Protein 2J48 (pdb70)

GO terms:
  GO:0004673 protein histidine kinase activity (F, EXP)
  GO:0005737 cytoplasm (C, EXP)
  GO:0016020 membrane (C, EXP)
  GO:0097167 circadian regulation of translation (P, IMP)
  GO:0007623 circadian rhythm (P, IMP)

Radius of gyration: 13.44 Å; Cα contacts (8 Å, |Δi|>4): 165; chains: 1; bounding box: 31×27×37 Å

Organism: Synechococcus elongatus (strain ATCC 33912 / PCC 7942 / FACHB-805) (NCBI:txid1140)

Secondary structure (DSSP, 8-state):
--EEEEE---HHHHHHHHHHHHHTT-EEEEES-HHHHHHHHHHH--SEEEEE-STT--THHHHHHHHHHT---SS---EEEESSPPSSHHHHHH-SEE-SS-STTHHHHHHHHTT----

Solvent-accessible surface area: 7417 Å² total; per-residue (Å²): 155,16,76,4,0,0,2,29,100,92,89,127,29,2,71,92,34,26,109,92,10,81,86,35,70,34,115,22,38,89,12,92,52,0,57,56,0,55,95,59,16,75,143,38,135,11,49,5,2,3,0,8,53,43,117,99,31,130,28,0,84,88,0,6,92,52,19,121,108,113,89,100,61,118,159,95,41,39,13,0,1,27,37,103,73,11,142,74,109,91,14,60,84,45,20,45,28,79,22,81,182,59,148,74,51,118,94,22,42,85,40,13,115,65,60,98,91,125,205

Sequence (119 aa):
AGHILLLEEEDEAATVVCEMLTAAGFKVIWLVDGSTALDQLDLLQPIVILMAWPPPDQSCLLLLQHLREHQADPHPPLVLFLGEPPVDPLLTAQASAILSKPLDPQLLLTTLQGLCPPNAGHILLLEEEDEAATVVCEMLTAAGFKVIWLVDGSTALDQLDLLQPIVILMAWPPPDQSCLLLLQHLREHQADPHPPLVLFLGEPPVDPLLTAQASAILSKPLDPQLLLTTLQGLCPPNAGHILLLEEEDEAATVVCEMLTAAGFKVIWLVDGSTALDQLDLLQPIVILMAWPPPDQSCLLLLQHLREHQADPHPPLVLFLGEPPVDPLLTAQASAILSKPLDPQLLLTTLQGLCPPNAGHILLLEEEDEAATVVCEMLTAAGFKVIWLVDGSTALDQLDLLQPIVILMAWPPPDQSCLLLLQHLREHQADPHPPLVLFLGEPPVDPLLTAQASAILSKPLDPQLLLTTLQGLCPPNAGHILLLEEEDEAATVVCEMLTAAGFKVIWLVDGSTALDQLDLLQPIVILMAWPPPDQSCLLLLQHLREHQADPHPPLVLFLGEPPVDPLLTAQASAILSKPLDPQLLLTTLQGLCPPNAGHILLLEEEDEAATVVCEMLTAAGFKVIWLVDGSTALDQLDLLQPIVILMAWPPPDQSCLLLLQHLREHQADPHPPLVLFLGEPPVDPLLTAQASAILSKPLDPQLLLTTLQGLCPPNAGHILLLEEEDEAATVVCEMLTAAGFKVIWLVDGSTALDQLDLLQPIVILMAWPPPDQSCLLLLQHLREHQADPHPPLVLFLGEPPVDPLLTAQASAILSKPLDPQLLLTTLQGLCPPNAGHILLLEEEDEAATVVCEMLTAAGFKVIWLVDGSTALDQLDLLQPIVILMAWPPPDQSCLLLLQHLREHQADPHPPLVLFLGEPPVDPLLTAQASAILSKPLDPQLLLTTLQGLCPPNAGHILLLEEEDEAATVVCEMLTAAGFKVIWLVDGSTALDQLDLLQPIVILMAWPPPDQSCLLLLQHLREHQADPHPPLVLFLGEPPVDPLLTAQASAILSKPLDPQLLLTTLQGLCPPNAGHILLLEEEDEAATVVCEMLTAAGFKVIWLVDGSTALDQLDLLQPIVILMAWPPPDQSCLLLLQHLREHQADPHPPLVLFLGEPPVDPLLTAQASAILSKPLDPQLLLTTLQGLCPPNAGHILLLEEEDEAATVVCEMLTAAGFKVIWLVDGSTALDQLDLLQPIVILMAWPPPDQSCLLLLQHLREHQADPHPPLVLFLGEPPVDPLLTAQASAILSKPLDPQLLLTTLQGLCPPNAGHILLLEEEDEAATVVCEMLTAAGFKVIWLVDGSTALDQLDLLQPIVILMAWPPPDQSCLLLLQHLREHQADPHPPLVLFLGEPPVDPLLTAQASAILSKPLDPQLLLTTLQGLCPPNAGHILLLEEEDEAATVVCEMLTAAGFKVIWLVDGSTALDQLDLLQPIVILMAWPPPDQSCLLLLQHLREHQADPHPPLVLFLGEPPVDPLLTAQASAILSKPLDPQLLLTTLQGLCPPNAGHILLLEEEDEAATVVCEMLTAAGFKVIWLVDGSTALDQLDLLQPIVILMAWPPPDQSCLLLLQHLREHQADPHPPLVLFLGEPPVDPLLTAQASAILSKPLDPQLLLTTLQGLCPPNAGHILLLEEEDEAATVVCEMLTAAGFKVIWLVDGSTALDQLDLLQPIVILMAWPPPDQSCLLLLQHLREHQADPHPPLVLFLGEPPVDPLLTAQASAILSKPLDPQLLLTTLQGLCPPNAGHILLLEEEDEAATVVCEMLTAAGFKVIWLVDGSTALDQLDLLQPIVILMAWPPPDQSCLLLLQHLREHQADPHPPLVLFLGEPPVDPLLTAQASAILSKPLDPQLLLTTLQGLCPPNAGHILLLEEEDEAATVVCEMLTAAGFKVIWLVDGSTALDQLDLLQPIVILMAWPPPDQSCLLLLQHLREHQADPHPPLVLFLGEPPVDPLLTAQASAILSKPLDPQLLLTTLQGLCPPNAGHILLLEEEDEAATVVCEMLTAAGFKVIWLVDGSTALDQLDLLQPIVILMAWPPPDQSCLLLLQHLREHQADPHPPLVLFLGEPPVDPLLTAQASAILSKPLDPQLLLTTLQGLCPPNAGHILLLEEEDEAATVVCEMLTAAGFKVIWLVDGSTALDQLDLLQPIVILMAWPPPDQSCLLLLQHLREHQADPHPPLVLFLGEPPVDPLLTAQASAILSKPLDPQLLLTTLQGLCPPNAGHILLLEEEDEAATVVCEMLTAAGFKVIWLVDGSTALDQLDLLQPIVILMAWPPPDQSCLLLLQHLREHQADPHPPLVLFLGEPPVDPLLTAQASAILSKPLDPQLLLTTLQGLCPPN

CATH classification: 3.40.50.2300

Nearest PDB structures (foldseek):
  2j48-assembly1_A  TM=8.806E-01  e=1.364E-18  Synechococcus elongatus PCC 7942 = FACHB-805
  3nhz-assembly2_B  TM=7.486E-01  e=5.332E-06  Mycobacterium tuberculosis
  2gwr-assembly1_A  TM=7.761E-01  e=7.440E-05  Mycobacterium tuberculosis
  4kfc-assembly1_B  TM=7.770E-01  e=6.129E-04  Escherichia coli K-12
  6lgq-assembly1_D  TM=7.709E-01  e=1.038E-03  Escherichia coli

InterPro domains:
  IPR001789 Signal transduction response regulator, receiver domain [PS50110] (629-742)
  IPR001789 Signal transduction response regulator, receiver domain [SM00448] (628-738)
  IPR003018 GAF domain [PF01590] (184-343)
  IPR003018 GAF domain [SM00065] (184-353)
  IPR003594 Histidine kinase/HSP90-like ATPase domain [PF02518] (500-610)
  IPR003594 Histidine kinase/HSP90-like ATPase domain [SM00387] (499-611)
  IPR003661 Signal transduction histidine kinase, dimerisation/phosphoacceptor domain [PF00512] (383-451)
  IPR003661 Signal transduction histidine kinase, dimerisation/phosphoacceptor domain [SM00388] (383-451)
  IPR003661 Signal transduction histidine kinase, dimerisation/phosphoacceptor domain [cd00082] (384-447)
  IPR004358 Signal transduction histidine kinase-related protein, C-terminal [PR00344] (536-550)
  IPR004358 Signal transduction histidine kinase-related protein, C-terminal [PR00344] (554-564)
  IPR004358 Signal transduction histidine kinase-related protein, C-terminal [PR00344] (571-589)
  IPR004358 Signal transduction histidine kinase-related protein, C-terminal [PR00344] (595-608)
  IPR005467 Histidine kinase domain [PS50109] (390-611)
  IPR011006 CheY-like superfamily [SSF52172] (629-742)
  IPR016132 Phytochrome chromophore attachment domain [PS50046] (184-338)
  IPR029016 GAF-like domain superfamily [G3DSA:3.30.450.40] (152-371)
  IPR036097 Signal transduction histidine kinase, dimerisation/phosphoacceptor domain superfamily [SSF47384] (368-452)
  IPR036890 Histidine kinase/HSP90-like ATPase superfamily [G3DSA:3.30.565.10] (452-612)
  IPR036890 Histidine kinase/HSP90-like ATPase superfamily [SSF55874] (440-608)

Structure (mmCIF, N/CA/C/O backbone):
data_2J48
#
_entry.id   2J48
#
_cell.length_a   1.000
_cell.length_b   1.000
_cell.length_c   1.000
_cell.angle_alpha   90.00
_cell.angle_beta   90.00
_cell.angle_gamma   90.00
#
_symmetry.space_group_name_H-M   'P 1'
#
loop_
_atom_site.group_PDB
_atom_site.id
_atom_site.type_symbol
_atom_site.label_atom_id
_atom_site.label_alt_id
_atom_site.label_comp_id
_atom_site.label_asym_id
_atom_site.label_entity_id
_atom_site.label_seq_id
_atom_site.pdbx_PDB_ins_code
_atom_site.Cartn_x
_atom_site.Cartn_y
_atom_site.Cartn_z
_atom_site.occupancy
_atom_site.B_iso_or_equiv
_atom_site.auth_seq_id
_atom_site.auth_comp_id
_atom_site.auth_asym_id
_atom_site.auth_atom_id
_atom_site.pdbx_PDB_model_num
ATOM 1 N N . ALA A 1 1 ? -12.290 5.622 10.481 1.00 0.00 627 ALA A N 1
ATOM 2 C CA . ALA A 1 1 ? -11.314 6.426 9.693 1.00 0.00 627 ALA A CA 1
ATOM 3 C C . ALA A 1 1 ? -10.030 5.621 9.512 1.00 0.00 627 ALA A C 1
ATOM 4 O O . ALA A 1 1 ? -9.746 4.709 10.288 1.00 0.00 627 ALA A O 1
ATOM 13 N N . GLY A 1 2 ? -9.258 5.964 8.486 1.00 0.00 628 GLY A N 1
ATOM 14 C CA . GLY A 1 2 ? -8.008 5.263 8.218 1.00 0.00 628 GLY A CA 1
ATOM 15 C C . GLY A 1 2 ? -7.314 5.834 6.985 1.00 0.00 628 GLY A C 1
ATOM 16 O O . GLY A 1 2 ? -7.950 6.078 5.960 1.00 0.00 628 GLY A O 1
ATOM 20 N N . HIS A 1 3 ? -6.005 6.044 7.091 1.00 0.00 629 HIS A N 1
ATOM 21 C CA . HIS A 1 3 ? -5.235 6.584 5.976 1.00 0.00 629 HIS A CA 1
ATOM 22 C C . HIS A 1 3 ? -4.575 5.463 5.181 1.00 0.00 629 HIS A C 1
ATOM 23 O O . HIS A 1 3 ? -3.993 4.542 5.755 1.00 0.00 629 HIS A O 1
ATOM 38 N N . ILE A 1 4 ? -4.661 5.552 3.859 1.00 0.00 630 ILE A N 1
ATOM 39 C CA . ILE A 1 4 ? -4.059 4.544 2.996 1.00 0.00 630 ILE A CA 1
ATOM 40 C C . ILE A 1 4 ? -2.999 5.181 2.102 1.00 0.00 630 ILE A C 1
ATOM 41 O O . ILE A 1 4 ? -3.224 6.239 1.511 1.00 0.00 630 ILE A O 1
ATOM 57 N N . LEU A 1 5 ? -1.843 4.534 2.008 1.00 0.00 631 LEU A N 1
ATOM 58 C CA . LEU A 1 5 ? -0.755 5.051 1.185 1.00 0.00 631 LEU A CA 1
ATOM 59 C C . LEU A 1 5 ? -0.603 4.204 -0.076 1.00 0.00 631 LEU A C 1
ATOM 60 O O . LEU A 1 5 ? -0.586 2.975 -0.008 1.00 0.00 631 LEU A O 1
ATOM 76 N N . LEU A 1 6 ? -0.518 4.866 -1.227 1.00 0.00 632 LEU A N 1
ATOM 77 C CA . LEU A 1 6 ? -0.399 4.155 -2.498 1.00 0.00 632 LEU A CA 1
ATOM 78 C C . LEU A 1 6 ? 0.705 4.742 -3.378 1.00 0.00 632 LEU A C 1
ATOM 79 O O . LEU A 1 6 ? 0.715 5.939 -3.665 1.00 0.00 632 LEU A O 1
ATOM 95 N N . LEU A 1 7 ? 1.608 3.878 -3.834 1.00 0.00 633 LEU A N 1
ATOM 96 C CA . LEU A 1 7 ? 2.688 4.301 -4.720 1.00 0.00 633 LEU A CA 1
ATOM 97 C C . LEU A 1 7 ? 2.440 3.739 -6.115 1.00 0.00 633 LEU A C 1
ATOM 98 O O . LEU A 1 7 ? 2.370 2.523 -6.296 1.00 0.00 633 LEU A O 1
ATOM 114 N N . GLU A 1 8 ? 2.291 4.620 -7.097 1.00 0.00 634 GLU A N 1
ATOM 115 C CA . GLU A 1 8 ? 2.033 4.172 -8.458 1.00 0.00 634 GLU A CA 1
ATOM 116 C C . GLU A 1 8 ? 2.402 5.252 -9.468 1.00 0.00 634 GLU A C 1
ATOM 117 O O . GLU A 1 8 ? 2.441 6.438 -9.139 1.00 0.00 634 GLU A O 1
ATOM 129 N N . GLU A 1 9 ? 2.666 4.832 -10.701 1.00 0.00 635 GLU A N 1
ATOM 130 C CA . GLU A 1 9 ? 3.023 5.769 -11.757 1.00 0.00 635 GLU A CA 1
ATOM 131 C C . GLU A 1 9 ? 1.957 5.764 -12.847 1.00 0.00 635 GLU A C 1
ATOM 132 O O . GLU A 1 9 ? 1.455 4.706 -13.225 1.00 0.00 635 GLU A O 1
ATOM 144 N N . GLU A 1 10 ? 1.620 6.957 -13.335 1.00 0.00 636 GLU A N 1
ATOM 145 C CA . GLU A 1 10 ? 0.606 7.119 -14.378 1.00 0.00 636 GLU A CA 1
ATOM 146 C C . GLU A 1 10 ? -0.695 7.631 -13.767 1.00 0.00 636 GLU A C 1
ATOM 147 O O . GLU A 1 10 ? -1.339 6.936 -12.983 1.00 0.00 636 GLU A O 1
ATOM 159 N N . ASP A 1 11 ? -1.068 8.852 -14.127 1.00 0.00 637 ASP A N 1
ATOM 160 C CA . ASP A 1 11 ? -2.289 9.459 -13.606 1.00 0.00 637 ASP A CA 1
ATOM 161 C C . ASP A 1 11 ? -3.513 8.600 -13.917 1.00 0.00 637 ASP A C 1
ATOM 162 O O . ASP A 1 11 ? -4.447 8.528 -13.119 1.00 0.00 637 ASP A O 1
ATOM 171 N N . GLU A 1 12 ? -3.513 7.969 -15.086 1.00 0.00 638 GLU A N 1
ATOM 172 C CA . GLU A 1 12 ? -4.644 7.139 -15.493 1.00 0.00 638 GLU A CA 1
ATOM 173 C C . GLU A 1 12 ? -4.787 5.906 -14.604 1.00 0.00 638 GLU A C 1
ATOM 174 O O . GLU A 1 12 ? -5.894 5.557 -14.189 1.00 0.00 638 GLU A O 1
ATOM 186 N N . ALA A 1 13 ? -3.672 5.243 -14.318 1.00 0.00 639 ALA A N 1
ATOM 187 C CA . ALA A 1 13 ? -3.709 4.048 -13.484 1.00 0.00 639 ALA A CA 1
ATOM 188 C C . ALA A 1 13 ? -4.022 4.407 -12.036 1.00 0.00 639 ALA A C 1
ATOM 189 O O . ALA A 1 13 ? -4.819 3.737 -11.378 1.00 0.00 639 ALA A O 1
ATOM 196 N N . ALA A 1 14 ? -3.389 5.466 -11.546 1.00 0.00 640 ALA A N 1
ATOM 197 C CA . ALA A 1 14 ? -3.606 5.905 -10.174 1.00 0.00 640 ALA A CA 1
ATOM 198 C C . ALA A 1 14 ? -5.048 6.361 -9.978 1.00 0.00 640 ALA A C 1
ATOM 199 O O . ALA A 1 14 ? -5.645 6.130 -8.926 1.00 0.00 640 ALA A O 1
ATOM 206 N N . THR A 1 15 ? -5.601 7.011 -10.996 1.00 0.00 641 THR A N 1
ATOM 207 C CA . THR A 1 15 ? -6.973 7.496 -10.922 1.00 0.00 641 THR A CA 1
ATOM 208 C C . THR A 1 15 ? -7.947 6.334 -10.754 1.00 0.00 641 THR A C 1
ATOM 209 O O . THR A 1 15 ? -8.870 6.397 -9.943 1.00 0.00 641 THR A O 1
ATOM 220 N N . VAL A 1 16 ? -7.735 5.274 -11.528 1.00 0.00 642 VAL A N 1
ATOM 221 C CA . VAL A 1 16 ? -8.601 4.103 -11.456 1.00 0.00 642 VAL A CA 1
ATOM 222 C C . VAL A 1 16 ? -8.627 3.527 -10.042 1.00 0.00 642 VAL A C 1
ATOM 223 O O . VAL A 1 16 ? -9.693 3.337 -9.453 1.00 0.00 642 VAL A O 1
ATOM 236 N N . VAL A 1 17 ? -7.444 3.246 -9.505 1.00 0.00 643 VAL A N 1
ATOM 237 C CA . VAL A 1 17 ? -7.335 2.686 -8.162 1.00 0.00 643 VAL A CA 1
ATOM 238 C C . VAL A 1 17 ? -7.957 3.616 -7.126 1.00 0.00 643 VAL A C 1
ATOM 239 O O . VAL A 1 17 ? -8.706 3.177 -6.254 1.00 0.00 643 VAL A O 1
ATOM 252 N N . CYS A 1 18 ? -7.633 4.901 -7.222 1.00 0.00 644 CYS A N 1
ATOM 253 C CA . CYS A 1 18 ? -8.156 5.884 -6.281 1.00 0.00 644 CYS A CA 1
ATOM 254 C C . CYS A 1 18 ? -9.677 5.954 -6.352 1.00 0.00 644 CYS A C 1
ATOM 255 O O . CYS A 1 18 ? -10.344 6.157 -5.338 1.00 0.00 644 CYS A O 1
ATOM 263 N N . GLU A 1 19 ? -10.221 5.793 -7.551 1.00 0.00 645 GLU A N 1
ATOM 264 C CA . GLU A 1 19 ? -11.666 5.850 -7.727 1.00 0.00 645 GLU A CA 1
ATOM 265 C C . GLU A 1 19 ? -12.354 4.734 -6.947 1.00 0.00 645 GLU A C 1
ATOM 266 O O . GLU A 1 19 ? -13.407 4.946 -6.347 1.00 0.00 645 GLU A O 1
ATOM 278 N N . MET A 1 20 ? -11.758 3.546 -6.962 1.00 0.00 646 MET A N 1
ATOM 279 C CA . MET A 1 20 ? -12.338 2.411 -6.250 1.00 0.00 646 MET A CA 1
ATOM 280 C C . MET A 1 20 ? -12.290 2.632 -4.738 1.00 0.00 646 MET A C 1
ATOM 281 O O . MET A 1 20 ? -13.304 2.507 -4.048 1.00 0.00 646 MET A O 1
ATOM 295 N N . LEU A 1 21 ? -11.108 2.966 -4.228 1.00 0.00 647 LEU A N 1
ATOM 296 C CA . LEU A 1 21 ? -10.949 3.201 -2.797 1.00 0.00 647 LEU A CA 1
ATOM 297 C C . LEU A 1 21 ? -11.694 4.458 -2.373 1.00 0.00 647 LEU A C 1
ATOM 298 O O . LEU A 1 21 ? -12.364 4.473 -1.341 1.00 0.00 647 LEU A O 1
ATOM 314 N N . THR A 1 22 ? -11.587 5.509 -3.179 1.00 0.00 648 THR A N 1
ATOM 315 C CA . THR A 1 22 ? -12.275 6.753 -2.867 1.00 0.00 648 THR A CA 1
ATOM 316 C C . THR A 1 22 ? -13.764 6.488 -2.693 1.00 0.00 648 THR A C 1
ATOM 317 O O . THR A 1 22 ? -14.398 7.012 -1.777 1.00 0.00 648 THR A O 1
ATOM 328 N N . ALA A 1 23 ? -14.311 5.658 -3.575 1.00 0.00 649 ALA A N 1
ATOM 329 C CA . ALA A 1 23 ? -15.723 5.312 -3.511 1.00 0.00 649 ALA A CA 1
ATOM 330 C C . ALA A 1 23 ? -16.013 4.536 -2.231 1.00 0.00 649 ALA A C 1
ATOM 331 O O . ALA A 1 23 ? -17.117 4.598 -1.691 1.00 0.00 649 ALA A O 1
ATOM 338 N N . ALA A 1 24 ? -15.010 3.803 -1.754 1.00 0.00 650 ALA A N 1
ATOM 339 C CA . ALA A 1 24 ? -15.165 3.016 -0.536 1.00 0.00 650 ALA A CA 1
ATOM 340 C C . ALA A 1 24 ? -15.184 3.922 0.695 1.00 0.00 650 ALA A C 1
ATOM 341 O O . ALA A 1 24 ? -15.439 3.465 1.809 1.00 0.00 650 ALA A O 1
ATOM 348 N N . GLY A 1 25 ? -14.925 5.210 0.484 1.00 0.00 651 GLY A N 1
ATOM 349 C CA . GLY A 1 25 ? -14.930 6.172 1.582 1.00 0.00 651 GLY A CA 1
ATOM 350 C C . GLY A 1 25 ? -13.550 6.307 2.221 1.00 0.00 651 GLY A C 1
ATOM 351 O O . GLY A 1 25 ? -13.379 7.041 3.194 1.00 0.00 651 GLY A O 1
ATOM 355 N N . PHE A 1 26 ? -12.567 5.597 1.677 1.00 0.00 652 PHE A N 1
ATOM 356 C CA . PHE A 1 26 ? -11.211 5.655 2.217 1.00 0.00 652 PHE A CA 1
ATOM 357 C C . PHE A 1 26 ? -10.349 6.644 1.435 1.00 0.00 652 PHE A C 1
ATOM 358 O O . PHE A 1 26 ? -10.498 6.788 0.222 1.00 0.00 652 PHE A O 1
ATOM 375 N N . LYS A 1 27 ? -9.446 7.321 2.141 1.00 0.00 653 LYS A N 1
ATOM 376 C CA . LYS A 1 27 ? -8.564 8.292 1.501 1.00 0.00 653 LYS A CA 1
ATOM 377 C C . LYS A 1 27 ? -7.245 7.640 1.101 1.00 0.00 653 LYS A C 1
ATOM 378 O O . LYS A 1 27 ? -6.591 6.984 1.911 1.00 0.00 653 LYS A O 1
ATOM 397 N N . VAL A 1 28 ? -6.864 7.828 -0.157 1.00 0.00 654 VAL A N 1
ATOM 398 C CA . VAL A 1 28 ? -5.622 7.259 -0.668 1.00 0.00 654 VAL A CA 1
ATOM 399 C C . VAL A 1 28 ? -4.738 8.350 -1.262 1.00 0.00 654 VAL A C 1
ATOM 400 O O . VAL A 1 28 ? -5.223 9.243 -1.958 1.00 0.00 654 VAL A O 1
ATOM 413 N N . ILE A 1 29 ? -3.441 8.277 -0.984 1.00 0.00 655 ILE A N 1
ATOM 414 C CA . ILE A 1 29 ? -2.508 9.272 -1.501 1.00 0.00 655 ILE A CA 1
ATOM 415 C C . ILE A 1 29 ? -1.677 8.685 -2.639 1.00 0.00 655 ILE A C 1
ATOM 416 O O . ILE A 1 29 ? -1.119 7.595 -2.516 1.00 0.00 655 ILE A O 1
ATOM 432 N N . TRP A 1 30 ? -1.608 9.414 -3.749 1.00 0.00 656 TRP A N 1
ATOM 433 C CA . TRP A 1 30 ? -0.851 8.956 -4.910 1.00 0.00 656 TRP A CA 1
ATOM 434 C C . TRP A 1 30 ? 0.547 9.570 -4.930 1.00 0.00 656 TRP A C 1
ATOM 435 O O . TRP A 1 30 ? 0.703 10.773 -5.139 1.00 0.00 656 TRP A O 1
ATOM 456 N N . LEU A 1 31 ? 1.560 8.736 -4.719 1.00 0.00 657 LEU A N 1
ATOM 457 C CA . LEU A 1 31 ? 2.942 9.209 -4.724 1.00 0.00 657 LEU A CA 1
ATOM 458 C C . LEU A 1 31 ? 3.728 8.566 -5.862 1.00 0.00 657 LEU A C 1
ATOM 459 O O . LEU A 1 31 ? 3.541 7.389 -6.171 1.00 0.00 657 LEU A O 1
ATOM 475 N N . VAL A 1 32 ? 4.605 9.350 -6.483 1.00 0.00 658 VAL A N 1
ATOM 476 C CA . VAL A 1 32 ? 5.414 8.849 -7.588 1.00 0.00 658 VAL A CA 1
ATOM 477 C C . VAL A 1 32 ? 6.830 8.520 -7.122 1.00 0.00 658 VAL A C 1
ATOM 478 O O . VAL A 1 32 ? 7.679 8.125 -7.922 1.00 0.00 658 VAL A O 1
ATOM 491 N N . ASP A 1 33 ? 7.083 8.687 -5.828 1.00 0.00 659 ASP A N 1
ATOM 492 C CA . ASP A 1 33 ? 8.406 8.404 -5.280 1.00 0.00 659 ASP A CA 1
ATOM 493 C C . ASP A 1 33 ? 8.304 7.912 -3.840 1.00 0.00 659 ASP A C 1
ATOM 494 O O . ASP A 1 33 ? 7.550 8.461 -3.036 1.00 0.00 659 ASP A O 1
ATOM 503 N N . GLY A 1 34 ? 9.070 6.874 -3.523 1.00 0.00 660 GLY A N 1
ATOM 504 C CA . GLY A 1 34 ? 9.065 6.312 -2.178 1.00 0.00 660 GLY A CA 1
ATOM 505 C C . GLY A 1 34 ? 9.523 7.340 -1.149 1.00 0.00 660 GLY A C 1
ATOM 506 O O . GLY A 1 34 ? 8.996 7.392 -0.037 1.00 0.00 660 GLY A O 1
ATOM 510 N N . SER A 1 35 ? 10.506 8.155 -1.521 1.00 0.00 661 SER A N 1
ATOM 511 C CA . SER A 1 35 ? 11.020 9.172 -0.611 1.00 0.00 661 SER A CA 1
ATOM 512 C C . SER A 1 35 ? 9.908 10.135 -0.215 1.00 0.00 661 SER A C 1
ATOM 513 O O . SER A 1 35 ? 9.862 10.614 0.918 1.00 0.00 661 SER A O 1
ATOM 521 N N . THR A 1 36 ? 9.008 10.403 -1.154 1.00 0.00 662 THR A N 1
ATOM 522 C CA . THR A 1 36 ? 7.891 11.298 -0.890 1.00 0.00 662 THR A CA 1
ATOM 523 C C . THR A 1 36 ? 6.985 10.687 0.172 1.00 0.00 662 THR A C 1
ATOM 524 O O . THR A 1 36 ? 6.477 11.382 1.054 1.00 0.00 662 THR A O 1
ATOM 535 N N . ALA A 1 37 ? 6.794 9.375 0.077 1.00 0.00 663 ALA A N 1
ATOM 536 C CA . ALA A 1 37 ? 5.954 8.656 1.027 1.00 0.00 663 ALA A CA 1
ATOM 537 C C . ALA A 1 37 ? 6.539 8.720 2.432 1.00 0.00 663 ALA A C 1
ATOM 538 O O . ALA A 1 37 ? 5.817 8.934 3.402 1.00 0.00 663 ALA A O 1
ATOM 545 N N . LEU A 1 38 ? 7.847 8.527 2.537 1.00 0.00 664 LEU A N 1
ATOM 546 C CA . LEU A 1 38 ? 8.509 8.563 3.837 1.00 0.00 664 LEU A CA 1
ATOM 547 C C . LEU A 1 38 ? 8.313 9.918 4.508 1.00 0.00 664 LEU A C 1
ATOM 548 O O . LEU A 1 38 ? 8.114 10.000 5.722 1.00 0.00 664 LEU A O 1
ATOM 564 N N . ASP A 1 39 ? 8.376 10.980 3.712 1.00 0.00 665 ASP A N 1
ATOM 565 C CA . ASP A 1 39 ? 8.213 12.329 4.238 1.00 0.00 665 ASP A CA 1
ATOM 566 C C . ASP A 1 39 ? 6.826 12.514 4.844 1.00 0.00 665 ASP A C 1
ATOM 567 O O . ASP A 1 39 ? 6.679 13.129 5.899 1.00 0.00 665 ASP A O 1
ATOM 576 N N . GLN A 1 40 ? 5.811 11.984 4.171 1.00 0.00 666 GLN A N 1
ATOM 577 C CA . GLN A 1 40 ? 4.443 12.106 4.660 1.00 0.00 666 GLN A CA 1
ATOM 578 C C . GLN A 1 40 ? 4.078 10.937 5.570 1.00 0.00 666 GLN A C 1
ATOM 579 O O . GLN A 1 40 ? 3.482 11.124 6.631 1.00 0.00 666 GLN A O 1
ATOM 593 N N . LEU A 1 41 ? 4.427 9.732 5.139 1.00 0.00 667 LEU A N 1
ATOM 594 C CA . LEU A 1 41 ? 4.119 8.531 5.907 1.00 0.00 667 LEU A CA 1
ATOM 595 C C . LEU A 1 41 ? 4.431 8.727 7.384 1.00 0.00 667 LEU A C 1
ATOM 596 O O . LEU A 1 41 ? 3.640 8.350 8.249 1.00 0.00 667 LEU A O 1
ATOM 612 N N . ASP A 1 42 ? 5.585 9.311 7.671 1.00 0.00 668 ASP A N 1
ATOM 613 C CA . ASP A 1 42 ? 5.979 9.538 9.053 1.00 0.00 668 ASP A CA 1
ATOM 614 C C . ASP A 1 42 ? 4.985 10.463 9.745 1.00 0.00 668 ASP A C 1
ATOM 615 O O . ASP A 1 42 ? 4.702 10.311 10.933 1.00 0.00 668 ASP A O 1
ATOM 624 N N . LEU A 1 43 ? 4.465 11.427 8.995 1.00 0.00 669 LEU A N 1
ATOM 625 C CA . LEU A 1 43 ? 3.509 12.379 9.549 1.00 0.00 669 LEU A CA 1
ATOM 626 C C . LEU A 1 43 ? 2.106 11.778 9.666 1.00 0.00 669 LEU A C 1
ATOM 627 O O . LEU A 1 43 ? 1.463 11.902 10.708 1.00 0.00 669 LEU A O 1
ATOM 643 N N . LEU A 1 44 ? 1.625 11.141 8.598 1.00 0.00 670 LEU A N 1
ATOM 644 C CA . LEU A 1 44 ? 0.285 10.554 8.626 1.00 0.00 670 LEU A CA 1
ATOM 645 C C . LEU A 1 44 ? 0.290 9.179 9.286 1.00 0.00 670 LEU A C 1
ATOM 646 O O . LEU A 1 44 ? -0.709 8.764 9.873 1.00 0.00 670 LEU A O 1
ATOM 662 N N . GLN A 1 45 ? 1.409 8.470 9.184 1.00 0.00 671 GLN A N 1
ATOM 663 C CA . GLN A 1 45 ? 1.502 7.141 9.778 1.00 0.00 671 GLN A CA 1
ATOM 664 C C . GLN A 1 45 ? 0.250 6.331 9.451 1.00 0.00 671 GLN A C 1
ATOM 665 O O . GLN A 1 45 ? -0.672 6.237 10.262 1.00 0.00 671 GLN A O 1
ATOM 679 N N . PRO A 1 46 ? 0.203 5.764 8.277 1.00 0.00 672 PRO A N 1
ATOM 680 C CA . PRO A 1 46 ? -0.957 4.958 7.812 1.00 0.00 672 PRO A CA 1
ATOM 681 C C . PRO A 1 46 ? -0.920 3.527 8.339 1.00 0.00 672 PRO A C 1
ATOM 682 O O . PRO A 1 46 ? 0.141 3.014 8.694 1.00 0.00 672 PRO A O 1
ATOM 693 N N . ILE A 1 47 ? -2.084 2.888 8.386 1.00 0.00 673 ILE A N 1
ATOM 694 C CA . ILE A 1 47 ? -2.168 1.517 8.869 1.00 0.00 673 ILE A CA 1
ATOM 695 C C . ILE A 1 47 ? -2.088 0.529 7.706 1.00 0.00 673 ILE A C 1
ATOM 696 O O . ILE A 1 47 ? -1.931 -0.674 7.915 1.00 0.00 673 ILE A O 1
ATOM 712 N N . VAL A 1 48 ? -2.182 1.046 6.482 1.00 0.00 674 VAL A N 1
ATOM 713 C CA . VAL A 1 48 ? -2.104 0.197 5.293 1.00 0.00 674 VAL A CA 1
ATOM 714 C C . VAL A 1 48 ? -1.284 0.878 4.202 1.00 0.00 674 VAL A C 1
ATOM 715 O O . VAL A 1 48 ? -1.476 2.061 3.919 1.00 0.00 674 VAL A O 1
ATOM 728 N N . ILE A 1 49 ? -0.373 0.127 3.587 1.00 0.00 675 ILE A N 1
ATOM 729 C CA . ILE A 1 49 ? 0.461 0.682 2.525 1.00 0.00 675 ILE A CA 1
ATOM 730 C C . ILE A 1 49 ? 0.426 -0.203 1.281 1.00 0.00 675 ILE A C 1
ATOM 731 O O . ILE A 1 49 ? 0.824 -1.367 1.324 1.00 0.00 675 ILE A O 1
ATOM 747 N N . LEU A 1 50 ? -0.035 0.362 0.170 1.00 0.00 676 LEU A N 1
ATOM 748 C CA . LEU A 1 50 ? -0.096 -0.380 -1.084 1.00 0.00 676 LEU A CA 1
ATOM 749 C C . LEU A 1 50 ? 0.977 0.123 -2.042 1.00 0.00 676 LEU A C 1
ATOM 750 O O . LEU A 1 50 ? 1.199 1.328 -2.158 1.00 0.00 676 LEU A O 1
ATOM 766 N N . MET A 1 51 ? 1.645 -0.799 -2.725 1.00 0.00 677 MET A N 1
ATOM 767 C CA . MET A 1 51 ? 2.693 -0.415 -3.663 1.00 0.00 677 MET A CA 1
ATOM 768 C C . MET A 1 51 ? 2.616 -1.239 -4.943 1.00 0.00 677 MET A C 1
ATOM 769 O O . MET A 1 51 ? 2.486 -2.464 -4.902 1.00 0.00 677 MET A O 1
ATOM 783 N N . ALA A 1 52 ? 2.707 -0.555 -6.080 1.00 0.00 678 ALA A N 1
ATOM 784 C CA . ALA A 1 52 ? 2.660 -1.225 -7.372 1.00 0.00 678 ALA A CA 1
ATOM 785 C C . ALA A 1 52 ? 3.903 -2.087 -7.565 1.00 0.00 678 ALA A C 1
ATOM 786 O O . ALA A 1 52 ? 4.990 -1.725 -7.120 1.00 0.00 678 ALA A O 1
ATOM 793 N N . TRP A 1 53 ? 3.741 -3.225 -8.230 1.00 0.00 679 TRP A N 1
ATOM 794 C CA . TRP A 1 53 ? 4.868 -4.116 -8.470 1.00 0.00 679 TRP A CA 1
ATOM 795 C C . TRP A 1 53 ? 5.233 -4.208 -9.959 1.00 0.00 679 TRP A C 1
ATOM 796 O O . TRP A 1 53 ? 6.315 -4.690 -10.293 1.00 0.00 679 TRP A O 1
ATOM 817 N N . PRO A 1 54 ? 4.379 -3.771 -10.860 1.00 0.00 680 PRO A N 1
ATOM 818 C CA . PRO A 1 54 ? 4.678 -3.836 -12.321 1.00 0.00 680 PRO A CA 1
ATOM 819 C C . PRO A 1 54 ? 6.084 -3.334 -12.648 1.00 0.00 680 PRO A C 1
ATOM 820 O O . PRO A 1 54 ? 6.717 -2.660 -11.836 1.00 0.00 680 PRO A O 1
ATOM 831 N N . PRO A 1 55 ? 6.579 -3.658 -13.814 1.00 0.00 681 PRO A N 1
ATOM 832 C CA . PRO A 1 55 ? 7.943 -3.244 -14.253 1.00 0.00 681 PRO A CA 1
ATOM 833 C C . PRO A 1 55 ? 8.227 -1.745 -14.087 1.00 0.00 681 PRO A C 1
ATOM 834 O O . PRO A 1 55 ? 9.262 -1.379 -13.529 1.00 0.00 681 PRO A O 1
ATOM 845 N N . PRO A 1 56 ? 7.365 -0.867 -14.553 1.00 0.00 682 PRO A N 1
ATOM 846 C CA . PRO A 1 56 ? 7.602 0.600 -14.428 1.00 0.00 682 PRO A CA 1
ATOM 847 C C . PRO A 1 56 ? 7.824 1.001 -12.976 1.00 0.00 682 PRO A C 1
ATOM 848 O O . PRO A 1 56 ? 8.150 2.149 -12.676 1.00 0.00 682 PRO A O 1
ATOM 859 N N . ASP A 1 57 ? 7.646 0.035 -12.083 1.00 0.00 683 ASP A N 1
ATOM 860 C CA . ASP A 1 57 ? 7.828 0.279 -10.655 1.00 0.00 683 ASP A CA 1
ATOM 861 C C . ASP A 1 57 ? 9.300 0.167 -10.265 1.00 0.00 683 ASP A C 1
ATOM 862 O O . ASP A 1 57 ? 10.080 -0.514 -10.932 1.00 0.00 683 ASP A O 1
ATOM 871 N N . GLN A 1 58 ? 9.670 0.836 -9.178 1.00 0.00 684 GLN A N 1
ATOM 872 C CA . GLN A 1 58 ? 11.047 0.802 -8.701 1.00 0.00 684 GLN A CA 1
ATOM 873 C C . GLN A 1 58 ? 11.193 1.633 -7.430 1.00 0.00 684 GLN A C 1
ATOM 874 O O . GLN A 1 58 ? 12.012 1.323 -6.564 1.00 0.00 684 GLN A O 1
ATOM 888 N N . SER A 1 59 ? 10.392 2.688 -7.326 1.00 0.00 685 SER A N 1
ATOM 889 C CA . SER A 1 59 ? 10.436 3.559 -6.156 1.00 0.00 685 SER A CA 1
ATOM 890 C C . SER A 1 59 ? 9.965 2.811 -4.912 1.00 0.00 685 SER A C 1
ATOM 891 O O . SER A 1 59 ? 10.379 3.122 -3.795 1.00 0.00 685 SER A O 1
ATOM 899 N N . CYS A 1 60 ? 9.097 1.825 -5.113 1.00 0.00 686 CYS A N 1
ATOM 900 C CA . CYS A 1 60 ? 8.577 1.040 -4.000 1.00 0.00 686 CYS A CA 1
ATOM 901 C C . CYS A 1 60 ? 9.710 0.315 -3.280 1.00 0.00 686 CYS A C 1
ATOM 902 O O . CYS A 1 60 ? 9.576 -0.064 -2.117 1.00 0.00 686 CYS A O 1
ATOM 910 N N . LEU A 1 61 ? 10.821 0.120 -3.983 1.00 0.00 687 LEU A N 1
ATOM 911 C CA . LEU A 1 61 ? 11.970 -0.568 -3.406 1.00 0.00 687 LEU A CA 1
ATOM 912 C C . LEU A 1 61 ? 12.559 0.232 -2.250 1.00 0.00 687 LEU A C 1
ATOM 913 O O . LEU A 1 61 ? 13.036 -0.340 -1.268 1.00 0.00 687 LEU A O 1
ATOM 929 N N . LEU A 1 62 ? 12.516 1.555 -2.362 1.00 0.00 688 LEU A N 1
ATOM 930 C CA . LEU A 1 62 ? 13.045 2.407 -1.305 1.00 0.00 688 LEU A CA 1
ATOM 931 C C . LEU A 1 62 ? 12.190 2.272 -0.051 1.00 0.00 688 LEU A C 1
ATOM 932 O O . LEU A 1 62 ? 12.709 2.228 1.065 1.00 0.00 688 LEU A O 1
ATOM 948 N N . LEU A 1 63 ? 10.876 2.195 -0.242 1.00 0.00 689 LEU A N 1
ATOM 949 C CA . LEU A 1 63 ? 9.962 2.051 0.884 1.00 0.00 689 LEU A CA 1
ATOM 950 C C . LEU A 1 63 ? 10.246 0.747 1.624 1.00 0.00 689 LEU A C 1
ATOM 951 O O . LEU A 1 63 ? 10.230 0.703 2.854 1.00 0.00 689 LEU A O 1
ATOM 967 N N . LEU A 1 64 ? 10.510 -0.314 0.861 1.00 0.00 690 LEU A N 1
ATOM 968 C CA . LEU A 1 64 ? 10.803 -1.616 1.452 1.00 0.00 690 LEU A CA 1
ATOM 969 C C . LEU A 1 64 ? 12.038 -1.529 2.338 1.00 0.00 690 LEU A C 1
ATOM 970 O O . LEU A 1 64 ? 12.094 -2.142 3.404 1.00 0.00 690 LEU A O 1
ATOM 986 N N . GLN A 1 65 ? 13.025 -0.756 1.895 1.00 0.00 691 GLN A N 1
ATOM 987 C CA . GLN A 1 65 ? 14.247 -0.593 2.670 1.00 0.00 691 GLN A CA 1
ATOM 988 C C . GLN A 1 65 ? 13.926 0.024 4.023 1.00 0.00 691 GLN A C 1
ATOM 989 O O . GLN A 1 65 ? 14.460 -0.393 5.051 1.00 0.00 691 GLN A O 1
ATOM 1003 N N . HIS A 1 66 ? 13.044 1.017 4.015 1.00 0.00 692 HIS A N 1
ATOM 1004 C CA . HIS A 1 66 ? 12.652 1.679 5.251 1.00 0.00 692 HIS A CA 1
ATOM 1005 C C . HIS A 1 66 ? 12.066 0.665 6.225 1.00 0.00 692 HIS A C 1
ATOM 1006 O O . HIS A 1 66 ? 12.457 0.609 7.390 1.00 0.00 692 HIS A O 1
ATOM 1021 N N . LEU A 1 67 ? 11.129 -0.140 5.733 1.00 0.00 693 LEU A N 1
ATOM 1022 C CA . LEU A 1 67 ? 10.496 -1.159 6.561 1.00 0.00 693 LEU A CA 1
ATOM 1023 C C . LEU A 1 67 ? 11.547 -2.076 7.177 1.00 0.00 693 LEU A C 1
ATOM 1024 O O . LEU A 1 67 ? 11.428 -2.487 8.328 1.00 0.00 693 LEU A O 1
ATOM 1040 N N . ARG A 1 68 ? 12.577 -2.398 6.400 1.00 0.00 694 ARG A N 1
ATOM 1041 C CA . ARG A 1 68 ? 13.638 -3.270 6.888 1.00 0.00 694 ARG A CA 1
ATOM 1042 C C . ARG A 1 68 ? 14.403 -2.604 8.030 1.00 0.00 694 ARG A C 1
ATOM 1043 O O . ARG A 1 68 ? 14.800 -3.267 8.988 1.00 0.00 694 ARG A O 1
ATOM 1064 N N . GLU A 1 69 ? 14.606 -1.292 7.925 1.00 0.00 695 GLU A N 1
ATOM 1065 C CA . GLU A 1 69 ? 15.327 -0.560 8.963 1.00 0.00 695 GLU A CA 1
ATOM 1066 C C . GLU A 1 69 ? 14.512 -0.507 10.252 1.00 0.00 695 GLU A C 1
ATOM 1067 O O . GLU A 1 69 ? 15.062 -0.602 11.349 1.00 0.00 695 GLU A O 1
ATOM 1079 N N . HIS A 1 70 ? 13.199 -0.357 10.113 1.00 0.00 696 HIS A N 1
ATOM 1080 C CA . HIS A 1 70 ? 12.321 -0.296 11.276 1.00 0.00 696 HIS A CA 1
ATOM 1081 C C . HIS A 1 70 ? 11.184 -1.303 11.138 1.00 0.00 696 HIS A C 1
ATOM 1082 O O . HIS A 1 70 ? 10.033 -1.003 11.456 1.00 0.00 696 HIS A O 1
ATOM 1097 N N . GLN A 1 71 ? 11.514 -2.494 10.651 1.00 0.00 697 GLN A N 1
ATOM 1098 C CA . GLN A 1 71 ? 10.513 -3.537 10.462 1.00 0.00 697 GLN A CA 1
ATOM 1099 C C . GLN A 1 71 ? 9.810 -3.838 11.780 1.00 0.00 697 GLN A C 1
ATOM 1100 O O . GLN A 1 71 ? 8.606 -4.094 11.807 1.00 0.00 697 GLN A O 1
ATOM 1114 N N . ALA A 1 72 ? 10.567 -3.798 12.870 1.00 0.00 698 ALA A N 1
ATOM 1115 C CA . ALA A 1 72 ? 10.002 -4.060 14.186 1.00 0.00 698 ALA A CA 1
ATOM 1116 C C . ALA A 1 72 ? 9.441 -2.774 14.781 1.00 0.00 698 ALA A C 1
ATOM 1117 O O . ALA A 1 72 ? 10.188 -1.846 15.089 1.00 0.00 698 ALA A O 1
ATOM 1124 N N . ASP A 1 73 ? 8.124 -2.723 14.937 1.00 0.00 699 ASP A N 1
ATOM 1125 C CA . ASP A 1 73 ? 7.484 -1.539 15.495 1.00 0.00 699 ASP A CA 1
ATOM 1126 C C . ASP A 1 73 ? 6.022 -1.825 15.839 1.00 0.00 699 ASP A C 1
ATOM 1127 O O . ASP A 1 73 ? 5.270 -2.322 15.000 1.00 0.00 699 ASP A O 1
ATOM 1136 N N . PRO A 1 74 ? 5.599 -1.514 17.040 1.00 0.00 700 PRO A N 1
ATOM 1137 C CA . PRO A 1 74 ? 4.192 -1.738 17.472 1.00 0.00 700 PRO A CA 1
ATOM 1138 C C . PRO A 1 74 ? 3.196 -1.305 16.400 1.00 0.00 700 PRO A C 1
ATOM 1139 O O . PRO A 1 74 ? 3.507 -0.462 15.559 1.00 0.00 700 PRO A O 1
ATOM 1150 N N . HIS A 1 75 ? 2.006 -1.893 16.425 1.00 0.00 701 HIS A N 1
ATOM 1151 C CA . HIS A 1 75 ? 0.988 -1.560 15.437 1.00 0.00 701 HIS A CA 1
ATOM 1152 C C . HIS A 1 75 ? 1.532 -1.802 14.032 1.00 0.00 701 HIS A C 1
ATOM 1153 O O . HIS A 1 75 ? 1.622 -0.881 13.220 1.00 0.00 701 HIS A O 1
ATOM 1168 N N . PRO A 1 76 ? 1.903 -3.023 13.743 1.00 0.00 702 PRO A N 1
ATOM 1169 C CA . PRO A 1 76 ? 2.463 -3.412 12.414 1.00 0.00 702 PRO A CA 1
ATOM 1170 C C . PRO A 1 76 ? 1.509 -3.087 11.261 1.00 0.00 702 PRO A C 1
ATOM 1171 O O . PRO A 1 76 ? 0.437 -3.683 11.150 1.00 0.00 702 PRO A O 1
ATOM 1182 N N . PRO A 1 77 ? 1.878 -2.166 10.405 1.00 0.00 703 PRO A N 1
ATOM 1183 C CA . PRO A 1 77 ? 1.034 -1.769 9.238 1.00 0.00 703 PRO A CA 1
ATOM 1184 C C . PRO A 1 77 ? 0.586 -2.972 8.413 1.00 0.00 703 PRO A C 1
ATOM 1185 O O . PRO A 1 77 ? 0.409 -4.068 8.940 1.00 0.00 703 PRO A O 1
ATOM 1196 N N . LEU A 1 78 ? 0.407 -2.748 7.114 1.00 0.00 704 LEU A N 1
ATOM 1197 C CA . LEU A 1 78 ? -0.023 -3.800 6.191 1.00 0.00 704 LEU A CA 1
ATOM 1198 C C . LEU A 1 78 ? 0.461 -3.465 4.782 1.00 0.00 704 LEU A C 1
ATOM 1199 O O . LEU A 1 78 ? 0.164 -2.392 4.258 1.00 0.00 704 LEU A O 1
ATOM 1215 N N . VAL A 1 79 ? 1.220 -4.375 4.175 1.00 0.00 705 VAL A N 1
ATOM 1216 C CA . VAL A 1 79 ? 1.743 -4.134 2.832 1.00 0.00 705 VAL A CA 1
ATOM 1217 C C . VAL A 1 79 ? 1.025 -4.989 1.790 1.00 0.00 705 VAL A C 1
ATOM 1218 O O . VAL A 1 79 ? 0.942 -6.213 1.916 1.00 0.00 705 VAL A O 1
ATOM 1231 N N . LEU A 1 80 ? 0.523 -4.329 0.750 1.00 0.00 706 LEU A N 1
ATOM 1232 C CA . LEU A 1 80 ? -0.171 -5.025 -0.326 1.00 0.00 706 LEU A CA 1
ATOM 1233 C C . LEU A 1 80 ? 0.521 -4.764 -1.660 1.00 0.00 706 LEU A C 1
ATOM 1234 O O . LEU A 1 80 ? 0.932 -3.640 -1.945 1.00 0.00 706 LEU A O 1
ATOM 1250 N N . PHE A 1 81 ? 0.628 -5.799 -2.482 1.00 0.00 707 PHE A N 1
ATOM 1251 C CA . PHE A 1 81 ? 1.251 -5.652 -3.790 1.00 0.00 707 PHE A CA 1
ATOM 1252 C C . PHE A 1 81 ? 0.190 -5.692 -4.883 1.00 0.00 707 PHE A C 1
ATOM 1253 O O . PHE A 1 81 ? -0.642 -6.598 -4.921 1.00 0.00 707 PHE A O 1
ATOM 1270 N N . LEU A 1 82 ? 0.219 -4.697 -5.762 1.00 0.00 708 LEU A N 1
ATOM 1271 C CA . LEU A 1 82 ? -0.751 -4.618 -6.848 1.00 0.00 708 LEU A CA 1
ATOM 1272 C C . LEU A 1 82 ? -0.198 -5.272 -8.110 1.00 0.00 708 LEU A C 1
ATOM 1273 O O . LEU A 1 82 ? 1.005 -5.222 -8.368 1.00 0.00 708 LEU A O 1
ATOM 1289 N N . GLY A 1 83 ? -1.081 -5.879 -8.897 1.00 0.00 709 GLY A N 1
ATOM 1290 C CA . GLY A 1 83 ? -0.665 -6.533 -10.132 1.00 0.00 709 GLY A CA 1
ATOM 1291 C C . GLY A 1 83 ? -0.227 -7.973 -9.878 1.00 0.00 709 GLY A C 1
ATOM 1292 O O . GLY A 1 83 ? -0.971 -8.765 -9.300 1.00 0.00 709 GLY A O 1
ATOM 1296 N N . GLU A 1 84 ? 0.983 -8.308 -10.318 1.00 0.00 710 GLU A N 1
ATOM 1297 C CA . GLU A 1 84 ? 1.502 -9.662 -10.136 1.00 0.00 710 GLU A CA 1
ATOM 1298 C C . GLU A 1 84 ? 2.263 -9.778 -8.816 1.00 0.00 710 GLU A C 1
ATOM 1299 O O . GLU A 1 84 ? 2.697 -8.775 -8.250 1.00 0.00 710 GLU A O 1
ATOM 1311 N N . PRO A 1 85 ? 2.424 -10.978 -8.320 1.00 0.00 711 PRO A N 1
ATOM 1312 C CA . PRO A 1 85 ? 3.140 -11.232 -7.037 1.00 0.00 711 PRO A CA 1
ATOM 1313 C C . PRO A 1 85 ? 4.660 -11.193 -7.202 1.00 0.00 711 PRO A C 1
ATOM 1314 O O . PRO A 1 85 ? 5.188 -11.534 -8.260 1.00 0.00 711 PRO A O 1
ATOM 1325 N N . PRO A 1 86 ? 5.362 -10.785 -6.176 1.00 0.00 712 PRO A N 1
ATOM 1326 C CA . PRO A 1 86 ? 6.852 -10.699 -6.201 1.00 0.00 712 PRO A CA 1
ATOM 1327 C C . PRO A 1 86 ? 7.503 -12.072 -6.349 1.00 0.00 712 PRO A C 1
ATOM 1328 O O . PRO A 1 86 ? 6.996 -13.068 -5.833 1.00 0.00 712 PRO A O 1
ATOM 1339 N N . VAL A 1 87 ? 8.629 -12.119 -7.055 1.00 0.00 713 VAL A N 1
ATOM 1340 C CA . VAL A 1 87 ? 9.336 -13.378 -7.259 1.00 0.00 713 VAL A CA 1
ATOM 1341 C C . VAL A 1 87 ? 10.172 -13.735 -6.033 1.00 0.00 713 VAL A C 1
ATOM 1342 O O . VAL A 1 87 ? 10.273 -14.904 -5.660 1.00 0.00 713 VAL A O 1
ATOM 1355 N N . ASP A 1 88 ? 10.769 -12.723 -5.409 1.00 0.00 714 ASP A N 1
ATOM 1356 C CA . ASP A 1 88 ? 11.592 -12.950 -4.225 1.00 0.00 714 ASP A CA 1
ATOM 1357 C C . ASP A 1 88 ? 10.715 -13.310 -3.024 1.00 0.00 714 ASP A C 1
ATOM 1358 O O . ASP A 1 88 ? 9.647 -12.729 -2.832 1.00 0.00 714 ASP A O 1
ATOM 1367 N N . PRO A 1 89 ? 11.141 -14.251 -2.218 1.00 0.00 715 PRO A N 1
ATOM 1368 C CA . PRO A 1 89 ? 10.372 -14.689 -1.015 1.00 0.00 715 PRO A CA 1
ATOM 1369 C C . PRO A 1 89 ? 10.433 -13.679 0.131 1.00 0.00 715 PRO A C 1
ATOM 1370 O O . PRO A 1 89 ? 9.627 -13.736 1.060 1.00 0.00 715 PRO A O 1
ATOM 1381 N N . LEU A 1 90 ? 11.395 -12.764 0.068 1.00 0.00 716 LEU A N 1
ATOM 1382 C CA . LEU A 1 90 ? 11.545 -11.762 1.120 1.00 0.00 716 LEU A CA 1
ATOM 1383 C C . LEU A 1 90 ? 10.400 -10.759 1.086 1.00 0.00 716 LEU A C 1
ATOM 1384 O O . LEU A 1 90 ? 9.904 -10.335 2.131 1.00 0.00 716 LEU A O 1
ATOM 1400 N N . LEU A 1 91 ? 9.979 -10.384 -0.113 1.00 0.00 717 LEU A N 1
ATOM 1401 C CA . LEU A 1 91 ? 8.888 -9.433 -0.250 1.00 0.00 717 LEU A CA 1
ATOM 1402 C C . LEU A 1 91 ? 7.563 -10.134 0.014 1.00 0.00 717 LEU A C 1
ATOM 1403 O O . LEU A 1 91 ? 6.642 -9.553 0.588 1.00 0.00 717 LEU A O 1
ATOM 1419 N N . THR A 1 92 ? 7.487 -11.396 -0.391 1.00 0.00 718 THR A N 1
ATOM 1420 C CA . THR A 1 92 ? 6.285 -12.187 -0.178 1.00 0.00 718 THR A CA 1
ATOM 1421 C C . THR A 1 92 ? 6.056 -12.391 1.312 1.00 0.00 718 THR A C 1
ATOM 1422 O O . THR A 1 92 ? 4.926 -12.316 1.795 1.00 0.00 718 THR A O 1
ATOM 1433 N N . ALA A 1 93 ? 7.141 -12.651 2.038 1.00 0.00 719 ALA A N 1
ATOM 1434 C CA . ALA A 1 93 ? 7.047 -12.865 3.474 1.00 0.00 719 ALA A CA 1
ATOM 1435 C C . ALA A 1 93 ? 6.579 -11.595 4.171 1.00 0.00 719 ALA A C 1
ATOM 1436 O O . ALA A 1 93 ? 5.763 -11.645 5.091 1.00 0.00 719 ALA A O 1
ATOM 1443 N N . GLN A 1 94 ? 7.100 -10.456 3.726 1.00 0.00 720 GLN A N 1
ATOM 1444 C CA . GLN A 1 94 ? 6.720 -9.180 4.320 1.00 0.00 720 GLN A CA 1
ATOM 1445 C C . GLN A 1 94 ? 5.412 -8.672 3.722 1.00 0.00 720 GLN A C 1
ATOM 1446 O O . GLN A 1 94 ? 4.844 -7.688 4.194 1.00 0.00 720 GLN A O 1
ATOM 1460 N N . ALA A 1 95 ? 4.940 -9.350 2.680 1.00 0.00 721 ALA A N 1
ATOM 1461 C CA . ALA A 1 95 ? 3.697 -8.955 2.026 1.00 0.00 721 ALA A CA 1
ATOM 1462 C C . ALA A 1 95 ? 2.495 -9.316 2.894 1.00 0.00 721 ALA A C 1
ATOM 1463 O O . ALA A 1 95 ? 2.390 -10.440 3.384 1.00 0.00 721 ALA A O 1
ATOM 1470 N N . SER A 1 96 ? 1.588 -8.361 3.077 1.00 0.00 722 SER A N 1
ATOM 1471 C CA . SER A 1 96 ? 0.399 -8.606 3.885 1.00 0.00 722 SER A CA 1
ATOM 1472 C C . SER A 1 96 ? -0.710 -9.220 3.038 1.00 0.00 722 SER A C 1
ATOM 1473 O O . SER A 1 96 ? -1.545 -9.970 3.544 1.00 0.00 722 SER A O 1
ATOM 1481 N N . ALA A 1 97 ? -0.717 -8.899 1.748 1.00 0.00 723 ALA A N 1
ATOM 1482 C CA . ALA A 1 97 ? -1.740 -9.435 0.855 1.00 0.00 723 ALA A CA 1
ATOM 1483 C C . ALA A 1 97 ? -1.452 -9.071 -0.598 1.00 0.00 723 ALA A C 1
ATOM 1484 O O . ALA A 1 97 ? -1.182 -7.913 -0.919 1.00 0.00 723 ALA A O 1
ATOM 1491 N N . ILE A 1 98 ? -1.525 -10.069 -1.475 1.00 0.00 724 ILE A N 1
ATOM 1492 C CA . ILE A 1 98 ? -1.284 -9.848 -2.897 1.00 0.00 724 ILE A CA 1
ATOM 1493 C C . ILE A 1 98 ? -2.603 -9.573 -3.617 1.00 0.00 724 ILE A C 1
ATOM 1494 O O . ILE A 1 98 ? -3.563 -10.331 -3.479 1.00 0.00 724 ILE A O 1
ATOM 1510 N N . LEU A 1 99 ? -2.648 -8.484 -4.378 1.00 0.00 725 LEU A N 1
ATOM 1511 C CA . LEU A 1 99 ? -3.864 -8.126 -5.103 1.00 0.00 725 LEU A CA 1
ATOM 1512 C C . LEU A 1 99 ? -3.705 -8.365 -6.602 1.00 0.00 725 LEU A C 1
ATOM 1513 O O . LEU A 1 99 ? -2.610 -8.238 -7.150 1.00 0.00 725 LEU A O 1
ATOM 1529 N N . SER A 1 100 ? -4.809 -8.709 -7.257 1.00 0.00 726 SER A N 1
ATOM 1530 C CA . SER A 1 100 ? -4.790 -8.962 -8.694 1.00 0.00 726 SER A CA 1
ATOM 1531 C C . SER A 1 100 ? -6.212 -9.030 -9.244 1.00 0.00 726 SER A C 1
ATOM 1532 O O . SER A 1 100 ? -6.629 -8.170 -10.019 1.00 0.00 726 SER A O 1
ATOM 1540 N N . LYS A 1 101 ? -6.954 -10.053 -8.832 1.00 0.00 727 LYS A N 1
ATOM 1541 C CA . LYS A 1 101 ? -8.330 -10.216 -9.285 1.00 0.00 727 LYS A CA 1
ATOM 1542 C C . LYS A 1 101 ? -9.234 -10.567 -8.108 1.00 0.00 727 LYS A C 1
ATOM 1543 O O . LYS A 1 101 ? -9.874 -11.618 -8.093 1.00 0.00 727 LYS A O 1
ATOM 1562 N N . PRO A 1 102 ? -9.291 -9.705 -7.130 1.00 0.00 728 PRO A N 1
ATOM 1563 C CA . PRO A 1 102 ? -10.129 -9.912 -5.917 1.00 0.00 728 PRO A CA 1
ATOM 1564 C C . PRO A 1 102 ? -11.598 -9.574 -6.163 1.00 0.00 728 PRO A C 1
ATOM 1565 O O . PRO A 1 102 ? -11.913 -8.605 -6.854 1.00 0.00 728 PRO A O 1
ATOM 1576 N N . LEU A 1 103 ? -12.490 -10.374 -5.588 1.00 0.00 729 LEU A N 1
ATOM 1577 C CA . LEU A 1 103 ? -13.922 -10.144 -5.748 1.00 0.00 729 LEU A CA 1
ATOM 1578 C C . LEU A 1 103 ? -14.343 -8.849 -5.057 1.00 0.00 729 LEU A C 1
ATOM 1579 O O . LEU A 1 103 ? -14.376 -8.772 -3.828 1.00 0.00 729 LEU A O 1
ATOM 1595 N N . ASP A 1 104 ? -14.679 -7.842 -5.854 1.00 0.00 730 ASP A N 1
ATOM 1596 C CA . ASP A 1 104 ? -15.114 -6.557 -5.313 1.00 0.00 730 ASP A CA 1
ATOM 1597 C C . ASP A 1 104 ? -14.082 -5.983 -4.340 1.00 0.00 730 ASP A C 1
ATOM 1598 O O . ASP A 1 104 ? -13.396 -6.724 -3.636 1.00 0.00 730 ASP A O 1
ATOM 1607 N N . PRO A 1 105 ? -13.978 -4.678 -4.286 1.00 0.00 731 PRO A N 1
ATOM 1608 C CA . PRO A 1 105 ? -13.026 -3.972 -3.374 1.00 0.00 731 PRO A CA 1
ATOM 1609 C C . PRO A 1 105 ? -13.348 -4.230 -1.905 1.00 0.00 731 PRO A C 1
ATOM 1610 O O . PRO A 1 105 ? -12.677 -3.716 -1.008 1.00 0.00 731 PRO A O 1
ATOM 1621 N N . GLN A 1 106 ? -14.388 -5.021 -1.669 1.00 0.00 732 GLN A N 1
ATOM 1622 C CA . GLN A 1 106 ? -14.805 -5.332 -0.308 1.00 0.00 732 GLN A CA 1
ATOM 1623 C C . GLN A 1 106 ? -13.762 -6.198 0.387 1.00 0.00 732 GLN A C 1
ATOM 1624 O O . GLN A 1 106 ? -13.592 -6.116 1.604 1.00 0.00 732 GLN A O 1
ATOM 1638 N N . LEU A 1 107 ? -13.050 -7.009 -0.387 1.00 0.00 733 LEU A N 1
ATOM 1639 C CA . LEU A 1 107 ? -12.013 -7.856 0.188 1.00 0.00 733 LEU A CA 1
ATOM 1640 C C . LEU A 1 107 ? -10.923 -6.974 0.778 1.00 0.00 733 LEU A C 1
ATOM 1641 O O . LEU A 1 107 ? -10.435 -7.220 1.881 1.00 0.00 733 LEU A O 1
ATOM 1657 N N . LEU A 1 108 ? -10.563 -5.930 0.037 1.00 0.00 734 LEU A N 1
ATOM 1658 C CA . LEU A 1 108 ? -9.548 -4.996 0.497 1.00 0.00 734 LEU A CA 1
ATOM 1659 C C . LEU A 1 108 ? -9.966 -4.377 1.824 1.00 0.00 734 LEU A C 1
ATOM 1660 O O . LEU A 1 108 ? -9.160 -4.253 2.747 1.00 0.00 734 LEU A O 1
ATOM 1676 N N . LEU A 1 109 ? -11.236 -3.992 1.912 1.00 0.00 735 LEU A N 1
ATOM 1677 C CA . LEU A 1 109 ? -11.755 -3.389 3.133 1.00 0.00 735 LEU A CA 1
ATOM 1678 C C . LEU A 1 109 ? -11.644 -4.372 4.293 1.00 0.00 735 LEU A C 1
ATOM 1679 O O . LEU A 1 109 ? -11.360 -3.984 5.425 1.00 0.00 735 LEU A O 1
ATOM 1695 N N . THR A 1 110 ? -11.867 -5.649 3.998 1.00 0.00 736 THR A N 1
ATOM 1696 C CA . THR A 1 110 ? -11.787 -6.685 5.020 1.00 0.00 736 THR A CA 1
ATOM 1697 C C . THR A 1 110 ? -10.398 -6.701 5.651 1.00 0.00 736 THR A C 1
ATOM 1698 O O . THR A 1 110 ? -10.259 -6.826 6.868 1.00 0.00 736 THR A O 1
ATOM 1709 N N . THR A 1 111 ? -9.374 -6.568 4.814 1.00 0.00 737 THR A N 1
ATOM 1710 C CA . THR A 1 111 ? -7.999 -6.564 5.300 1.00 0.00 737 THR A CA 1
ATOM 1711 C C . THR A 1 111 ? -7.766 -5.387 6.243 1.00 0.00 737 THR A C 1
ATOM 1712 O O . THR A 1 111 ? -7.129 -5.534 7.286 1.00 0.00 737 THR A O 1
ATOM 1723 N N . LEU A 1 112 ? -8.286 -4.221 5.871 1.00 0.00 738 LEU A N 1
ATOM 1724 C CA . LEU A 1 112 ? -8.125 -3.030 6.698 1.00 0.00 738 LEU A CA 1
ATOM 1725 C C . LEU A 1 112 ? -8.841 -3.202 8.036 1.00 0.00 738 LEU A C 1
ATOM 1726 O O . LEU A 1 112 ? -8.297 -2.869 9.089 1.00 0.00 738 LEU A O 1
ATOM 1742 N N . GLN A 1 113 ? -10.058 -3.733 7.985 1.00 0.00 739 GLN A N 1
ATOM 1743 C CA . GLN A 1 113 ? -10.840 -3.959 9.199 1.00 0.00 739 GLN A CA 1
ATOM 1744 C C . GLN A 1 113 ? -10.190 -5.027 10.074 1.00 0.00 739 GLN A C 1
ATOM 1745 O O . GLN A 1 113 ? -10.295 -4.989 11.300 1.00 0.00 739 GLN A O 1
ATOM 1759 N N . GLY A 1 114 ? -9.536 -5.990 9.432 1.00 0.00 740 GLY A N 1
ATOM 1760 C CA . GLY A 1 114 ? -8.888 -7.083 10.150 1.00 0.00 740 GLY A CA 1
ATOM 1761 C C . GLY A 1 114 ? -7.933 -6.577 11.228 1.00 0.00 740 GLY A C 1
ATOM 1762 O O . GLY A 1 114 ? -7.388 -7.368 11.998 1.00 0.00 740 GLY A O 1
ATOM 1766 N N . LEU A 1 115 ? -7.728 -5.266 11.287 1.00 0.00 741 LEU A N 1
ATOM 1767 C CA . LEU A 1 115 ? -6.828 -4.701 12.288 1.00 0.00 741 LEU A CA 1
ATOM 1768 C C . LEU A 1 115 ? -7.504 -4.647 13.655 1.00 0.00 741 LEU A C 1
ATOM 1769 O O . LEU A 1 115 ? -6.873 -4.908 14.679 1.00 0.00 741 LEU A O 1
ATOM 1785 N N . CYS A 1 116 ? -8.789 -4.311 13.666 1.00 0.00 742 CYS A N 1
ATOM 1786 C CA . CYS A 1 116 ? -9.533 -4.233 14.919 1.00 0.00 742 CYS A CA 1
ATOM 1787 C C . CYS A 1 116 ? -8.810 -3.334 15.913 1.00 0.00 742 CYS A C 1
ATOM 1788 O O . CYS A 1 116 ? -8.381 -3.786 16.975 1.00 0.00 742 CYS A O 1
ATOM 1796 N N . PRO A 1 117 ? -8.670 -2.076 15.590 1.00 0.00 743 PRO A N 1
ATOM 1797 C CA . PRO A 1 117 ? -7.985 -1.095 16.473 1.00 0.00 743 PRO A CA 1
ATOM 1798 C C . PRO A 1 117 ? -8.916 -0.570 17.566 1.00 0.00 743 PRO A C 1
ATOM 1799 O O . PRO A 1 117 ? -9.919 0.081 17.273 1.00 0.00 743 PRO A O 1
ATOM 1810 N N . PRO A 1 118 ? -8.606 -0.830 18.811 1.00 0.00 744 PRO A N 1
ATOM 1811 C CA . PRO A 1 118 ? -9.427 -0.366 19.957 1.00 0.00 744 PRO A CA 1
ATOM 1812 C C . PRO A 1 118 ? -8.986 1.003 20.473 1.00 0.00 744 PRO A C 1
ATOM 1813 O O . PRO A 1 118 ? -7.799 1.233 20.707 1.00 0.00 744 PRO A O 1
ATOM 1824 N N . ASN A 1 119 ? -9.945 1.904 20.659 1.00 0.00 745 ASN A N 1
ATOM 1825 C CA . ASN A 1 119 ? -9.637 3.238 21.161 1.00 0.00 745 ASN A CA 1
ATOM 1826 C C . ASN A 1 119 ? -10.855 3.853 21.844 1.00 0.00 745 ASN A C 1
ATOM 1827 O O . ASN A 1 119 ? -11.289 3.303 22.843 1.00 0.00 745 ASN A O 1
ATOM 1839 N N . ALA A 1 1 ? -10.846 5.802 9.486 1.00 0.00 627 ALA A N 2
ATOM 1840 C CA . ALA A 1 1 ? -10.428 4.763 10.469 1.00 0.00 627 ALA A CA 2
ATOM 1841 C C . ALA A 1 1 ? -8.934 4.491 10.318 1.00 0.00 627 ALA A C 2
ATOM 1842 O O . ALA A 1 1 ? -8.409 3.536 10.890 1.00 0.00 627 ALA A O 2
ATOM 1851 N N . GLY A 1 2 ? -8.252 5.336 9.548 1.00 0.00 628 GLY A N 2
ATOM 1852 C CA . GLY A 1 2 ? -6.815 5.171 9.339 1.00 0.00 628 GLY A CA 2
ATOM 1853 C C . GLY A 1 2 ? -6.374 5.781 8.011 1.00 0.00 628 GLY A C 2
ATOM 1854 O O . GLY A 1 2 ? -7.177 5.943 7.092 1.00 0.00 628 GLY A O 2
ATOM 1858 N N . HIS A 1 3 ? -5.091 6.119 7.916 1.00 0.00 629 HIS A N 2
ATOM 1859 C CA . HIS A 1 3 ? -4.558 6.710 6.695 1.00 0.00 629 HIS A CA 2
ATOM 1860 C C . HIS A 1 3 ? -3.966 5.633 5.791 1.00 0.00 629 HIS A C 2
ATOM 1861 O O . HIS A 1 3 ? -3.250 4.744 6.253 1.00 0.00 629 HIS A O 2
ATOM 1876 N N . ILE A 1 4 ? -4.272 5.720 4.500 1.00 0.00 630 ILE A N 2
ATOM 1877 C CA . ILE A 1 4 ? -3.770 4.749 3.532 1.00 0.00 630 ILE A CA 2
ATOM 1878 C C . ILE A 1 4 ? -2.847 5.430 2.527 1.00 0.00 630 ILE A C 2
ATOM 1879 O O . ILE A 1 4 ? -3.157 6.510 2.025 1.00 0.00 630 ILE A O 2
ATOM 1895 N N . LEU A 1 5 ? -1.718 4.796 2.229 1.00 0.00 631 LEU A N 2
ATOM 1896 C CA . LEU A 1 5 ? -0.778 5.370 1.269 1.00 0.00 631 LEU A CA 2
ATOM 1897 C C . LEU A 1 5 ? -0.738 4.545 -0.011 1.00 0.00 631 LEU A C 2
ATOM 1898 O O . LEU A 1 5 ? -0.584 3.324 0.030 1.00 0.00 631 LEU A O 2
ATOM 1914 N N . LEU A 1 6 ? -0.865 5.224 -1.148 1.00 0.00 632 LEU A N 2
ATOM 1915 C CA . LEU A 1 6 ? -0.831 4.547 -2.438 1.00 0.00 632 LEU A CA 2
ATOM 1916 C C . LEU A 1 6 ? 0.373 5.002 -3.256 1.00 0.00 632 LEU A C 2
ATOM 1917 O O . LEU A 1 6 ? 0.562 6.195 -3.492 1.00 0.00 632 LEU A O 2
ATOM 1933 N N . LEU A 1 7 ? 1.177 4.044 -3.700 1.00 0.00 633 LEU A N 2
ATOM 1934 C CA . LEU A 1 7 ? 2.348 4.357 -4.507 1.00 0.00 633 LEU A CA 2
ATOM 1935 C C . LEU A 1 7 ? 2.216 3.705 -5.879 1.00 0.00 633 LEU A C 2
ATOM 1936 O O . LEU A 1 7 ? 2.234 2.479 -5.994 1.00 0.00 633 LEU A O 2
ATOM 1952 N N . GLU A 1 8 ? 2.074 4.524 -6.916 1.00 0.00 634 GLU A N 2
ATOM 1953 C CA . GLU A 1 8 ? 1.930 3.997 -8.268 1.00 0.00 634 GLU A CA 2
ATOM 1954 C C . GLU A 1 8 ? 2.265 5.067 -9.303 1.00 0.00 634 GLU A C 2
ATOM 1955 O O . GLU A 1 8 ? 2.317 6.255 -8.986 1.00 0.00 634 GLU A O 2
ATOM 1967 N N . GLU A 1 9 ? 2.472 4.636 -10.541 1.00 0.00 635 GLU A N 2
ATOM 1968 C CA . GLU A 1 9 ? 2.779 5.558 -11.627 1.00 0.00 635 GLU A CA 2
ATOM 1969 C C . GLU A 1 9 ? 1.556 5.700 -12.527 1.00 0.00 635 GLU A C 2
ATOM 1970 O O . GLU A 1 9 ? 0.601 4.936 -12.404 1.00 0.00 635 GLU A O 2
ATOM 1982 N N . GLU A 1 10 ? 1.583 6.681 -13.421 1.00 0.00 636 GLU A N 2
ATOM 1983 C CA . GLU A 1 10 ? 0.460 6.908 -14.326 1.00 0.00 636 GLU A CA 2
ATOM 1984 C C . GLU A 1 10 ? -0.760 7.393 -13.551 1.00 0.00 636 GLU A C 2
ATOM 1985 O O . GLU A 1 10 ? -1.362 6.643 -12.783 1.00 0.00 636 GLU A O 2
ATOM 1997 N N . ASP A 1 11 ? -1.118 8.654 -13.759 1.00 0.00 637 ASP A N 2
ATOM 1998 C CA . ASP A 1 11 ? -2.265 9.240 -13.079 1.00 0.00 637 ASP A CA 2
ATOM 1999 C C . ASP A 1 11 ? -3.538 8.442 -13.351 1.00 0.00 637 ASP A C 2
ATOM 2000 O O . ASP A 1 11 ? -4.396 8.319 -12.480 1.00 0.00 637 ASP A O 2
ATOM 2009 N N . GLU A 1 12 ? -3.667 7.916 -14.564 1.00 0.00 638 GLU A N 2
ATOM 2010 C CA . GLU A 1 12 ? -4.862 7.159 -14.924 1.00 0.00 638 GLU A CA 2
ATOM 2011 C C . GLU A 1 12 ? -5.008 5.910 -14.063 1.00 0.00 638 GLU A C 2
ATOM 2012 O O . GLU A 1 12 ? -6.107 5.583 -13.618 1.00 0.00 638 GLU A O 2
ATOM 2024 N N . ALA A 1 13 ? -3.904 5.212 -13.828 1.00 0.00 639 ALA A N 2
ATOM 2025 C CA . ALA A 1 13 ? -3.952 4.005 -13.014 1.00 0.00 639 ALA A CA 2
ATOM 2026 C C . ALA A 1 13 ? -4.164 4.357 -11.547 1.00 0.00 639 ALA A C 2
ATOM 2027 O O . ALA A 1 13 ? -4.995 3.755 -10.866 1.00 0.00 639 ALA A O 2
ATOM 2034 N N . ALA A 1 14 ? -3.410 5.339 -11.068 1.00 0.00 640 ALA A N 2
ATOM 2035 C CA . ALA A 1 14 ? -3.525 5.766 -9.681 1.00 0.00 640 ALA A CA 2
ATOM 2036 C C . ALA A 1 14 ? -4.899 6.371 -9.419 1.00 0.00 640 ALA A C 2
ATOM 2037 O O . ALA A 1 14 ? -5.469 6.195 -8.342 1.00 0.00 640 ALA A O 2
ATOM 2044 N N . THR A 1 15 ? -5.427 7.086 -10.408 1.00 0.00 641 THR A N 2
ATOM 2045 C CA . THR A 1 15 ? -6.736 7.710 -10.264 1.00 0.00 641 THR A CA 2
ATOM 2046 C C . THR A 1 15 ? -7.820 6.651 -10.083 1.00 0.00 641 THR A C 2
ATOM 2047 O O . THR A 1 15 ? -8.667 6.765 -9.199 1.00 0.00 641 THR A O 2
ATOM 2058 N N . VAL A 1 16 ? -7.786 5.617 -10.918 1.00 0.00 642 VAL A N 2
ATOM 2059 C CA . VAL A 1 16 ? -8.778 4.551 -10.825 1.00 0.00 642 VAL A CA 2
ATOM 2060 C C . VAL A 1 16 ? -8.810 3.973 -9.416 1.00 0.00 642 VAL A C 2
ATOM 2061 O O . VAL A 1 16 ? -9.875 3.844 -8.811 1.00 0.00 642 VAL A O 2
ATOM 2074 N N . VAL A 1 17 ? -7.638 3.624 -8.902 1.00 0.00 643 VAL A N 2
ATOM 2075 C CA . VAL A 1 17 ? -7.544 3.057 -7.565 1.00 0.00 643 VAL A CA 2
ATOM 2076 C C . VAL A 1 17 ? -8.110 4.020 -6.525 1.00 0.00 643 VAL A C 2
ATOM 2077 O O . VAL A 1 17 ? -8.833 3.615 -5.613 1.00 0.00 643 VAL A O 2
ATOM 2090 N N . CYS A 1 18 ? -7.764 5.295 -6.664 1.00 0.00 644 CYS A N 2
ATOM 2091 C CA . CYS A 1 18 ? -8.223 6.316 -5.727 1.00 0.00 644 CYS A CA 2
ATOM 2092 C C . CYS A 1 18 ? -9.732 6.538 -5.824 1.00 0.00 644 CYS A C 2
ATOM 2093 O O . CYS A 1 18 ? -10.394 6.770 -4.813 1.00 0.00 644 CYS A O 2
ATOM 2101 N N . GLU A 1 19 ? -10.272 6.480 -7.037 1.00 0.00 645 GLU A N 2
ATOM 2102 C CA . GLU A 1 19 ? -11.702 6.696 -7.225 1.00 0.00 645 GLU A CA 2
ATOM 2103 C C . GLU A 1 19 ? -12.523 5.640 -6.496 1.00 0.00 645 GLU A C 2
ATOM 2104 O O . GLU A 1 19 ? -13.559 5.952 -5.908 1.00 0.00 645 GLU A O 2
ATOM 2116 N N . MET A 1 20 ? -12.065 4.394 -6.523 1.00 0.00 646 MET A N 2
ATOM 2117 C CA . MET A 1 20 ? -12.797 3.335 -5.840 1.00 0.00 646 MET A CA 2
ATOM 2118 C C . MET A 1 20 ? -12.775 3.578 -4.334 1.00 0.00 646 MET A C 2
ATOM 2119 O O . MET A 1 20 ? -13.813 3.553 -3.669 1.00 0.00 646 MET A O 2
ATOM 2133 N N . LEU A 1 21 ? -11.580 3.824 -3.805 1.00 0.00 647 LEU A N 2
ATOM 2134 C CA . LEU A 1 21 ? -11.425 4.080 -2.379 1.00 0.00 647 LEU A CA 2
ATOM 2135 C C . LEU A 1 21 ? -12.012 5.439 -2.009 1.00 0.00 647 LEU A C 2
ATOM 2136 O O . LEU A 1 21 ? -12.707 5.572 -1.000 1.00 0.00 647 LEU A O 2
ATOM 2152 N N . THR A 1 22 ? -11.733 6.446 -2.835 1.00 0.00 648 THR A N 2
ATOM 2153 C CA . THR A 1 22 ? -12.246 7.788 -2.586 1.00 0.00 648 THR A CA 2
ATOM 2154 C C . THR A 1 22 ? -13.763 7.750 -2.467 1.00 0.00 648 THR A C 2
ATOM 2155 O O . THR A 1 22 ? -14.346 8.394 -1.595 1.00 0.00 648 THR A O 2
ATOM 2166 N N . ALA A 1 23 ? -14.391 6.984 -3.352 1.00 0.00 649 ALA A N 2
ATOM 2167 C CA . ALA A 1 23 ? -15.841 6.856 -3.345 1.00 0.00 649 ALA A CA 2
ATOM 2168 C C . ALA A 1 23 ? -16.310 6.178 -2.063 1.00 0.00 649 ALA A C 2
ATOM 2169 O O . ALA A 1 23 ? -17.388 6.478 -1.549 1.00 0.00 649 ALA A O 2
ATOM 2176 N N . ALA A 1 24 ? -15.499 5.253 -1.558 1.00 0.00 650 ALA A N 2
ATOM 2177 C CA . ALA A 1 24 ? -15.850 4.527 -0.340 1.00 0.00 650 ALA A CA 2
ATOM 2178 C C . ALA A 1 24 ? -15.645 5.392 0.905 1.00 0.00 650 ALA A C 2
ATOM 2179 O O . ALA A 1 24 ? -15.986 4.981 2.014 1.00 0.00 650 ALA A O 2
ATOM 2186 N N . GLY A 1 25 ? -15.091 6.587 0.720 1.00 0.00 651 GLY A N 2
ATOM 2187 C CA . GLY A 1 25 ? -14.854 7.490 1.846 1.00 0.00 651 GLY A CA 2
ATOM 2188 C C . GLY A 1 25 ? -13.515 7.191 2.524 1.00 0.00 651 GLY A C 2
ATOM 2189 O O . GLY A 1 25 ? -13.257 7.651 3.637 1.00 0.00 651 GLY A O 2
ATOM 2193 N N . PHE A 1 26 ? -12.670 6.422 1.845 1.00 0.00 652 PHE A N 2
ATOM 2194 C CA . PHE A 1 26 ? -11.358 6.066 2.382 1.00 0.00 652 PHE A CA 2
ATOM 2195 C C . PHE A 1 26 ? -10.307 7.083 1.937 1.00 0.00 652 PHE A C 2
ATOM 2196 O O . PHE A 1 26 ? -10.358 7.584 0.813 1.00 0.00 652 PHE A O 2
ATOM 2213 N N . LYS A 1 27 ? -9.354 7.380 2.818 1.00 0.00 653 LYS A N 2
ATOM 2214 C CA . LYS A 1 27 ? -8.300 8.336 2.489 1.00 0.00 653 LYS A CA 2
ATOM 2215 C C . LYS A 1 27 ? -7.097 7.625 1.889 1.00 0.00 653 LYS A C 2
ATOM 2216 O O . LYS A 1 27 ? -6.424 6.846 2.563 1.00 0.00 653 LYS A O 2
ATOM 2235 N N . VAL A 1 28 ? -6.825 7.910 0.625 1.00 0.00 654 VAL A N 2
ATOM 2236 C CA . VAL A 1 28 ? -5.690 7.307 -0.056 1.00 0.00 654 VAL A CA 2
ATOM 2237 C C . VAL A 1 28 ? -4.844 8.385 -0.717 1.00 0.00 654 VAL A C 2
ATOM 2238 O O . VAL A 1 28 ? -5.373 9.285 -1.371 1.00 0.00 654 VAL A O 2
ATOM 2251 N N . ILE A 1 29 ? -3.533 8.298 -0.548 1.00 0.00 655 ILE A N 2
ATOM 2252 C CA . ILE A 1 29 ? -2.647 9.285 -1.146 1.00 0.00 655 ILE A CA 2
ATOM 2253 C C . ILE A 1 29 ? -1.800 8.645 -2.241 1.00 0.00 655 ILE A C 2
ATOM 2254 O O . ILE A 1 29 ? -1.114 7.651 -2.008 1.00 0.00 655 ILE A O 2
ATOM 2270 N N . TRP A 1 30 ? -1.859 9.220 -3.439 1.00 0.00 656 TRP A N 2
ATOM 2271 C CA . TRP A 1 30 ? -1.099 8.694 -4.566 1.00 0.00 656 TRP A CA 2
ATOM 2272 C C . TRP A 1 30 ? 0.236 9.417 -4.702 1.00 0.00 656 TRP A C 2
ATOM 2273 O O . TRP A 1 30 ? 0.278 10.633 -4.896 1.00 0.00 656 TRP A O 2
ATOM 2294 N N . LEU A 1 31 ? 1.322 8.660 -4.603 1.00 0.00 657 LEU A N 2
ATOM 2295 C CA . LEU A 1 31 ? 2.656 9.237 -4.721 1.00 0.00 657 LEU A CA 2
ATOM 2296 C C . LEU A 1 31 ? 3.415 8.623 -5.892 1.00 0.00 657 LEU A C 2
ATOM 2297 O O . LEU A 1 31 ? 3.210 7.459 -6.242 1.00 0.00 657 LEU A O 2
ATOM 2313 N N . VAL A 1 32 ? 4.293 9.419 -6.490 1.00 0.00 658 VAL A N 2
ATOM 2314 C CA . VAL A 1 32 ? 5.090 8.961 -7.620 1.00 0.00 658 VAL A CA 2
ATOM 2315 C C . VAL A 1 32 ? 6.566 8.890 -7.243 1.00 0.00 658 VAL A C 2
ATOM 2316 O O . VAL A 1 32 ? 7.428 8.700 -8.099 1.00 0.00 658 VAL A O 2
ATOM 2329 N N . ASP A 1 33 ? 6.847 9.038 -5.952 1.00 0.00 659 ASP A N 2
ATOM 2330 C CA . ASP A 1 33 ? 8.221 8.985 -5.462 1.00 0.00 659 ASP A CA 2
ATOM 2331 C C . ASP A 1 33 ? 8.253 8.445 -4.036 1.00 0.00 659 ASP A C 2
ATOM 2332 O O . ASP A 1 33 ? 7.637 9.013 -3.136 1.00 0.00 659 ASP A O 2
ATOM 2341 N N . GLY A 1 34 ? 8.970 7.342 -3.837 1.00 0.00 660 GLY A N 2
ATOM 2342 C CA . GLY A 1 34 ? 9.069 6.733 -2.514 1.00 0.00 660 GLY A CA 2
ATOM 2343 C C . GLY A 1 34 ? 9.700 7.688 -1.504 1.00 0.00 660 GLY A C 2
ATOM 2344 O O . GLY A 1 34 ? 9.243 7.787 -0.366 1.00 0.00 660 GLY A O 2
ATOM 2348 N N . SER A 1 35 ? 10.751 8.389 -1.922 1.00 0.00 661 SER A N 2
ATOM 2349 C CA . SER A 1 35 ? 11.427 9.325 -1.028 1.00 0.00 661 SER A CA 2
ATOM 2350 C C . SER A 1 35 ? 10.451 10.386 -0.542 1.00 0.00 661 SER A C 2
ATOM 2351 O O . SER A 1 35 ? 10.491 10.804 0.616 1.00 0.00 661 SER A O 2
ATOM 2359 N N . THR A 1 36 ? 9.563 10.807 -1.434 1.00 0.00 662 THR A N 2
ATOM 2360 C CA . THR A 1 36 ? 8.566 11.811 -1.090 1.00 0.00 662 THR A CA 2
ATOM 2361 C C . THR A 1 36 ? 7.610 11.261 -0.040 1.00 0.00 662 THR A C 2
ATOM 2362 O O . THR A 1 36 ? 7.208 11.966 0.885 1.00 0.00 662 THR A O 2
ATOM 2373 N N . ALA A 1 37 ? 7.253 9.992 -0.197 1.00 0.00 663 ALA A N 2
ATOM 2374 C CA . ALA A 1 37 ? 6.345 9.335 0.732 1.00 0.00 663 ALA A CA 2
ATOM 2375 C C . ALA A 1 37 ? 6.961 9.231 2.125 1.00 0.00 663 ALA A C 2
ATOM 2376 O O . ALA A 1 37 ? 6.284 9.441 3.129 1.00 0.00 663 ALA A O 2
ATOM 2383 N N . LEU A 1 38 ? 8.245 8.894 2.182 1.00 0.00 664 LEU A N 2
ATOM 2384 C CA . LEU A 1 38 ? 8.933 8.755 3.465 1.00 0.00 664 LEU A CA 2
ATOM 2385 C C . LEU A 1 38 ? 8.892 10.055 4.264 1.00 0.00 664 LEU A C 2
ATOM 2386 O O . LEU A 1 38 ? 8.614 10.049 5.463 1.00 0.00 664 LEU A O 2
ATOM 2402 N N . ASP A 1 39 ? 9.185 11.164 3.597 1.00 0.00 665 ASP A N 2
ATOM 2403 C CA . ASP A 1 39 ? 9.195 12.461 4.264 1.00 0.00 665 ASP A CA 2
ATOM 2404 C C . ASP A 1 39 ? 7.817 12.803 4.814 1.00 0.00 665 ASP A C 2
ATOM 2405 O O . ASP A 1 39 ? 7.695 13.345 5.913 1.00 0.00 665 ASP A O 2
ATOM 2414 N N . GLN A 1 40 ? 6.784 12.494 4.043 1.00 0.00 666 GLN A N 2
ATOM 2415 C CA . GLN A 1 40 ? 5.420 12.786 4.464 1.00 0.00 666 GLN A CA 2
ATOM 2416 C C . GLN A 1 40 ? 4.828 11.638 5.274 1.00 0.00 666 GLN A C 2
ATOM 2417 O O . GLN A 1 40 ? 4.347 11.835 6.390 1.00 0.00 666 GLN A O 2
ATOM 2431 N N . LEU A 1 41 ? 4.851 10.448 4.692 1.00 0.00 667 LEU A N 2
ATOM 2432 C CA . LEU A 1 41 ? 4.297 9.265 5.343 1.00 0.00 667 LEU A CA 2
ATOM 2433 C C . LEU A 1 41 ? 4.772 9.116 6.782 1.00 0.00 667 LEU A C 2
ATOM 2434 O O . LEU A 1 41 ? 4.027 8.635 7.635 1.00 0.00 667 LEU A O 2
ATOM 2450 N N . ASP A 1 42 ? 6.013 9.497 7.053 1.00 0.00 668 ASP A N 2
ATOM 2451 C CA . ASP A 1 42 ? 6.544 9.353 8.403 1.00 0.00 668 ASP A CA 2
ATOM 2452 C C . ASP A 1 42 ? 5.616 10.023 9.407 1.00 0.00 668 ASP A C 2
ATOM 2453 O O . ASP A 1 42 ? 5.366 9.490 10.488 1.00 0.00 668 ASP A O 2
ATOM 2462 N N . LEU A 1 43 ? 5.097 11.184 9.039 1.00 0.00 669 LEU A N 2
ATOM 2463 C CA . LEU A 1 43 ? 4.184 11.908 9.913 1.00 0.00 669 LEU A CA 2
ATOM 2464 C C . LEU A 1 43 ? 2.777 11.317 9.834 1.00 0.00 669 LEU A C 2
ATOM 2465 O O . LEU A 1 43 ? 1.983 11.461 10.763 1.00 0.00 669 LEU A O 2
ATOM 2481 N N . LEU A 1 44 ? 2.469 10.670 8.711 1.00 0.00 670 LEU A N 2
ATOM 2482 C CA . LEU A 1 44 ? 1.143 10.086 8.517 1.00 0.00 670 LEU A CA 2
ATOM 2483 C C . LEU A 1 44 ? 0.933 8.857 9.391 1.00 0.00 670 LEU A C 2
ATOM 2484 O O . LEU A 1 44 ? -0.178 8.608 9.862 1.00 0.00 670 LEU A O 2
ATOM 2500 N N . GLN A 1 45 ? 1.988 8.076 9.591 1.00 0.00 671 GLN A N 2
ATOM 2501 C CA . GLN A 1 45 ? 1.868 6.867 10.395 1.00 0.00 671 GLN A CA 2
ATOM 2502 C C . GLN A 1 45 ? 0.633 6.084 9.953 1.00 0.00 671 GLN A C 2
ATOM 2503 O O . GLN A 1 45 ? -0.320 5.927 10.716 1.00 0.00 671 GLN A O 2
ATOM 2517 N N . PRO A 1 46 ? 0.629 5.615 8.729 1.00 0.00 672 PRO A N 2
ATOM 2518 C CA . PRO A 1 46 ? -0.516 4.855 8.150 1.00 0.00 672 PRO A CA 2
ATOM 2519 C C . PRO A 1 46 ? -0.633 3.441 8.711 1.00 0.00 672 PRO A C 2
ATOM 2520 O O . PRO A 1 46 ? 0.330 2.885 9.241 1.00 0.00 672 PRO A O 2
ATOM 2531 N N . ILE A 1 47 ? -1.823 2.864 8.572 1.00 0.00 673 ILE A N 2
ATOM 2532 C CA . ILE A 1 47 ? -2.072 1.509 9.047 1.00 0.00 673 ILE A CA 2
ATOM 2533 C C . ILE A 1 47 ? -1.868 0.511 7.909 1.00 0.00 673 ILE A C 2
ATOM 2534 O O . ILE A 1 47 ? -1.605 -0.667 8.144 1.00 0.00 673 ILE A O 2
ATOM 2550 N N . VAL A 1 48 ? -1.988 0.994 6.674 1.00 0.00 674 VAL A N 2
ATOM 2551 C CA . VAL A 1 48 ? -1.807 0.136 5.508 1.00 0.00 674 VAL A CA 2
ATOM 2552 C C . VAL A 1 48 ? -1.170 0.905 4.352 1.00 0.00 674 VAL A C 2
ATOM 2553 O O . VAL A 1 48 ? -1.493 2.071 4.108 1.00 0.00 674 VAL A O 2
ATOM 2566 N N . ILE A 1 49 ? -0.272 0.239 3.635 1.00 0.00 675 ILE A N 2
ATOM 2567 C CA . ILE A 1 49 ? 0.398 0.862 2.500 1.00 0.00 675 ILE A CA 2
ATOM 2568 C C . ILE A 1 49 ? 0.196 0.023 1.245 1.00 0.00 675 ILE A C 2
ATOM 2569 O O . ILE A 1 49 ? 0.604 -1.137 1.191 1.00 0.00 675 ILE A O 2
ATOM 2585 N N . LEU A 1 50 ? -0.432 0.620 0.238 1.00 0.00 676 LEU A N 2
ATOM 2586 C CA . LEU A 1 50 ? -0.682 -0.079 -1.018 1.00 0.00 676 LEU A CA 2
ATOM 2587 C C . LEU A 1 50 ? 0.262 0.424 -2.101 1.00 0.00 676 LEU A C 2
ATOM 2588 O O . LEU A 1 50 ? 0.406 1.629 -2.295 1.00 0.00 676 LEU A O 2
ATOM 2604 N N . MET A 1 51 ? 0.901 -0.498 -2.811 1.00 0.00 677 MET A N 2
ATOM 2605 C CA . MET A 1 51 ? 1.820 -0.095 -3.871 1.00 0.00 677 MET A CA 2
ATOM 2606 C C . MET A 1 51 ? 1.807 -1.073 -5.040 1.00 0.00 677 MET A C 2
ATOM 2607 O O . MET A 1 51 ? 1.793 -2.290 -4.855 1.00 0.00 677 MET A O 2
ATOM 2621 N N . ALA A 1 52 ? 1.830 -0.518 -6.247 1.00 0.00 678 ALA A N 2
ATOM 2622 C CA . ALA A 1 52 ? 1.843 -1.324 -7.463 1.00 0.00 678 ALA A CA 2
ATOM 2623 C C . ALA A 1 52 ? 3.179 -2.049 -7.609 1.00 0.00 678 ALA A C 2
ATOM 2624 O O . ALA A 1 52 ? 4.216 -1.545 -7.178 1.00 0.00 678 ALA A O 2
ATOM 2631 N N . TRP A 1 53 ? 3.154 -3.224 -8.228 1.00 0.00 679 TRP A N 2
ATOM 2632 C CA . TRP A 1 53 ? 4.379 -3.987 -8.434 1.00 0.00 679 TRP A CA 2
ATOM 2633 C C . TRP A 1 53 ? 4.761 -4.021 -9.915 1.00 0.00 679 TRP A C 2
ATOM 2634 O O . TRP A 1 53 ? 5.944 -4.024 -10.255 1.00 0.00 679 TRP A O 2
ATOM 2655 N N . PRO A 1 54 ? 3.794 -4.051 -10.797 1.00 0.00 680 PRO A N 2
ATOM 2656 C CA . PRO A 1 54 ? 4.057 -4.092 -12.265 1.00 0.00 680 PRO A CA 2
ATOM 2657 C C . PRO A 1 54 ? 5.003 -2.977 -12.730 1.00 0.00 680 PRO A C 2
ATOM 2658 O O . PRO A 1 54 ? 5.890 -3.220 -13.548 1.00 0.00 680 PRO A O 2
ATOM 2669 N N . PRO A 1 55 ? 4.849 -1.773 -12.228 1.00 0.00 681 PRO A N 2
ATOM 2670 C CA . PRO A 1 55 ? 5.733 -0.632 -12.614 1.00 0.00 681 PRO A CA 2
ATOM 2671 C C . PRO A 1 55 ? 7.206 -0.908 -12.289 1.00 0.00 681 PRO A C 2
ATOM 2672 O O . PRO A 1 55 ? 7.526 -1.373 -11.194 1.00 0.00 681 PRO A O 2
ATOM 2683 N N . PRO A 1 56 ? 8.100 -0.621 -13.208 1.00 0.00 682 PRO A N 2
ATOM 2684 C CA . PRO A 1 56 ? 9.564 -0.834 -13.009 1.00 0.00 682 PRO A CA 2
ATOM 2685 C C . PRO A 1 56 ? 10.226 0.324 -12.260 1.00 0.00 682 PRO A C 2
ATOM 2686 O O . PRO A 1 56 ? 11.384 0.654 -12.518 1.00 0.00 682 PRO A O 2
ATOM 2697 N N . ASP A 1 57 ? 9.491 0.944 -11.341 1.00 0.00 683 ASP A N 2
ATOM 2698 C CA . ASP A 1 57 ? 10.039 2.065 -10.584 1.00 0.00 683 ASP A CA 2
ATOM 2699 C C . ASP A 1 57 ? 10.899 1.570 -9.426 1.00 0.00 683 ASP A C 2
ATOM 2700 O O . ASP A 1 57 ? 10.398 0.989 -8.464 1.00 0.00 683 ASP A O 2
ATOM 2709 N N . GLN A 1 58 ? 12.200 1.814 -9.536 1.00 0.00 684 GLN A N 2
ATOM 2710 C CA . GLN A 1 58 ? 13.147 1.403 -8.507 1.00 0.00 684 GLN A CA 2
ATOM 2711 C C . GLN A 1 58 ? 12.823 2.075 -7.178 1.00 0.00 684 GLN A C 2
ATOM 2712 O O . GLN A 1 58 ? 13.180 1.571 -6.114 1.00 0.00 684 GLN A O 2
ATOM 2726 N N . SER A 1 59 ? 12.160 3.225 -7.247 1.00 0.00 685 SER A N 2
ATOM 2727 C CA . SER A 1 59 ? 11.814 3.965 -6.039 1.00 0.00 685 SER A CA 2
ATOM 2728 C C . SER A 1 59 ? 10.932 3.126 -5.126 1.00 0.00 685 SER A C 2
ATOM 2729 O O . SER A 1 59 ? 11.061 3.184 -3.907 1.00 0.00 685 SER A O 2
ATOM 2737 N N . CYS A 1 60 ? 10.043 2.335 -5.711 1.00 0.00 686 CYS A N 2
ATOM 2738 C CA . CYS A 1 60 ? 9.168 1.492 -4.910 1.00 0.00 686 CYS A CA 2
ATOM 2739 C C . CYS A 1 60 ? 10.008 0.537 -4.074 1.00 0.00 686 CYS A C 2
ATOM 2740 O O . CYS A 1 60 ? 9.656 0.213 -2.942 1.00 0.00 686 CYS A O 2
ATOM 2748 N N . LEU A 1 61 ? 11.128 0.104 -4.640 1.00 0.00 687 LEU A N 2
ATOM 2749 C CA . LEU A 1 61 ? 12.023 -0.807 -3.941 1.00 0.00 687 LEU A CA 2
ATOM 2750 C C . LEU A 1 61 ? 12.630 -0.125 -2.724 1.00 0.00 687 LEU A C 2
ATOM 2751 O O . LEU A 1 61 ? 12.859 -0.760 -1.692 1.00 0.00 687 LEU A O 2
ATOM 2767 N N . LEU A 1 62 ? 12.889 1.171 -2.846 1.00 0.00 688 LEU A N 2
ATOM 2768 C CA . LEU A 1 62 ? 13.469 1.921 -1.746 1.00 0.00 688 LEU A CA 2
ATOM 2769 C C . LEU A 1 62 ? 12.449 2.087 -0.625 1.00 0.00 688 LEU A C 2
ATOM 2770 O O . LEU A 1 62 ? 12.803 2.054 0.553 1.00 0.00 688 LEU A O 2
ATOM 2786 N N . LEU A 1 63 ? 11.181 2.250 -0.993 1.00 0.00 689 LEU A N 2
ATOM 2787 C CA . LEU A 1 63 ? 10.136 2.402 0.008 1.00 0.00 689 LEU A CA 2
ATOM 2788 C C . LEU A 1 63 ? 10.086 1.159 0.893 1.00 0.00 689 LEU A C 2
ATOM 2789 O O . LEU A 1 63 ? 9.984 1.261 2.113 1.00 0.00 689 LEU A O 2
ATOM 2805 N N . LEU A 1 64 ? 10.171 -0.017 0.269 1.00 0.00 690 LEU A N 2
ATOM 2806 C CA . LEU A 1 64 ? 10.144 -1.270 1.020 1.00 0.00 690 LEU A CA 2
ATOM 2807 C C . LEU A 1 64 ? 11.329 -1.356 1.975 1.00 0.00 690 LEU A C 2
ATOM 2808 O O . LEU A 1 64 ? 11.197 -1.847 3.097 1.00 0.00 690 LEU A O 2
ATOM 2824 N N . GLN A 1 65 ? 12.489 -0.888 1.524 1.00 0.00 691 GLN A N 2
ATOM 2825 C CA . GLN A 1 65 ? 13.685 -0.937 2.358 1.00 0.00 691 GLN A CA 2
ATOM 2826 C C . GLN A 1 65 ? 13.491 -0.146 3.648 1.00 0.00 691 GLN A C 2
ATOM 2827 O O . GLN A 1 65 ? 13.900 -0.592 4.719 1.00 0.00 691 GLN A O 2
ATOM 2841 N N . HIS A 1 66 ? 12.872 1.028 3.550 1.00 0.00 692 HIS A N 2
ATOM 2842 C CA . HIS A 1 66 ? 12.650 1.846 4.738 1.00 0.00 692 HIS A CA 2
ATOM 2843 C C . HIS A 1 66 ? 11.768 1.107 5.741 1.00 0.00 692 HIS A C 2
ATOM 2844 O O . HIS A 1 66 ? 12.145 0.925 6.900 1.00 0.00 692 HIS A O 2
ATOM 2859 N N . LEU A 1 67 ? 10.596 0.667 5.284 1.00 0.00 693 LEU A N 2
ATOM 2860 C CA . LEU A 1 67 ? 9.678 -0.066 6.149 1.00 0.00 693 LEU A CA 2
ATOM 2861 C C . LEU A 1 67 ? 10.381 -1.271 6.757 1.00 0.00 693 LEU A C 2
ATOM 2862 O O . LEU A 1 67 ? 10.152 -1.616 7.915 1.00 0.00 693 LEU A O 2
ATOM 2878 N N . ARG A 1 68 ? 11.234 -1.906 5.960 1.00 0.00 694 ARG A N 2
ATOM 2879 C CA . ARG A 1 68 ? 11.967 -3.085 6.407 1.00 0.00 694 ARG A CA 2
ATOM 2880 C C . ARG A 1 68 ? 12.849 -2.765 7.609 1.00 0.00 694 ARG A C 2
ATOM 2881 O O . ARG A 1 68 ? 13.005 -3.590 8.509 1.00 0.00 694 ARG A O 2
ATOM 2902 N N . GLU A 1 69 ? 13.433 -1.573 7.611 1.00 0.00 695 GLU A N 2
ATOM 2903 C CA . GLU A 1 69 ? 14.309 -1.170 8.704 1.00 0.00 695 GLU A CA 2
ATOM 2904 C C . GLU A 1 69 ? 13.522 -0.971 9.996 1.00 0.00 695 GLU A C 2
ATOM 2905 O O . GLU A 1 69 ? 13.980 -1.355 11.072 1.00 0.00 695 GLU A O 2
ATOM 2917 N N . HIS A 1 70 ? 12.341 -0.367 9.892 1.00 0.00 696 HIS A N 2
ATOM 2918 C CA . HIS A 1 70 ? 11.524 -0.130 11.080 1.00 0.00 696 HIS A CA 2
ATOM 2919 C C . HIS A 1 70 ? 10.351 -1.107 11.149 1.00 0.00 696 HIS A C 2
ATOM 2920 O O . HIS A 1 70 ? 9.423 -0.920 11.934 1.00 0.00 696 HIS A O 2
ATOM 2935 N N . GLN A 1 71 ? 10.405 -2.154 10.328 1.00 0.00 697 GLN A N 2
ATOM 2936 C CA . GLN A 1 71 ? 9.345 -3.162 10.313 1.00 0.00 697 GLN A CA 2
ATOM 2937 C C . GLN A 1 71 ? 9.234 -3.858 11.664 1.00 0.00 697 GLN A C 2
ATOM 2938 O O . GLN A 1 71 ? 8.160 -4.324 12.045 1.00 0.00 697 GLN A O 2
ATOM 2952 N N . ALA A 1 72 ? 10.353 -3.948 12.375 1.00 0.00 698 ALA A N 2
ATOM 2953 C CA . ALA A 1 72 ? 10.365 -4.620 13.667 1.00 0.00 698 ALA A CA 2
ATOM 2954 C C . ALA A 1 72 ? 9.780 -3.722 14.748 1.00 0.00 698 ALA A C 2
ATOM 2955 O O . ALA A 1 72 ? 9.708 -4.107 15.916 1.00 0.00 698 ALA A O 2
ATOM 2962 N N . ASP A 1 73 ? 9.344 -2.536 14.350 1.00 0.00 699 ASP A N 2
ATOM 2963 C CA . ASP A 1 73 ? 8.742 -1.607 15.295 1.00 0.00 699 ASP A CA 2
ATOM 2964 C C . ASP A 1 73 ? 7.355 -2.109 15.690 1.00 0.00 699 ASP A C 2
ATOM 2965 O O . ASP A 1 73 ? 6.659 -2.726 14.883 1.00 0.00 699 ASP A O 2
ATOM 2974 N N . PRO A 1 74 ? 6.949 -1.871 16.910 1.00 0.00 700 PRO A N 2
ATOM 2975 C CA . PRO A 1 74 ? 5.621 -2.325 17.418 1.00 0.00 700 PRO A CA 2
ATOM 2976 C C . PRO A 1 74 ? 4.478 -1.814 16.546 1.00 0.00 700 PRO A C 2
ATOM 2977 O O . PRO A 1 74 ? 4.571 -0.739 15.954 1.00 0.00 700 PRO A O 2
ATOM 2988 N N . HIS A 1 75 ? 3.408 -2.598 16.455 1.00 0.00 701 HIS A N 2
ATOM 2989 C CA . HIS A 1 75 ? 2.267 -2.217 15.634 1.00 0.00 701 HIS A CA 2
ATOM 2990 C C . HIS A 1 75 ? 2.743 -1.850 14.234 1.00 0.00 701 HIS A C 2
ATOM 2991 O O . HIS A 1 75 ? 2.483 -0.751 13.745 1.00 0.00 701 HIS A O 2
ATOM 3006 N N . PRO A 1 76 ? 3.441 -2.750 13.594 1.00 0.00 702 PRO A N 2
ATOM 3007 C CA . PRO A 1 76 ? 3.981 -2.530 12.225 1.00 0.00 702 PRO A CA 2
ATOM 3008 C C . PRO A 1 76 ? 2.874 -2.333 11.188 1.00 0.00 702 PRO A C 2
ATOM 3009 O O . PRO A 1 76 ? 1.833 -2.986 11.247 1.00 0.00 702 PRO A O 2
ATOM 3020 N N . PRO A 1 77 ? 3.083 -1.447 10.249 1.00 0.00 703 PRO A N 2
ATOM 3021 C CA . PRO A 1 77 ? 2.086 -1.156 9.179 1.00 0.00 703 PRO A CA 2
ATOM 3022 C C . PRO A 1 77 ? 1.945 -2.318 8.201 1.00 0.00 703 PRO A C 2
ATOM 3023 O O . PRO A 1 77 ? 2.900 -3.056 7.958 1.00 0.00 703 PRO A O 2
ATOM 3034 N N . LEU A 1 78 ? 0.750 -2.476 7.644 1.00 0.00 704 LEU A N 2
ATOM 3035 C CA . LEU A 1 78 ? 0.500 -3.554 6.694 1.00 0.00 704 LEU A CA 2
ATOM 3036 C C . LEU A 1 78 ? 1.053 -3.195 5.319 1.00 0.00 704 LEU A C 2
ATOM 3037 O O . LEU A 1 78 ? 0.960 -2.049 4.881 1.00 0.00 704 LEU A O 2
ATOM 3053 N N . VAL A 1 79 ? 1.621 -4.184 4.637 1.00 0.00 705 VAL A N 2
ATOM 3054 C CA . VAL A 1 79 ? 2.172 -3.957 3.308 1.00 0.00 705 VAL A CA 2
ATOM 3055 C C . VAL A 1 79 ? 1.502 -4.877 2.293 1.00 0.00 705 VAL A C 2
ATOM 3056 O O . VAL A 1 79 ? 1.467 -6.095 2.472 1.00 0.00 705 VAL A O 2
ATOM 3069 N N . LEU A 1 80 ? 0.967 -4.287 1.229 1.00 0.00 706 LEU A N 2
ATOM 3070 C CA . LEU A 1 80 ? 0.301 -5.071 0.195 1.00 0.00 706 LEU A CA 2
ATOM 3071 C C . LEU A 1 80 ? 0.796 -4.680 -1.194 1.00 0.00 706 LEU A C 2
ATOM 3072 O O . LEU A 1 80 ? 0.969 -3.497 -1.493 1.00 0.00 706 LEU A O 2
ATOM 3088 N N . PHE A 1 81 ? 1.012 -5.683 -2.042 1.00 0.00 707 PHE A N 2
ATOM 3089 C CA . PHE A 1 81 ? 1.477 -5.435 -3.403 1.00 0.00 707 PHE A CA 2
ATOM 3090 C C . PHE A 1 81 ? 0.401 -5.823 -4.415 1.00 0.00 707 PHE A C 2
ATOM 3091 O O . PHE A 1 81 ? -0.149 -6.924 -4.361 1.00 0.00 707 PHE A O 2
ATOM 3108 N N . LEU A 1 82 ? 0.115 -4.914 -5.343 1.00 0.00 708 LEU A N 2
ATOM 3109 C CA . LEU A 1 82 ? -0.885 -5.167 -6.375 1.00 0.00 708 LEU A CA 2
ATOM 3110 C C . LEU A 1 82 ? -0.219 -5.694 -7.644 1.00 0.00 708 LEU A C 2
ATOM 3111 O O . LEU A 1 82 ? 0.921 -5.342 -7.947 1.00 0.00 708 LEU A O 2
ATOM 3127 N N . GLY A 1 83 ? -0.935 -6.535 -8.384 1.00 0.00 709 GLY A N 2
ATOM 3128 C CA . GLY A 1 83 ? -0.398 -7.098 -9.621 1.00 0.00 709 GLY A CA 2
ATOM 3129 C C . GLY A 1 83 ? 0.079 -8.533 -9.413 1.00 0.00 709 GLY A C 2
ATOM 3130 O O . GLY A 1 83 ? -0.612 -9.340 -8.793 1.00 0.00 709 GLY A O 2
ATOM 3134 N N . GLU A 1 84 ? 1.263 -8.849 -9.937 1.00 0.00 710 GLU A N 2
ATOM 3135 C CA . GLU A 1 84 ? 1.813 -10.194 -9.798 1.00 0.00 710 GLU A CA 2
ATOM 3136 C C . GLU A 1 84 ? 2.644 -10.296 -8.518 1.00 0.00 710 GLU A C 2
ATOM 3137 O O . GLU A 1 84 ? 3.165 -9.293 -8.030 1.00 0.00 710 GLU A O 2
ATOM 3149 N N . PRO A 1 85 ? 2.772 -11.479 -7.967 1.00 0.00 711 PRO A N 2
ATOM 3150 C CA . PRO A 1 85 ? 3.553 -11.704 -6.718 1.00 0.00 711 PRO A CA 2
ATOM 3151 C C . PRO A 1 85 ? 5.057 -11.828 -6.979 1.00 0.00 711 PRO A C 2
ATOM 3152 O O . PRO A 1 85 ? 5.475 -12.581 -7.859 1.00 0.00 711 PRO A O 2
ATOM 3163 N N . PRO A 1 86 ? 5.874 -11.127 -6.231 1.00 0.00 712 PRO A N 2
ATOM 3164 C CA . PRO A 1 86 ? 7.354 -11.192 -6.398 1.00 0.00 712 PRO A CA 2
ATOM 3165 C C . PRO A 1 86 ? 7.861 -12.632 -6.370 1.00 0.00 712 PRO A C 2
ATOM 3166 O O . PRO A 1 86 ? 7.249 -13.502 -5.750 1.00 0.00 712 PRO A O 2
ATOM 3177 N N . VAL A 1 87 ? 8.978 -12.878 -7.048 1.00 0.00 713 VAL A N 2
ATOM 3178 C CA . VAL A 1 87 ? 9.551 -14.217 -7.095 1.00 0.00 713 VAL A CA 2
ATOM 3179 C C . VAL A 1 87 ? 10.360 -14.507 -5.833 1.00 0.00 713 VAL A C 2
ATOM 3180 O O . VAL A 1 87 ? 10.586 -15.666 -5.483 1.00 0.00 713 VAL A O 2
ATOM 3193 N N . ASP A 1 88 ? 10.796 -13.450 -5.153 1.00 0.00 714 ASP A N 2
ATOM 3194 C CA . ASP A 1 88 ? 11.580 -13.616 -3.933 1.00 0.00 714 ASP A CA 2
ATOM 3195 C C . ASP A 1 88 ? 10.694 -14.106 -2.783 1.00 0.00 714 ASP A C 2
ATOM 3196 O O . ASP A 1 88 ? 9.620 -13.554 -2.543 1.00 0.00 714 ASP A O 2
ATOM 3205 N N . PRO A 1 89 ? 11.122 -15.115 -2.064 1.00 0.00 715 PRO A N 2
ATOM 3206 C CA . PRO A 1 89 ? 10.345 -15.660 -0.916 1.00 0.00 715 PRO A CA 2
ATOM 3207 C C . PRO A 1 89 ? 10.410 -14.743 0.301 1.00 0.00 715 PRO A C 2
ATOM 3208 O O . PRO A 1 89 ? 9.477 -14.688 1.099 1.00 0.00 715 PRO A O 2
ATOM 3219 N N . LEU A 1 90 ? 11.521 -14.027 0.434 1.00 0.00 716 LEU A N 2
ATOM 3220 C CA . LEU A 1 90 ? 11.697 -13.116 1.557 1.00 0.00 716 LEU A CA 2
ATOM 3221 C C . LEU A 1 90 ? 10.876 -11.844 1.362 1.00 0.00 716 LEU A C 2
ATOM 3222 O O . LEU A 1 90 ? 10.402 -11.244 2.328 1.00 0.00 716 LEU A O 2
ATOM 3238 N N . LEU A 1 91 ? 10.711 -11.434 0.108 1.00 0.00 717 LEU A N 2
ATOM 3239 C CA . LEU A 1 91 ? 9.950 -10.229 -0.194 1.00 0.00 717 LEU A CA 2
ATOM 3240 C C . LEU A 1 91 ? 8.457 -10.511 -0.078 1.00 0.00 717 LEU A C 2
ATOM 3241 O O . LEU A 1 91 ? 7.710 -9.718 0.494 1.00 0.00 717 LEU A O 2
ATOM 3257 N N . THR A 1 92 ? 8.029 -11.655 -0.598 1.00 0.00 718 THR A N 2
ATOM 3258 C CA . THR A 1 92 ? 6.627 -12.031 -0.510 1.00 0.00 718 THR A CA 2
ATOM 3259 C C . THR A 1 92 ? 6.246 -12.234 0.952 1.00 0.00 718 THR A C 2
ATOM 3260 O O . THR A 1 92 ? 5.157 -11.854 1.382 1.00 0.00 718 THR A O 2
ATOM 3271 N N . ALA A 1 93 ? 7.161 -12.835 1.710 1.00 0.00 719 ALA A N 2
ATOM 3272 C CA . ALA A 1 93 ? 6.925 -13.086 3.127 1.00 0.00 719 ALA A CA 2
ATOM 3273 C C . ALA A 1 93 ? 6.826 -11.773 3.901 1.00 0.00 719 ALA A C 2
ATOM 3274 O O . ALA A 1 93 ? 6.105 -11.681 4.894 1.00 0.00 719 ALA A O 2
ATOM 3281 N N . GLN A 1 94 ? 7.564 -10.765 3.444 1.00 0.00 720 GLN A N 2
ATOM 3282 C CA . GLN A 1 94 ? 7.566 -9.464 4.106 1.00 0.00 720 GLN A CA 2
ATOM 3283 C C . GLN A 1 94 ? 6.240 -8.741 3.887 1.00 0.00 720 GLN A C 2
ATOM 3284 O O . GLN A 1 94 ? 5.791 -7.976 4.741 1.00 0.00 720 GLN A O 2
ATOM 3298 N N . ALA A 1 95 ? 5.621 -8.987 2.740 1.00 0.00 721 ALA A N 2
ATOM 3299 C CA . ALA A 1 95 ? 4.348 -8.353 2.415 1.00 0.00 721 ALA A CA 2
ATOM 3300 C C . ALA A 1 95 ? 3.226 -8.921 3.281 1.00 0.00 721 ALA A C 2
ATOM 3301 O O . ALA A 1 95 ? 3.271 -10.080 3.693 1.00 0.00 721 ALA A O 2
ATOM 3308 N N . SER A 1 96 ? 2.219 -8.096 3.548 1.00 0.00 722 SER A N 2
ATOM 3309 C CA . SER A 1 96 ? 1.086 -8.526 4.359 1.00 0.00 722 SER A CA 2
ATOM 3310 C C . SER A 1 96 ? 0.066 -9.253 3.492 1.00 0.00 722 SER A C 2
ATOM 3311 O O . SER A 1 96 ? -0.682 -10.103 3.975 1.00 0.00 722 SER A O 2
ATOM 3319 N N . ALA A 1 97 ? 0.047 -8.912 2.207 1.00 0.00 723 ALA A N 2
ATOM 3320 C CA . ALA A 1 97 ? -0.881 -9.539 1.270 1.00 0.00 723 ALA A CA 2
ATOM 3321 C C . ALA A 1 97 ? -0.548 -9.128 -0.163 1.00 0.00 723 ALA A C 2
ATOM 3322 O O . ALA A 1 97 ? 0.119 -8.121 -0.388 1.00 0.00 723 ALA A O 2
ATOM 3329 N N . ILE A 1 98 ? -1.007 -9.917 -1.132 1.00 0.00 724 ILE A N 2
ATOM 3330 C CA . ILE A 1 98 ? -0.732 -9.614 -2.534 1.00 0.00 724 ILE A CA 2
ATOM 3331 C C . ILE A 1 98 ? -1.935 -9.945 -3.416 1.00 0.00 724 ILE A C 2
ATOM 3332 O O . ILE A 1 98 ? -2.509 -11.029 -3.320 1.00 0.00 724 ILE A O 2
ATOM 3348 N N . LEU A 1 99 ? -2.301 -9.003 -4.280 1.00 0.00 725 LEU A N 2
ATOM 3349 C CA . LEU A 1 99 ? -3.428 -9.201 -5.186 1.00 0.00 725 LEU A CA 2
ATOM 3350 C C . LEU A 1 99 ? -2.926 -9.521 -6.591 1.00 0.00 725 LEU A C 2
ATOM 3351 O O . LEU A 1 99 ? -1.866 -9.051 -7.002 1.00 0.00 725 LEU A O 2
ATOM 3367 N N . SER A 1 100 ? -3.697 -10.323 -7.323 1.00 0.00 726 SER A N 2
ATOM 3368 C CA . SER A 1 100 ? -3.324 -10.703 -8.683 1.00 0.00 726 SER A CA 2
ATOM 3369 C C . SER A 1 100 ? -4.520 -11.316 -9.401 1.00 0.00 726 SER A C 2
ATOM 3370 O O . SER A 1 100 ? -4.404 -11.811 -10.522 1.00 0.00 726 SER A O 2
ATOM 3378 N N . LYS A 1 101 ? -5.671 -11.268 -8.745 1.00 0.00 727 LYS A N 2
ATOM 3379 C CA . LYS A 1 101 ? -6.896 -11.809 -9.317 1.00 0.00 727 LYS A CA 2
ATOM 3380 C C . LYS A 1 101 ? -8.065 -10.878 -9.018 1.00 0.00 727 LYS A C 2
ATOM 3381 O O . LYS A 1 101 ? -8.995 -11.250 -8.301 1.00 0.00 727 LYS A O 2
ATOM 3400 N N . PRO A 1 102 ? -8.032 -9.679 -9.538 1.00 0.00 728 PRO A N 2
ATOM 3401 C CA . PRO A 1 102 ? -9.111 -8.680 -9.302 1.00 0.00 728 PRO A CA 2
ATOM 3402 C C . PRO A 1 102 ? -10.489 -9.204 -9.700 1.00 0.00 728 PRO A C 2
ATOM 3403 O O . PRO A 1 102 ? -10.698 -9.658 -10.826 1.00 0.00 728 PRO A O 2
ATOM 3414 N N . LEU A 1 103 ? -11.424 -9.130 -8.760 1.00 0.00 729 LEU A N 2
ATOM 3415 C CA . LEU A 1 103 ? -12.785 -9.589 -8.999 1.00 0.00 729 LEU A CA 2
ATOM 3416 C C . LEU A 1 103 ? -13.622 -9.415 -7.734 1.00 0.00 729 LEU A C 2
ATOM 3417 O O . LEU A 1 103 ? -14.851 -9.485 -7.774 1.00 0.00 729 LEU A O 2
ATOM 3433 N N . ASP A 1 104 ? -12.943 -9.184 -6.609 1.00 0.00 730 ASP A N 2
ATOM 3434 C CA . ASP A 1 104 ? -13.634 -9.002 -5.336 1.00 0.00 730 ASP A CA 2
ATOM 3435 C C . ASP A 1 104 ? -12.932 -7.961 -4.465 1.00 0.00 730 ASP A C 2
ATOM 3436 O O . ASP A 1 104 ? -12.271 -8.305 -3.486 1.00 0.00 730 ASP A O 2
ATOM 3445 N N . PRO A 1 105 ? -13.082 -6.708 -4.790 1.00 0.00 731 PRO A N 2
ATOM 3446 C CA . PRO A 1 105 ? -12.465 -5.595 -4.010 1.00 0.00 731 PRO A CA 2
ATOM 3447 C C . PRO A 1 105 ? -12.889 -5.640 -2.544 1.00 0.00 731 PRO A C 2
ATOM 3448 O O . PRO A 1 105 ? -12.353 -4.916 -1.700 1.00 0.00 731 PRO A O 2
ATOM 3459 N N . GLN A 1 106 ? -13.862 -6.496 -2.256 1.00 0.00 732 GLN A N 2
ATOM 3460 C CA . GLN A 1 106 ? -14.371 -6.633 -0.902 1.00 0.00 732 GLN A CA 2
ATOM 3461 C C . GLN A 1 106 ? -13.356 -7.355 -0.022 1.00 0.00 732 GLN A C 2
ATOM 3462 O O . GLN A 1 106 ? -13.367 -7.210 1.200 1.00 0.00 732 GLN A O 2
ATOM 3476 N N . LEU A 1 107 ? -12.466 -8.118 -0.649 1.00 0.00 733 LEU A N 2
ATOM 3477 C CA . LEU A 1 107 ? -11.442 -8.829 0.102 1.00 0.00 733 LEU A CA 2
ATOM 3478 C C . LEU A 1 107 ? -10.465 -7.828 0.713 1.00 0.00 733 LEU A C 2
ATOM 3479 O O . LEU A 1 107 ? -10.151 -7.899 1.901 1.00 0.00 733 LEU A O 2
ATOM 3495 N N . LEU A 1 108 ? -10.006 -6.882 -0.104 1.00 0.00 734 LEU A N 2
ATOM 3496 C CA . LEU A 1 108 ? -9.085 -5.851 0.368 1.00 0.00 734 LEU A CA 2
ATOM 3497 C C . LEU A 1 108 ? -9.718 -5.037 1.492 1.00 0.00 734 LEU A C 2
ATOM 3498 O O . LEU A 1 108 ? -9.079 -4.753 2.510 1.00 0.00 734 LEU A O 2
ATOM 3514 N N . LEU A 1 109 ? -10.983 -4.670 1.307 1.00 0.00 735 LEU A N 2
ATOM 3515 C CA . LEU A 1 109 ? -11.686 -3.896 2.321 1.00 0.00 735 LEU A CA 2
ATOM 3516 C C . LEU A 1 109 ? -11.706 -4.675 3.629 1.00 0.00 735 LEU A C 2
ATOM 3517 O O . LEU A 1 109 ? -11.552 -4.106 4.710 1.00 0.00 735 LEU A O 2
ATOM 3533 N N . THR A 1 110 ? -11.880 -5.988 3.514 1.00 0.00 736 THR A N 2
ATOM 3534 C CA . THR A 1 110 ? -11.903 -6.855 4.684 1.00 0.00 736 THR A CA 2
ATOM 3535 C C . THR A 1 110 ? -10.582 -6.769 5.438 1.00 0.00 736 THR A C 2
ATOM 3536 O O . THR A 1 110 ? -10.556 -6.811 6.667 1.00 0.00 736 THR A O 2
ATOM 3547 N N . THR A 1 111 ? -9.484 -6.652 4.696 1.00 0.00 737 THR A N 2
ATOM 3548 C CA . THR A 1 111 ? -8.172 -6.566 5.320 1.00 0.00 737 THR A CA 2
ATOM 3549 C C . THR A 1 111 ? -8.099 -5.353 6.239 1.00 0.00 737 THR A C 2
ATOM 3550 O O . THR A 1 111 ? -7.658 -5.459 7.383 1.00 0.00 737 THR A O 2
ATOM 3561 N N . LEU A 1 112 ? -8.539 -4.203 5.739 1.00 0.00 738 LEU A N 2
ATOM 3562 C CA . LEU A 1 112 ? -8.511 -2.988 6.547 1.00 0.00 738 LEU A CA 2
ATOM 3563 C C . LEU A 1 112 ? -9.485 -3.102 7.719 1.00 0.00 738 LEU A C 2
ATOM 3564 O O . LEU A 1 112 ? -9.189 -2.661 8.830 1.00 0.00 738 LEU A O 2
ATOM 3580 N N . GLN A 1 113 ? -10.644 -3.706 7.465 1.00 0.00 739 GLN A N 2
ATOM 3581 C CA . GLN A 1 113 ? -11.655 -3.884 8.505 1.00 0.00 739 GLN A CA 2
ATOM 3582 C C . GLN A 1 113 ? -11.144 -4.806 9.610 1.00 0.00 739 GLN A C 2
ATOM 3583 O O . GLN A 1 113 ? -11.558 -4.696 10.764 1.00 0.00 739 GLN A O 2
ATOM 3597 N N . GLY A 1 114 ? -10.252 -5.721 9.245 1.00 0.00 740 GLY A N 2
ATOM 3598 C CA . GLY A 1 114 ? -9.699 -6.667 10.210 1.00 0.00 740 GLY A CA 2
ATOM 3599 C C . GLY A 1 114 ? -9.076 -5.948 11.403 1.00 0.00 740 GLY A C 2
ATOM 3600 O O . GLY A 1 114 ? -8.506 -6.583 12.289 1.00 0.00 740 GLY A O 2
ATOM 3604 N N . LEU A 1 115 ? -9.184 -4.624 11.422 1.00 0.00 741 LEU A N 2
ATOM 3605 C CA . LEU A 1 115 ? -8.622 -3.843 12.518 1.00 0.00 741 LEU A CA 2
ATOM 3606 C C . LEU A 1 115 ? -9.534 -3.886 13.741 1.00 0.00 741 LEU A C 2
ATOM 3607 O O . LEU A 1 115 ? -9.064 -3.891 14.877 1.00 0.00 741 LEU A O 2
ATOM 3623 N N . CYS A 1 116 ? -10.839 -3.913 13.501 1.00 0.00 742 CYS A N 2
ATOM 3624 C CA . CYS A 1 116 ? -11.804 -3.952 14.596 1.00 0.00 742 CYS A CA 2
ATOM 3625 C C . CYS A 1 116 ? -11.618 -2.751 15.515 1.00 0.00 742 CYS A C 2
ATOM 3626 O O . CYS A 1 116 ? -11.314 -2.897 16.699 1.00 0.00 742 CYS A O 2
ATOM 3634 N N . PRO A 1 117 ? -11.810 -1.571 14.996 1.00 0.00 743 PRO A N 2
ATOM 3635 C CA . PRO A 1 117 ? -11.678 -0.326 15.788 1.00 0.00 743 PRO A CA 2
ATOM 3636 C C . PRO A 1 117 ? -12.957 -0.043 16.572 1.00 0.00 743 PRO A C 2
ATOM 3637 O O . PRO A 1 117 ? -14.018 0.170 15.983 1.00 0.00 743 PRO A O 2
ATOM 3648 N N . PRO A 1 118 ? -12.883 -0.041 17.875 1.00 0.00 744 PRO A N 2
ATOM 3649 C CA . PRO A 1 118 ? -14.059 0.213 18.746 1.00 0.00 744 PRO A CA 2
ATOM 3650 C C . PRO A 1 118 ? -14.313 1.703 18.958 1.00 0.00 744 PRO A C 2
ATOM 3651 O O . PRO A 1 118 ? -13.388 2.514 18.914 1.00 0.00 744 PRO A O 2
ATOM 3662 N N . ASN A 1 119 ? -15.574 2.054 19.184 1.00 0.00 745 ASN A N 2
ATOM 3663 C CA . ASN A 1 119 ? -15.942 3.450 19.397 1.00 0.00 745 ASN A CA 2
ATOM 3664 C C . ASN A 1 119 ? -17.166 3.550 20.303 1.00 0.00 745 ASN A C 2
ATOM 3665 O O . ASN A 1 119 ? -18.081 2.765 20.119 1.00 0.00 745 ASN A O 2
ATOM 3677 N N . ALA A 1 1 ? -5.814 8.862 11.973 1.00 0.00 627 ALA A N 3
ATOM 3678 C CA . ALA A 1 1 ? -4.825 7.937 11.350 1.00 0.00 627 ALA A CA 3
ATOM 3679 C C . ALA A 1 1 ? -5.526 7.078 10.303 1.00 0.00 627 ALA A C 3
ATOM 3680 O O . ALA A 1 1 ? -4.936 6.149 9.750 1.00 0.00 627 ALA A O 3
ATOM 3689 N N . GLY A 1 2 ? -6.786 7.396 10.034 1.00 0.00 628 GLY A N 3
ATOM 3690 C CA . GLY A 1 2 ? -7.558 6.650 9.050 1.00 0.00 628 GLY A CA 3
ATOM 3691 C C . GLY A 1 2 ? -7.064 6.945 7.638 1.00 0.00 628 GLY A C 3
ATOM 3692 O O . GLY A 1 2 ? -7.739 6.636 6.657 1.00 0.00 628 GLY A O 3
ATOM 3696 N N . HIS A 1 3 ? -5.883 7.549 7.544 1.00 0.00 629 HIS A N 3
ATOM 3697 C CA . HIS A 1 3 ? -5.312 7.884 6.244 1.00 0.00 629 HIS A CA 3
ATOM 3698 C C . HIS A 1 3 ? -4.494 6.722 5.693 1.00 0.00 629 HIS A C 3
ATOM 3699 O O . HIS A 1 3 ? -3.721 6.092 6.416 1.00 0.00 629 HIS A O 3
ATOM 3714 N N . ILE A 1 4 ? -4.675 6.447 4.406 1.00 0.00 630 ILE A N 3
ATOM 3715 C CA . ILE A 1 4 ? -3.958 5.361 3.749 1.00 0.00 630 ILE A CA 3
ATOM 3716 C C . ILE A 1 4 ? -3.031 5.911 2.667 1.00 0.00 630 ILE A C 3
ATOM 3717 O O . ILE A 1 4 ? -3.392 6.839 1.943 1.00 0.00 630 ILE A O 3
ATOM 3733 N N . LEU A 1 5 ? -1.837 5.335 2.562 1.00 0.00 631 LEU A N 3
ATOM 3734 C CA . LEU A 1 5 ? -0.872 5.785 1.561 1.00 0.00 631 LEU A CA 3
ATOM 3735 C C . LEU A 1 5 ? -0.718 4.753 0.449 1.00 0.00 631 LEU A C 3
ATOM 3736 O O . LEU A 1 5 ? -0.552 3.562 0.712 1.00 0.00 631 LEU A O 3
ATOM 3752 N N . LEU A 1 6 ? -0.777 5.220 -0.797 1.00 0.00 632 LEU A N 3
ATOM 3753 C CA . LEU A 1 6 ? -0.644 4.327 -1.943 1.00 0.00 632 LEU A CA 3
ATOM 3754 C C . LEU A 1 6 ? 0.292 4.916 -2.996 1.00 0.00 632 LEU A C 3
ATOM 3755 O O . LEU A 1 6 ? 0.063 6.017 -3.500 1.00 0.00 632 LEU A O 3
ATOM 3771 N N . LEU A 1 7 ? 1.336 4.166 -3.339 1.00 0.00 633 LEU A N 3
ATOM 3772 C CA . LEU A 1 7 ? 2.291 4.611 -4.349 1.00 0.00 633 LEU A CA 3
ATOM 3773 C C . LEU A 1 7 ? 2.110 3.807 -5.631 1.00 0.00 633 LEU A C 3
ATOM 3774 O O . LEU A 1 7 ? 2.324 2.594 -5.648 1.00 0.00 633 LEU A O 3
ATOM 3790 N N . GLU A 1 8 ? 1.708 4.483 -6.701 1.00 0.00 634 GLU A N 3
ATOM 3791 C CA . GLU A 1 8 ? 1.497 3.808 -7.976 1.00 0.00 634 GLU A CA 3
ATOM 3792 C C . GLU A 1 8 ? 1.527 4.799 -9.136 1.00 0.00 634 GLU A C 3
ATOM 3793 O O . GLU A 1 8 ? 1.298 5.994 -8.952 1.00 0.00 634 GLU A O 3
ATOM 3805 N N . GLU A 1 9 ? 1.808 4.289 -10.332 1.00 0.00 635 GLU A N 3
ATOM 3806 C CA . GLU A 1 9 ? 1.864 5.131 -11.523 1.00 0.00 635 GLU A CA 3
ATOM 3807 C C . GLU A 1 9 ? 0.762 4.738 -12.505 1.00 0.00 635 GLU A C 3
ATOM 3808 O O . GLU A 1 9 ? 0.425 3.562 -12.620 1.00 0.00 635 GLU A O 3
ATOM 3820 N N . GLU A 1 10 ? 0.210 5.739 -13.197 1.00 0.00 636 GLU A N 3
ATOM 3821 C CA . GLU A 1 10 ? -0.863 5.528 -14.178 1.00 0.00 636 GLU A CA 3
ATOM 3822 C C . GLU A 1 10 ? -2.174 6.117 -13.665 1.00 0.00 636 GLU A C 3
ATOM 3823 O O . GLU A 1 10 ? -2.776 5.592 -12.729 1.00 0.00 636 GLU A O 3
ATOM 3835 N N . ASP A 1 11 ? -2.608 7.214 -14.280 1.00 0.00 637 ASP A N 3
ATOM 3836 C CA . ASP A 1 11 ? -3.846 7.868 -13.870 1.00 0.00 637 ASP A CA 3
ATOM 3837 C C . ASP A 1 11 ? -5.070 6.994 -14.154 1.00 0.00 637 ASP A C 3
ATOM 3838 O O . ASP A 1 11 ? -6.039 7.019 -13.395 1.00 0.00 637 ASP A O 3
ATOM 3847 N N . GLU A 1 12 ? -5.034 6.226 -15.243 1.00 0.00 638 GLU A N 3
ATOM 3848 C CA . GLU A 1 12 ? -6.168 5.368 -15.585 1.00 0.00 638 GLU A CA 3
ATOM 3849 C C . GLU A 1 12 ? -6.326 4.252 -14.561 1.00 0.00 638 GLU A C 3
ATOM 3850 O O . GLU A 1 12 ? -7.414 4.035 -14.025 1.00 0.00 638 GLU A O 3
ATOM 3862 N N . ALA A 1 13 ? -5.234 3.551 -14.288 1.00 0.00 639 ALA A N 3
ATOM 3863 C CA . ALA A 1 13 ? -5.267 2.466 -13.320 1.00 0.00 639 ALA A CA 3
ATOM 3864 C C . ALA A 1 13 ? -5.488 3.019 -11.919 1.00 0.00 639 ALA A C 3
ATOM 3865 O O . ALA A 1 13 ? -6.167 2.406 -11.096 1.00 0.00 639 ALA A O 3
ATOM 3872 N N . ALA A 1 14 ? -4.903 4.182 -11.657 1.00 0.00 640 ALA A N 3
ATOM 3873 C CA . ALA A 1 14 ? -5.034 4.813 -10.351 1.00 0.00 640 ALA A CA 3
ATOM 3874 C C . ALA A 1 14 ? -6.459 5.301 -10.114 1.00 0.00 640 ALA A C 3
ATOM 3875 O O . ALA A 1 14 ? -6.984 5.182 -9.008 1.00 0.00 640 ALA A O 3
ATOM 3882 N N . THR A 1 15 ? -7.079 5.860 -11.148 1.00 0.00 641 THR A N 3
ATOM 3883 C CA . THR A 1 15 ? -8.438 6.370 -11.015 1.00 0.00 641 THR A CA 3
ATOM 3884 C C . THR A 1 15 ? -9.405 5.256 -10.632 1.00 0.00 641 THR A C 3
ATOM 3885 O O . THR A 1 15 ? -10.211 5.413 -9.716 1.00 0.00 641 THR A O 3
ATOM 3896 N N . VAL A 1 16 ? -9.323 4.131 -11.333 1.00 0.00 642 VAL A N 3
ATOM 3897 C CA . VAL A 1 16 ? -10.205 3.007 -11.039 1.00 0.00 642 VAL A CA 3
ATOM 3898 C C . VAL A 1 16 ? -10.037 2.563 -9.589 1.00 0.00 642 VAL A C 3
ATOM 3899 O O . VAL A 1 16 ? -11.009 2.469 -8.835 1.00 0.00 642 VAL A O 3
ATOM 3912 N N . VAL A 1 17 ? -8.794 2.293 -9.208 1.00 0.00 643 VAL A N 3
ATOM 3913 C CA . VAL A 1 17 ? -8.495 1.859 -7.850 1.00 0.00 643 VAL A CA 3
ATOM 3914 C C . VAL A 1 17 ? -8.923 2.908 -6.827 1.00 0.00 643 VAL A C 3
ATOM 3915 O O . VAL A 1 17 ? -9.547 2.581 -5.819 1.00 0.00 643 VAL A O 3
ATOM 3928 N N . CYS A 1 18 ? -8.583 4.169 -7.087 1.00 0.00 644 CYS A N 3
ATOM 3929 C CA . CYS A 1 18 ? -8.940 5.247 -6.168 1.00 0.00 644 CYS A CA 3
ATOM 3930 C C . CYS A 1 18 ? -10.442 5.271 -5.930 1.00 0.00 644 CYS A C 3
ATOM 3931 O O . CYS A 1 18 ? -10.897 5.489 -4.808 1.00 0.00 644 CYS A O 3
ATOM 3939 N N . GLU A 1 19 ? -11.210 5.043 -6.987 1.00 0.00 645 GLU A N 3
ATOM 3940 C CA . GLU A 1 19 ? -12.657 5.041 -6.861 1.00 0.00 645 GLU A CA 3
ATOM 3941 C C . GLU A 1 19 ? -13.094 3.943 -5.896 1.00 0.00 645 GLU A C 3
ATOM 3942 O O . GLU A 1 19 ? -14.035 4.122 -5.125 1.00 0.00 645 GLU A O 3
ATOM 3954 N N . MET A 1 20 ? -12.401 2.806 -5.946 1.00 0.00 646 MET A N 3
ATOM 3955 C CA . MET A 1 20 ? -12.732 1.686 -5.067 1.00 0.00 646 MET A CA 3
ATOM 3956 C C . MET A 1 20 ? -12.463 2.031 -3.601 1.00 0.00 646 MET A C 3
ATOM 3957 O O . MET A 1 20 ? -13.350 1.908 -2.755 1.00 0.00 646 MET A O 3
ATOM 3971 N N . LEU A 1 21 ? -11.240 2.466 -3.302 1.00 0.00 647 LEU A N 3
ATOM 3972 C CA . LEU A 1 21 ? -10.893 2.820 -1.930 1.00 0.00 647 LEU A CA 3
ATOM 3973 C C . LEU A 1 21 ? -11.648 4.069 -1.493 1.00 0.00 647 LEU A C 3
ATOM 3974 O O . LEU A 1 21 ? -12.175 4.129 -0.382 1.00 0.00 647 LEU A O 3
ATOM 3990 N N . THR A 1 22 ? -11.702 5.062 -2.374 1.00 0.00 648 THR A N 3
ATOM 3991 C CA . THR A 1 22 ? -12.407 6.298 -2.059 1.00 0.00 648 THR A CA 3
ATOM 3992 C C . THR A 1 22 ? -13.852 5.998 -1.673 1.00 0.00 648 THR A C 3
ATOM 3993 O O . THR A 1 22 ? -14.385 6.572 -0.722 1.00 0.00 648 THR A O 3
ATOM 4004 N N . ALA A 1 23 ? -14.478 5.092 -2.418 1.00 0.00 649 ALA A N 3
ATOM 4005 C CA . ALA A 1 23 ? -15.861 4.712 -2.153 1.00 0.00 649 ALA A CA 3
ATOM 4006 C C . ALA A 1 23 ? -15.966 3.929 -0.848 1.00 0.00 649 ALA A C 3
ATOM 4007 O O . ALA A 1 23 ? -17.015 3.914 -0.205 1.00 0.00 649 ALA A O 3
ATOM 4014 N N . ALA A 1 24 ? -14.875 3.271 -0.465 1.00 0.00 650 ALA A N 3
ATOM 4015 C CA . ALA A 1 24 ? -14.866 2.483 0.763 1.00 0.00 650 ALA A CA 3
ATOM 4016 C C . ALA A 1 24 ? -14.945 3.393 1.986 1.00 0.00 650 ALA A C 3
ATOM 4017 O O . ALA A 1 24 ? -15.052 2.920 3.117 1.00 0.00 650 ALA A O 3
ATOM 4024 N N . GLY A 1 25 ? -14.904 4.700 1.749 1.00 0.00 651 GLY A N 3
ATOM 4025 C CA . GLY A 1 25 ? -14.984 5.670 2.837 1.00 0.00 651 GLY A CA 3
ATOM 4026 C C . GLY A 1 25 ? -13.599 6.023 3.368 1.00 0.00 651 GLY A C 3
ATOM 4027 O O . GLY A 1 25 ? -13.465 6.840 4.280 1.00 0.00 651 GLY A O 3
ATOM 4031 N N . PHE A 1 26 ? -12.570 5.407 2.797 1.00 0.00 652 PHE A N 3
ATOM 4032 C CA . PHE A 1 26 ? -11.203 5.671 3.229 1.00 0.00 652 PHE A CA 3
ATOM 4033 C C . PHE A 1 26 ? -10.520 6.678 2.310 1.00 0.00 652 PHE A C 3
ATOM 4034 O O . PHE A 1 26 ? -10.640 6.598 1.087 1.00 0.00 652 PHE A O 3
ATOM 4051 N N . LYS A 1 27 ? -9.792 7.617 2.908 1.00 0.00 653 LYS A N 3
ATOM 4052 C CA . LYS A 1 27 ? -9.080 8.626 2.133 1.00 0.00 653 LYS A CA 3
ATOM 4053 C C . LYS A 1 27 ? -7.649 8.168 1.877 1.00 0.00 653 LYS A C 3
ATOM 4054 O O . LYS A 1 27 ? -6.928 7.809 2.807 1.00 0.00 653 LYS A O 3
ATOM 4073 N N . VAL A 1 28 ? -7.245 8.172 0.611 1.00 0.00 654 VAL A N 3
ATOM 4074 C CA . VAL A 1 28 ? -5.899 7.741 0.254 1.00 0.00 654 VAL A CA 3
ATOM 4075 C C . VAL A 1 28 ? -5.182 8.810 -0.562 1.00 0.00 654 VAL A C 3
ATOM 4076 O O . VAL A 1 28 ? -5.812 9.585 -1.281 1.00 0.00 654 VAL A O 3
ATOM 4089 N N . ILE A 1 29 ? -3.858 8.833 -0.454 1.00 0.00 655 ILE A N 3
ATOM 4090 C CA . ILE A 1 29 ? -3.058 9.798 -1.195 1.00 0.00 655 ILE A CA 3
ATOM 4091 C C . ILE A 1 29 ? -2.291 9.085 -2.300 1.00 0.00 655 ILE A C 3
ATOM 4092 O O . ILE A 1 29 ? -1.603 8.095 -2.051 1.00 0.00 655 ILE A O 3
ATOM 4108 N N . TRP A 1 30 ? -2.424 9.583 -3.523 1.00 0.00 656 TRP A N 3
ATOM 4109 C CA . TRP A 1 30 ? -1.749 8.969 -4.656 1.00 0.00 656 TRP A CA 3
ATOM 4110 C C . TRP A 1 30 ? -0.433 9.676 -4.958 1.00 0.00 656 TRP A C 3
ATOM 4111 O O . TRP A 1 30 ? -0.412 10.865 -5.272 1.00 0.00 656 TRP A O 3
ATOM 4132 N N . LEU A 1 31 ? 0.662 8.931 -4.870 1.00 0.00 657 LEU A N 3
ATOM 4133 C CA . LEU A 1 31 ? 1.979 9.490 -5.146 1.00 0.00 657 LEU A CA 3
ATOM 4134 C C . LEU A 1 31 ? 2.756 8.560 -6.075 1.00 0.00 657 LEU A C 3
ATOM 4135 O O . LEU A 1 31 ? 2.698 7.338 -5.926 1.00 0.00 657 LEU A O 3
ATOM 4151 N N . VAL A 1 32 ? 3.470 9.133 -7.040 1.00 0.00 658 VAL A N 3
ATOM 4152 C CA . VAL A 1 32 ? 4.235 8.323 -7.985 1.00 0.00 658 VAL A CA 3
ATOM 4153 C C . VAL A 1 32 ? 5.708 8.259 -7.589 1.00 0.00 658 VAL A C 3
ATOM 4154 O O . VAL A 1 32 ? 6.485 7.505 -8.176 1.00 0.00 658 VAL A O 3
ATOM 4167 N N . ASP A 1 33 ? 6.084 9.048 -6.589 1.00 0.00 659 ASP A N 3
ATOM 4168 C CA . ASP A 1 33 ? 7.466 9.070 -6.119 1.00 0.00 659 ASP A CA 3
ATOM 4169 C C . ASP A 1 33 ? 7.628 8.192 -4.878 1.00 0.00 659 ASP A C 3
ATOM 4170 O O . ASP A 1 33 ? 6.667 7.952 -4.147 1.00 0.00 659 ASP A O 3
ATOM 4179 N N . GLY A 1 34 ? 8.847 7.711 -4.649 1.00 0.00 660 GLY A N 3
ATOM 4180 C CA . GLY A 1 34 ? 9.115 6.857 -3.496 1.00 0.00 660 GLY A CA 3
ATOM 4181 C C . GLY A 1 34 ? 9.695 7.647 -2.322 1.00 0.00 660 GLY A C 3
ATOM 4182 O O . GLY A 1 34 ? 9.080 7.733 -1.259 1.00 0.00 660 GLY A O 3
ATOM 4186 N N . SER A 1 35 ? 10.888 8.207 -2.513 1.00 0.00 661 SER A N 3
ATOM 4187 C CA . SER A 1 35 ? 11.545 8.966 -1.451 1.00 0.00 661 SER A CA 3
ATOM 4188 C C . SER A 1 35 ? 10.675 10.126 -0.974 1.00 0.00 661 SER A C 3
ATOM 4189 O O . SER A 1 35 ? 10.604 10.404 0.224 1.00 0.00 661 SER A O 3
ATOM 4197 N N . THR A 1 36 ? 10.011 10.796 -1.907 1.00 0.00 662 THR A N 3
ATOM 4198 C CA . THR A 1 36 ? 9.152 11.918 -1.550 1.00 0.00 662 THR A CA 3
ATOM 4199 C C . THR A 1 36 ? 8.008 11.449 -0.661 1.00 0.00 662 THR A C 3
ATOM 4200 O O . THR A 1 36 ? 7.603 12.146 0.270 1.00 0.00 662 THR A O 3
ATOM 4211 N N . ALA A 1 37 ? 7.489 10.264 -0.958 1.00 0.00 663 ALA A N 3
ATOM 4212 C CA . ALA A 1 37 ? 6.389 9.710 -0.182 1.00 0.00 663 ALA A CA 3
ATOM 4213 C C . ALA A 1 37 ? 6.809 9.480 1.263 1.00 0.00 663 ALA A C 3
ATOM 4214 O O . ALA A 1 37 ? 6.047 9.750 2.184 1.00 0.00 663 ALA A O 3
ATOM 4221 N N . LEU A 1 38 ? 8.022 8.978 1.454 1.00 0.00 664 LEU A N 3
ATOM 4222 C CA . LEU A 1 38 ? 8.525 8.718 2.800 1.00 0.00 664 LEU A CA 3
ATOM 4223 C C . LEU A 1 38 ? 8.536 9.999 3.629 1.00 0.00 664 LEU A C 3
ATOM 4224 O O . LEU A 1 38 ? 8.074 10.021 4.774 1.00 0.00 664 LEU A O 3
ATOM 4240 N N . ASP A 1 39 ? 9.066 11.066 3.036 1.00 0.00 665 ASP A N 3
ATOM 4241 C CA . ASP A 1 39 ? 9.142 12.351 3.719 1.00 0.00 665 ASP A CA 3
ATOM 4242 C C . ASP A 1 39 ? 7.749 12.858 4.068 1.00 0.00 665 ASP A C 3
ATOM 4243 O O . ASP A 1 39 ? 7.534 13.427 5.138 1.00 0.00 665 ASP A O 3
ATOM 4252 N N . GLN A 1 40 ? 6.805 12.646 3.159 1.00 0.00 666 GLN A N 3
ATOM 4253 C CA . GLN A 1 40 ? 5.433 13.082 3.382 1.00 0.00 666 GLN A CA 3
ATOM 4254 C C . GLN A 1 40 ? 4.666 12.051 4.202 1.00 0.00 666 GLN A C 3
ATOM 4255 O O . GLN A 1 40 ? 3.803 12.404 5.005 1.00 0.00 666 GLN A O 3
ATOM 4269 N N . LEU A 1 41 ? 4.986 10.777 3.996 1.00 0.00 667 LEU A N 3
ATOM 4270 C CA . LEU A 1 41 ? 4.314 9.708 4.723 1.00 0.00 667 LEU A CA 3
ATOM 4271 C C . LEU A 1 41 ? 4.329 9.984 6.217 1.00 0.00 667 LEU A C 3
ATOM 4272 O O . LEU A 1 41 ? 3.344 9.735 6.912 1.00 0.00 667 LEU A O 3
ATOM 4288 N N . ASP A 1 42 ? 5.444 10.508 6.713 1.00 0.00 668 ASP A N 3
ATOM 4289 C CA . ASP A 1 42 ? 5.541 10.812 8.133 1.00 0.00 668 ASP A CA 3
ATOM 4290 C C . ASP A 1 42 ? 4.402 11.744 8.525 1.00 0.00 668 ASP A C 3
ATOM 4291 O O . ASP A 1 42 ? 3.841 11.639 9.615 1.00 0.00 668 ASP A O 3
ATOM 4300 N N . LEU A 1 43 ? 4.056 12.644 7.611 1.00 0.00 669 LEU A N 3
ATOM 4301 C CA . LEU A 1 43 ? 2.969 13.585 7.844 1.00 0.00 669 LEU A CA 3
ATOM 4302 C C . LEU A 1 43 ? 1.618 12.887 7.698 1.00 0.00 669 LEU A C 3
ATOM 4303 O O . LEU A 1 43 ? 0.639 13.269 8.339 1.00 0.00 669 LEU A O 3
ATOM 4319 N N . LEU A 1 44 ? 1.571 11.871 6.838 1.00 0.00 670 LEU A N 3
ATOM 4320 C CA . LEU A 1 44 ? 0.333 11.134 6.599 1.00 0.00 670 LEU A CA 3
ATOM 4321 C C . LEU A 1 44 ? -0.028 10.258 7.797 1.00 0.00 670 LEU A C 3
ATOM 4322 O O . LEU A 1 44 ? -1.202 10.108 8.135 1.00 0.00 670 LEU A O 3
ATOM 4338 N N . GLN A 1 45 ? 0.986 9.675 8.429 1.00 0.00 671 GLN A N 3
ATOM 4339 C CA . GLN A 1 45 ? 0.761 8.809 9.582 1.00 0.00 671 GLN A CA 3
ATOM 4340 C C . GLN A 1 45 ? -0.390 7.838 9.311 1.00 0.00 671 GLN A C 3
ATOM 4341 O O . GLN A 1 45 ? -1.403 7.849 10.012 1.00 0.00 671 GLN A O 3
ATOM 4355 N N . PRO A 1 46 ? -0.249 7.008 8.309 1.00 0.00 672 PRO A N 3
ATOM 4356 C CA . PRO A 1 46 ? -1.280 6.010 7.921 1.00 0.00 672 PRO A CA 3
ATOM 4357 C C . PRO A 1 46 ? -1.102 4.674 8.640 1.00 0.00 672 PRO A C 3
ATOM 4358 O O . PRO A 1 46 ? -0.009 4.350 9.102 1.00 0.00 672 PRO A O 3
ATOM 4369 N N . ILE A 1 47 ? -2.179 3.900 8.722 1.00 0.00 673 ILE A N 3
ATOM 4370 C CA . ILE A 1 47 ? -2.119 2.599 9.377 1.00 0.00 673 ILE A CA 3
ATOM 4371 C C . ILE A 1 47 ? -1.932 1.483 8.350 1.00 0.00 673 ILE A C 3
ATOM 4372 O O . ILE A 1 47 ? -1.634 0.344 8.709 1.00 0.00 673 ILE A O 3
ATOM 4388 N N . VAL A 1 48 ? -2.104 1.820 7.072 1.00 0.00 674 VAL A N 3
ATOM 4389 C CA . VAL A 1 48 ? -1.949 0.839 5.998 1.00 0.00 674 VAL A CA 3
ATOM 4390 C C . VAL A 1 48 ? -1.296 1.472 4.771 1.00 0.00 674 VAL A C 3
ATOM 4391 O O . VAL A 1 48 ? -1.605 2.608 4.404 1.00 0.00 674 VAL A O 3
ATOM 4404 N N . ILE A 1 49 ? -0.391 0.728 4.140 1.00 0.00 675 ILE A N 3
ATOM 4405 C CA . ILE A 1 49 ? 0.297 1.228 2.955 1.00 0.00 675 ILE A CA 3
ATOM 4406 C C . ILE A 1 49 ? 0.129 0.273 1.777 1.00 0.00 675 ILE A C 3
ATOM 4407 O O . ILE A 1 49 ? 0.454 -0.911 1.874 1.00 0.00 675 ILE A O 3
ATOM 4423 N N . LEU A 1 50 ? -0.350 0.802 0.656 1.00 0.00 676 LEU A N 3
ATOM 4424 C CA . LEU A 1 50 ? -0.521 -0.007 -0.547 1.00 0.00 676 LEU A CA 3
ATOM 4425 C C . LEU A 1 50 ? 0.585 0.325 -1.541 1.00 0.00 676 LEU A C 3
ATOM 4426 O O . LEU A 1 50 ? 0.938 1.491 -1.715 1.00 0.00 676 LEU A O 3
ATOM 4442 N N . MET A 1 51 ? 1.145 -0.696 -2.181 1.00 0.00 677 MET A N 3
ATOM 4443 C CA . MET A 1 51 ? 2.222 -0.462 -3.134 1.00 0.00 677 MET A CA 3
ATOM 4444 C C . MET A 1 51 ? 2.060 -1.300 -4.397 1.00 0.00 677 MET A C 3
ATOM 4445 O O . MET A 1 51 ? 2.026 -2.528 -4.346 1.00 0.00 677 MET A O 3
ATOM 4459 N N . ALA A 1 52 ? 1.992 -0.618 -5.533 1.00 0.00 678 ALA A N 3
ATOM 4460 C CA . ALA A 1 52 ? 1.871 -1.291 -6.819 1.00 0.00 678 ALA A CA 3
ATOM 4461 C C . ALA A 1 52 ? 3.146 -2.074 -7.114 1.00 0.00 678 ALA A C 3
ATOM 4462 O O . ALA A 1 52 ? 4.217 -1.730 -6.616 1.00 0.00 678 ALA A O 3
ATOM 4469 N N . TRP A 1 53 ? 3.033 -3.126 -7.917 1.00 0.00 679 TRP A N 3
ATOM 4470 C CA . TRP A 1 53 ? 4.203 -3.934 -8.247 1.00 0.00 679 TRP A CA 3
ATOM 4471 C C . TRP A 1 53 ? 4.615 -3.756 -9.710 1.00 0.00 679 TRP A C 3
ATOM 4472 O O . TRP A 1 53 ? 4.550 -4.699 -10.500 1.00 0.00 679 TRP A O 3
ATOM 4493 N N . PRO A 1 54 ? 5.058 -2.577 -10.071 1.00 0.00 680 PRO A N 3
ATOM 4494 C CA . PRO A 1 54 ? 5.521 -2.272 -11.460 1.00 0.00 680 PRO A CA 3
ATOM 4495 C C . PRO A 1 54 ? 6.830 -2.988 -11.782 1.00 0.00 680 PRO A C 3
ATOM 4496 O O . PRO A 1 54 ? 7.483 -3.528 -10.890 1.00 0.00 680 PRO A O 3
ATOM 4507 N N . PRO A 1 55 ? 7.235 -2.986 -13.024 1.00 0.00 681 PRO A N 3
ATOM 4508 C CA . PRO A 1 55 ? 8.508 -3.635 -13.446 1.00 0.00 681 PRO A CA 3
ATOM 4509 C C . PRO A 1 55 ? 9.674 -3.194 -12.561 1.00 0.00 681 PRO A C 3
ATOM 4510 O O . PRO A 1 55 ? 9.520 -2.314 -11.715 1.00 0.00 681 PRO A O 3
ATOM 4521 N N . PRO A 1 56 ? 10.820 -3.798 -12.726 1.00 0.00 682 PRO A N 3
ATOM 4522 C CA . PRO A 1 56 ? 12.025 -3.486 -11.925 1.00 0.00 682 PRO A CA 3
ATOM 4523 C C . PRO A 1 56 ? 12.021 -2.065 -11.372 1.00 0.00 682 PRO A C 3
ATOM 4524 O O . PRO A 1 56 ? 11.958 -1.865 -10.160 1.00 0.00 682 PRO A O 3
ATOM 4535 N N . ASP A 1 57 ? 12.086 -1.086 -12.263 1.00 0.00 683 ASP A N 3
ATOM 4536 C CA . ASP A 1 57 ? 12.092 0.315 -11.848 1.00 0.00 683 ASP A CA 3
ATOM 4537 C C . ASP A 1 57 ? 13.205 0.567 -10.834 1.00 0.00 683 ASP A C 3
ATOM 4538 O O . ASP A 1 57 ? 14.196 1.226 -11.148 1.00 0.00 683 ASP A O 3
ATOM 4547 N N . GLN A 1 58 ? 13.028 0.030 -9.625 1.00 0.00 684 GLN A N 3
ATOM 4548 C CA . GLN A 1 58 ? 14.015 0.177 -8.553 1.00 0.00 684 GLN A CA 3
ATOM 4549 C C . GLN A 1 58 ? 13.563 1.213 -7.528 1.00 0.00 684 GLN A C 3
ATOM 4550 O O . GLN A 1 58 ? 13.918 1.127 -6.352 1.00 0.00 684 GLN A O 3
ATOM 4564 N N . SER A 1 59 ? 12.786 2.194 -7.973 1.00 0.00 685 SER A N 3
ATOM 4565 C CA . SER A 1 59 ? 12.311 3.235 -7.069 1.00 0.00 685 SER A CA 3
ATOM 4566 C C . SER A 1 59 ? 11.360 2.658 -6.025 1.00 0.00 685 SER A C 3
ATOM 4567 O O . SER A 1 59 ? 11.435 3.006 -4.847 1.00 0.00 685 SER A O 3
ATOM 4575 N N . CYS A 1 60 ? 10.473 1.772 -6.459 1.00 0.00 686 CYS A N 3
ATOM 4576 C CA . CYS A 1 60 ? 9.522 1.153 -5.545 1.00 0.00 686 CYS A CA 3
ATOM 4577 C C . CYS A 1 60 ? 10.247 0.266 -4.536 1.00 0.00 686 CYS A C 3
ATOM 4578 O O . CYS A 1 60 ? 9.859 0.183 -3.369 1.00 0.00 686 CYS A O 3
ATOM 4586 N N . LEU A 1 61 ? 11.299 -0.401 -5.001 1.00 0.00 687 LEU A N 3
ATOM 4587 C CA . LEU A 1 61 ? 12.074 -1.291 -4.145 1.00 0.00 687 LEU A CA 3
ATOM 4588 C C . LEU A 1 61 ? 12.760 -0.511 -3.031 1.00 0.00 687 LEU A C 3
ATOM 4589 O O . LEU A 1 61 ? 12.935 -1.020 -1.924 1.00 0.00 687 LEU A O 3
ATOM 4605 N N . LEU A 1 62 ? 13.145 0.726 -3.323 1.00 0.00 688 LEU A N 3
ATOM 4606 C CA . LEU A 1 62 ? 13.805 1.551 -2.324 1.00 0.00 688 LEU A CA 3
ATOM 4607 C C . LEU A 1 62 ? 12.811 1.949 -1.234 1.00 0.00 688 LEU A C 3
ATOM 4608 O O . LEU A 1 62 ? 13.164 2.025 -0.057 1.00 0.00 688 LEU A O 3
ATOM 4624 N N . LEU A 1 63 ? 11.563 2.187 -1.632 1.00 0.00 689 LEU A N 3
ATOM 4625 C CA . LEU A 1 63 ? 10.523 2.558 -0.677 1.00 0.00 689 LEU A CA 3
ATOM 4626 C C . LEU A 1 63 ? 10.349 1.463 0.371 1.00 0.00 689 LEU A C 3
ATOM 4627 O O . LEU A 1 63 ? 10.289 1.739 1.569 1.00 0.00 689 LEU A O 3
ATOM 4643 N N . LEU A 1 64 ? 10.259 0.220 -0.094 1.00 0.00 690 LEU A N 3
ATOM 4644 C CA . LEU A 1 64 ? 10.081 -0.912 0.810 1.00 0.00 690 LEU A CA 3
ATOM 4645 C C . LEU A 1 64 ? 11.259 -1.048 1.770 1.00 0.00 690 LEU A C 3
ATOM 4646 O O . LEU A 1 64 ? 11.074 -1.323 2.957 1.00 0.00 690 LEU A O 3
ATOM 4662 N N . GLN A 1 65 ? 12.469 -0.862 1.257 1.00 0.00 691 GLN A N 3
ATOM 4663 C CA . GLN A 1 65 ? 13.655 -0.979 2.095 1.00 0.00 691 GLN A CA 3
ATOM 4664 C C . GLN A 1 65 ? 13.613 0.038 3.230 1.00 0.00 691 GLN A C 3
ATOM 4665 O O . GLN A 1 65 ? 13.935 -0.282 4.374 1.00 0.00 691 GLN A O 3
ATOM 4679 N N . HIS A 1 66 ? 13.211 1.262 2.909 1.00 0.00 692 HIS A N 3
ATOM 4680 C CA . HIS A 1 66 ? 13.131 2.313 3.916 1.00 0.00 692 HIS A CA 3
ATOM 4681 C C . HIS A 1 66 ? 12.198 1.900 5.048 1.00 0.00 692 HIS A C 3
ATOM 4682 O O . HIS A 1 66 ? 12.515 2.075 6.225 1.00 0.00 692 HIS A O 3
ATOM 4697 N N . LEU A 1 67 ? 11.043 1.353 4.682 1.00 0.00 693 LEU A N 3
ATOM 4698 C CA . LEU A 1 67 ? 10.063 0.918 5.672 1.00 0.00 693 LEU A CA 3
ATOM 4699 C C . LEU A 1 67 ? 10.686 -0.048 6.674 1.00 0.00 693 LEU A C 3
ATOM 4700 O O . LEU A 1 67 ? 10.435 0.044 7.876 1.00 0.00 693 LEU A O 3
ATOM 4716 N N . ARG A 1 68 ? 11.491 -0.978 6.175 1.00 0.00 694 ARG A N 3
ATOM 4717 C CA . ARG A 1 68 ? 12.131 -1.959 7.044 1.00 0.00 694 ARG A CA 3
ATOM 4718 C C . ARG A 1 68 ? 13.117 -1.294 8.002 1.00 0.00 694 ARG A C 3
ATOM 4719 O O . ARG A 1 68 ? 13.273 -1.733 9.141 1.00 0.00 694 ARG A O 3
ATOM 4740 N N . GLU A 1 69 ? 13.780 -0.237 7.541 1.00 0.00 695 GLU A N 3
ATOM 4741 C CA . GLU A 1 69 ? 14.744 0.466 8.383 1.00 0.00 695 GLU A CA 3
ATOM 4742 C C . GLU A 1 69 ? 14.039 1.197 9.522 1.00 0.00 695 GLU A C 3
ATOM 4743 O O . GLU A 1 69 ? 14.558 1.279 10.635 1.00 0.00 695 GLU A O 3
ATOM 4755 N N . HIS A 1 70 ? 12.860 1.736 9.233 1.00 0.00 696 HIS A N 3
ATOM 4756 C CA . HIS A 1 70 ? 12.097 2.470 10.239 1.00 0.00 696 HIS A CA 3
ATOM 4757 C C . HIS A 1 70 ? 11.352 1.522 11.175 1.00 0.00 696 HIS A C 3
ATOM 4758 O O . HIS A 1 70 ? 11.440 1.646 12.397 1.00 0.00 696 HIS A O 3
ATOM 4773 N N . GLN A 1 71 ? 10.605 0.587 10.596 1.00 0.00 697 GLN A N 3
ATOM 4774 C CA . GLN A 1 71 ? 9.831 -0.363 11.390 1.00 0.00 697 GLN A CA 3
ATOM 4775 C C . GLN A 1 71 ? 10.744 -1.241 12.241 1.00 0.00 697 GLN A C 3
ATOM 4776 O O . GLN A 1 71 ? 10.764 -1.126 13.466 1.00 0.00 697 GLN A O 3
ATOM 4790 N N . ALA A 1 72 ? 11.503 -2.111 11.582 1.00 0.00 698 ALA A N 3
ATOM 4791 C CA . ALA A 1 72 ? 12.423 -3.003 12.283 1.00 0.00 698 ALA A CA 3
ATOM 4792 C C . ALA A 1 72 ? 11.683 -3.893 13.281 1.00 0.00 698 ALA A C 3
ATOM 4793 O O . ALA A 1 72 ? 11.916 -5.101 13.340 1.00 0.00 698 ALA A O 3
ATOM 4800 N N . ASP A 1 73 ? 10.803 -3.289 14.070 1.00 0.00 699 ASP A N 3
ATOM 4801 C CA . ASP A 1 73 ? 10.044 -4.035 15.071 1.00 0.00 699 ASP A CA 3
ATOM 4802 C C . ASP A 1 73 ? 9.008 -4.943 14.411 1.00 0.00 699 ASP A C 3
ATOM 4803 O O . ASP A 1 73 ? 8.408 -4.584 13.398 1.00 0.00 699 ASP A O 3
ATOM 4812 N N . PRO A 1 74 ? 8.787 -6.106 14.971 1.00 0.00 700 PRO A N 3
ATOM 4813 C CA . PRO A 1 74 ? 7.800 -7.092 14.436 1.00 0.00 700 PRO A CA 3
ATOM 4814 C C . PRO A 1 74 ? 6.363 -6.577 14.513 1.00 0.00 700 PRO A C 3
ATOM 4815 O O . PRO A 1 74 ? 6.034 -5.744 15.357 1.00 0.00 700 PRO A O 3
ATOM 4826 N N . HIS A 1 75 ? 5.513 -7.089 13.629 1.00 0.00 701 HIS A N 3
ATOM 4827 C CA . HIS A 1 75 ? 4.111 -6.687 13.603 1.00 0.00 701 HIS A CA 3
ATOM 4828 C C . HIS A 1 75 ? 3.938 -5.340 12.905 1.00 0.00 701 HIS A C 3
ATOM 4829 O O . HIS A 1 75 ? 3.042 -4.567 13.246 1.00 0.00 701 HIS A O 3
ATOM 4844 N N . PRO A 1 76 ? 4.767 -5.051 11.937 1.00 0.00 702 PRO A N 3
ATOM 4845 C CA . PRO A 1 76 ? 4.697 -3.773 11.175 1.00 0.00 702 PRO A CA 3
ATOM 4846 C C . PRO A 1 76 ? 3.364 -3.617 10.449 1.00 0.00 702 PRO A C 3
ATOM 4847 O O . PRO A 1 76 ? 2.632 -4.588 10.257 1.00 0.00 702 PRO A O 3
ATOM 4858 N N . PRO A 1 77 ? 3.042 -2.418 10.045 1.00 0.00 703 PRO A N 3
ATOM 4859 C CA . PRO A 1 77 ? 1.774 -2.126 9.324 1.00 0.00 703 PRO A CA 3
ATOM 4860 C C . PRO A 1 77 ? 1.551 -3.093 8.167 1.00 0.00 703 PRO A C 3
ATOM 4861 O O . PRO A 1 77 ? 2.501 -3.677 7.644 1.00 0.00 703 PRO A O 3
ATOM 4872 N N . LEU A 1 78 ? 0.293 -3.270 7.780 1.00 0.00 704 LEU A N 3
ATOM 4873 C CA . LEU A 1 78 ? -0.033 -4.183 6.693 1.00 0.00 704 LEU A CA 3
ATOM 4874 C C . LEU A 1 78 ? 0.292 -3.551 5.342 1.00 0.00 704 LEU A C 3
ATOM 4875 O O . LEU A 1 78 ? 0.039 -2.366 5.125 1.00 0.00 704 LEU A O 3
ATOM 4891 N N . VAL A 1 79 ? 0.860 -4.348 4.439 1.00 0.00 705 VAL A N 3
ATOM 4892 C CA . VAL A 1 79 ? 1.220 -3.850 3.115 1.00 0.00 705 VAL A CA 3
ATOM 4893 C C . VAL A 1 79 ? 0.519 -4.653 2.021 1.00 0.00 705 VAL A C 3
ATOM 4894 O O . VAL A 1 79 ? 0.519 -5.886 2.041 1.00 0.00 705 VAL A O 3
ATOM 4907 N N . LEU A 1 80 ? -0.073 -3.945 1.064 1.00 0.00 706 LEU A N 3
ATOM 4908 C CA . LEU A 1 80 ? -0.770 -4.597 -0.039 1.00 0.00 706 LEU A CA 3
ATOM 4909 C C . LEU A 1 80 ? -0.018 -4.387 -1.349 1.00 0.00 706 LEU A C 3
ATOM 4910 O O . LEU A 1 80 ? 0.459 -3.287 -1.631 1.00 0.00 706 LEU A O 3
ATOM 4926 N N . PHE A 1 81 ? 0.081 -5.443 -2.148 1.00 0.00 707 PHE A N 3
ATOM 4927 C CA . PHE A 1 81 ? 0.772 -5.350 -3.428 1.00 0.00 707 PHE A CA 3
ATOM 4928 C C . PHE A 1 81 ? -0.194 -5.534 -4.592 1.00 0.00 707 PHE A C 3
ATOM 4929 O O . PHE A 1 81 ? -0.853 -6.567 -4.708 1.00 0.00 707 PHE A O 3
ATOM 4946 N N . LEU A 1 82 ? -0.257 -4.531 -5.463 1.00 0.00 708 LEU A N 3
ATOM 4947 C CA . LEU A 1 82 ? -1.130 -4.600 -6.629 1.00 0.00 708 LEU A CA 3
ATOM 4948 C C . LEU A 1 82 ? -0.325 -5.013 -7.856 1.00 0.00 708 LEU A C 3
ATOM 4949 O O . LEU A 1 82 ? 0.823 -4.599 -8.021 1.00 0.00 708 LEU A O 3
ATOM 4965 N N . GLY A 1 83 ? -0.926 -5.828 -8.714 1.00 0.00 709 GLY A N 3
ATOM 4966 C CA . GLY A 1 83 ? -0.242 -6.283 -9.919 1.00 0.00 709 GLY A CA 3
ATOM 4967 C C . GLY A 1 83 ? 0.215 -7.731 -9.776 1.00 0.00 709 GLY A C 3
ATOM 4968 O O . GLY A 1 83 ? -0.544 -8.590 -9.328 1.00 0.00 709 GLY A O 3
ATOM 4972 N N . GLU A 1 84 ? 1.458 -7.995 -10.167 1.00 0.00 710 GLU A N 3
ATOM 4973 C CA . GLU A 1 84 ? 2.007 -9.345 -10.087 1.00 0.00 710 GLU A CA 3
ATOM 4974 C C . GLU A 1 84 ? 2.728 -9.558 -8.761 1.00 0.00 710 GLU A C 3
ATOM 4975 O O . GLU A 1 84 ? 3.161 -8.603 -8.115 1.00 0.00 710 GLU A O 3
ATOM 4987 N N . PRO A 1 85 ? 2.865 -10.790 -8.351 1.00 0.00 711 PRO A N 3
ATOM 4988 C CA . PRO A 1 85 ? 3.553 -11.144 -7.077 1.00 0.00 711 PRO A CA 3
ATOM 4989 C C . PRO A 1 85 ? 5.062 -10.917 -7.167 1.00 0.00 711 PRO A C 3
ATOM 4990 O O . PRO A 1 85 ? 5.665 -11.111 -8.222 1.00 0.00 711 PRO A O 3
ATOM 5001 N N . PRO A 1 86 ? 5.673 -10.506 -6.087 1.00 0.00 712 PRO A N 3
ATOM 5002 C CA . PRO A 1 86 ? 7.141 -10.242 -6.044 1.00 0.00 712 PRO A CA 3
ATOM 5003 C C . PRO A 1 86 ? 7.963 -11.519 -6.191 1.00 0.00 712 PRO A C 3
ATOM 5004 O O . PRO A 1 86 ? 7.563 -12.583 -5.719 1.00 0.00 712 PRO A O 3
ATOM 5015 N N . VAL A 1 87 ? 9.115 -11.404 -6.843 1.00 0.00 713 VAL A N 3
ATOM 5016 C CA . VAL A 1 87 ? 9.984 -12.558 -7.038 1.00 0.00 713 VAL A CA 3
ATOM 5017 C C . VAL A 1 87 ? 10.803 -12.822 -5.779 1.00 0.00 713 VAL A C 3
ATOM 5018 O O . VAL A 1 87 ? 11.003 -13.972 -5.385 1.00 0.00 713 VAL A O 3
ATOM 5031 N N . ASP A 1 88 ? 11.272 -11.748 -5.152 1.00 0.00 714 ASP A N 3
ATOM 5032 C CA . ASP A 1 88 ? 12.066 -11.870 -3.936 1.00 0.00 714 ASP A CA 3
ATOM 5033 C C . ASP A 1 88 ? 11.179 -12.279 -2.760 1.00 0.00 714 ASP A C 3
ATOM 5034 O O . ASP A 1 88 ? 10.026 -11.857 -2.668 1.00 0.00 714 ASP A O 3
ATOM 5043 N N . PRO A 1 89 ? 11.693 -13.080 -1.862 1.00 0.00 715 PRO A N 3
ATOM 5044 C CA . PRO A 1 89 ? 10.932 -13.542 -0.666 1.00 0.00 715 PRO A CA 3
ATOM 5045 C C . PRO A 1 89 ? 10.868 -12.476 0.428 1.00 0.00 715 PRO A C 3
ATOM 5046 O O . PRO A 1 89 ? 10.071 -12.579 1.360 1.00 0.00 715 PRO A O 3
ATOM 5057 N N . LEU A 1 90 ? 11.717 -11.460 0.311 1.00 0.00 716 LEU A N 3
ATOM 5058 C CA . LEU A 1 90 ? 11.752 -10.387 1.300 1.00 0.00 716 LEU A CA 3
ATOM 5059 C C . LEU A 1 90 ? 10.504 -9.519 1.200 1.00 0.00 716 LEU A C 3
ATOM 5060 O O . LEU A 1 90 ? 10.021 -8.991 2.202 1.00 0.00 716 LEU A O 3
ATOM 5076 N N . LEU A 1 91 ? 9.980 -9.384 -0.012 1.00 0.00 717 LEU A N 3
ATOM 5077 C CA . LEU A 1 91 ? 8.781 -8.586 -0.224 1.00 0.00 717 LEU A CA 3
ATOM 5078 C C . LEU A 1 91 ? 7.558 -9.365 0.240 1.00 0.00 717 LEU A C 3
ATOM 5079 O O . LEU A 1 91 ? 6.605 -8.793 0.769 1.00 0.00 717 LEU A O 3
ATOM 5095 N N . THR A 1 92 ? 7.601 -10.679 0.048 1.00 0.00 718 THR A N 3
ATOM 5096 C CA . THR A 1 92 ? 6.500 -11.535 0.461 1.00 0.00 718 THR A CA 3
ATOM 5097 C C . THR A 1 92 ? 6.331 -11.464 1.973 1.00 0.00 718 THR A C 3
ATOM 5098 O O . THR A 1 92 ? 5.212 -11.392 2.482 1.00 0.00 718 THR A O 3
ATOM 5109 N N . ALA A 1 93 ? 7.456 -11.476 2.686 1.00 0.00 719 ALA A N 3
ATOM 5110 C CA . ALA A 1 93 ? 7.425 -11.402 4.141 1.00 0.00 719 ALA A CA 3
ATOM 5111 C C . ALA A 1 93 ? 6.877 -10.052 4.583 1.00 0.00 719 ALA A C 3
ATOM 5112 O O . ALA A 1 93 ? 6.110 -9.962 5.542 1.00 0.00 719 ALA A O 3
ATOM 5119 N N . GLN A 1 94 ? 7.278 -9.002 3.873 1.00 0.00 720 GLN A N 3
ATOM 5120 C CA . GLN A 1 94 ? 6.823 -7.655 4.194 1.00 0.00 720 GLN A CA 3
ATOM 5121 C C . GLN A 1 94 ? 5.387 -7.448 3.724 1.00 0.00 720 GLN A C 3
ATOM 5122 O O . GLN A 1 94 ? 4.641 -6.657 4.302 1.00 0.00 720 GLN A O 3
ATOM 5136 N N . ALA A 1 95 ? 5.010 -8.160 2.665 1.00 0.00 721 ALA A N 3
ATOM 5137 C CA . ALA A 1 95 ? 3.664 -8.046 2.115 1.00 0.00 721 ALA A CA 3
ATOM 5138 C C . ALA A 1 95 ? 2.646 -8.734 3.018 1.00 0.00 721 ALA A C 3
ATOM 5139 O O . ALA A 1 95 ? 2.794 -9.908 3.356 1.00 0.00 721 ALA A O 3
ATOM 5146 N N . SER A 1 96 ? 1.609 -7.996 3.397 1.00 0.00 722 SER A N 3
ATOM 5147 C CA . SER A 1 96 ? 0.564 -8.545 4.254 1.00 0.00 722 SER A CA 3
ATOM 5148 C C . SER A 1 96 ? -0.506 -9.246 3.424 1.00 0.00 722 SER A C 3
ATOM 5149 O O . SER A 1 96 ? -1.211 -10.126 3.919 1.00 0.00 722 SER A O 3
ATOM 5157 N N . ALA A 1 97 ? -0.623 -8.849 2.161 1.00 0.00 723 ALA A N 3
ATOM 5158 C CA . ALA A 1 97 ? -1.614 -9.446 1.272 1.00 0.00 723 ALA A CA 3
ATOM 5159 C C . ALA A 1 97 ? -1.389 -8.981 -0.163 1.00 0.00 723 ALA A C 3
ATOM 5160 O O . ALA A 1 97 ? -1.315 -7.782 -0.433 1.00 0.00 723 ALA A O 3
ATOM 5167 N N . ILE A 1 98 ? -1.277 -9.938 -1.078 1.00 0.00 724 ILE A N 3
ATOM 5168 C CA . ILE A 1 98 ? -1.055 -9.617 -2.484 1.00 0.00 724 ILE A CA 3
ATOM 5169 C C . ILE A 1 98 ? -2.385 -9.464 -3.217 1.00 0.00 724 ILE A C 3
ATOM 5170 O O . ILE A 1 98 ? -3.268 -10.314 -3.103 1.00 0.00 724 ILE A O 3
ATOM 5186 N N . LEU A 1 99 ? -2.523 -8.375 -3.965 1.00 0.00 725 LEU A N 3
ATOM 5187 C CA . LEU A 1 99 ? -3.751 -8.121 -4.711 1.00 0.00 725 LEU A CA 3
ATOM 5188 C C . LEU A 1 99 ? -3.532 -8.329 -6.208 1.00 0.00 725 LEU A C 3
ATOM 5189 O O . LEU A 1 99 ? -2.411 -8.225 -6.703 1.00 0.00 725 LEU A O 3
ATOM 5205 N N . SER A 1 100 ? -4.616 -8.620 -6.921 1.00 0.00 726 SER A N 3
ATOM 5206 C CA . SER A 1 100 ? -4.542 -8.839 -8.361 1.00 0.00 726 SER A CA 3
ATOM 5207 C C . SER A 1 100 ? -5.943 -8.820 -8.962 1.00 0.00 726 SER A C 3
ATOM 5208 O O . SER A 1 100 ? -6.401 -9.808 -9.537 1.00 0.00 726 SER A O 3
ATOM 5216 N N . LYS A 1 101 ? -6.618 -7.684 -8.812 1.00 0.00 727 LYS A N 3
ATOM 5217 C CA . LYS A 1 101 ? -7.972 -7.531 -9.329 1.00 0.00 727 LYS A CA 3
ATOM 5218 C C . LYS A 1 101 ? -8.888 -8.595 -8.736 1.00 0.00 727 LYS A C 3
ATOM 5219 O O . LYS A 1 101 ? -9.445 -9.422 -9.459 1.00 0.00 727 LYS A O 3
ATOM 5238 N N . PRO A 1 102 ? -9.051 -8.589 -7.440 1.00 0.00 728 PRO A N 3
ATOM 5239 C CA . PRO A 1 102 ? -9.912 -9.567 -6.733 1.00 0.00 728 PRO A CA 3
ATOM 5240 C C . PRO A 1 102 ? -11.370 -9.119 -6.677 1.00 0.00 728 PRO A C 3
ATOM 5241 O O . PRO A 1 102 ? -11.660 -7.927 -6.568 1.00 0.00 728 PRO A O 3
ATOM 5252 N N . LEU A 1 103 ? -12.283 -10.082 -6.750 1.00 0.00 729 LEU A N 3
ATOM 5253 C CA . LEU A 1 103 ? -13.709 -9.776 -6.703 1.00 0.00 729 LEU A CA 3
ATOM 5254 C C . LEU A 1 103 ? -14.095 -9.240 -5.330 1.00 0.00 729 LEU A C 3
ATOM 5255 O O . LEU A 1 103 ? -13.470 -9.576 -4.324 1.00 0.00 729 LEU A O 3
ATOM 5271 N N . ASP A 1 104 ? -15.130 -8.411 -5.295 1.00 0.00 730 ASP A N 3
ATOM 5272 C CA . ASP A 1 104 ? -15.601 -7.836 -4.039 1.00 0.00 730 ASP A CA 3
ATOM 5273 C C . ASP A 1 104 ? -14.447 -7.204 -3.262 1.00 0.00 730 ASP A C 3
ATOM 5274 O O . ASP A 1 104 ? -13.766 -7.877 -2.489 1.00 0.00 730 ASP A O 3
ATOM 5283 N N . PRO A 1 105 ? -14.231 -5.928 -3.441 1.00 0.00 731 PRO A N 3
ATOM 5284 C CA . PRO A 1 105 ? -13.149 -5.182 -2.731 1.00 0.00 731 PRO A CA 3
ATOM 5285 C C . PRO A 1 105 ? -13.242 -5.354 -1.213 1.00 0.00 731 PRO A C 3
ATOM 5286 O O . PRO A 1 105 ? -12.543 -4.679 -0.455 1.00 0.00 731 PRO A O 3
ATOM 5297 N N . GLN A 1 106 ? -14.119 -6.254 -0.781 1.00 0.00 732 GLN A N 3
ATOM 5298 C CA . GLN A 1 106 ? -14.313 -6.502 0.641 1.00 0.00 732 GLN A CA 3
ATOM 5299 C C . GLN A 1 106 ? -13.078 -7.156 1.246 1.00 0.00 732 GLN A C 3
ATOM 5300 O O . GLN A 1 106 ? -12.825 -7.025 2.443 1.00 0.00 732 GLN A O 3
ATOM 5314 N N . LEU A 1 107 ? -12.307 -7.855 0.421 1.00 0.00 733 LEU A N 3
ATOM 5315 C CA . LEU A 1 107 ? -11.104 -8.507 0.917 1.00 0.00 733 LEU A CA 3
ATOM 5316 C C . LEU A 1 107 ? -10.107 -7.454 1.384 1.00 0.00 733 LEU A C 3
ATOM 5317 O O . LEU A 1 107 ? -9.554 -7.554 2.480 1.00 0.00 733 LEU A O 3
ATOM 5333 N N . LEU A 1 108 ? -9.902 -6.428 0.562 1.00 0.00 734 LEU A N 3
ATOM 5334 C CA . LEU A 1 108 ? -8.991 -5.351 0.928 1.00 0.00 734 LEU A CA 3
ATOM 5335 C C . LEU A 1 108 ? -9.457 -4.712 2.232 1.00 0.00 734 LEU A C 3
ATOM 5336 O O . LEU A 1 108 ? -8.661 -4.465 3.143 1.00 0.00 734 LEU A O 3
ATOM 5352 N N . LEU A 1 109 ? -10.762 -4.464 2.318 1.00 0.00 735 LEU A N 3
ATOM 5353 C CA . LEU A 1 109 ? -11.337 -3.871 3.517 1.00 0.00 735 LEU A CA 3
ATOM 5354 C C . LEU A 1 109 ? -11.110 -4.797 4.703 1.00 0.00 735 LEU A C 3
ATOM 5355 O O . LEU A 1 109 ? -10.804 -4.350 5.809 1.00 0.00 735 LEU A O 3
ATOM 5371 N N . THR A 1 110 ? -11.251 -6.094 4.454 1.00 0.00 736 THR A N 3
ATOM 5372 C CA . THR A 1 110 ? -11.049 -7.091 5.495 1.00 0.00 736 THR A CA 3
ATOM 5373 C C . THR A 1 110 ? -9.625 -7.004 6.035 1.00 0.00 736 THR A C 3
ATOM 5374 O O . THR A 1 110 ? -9.390 -7.190 7.229 1.00 0.00 736 THR A O 3
ATOM 5385 N N . THR A 1 111 ? -8.678 -6.725 5.142 1.00 0.00 737 THR A N 3
ATOM 5386 C CA . THR A 1 111 ? -7.279 -6.620 5.535 1.00 0.00 737 THR A CA 3
ATOM 5387 C C . THR A 1 111 ? -7.092 -5.508 6.562 1.00 0.00 737 THR A C 3
ATOM 5388 O O . THR A 1 111 ? -6.427 -5.702 7.579 1.00 0.00 737 THR A O 3
ATOM 5399 N N . LEU A 1 112 ? -7.686 -4.345 6.300 1.00 0.00 738 LEU A N 3
ATOM 5400 C CA . LEU A 1 112 ? -7.571 -3.226 7.233 1.00 0.00 738 LEU A CA 3
ATOM 5401 C C . LEU A 1 112 ? -8.263 -3.560 8.550 1.00 0.00 738 LEU A C 3
ATOM 5402 O O . LEU A 1 112 ? -7.768 -3.227 9.627 1.00 0.00 738 LEU A O 3
ATOM 5418 N N . GLN A 1 113 ? -9.411 -4.226 8.451 1.00 0.00 739 GLN A N 3
ATOM 5419 C CA . GLN A 1 113 ? -10.171 -4.612 9.634 1.00 0.00 739 GLN A CA 3
ATOM 5420 C C . GLN A 1 113 ? -9.372 -5.595 10.480 1.00 0.00 739 GLN A C 3
ATOM 5421 O O . GLN A 1 113 ? -9.545 -5.668 11.696 1.00 0.00 739 GLN A O 3
ATOM 5435 N N . GLY A 1 114 ? -8.501 -6.353 9.824 1.00 0.00 740 GLY A N 3
ATOM 5436 C CA . GLY A 1 114 ? -7.678 -7.339 10.517 1.00 0.00 740 GLY A CA 3
ATOM 5437 C 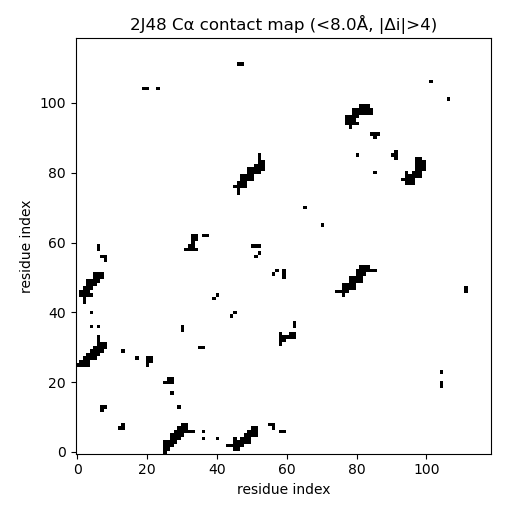C . GLY A 1 114 ? -6.966 -6.727 11.720 1.00 0.00 740 GLY A C 3
ATOM 5438 O O . GLY A 1 114 ? -6.191 -7.401 12.397 1.00 0.00 740 GLY A O 3
ATOM 5442 N N . LEU A 1 115 ? -7.234 -5.452 11.989 1.00 0.00 741 LEU A N 3
ATOM 5443 C CA . LEU A 1 115 ? -6.610 -4.778 13.121 1.00 0.00 741 LEU A CA 3
ATOM 5444 C C . LEU A 1 115 ? -7.257 -5.240 14.422 1.00 0.00 741 LEU A C 3
ATOM 5445 O O . LEU A 1 115 ? -6.584 -5.402 15.441 1.00 0.00 741 LEU A O 3
ATOM 5461 N N . CYS A 1 116 ? -8.567 -5.466 14.374 1.00 0.00 742 CYS A N 3
ATOM 5462 C CA . CYS A 1 116 ? -9.299 -5.929 15.548 1.00 0.00 742 CYS A CA 3
ATOM 5463 C C . CYS A 1 116 ? -9.073 -5.005 16.736 1.00 0.00 742 CYS A C 3
ATOM 5464 O O . CYS A 1 116 ? -8.438 -5.390 17.719 1.00 0.00 742 CYS A O 3
ATOM 5472 N N . PRO A 1 117 ? -9.586 -3.807 16.674 1.00 0.00 743 PRO A N 3
ATOM 5473 C CA . PRO A 1 117 ? -9.442 -2.827 17.779 1.00 0.00 743 PRO A CA 3
ATOM 5474 C C . PRO A 1 117 ? -10.433 -3.118 18.906 1.00 0.00 743 PRO A C 3
ATOM 5475 O O . PRO A 1 117 ? -11.645 -3.033 18.708 1.00 0.00 743 PRO A O 3
ATOM 5486 N N . PRO A 1 118 ? -9.949 -3.451 20.074 1.00 0.00 744 PRO A N 3
ATOM 5487 C CA . PRO A 1 118 ? -10.811 -3.750 21.244 1.00 0.00 744 PRO A CA 3
ATOM 5488 C C . PRO A 1 118 ? -11.143 -2.499 22.053 1.00 0.00 744 PRO A C 3
ATOM 5489 O O . PRO A 1 118 ? -10.386 -1.528 22.049 1.00 0.00 744 PRO A O 3
ATOM 5500 N N . ASN A 1 119 ? -12.276 -2.528 22.746 1.00 0.00 745 ASN A N 3
ATOM 5501 C CA . ASN A 1 119 ? -12.694 -1.389 23.557 1.00 0.00 745 ASN A CA 3
ATOM 5502 C C . ASN A 1 119 ? -12.094 -1.479 24.958 1.00 0.00 745 ASN A C 3
ATOM 5503 O O . ASN A 1 119 ? -12.667 -2.173 25.781 1.00 0.00 745 ASN A O 3
ATOM 5515 N N . ALA A 1 1 ? -6.291 10.678 11.136 1.00 0.00 627 ALA A N 4
ATOM 5516 C CA . ALA A 1 1 ? -6.714 9.458 11.878 1.00 0.00 627 ALA A CA 4
ATOM 5517 C C . ALA A 1 1 ? -7.311 8.458 10.896 1.00 0.00 627 ALA A C 4
ATOM 5518 O O . ALA A 1 1 ? -8.318 8.739 10.246 1.00 0.00 627 ALA A O 4
ATOM 5527 N N . GLY A 1 2 ? -6.683 7.292 10.787 1.00 0.00 628 GLY A N 4
ATOM 5528 C CA . GLY A 1 2 ? -7.166 6.264 9.875 1.00 0.00 628 GLY A CA 4
ATOM 5529 C C . GLY A 1 2 ? -6.747 6.572 8.442 1.00 0.00 628 GLY A C 4
ATOM 5530 O O . GLY A 1 2 ? -7.522 6.382 7.505 1.00 0.00 628 GLY A O 4
ATOM 5534 N N . HIS A 1 3 ? -5.517 7.048 8.279 1.00 0.00 629 HIS A N 4
ATOM 5535 C CA . HIS A 1 3 ? -5.009 7.376 6.953 1.00 0.00 629 HIS A CA 4
ATOM 5536 C C . HIS A 1 3 ? -4.361 6.156 6.309 1.00 0.00 629 HIS A C 4
ATOM 5537 O O . HIS A 1 3 ? -3.597 5.433 6.949 1.00 0.00 629 HIS A O 4
ATOM 5552 N N . ILE A 1 4 ? -4.673 5.938 5.037 1.00 0.00 630 ILE A N 4
ATOM 5553 C CA . ILE A 1 4 ? -4.119 4.808 4.302 1.00 0.00 630 ILE A CA 4
ATOM 5554 C C . ILE A 1 4 ? -3.178 5.299 3.209 1.00 0.00 630 ILE A C 4
ATOM 5555 O O . ILE A 1 4 ? -3.466 6.281 2.523 1.00 0.00 630 ILE A O 4
ATOM 5571 N N . LEU A 1 5 ? -2.052 4.612 3.050 1.00 0.00 631 LEU A N 4
ATOM 5572 C CA . LEU A 1 5 ? -1.078 4.995 2.036 1.00 0.00 631 LEU A CA 4
ATOM 5573 C C . LEU A 1 5 ? -1.092 3.999 0.883 1.00 0.00 631 LEU A C 4
ATOM 5574 O O . LEU A 1 5 ? -0.971 2.792 1.093 1.00 0.00 631 LEU A O 4
ATOM 5590 N N . LEU A 1 6 ? -1.235 4.510 -0.334 1.00 0.00 632 LEU A N 4
ATOM 5591 C CA . LEU A 1 6 ? -1.258 3.649 -1.509 1.00 0.00 632 LEU A CA 4
ATOM 5592 C C . LEU A 1 6 ? -0.318 4.181 -2.584 1.00 0.00 632 LEU A C 4
ATOM 5593 O O . LEU A 1 6 ? -0.446 5.323 -3.026 1.00 0.00 632 LEU A O 4
ATOM 5609 N N . LEU A 1 7 ? 0.621 3.341 -3.004 1.00 0.00 633 LEU A N 4
ATOM 5610 C CA . LEU A 1 7 ? 1.573 3.732 -4.035 1.00 0.00 633 LEU A CA 4
ATOM 5611 C C . LEU A 1 7 ? 1.237 3.028 -5.346 1.00 0.00 633 LEU A C 4
ATOM 5612 O O . LEU A 1 7 ? 1.151 1.801 -5.395 1.00 0.00 633 LEU A O 4
ATOM 5628 N N . GLU A 1 8 ? 1.042 3.809 -6.403 1.00 0.00 634 GLU A N 4
ATOM 5629 C CA . GLU A 1 8 ? 0.708 3.237 -7.703 1.00 0.00 634 GLU A CA 4
ATOM 5630 C C . GLU A 1 8 ? 1.026 4.224 -8.824 1.00 0.00 634 GLU A C 4
ATOM 5631 O O . GLU A 1 8 ? 1.213 5.416 -8.580 1.00 0.00 634 GLU A O 4
ATOM 5643 N N . GLU A 1 9 ? 1.090 3.715 -10.050 1.00 0.00 635 GLU A N 4
ATOM 5644 C CA . GLU A 1 9 ? 1.391 4.552 -11.205 1.00 0.00 635 GLU A CA 4
ATOM 5645 C C . GLU A 1 9 ? 0.129 4.803 -12.030 1.00 0.00 635 GLU A C 4
ATOM 5646 O O . GLU A 1 9 ? -0.851 4.066 -11.922 1.00 0.00 635 GLU A O 4
ATOM 5658 N N . GLU A 1 10 ? 0.161 5.854 -12.844 1.00 0.00 636 GLU A N 4
ATOM 5659 C CA . GLU A 1 10 ? -0.984 6.209 -13.679 1.00 0.00 636 GLU A CA 4
ATOM 5660 C C . GLU A 1 10 ? -2.138 6.698 -12.811 1.00 0.00 636 GLU A C 4
ATOM 5661 O O . GLU A 1 10 ? -2.659 5.958 -11.976 1.00 0.00 636 GLU A O 4
ATOM 5673 N N . ASP A 1 11 ? -2.520 7.955 -13.010 1.00 0.00 637 ASP A N 4
ATOM 5674 C CA . ASP A 1 11 ? -3.602 8.555 -12.237 1.00 0.00 637 ASP A CA 4
ATOM 5675 C C . ASP A 1 11 ? -4.932 7.847 -12.485 1.00 0.00 637 ASP A C 4
ATOM 5676 O O . ASP A 1 11 ? -5.759 7.740 -11.581 1.00 0.00 637 ASP A O 4
ATOM 5685 N N . GLU A 1 12 ? -5.144 7.378 -13.710 1.00 0.00 638 GLU A N 4
ATOM 5686 C CA . GLU A 1 12 ? -6.393 6.701 -14.042 1.00 0.00 638 GLU A CA 4
ATOM 5687 C C . GLU A 1 12 ? -6.528 5.385 -13.279 1.00 0.00 638 GLU A C 4
ATOM 5688 O O . GLU A 1 12 ? -7.585 5.091 -12.721 1.00 0.00 638 GLU A O 4
ATOM 5700 N N . ALA A 1 13 ? -5.454 4.600 -13.245 1.00 0.00 639 ALA A N 4
ATOM 5701 C CA . ALA A 1 13 ? -5.483 3.327 -12.531 1.00 0.00 639 ALA A CA 4
ATOM 5702 C C . ALA A 1 13 ? -5.558 3.570 -11.029 1.00 0.00 639 ALA A C 4
ATOM 5703 O O . ALA A 1 13 ? -6.283 2.882 -10.310 1.00 0.00 639 ALA A O 4
ATOM 5710 N N . ALA A 1 14 ? -4.802 4.560 -10.565 1.00 0.00 640 ALA A N 4
ATOM 5711 C CA . ALA A 1 14 ? -4.783 4.898 -9.149 1.00 0.00 640 ALA A CA 4
ATOM 5712 C C . ALA A 1 14 ? -6.137 5.446 -8.710 1.00 0.00 640 ALA A C 4
ATOM 5713 O O . ALA A 1 14 ? -6.582 5.200 -7.588 1.00 0.00 640 ALA A O 4
ATOM 5720 N N . THR A 1 15 ? -6.788 6.192 -9.598 1.00 0.00 641 THR A N 4
ATOM 5721 C CA . THR A 1 15 ? -8.090 6.768 -9.282 1.00 0.00 641 THR A CA 4
ATOM 5722 C C . THR A 1 15 ? -9.115 5.670 -9.016 1.00 0.00 641 THR A C 4
ATOM 5723 O O . THR A 1 15 ? -9.861 5.728 -8.038 1.00 0.00 641 THR A O 4
ATOM 5734 N N . VAL A 1 16 ? -9.146 4.668 -9.890 1.00 0.00 642 VAL A N 4
ATOM 5735 C CA . VAL A 1 16 ? -10.088 3.566 -9.731 1.00 0.00 642 VAL A CA 4
ATOM 5736 C C . VAL A 1 16 ? -9.907 2.899 -8.372 1.00 0.00 642 VAL A C 4
ATOM 5737 O O . VAL A 1 16 ? -10.866 2.729 -7.618 1.00 0.00 642 VAL A O 4
ATOM 5750 N N . VAL A 1 17 ? -8.670 2.526 -8.065 1.00 0.00 643 VAL A N 4
ATOM 5751 C CA . VAL A 1 17 ? -8.373 1.881 -6.792 1.00 0.00 643 VAL A CA 4
ATOM 5752 C C . VAL A 1 17 ? -8.746 2.792 -5.627 1.00 0.00 643 VAL A C 4
ATOM 5753 O O . VAL A 1 17 ? -9.410 2.369 -4.681 1.00 0.00 643 VAL A O 4
ATOM 5766 N N . CYS A 1 18 ? -8.319 4.049 -5.709 1.00 0.00 644 CYS A N 4
ATOM 5767 C CA . CYS A 1 18 ? -8.617 5.022 -4.664 1.00 0.00 644 CYS A CA 4
ATOM 5768 C C . CYS A 1 18 ? -10.107 5.317 -4.631 1.00 0.00 644 CYS A C 4
ATOM 5769 O O . CYS A 1 18 ? -10.669 5.621 -3.579 1.00 0.00 644 CYS A O 4
ATOM 5777 N N . GLU A 1 19 ? -10.745 5.224 -5.791 1.00 0.00 645 GLU A N 4
ATOM 5778 C CA . GLU A 1 19 ? -12.174 5.482 -5.878 1.00 0.00 645 GLU A CA 4
ATOM 5779 C C . GLU A 1 19 ? -12.936 4.491 -5.011 1.00 0.00 645 GLU A C 4
ATOM 5780 O O . GLU A 1 19 ? -13.860 4.866 -4.289 1.00 0.00 645 GLU A O 4
ATOM 5792 N N . MET A 1 20 ? -12.537 3.225 -5.076 1.00 0.00 646 MET A N 4
ATOM 5793 C CA . MET A 1 20 ? -13.191 2.197 -4.279 1.00 0.00 646 MET A CA 4
ATOM 5794 C C . MET A 1 20 ? -12.914 2.425 -2.796 1.00 0.00 646 MET A C 4
ATOM 5795 O O . MET A 1 20 ? -13.817 2.334 -1.962 1.00 0.00 646 MET A O 4
ATOM 5809 N N . LEU A 1 21 ? -11.659 2.735 -2.475 1.00 0.00 647 LEU A N 4
ATOM 5810 C CA . LEU A 1 21 ? -11.280 2.985 -1.091 1.00 0.00 647 LEU A CA 4
ATOM 5811 C C . LEU A 1 21 ? -11.954 4.254 -0.590 1.00 0.00 647 LEU A C 4
ATOM 5812 O O . LEU A 1 21 ? -12.516 4.283 0.505 1.00 0.00 647 LEU A O 4
ATOM 5828 N N . THR A 1 22 ? -11.901 5.300 -1.408 1.00 0.00 648 THR A N 4
ATOM 5829 C CA . THR A 1 22 ? -12.518 6.569 -1.047 1.00 0.00 648 THR A CA 4
ATOM 5830 C C . THR A 1 22 ? -14.001 6.373 -0.738 1.00 0.00 648 THR A C 4
ATOM 5831 O O . THR A 1 22 ? -14.527 6.935 0.221 1.00 0.00 648 THR A O 4
ATOM 5842 N N . ALA A 1 23 ? -14.669 5.575 -1.567 1.00 0.00 649 ALA A N 4
ATOM 5843 C CA . ALA A 1 23 ? -16.093 5.309 -1.390 1.00 0.00 649 ALA A CA 4
ATOM 5844 C C . ALA A 1 23 ? -16.356 4.495 -0.125 1.00 0.00 649 ALA A C 4
ATOM 5845 O O . ALA A 1 23 ? -17.448 4.551 0.441 1.00 0.00 649 ALA A O 4
ATOM 5852 N N . ALA A 1 24 ? -15.359 3.728 0.306 1.00 0.00 650 ALA A N 4
ATOM 5853 C CA . ALA A 1 24 ? -15.512 2.894 1.496 1.00 0.00 650 ALA A CA 4
ATOM 5854 C C . ALA A 1 24 ? -15.552 3.740 2.767 1.00 0.00 650 ALA A C 4
ATOM 5855 O O . ALA A 1 24 ? -15.769 3.219 3.860 1.00 0.00 650 ALA A O 4
ATOM 5862 N N . GLY A 1 25 ? -15.344 5.043 2.620 1.00 0.00 651 GLY A N 4
ATOM 5863 C CA . GLY A 1 25 ? -15.362 5.942 3.769 1.00 0.00 651 GLY A CA 4
ATOM 5864 C C . GLY A 1 25 ? -13.956 6.141 4.322 1.00 0.00 651 GLY A C 4
ATOM 5865 O O . GLY A 1 25 ? -13.743 6.943 5.232 1.00 0.00 651 GLY A O 4
ATOM 5869 N N . PHE A 1 26 ? -13.001 5.411 3.758 1.00 0.00 652 PHE A N 4
ATOM 5870 C CA . PHE A 1 26 ? -11.613 5.514 4.189 1.00 0.00 652 PHE A CA 4
ATOM 5871 C C . PHE A 1 26 ? -10.846 6.467 3.278 1.00 0.00 652 PHE A C 4
ATOM 5872 O O . PHE A 1 26 ? -11.030 6.455 2.061 1.00 0.00 652 PHE A O 4
ATOM 5889 N N . LYS A 1 27 ? -9.985 7.288 3.869 1.00 0.00 653 LYS A N 4
ATOM 5890 C CA . LYS A 1 27 ? -9.199 8.235 3.086 1.00 0.00 653 LYS A CA 4
ATOM 5891 C C . LYS A 1 27 ? -7.840 7.640 2.740 1.00 0.00 653 LYS A C 4
ATOM 5892 O O . LYS A 1 27 ? -7.108 7.180 3.617 1.00 0.00 653 LYS A O 4
ATOM 5911 N N . VAL A 1 28 ? -7.510 7.651 1.454 1.00 0.00 654 VAL A N 4
ATOM 5912 C CA . VAL A 1 28 ? -6.238 7.109 0.995 1.00 0.00 654 VAL A CA 4
ATOM 5913 C C . VAL A 1 28 ? -5.532 8.102 0.079 1.00 0.00 654 VAL A C 4
ATOM 5914 O O . VAL A 1 28 ? -6.172 8.793 -0.714 1.00 0.00 654 VAL A O 4
ATOM 5927 N N . ILE A 1 29 ? -4.211 8.164 0.189 1.00 0.00 655 ILE A N 4
ATOM 5928 C CA . ILE A 1 29 ? -3.431 9.073 -0.640 1.00 0.00 655 ILE A CA 4
ATOM 5929 C C . ILE A 1 29 ? -2.648 8.292 -1.691 1.00 0.00 655 ILE A C 4
ATOM 5930 O O . ILE A 1 29 ? -1.858 7.408 -1.358 1.00 0.00 655 ILE A O 4
ATOM 5946 N N . TRP A 1 30 ? -2.869 8.626 -2.960 1.00 0.00 656 TRP A N 4
ATOM 5947 C CA . TRP A 1 30 ? -2.174 7.947 -4.048 1.00 0.00 656 TRP A CA 4
ATOM 5948 C C . TRP A 1 30 ? -0.941 8.734 -4.476 1.00 0.00 656 TRP A C 4
ATOM 5949 O O . TRP A 1 30 ? -1.047 9.863 -4.955 1.00 0.00 656 TRP A O 4
ATOM 5970 N N . LEU A 1 31 ? 0.224 8.124 -4.307 1.00 0.00 657 LEU A N 4
ATOM 5971 C CA . LEU A 1 31 ? 1.474 8.767 -4.687 1.00 0.00 657 LEU A CA 4
ATOM 5972 C C . LEU A 1 31 ? 2.183 7.955 -5.764 1.00 0.00 657 LEU A C 4
ATOM 5973 O O . LEU A 1 31 ? 2.087 6.728 -5.792 1.00 0.00 657 LEU A O 4
ATOM 5989 N N . VAL A 1 32 ? 2.894 8.646 -6.647 1.00 0.00 658 VAL A N 4
ATOM 5990 C CA . VAL A 1 32 ? 3.616 7.974 -7.720 1.00 0.00 658 VAL A CA 4
ATOM 5991 C C . VAL A 1 32 ? 5.120 8.064 -7.482 1.00 0.00 658 VAL A C 4
ATOM 5992 O O . VAL A 1 32 ? 5.917 7.912 -8.409 1.00 0.00 658 VAL A O 4
ATOM 6005 N N . ASP A 1 33 ? 5.499 8.312 -6.231 1.00 0.00 659 ASP A N 4
ATOM 6006 C CA . ASP A 1 33 ? 6.909 8.422 -5.870 1.00 0.00 659 ASP A CA 4
ATOM 6007 C C . ASP A 1 33 ? 7.135 7.961 -4.431 1.00 0.00 659 ASP A C 4
ATOM 6008 O O . ASP A 1 33 ? 6.516 8.476 -3.499 1.00 0.00 659 ASP A O 4
ATOM 6017 N N . GLY A 1 34 ? 8.023 6.985 -4.260 1.00 0.00 660 GLY A N 4
ATOM 6018 C CA . GLY A 1 34 ? 8.321 6.457 -2.932 1.00 0.00 660 GLY A CA 4
ATOM 6019 C C . GLY A 1 34 ? 8.870 7.541 -2.008 1.00 0.00 660 GLY A C 4
ATOM 6020 O O . GLY A 1 34 ? 8.526 7.590 -0.827 1.00 0.00 660 GLY A O 4
ATOM 6024 N N . SER A 1 35 ? 9.725 8.406 -2.547 1.00 0.00 661 SER A N 4
ATOM 6025 C CA . SER A 1 35 ? 10.308 9.478 -1.746 1.00 0.00 661 SER A CA 4
ATOM 6026 C C . SER A 1 35 ? 9.210 10.381 -1.198 1.00 0.00 661 SER A C 4
ATOM 6027 O O . SER A 1 35 ? 9.270 10.833 -0.051 1.00 0.00 661 SER A O 4
ATOM 6035 N N . THR A 1 36 ? 8.199 10.626 -2.022 1.00 0.00 662 THR A N 4
ATOM 6036 C CA . THR A 1 36 ? 7.079 11.461 -1.616 1.00 0.00 662 THR A CA 4
ATOM 6037 C C . THR A 1 36 ? 6.313 10.787 -0.484 1.00 0.00 662 THR A C 4
ATOM 6038 O O . THR A 1 36 ? 5.799 11.448 0.418 1.00 0.00 662 THR A O 4
ATOM 6049 N N . ALA A 1 37 ? 6.239 9.462 -0.549 1.00 0.00 663 ALA A N 4
ATOM 6050 C CA . ALA A 1 37 ? 5.530 8.692 0.465 1.00 0.00 663 ALA A CA 4
ATOM 6051 C C . ALA A 1 37 ? 6.190 8.838 1.830 1.00 0.00 663 ALA A C 4
ATOM 6052 O O . ALA A 1 37 ? 5.513 9.037 2.836 1.00 0.00 663 ALA A O 4
ATOM 6059 N N . LEU A 1 38 ? 7.511 8.736 1.864 1.00 0.00 664 LEU A N 4
ATOM 6060 C CA . LEU A 1 38 ? 8.233 8.860 3.125 1.00 0.00 664 LEU A CA 4
ATOM 6061 C C . LEU A 1 38 ? 7.974 10.224 3.759 1.00 0.00 664 LEU A C 4
ATOM 6062 O O . LEU A 1 38 ? 7.799 10.332 4.974 1.00 0.00 664 LEU A O 4
ATOM 6078 N N . ASP A 1 39 ? 7.959 11.263 2.928 1.00 0.00 665 ASP A N 4
ATOM 6079 C CA . ASP A 1 39 ? 7.733 12.619 3.418 1.00 0.00 665 ASP A CA 4
ATOM 6080 C C . ASP A 1 39 ? 6.347 12.755 4.042 1.00 0.00 665 ASP A C 4
ATOM 6081 O O . ASP A 1 39 ? 6.191 13.377 5.094 1.00 0.00 665 ASP A O 4
ATOM 6090 N N . GLN A 1 40 ? 5.344 12.176 3.389 1.00 0.00 666 GLN A N 4
ATOM 6091 C CA . GLN A 1 40 ? 3.974 12.247 3.894 1.00 0.00 666 GLN A CA 4
ATOM 6092 C C . GLN A 1 40 ? 3.702 11.128 4.893 1.00 0.00 666 GLN A C 4
ATOM 6093 O O . GLN A 1 40 ? 3.076 11.344 5.930 1.00 0.00 666 GLN A O 4
ATOM 6107 N N . LEU A 1 41 ? 4.172 9.932 4.568 1.00 0.00 667 LEU A N 4
ATOM 6108 C CA . LEU A 1 41 ? 3.971 8.779 5.436 1.00 0.00 667 LEU A CA 4
ATOM 6109 C C . LEU A 1 41 ? 4.261 9.135 6.887 1.00 0.00 667 LEU A C 4
ATOM 6110 O O . LEU A 1 41 ? 3.507 8.770 7.790 1.00 0.00 667 LEU A O 4
ATOM 6126 N N . ASP A 1 42 ? 5.358 9.844 7.107 1.00 0.00 668 ASP A N 4
ATOM 6127 C CA . ASP A 1 42 ? 5.735 10.236 8.456 1.00 0.00 668 ASP A CA 4
ATOM 6128 C C . ASP A 1 42 ? 4.666 11.135 9.070 1.00 0.00 668 ASP A C 4
ATOM 6129 O O . ASP A 1 42 ? 4.428 11.100 10.277 1.00 0.00 668 ASP A O 4
ATOM 6138 N N . LEU A 1 43 ? 4.045 11.957 8.230 1.00 0.00 669 LEU A N 4
ATOM 6139 C CA . LEU A 1 43 ? 3.022 12.887 8.697 1.00 0.00 669 LEU A CA 4
ATOM 6140 C C . LEU A 1 43 ? 1.668 12.209 8.932 1.00 0.00 669 LEU A C 4
ATOM 6141 O O . LEU A 1 43 ? 1.022 12.459 9.949 1.00 0.00 669 LEU A O 4
ATOM 6157 N N . LEU A 1 44 ? 1.221 11.376 7.990 1.00 0.00 670 LEU A N 4
ATOM 6158 C CA . LEU A 1 44 ? -0.079 10.720 8.144 1.00 0.00 670 LEU A CA 4
ATOM 6159 C C . LEU A 1 44 ? 0.012 9.461 9.002 1.00 0.00 670 LEU A C 4
ATOM 6160 O O . LEU A 1 44 ? -1.010 8.930 9.437 1.00 0.00 670 LEU A O 4
ATOM 6176 N N . GLN A 1 45 ? 1.225 8.982 9.247 1.00 0.00 671 GLN A N 4
ATOM 6177 C CA . GLN A 1 45 ? 1.394 7.781 10.058 1.00 0.00 671 GLN A CA 4
ATOM 6178 C C . GLN A 1 45 ? 0.288 6.779 9.743 1.00 0.00 671 GLN A C 4
ATOM 6179 O O . GLN A 1 45 ? -0.651 6.608 10.520 1.00 0.00 671 GLN A O 4
ATOM 6193 N N . PRO A 1 46 ? 0.380 6.132 8.615 1.00 0.00 672 PRO A N 4
ATOM 6194 C CA . PRO A 1 46 ? -0.634 5.137 8.170 1.00 0.00 672 PRO A CA 4
ATOM 6195 C C . PRO A 1 46 ? -0.492 3.801 8.896 1.00 0.00 672 PRO A C 4
ATOM 6196 O O . PRO A 1 46 ? 0.616 3.378 9.225 1.00 0.00 672 PRO A O 4
ATOM 6207 N N . ILE A 1 47 ? -1.620 3.134 9.132 1.00 0.00 673 ILE A N 4
ATOM 6208 C CA . ILE A 1 47 ? -1.596 1.843 9.807 1.00 0.00 673 ILE A CA 4
ATOM 6209 C C . ILE A 1 47 ? -1.526 0.720 8.779 1.00 0.00 673 ILE A C 4
ATOM 6210 O O . ILE A 1 47 ? -1.243 -0.430 9.117 1.00 0.00 673 ILE A O 4
ATOM 6226 N N . VAL A 1 48 ? -1.772 1.068 7.517 1.00 0.00 674 VAL A N 4
ATOM 6227 C CA . VAL A 1 48 ? -1.718 0.088 6.439 1.00 0.00 674 VAL A CA 4
ATOM 6228 C C . VAL A 1 48 ? -1.181 0.735 5.164 1.00 0.00 674 VAL A C 4
ATOM 6229 O O . VAL A 1 48 ? -1.531 1.873 4.839 1.00 0.00 674 VAL A O 4
ATOM 6242 N N . ILE A 1 49 ? -0.327 0.010 4.448 1.00 0.00 675 ILE A N 4
ATOM 6243 C CA . ILE A 1 49 ? 0.250 0.537 3.217 1.00 0.00 675 ILE A CA 4
ATOM 6244 C C . ILE A 1 49 ? -0.020 -0.393 2.039 1.00 0.00 675 ILE A C 4
ATOM 6245 O O . ILE A 1 49 ? 0.328 -1.574 2.072 1.00 0.00 675 ILE A O 4
ATOM 6261 N N . LEU A 1 50 ? -0.616 0.157 0.989 1.00 0.00 676 LEU A N 4
ATOM 6262 C CA . LEU A 1 50 ? -0.898 -0.620 -0.211 1.00 0.00 676 LEU A CA 4
ATOM 6263 C C . LEU A 1 50 ? 0.089 -0.229 -1.302 1.00 0.00 676 LEU A C 4
ATOM 6264 O O . LEU A 1 50 ? 0.380 0.951 -1.484 1.00 0.00 676 LEU A O 4
ATOM 6280 N N . MET A 1 51 ? 0.618 -1.209 -2.020 1.00 0.00 677 MET A N 4
ATOM 6281 C CA . MET A 1 51 ? 1.580 -0.903 -3.070 1.00 0.00 677 MET A CA 4
ATOM 6282 C C . MET A 1 51 ? 1.366 -1.774 -4.303 1.00 0.00 677 MET A C 4
ATOM 6283 O O . MET A 1 51 ? 1.506 -2.997 -4.253 1.00 0.00 677 MET A O 4
ATOM 6297 N N . ALA A 1 52 ? 1.046 -1.122 -5.415 1.00 0.00 678 ALA A N 4
ATOM 6298 C CA . ALA A 1 52 ? 0.837 -1.822 -6.673 1.00 0.00 678 ALA A CA 4
ATOM 6299 C C . ALA A 1 52 ? 2.153 -2.411 -7.166 1.00 0.00 678 ALA A C 4
ATOM 6300 O O . ALA A 1 52 ? 3.226 -1.896 -6.851 1.00 0.00 678 ALA A O 4
ATOM 6307 N N . TRP A 1 53 ? 2.073 -3.489 -7.938 1.00 0.00 679 TRP A N 4
ATOM 6308 C CA . TRP A 1 53 ? 3.280 -4.121 -8.458 1.00 0.00 679 TRP A CA 4
ATOM 6309 C C . TRP A 1 53 ? 3.274 -4.151 -9.985 1.00 0.00 679 TRP A C 4
ATOM 6310 O O . TRP A 1 53 ? 3.380 -5.214 -10.595 1.00 0.00 679 TRP A O 4
ATOM 6331 N N . PRO A 1 54 ? 3.174 -3.006 -10.607 1.00 0.00 680 PRO A N 4
ATOM 6332 C CA . PRO A 1 54 ? 3.178 -2.889 -12.093 1.00 0.00 680 PRO A CA 4
ATOM 6333 C C . PRO A 1 54 ? 4.586 -3.034 -12.664 1.00 0.00 680 PRO A C 4
ATOM 6334 O O . PRO A 1 54 ? 5.570 -2.726 -11.993 1.00 0.00 680 PRO A O 4
ATOM 6345 N N . PRO A 1 55 ? 4.699 -3.488 -13.880 1.00 0.00 681 PRO A N 4
ATOM 6346 C CA . PRO A 1 55 ? 6.019 -3.662 -14.544 1.00 0.00 681 PRO A CA 4
ATOM 6347 C C . PRO A 1 55 ? 6.888 -2.399 -14.465 1.00 0.00 681 PRO A C 4
ATOM 6348 O O . PRO A 1 55 ? 7.999 -2.448 -13.938 1.00 0.00 681 PRO A O 4
ATOM 6359 N N . PRO A 1 56 ? 6.416 -1.275 -14.957 1.00 0.00 682 PRO A N 4
ATOM 6360 C CA . PRO A 1 56 ? 7.187 0.004 -14.910 1.00 0.00 682 PRO A CA 4
ATOM 6361 C C . PRO A 1 56 ? 7.646 0.343 -13.494 1.00 0.00 682 PRO A C 4
ATOM 6362 O O . PRO A 1 56 ? 8.186 1.422 -13.247 1.00 0.00 682 PRO A O 4
ATOM 6373 N N . ASP A 1 57 ? 7.417 -0.581 -12.568 1.00 0.00 683 ASP A N 4
ATOM 6374 C CA . ASP A 1 57 ? 7.799 -0.367 -11.173 1.00 0.00 683 ASP A CA 4
ATOM 6375 C C . ASP A 1 57 ? 9.301 -0.546 -10.979 1.00 0.00 683 ASP A C 4
ATOM 6376 O O . ASP A 1 57 ? 9.941 -1.331 -11.679 1.00 0.00 683 ASP A O 4
ATOM 6385 N N . GLN A 1 58 ? 9.857 0.195 -10.021 1.00 0.00 684 GLN A N 4
ATOM 6386 C CA . GLN A 1 58 ? 11.286 0.122 -9.736 1.00 0.00 684 GLN A CA 4
ATOM 6387 C C . GLN A 1 58 ? 11.638 0.979 -8.521 1.00 0.00 684 GLN A C 4
ATOM 6388 O O . GLN A 1 58 ? 12.392 0.552 -7.647 1.00 0.00 684 GLN A O 4
ATOM 6402 N N . SER A 1 59 ? 11.081 2.184 -8.469 1.00 0.00 685 SER A N 4
ATOM 6403 C CA . SER A 1 59 ? 11.337 3.090 -7.352 1.00 0.00 685 SER A CA 4
ATOM 6404 C C . SER A 1 59 ? 10.797 2.500 -6.056 1.00 0.00 685 SER A C 4
ATOM 6405 O O . SER A 1 59 ? 11.326 2.754 -4.975 1.00 0.00 685 SER A O 4
ATOM 6413 N N . CYS A 1 60 ? 9.737 1.714 -6.178 1.00 0.00 686 CYS A N 4
ATOM 6414 C CA . CYS A 1 60 ? 9.121 1.090 -5.015 1.00 0.00 686 CYS A CA 4
ATOM 6415 C C . CYS A 1 60 ? 10.122 0.210 -4.274 1.00 0.00 686 CYS A C 4
ATOM 6416 O O . CYS A 1 60 ? 9.959 -0.062 -3.087 1.00 0.00 686 CYS A O 4
ATOM 6424 N N . LEU A 1 61 ? 11.150 -0.245 -4.981 1.00 0.00 687 LEU A N 4
ATOM 6425 C CA . LEU A 1 61 ? 12.155 -1.110 -4.373 1.00 0.00 687 LEU A CA 4
ATOM 6426 C C . LEU A 1 61 ? 12.914 -0.390 -3.259 1.00 0.00 687 LEU A C 4
ATOM 6427 O O . LEU A 1 61 ? 13.241 -0.993 -2.233 1.00 0.00 687 LEU A O 4
ATOM 6443 N N . LEU A 1 62 ? 13.198 0.894 -3.453 1.00 0.00 688 LEU A N 4
ATOM 6444 C CA . LEU A 1 62 ? 13.927 1.647 -2.438 1.00 0.00 688 LEU A CA 4
ATOM 6445 C C . LEU A 1 62 ? 13.052 1.900 -1.213 1.00 0.00 688 LEU A C 4
ATOM 6446 O O . LEU A 1 62 ? 13.524 1.821 -0.079 1.00 0.00 688 LEU A O 4
ATOM 6462 N N . LEU A 1 63 ? 11.779 2.198 -1.442 1.00 0.00 689 LEU A N 4
ATOM 6463 C CA . LEU A 1 63 ? 10.859 2.449 -0.339 1.00 0.00 689 LEU A CA 4
ATOM 6464 C C . LEU A 1 63 ? 10.745 1.219 0.556 1.00 0.00 689 LEU A C 4
ATOM 6465 O O . LEU A 1 63 ? 10.723 1.332 1.782 1.00 0.00 689 LEU A O 4
ATOM 6481 N N . LEU A 1 64 ? 10.666 0.046 -0.067 1.00 0.00 690 LEU A N 4
ATOM 6482 C CA . LEU A 1 64 ? 10.546 -1.204 0.679 1.00 0.00 690 LEU A CA 4
ATOM 6483 C C . LEU A 1 64 ? 11.746 -1.417 1.593 1.00 0.00 690 LEU A C 4
ATOM 6484 O O . LEU A 1 64 ? 11.591 -1.783 2.759 1.00 0.00 690 LEU A O 4
ATOM 6500 N N . GLN A 1 65 ? 12.943 -1.198 1.057 1.00 0.00 691 GLN A N 4
ATOM 6501 C CA . GLN A 1 65 ? 14.158 -1.383 1.842 1.00 0.00 691 GLN A CA 4
ATOM 6502 C C . GLN A 1 65 ? 14.208 -0.412 3.019 1.00 0.00 691 GLN A C 4
ATOM 6503 O O . GLN A 1 65 ? 14.608 -0.783 4.122 1.00 0.00 691 GLN A O 4
ATOM 6517 N N . HIS A 1 66 ? 13.805 0.833 2.781 1.00 0.00 692 HIS A N 4
ATOM 6518 C CA . HIS A 1 66 ? 13.817 1.840 3.837 1.00 0.00 692 HIS A CA 4
ATOM 6519 C C . HIS A 1 66 ? 12.917 1.421 5.000 1.00 0.00 692 HIS A C 4
ATOM 6520 O O . HIS A 1 66 ? 13.381 1.255 6.130 1.00 0.00 692 HIS A O 4
ATOM 6535 N N . LEU A 1 67 ? 11.627 1.254 4.713 1.00 0.00 693 LEU A N 4
ATOM 6536 C CA . LEU A 1 67 ? 10.667 0.855 5.739 1.00 0.00 693 LEU A CA 4
ATOM 6537 C C . LEU A 1 67 ? 11.104 -0.441 6.422 1.00 0.00 693 LEU A C 4
ATOM 6538 O O . LEU A 1 67 ? 10.969 -0.588 7.637 1.00 0.00 693 LEU A O 4
ATOM 6554 N N . ARG A 1 68 ? 11.629 -1.375 5.635 1.00 0.00 694 ARG A N 4
ATOM 6555 C CA . ARG A 1 68 ? 12.085 -2.654 6.170 1.00 0.00 694 ARG A CA 4
ATOM 6556 C C . ARG A 1 68 ? 13.267 -2.462 7.114 1.00 0.00 694 ARG A C 4
ATOM 6557 O O . ARG A 1 68 ? 13.416 -3.198 8.090 1.00 0.00 694 ARG A O 4
ATOM 6578 N N . GLU A 1 69 ? 14.109 -1.477 6.819 1.00 0.00 695 GLU A N 4
ATOM 6579 C CA . GLU A 1 69 ? 15.273 -1.217 7.657 1.00 0.00 695 GLU A CA 4
ATOM 6580 C C . GLU A 1 69 ? 14.834 -0.748 9.041 1.00 0.00 695 GLU A C 4
ATOM 6581 O O . GLU A 1 69 ? 15.451 -1.099 10.047 1.00 0.00 695 GLU A O 4
ATOM 6593 N N . HIS A 1 70 ? 13.759 0.036 9.088 1.00 0.00 696 HIS A N 4
ATOM 6594 C CA . HIS A 1 70 ? 13.244 0.531 10.364 1.00 0.00 696 HIS A CA 4
ATOM 6595 C C . HIS A 1 70 ? 12.246 1.667 10.151 1.00 0.00 696 HIS A C 4
ATOM 6596 O O . HIS A 1 70 ? 12.550 2.830 10.419 1.00 0.00 696 HIS A O 4
ATOM 6611 N N . GLN A 1 71 ? 11.053 1.323 9.673 1.00 0.00 697 GLN A N 4
ATOM 6612 C CA . GLN A 1 71 ? 10.020 2.326 9.437 1.00 0.00 697 GLN A CA 4
ATOM 6613 C C . GLN A 1 71 ? 9.638 3.022 10.741 1.00 0.00 697 GLN A C 4
ATOM 6614 O O . GLN A 1 71 ? 9.644 4.250 10.828 1.00 0.00 697 GLN A O 4
ATOM 6628 N N . ALA A 1 72 ? 9.313 2.225 11.754 1.00 0.00 698 ALA A N 4
ATOM 6629 C CA . ALA A 1 72 ? 8.935 2.762 13.056 1.00 0.00 698 ALA A CA 4
ATOM 6630 C C . ALA A 1 72 ? 9.136 1.704 14.134 1.00 0.00 698 ALA A C 4
ATOM 6631 O O . ALA A 1 72 ? 9.120 2.003 15.328 1.00 0.00 698 ALA A O 4
ATOM 6638 N N . ASP A 1 73 ? 9.320 0.463 13.695 1.00 0.00 699 ASP A N 4
ATOM 6639 C CA . ASP A 1 73 ? 9.518 -0.652 14.613 1.00 0.00 699 ASP A CA 4
ATOM 6640 C C . ASP A 1 73 ? 9.832 -1.928 13.835 1.00 0.00 699 ASP A C 4
ATOM 6641 O O . ASP A 1 73 ? 9.554 -2.022 12.639 1.00 0.00 699 ASP A O 4
ATOM 6650 N N . PRO A 1 74 ? 10.407 -2.899 14.489 1.00 0.00 700 PRO A N 4
ATOM 6651 C CA . PRO A 1 74 ? 10.778 -4.198 13.851 1.00 0.00 700 PRO A CA 4
ATOM 6652 C C . PRO A 1 74 ? 9.577 -4.894 13.214 1.00 0.00 700 PRO A C 4
ATOM 6653 O O . PRO A 1 74 ? 9.733 -5.877 12.490 1.00 0.00 700 PRO A O 4
ATOM 6664 N N . HIS A 1 75 ? 8.382 -4.380 13.487 1.00 0.00 701 HIS A N 4
ATOM 6665 C CA . HIS A 1 75 ? 7.168 -4.966 12.930 1.00 0.00 701 HIS A CA 4
ATOM 6666 C C . HIS A 1 75 ? 6.369 -3.923 12.154 1.00 0.00 701 HIS A C 4
ATOM 6667 O O . HIS A 1 75 ? 5.346 -3.425 12.626 1.00 0.00 701 HIS A O 4
ATOM 6682 N N . PRO A 1 76 ? 6.823 -3.590 10.977 1.00 0.00 702 PRO A N 4
ATOM 6683 C CA . PRO A 1 76 ? 6.154 -2.587 10.102 1.00 0.00 702 PRO A CA 4
ATOM 6684 C C . PRO A 1 76 ? 4.680 -2.919 9.855 1.00 0.00 702 PRO A C 4
ATOM 6685 O O . PRO A 1 76 ? 4.294 -4.087 9.830 1.00 0.00 702 PRO A O 4
ATOM 6696 N N . PRO A 1 77 ? 3.862 -1.917 9.660 1.00 0.00 703 PRO A N 4
ATOM 6697 C CA . PRO A 1 77 ? 2.408 -2.108 9.395 1.00 0.00 703 PRO A CA 4
ATOM 6698 C C . PRO A 1 77 ? 2.159 -3.212 8.369 1.00 0.00 703 PRO A C 4
ATOM 6699 O O . PRO A 1 77 ? 3.099 -3.740 7.775 1.00 0.00 703 PRO A O 4
ATOM 6710 N N . LEU A 1 78 ? 0.890 -3.546 8.155 1.00 0.00 704 LEU A N 4
ATOM 6711 C CA . LEU A 1 78 ? 0.538 -4.577 7.186 1.00 0.00 704 LEU A CA 4
ATOM 6712 C C . LEU A 1 78 ? 0.639 -4.002 5.777 1.00 0.00 704 LEU A C 4
ATOM 6713 O O . LEU A 1 78 ? 0.225 -2.869 5.533 1.00 0.00 704 LEU A O 4
ATOM 6729 N N . VAL A 1 79 ? 1.205 -4.773 4.854 1.00 0.00 705 VAL A N 4
ATOM 6730 C CA . VAL A 1 79 ? 1.362 -4.297 3.483 1.00 0.00 705 VAL A CA 4
ATOM 6731 C C . VAL A 1 79 ? 0.672 -5.216 2.479 1.00 0.00 705 VAL A C 4
ATOM 6732 O O . VAL A 1 79 ? 0.861 -6.433 2.497 1.00 0.00 705 VAL A O 4
ATOM 6745 N N . LEU A 1 80 ? -0.113 -4.614 1.589 1.00 0.00 706 LEU A N 4
ATOM 6746 C CA . LEU A 1 80 ? -0.814 -5.369 0.557 1.00 0.00 706 LEU A CA 4
ATOM 6747 C C . LEU A 1 80 ? -0.240 -5.023 -0.814 1.00 0.00 706 LEU A C 4
ATOM 6748 O O . LEU A 1 80 ? -0.022 -3.851 -1.123 1.00 0.00 706 LEU A O 4
ATOM 6764 N N . PHE A 1 81 ? 0.010 -6.036 -1.637 1.00 0.00 707 PHE A N 4
ATOM 6765 C CA . PHE A 1 81 ? 0.564 -5.790 -2.967 1.00 0.00 707 PHE A CA 4
ATOM 6766 C C . PHE A 1 81 ? -0.410 -6.205 -4.062 1.00 0.00 707 PHE A C 4
ATOM 6767 O O . PHE A 1 81 ? -0.934 -7.319 -4.053 1.00 0.00 707 PHE A O 4
ATOM 6784 N N . LEU A 1 82 ? -0.640 -5.301 -5.009 1.00 0.00 708 LEU A N 4
ATOM 6785 C CA . LEU A 1 82 ? -1.545 -5.579 -6.118 1.00 0.00 708 LEU A CA 4
ATOM 6786 C C . LEU A 1 82 ? -0.766 -5.820 -7.409 1.00 0.00 708 LEU A C 4
ATOM 6787 O O . LEU A 1 82 ? 0.224 -5.140 -7.683 1.00 0.00 708 LEU A O 4
ATOM 6803 N N . GLY A 1 83 ? -1.221 -6.787 -8.203 1.00 0.00 709 GLY A N 4
ATOM 6804 C CA . GLY A 1 83 ? -0.557 -7.102 -9.464 1.00 0.00 709 GLY A CA 4
ATOM 6805 C C . GLY A 1 83 ? -0.014 -8.525 -9.449 1.00 0.00 709 GLY A C 4
ATOM 6806 O O . GLY A 1 83 ? -0.638 -9.430 -8.895 1.00 0.00 709 GLY A O 4
ATOM 6810 N N . GLU A 1 84 ? 1.153 -8.722 -10.056 1.00 0.00 710 GLU A N 4
ATOM 6811 C CA . GLU A 1 84 ? 1.759 -10.046 -10.091 1.00 0.00 710 GLU A CA 4
ATOM 6812 C C . GLU A 1 84 ? 2.712 -10.217 -8.908 1.00 0.00 710 GLU A C 4
ATOM 6813 O O . GLU A 1 84 ? 3.077 -9.241 -8.253 1.00 0.00 710 GLU A O 4
ATOM 6825 N N . PRO A 1 85 ? 3.120 -11.427 -8.626 1.00 0.00 711 PRO A N 4
ATOM 6826 C CA . PRO A 1 85 ? 4.053 -11.714 -7.497 1.00 0.00 711 PRO A CA 4
ATOM 6827 C C . PRO A 1 85 ? 5.309 -10.848 -7.558 1.00 0.00 711 PRO A C 4
ATOM 6828 O O . PRO A 1 85 ? 5.706 -10.384 -8.627 1.00 0.00 711 PRO A O 4
ATOM 6839 N N . PRO A 1 86 ? 5.932 -10.629 -6.432 1.00 0.00 712 PRO A N 4
ATOM 6840 C CA . PRO A 1 86 ? 7.171 -9.803 -6.334 1.00 0.00 712 PRO A CA 4
ATOM 6841 C C . PRO A 1 86 ? 8.310 -10.373 -7.175 1.00 0.00 712 PRO A C 4
ATOM 6842 O O . PRO A 1 86 ? 8.226 -11.495 -7.675 1.00 0.00 712 PRO A O 4
ATOM 6853 N N . VAL A 1 87 ? 9.371 -9.590 -7.324 1.00 0.00 713 VAL A N 4
ATOM 6854 C CA . VAL A 1 87 ? 10.523 -10.021 -8.105 1.00 0.00 713 VAL A CA 4
ATOM 6855 C C . VAL A 1 87 ? 11.411 -10.943 -7.274 1.00 0.00 713 VAL A C 4
ATOM 6856 O O . VAL A 1 87 ? 12.443 -11.418 -7.747 1.00 0.00 713 VAL A O 4
ATOM 6869 N N . ASP A 1 88 ? 10.998 -11.193 -6.034 1.00 0.00 714 ASP A N 4
ATOM 6870 C CA . ASP A 1 88 ? 11.759 -12.063 -5.142 1.00 0.00 714 ASP A CA 4
ATOM 6871 C C . ASP A 1 88 ? 10.879 -12.539 -3.987 1.00 0.00 714 ASP A C 4
ATOM 6872 O O . ASP A 1 88 ? 10.038 -11.791 -3.488 1.00 0.00 714 ASP A O 4
ATOM 6881 N N . PRO A 1 89 ? 11.052 -13.764 -3.563 1.00 0.00 715 PRO A N 4
ATOM 6882 C CA . PRO A 1 89 ? 10.252 -14.352 -2.448 1.00 0.00 715 PRO A CA 4
ATOM 6883 C C . PRO A 1 89 ? 10.492 -13.639 -1.120 1.00 0.00 715 PRO A C 4
ATOM 6884 O O . PRO A 1 89 ? 9.768 -13.859 -0.150 1.00 0.00 715 PRO A O 4
ATOM 6895 N N . LEU A 1 90 ? 11.508 -12.782 -1.082 1.00 0.00 716 LEU A N 4
ATOM 6896 C CA . LEU A 1 90 ? 11.818 -12.046 0.139 1.00 0.00 716 LEU A CA 4
ATOM 6897 C C . LEU A 1 90 ? 10.731 -11.017 0.427 1.00 0.00 716 LEU A C 4
ATOM 6898 O O . LEU A 1 90 ? 10.381 -10.775 1.583 1.00 0.00 716 LEU A O 4
ATOM 6914 N N . LEU A 1 91 ? 10.179 -10.432 -0.631 1.00 0.00 717 LEU A N 4
ATOM 6915 C CA . LEU A 1 91 ? 9.115 -9.451 -0.469 1.00 0.00 717 LEU A CA 4
ATOM 6916 C C . LEU A 1 91 ? 7.822 -10.177 -0.133 1.00 0.00 717 LEU A C 4
ATOM 6917 O O . LEU A 1 91 ? 6.973 -9.662 0.596 1.00 0.00 717 LEU A O 4
ATOM 6933 N N . THR A 1 92 ? 7.697 -11.390 -0.660 1.00 0.00 718 THR A N 4
ATOM 6934 C CA . THR A 1 92 ? 6.523 -12.207 -0.406 1.00 0.00 718 THR A CA 4
ATOM 6935 C C . THR A 1 92 ? 6.405 -12.485 1.088 1.00 0.00 718 THR A C 4
ATOM 6936 O O . THR A 1 92 ? 5.324 -12.378 1.668 1.00 0.00 718 THR A O 4
ATOM 6947 N N . ALA A 1 93 ? 7.532 -12.825 1.708 1.00 0.00 719 ALA A N 4
ATOM 6948 C CA . ALA A 1 93 ? 7.553 -13.097 3.141 1.00 0.00 719 ALA A CA 4
ATOM 6949 C C . ALA A 1 93 ? 7.232 -11.825 3.914 1.00 0.00 719 ALA A C 4
ATOM 6950 O O . ALA A 1 93 ? 6.555 -11.857 4.942 1.00 0.00 719 ALA A O 4
ATOM 6957 N N . GLN A 1 94 ? 7.728 -10.706 3.402 1.00 0.00 720 GLN A N 4
ATOM 6958 C CA . GLN A 1 94 ? 7.502 -9.411 4.031 1.00 0.00 720 GLN A CA 4
ATOM 6959 C C . GLN A 1 94 ? 6.093 -8.904 3.730 1.00 0.00 720 GLN A C 4
ATOM 6960 O O . GLN A 1 94 ? 5.572 -8.035 4.428 1.00 0.00 720 GLN A O 4
ATOM 6974 N N . ALA A 1 95 ? 5.487 -9.447 2.680 1.00 0.00 721 ALA A N 4
ATOM 6975 C CA . ALA A 1 95 ? 4.145 -9.033 2.290 1.00 0.00 721 ALA A CA 4
ATOM 6976 C C . ALA A 1 95 ? 3.106 -9.522 3.292 1.00 0.00 721 ALA A C 4
ATOM 6977 O O . ALA A 1 95 ? 3.161 -10.661 3.755 1.00 0.00 721 ALA A O 4
ATOM 6984 N N . SER A 1 96 ? 2.157 -8.650 3.615 1.00 0.00 722 SER A N 4
ATOM 6985 C CA . SER A 1 96 ? 1.099 -8.993 4.557 1.00 0.00 722 SER A CA 4
ATOM 6986 C C . SER A 1 96 ? -0.057 -9.680 3.838 1.00 0.00 722 SER A C 4
ATOM 6987 O O . SER A 1 96 ? -0.760 -10.504 4.422 1.00 0.00 722 SER A O 4
ATOM 6995 N N . ALA A 1 97 ? -0.249 -9.333 2.568 1.00 0.00 723 ALA A N 4
ATOM 6996 C CA . ALA A 1 97 ? -1.329 -9.925 1.784 1.00 0.00 723 ALA A CA 4
ATOM 6997 C C . ALA A 1 97 ? -1.224 -9.524 0.315 1.00 0.00 723 ALA A C 4
ATOM 6998 O O . ALA A 1 97 ? -1.529 -8.389 -0.057 1.00 0.00 723 ALA A O 4
ATOM 7005 N N . ILE A 1 98 ? -0.793 -10.466 -0.518 1.00 0.00 724 ILE A N 4
ATOM 7006 C CA . ILE A 1 98 ? -0.659 -10.203 -1.946 1.00 0.00 724 ILE A CA 4
ATOM 7007 C C . ILE A 1 98 ? -1.929 -10.612 -2.691 1.00 0.00 724 ILE A C 4
ATOM 7008 O O . ILE A 1 98 ? -2.418 -11.730 -2.530 1.00 0.00 724 ILE A O 4
ATOM 7024 N N . LEU A 1 99 ? -2.453 -9.708 -3.515 1.00 0.00 725 LEU A N 4
ATOM 7025 C CA . LEU A 1 99 ? -3.657 -10.005 -4.284 1.00 0.00 725 LEU A CA 4
ATOM 7026 C C . LEU A 1 99 ? -3.325 -10.108 -5.769 1.00 0.00 725 LEU A C 4
ATOM 7027 O O . LEU A 1 99 ? -3.230 -9.097 -6.466 1.00 0.00 725 LEU A O 4
ATOM 7043 N N . SER A 1 100 ? -3.151 -11.334 -6.247 1.00 0.00 726 SER A N 4
ATOM 7044 C CA . SER A 1 100 ? -2.831 -11.557 -7.651 1.00 0.00 726 SER A CA 4
ATOM 7045 C C . SER A 1 100 ? -4.068 -11.361 -8.523 1.00 0.00 726 SER A C 4
ATOM 7046 O O . SER A 1 100 ? -4.007 -11.516 -9.743 1.00 0.00 726 SER A O 4
ATOM 7054 N N . LYS A 1 101 ? -5.190 -11.028 -7.890 1.00 0.00 727 LYS A N 4
ATOM 7055 C CA . LYS A 1 101 ? -6.437 -10.822 -8.621 1.00 0.00 727 LYS A CA 4
ATOM 7056 C C . LYS A 1 101 ? -7.045 -9.460 -8.290 1.00 0.00 727 LYS A C 4
ATOM 7057 O O . LYS A 1 101 ? -7.844 -9.333 -7.362 1.00 0.00 727 LYS A O 4
ATOM 7076 N N . PRO A 1 102 ? -6.677 -8.451 -9.033 1.00 0.00 728 PRO A N 4
ATOM 7077 C CA . PRO A 1 102 ? -7.186 -7.062 -8.829 1.00 0.00 728 PRO A CA 4
ATOM 7078 C C . PRO A 1 102 ? -8.711 -6.999 -8.779 1.00 0.00 728 PRO A C 4
ATOM 7079 O O . PRO A 1 102 ? -9.398 -7.858 -9.332 1.00 0.00 728 PRO A O 4
ATOM 7090 N N . LEU A 1 103 ? -9.224 -5.972 -8.106 1.00 0.00 729 LEU A N 4
ATOM 7091 C CA . LEU A 1 103 ? -10.665 -5.777 -7.975 1.00 0.00 729 LEU A CA 4
ATOM 7092 C C . LEU A 1 103 ? -11.151 -6.314 -6.633 1.00 0.00 729 LEU A C 4
ATOM 7093 O O . LEU A 1 103 ? -10.373 -6.432 -5.686 1.00 0.00 729 LEU A O 4
ATOM 7109 N N . ASP A 1 104 ? -12.438 -6.633 -6.552 1.00 0.00 730 ASP A N 4
ATOM 7110 C CA . ASP A 1 104 ? -13.004 -7.150 -5.313 1.00 0.00 730 ASP A CA 4
ATOM 7111 C C . ASP A 1 104 ? -12.618 -6.247 -4.148 1.00 0.00 730 ASP A C 4
ATOM 7112 O O . ASP A 1 104 ? -11.922 -6.673 -3.226 1.00 0.00 730 ASP A O 4
ATOM 7121 N N . PRO A 1 105 ? -13.048 -5.015 -4.176 1.00 0.00 731 PRO A N 4
ATOM 7122 C CA . PRO A 1 105 ? -12.731 -4.033 -3.101 1.00 0.00 731 PRO A CA 4
ATOM 7123 C C . PRO A 1 105 ? -13.267 -4.485 -1.749 1.00 0.00 731 PRO A C 4
ATOM 7124 O O . PRO A 1 105 ? -12.818 -4.017 -0.702 1.00 0.00 731 PRO A O 4
ATOM 7135 N N . GLN A 1 106 ? -14.229 -5.400 -1.780 1.00 0.00 732 GLN A N 4
ATOM 7136 C CA . GLN A 1 106 ? -14.818 -5.912 -0.551 1.00 0.00 732 GLN A CA 4
ATOM 7137 C C . GLN A 1 106 ? -13.842 -6.853 0.147 1.00 0.00 732 GLN A C 4
ATOM 7138 O O . GLN A 1 106 ? -13.760 -6.882 1.374 1.00 0.00 732 GLN A O 4
ATOM 7152 N N . LEU A 1 107 ? -13.099 -7.617 -0.648 1.00 0.00 733 LEU A N 4
ATOM 7153 C CA . LEU A 1 107 ? -12.123 -8.550 -0.100 1.00 0.00 733 LEU A CA 4
ATOM 7154 C C . LEU A 1 107 ? -10.947 -7.791 0.507 1.00 0.00 733 LEU A C 4
ATOM 71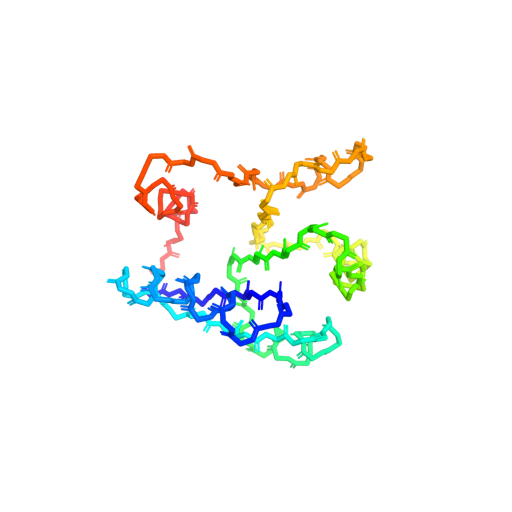55 O O . LEU A 1 107 ? -10.550 -8.037 1.647 1.00 0.00 733 LEU A O 4
ATOM 7171 N N . LEU A 1 108 ? -10.401 -6.861 -0.268 1.00 0.00 734 LEU A N 4
ATOM 7172 C CA . LEU A 1 108 ? -9.274 -6.055 0.187 1.00 0.00 734 LEU A CA 4
ATOM 7173 C C . LEU A 1 108 ? -9.627 -5.298 1.462 1.00 0.00 734 LEU A C 4
ATOM 7174 O O . LEU A 1 108 ? -8.819 -5.205 2.386 1.00 0.00 734 LEU A O 4
ATOM 7190 N N . LEU A 1 109 ? -10.837 -4.748 1.496 1.00 0.00 735 LEU A N 4
ATOM 7191 C CA . LEU A 1 109 ? -11.289 -3.986 2.655 1.00 0.00 735 LEU A CA 4
ATOM 7192 C C . LEU A 1 109 ? -11.357 -4.866 3.900 1.00 0.00 735 LEU A C 4
ATOM 7193 O O . LEU A 1 109 ? -11.018 -4.425 4.998 1.00 0.00 735 LEU A O 4
ATOM 7209 N N . THR A 1 110 ? -11.803 -6.108 3.728 1.00 0.00 736 THR A N 4
ATOM 7210 C CA . THR A 1 110 ? -11.912 -7.024 4.858 1.00 0.00 736 THR A CA 4
ATOM 7211 C C . THR A 1 110 ? -10.556 -7.207 5.526 1.00 0.00 736 THR A C 4
ATOM 7212 O O . THR A 1 110 ? -10.438 -7.120 6.749 1.00 0.00 736 THR A O 4
ATOM 7223 N N . THR A 1 111 ? -9.532 -7.454 4.716 1.00 0.00 737 THR A N 4
ATOM 7224 C CA . THR A 1 111 ? -8.186 -7.639 5.243 1.00 0.00 737 THR A CA 4
ATOM 7225 C C . THR A 1 111 ? -7.679 -6.351 5.882 1.00 0.00 737 THR A C 4
ATOM 7226 O O . THR A 1 111 ? -7.040 -6.379 6.934 1.00 0.00 737 THR A O 4
ATOM 7237 N N . LEU A 1 112 ? -7.963 -5.223 5.234 1.00 0.00 738 LEU A N 4
ATOM 7238 C CA . LEU A 1 112 ? -7.524 -3.930 5.743 1.00 0.00 738 LEU A CA 4
ATOM 7239 C C . LEU A 1 112 ? -8.185 -3.627 7.085 1.00 0.00 738 LEU A C 4
ATOM 7240 O O . LEU A 1 112 ? -7.522 -3.207 8.034 1.00 0.00 738 LEU A O 4
ATOM 7256 N N . GLN A 1 113 ? -9.491 -3.857 7.164 1.00 0.00 739 GLN A N 4
ATOM 7257 C CA . GLN A 1 113 ? -10.223 -3.621 8.403 1.00 0.00 739 GLN A CA 4
ATOM 7258 C C . GLN A 1 113 ? -9.753 -4.595 9.479 1.00 0.00 739 GLN A C 4
ATOM 7259 O O . GLN A 1 113 ? -9.822 -4.305 10.673 1.00 0.00 739 GLN A O 4
ATOM 7273 N N . GLY A 1 114 ? -9.279 -5.757 9.038 1.00 0.00 740 GLY A N 4
ATOM 7274 C CA . GLY A 1 114 ? -8.801 -6.784 9.957 1.00 0.00 740 GLY A CA 4
ATOM 7275 C C . GLY A 1 114 ? -8.284 -6.174 11.253 1.00 0.00 740 GLY A C 4
ATOM 7276 O O . GLY A 1 114 ? -8.406 -6.774 12.321 1.00 0.00 740 GLY A O 4
ATOM 7280 N N . LEU A 1 115 ? -7.709 -4.982 11.159 1.00 0.00 741 LEU A N 4
ATOM 7281 C CA . LEU A 1 115 ? -7.182 -4.311 12.340 1.00 0.00 741 LEU A CA 4
ATOM 7282 C C . LEU A 1 115 ? -8.290 -3.543 13.045 1.00 0.00 741 LEU A C 4
ATOM 7283 O O . LEU A 1 115 ? -8.764 -3.950 14.106 1.00 0.00 741 LEU A O 4
ATOM 7299 N N . CYS A 1 116 ? -8.703 -2.435 12.445 1.00 0.00 742 CYS A N 4
ATOM 7300 C CA . CYS A 1 116 ? -9.764 -1.618 13.020 1.00 0.00 742 CYS A CA 4
ATOM 7301 C C . CYS A 1 116 ? -9.399 -1.183 14.431 1.00 0.00 742 CYS A C 4
ATOM 7302 O O . CYS A 1 116 ? -10.086 -1.521 15.396 1.00 0.00 742 CYS A O 4
ATOM 7310 N N . PRO A 1 117 ? -8.339 -0.437 14.561 1.00 0.00 743 PRO A N 4
ATOM 7311 C CA . PRO A 1 117 ? -7.872 0.065 15.877 1.00 0.00 743 PRO A CA 4
ATOM 7312 C C . PRO A 1 117 ? -8.625 1.329 16.291 1.00 0.00 743 PRO A C 4
ATOM 7313 O O . PRO A 1 117 ? -8.536 2.356 15.618 1.00 0.00 743 PRO A O 4
ATOM 7324 N N . PRO A 1 118 ? -9.358 1.278 17.374 1.00 0.00 744 PRO A N 4
ATOM 7325 C CA . PRO A 1 118 ? -10.131 2.444 17.874 1.00 0.00 744 PRO A CA 4
ATOM 7326 C C . PRO A 1 118 ? -9.316 3.330 18.814 1.00 0.00 744 PRO A C 4
ATOM 7327 O O . PRO A 1 118 ? -9.752 4.419 19.188 1.00 0.00 744 PRO A O 4
ATOM 7338 N N . ASN A 1 119 ? -8.132 2.857 19.192 1.00 0.00 745 ASN A N 4
ATOM 7339 C CA . ASN A 1 119 ? -7.266 3.616 20.088 1.00 0.00 745 ASN A CA 4
ATOM 7340 C C . ASN A 1 119 ? -6.355 4.544 19.292 1.00 0.00 745 ASN A C 4
ATOM 7341 O O . ASN A 1 119 ? -6.305 4.398 18.083 1.00 0.00 745 ASN A O 4
ATOM 7353 N N . ALA A 1 1 ? -8.389 7.844 11.704 1.00 0.00 627 ALA A N 5
ATOM 7354 C CA . ALA A 1 1 ? -8.933 7.541 10.350 1.00 0.00 627 ALA A CA 5
ATOM 7355 C C . ALA A 1 1 ? -8.004 6.569 9.635 1.00 0.00 627 ALA A C 5
ATOM 7356 O O . ALA A 1 1 ? -8.415 5.869 8.710 1.00 0.00 627 ALA A O 5
ATOM 7365 N N . GLY A 1 2 ? -6.748 6.533 10.066 1.00 0.00 628 GLY A N 5
ATOM 7366 C CA . GLY A 1 2 ? -5.768 5.644 9.456 1.00 0.00 628 GLY A CA 5
ATOM 7367 C C . GLY A 1 2 ? -5.376 6.137 8.068 1.00 0.00 628 GLY A C 5
ATOM 7368 O O . GLY A 1 2 ? -6.232 6.338 7.206 1.00 0.00 628 GLY A O 5
ATOM 7372 N N . HIS A 1 3 ? -4.078 6.326 7.859 1.00 0.00 629 HIS A N 5
ATOM 7373 C CA . HIS A 1 3 ? -3.575 6.789 6.571 1.00 0.00 629 HIS A CA 5
ATOM 7374 C C . HIS A 1 3 ? -3.134 5.599 5.722 1.00 0.00 629 HIS A C 5
ATOM 7375 O O . HIS A 1 3 ? -2.441 4.707 6.209 1.00 0.00 629 HIS A O 5
ATOM 7390 N N . ILE A 1 4 ? -3.531 5.589 4.455 1.00 0.00 630 ILE A N 5
ATOM 7391 C CA . ILE A 1 4 ? -3.156 4.496 3.563 1.00 0.00 630 ILE A CA 5
ATOM 7392 C C . ILE A 1 4 ? -2.291 5.014 2.420 1.00 0.00 630 ILE A C 5
ATOM 7393 O O . ILE A 1 4 ? -2.574 6.065 1.834 1.00 0.00 630 ILE A O 5
ATOM 7409 N N . LEU A 1 5 ? -1.235 4.275 2.106 1.00 0.00 631 LEU A N 5
ATOM 7410 C CA . LEU A 1 5 ? -0.339 4.680 1.033 1.00 0.00 631 LEU A CA 5
ATOM 7411 C C . LEU A 1 5 ? -0.569 3.832 -0.206 1.00 0.00 631 LEU A C 5
ATOM 7412 O O . LEU A 1 5 ? -0.587 2.602 -0.137 1.00 0.00 631 LEU A O 5
ATOM 7428 N N . LEU A 1 6 ? -0.733 4.497 -1.341 1.00 0.00 632 LEU A N 5
ATOM 7429 C CA . LEU A 1 6 ? -0.949 3.794 -2.592 1.00 0.00 632 LEU A CA 5
ATOM 7430 C C . LEU A 1 6 ? 0.044 4.272 -3.641 1.00 0.00 632 LEU A C 5
ATOM 7431 O O . LEU A 1 6 ? 0.103 5.458 -3.963 1.00 0.00 632 LEU A O 5
ATOM 7447 N N . LEU A 1 7 ? 0.821 3.337 -4.168 1.00 0.00 633 LEU A N 5
ATOM 7448 C CA . LEU A 1 7 ? 1.809 3.660 -5.186 1.00 0.00 633 LEU A CA 5
ATOM 7449 C C . LEU A 1 7 ? 1.371 3.077 -6.518 1.00 0.00 633 LEU A C 5
ATOM 7450 O O . LEU A 1 7 ? 1.170 1.867 -6.635 1.00 0.00 633 LEU A O 5
ATOM 7466 N N . GLU A 1 8 ? 1.212 3.933 -7.519 1.00 0.00 634 GLU A N 5
ATOM 7467 C CA . GLU A 1 8 ? 0.784 3.459 -8.826 1.00 0.00 634 GLU A CA 5
ATOM 7468 C C . GLU A 1 8 ? 1.140 4.458 -9.923 1.00 0.00 634 GLU A C 5
ATOM 7469 O O . GLU A 1 8 ? 1.479 5.610 -9.650 1.00 0.00 634 GLU A O 5
ATOM 7481 N N . GLU A 1 9 ? 1.057 3.998 -11.166 1.00 0.00 635 GLU A N 5
ATOM 7482 C CA . GLU A 1 9 ? 1.363 4.836 -12.317 1.00 0.00 635 GLU A CA 5
ATOM 7483 C C . GLU A 1 9 ? 0.076 5.200 -13.054 1.00 0.00 635 GLU A C 5
ATOM 7484 O O . GLU A 1 9 ? -0.950 4.543 -12.885 1.00 0.00 635 GLU A O 5
ATOM 7496 N N . GLU A 1 10 ? 0.130 6.253 -13.864 1.00 0.00 636 GLU A N 5
ATOM 7497 C CA . GLU A 1 10 ? -1.050 6.688 -14.607 1.00 0.00 636 GLU A CA 5
ATOM 7498 C C . GLU A 1 10 ? -2.059 7.311 -13.646 1.00 0.00 636 GLU A C 5
ATOM 7499 O O . GLU A 1 10 ? -2.679 6.614 -12.842 1.00 0.00 636 GLU A O 5
ATOM 7511 N N . ASP A 1 11 ? -2.198 8.630 -13.725 1.00 0.00 637 ASP A N 5
ATOM 7512 C CA . ASP A 1 11 ? -3.111 9.359 -12.848 1.00 0.00 637 ASP A CA 5
ATOM 7513 C C . ASP A 1 11 ? -4.546 8.847 -12.960 1.00 0.00 637 ASP A C 5
ATOM 7514 O O . ASP A 1 11 ? -5.264 8.790 -11.963 1.00 0.00 637 ASP A O 5
ATOM 7523 N N . GLU A 1 12 ? -4.971 8.489 -14.167 1.00 0.00 638 GLU A N 5
ATOM 7524 C CA . GLU A 1 12 ? -6.335 8.005 -14.358 1.00 0.00 638 GLU A CA 5
ATOM 7525 C C . GLU A 1 12 ? -6.560 6.705 -13.599 1.00 0.00 638 GLU A C 5
ATOM 7526 O O . GLU A 1 12 ? -7.594 6.524 -12.958 1.00 0.00 638 GLU A O 5
ATOM 7538 N N . ALA A 1 13 ? -5.588 5.806 -13.671 1.00 0.00 639 ALA A N 5
ATOM 7539 C CA . ALA A 1 13 ? -5.695 4.528 -12.979 1.00 0.00 639 ALA A CA 5
ATOM 7540 C C . ALA A 1 13 ? -5.556 4.718 -11.475 1.00 0.00 639 ALA A C 5
ATOM 7541 O O . ALA A 1 13 ? -6.214 4.035 -10.689 1.00 0.00 639 ALA A O 5
ATOM 7548 N N . ALA A 1 14 ? -4.686 5.641 -11.081 1.00 0.00 640 ALA A N 5
ATOM 7549 C CA . ALA A 1 14 ? -4.456 5.907 -9.666 1.00 0.00 640 ALA A CA 5
ATOM 7550 C C . ALA A 1 14 ? -5.684 6.542 -9.022 1.00 0.00 640 ALA A C 5
ATOM 7551 O O . ALA A 1 14 ? -6.068 6.182 -7.909 1.00 0.00 640 ALA A O 5
ATOM 7558 N N . THR A 1 15 ? -6.295 7.489 -9.725 1.00 0.00 641 THR A N 5
ATOM 7559 C CA . THR A 1 15 ? -7.476 8.165 -9.204 1.00 0.00 641 THR A CA 5
ATOM 7560 C C . THR A 1 15 ? -8.625 7.181 -9.018 1.00 0.00 641 THR A C 5
ATOM 7561 O O . THR A 1 15 ? -9.294 7.186 -7.985 1.00 0.00 641 THR A O 5
ATOM 7572 N N . VAL A 1 16 ? -8.849 6.341 -10.025 1.00 0.00 642 VAL A N 5
ATOM 7573 C CA . VAL A 1 16 ? -9.924 5.360 -9.963 1.00 0.00 642 VAL A CA 5
ATOM 7574 C C . VAL A 1 16 ? -9.773 4.466 -8.734 1.00 0.00 642 VAL A C 5
ATOM 7575 O O . VAL A 1 16 ? -10.702 4.335 -7.937 1.00 0.00 642 VAL A O 5
ATOM 7588 N N . VAL A 1 17 ? -8.598 3.856 -8.581 1.00 0.00 643 VAL A N 5
ATOM 7589 C CA . VAL A 1 17 ? -8.351 2.983 -7.435 1.00 0.00 643 VAL A CA 5
ATOM 7590 C C . VAL A 1 17 ? -8.479 3.766 -6.133 1.00 0.00 643 VAL A C 5
ATOM 7591 O O . VAL A 1 17 ? -9.144 3.327 -5.197 1.00 0.00 643 VAL A O 5
ATOM 7604 N N . CYS A 1 18 ? -7.840 4.931 -6.086 1.00 0.00 644 CYS A N 5
ATOM 7605 C CA . CYS A 1 18 ? -7.889 5.772 -4.897 1.00 0.00 644 CYS A CA 5
ATOM 7606 C C . CYS A 1 18 ? -9.308 6.269 -4.666 1.00 0.00 644 CYS A C 5
ATOM 7607 O O . CYS A 1 18 ? -9.715 6.504 -3.530 1.00 0.00 644 CYS A O 5
ATOM 7615 N N . GLU A 1 19 ? -10.059 6.428 -5.752 1.00 0.00 645 GLU A N 5
ATOM 7616 C CA . GLU A 1 19 ? -11.431 6.903 -5.644 1.00 0.00 645 GLU A CA 5
ATOM 7617 C C . GLU A 1 19 ? -12.273 5.933 -4.825 1.00 0.00 645 GLU A C 5
ATOM 7618 O O . GLU A 1 19 ? -13.033 6.347 -3.950 1.00 0.00 645 GLU A O 5
ATOM 7630 N N . MET A 1 20 ? -12.141 4.641 -5.116 1.00 0.00 646 MET A N 5
ATOM 7631 C CA . MET A 1 20 ? -12.905 3.630 -4.395 1.00 0.00 646 MET A CA 5
ATOM 7632 C C . MET A 1 20 ? -12.407 3.497 -2.959 1.00 0.00 646 MET A C 5
ATOM 7633 O O . MET A 1 20 ? -13.205 3.405 -2.025 1.00 0.00 646 MET A O 5
ATOM 7647 N N . LEU A 1 21 ? -11.086 3.496 -2.779 1.00 0.00 647 LEU A N 5
ATOM 7648 C CA . LEU A 1 21 ? -10.523 3.383 -1.438 1.00 0.00 647 LEU A CA 5
ATOM 7649 C C . LEU A 1 21 ? -10.866 4.632 -0.639 1.00 0.00 647 LEU A C 5
ATOM 7650 O O . LEU A 1 21 ? -11.261 4.552 0.524 1.00 0.00 647 LEU A O 5
ATOM 7666 N N . THR A 1 22 ? -10.735 5.786 -1.288 1.00 0.00 648 THR A N 5
ATOM 7667 C CA . THR A 1 22 ? -11.058 7.052 -0.645 1.00 0.00 648 THR A CA 5
ATOM 7668 C C . THR A 1 22 ? -12.489 7.004 -0.132 1.00 0.00 648 THR A C 5
ATOM 7669 O O . THR A 1 22 ? -12.792 7.481 0.963 1.00 0.00 648 THR A O 5
ATOM 7680 N N . ALA A 1 23 ? -13.360 6.410 -0.939 1.00 0.00 649 ALA A N 5
ATOM 7681 C CA . ALA A 1 23 ? -14.763 6.275 -0.582 1.00 0.00 649 ALA A CA 5
ATOM 7682 C C . ALA A 1 23 ? -14.936 5.241 0.528 1.00 0.00 649 ALA A C 5
ATOM 7683 O O . ALA A 1 23 ? -15.944 5.237 1.235 1.00 0.00 649 ALA A O 5
ATOM 7690 N N . ALA A 1 24 ? -13.948 4.359 0.671 1.00 0.00 650 ALA A N 5
ATOM 7691 C CA . ALA A 1 24 ? -14.007 3.319 1.694 1.00 0.00 650 ALA A CA 5
ATOM 7692 C C . ALA A 1 24 ? -13.976 3.932 3.094 1.00 0.00 650 ALA A C 5
ATOM 7693 O O . ALA A 1 24 ? -14.123 3.227 4.093 1.00 0.00 650 ALA A O 5
ATOM 7700 N N . GLY A 1 25 ? -13.798 5.247 3.158 1.00 0.00 651 GLY A N 5
ATOM 7701 C CA . GLY A 1 25 ? -13.763 5.944 4.440 1.00 0.00 651 GLY A CA 5
ATOM 7702 C C . GLY A 1 25 ? -12.334 6.288 4.851 1.00 0.00 651 GLY A C 5
ATOM 7703 O O . GLY A 1 25 ? -12.117 7.160 5.691 1.00 0.00 651 GLY A O 5
ATOM 7707 N N . PHE A 1 26 ? -11.368 5.600 4.254 1.00 0.00 652 PHE A N 5
ATOM 7708 C CA . PHE A 1 26 ? -9.961 5.844 4.563 1.00 0.00 652 PHE A CA 5
ATOM 7709 C C . PHE A 1 26 ? -9.338 6.757 3.507 1.00 0.00 652 PHE A C 5
ATOM 7710 O O . PHE A 1 26 ? -9.782 6.775 2.361 1.00 0.00 652 PHE A O 5
ATOM 7727 N N . LYS A 1 27 ? -8.313 7.514 3.895 1.00 0.00 653 LYS A N 5
ATOM 7728 C CA . LYS A 1 27 ? -7.657 8.421 2.955 1.00 0.00 653 LYS A CA 5
ATOM 7729 C C . LYS A 1 27 ? -6.476 7.735 2.272 1.00 0.00 653 LYS A C 5
ATOM 7730 O O . LYS A 1 27 ? -5.622 7.141 2.929 1.00 0.00 653 LYS A O 5
ATOM 7749 N N . VAL A 1 28 ? -6.443 7.819 0.946 1.00 0.00 654 VAL A N 5
ATOM 7750 C CA . VAL A 1 28 ? -5.375 7.201 0.168 1.00 0.00 654 VAL A CA 5
ATOM 7751 C C . VAL A 1 28 ? -4.616 8.252 -0.636 1.00 0.00 654 VAL A C 5
ATOM 7752 O O . VAL A 1 28 ? -5.223 9.093 -1.300 1.00 0.00 654 VAL A O 5
ATOM 7765 N N . ILE A 1 29 ? -3.287 8.193 -0.589 1.00 0.00 655 ILE A N 5
ATOM 7766 C CA . ILE A 1 29 ? -2.472 9.145 -1.339 1.00 0.00 655 ILE A CA 5
ATOM 7767 C C . ILE A 1 29 ? -1.795 8.438 -2.511 1.00 0.00 655 ILE A C 5
ATOM 7768 O O . ILE A 1 29 ? -1.273 7.333 -2.362 1.00 0.00 655 ILE A O 5
ATOM 7784 N N . TRP A 1 30 ? -1.814 9.078 -3.677 1.00 0.00 656 TRP A N 5
ATOM 7785 C CA . TRP A 1 30 ? -1.199 8.492 -4.862 1.00 0.00 656 TRP A CA 5
ATOM 7786 C C . TRP A 1 30 ? 0.262 8.908 -4.966 1.00 0.00 656 TRP A C 5
ATOM 7787 O O . TRP A 1 30 ? 0.570 10.081 -5.176 1.00 0.00 656 TRP A O 5
ATOM 7808 N N . LEU A 1 31 ? 1.162 7.941 -4.833 1.00 0.00 657 LEU A N 5
ATOM 7809 C CA . LEU A 1 31 ? 2.585 8.230 -4.933 1.00 0.00 657 LEU A CA 5
ATOM 7810 C C . LEU A 1 31 ? 3.166 7.591 -6.184 1.00 0.00 657 LEU A C 5
ATOM 7811 O O . LEU A 1 31 ? 2.866 6.440 -6.508 1.00 0.00 657 LEU A O 5
ATOM 7827 N N . VAL A 1 32 ? 3.993 8.351 -6.886 1.00 0.00 658 VAL A N 5
ATOM 7828 C CA . VAL A 1 32 ? 4.615 7.864 -8.107 1.00 0.00 658 VAL A CA 5
ATOM 7829 C C . VAL A 1 32 ? 6.132 7.824 -7.940 1.00 0.00 658 VAL A C 5
ATOM 7830 O O . VAL A 1 32 ? 6.872 7.807 -8.918 1.00 0.00 658 VAL A O 5
ATOM 7843 N N . ASP A 1 33 ? 6.582 7.816 -6.686 1.00 0.00 659 ASP A N 5
ATOM 7844 C CA . ASP A 1 33 ? 8.010 7.788 -6.387 1.00 0.00 659 ASP A CA 5
ATOM 7845 C C . ASP A 1 33 ? 8.263 7.082 -5.057 1.00 0.00 659 ASP A C 5
ATOM 7846 O O . ASP A 1 33 ? 7.322 6.717 -4.353 1.00 0.00 659 ASP A O 5
ATOM 7855 N N . GLY A 1 34 ? 9.537 6.885 -4.725 1.00 0.00 660 GLY A N 5
ATOM 7856 C CA . GLY A 1 34 ? 9.897 6.208 -3.482 1.00 0.00 660 GLY A CA 5
ATOM 7857 C C . GLY A 1 34 ? 10.416 7.179 -2.417 1.00 0.00 660 GLY A C 5
ATOM 7858 O O . GLY A 1 34 ? 9.817 7.317 -1.351 1.00 0.00 660 GLY A O 5
ATOM 7862 N N . SER A 1 35 ? 11.544 7.828 -2.701 1.00 0.00 661 SER A N 5
ATOM 7863 C CA . SER A 1 35 ? 12.149 8.759 -1.746 1.00 0.00 661 SER A CA 5
ATOM 7864 C C . SER A 1 35 ? 11.188 9.882 -1.356 1.00 0.00 661 SER A C 5
ATOM 7865 O O . SER A 1 35 ? 11.171 10.322 -0.204 1.00 0.00 661 SER A O 5
ATOM 7873 N N . THR A 1 36 ? 10.394 10.350 -2.310 1.00 0.00 662 THR A N 5
ATOM 7874 C CA . THR A 1 36 ? 9.449 11.422 -2.029 1.00 0.00 662 THR A CA 5
ATOM 7875 C C . THR A 1 36 ? 8.422 10.973 -0.994 1.00 0.00 662 THR A C 5
ATOM 7876 O O . THR A 1 36 ? 8.033 11.741 -0.111 1.00 0.00 662 THR A O 5
ATOM 7887 N N . ALA A 1 37 ? 7.988 9.723 -1.110 1.00 0.00 663 ALA A N 5
ATOM 7888 C CA . ALA A 1 37 ? 7.006 9.181 -0.181 1.00 0.00 663 ALA A CA 5
ATOM 7889 C C . ALA A 1 37 ? 7.571 9.141 1.232 1.00 0.00 663 ALA A C 5
ATOM 7890 O O . ALA A 1 37 ? 6.874 9.432 2.198 1.00 0.00 663 ALA A O 5
ATOM 7897 N N . LEU A 1 38 ? 8.841 8.781 1.342 1.00 0.00 664 LEU A N 5
ATOM 7898 C CA . LEU A 1 38 ? 9.490 8.708 2.644 1.00 0.00 664 LEU A CA 5
ATOM 7899 C C . LEU A 1 38 ? 9.457 10.057 3.346 1.00 0.00 664 LEU A C 5
ATOM 7900 O O . LEU A 1 38 ? 9.259 10.130 4.560 1.00 0.00 664 LEU A O 5
ATOM 7916 N N . ASP A 1 39 ? 9.658 11.120 2.581 1.00 0.00 665 ASP A N 5
ATOM 7917 C CA . ASP A 1 39 ? 9.658 12.461 3.150 1.00 0.00 665 ASP A CA 5
ATOM 7918 C C . ASP A 1 39 ? 8.301 12.810 3.750 1.00 0.00 665 ASP A C 5
ATOM 7919 O O . ASP A 1 39 ? 8.219 13.314 4.871 1.00 0.00 665 ASP A O 5
ATOM 7928 N N . GLN A 1 40 ? 7.235 12.552 3.001 1.00 0.00 666 GLN A N 5
ATOM 7929 C CA . GLN A 1 40 ? 5.893 12.860 3.483 1.00 0.00 666 GLN A CA 5
ATOM 7930 C C . GLN A 1 40 ? 5.288 11.691 4.248 1.00 0.00 666 GLN A C 5
ATOM 7931 O O . GLN A 1 40 ? 4.657 11.879 5.289 1.00 0.00 666 GLN A O 5
ATOM 7945 N N . LEU A 1 41 ? 5.469 10.489 3.723 1.00 0.00 667 LEU A N 5
ATOM 7946 C CA . LEU A 1 41 ? 4.920 9.303 4.366 1.00 0.00 667 LEU A CA 5
ATOM 7947 C C . LEU A 1 41 ? 5.283 9.265 5.844 1.00 0.00 667 LEU A C 5
ATOM 7948 O O . LEU A 1 41 ? 4.481 8.835 6.673 1.00 0.00 667 LEU A O 5
ATOM 7964 N N . ASP A 1 42 ? 6.489 9.711 6.176 1.00 0.00 668 ASP A N 5
ATOM 7965 C CA . ASP A 1 42 ? 6.915 9.707 7.569 1.00 0.00 668 ASP A CA 5
ATOM 7966 C C . ASP A 1 42 ? 5.922 10.490 8.415 1.00 0.00 668 ASP A C 5
ATOM 7967 O O . ASP A 1 42 ? 5.634 10.123 9.555 1.00 0.00 668 ASP A O 5
ATOM 7976 N N . LEU A 1 43 ? 5.395 11.564 7.844 1.00 0.00 669 LEU A N 5
ATOM 7977 C CA . LEU A 1 43 ? 4.424 12.388 8.546 1.00 0.00 669 LEU A CA 5
ATOM 7978 C C . LEU A 1 43 ? 3.051 11.717 8.533 1.00 0.00 669 LEU A C 5
ATOM 7979 O O . LEU A 1 43 ? 2.227 11.951 9.418 1.00 0.00 669 LEU A O 5
ATOM 7995 N N . LEU A 1 44 ? 2.812 10.886 7.517 1.00 0.00 670 LEU A N 5
ATOM 7996 C CA . LEU A 1 44 ? 1.532 10.190 7.386 1.00 0.00 670 LEU A CA 5
ATOM 7997 C C . LEU A 1 44 ? 1.391 9.065 8.417 1.00 0.00 670 LEU A C 5
ATOM 7998 O O . LEU A 1 44 ? 0.287 8.775 8.875 1.00 0.00 670 LEU A O 5
ATOM 8014 N N . GLN A 1 45 ? 2.502 8.424 8.773 1.00 0.00 671 GLN A N 5
ATOM 8015 C CA . GLN A 1 45 ? 2.457 7.328 9.742 1.00 0.00 671 GLN A CA 5
ATOM 8016 C C . GLN A 1 45 ? 1.317 6.370 9.401 1.00 0.00 671 GLN A C 5
ATOM 8017 O O . GLN A 1 45 ? 0.408 6.148 10.203 1.00 0.00 671 GLN A O 5
ATOM 8031 N N . PRO A 1 46 ? 1.358 5.816 8.224 1.00 0.00 672 PRO A N 5
ATOM 8032 C CA . PRO A 1 46 ? 0.316 4.870 7.722 1.00 0.00 672 PRO A CA 5
ATOM 8033 C C . PRO A 1 46 ? 0.407 3.488 8.371 1.00 0.00 672 PRO A C 5
ATOM 8034 O O . PRO A 1 46 ? 1.488 3.038 8.752 1.00 0.00 672 PRO A O 5
ATOM 8045 N N . ILE A 1 47 ? -0.741 2.821 8.488 1.00 0.00 673 ILE A N 5
ATOM 8046 C CA . ILE A 1 47 ? -0.793 1.489 9.084 1.00 0.00 673 ILE A CA 5
ATOM 8047 C C . ILE A 1 47 ? -0.866 0.414 8.001 1.00 0.00 673 ILE A C 5
ATOM 8048 O O . ILE A 1 47 ? -0.565 -0.753 8.250 1.00 0.00 673 ILE A O 5
ATOM 8064 N N . VAL A 1 48 ? -1.269 0.818 6.801 1.00 0.00 674 VAL A N 5
ATOM 8065 C CA . VAL A 1 48 ? -1.386 -0.116 5.685 1.00 0.00 674 VAL A CA 5
ATOM 8066 C C . VAL A 1 48 ? -0.827 0.506 4.410 1.00 0.00 674 VAL A C 5
ATOM 8067 O O . VAL A 1 48 ? -1.059 1.683 4.129 1.00 0.00 674 VAL A O 5
ATOM 8080 N N . ILE A 1 49 ? -0.079 -0.284 3.647 1.00 0.00 675 ILE A N 5
ATOM 8081 C CA . ILE A 1 49 ? 0.516 0.218 2.416 1.00 0.00 675 ILE A CA 5
ATOM 8082 C C . ILE A 1 49 ? 0.175 -0.680 1.229 1.00 0.00 675 ILE A C 5
ATOM 8083 O O . ILE A 1 49 ? 0.542 -1.855 1.199 1.00 0.00 675 ILE A O 5
ATOM 8099 N N . LEU A 1 50 ? -0.514 -0.110 0.248 1.00 0.00 676 LEU A N 5
ATOM 8100 C CA . LEU A 1 50 ? -0.892 -0.848 -0.950 1.00 0.00 676 LEU A CA 5
ATOM 8101 C C . LEU A 1 50 ? -0.012 -0.423 -2.118 1.00 0.00 676 LEU A C 5
ATOM 8102 O O . LEU A 1 50 ? 0.155 0.769 -2.372 1.00 0.00 676 LEU A O 5
ATOM 8118 N N . MET A 1 51 ? 0.549 -1.393 -2.831 1.00 0.00 677 MET A N 5
ATOM 8119 C CA . MET A 1 51 ? 1.405 -1.071 -3.967 1.00 0.00 677 MET A CA 5
ATOM 8120 C C . MET A 1 51 ? 1.140 -1.999 -5.146 1.00 0.00 677 MET A C 5
ATOM 8121 O O . MET A 1 51 ? 1.076 -3.223 -4.994 1.00 0.00 677 MET A O 5
ATOM 8135 N N . ALA A 1 52 ? 1.006 -1.406 -6.325 1.00 0.00 678 ALA A N 5
ATOM 8136 C CA . ALA A 1 52 ? 0.781 -2.180 -7.535 1.00 0.00 678 ALA A CA 5
ATOM 8137 C C . ALA A 1 52 ? 2.052 -2.932 -7.907 1.00 0.00 678 ALA A C 5
ATOM 8138 O O . ALA A 1 52 ? 3.157 -2.479 -7.609 1.00 0.00 678 ALA A O 5
ATOM 8145 N N . TRP A 1 53 ? 1.900 -4.077 -8.557 1.00 0.00 679 TRP A N 5
ATOM 8146 C CA . TRP A 1 53 ? 3.065 -4.857 -8.953 1.00 0.00 679 TRP A CA 5
ATOM 8147 C C . TRP A 1 53 ? 3.186 -4.989 -10.471 1.00 0.00 679 TRP A C 5
ATOM 8148 O O . TRP A 1 53 ? 4.283 -5.199 -10.987 1.00 0.00 679 TRP A O 5
ATOM 8169 N N . PRO A 1 54 ? 2.105 -4.879 -11.197 1.00 0.00 680 PRO A N 5
ATOM 8170 C CA . PRO A 1 54 ? 2.138 -5.002 -12.681 1.00 0.00 680 PRO A CA 5
ATOM 8171 C C . PRO A 1 54 ? 3.234 -4.150 -13.332 1.00 0.00 680 PRO A C 5
ATOM 8172 O O . PRO A 1 54 ? 3.882 -4.600 -14.278 1.00 0.00 680 PRO A O 5
ATOM 8183 N N . PRO A 1 55 ? 3.467 -2.946 -12.861 1.00 0.00 681 PRO A N 5
ATOM 8184 C CA . PRO A 1 55 ? 4.523 -2.069 -13.443 1.00 0.00 681 PRO A CA 5
ATOM 8185 C C . PRO A 1 55 ? 5.923 -2.647 -13.229 1.00 0.00 681 PRO A C 5
ATOM 8186 O O . PRO A 1 55 ? 6.146 -3.413 -12.292 1.00 0.00 681 PRO A O 5
ATOM 8197 N N . PRO A 1 56 ? 6.866 -2.292 -14.063 1.00 0.00 682 PRO A N 5
ATOM 8198 C CA . PRO A 1 56 ? 8.270 -2.786 -13.937 1.00 0.00 682 PRO A CA 5
ATOM 8199 C C . PRO A 1 56 ? 8.847 -2.532 -12.541 1.00 0.00 682 PRO A C 5
ATOM 8200 O O . PRO A 1 56 ? 9.825 -3.162 -12.142 1.00 0.00 682 PRO A O 5
ATOM 8211 N N . ASP A 1 57 ? 8.233 -1.601 -11.807 1.00 0.00 683 ASP A N 5
ATOM 8212 C CA . ASP A 1 57 ? 8.694 -1.265 -10.461 1.00 0.00 683 ASP A CA 5
ATOM 8213 C C . ASP A 1 57 ? 10.123 -0.723 -10.504 1.00 0.00 683 ASP A C 5
ATOM 8214 O O . ASP A 1 57 ? 10.841 -0.926 -11.484 1.00 0.00 683 ASP A O 5
ATOM 8223 N N . GLN A 1 58 ? 10.525 -0.028 -9.439 1.00 0.00 684 GLN A N 5
ATOM 8224 C CA . GLN A 1 58 ? 11.870 0.548 -9.370 1.00 0.00 684 GLN A CA 5
ATOM 8225 C C . GLN A 1 58 ? 12.082 1.299 -8.054 1.00 0.00 684 GLN A C 5
ATOM 8226 O O . GLN A 1 58 ? 12.693 0.776 -7.121 1.00 0.00 684 GLN A O 5
ATOM 8240 N N . SER A 1 59 ? 11.582 2.530 -7.990 1.00 0.00 685 SER A N 5
ATOM 8241 C CA . SER A 1 59 ? 11.732 3.345 -6.789 1.00 0.00 685 SER A CA 5
ATOM 8242 C C . SER A 1 59 ? 11.017 2.696 -5.608 1.00 0.00 685 SER A C 5
ATOM 8243 O O . SER A 1 59 ? 11.451 2.815 -4.464 1.00 0.00 685 SER A O 5
ATOM 8251 N N . CYS A 1 60 ? 9.917 2.012 -5.894 1.00 0.00 686 CYS A N 5
ATOM 8252 C CA . CYS A 1 60 ? 9.146 1.352 -4.847 1.00 0.00 686 CYS A CA 5
ATOM 8253 C C . CYS A 1 60 ? 9.990 0.304 -4.135 1.00 0.00 686 CYS A C 5
ATOM 8254 O O . CYS A 1 60 ? 9.721 -0.053 -2.986 1.00 0.00 686 CYS A O 5
ATOM 8262 N N . LEU A 1 61 ? 11.010 -0.190 -4.827 1.00 0.00 687 LEU A N 5
ATOM 8263 C CA . LEU A 1 61 ? 11.886 -1.200 -4.252 1.00 0.00 687 LEU A CA 5
ATOM 8264 C C . LEU A 1 61 ? 12.639 -0.625 -3.056 1.00 0.00 687 LEU A C 5
ATOM 8265 O O . LEU A 1 61 ? 12.893 -1.329 -2.080 1.00 0.00 687 LEU A O 5
ATOM 8281 N N . LEU A 1 62 ? 12.993 0.656 -3.138 1.00 0.00 688 LEU A N 5
ATOM 8282 C CA . LEU A 1 62 ? 13.717 1.307 -2.049 1.00 0.00 688 LEU A CA 5
ATOM 8283 C C . LEU A 1 62 ? 12.800 1.573 -0.852 1.00 0.00 688 LEU A C 5
ATOM 8284 O O . LEU A 1 62 ? 13.220 1.448 0.299 1.00 0.00 688 LEU A O 5
ATOM 8300 N N . LEU A 1 63 ? 11.551 1.943 -1.124 1.00 0.00 689 LEU A N 5
ATOM 8301 C CA . LEU A 1 63 ? 10.601 2.226 -0.051 1.00 0.00 689 LEU A CA 5
ATOM 8302 C C . LEU A 1 63 ? 10.368 0.985 0.808 1.00 0.00 689 LEU A C 5
ATOM 8303 O O . LEU A 1 63 ? 10.400 1.056 2.037 1.00 0.00 689 LEU A O 5
ATOM 8319 N N . LEU A 1 64 ? 10.139 -0.153 0.156 1.00 0.00 690 LEU A N 5
ATOM 8320 C CA . LEU A 1 64 ? 9.911 -1.399 0.881 1.00 0.00 690 LEU A CA 5
ATOM 8321 C C . LEU A 1 64 ? 11.146 -1.781 1.688 1.00 0.00 690 LEU A C 5
ATOM 8322 O O . LEU A 1 64 ? 11.039 -2.215 2.834 1.00 0.00 690 LEU A O 5
ATOM 8338 N N . GLN A 1 65 ? 12.318 -1.625 1.078 1.00 0.00 691 GLN A N 5
ATOM 8339 C CA . GLN A 1 65 ? 13.566 -1.967 1.749 1.00 0.00 691 GLN A CA 5
ATOM 8340 C C . GLN A 1 65 ? 13.767 -1.107 2.990 1.00 0.00 691 GLN A C 5
ATOM 8341 O O . GLN A 1 65 ? 14.242 -1.588 4.021 1.00 0.00 691 GLN A O 5
ATOM 8355 N N . HIS A 1 66 ? 13.416 0.168 2.882 1.00 0.00 692 HIS A N 5
ATOM 8356 C CA . HIS A 1 66 ? 13.580 1.082 4.004 1.00 0.00 692 HIS A CA 5
ATOM 8357 C C . HIS A 1 66 ? 12.813 0.584 5.225 1.00 0.00 692 HIS A C 5
ATOM 8358 O O . HIS A 1 66 ? 13.382 0.441 6.305 1.00 0.00 692 HIS A O 5
ATOM 8373 N N . LEU A 1 67 ? 11.520 0.315 5.052 1.00 0.00 693 LEU A N 5
ATOM 8374 C CA . LEU A 1 67 ? 10.705 -0.170 6.162 1.00 0.00 693 LEU A CA 5
ATOM 8375 C C . LEU A 1 67 ? 11.318 -1.434 6.765 1.00 0.00 693 LEU A C 5
ATOM 8376 O O . LEU A 1 67 ? 11.284 -1.635 7.979 1.00 0.00 693 LEU A O 5
ATOM 8392 N N . ARG A 1 68 ? 11.870 -2.284 5.903 1.00 0.00 694 ARG A N 5
ATOM 8393 C CA . ARG A 1 68 ? 12.483 -3.532 6.348 1.00 0.00 694 ARG A CA 5
ATOM 8394 C C . ARG A 1 68 ? 13.705 -3.263 7.220 1.00 0.00 694 ARG A C 5
ATOM 8395 O O . ARG A 1 68 ? 13.929 -3.953 8.214 1.00 0.00 694 ARG A O 5
ATOM 8416 N N . GLU A 1 69 ? 14.499 -2.267 6.835 1.00 0.00 695 GLU A N 5
ATOM 8417 C CA . GLU A 1 69 ? 15.705 -1.923 7.585 1.00 0.00 695 GLU A CA 5
ATOM 8418 C C . GLU A 1 69 ? 15.372 -1.307 8.938 1.00 0.00 695 GLU A C 5
ATOM 8419 O O . GLU A 1 69 ? 16.040 -1.582 9.934 1.00 0.00 695 GLU A O 5
ATOM 8431 N N . HIS A 1 70 ? 14.344 -0.470 8.970 1.00 0.00 696 HIS A N 5
ATOM 8432 C CA . HIS A 1 70 ? 13.949 0.179 10.210 1.00 0.00 696 HIS A CA 5
ATOM 8433 C C . HIS A 1 70 ? 12.756 -0.531 10.833 1.00 0.00 696 HIS A C 5
ATOM 8434 O O . HIS A 1 70 ? 12.185 -0.054 11.810 1.00 0.00 696 HIS A O 5
ATOM 8449 N N . GLN A 1 71 ? 12.389 -1.677 10.268 1.00 0.00 697 GLN A N 5
ATOM 8450 C CA . GLN A 1 71 ? 11.259 -2.443 10.783 1.00 0.00 697 GLN A CA 5
ATOM 8451 C C . GLN A 1 71 ? 11.420 -2.691 12.275 1.00 0.00 697 GLN A C 5
ATOM 8452 O O . GLN A 1 71 ? 10.454 -3.002 12.970 1.00 0.00 697 GLN A O 5
ATOM 8466 N N . ALA A 1 72 ? 12.648 -2.562 12.762 1.00 0.00 698 ALA A N 5
ATOM 8467 C CA . ALA A 1 72 ? 12.921 -2.780 14.174 1.00 0.00 698 ALA A CA 5
ATOM 8468 C C . ALA A 1 72 ? 12.708 -1.495 14.973 1.00 0.00 698 ALA A C 5
ATOM 8469 O O . ALA A 1 72 ? 13.397 -0.500 14.750 1.00 0.00 698 ALA A O 5
ATOM 8476 N N . ASP A 1 73 ? 11.763 -1.548 15.919 1.00 0.00 699 ASP A N 5
ATOM 8477 C CA . ASP A 1 73 ? 11.450 -0.406 16.790 1.00 0.00 699 ASP A CA 5
ATOM 8478 C C . ASP A 1 73 ? 10.110 0.266 16.447 1.00 0.00 699 ASP A C 5
ATOM 8479 O O . ASP A 1 73 ? 9.371 0.648 17.355 1.00 0.00 699 ASP A O 5
ATOM 8488 N N . PRO A 1 74 ? 9.766 0.424 15.191 1.00 0.00 700 PRO A N 5
ATOM 8489 C CA . PRO A 1 74 ? 8.477 1.062 14.801 1.00 0.00 700 PRO A CA 5
ATOM 8490 C C . PRO A 1 74 ? 7.321 0.067 14.804 1.00 0.00 700 PRO A C 5
ATOM 8491 O O . PRO A 1 74 ? 7.390 -0.981 15.446 1.00 0.00 700 PRO A O 5
ATOM 8502 N N . HIS A 1 75 ? 6.268 0.399 14.073 1.00 0.00 701 HIS A N 5
ATOM 8503 C CA . HIS A 1 75 ? 5.106 -0.472 13.982 1.00 0.00 701 HIS A CA 5
ATOM 8504 C C . HIS A 1 75 ? 4.936 -0.951 12.545 1.00 0.00 701 HIS A C 5
ATOM 8505 O O . HIS A 1 75 ? 4.279 -0.297 11.735 1.00 0.00 701 HIS A O 5
ATOM 8520 N N . PRO A 1 76 ? 5.535 -2.066 12.218 1.00 0.00 702 PRO A N 5
ATOM 8521 C CA . PRO A 1 76 ? 5.478 -2.645 10.846 1.00 0.00 702 PRO A CA 5
ATOM 8522 C C . PRO A 1 76 ? 4.073 -2.600 10.248 1.00 0.00 702 PRO A C 5
ATOM 8523 O O . PRO A 1 76 ? 3.186 -3.337 10.674 1.00 0.00 702 PRO A O 5
ATOM 8534 N N . PRO A 1 77 ? 3.857 -1.756 9.272 1.00 0.00 703 PRO A N 5
ATOM 8535 C CA . PRO A 1 77 ? 2.530 -1.629 8.615 1.00 0.00 703 PRO A CA 5
ATOM 8536 C C . PRO A 1 77 ? 2.239 -2.800 7.678 1.00 0.00 703 PRO A C 5
ATOM 8537 O O . PRO A 1 77 ? 3.157 -3.398 7.114 1.00 0.00 703 PRO A O 5
ATOM 8548 N N . LEU A 1 78 ? 0.959 -3.119 7.513 1.00 0.00 704 LEU A N 5
ATOM 8549 C CA . LEU A 1 78 ? 0.560 -4.218 6.638 1.00 0.00 704 LEU A CA 5
ATOM 8550 C C . LEU A 1 78 ? 0.697 -3.787 5.180 1.00 0.00 704 LEU A C 5
ATOM 8551 O O . LEU A 1 78 ? 0.384 -2.647 4.836 1.00 0.00 704 LEU A O 5
ATOM 8567 N N . VAL A 1 79 ? 1.178 -4.688 4.326 1.00 0.00 705 VAL A N 5
ATOM 8568 C CA . VAL A 1 79 ? 1.352 -4.345 2.919 1.00 0.00 705 VAL A CA 5
ATOM 8569 C C . VAL A 1 79 ? 0.599 -5.305 2.001 1.00 0.00 705 VAL A C 5
ATOM 8570 O O . VAL A 1 79 ? 0.736 -6.525 2.099 1.00 0.00 705 VAL A O 5
ATOM 8583 N N . LEU A 1 80 ? -0.185 -4.726 1.098 1.00 0.00 706 LEU A N 5
ATOM 8584 C CA . LEU A 1 80 ? -0.961 -5.501 0.136 1.00 0.00 706 LEU A CA 5
ATOM 8585 C C . LEU A 1 80 ? -0.482 -5.198 -1.286 1.00 0.00 706 LEU A C 5
ATOM 8586 O O . LEU A 1 80 ? -0.290 -4.036 -1.643 1.00 0.00 706 LEU A O 5
ATOM 8602 N N . PHE A 1 81 ? -0.278 -6.240 -2.090 1.00 0.00 707 PHE A N 5
ATOM 8603 C CA . PHE A 1 81 ? 0.190 -6.046 -3.462 1.00 0.00 707 PHE A CA 5
ATOM 8604 C C . PHE A 1 81 ? -0.845 -6.519 -4.482 1.00 0.00 707 PHE A C 5
ATOM 8605 O O . PHE A 1 81 ? -1.450 -7.583 -4.327 1.00 0.00 707 PHE A O 5
ATOM 8622 N N . LEU A 1 82 ? -1.027 -5.725 -5.536 1.00 0.00 708 LEU A N 5
ATOM 8623 C CA . LEU A 1 82 ? -1.974 -6.069 -6.597 1.00 0.00 708 LEU A CA 5
ATOM 8624 C C . LEU A 1 82 ? -1.254 -6.674 -7.799 1.00 0.00 708 LEU A C 5
ATOM 8625 O O . LEU A 1 82 ? -0.073 -6.410 -8.023 1.00 0.00 708 LEU A O 5
ATOM 8641 N N . GLY A 1 83 ? -1.980 -7.479 -8.572 1.00 0.00 709 GLY A N 5
ATOM 8642 C CA . GLY A 1 83 ? -1.406 -8.112 -9.756 1.00 0.00 709 GLY A CA 5
ATOM 8643 C C . GLY A 1 83 ? -0.683 -9.405 -9.396 1.00 0.00 709 GLY A C 5
ATOM 8644 O O . GLY A 1 83 ? -1.213 -10.243 -8.668 1.00 0.00 709 GLY A O 5
ATOM 8648 N N . GLU A 1 84 ? 0.528 -9.562 -9.920 1.00 0.00 710 GLU A N 5
ATOM 8649 C CA . GLU A 1 84 ? 1.320 -10.764 -9.661 1.00 0.00 710 GLU A CA 5
ATOM 8650 C C . GLU A 1 84 ? 2.144 -10.615 -8.378 1.00 0.00 710 GLU A C 5
ATOM 8651 O O . GLU A 1 84 ? 2.521 -9.507 -7.997 1.00 0.00 710 GLU A O 5
ATOM 8663 N N . PRO A 1 85 ? 2.434 -11.709 -7.721 1.00 0.00 711 PRO A N 5
ATOM 8664 C CA . PRO A 1 85 ? 3.243 -11.715 -6.462 1.00 0.00 711 PRO A CA 5
ATOM 8665 C C . PRO A 1 85 ? 4.674 -11.235 -6.690 1.00 0.00 711 PRO A C 5
ATOM 8666 O O . PRO A 1 85 ? 5.141 -11.155 -7.827 1.00 0.00 711 PRO A O 5
ATOM 8677 N N . PRO A 1 86 ? 5.370 -10.923 -5.629 1.00 0.00 712 PRO A N 5
ATOM 8678 C CA . PRO A 1 86 ? 6.783 -10.450 -5.698 1.00 0.00 712 PRO A CA 5
ATOM 8679 C C . PRO A 1 86 ? 7.712 -11.502 -6.288 1.00 0.00 712 PRO A C 5
ATOM 8680 O O . PRO A 1 86 ? 7.388 -12.689 -6.314 1.00 0.00 712 PRO A O 5
ATOM 8691 N N . VAL A 1 87 ? 8.872 -11.058 -6.758 1.00 0.00 713 VAL A N 5
ATOM 8692 C CA . VAL A 1 87 ? 9.851 -11.968 -7.339 1.00 0.00 713 VAL A CA 5
ATOM 8693 C C . VAL A 1 87 ? 10.817 -12.465 -6.270 1.00 0.00 713 VAL A C 5
ATOM 8694 O O . VAL A 1 87 ? 11.940 -12.870 -6.574 1.00 0.00 713 VAL A O 5
ATOM 8707 N N . ASP A 1 88 ? 10.377 -12.422 -5.019 1.00 0.00 714 ASP A N 5
ATOM 8708 C CA . ASP A 1 88 ? 11.212 -12.859 -3.909 1.00 0.00 714 ASP A CA 5
ATOM 8709 C C . ASP A 1 88 ? 10.346 -13.144 -2.683 1.00 0.00 714 ASP A C 5
ATOM 8710 O O . ASP A 1 88 ? 9.367 -12.443 -2.429 1.00 0.00 714 ASP A O 5
ATOM 8719 N N . PRO A 1 89 ? 10.674 -14.170 -1.938 1.00 0.00 715 PRO A N 5
ATOM 8720 C CA . PRO A 1 89 ? 9.896 -14.573 -0.727 1.00 0.00 715 PRO A CA 5
ATOM 8721 C C . PRO A 1 89 ? 10.043 -13.588 0.431 1.00 0.00 715 PRO A C 5
ATOM 8722 O O . PRO A 1 89 ? 9.255 -13.615 1.378 1.00 0.00 715 PRO A O 5
ATOM 8733 N N . LEU A 1 90 ? 11.045 -12.718 0.356 1.00 0.00 716 LEU A N 5
ATOM 8734 C CA . LEU A 1 90 ? 11.255 -11.739 1.417 1.00 0.00 716 LEU A CA 5
ATOM 8735 C C . LEU A 1 90 ? 10.140 -10.704 1.399 1.00 0.00 716 LEU A C 5
ATOM 8736 O O . LEU A 1 90 ? 9.694 -10.235 2.448 1.00 0.00 716 LEU A O 5
ATOM 8752 N N . LEU A 1 91 ? 9.670 -10.370 0.202 1.00 0.00 717 LEU A N 5
ATOM 8753 C CA . LEU A 1 91 ? 8.584 -9.409 0.074 1.00 0.00 717 LEU A CA 5
ATOM 8754 C C . LEU A 1 91 ? 7.272 -10.081 0.464 1.00 0.00 717 LEU A C 5
ATOM 8755 O O . LEU A 1 91 ? 6.367 -9.436 0.994 1.00 0.00 717 LEU A O 5
ATOM 8771 N N . THR A 1 92 ? 7.180 -11.386 0.206 1.00 0.00 718 THR A N 5
ATOM 8772 C CA . THR A 1 92 ? 5.976 -12.135 0.551 1.00 0.00 718 THR A CA 5
ATOM 8773 C C . THR A 1 92 ? 5.782 -12.150 2.066 1.00 0.00 718 THR A C 5
ATOM 8774 O O . THR A 1 92 ? 4.675 -11.942 2.557 1.00 0.00 718 THR A O 5
ATOM 8785 N N . ALA A 1 93 ? 6.869 -12.384 2.806 1.00 0.00 719 ALA A N 5
ATOM 8786 C CA . ALA A 1 93 ? 6.792 -12.405 4.266 1.00 0.00 719 ALA A CA 5
ATOM 8787 C C . ALA A 1 93 ? 6.403 -11.027 4.786 1.00 0.00 719 ALA A C 5
ATOM 8788 O O . ALA A 1 93 ? 5.606 -10.900 5.717 1.00 0.00 719 ALA A O 5
ATOM 8795 N N . GLN A 1 94 ? 6.968 -9.998 4.165 1.00 0.00 720 GLN A N 5
ATOM 8796 C CA . GLN A 1 94 ? 6.677 -8.622 4.548 1.00 0.00 720 GLN A CA 5
ATOM 8797 C C . GLN A 1 94 ? 5.282 -8.238 4.073 1.00 0.00 720 GLN A C 5
ATOM 8798 O O . GLN A 1 94 ? 4.611 -7.403 4.680 1.00 0.00 720 GLN A O 5
ATOM 8812 N N . ALA A 1 95 ? 4.856 -8.856 2.979 1.00 0.00 721 ALA A N 5
ATOM 8813 C CA . ALA A 1 95 ? 3.543 -8.578 2.416 1.00 0.00 721 ALA A CA 5
ATOM 8814 C C . ALA A 1 95 ? 2.441 -9.090 3.329 1.00 0.00 721 ALA A C 5
ATOM 8815 O O . ALA A 1 95 ? 2.548 -10.171 3.911 1.00 0.00 721 ALA A O 5
ATOM 8822 N N . SER A 1 96 ? 1.380 -8.307 3.440 1.00 0.00 722 SER A N 5
ATOM 8823 C CA . SER A 1 96 ? 0.250 -8.683 4.273 1.00 0.00 722 SER A CA 5
ATOM 8824 C C . SER A 1 96 ? -0.731 -9.535 3.479 1.00 0.00 722 SER A C 5
ATOM 8825 O O . SER A 1 96 ? -1.450 -10.360 4.041 1.00 0.00 722 SER A O 5
ATOM 8833 N N . ALA A 1 97 ? -0.756 -9.322 2.169 1.00 0.00 723 ALA A N 5
ATOM 8834 C CA . ALA A 1 97 ? -1.652 -10.067 1.295 1.00 0.00 723 ALA A CA 5
ATOM 8835 C C . ALA A 1 97 ? -1.329 -9.772 -0.163 1.00 0.00 723 ALA A C 5
ATOM 8836 O O . ALA A 1 97 ? -0.568 -8.853 -0.466 1.00 0.00 723 ALA A O 5
ATOM 8843 N N . ILE A 1 98 ? -1.907 -10.557 -1.061 1.00 0.00 724 ILE A N 5
ATOM 8844 C CA . ILE A 1 98 ? -1.672 -10.368 -2.483 1.00 0.00 724 ILE A CA 5
ATOM 8845 C C . ILE A 1 98 ? -2.883 -10.832 -3.279 1.00 0.00 724 ILE A C 5
ATOM 8846 O O . ILE A 1 98 ? -3.195 -12.022 -3.314 1.00 0.00 724 ILE A O 5
ATOM 8862 N N . LEU A 1 99 ? -3.561 -9.887 -3.918 1.00 0.00 725 LEU A N 5
ATOM 8863 C CA . LEU A 1 99 ? -4.733 -10.219 -4.713 1.00 0.00 725 LEU A CA 5
ATOM 8864 C C . LEU A 1 99 ? -4.401 -10.135 -6.196 1.00 0.00 725 LEU A C 5
ATOM 8865 O O . LEU A 1 99 ? -3.732 -9.202 -6.643 1.00 0.00 725 LEU A O 5
ATOM 8881 N N . SER A 1 100 ? -4.864 -11.119 -6.953 1.00 0.00 726 SER A N 5
ATOM 8882 C CA . SER A 1 100 ? -4.606 -11.153 -8.385 1.00 0.00 726 SER A CA 5
ATOM 8883 C C . SER A 1 100 ? -5.366 -10.040 -9.095 1.00 0.00 726 SER A C 5
ATOM 8884 O O . SER A 1 100 ? -4.805 -8.990 -9.406 1.00 0.00 726 SER A O 5
ATOM 8892 N N . LYS A 1 101 ? -6.645 -10.279 -9.352 1.00 0.00 727 LYS A N 5
ATOM 8893 C CA . LYS A 1 101 ? -7.470 -9.291 -10.029 1.00 0.00 727 LYS A CA 5
ATOM 8894 C C . LYS A 1 101 ? -8.382 -8.584 -9.028 1.00 0.00 727 LYS A C 5
ATOM 8895 O O . LYS A 1 101 ? -9.078 -9.235 -8.251 1.00 0.00 727 LYS A O 5
ATOM 8914 N N . PRO A 1 102 ? -8.384 -7.274 -9.019 1.00 0.00 728 PRO A N 5
ATOM 8915 C CA . PRO A 1 102 ? -9.227 -6.494 -8.075 1.00 0.00 728 PRO A CA 5
ATOM 8916 C C . PRO A 1 102 ? -10.712 -6.628 -8.391 1.00 0.00 728 PRO A C 5
ATOM 8917 O O . PRO A 1 102 ? -11.112 -6.681 -9.555 1.00 0.00 728 PRO A O 5
ATOM 8928 N N . LEU A 1 103 ? -11.516 -6.690 -7.341 1.00 0.00 729 LEU A N 5
ATOM 8929 C CA . LEU A 1 103 ? -12.955 -6.830 -7.487 1.00 0.00 729 LEU A CA 5
ATOM 8930 C C . LEU A 1 103 ? -13.610 -6.782 -6.113 1.00 0.00 729 LEU A C 5
ATOM 8931 O O . LEU A 1 103 ? -13.093 -7.354 -5.153 1.00 0.00 729 LEU A O 5
ATOM 8947 N N . ASP A 1 104 ? -14.736 -6.088 -6.019 1.00 0.00 730 ASP A N 5
ATOM 8948 C CA . ASP A 1 104 ? -15.439 -5.966 -4.747 1.00 0.00 730 ASP A CA 5
ATOM 8949 C C . ASP A 1 104 ? -14.529 -5.352 -3.681 1.00 0.00 730 ASP A C 5
ATOM 8950 O O . ASP A 1 104 ? -14.051 -6.051 -2.787 1.00 0.00 730 ASP A O 5
ATOM 8959 N N . PRO A 1 105 ? -14.280 -4.069 -3.759 1.00 0.00 731 PRO A N 5
ATOM 8960 C CA . PRO A 1 105 ? -13.409 -3.359 -2.774 1.00 0.00 731 PRO A CA 5
ATOM 8961 C C . PRO A 1 105 ? -13.815 -3.670 -1.334 1.00 0.00 731 PRO A C 5
ATOM 8962 O O . PRO A 1 105 ? -13.158 -3.244 -0.381 1.00 0.00 731 PRO A O 5
ATOM 8973 N N . GLN A 1 106 ? -14.910 -4.409 -1.194 1.00 0.00 732 GLN A N 5
ATOM 8974 C CA . GLN A 1 106 ? -15.427 -4.770 0.120 1.00 0.00 732 GLN A CA 5
ATOM 8975 C C . GLN A 1 106 ? -14.511 -5.767 0.818 1.00 0.00 732 GLN A C 5
ATOM 8976 O O . GLN A 1 106 ? -14.416 -5.773 2.045 1.00 0.00 732 GLN A O 5
ATOM 8990 N N . LEU A 1 107 ? -13.829 -6.597 0.041 1.00 0.00 733 LEU A N 5
ATOM 8991 C CA . LEU A 1 107 ? -12.916 -7.575 0.619 1.00 0.00 733 LEU A CA 5
ATOM 8992 C C . LEU A 1 107 ? -11.738 -6.856 1.272 1.00 0.00 733 LEU A C 5
ATOM 8993 O O . LEU A 1 107 ? -11.360 -7.168 2.402 1.00 0.00 733 LEU A O 5
ATOM 9009 N N . LEU A 1 108 ? -11.180 -5.871 0.568 1.00 0.00 734 LEU A N 5
ATOM 9010 C CA . LEU A 1 108 ? -10.067 -5.097 1.110 1.00 0.00 734 LEU A CA 5
ATOM 9011 C C . LEU A 1 108 ? -10.477 -4.462 2.429 1.00 0.00 734 LEU A C 5
ATOM 9012 O O . LEU A 1 108 ? -9.705 -4.434 3.387 1.00 0.00 734 LEU A O 5
ATOM 9028 N N . LEU A 1 109 ? -11.701 -3.947 2.465 1.00 0.00 735 LEU A N 5
ATOM 9029 C CA . LEU A 1 109 ? -12.208 -3.311 3.670 1.00 0.00 735 LEU A CA 5
ATOM 9030 C C . LEU A 1 109 ? -12.273 -4.318 4.808 1.00 0.00 735 LEU A C 5
ATOM 9031 O O . LEU A 1 109 ? -11.939 -3.999 5.949 1.00 0.00 735 LEU A O 5
ATOM 9047 N N . THR A 1 110 ? -12.696 -5.537 4.488 1.00 0.00 736 THR A N 5
ATOM 9048 C CA . THR A 1 110 ? -12.788 -6.585 5.492 1.00 0.00 736 THR A CA 5
ATOM 9049 C C . THR A 1 110 ? -11.420 -6.838 6.120 1.00 0.00 736 THR A C 5
ATOM 9050 O O . THR A 1 110 ? -11.311 -7.027 7.331 1.00 0.00 736 THR A O 5
ATOM 9061 N N . THR A 1 111 ? -10.376 -6.831 5.295 1.00 0.00 737 THR A N 5
ATOM 9062 C CA . THR A 1 111 ? -9.031 -7.056 5.805 1.00 0.00 737 THR A CA 5
ATOM 9063 C C . THR A 1 111 ? -8.663 -5.972 6.813 1.00 0.00 737 THR A C 5
ATOM 9064 O O . THR A 1 111 ? -8.069 -6.255 7.854 1.00 0.00 737 THR A O 5
ATOM 9075 N N . LEU A 1 112 ? -9.019 -4.729 6.502 1.00 0.00 738 LEU A N 5
ATOM 9076 C CA . LEU A 1 112 ? -8.715 -3.619 7.398 1.00 0.00 738 LEU A CA 5
ATOM 9077 C C . LEU A 1 112 ? -9.445 -3.794 8.728 1.00 0.00 738 LEU A C 5
ATOM 9078 O O . LEU A 1 112 ? -8.872 -3.590 9.797 1.00 0.00 738 LEU A O 5
ATOM 9094 N N . GLN A 1 113 ? -10.716 -4.168 8.646 1.00 0.00 739 GLN A N 5
ATOM 9095 C CA . GLN A 1 113 ? -11.534 -4.365 9.839 1.00 0.00 739 GLN A CA 5
ATOM 9096 C C . GLN A 1 113 ? -11.031 -5.538 10.677 1.00 0.00 739 GLN A C 5
ATOM 9097 O O . GLN A 1 113 ? -11.125 -5.521 11.904 1.00 0.00 739 GLN A O 5
ATOM 9111 N N . GLY A 1 114 ? -10.516 -6.561 10.008 1.00 0.00 740 GLY A N 5
ATOM 9112 C CA . GLY A 1 114 ? -10.023 -7.746 10.701 1.00 0.00 740 GLY A CA 5
ATOM 9113 C C . GLY A 1 114 ? -8.909 -7.406 11.691 1.00 0.00 740 GLY A C 5
ATOM 9114 O O . GLY A 1 114 ? -8.323 -8.303 12.297 1.00 0.00 740 GLY A O 5
ATOM 9118 N N . LEU A 1 115 ? -8.620 -6.118 11.856 1.00 0.00 741 LEU A N 5
ATOM 9119 C CA . LEU A 1 115 ? -7.574 -5.700 12.788 1.00 0.00 741 LEU A CA 5
ATOM 9120 C C . LEU A 1 115 ? -8.119 -5.663 14.213 1.00 0.00 741 LEU A C 5
ATOM 9121 O O . LEU A 1 115 ? -7.384 -5.881 15.175 1.00 0.00 741 LEU A O 5
ATOM 9137 N N . CYS A 1 116 ? -9.417 -5.393 14.336 1.00 0.00 742 CYS A N 5
ATOM 9138 C CA . CYS A 1 116 ? -10.067 -5.334 15.645 1.00 0.00 742 CYS A CA 5
ATOM 9139 C C . CYS A 1 116 ? -9.498 -4.207 16.496 1.00 0.00 742 CYS A C 5
ATOM 9140 O O . CYS A 1 116 ? -8.952 -4.447 17.573 1.00 0.00 742 CYS A O 5
ATOM 9148 N N . PRO A 1 117 ? -9.633 -2.990 16.046 1.00 0.00 743 PRO A N 5
ATOM 9149 C CA . PRO A 1 117 ? -9.146 -1.803 16.788 1.00 0.00 743 PRO A CA 5
ATOM 9150 C C . PRO A 1 117 ? -10.200 -1.310 17.784 1.00 0.00 743 PRO A C 5
ATOM 9151 O O . PRO A 1 117 ? -11.296 -0.919 17.384 1.00 0.00 743 PRO A O 5
ATOM 9162 N N . PRO A 1 118 ? -9.906 -1.330 19.058 1.00 0.00 744 PRO A N 5
ATOM 9163 C CA . PRO A 1 118 ? -10.864 -0.887 20.107 1.00 0.00 744 PRO A CA 5
ATOM 9164 C C . PRO A 1 118 ? -10.811 0.622 20.355 1.00 0.00 744 PRO A C 5
ATOM 9165 O O . PRO A 1 118 ? -9.763 1.248 20.197 1.00 0.00 744 PRO A O 5
ATOM 9176 N N . ASN A 1 119 ? -11.945 1.198 20.754 1.00 0.00 745 ASN A N 5
ATOM 9177 C CA . ASN A 1 119 ? -12.002 2.631 21.033 1.00 0.00 745 ASN A CA 5
ATOM 9178 C C . ASN A 1 119 ? -11.678 2.901 22.499 1.00 0.00 745 ASN A C 5
ATOM 9179 O O . ASN A 1 119 ? -10.868 2.172 23.049 1.00 0.00 745 ASN A O 5
ATOM 9191 N N . ALA A 1 1 ? -10.895 7.148 9.039 1.00 0.00 627 ALA A N 6
ATOM 9192 C CA . ALA A 1 1 ? -10.149 7.921 10.072 1.00 0.00 627 ALA A CA 6
ATOM 9193 C C . ALA A 1 1 ? -8.649 7.766 9.834 1.00 0.00 627 ALA A C 6
ATOM 9194 O O . ALA A 1 1 ? -7.909 8.748 9.826 1.00 0.00 627 ALA A O 6
ATOM 9203 N N . GLY A 1 2 ? -8.209 6.526 9.637 1.00 0.00 628 GLY A N 6
ATOM 9204 C CA . GLY A 1 2 ? -6.795 6.254 9.394 1.00 0.00 628 GLY A CA 6
ATOM 9205 C C . GLY A 1 2 ? -6.416 6.621 7.963 1.00 0.00 628 GLY A C 6
ATOM 9206 O O . GLY A 1 2 ? -7.237 6.523 7.051 1.00 0.00 628 GLY A O 6
ATOM 9210 N N . HIS A 1 3 ? -5.173 7.051 7.771 1.00 0.00 629 HIS A N 6
ATOM 9211 C CA . HIS A 1 3 ? -4.704 7.438 6.442 1.00 0.00 629 HIS A CA 6
ATOM 9212 C C . HIS A 1 3 ? -3.994 6.279 5.745 1.00 0.00 629 HIS A C 6
ATOM 9213 O O . HIS A 1 3 ? -3.217 5.551 6.363 1.00 0.00 629 HIS A O 6
ATOM 9228 N N . ILE A 1 4 ? -4.258 6.128 4.449 1.00 0.00 630 ILE A N 6
ATOM 9229 C CA . ILE A 1 4 ? -3.631 5.068 3.661 1.00 0.00 630 ILE A CA 6
ATOM 9230 C C . ILE A 1 4 ? -2.710 5.669 2.604 1.00 0.00 630 ILE A C 6
ATOM 9231 O O . ILE A 1 4 ? -2.994 6.735 2.059 1.00 0.00 630 ILE A O 6
ATOM 9247 N N . LEU A 1 5 ? -1.609 4.983 2.314 1.00 0.00 631 LEU A N 6
ATOM 9248 C CA . LEU A 1 5 ? -0.663 5.470 1.314 1.00 0.00 631 LEU A CA 6
ATOM 9249 C C . LEU A 1 5 ? -0.739 4.626 0.043 1.00 0.00 631 LEU A C 6
ATOM 9250 O O . LEU A 1 5 ? -0.765 3.397 0.104 1.00 0.00 631 LEU A O 6
ATOM 9266 N N . LEU A 1 6 ? -0.770 5.296 -1.108 1.00 0.00 632 LEU A N 6
ATOM 9267 C CA . LEU A 1 6 ? -0.838 4.596 -2.388 1.00 0.00 632 LEU A CA 6
ATOM 9268 C C . LEU A 1 6 ? 0.247 5.107 -3.334 1.00 0.00 632 LEU A C 6
ATOM 9269 O O . LEU A 1 6 ? 0.237 6.271 -3.734 1.00 0.00 632 LEU A O 6
ATOM 9285 N N . LEU A 1 7 ? 1.166 4.223 -3.711 1.00 0.00 633 LEU A N 6
ATOM 9286 C CA . LEU A 1 7 ? 2.232 4.593 -4.634 1.00 0.00 633 LEU A CA 6
ATOM 9287 C C . LEU A 1 7 ? 1.995 3.912 -5.977 1.00 0.00 633 LEU A C 6
ATOM 9288 O O . LEU A 1 7 ? 1.933 2.685 -6.053 1.00 0.00 633 LEU A O 6
ATOM 9304 N N . GLU A 1 8 ? 1.850 4.704 -7.034 1.00 0.00 634 GLU A N 6
ATOM 9305 C CA . GLU A 1 8 ? 1.605 4.132 -8.355 1.00 0.00 634 GLU A CA 6
ATOM 9306 C C . GLU A 1 8 ? 1.965 5.113 -9.463 1.00 0.00 634 GLU A C 6
ATOM 9307 O O . GLU A 1 8 ? 1.935 6.328 -9.271 1.00 0.00 634 GLU A O 6
ATOM 9319 N N . GLU A 1 9 ? 2.297 4.566 -10.628 1.00 0.00 635 GLU A N 6
ATOM 9320 C CA . GLU A 1 9 ? 2.655 5.386 -11.780 1.00 0.00 635 GLU A CA 6
ATOM 9321 C C . GLU A 1 9 ? 1.597 5.253 -12.869 1.00 0.00 635 GLU A C 6
ATOM 9322 O O . GLU A 1 9 ? 1.107 4.156 -13.126 1.00 0.00 635 GLU A O 6
ATOM 9334 N N . GLU A 1 10 ? 1.261 6.379 -13.499 1.00 0.00 636 GLU A N 6
ATOM 9335 C CA . GLU A 1 10 ? 0.261 6.412 -14.570 1.00 0.00 636 GLU A CA 6
ATOM 9336 C C . GLU A 1 10 ? -1.033 7.037 -14.068 1.00 0.00 636 GLU A C 6
ATOM 9337 O O . GLU A 1 10 ? -1.691 6.499 -13.178 1.00 0.00 636 GLU A O 6
ATOM 9349 N N . ASP A 1 11 ? -1.388 8.180 -14.640 1.00 0.00 637 ASP A N 6
ATOM 9350 C CA . ASP A 1 11 ? -2.603 8.877 -14.239 1.00 0.00 637 ASP A CA 6
ATOM 9351 C C . ASP A 1 11 ? -3.836 8.010 -14.477 1.00 0.00 637 ASP A C 6
ATOM 9352 O O . ASP A 1 11 ? -4.784 8.040 -13.693 1.00 0.00 637 ASP A O 6
ATOM 9361 N N . GLU A 1 12 ? -3.826 7.249 -15.568 1.00 0.00 638 GLU A N 6
ATOM 9362 C CA . GLU A 1 12 ? -4.963 6.394 -15.893 1.00 0.00 638 GLU A CA 6
ATOM 9363 C C . GLU A 1 12 ? -5.113 5.262 -14.880 1.00 0.00 638 GLU A C 6
ATOM 9364 O O . GLU A 1 12 ? -6.200 5.034 -14.350 1.00 0.00 638 GLU A O 6
ATOM 9376 N N . ALA A 1 13 ? -4.019 4.553 -14.616 1.00 0.00 639 ALA A N 6
ATOM 9377 C CA . ALA A 1 13 ? -4.055 3.447 -13.665 1.00 0.00 639 ALA A CA 6
ATOM 9378 C C . ALA A 1 13 ? -4.321 3.962 -12.257 1.00 0.00 639 ALA A C 6
ATOM 9379 O O . ALA A 1 13 ? -5.045 3.338 -11.480 1.00 0.00 639 ALA A O 6
ATOM 9386 N N . ALA A 1 14 ? -3.730 5.107 -11.935 1.00 0.00 640 ALA A N 6
ATOM 9387 C CA . ALA A 1 14 ? -3.908 5.701 -10.619 1.00 0.00 640 ALA A CA 6
ATOM 9388 C C . ALA A 1 14 ? -5.338 6.195 -10.437 1.00 0.00 640 ALA A C 6
ATOM 9389 O O . ALA A 1 14 ? -5.912 6.069 -9.356 1.00 0.00 640 ALA A O 6
ATOM 9396 N N . THR A 1 15 ? -5.910 6.762 -11.496 1.00 0.00 641 THR A N 6
ATOM 9397 C CA . THR A 1 15 ? -7.274 7.272 -11.421 1.00 0.00 641 THR A CA 6
ATOM 9398 C C . THR A 1 15 ? -8.259 6.143 -11.133 1.00 0.00 641 THR A C 6
ATOM 9399 O O . THR A 1 15 ? -9.155 6.288 -10.301 1.00 0.00 641 THR A O 6
ATOM 9410 N N . VAL A 1 16 ? -8.091 5.020 -11.825 1.00 0.00 642 VAL A N 6
ATOM 9411 C CA . VAL A 1 16 ? -8.978 3.879 -11.627 1.00 0.00 642 VAL A CA 6
ATOM 9412 C C . VAL A 1 16 ? -8.974 3.448 -10.163 1.00 0.00 642 VAL A C 6
ATOM 9413 O O . VAL A 1 16 ? -10.026 3.357 -9.526 1.00 0.00 642 VAL A O 6
ATOM 9426 N N . VAL A 1 17 ? -7.781 3.192 -9.632 1.00 0.00 643 VAL A N 6
ATOM 9427 C CA . VAL A 1 17 ? -7.649 2.779 -8.240 1.00 0.00 643 VAL A CA 6
ATOM 9428 C C . VAL A 1 17 ? -8.190 3.861 -7.309 1.00 0.00 643 VAL A C 6
ATOM 9429 O O . VAL A 1 17 ? -8.861 3.564 -6.321 1.00 0.00 643 VAL A O 6
ATOM 9442 N N . CYS A 1 18 ? -7.890 5.119 -7.630 1.00 0.00 644 CYS A N 6
ATOM 9443 C CA . CYS A 1 18 ? -8.349 6.238 -6.812 1.00 0.00 644 CYS A CA 6
ATOM 9444 C C . CYS A 1 18 ? -9.864 6.202 -6.663 1.00 0.00 644 CYS A C 6
ATOM 9445 O O . CYS A 1 18 ? -10.394 6.407 -5.570 1.00 0.00 644 CYS A O 6
ATOM 9453 N N . GLU A 1 19 ? -10.560 5.934 -7.764 1.00 0.00 645 GLU A N 6
ATOM 9454 C CA . GLU A 1 19 ? -12.014 5.871 -7.727 1.00 0.00 645 GLU A CA 6
ATOM 9455 C C . GLU A 1 19 ? -12.457 4.767 -6.778 1.00 0.00 645 GLU A C 6
ATOM 9456 O O . GLU A 1 19 ? -13.448 4.911 -6.061 1.00 0.00 645 GLU A O 6
ATOM 9468 N N . MET A 1 20 ? -11.712 3.665 -6.773 1.00 0.00 646 MET A N 6
ATOM 9469 C CA . MET A 1 20 ? -12.037 2.546 -5.897 1.00 0.00 646 MET A CA 6
ATOM 9470 C C . MET A 1 20 ? -11.811 2.926 -4.432 1.00 0.00 646 MET A C 6
ATOM 9471 O O . MET A 1 20 ? -12.695 2.747 -3.590 1.00 0.00 646 MET A O 6
ATOM 9485 N N . LEU A 1 21 ? -10.629 3.465 -4.134 1.00 0.00 647 LEU A N 6
ATOM 9486 C CA . LEU A 1 21 ? -10.319 3.874 -2.768 1.00 0.00 647 LEU A CA 6
ATOM 9487 C C . LEU A 1 21 ? -11.176 5.070 -2.371 1.00 0.00 647 LEU A C 6
ATOM 9488 O O . LEU A 1 21 ? -11.721 5.119 -1.269 1.00 0.00 647 LEU A O 6
ATOM 9504 N N . THR A 1 22 ? -11.298 6.028 -3.285 1.00 0.00 648 THR A N 6
ATOM 9505 C CA . THR A 1 22 ? -12.102 7.215 -3.028 1.00 0.00 648 THR A CA 6
ATOM 9506 C C . THR A 1 22 ? -13.526 6.814 -2.666 1.00 0.00 648 THR A C 6
ATOM 9507 O O . THR A 1 22 ? -14.128 7.372 -1.749 1.00 0.00 648 THR A O 6
ATOM 9518 N N . ALA A 1 23 ? -14.054 5.837 -3.396 1.00 0.00 649 ALA A N 6
ATOM 9519 C CA . ALA A 1 23 ? -15.406 5.353 -3.152 1.00 0.00 649 ALA A CA 6
ATOM 9520 C C . ALA A 1 23 ? -15.490 4.678 -1.787 1.00 0.00 649 ALA A C 6
ATOM 9521 O O . ALA A 1 23 ? -16.546 4.664 -1.154 1.00 0.00 649 ALA A O 6
ATOM 9528 N N . ALA A 1 24 ? -14.370 4.116 -1.343 1.00 0.00 650 ALA A N 6
ATOM 9529 C CA . ALA A 1 24 ? -14.327 3.435 -0.054 1.00 0.00 650 ALA A CA 6
ATOM 9530 C C . ALA A 1 24 ? -14.602 4.417 1.084 1.00 0.00 650 ALA A C 6
ATOM 9531 O O . ALA A 1 24 ? -14.922 4.010 2.201 1.00 0.00 650 ALA A O 6
ATOM 9538 N N . GLY A 1 25 ? -14.480 5.708 0.792 1.00 0.00 651 GLY A N 6
ATOM 9539 C CA . GLY A 1 25 ? -14.726 6.738 1.798 1.00 0.00 651 GLY A CA 6
ATOM 9540 C C . GLY A 1 25 ? -13.470 7.019 2.612 1.00 0.00 651 GLY A C 6
ATOM 9541 O O . GLY A 1 25 ? -13.488 7.821 3.545 1.00 0.00 651 GLY A O 6
ATOM 9545 N N . PHE A 1 26 ? -12.383 6.351 2.253 1.00 0.00 652 PHE A N 6
ATOM 9546 C CA . PHE A 1 26 ? -11.121 6.531 2.956 1.00 0.00 652 PHE A CA 6
ATOM 9547 C C . PHE A 1 26 ? -10.247 7.559 2.253 1.00 0.00 652 PHE A C 6
ATOM 9548 O O . PHE A 1 26 ? -10.301 7.710 1.033 1.00 0.00 652 PHE A O 6
ATOM 9565 N N . LYS A 1 27 ? -9.441 8.263 3.036 1.00 0.00 653 LYS A N 6
ATOM 9566 C CA . LYS A 1 27 ? -8.553 9.274 2.488 1.00 0.00 653 LYS A CA 6
ATOM 9567 C C . LYS A 1 27 ? -7.195 8.657 2.179 1.00 0.00 653 LYS A C 6
ATOM 9568 O O . LYS A 1 27 ? -6.552 8.071 3.053 1.00 0.00 653 LYS A O 6
ATOM 9587 N N . VAL A 1 28 ? -6.770 8.779 0.927 1.00 0.00 654 VAL A N 6
ATOM 9588 C CA . VAL A 1 28 ? -5.494 8.217 0.510 1.00 0.00 654 VAL A CA 6
ATOM 9589 C C . VAL A 1 28 ? -4.625 9.280 -0.156 1.00 0.00 654 VAL A C 6
ATOM 9590 O O . VAL A 1 28 ? -5.133 10.211 -0.780 1.00 0.00 654 VAL A O 6
ATOM 9603 N N . ILE A 1 29 ? -3.311 9.126 -0.027 1.00 0.00 655 ILE A N 6
ATOM 9604 C CA . ILE A 1 29 ? -2.375 10.070 -0.627 1.00 0.00 655 ILE A CA 6
ATOM 9605 C C . ILE A 1 29 ? -1.673 9.412 -1.811 1.00 0.00 655 ILE A C 6
ATOM 9606 O O . ILE A 1 29 ? -1.093 8.334 -1.676 1.00 0.00 655 ILE A O 6
ATOM 9622 N N . TRP A 1 30 ? -1.739 10.049 -2.975 1.00 0.00 656 TRP A N 6
ATOM 9623 C CA . TRP A 1 30 ? -1.115 9.486 -4.167 1.00 0.00 656 TRP A CA 6
ATOM 9624 C C . TRP A 1 30 ? 0.282 10.056 -4.385 1.00 0.00 656 TRP A C 6
ATOM 9625 O O . TRP A 1 30 ? 0.470 11.271 -4.452 1.00 0.00 656 TRP A O 6
ATOM 9646 N N . LEU A 1 31 ? 1.255 9.160 -4.505 1.00 0.00 657 LEU A N 6
ATOM 9647 C CA . LEU A 1 31 ? 2.639 9.557 -4.728 1.00 0.00 657 LEU A CA 6
ATOM 9648 C C . LEU A 1 31 ? 3.190 8.888 -5.984 1.00 0.00 657 LEU A C 6
ATOM 9649 O O . LEU A 1 31 ? 2.870 7.732 -6.274 1.00 0.00 657 LEU A O 6
ATOM 9665 N N . VAL A 1 32 ? 4.025 9.614 -6.721 1.00 0.00 658 VAL A N 6
ATOM 9666 C CA . VAL A 1 32 ? 4.620 9.071 -7.935 1.00 0.00 658 VAL A CA 6
ATOM 9667 C C . VAL A 1 32 ? 6.054 8.628 -7.660 1.00 0.00 658 VAL A C 6
ATOM 9668 O O . VAL A 1 32 ? 6.763 8.177 -8.560 1.00 0.00 658 VAL A O 6
ATOM 9681 N N . ASP A 1 33 ? 6.466 8.753 -6.401 1.00 0.00 659 ASP A N 6
ATOM 9682 C CA . ASP A 1 33 ? 7.809 8.356 -5.991 1.00 0.00 659 ASP A CA 6
ATOM 9683 C C . ASP A 1 33 ? 7.810 7.976 -4.515 1.00 0.00 659 ASP A C 6
ATOM 9684 O O . ASP A 1 33 ? 6.800 8.126 -3.828 1.00 0.00 659 ASP A O 6
ATOM 9693 N N . GLY A 1 34 ? 8.938 7.468 -4.033 1.00 0.00 660 GLY A N 6
ATOM 9694 C CA . GLY A 1 34 ? 9.032 7.056 -2.638 1.00 0.00 660 GLY A CA 6
ATOM 9695 C C . GLY A 1 34 ? 9.777 8.079 -1.785 1.00 0.00 660 GLY A C 6
ATOM 9696 O O . GLY A 1 34 ? 9.447 8.269 -0.616 1.00 0.00 660 GLY A O 6
ATOM 9700 N N . SER A 1 35 ? 10.787 8.724 -2.363 1.00 0.00 661 SER A N 6
ATOM 9701 C CA . SER A 1 35 ? 11.574 9.705 -1.618 1.00 0.00 661 SER A CA 6
ATOM 9702 C C . SER A 1 35 ? 10.678 10.792 -1.032 1.00 0.00 661 SER A C 6
ATOM 9703 O O . SER A 1 35 ? 10.819 11.168 0.137 1.00 0.00 661 SER A O 6
ATOM 9711 N N . THR A 1 36 ? 9.744 11.282 -1.836 1.00 0.00 662 THR A N 6
ATOM 9712 C CA . THR A 1 36 ? 8.829 12.310 -1.365 1.00 0.00 662 THR A CA 6
ATOM 9713 C C . THR A 1 36 ? 7.991 11.764 -0.220 1.00 0.00 662 THR A C 6
ATOM 9714 O O . THR A 1 36 ? 7.682 12.475 0.736 1.00 0.00 662 THR A O 6
ATOM 9725 N N . ALA A 1 37 ? 7.632 10.490 -0.327 1.00 0.00 663 ALA A N 6
ATOM 9726 C CA . ALA A 1 37 ? 6.833 9.843 0.702 1.00 0.00 663 ALA A CA 6
ATOM 9727 C C . ALA A 1 37 ? 7.591 9.801 2.021 1.00 0.00 663 ALA A C 6
ATOM 9728 O O . ALA A 1 37 ? 7.008 9.983 3.084 1.00 0.00 663 ALA A O 6
ATOM 9735 N N . LEU A 1 38 ? 8.891 9.559 1.950 1.00 0.00 664 LEU A N 6
ATOM 9736 C CA . LEU A 1 38 ? 9.696 9.502 3.161 1.00 0.00 664 LEU A CA 6
ATOM 9737 C C . LEU A 1 38 ? 9.577 10.816 3.925 1.00 0.00 664 LEU A C 6
ATOM 9738 O O . LEU A 1 38 ? 9.351 10.827 5.137 1.00 0.00 664 LEU A O 6
ATOM 9754 N N . ASP A 1 39 ? 9.729 11.921 3.199 1.00 0.00 665 ASP A N 6
ATOM 9755 C CA . ASP A 1 39 ? 9.645 13.246 3.809 1.00 0.00 665 ASP A CA 6
ATOM 9756 C C . ASP A 1 39 ? 8.252 13.515 4.376 1.00 0.00 665 ASP A C 6
ATOM 9757 O O . ASP A 1 39 ? 8.115 14.098 5.452 1.00 0.00 665 ASP A O 6
ATOM 9766 N N . GLN A 1 40 ? 7.221 13.106 3.642 1.00 0.00 666 GLN A N 6
ATOM 9767 C CA . GLN A 1 40 ? 5.846 13.330 4.083 1.00 0.00 666 GLN A CA 6
ATOM 9768 C C . GLN A 1 40 ? 5.330 12.175 4.932 1.00 0.00 666 GLN A C 6
ATOM 9769 O O . GLN A 1 40 ? 4.846 12.375 6.045 1.00 0.00 666 GLN A O 6
ATOM 9783 N N . LEU A 1 41 ? 5.413 10.973 4.382 1.00 0.00 667 LEU A N 6
ATOM 9784 C CA . LEU A 1 41 ? 4.927 9.786 5.071 1.00 0.00 667 LEU A CA 6
ATOM 9785 C C . LEU A 1 41 ? 5.362 9.763 6.528 1.00 0.00 667 LEU A C 6
ATOM 9786 O O . LEU A 1 41 ? 4.589 9.367 7.400 1.00 0.00 667 LEU A O 6
ATOM 9802 N N . ASP A 1 42 ? 6.590 10.186 6.803 1.00 0.00 668 ASP A N 6
ATOM 9803 C CA . ASP A 1 42 ? 7.060 10.185 8.179 1.00 0.00 668 ASP A CA 6
ATOM 9804 C C . ASP A 1 42 ? 6.096 10.983 9.047 1.00 0.00 668 ASP A C 6
ATOM 9805 O O . ASP A 1 42 ? 5.822 10.617 10.190 1.00 0.00 668 ASP A O 6
ATOM 9814 N N . LEU A 1 43 ? 5.571 12.065 8.485 1.00 0.00 669 LEU A N 6
ATOM 9815 C CA . LEU A 1 43 ? 4.620 12.902 9.203 1.00 0.00 669 LEU A CA 6
ATOM 9816 C C . LEU A 1 43 ? 3.231 12.262 9.202 1.00 0.00 669 LEU A C 6
ATOM 9817 O O . LEU A 1 43 ? 2.448 12.457 10.131 1.00 0.00 669 LEU A O 6
ATOM 9833 N N . LEU A 1 44 ? 2.923 11.517 8.138 1.00 0.00 670 LEU A N 6
ATOM 9834 C CA . LEU A 1 44 ? 1.612 10.880 8.014 1.00 0.00 670 LEU A CA 6
ATOM 9835 C C . LEU A 1 44 ? 1.460 9.710 8.985 1.00 0.00 670 LEU A C 6
ATOM 9836 O O . LEU A 1 44 ? 0.383 9.498 9.543 1.00 0.00 670 LEU A O 6
ATOM 9852 N N . GLN A 1 45 ? 2.530 8.944 9.176 1.00 0.00 671 GLN A N 6
ATOM 9853 C CA . GLN A 1 45 ? 2.471 7.794 10.074 1.00 0.00 671 GLN A CA 6
ATOM 9854 C C . GLN A 1 45 ? 1.228 6.961 9.765 1.00 0.00 671 GLN A C 6
ATOM 9855 O O . GLN A 1 45 ? 0.301 6.884 10.571 1.00 0.00 671 GLN A O 6
ATOM 9869 N N . PRO A 1 46 ? 1.192 6.362 8.604 1.00 0.00 672 PRO A N 6
ATOM 9870 C CA . PRO A 1 46 ? 0.037 5.538 8.148 1.00 0.00 672 PRO A CA 6
ATOM 9871 C C . PRO A 1 46 ? 0.014 4.143 8.766 1.00 0.00 672 PRO A C 6
ATOM 9872 O O . PRO A 1 46 ? 1.027 3.650 9.263 1.00 0.00 672 PRO A O 6
ATOM 9883 N N . ILE A 1 47 ? -1.160 3.519 8.728 1.00 0.00 673 ILE A N 6
ATOM 9884 C CA . ILE A 1 47 ? -1.333 2.181 9.283 1.00 0.00 673 ILE A CA 6
ATOM 9885 C C . ILE A 1 47 ? -1.207 1.113 8.195 1.00 0.00 673 ILE A C 6
ATOM 9886 O O . ILE A 1 47 ? -0.906 -0.044 8.486 1.00 0.00 673 ILE A O 6
ATOM 9902 N N . VAL A 1 48 ? -1.442 1.504 6.942 1.00 0.00 674 VAL A N 6
ATOM 9903 C CA . VAL A 1 48 ? -1.348 0.559 5.828 1.00 0.00 674 VAL A CA 6
ATOM 9904 C C . VAL A 1 48 ? -0.778 1.232 4.583 1.00 0.00 674 VAL A C 6
ATOM 9905 O O . VAL A 1 48 ? -1.111 2.378 4.275 1.00 0.00 674 VAL A O 6
ATOM 9918 N N . ILE A 1 49 ? 0.080 0.511 3.866 1.00 0.00 675 ILE A N 6
ATOM 9919 C CA . ILE A 1 49 ? 0.684 1.049 2.652 1.00 0.00 675 ILE A CA 6
ATOM 9920 C C . ILE A 1 49 ? 0.468 0.108 1.469 1.00 0.00 675 ILE A C 6
ATOM 9921 O O . ILE A 1 49 ? 0.878 -1.053 1.500 1.00 0.00 675 ILE A O 6
ATOM 9937 N N . LEU A 1 50 ? -0.168 0.623 0.421 1.00 0.00 676 LEU A N 6
ATOM 9938 C CA . LEU A 1 50 ? -0.424 -0.169 -0.777 1.00 0.00 676 LEU A CA 6
ATOM 9939 C C . LEU A 1 50 ? 0.352 0.408 -1.962 1.00 0.00 676 LEU A C 6
ATOM 9940 O O . LEU A 1 50 ? 0.346 1.618 -2.178 1.00 0.00 676 LEU A O 6
ATOM 9956 N N . MET A 1 51 ? 1.019 -0.451 -2.730 1.00 0.00 677 MET A N 6
ATOM 9957 C CA . MET A 1 51 ? 1.785 0.027 -3.881 1.00 0.00 677 MET A CA 6
ATOM 9958 C C . MET A 1 51 ? 1.618 -0.894 -5.087 1.00 0.00 677 MET A C 6
ATOM 9959 O O . MET A 1 51 ? 1.619 -2.118 -4.955 1.00 0.00 677 MET A O 6
ATOM 9973 N N . ALA A 1 52 ? 1.487 -0.287 -6.264 1.00 0.00 678 ALA A N 6
ATOM 9974 C CA . ALA A 1 52 ? 1.335 -1.047 -7.502 1.00 0.00 678 ALA A CA 6
ATOM 9975 C C . ALA A 1 52 ? 2.626 -1.793 -7.837 1.00 0.00 678 ALA A C 6
ATOM 9976 O O . ALA A 1 52 ? 3.722 -1.309 -7.557 1.00 0.00 678 ALA A O 6
ATOM 9983 N N . TRP A 1 53 ? 2.491 -2.975 -8.434 1.00 0.00 679 TRP A N 6
ATOM 9984 C CA . TRP A 1 53 ? 3.659 -3.772 -8.794 1.00 0.00 679 TRP A CA 6
ATOM 9985 C C . TRP A 1 53 ? 3.592 -4.296 -10.239 1.00 0.00 679 TRP A C 6
ATOM 9986 O O . TRP A 1 53 ? 4.362 -5.186 -10.602 1.00 0.00 679 TRP A O 6
ATOM 10007 N N . PRO A 1 54 ? 2.712 -3.783 -11.072 1.00 0.00 680 PRO A N 6
ATOM 10008 C CA . PRO A 1 54 ? 2.609 -4.255 -12.479 1.00 0.00 680 PRO A CA 6
ATOM 10009 C C . PRO A 1 54 ? 3.964 -4.263 -13.191 1.00 0.00 680 PRO A C 6
ATOM 10010 O O . PRO A 1 54 ? 4.294 -5.214 -13.899 1.00 0.00 680 PRO A O 6
ATOM 10021 N N . PRO A 1 55 ? 4.739 -3.223 -13.026 1.00 0.00 681 PRO A N 6
ATOM 10022 C CA . PRO A 1 55 ? 6.072 -3.094 -13.670 1.00 0.00 681 PRO A CA 6
ATOM 10023 C C . PRO A 1 55 ? 7.191 -3.732 -12.849 1.00 0.00 681 PRO A C 6
ATOM 10024 O O . PRO A 1 55 ? 7.026 -4.016 -11.663 1.00 0.00 681 PRO A O 6
ATOM 10035 N N . PRO A 1 56 ? 8.323 -3.948 -13.466 1.00 0.00 682 PRO A N 6
ATOM 10036 C CA . PRO A 1 56 ? 9.510 -4.555 -12.796 1.00 0.00 682 PRO A CA 6
ATOM 10037 C C . PRO A 1 56 ? 10.151 -3.598 -11.795 1.00 0.00 682 PRO A C 6
ATOM 10038 O O . PRO A 1 56 ? 10.148 -3.850 -10.590 1.00 0.00 682 PRO A O 6
ATOM 10049 N N . ASP A 1 57 ? 10.690 -2.497 -12.301 1.00 0.00 683 ASP A N 6
ATOM 10050 C CA . ASP A 1 57 ? 11.323 -1.503 -11.441 1.00 0.00 683 ASP A CA 6
ATOM 10051 C C . ASP A 1 57 ? 10.279 -0.580 -10.844 1.00 0.00 683 ASP A C 6
ATOM 10052 O O . ASP A 1 57 ? 9.183 -0.427 -11.385 1.00 0.00 683 ASP A O 6
ATOM 10061 N N . GLN A 1 58 ? 10.628 0.031 -9.722 1.00 0.00 684 GLN A N 6
ATOM 10062 C CA . GLN A 1 58 ? 9.714 0.934 -9.051 1.00 0.00 684 GLN A CA 6
ATOM 10063 C C . GLN A 1 58 ? 10.379 1.548 -7.825 1.00 0.00 684 GLN A C 6
ATOM 10064 O O . GLN A 1 58 ? 11.049 0.864 -7.051 1.00 0.00 684 GLN A O 6
ATOM 10078 N N . SER A 1 59 ? 10.188 2.846 -7.668 1.00 0.00 685 SER A N 6
ATOM 10079 C CA . SER A 1 59 ? 10.767 3.578 -6.544 1.00 0.00 685 SER A CA 6
ATOM 10080 C C . SER A 1 59 ? 10.245 3.037 -5.217 1.00 0.00 685 SER A C 6
ATOM 10081 O O . SER A 1 59 ? 10.925 3.117 -4.194 1.00 0.00 685 SER A O 6
ATOM 10089 N N . CYS A 1 60 ? 9.037 2.486 -5.240 1.00 0.00 686 CYS A N 6
ATOM 10090 C CA . CYS A 1 60 ? 8.441 1.937 -4.029 1.00 0.00 686 CYS A CA 6
ATOM 10091 C C . CYS A 1 60 ? 9.402 0.950 -3.381 1.00 0.00 686 CYS A C 6
ATOM 10092 O O . CYS A 1 60 ? 9.232 0.566 -2.224 1.00 0.00 686 CYS A O 6
ATOM 10100 N N . LEU A 1 61 ? 10.419 0.549 -4.136 1.00 0.00 687 LEU A N 6
ATOM 10101 C CA . LEU A 1 61 ? 11.410 -0.387 -3.626 1.00 0.00 687 LEU A CA 6
ATOM 10102 C C . LEU A 1 61 ? 12.171 0.248 -2.466 1.00 0.00 687 LEU A C 6
ATOM 10103 O O . LEU A 1 61 ? 12.467 -0.409 -1.463 1.00 0.00 687 LEU A O 6
ATOM 10119 N N . LEU A 1 62 ? 12.462 1.538 -2.597 1.00 0.00 688 LEU A N 6
ATOM 10120 C CA . LEU A 1 62 ? 13.165 2.255 -1.544 1.00 0.00 688 LEU A CA 6
ATOM 10121 C C . LEU A 1 62 ? 12.240 2.426 -0.348 1.00 0.00 688 LEU A C 6
ATOM 10122 O O . LEU A 1 62 ? 12.671 2.359 0.804 1.00 0.00 688 LEU A O 6
ATOM 10138 N N . LEU A 1 63 ? 10.957 2.626 -0.636 1.00 0.00 689 LEU A N 6
ATOM 10139 C CA . LEU A 1 63 ? 9.964 2.782 0.413 1.00 0.00 689 LEU A CA 6
ATOM 10140 C C . LEU A 1 63 ? 9.978 1.552 1.305 1.00 0.00 689 LEU A C 6
ATOM 10141 O O . LEU A 1 63 ? 9.937 1.655 2.531 1.00 0.00 689 LEU A O 6
ATOM 10157 N N . LEU A 1 64 ? 10.061 0.384 0.677 1.00 0.00 690 LEU A N 6
ATOM 10158 C CA . LEU A 1 64 ? 10.110 -0.863 1.421 1.00 0.00 690 LEU A CA 6
ATOM 10159 C C . LEU A 1 64 ? 11.353 -0.899 2.295 1.00 0.00 690 LEU A C 6
ATOM 10160 O O . LEU A 1 64 ? 11.319 -1.412 3.414 1.00 0.00 690 LEU A O 6
ATOM 10176 N N . GLN A 1 65 ? 12.453 -0.347 1.787 1.00 0.00 691 GLN A N 6
ATOM 10177 C CA . GLN A 1 65 ? 13.686 -0.332 2.559 1.00 0.00 691 GLN A CA 6
ATOM 10178 C C . GLN A 1 65 ? 13.440 0.359 3.893 1.00 0.00 691 GLN A C 6
ATOM 10179 O O . GLN A 1 65 ? 13.903 -0.098 4.938 1.00 0.00 691 GLN A O 6
ATOM 10193 N N . HIS A 1 66 ? 12.689 1.456 3.851 1.00 0.00 692 HIS A N 6
ATOM 10194 C CA . HIS A 1 66 ? 12.367 2.192 5.067 1.00 0.00 692 HIS A CA 6
ATOM 10195 C C . HIS A 1 66 ? 11.610 1.297 6.042 1.00 0.00 692 HIS A C 6
ATOM 10196 O O . HIS A 1 66 ? 11.948 1.220 7.223 1.00 0.00 692 HIS A O 6
ATOM 10211 N N . LEU A 1 67 ? 10.579 0.625 5.533 1.00 0.00 693 LEU A N 6
ATOM 10212 C CA . LEU A 1 67 ? 9.770 -0.263 6.361 1.00 0.00 693 LEU A CA 6
ATOM 10213 C C . LEU A 1 67 ? 10.646 -1.298 7.057 1.00 0.00 693 LEU A C 6
ATOM 10214 O O . LEU A 1 67 ? 10.435 -1.615 8.228 1.00 0.00 693 LEU A O 6
ATOM 10230 N N . ARG A 1 68 ? 11.632 -1.819 6.333 1.00 0.00 694 ARG A N 6
ATOM 10231 C CA . ARG A 1 68 ? 12.531 -2.812 6.906 1.00 0.00 694 ARG A CA 6
ATOM 10232 C C . ARG A 1 68 ? 13.324 -2.191 8.049 1.00 0.00 694 ARG A C 6
ATOM 10233 O O . ARG A 1 68 ? 13.613 -2.847 9.050 1.00 0.00 694 ARG A O 6
ATOM 10254 N N . GLU A 1 69 ? 13.664 -0.916 7.892 1.00 0.00 695 GLU A N 6
ATOM 10255 C CA . GLU A 1 69 ? 14.419 -0.200 8.913 1.00 0.00 695 GLU A CA 6
ATOM 10256 C C . GLU A 1 69 ? 13.569 0.031 10.162 1.00 0.00 695 GLU A C 6
ATOM 10257 O O . GLU A 1 69 ? 14.077 0.000 11.282 1.00 0.00 695 GLU A O 6
ATOM 10269 N N . HIS A 1 70 ? 12.276 0.278 9.959 1.00 0.00 696 HIS A N 6
ATOM 10270 C CA . HIS A 1 70 ? 11.371 0.533 11.077 1.00 0.00 696 HIS A CA 6
ATOM 10271 C C . HIS A 1 70 ? 10.487 -0.684 11.363 1.00 0.00 696 HIS A C 6
ATOM 10272 O O . HIS A 1 70 ? 9.596 -0.624 12.210 1.00 0.00 696 HIS A O 6
ATOM 10287 N N . GLN A 1 71 ? 10.738 -1.781 10.660 1.00 0.00 697 GLN A N 6
ATOM 10288 C CA . GLN A 1 71 ? 9.953 -2.995 10.861 1.00 0.00 697 GLN A CA 6
ATOM 10289 C C . GLN A 1 71 ? 10.053 -3.451 12.314 1.00 0.00 697 GLN A C 6
ATOM 10290 O O . GLN A 1 71 ? 9.360 -4.376 12.738 1.00 0.00 697 GLN A O 6
ATOM 10304 N N . ALA A 1 72 ? 10.920 -2.792 13.075 1.00 0.00 698 ALA A N 6
ATOM 10305 C CA . ALA A 1 72 ? 11.105 -3.135 14.481 1.00 0.00 698 ALA A CA 6
ATOM 10306 C C . ALA A 1 72 ? 10.022 -2.488 15.337 1.00 0.00 698 ALA A C 6
ATOM 10307 O O . ALA A 1 72 ? 10.007 -2.645 16.558 1.00 0.00 698 ALA A O 6
ATOM 10314 N N . ASP A 1 73 ? 9.113 -1.767 14.690 1.00 0.00 699 ASP A N 6
ATOM 10315 C CA . ASP A 1 73 ? 8.030 -1.109 15.409 1.00 0.00 699 ASP A CA 6
ATOM 10316 C C . ASP A 1 73 ? 7.058 -2.151 15.959 1.00 0.00 699 ASP A C 6
ATOM 10317 O O . ASP A 1 73 ? 6.828 -3.187 15.335 1.00 0.00 699 ASP A O 6
ATOM 10326 N N . PRO A 1 74 ? 6.501 -1.903 17.114 1.00 0.00 700 PRO A N 6
ATOM 10327 C CA . PRO A 1 74 ? 5.545 -2.847 17.766 1.00 0.00 700 PRO A CA 6
ATOM 10328 C C . PRO A 1 74 ? 4.252 -3.026 16.970 1.00 0.00 700 PRO A C 6
ATOM 10329 O O . PRO A 1 74 ? 3.431 -3.883 17.297 1.00 0.00 700 PRO A O 6
ATOM 10340 N N . HIS A 1 75 ? 4.073 -2.218 15.930 1.00 0.00 701 HIS A N 6
ATOM 10341 C CA . HIS A 1 75 ? 2.869 -2.310 15.110 1.00 0.00 701 HIS A CA 6
ATOM 10342 C C . HIS A 1 75 ? 3.228 -2.465 13.634 1.00 0.00 701 HIS A C 6
ATOM 10343 O O . HIS A 1 75 ? 2.997 -1.561 12.831 1.00 0.00 701 HIS A O 6
ATOM 10358 N N . PRO A 1 76 ? 3.778 -3.592 13.267 1.00 0.00 702 PRO A N 6
ATOM 10359 C CA . PRO A 1 76 ? 4.168 -3.873 11.857 1.00 0.00 702 PRO A CA 6
ATOM 10360 C C . PRO A 1 76 ? 3.075 -3.461 10.870 1.00 0.00 702 PRO A C 6
ATOM 10361 O O . PRO A 1 76 ? 2.035 -4.114 10.781 1.00 0.00 702 PRO A O 6
ATOM 10372 N N . PRO A 1 77 ? 3.288 -2.403 10.129 1.00 0.00 703 PRO A N 6
ATOM 10373 C CA . PRO A 1 77 ? 2.293 -1.916 9.129 1.00 0.00 703 PRO A CA 6
ATOM 10374 C C . PRO A 1 77 ? 1.998 -2.953 8.047 1.00 0.00 703 PRO A C 6
ATOM 10375 O O . PRO A 1 77 ? 2.911 -3.576 7.505 1.00 0.00 703 PRO A O 6
ATOM 10386 N N . LEU A 1 78 ? 0.719 -3.117 7.725 1.00 0.00 704 LEU A N 6
ATOM 10387 C CA . LEU A 1 78 ? 0.319 -4.064 6.691 1.00 0.00 704 LEU A CA 6
ATOM 10388 C C . LEU A 1 78 ? 0.509 -3.442 5.313 1.00 0.00 704 LEU A C 6
ATOM 10389 O O . LEU A 1 78 ? 0.250 -2.253 5.123 1.00 0.00 704 LEU A O 6
ATOM 10405 N N . VAL A 1 79 ? 0.952 -4.244 4.349 1.00 0.00 705 VAL A N 6
ATOM 10406 C CA . VAL A 1 79 ? 1.153 -3.736 2.998 1.00 0.00 705 VAL A CA 6
ATOM 10407 C C . VAL A 1 79 ? 0.492 -4.646 1.968 1.00 0.00 705 VAL A C 6
ATOM 10408 O O . VAL A 1 79 ? 0.596 -5.876 2.036 1.00 0.00 705 VAL A O 6
ATOM 10421 N N . LEU A 1 80 ? -0.182 -4.023 1.009 1.00 0.00 706 LEU A N 6
ATOM 10422 C CA . LEU A 1 80 ? -0.856 -4.761 -0.046 1.00 0.00 706 LEU A CA 6
ATOM 10423 C C . LEU A 1 80 ? -0.265 -4.388 -1.401 1.00 0.00 706 LEU A C 6
ATOM 10424 O O . LEU A 1 80 ? -0.074 -3.208 -1.696 1.00 0.00 706 LEU A O 6
ATOM 10440 N N . PHE A 1 81 ? 0.032 -5.391 -2.219 1.00 0.00 707 PHE A N 6
ATOM 10441 C CA . PHE A 1 81 ? 0.610 -5.132 -3.533 1.00 0.00 707 PHE A CA 6
ATOM 10442 C C . PHE A 1 81 ? -0.379 -5.444 -4.649 1.00 0.00 707 PHE A C 6
ATOM 10443 O O . PHE A 1 81 ? -0.976 -6.520 -4.685 1.00 0.00 707 PHE A O 6
ATOM 10460 N N . LEU A 1 82 ? -0.534 -4.493 -5.565 1.00 0.00 708 LEU A N 6
ATOM 10461 C CA . LEU A 1 82 ? -1.440 -4.662 -6.695 1.00 0.00 708 LEU A CA 6
ATOM 10462 C C . LEU A 1 82 ? -0.662 -5.064 -7.946 1.00 0.00 708 LEU A C 6
ATOM 10463 O O . LEU A 1 82 ? 0.478 -4.641 -8.137 1.00 0.00 708 LEU A O 6
ATOM 10479 N N . GLY A 1 83 ? -1.285 -5.871 -8.800 1.00 0.00 709 GLY A N 6
ATOM 10480 C CA . GLY A 1 83 ? -0.634 -6.305 -10.032 1.00 0.00 709 GLY A CA 6
ATOM 10481 C C . GLY A 1 83 ? -0.040 -7.703 -9.892 1.00 0.00 709 GLY A C 6
ATOM 10482 O O . GLY A 1 83 ? -0.705 -8.628 -9.426 1.00 0.00 709 GLY A O 6
ATOM 10486 N N . GLU A 1 84 ? 1.217 -7.849 -10.306 1.00 0.00 710 GLU A N 6
ATOM 10487 C CA . GLU A 1 84 ? 1.896 -9.139 -10.232 1.00 0.00 710 GLU A CA 6
ATOM 10488 C C . GLU A 1 84 ? 2.597 -9.292 -8.881 1.00 0.00 710 GLU A C 6
ATOM 10489 O O . GLU A 1 84 ? 2.800 -8.311 -8.166 1.00 0.00 710 GLU A O 6
ATOM 10501 N N . PRO A 1 85 ? 2.956 -10.497 -8.516 1.00 0.00 711 PRO A N 6
ATOM 10502 C CA . PRO A 1 85 ? 3.631 -10.775 -7.219 1.00 0.00 711 PRO A CA 6
ATOM 10503 C C . PRO A 1 85 ? 5.130 -10.465 -7.257 1.00 0.00 711 PRO A C 6
ATOM 10504 O O . PRO A 1 85 ? 5.762 -10.538 -8.311 1.00 0.00 711 PRO A O 6
ATOM 10515 N N . PRO A 1 86 ? 5.701 -10.125 -6.128 1.00 0.00 712 PRO A N 6
ATOM 10516 C CA . PRO A 1 86 ? 7.153 -9.801 -6.020 1.00 0.00 712 PRO A CA 6
ATOM 10517 C C . PRO A 1 86 ? 8.040 -10.797 -6.763 1.00 0.00 712 PRO A C 6
ATOM 10518 O O . PRO A 1 86 ? 7.573 -11.828 -7.248 1.00 0.00 712 PRO A O 6
ATOM 10529 N N . VAL A 1 87 ? 9.325 -10.469 -6.846 1.00 0.00 713 VAL A N 6
ATOM 10530 C CA . VAL A 1 87 ? 10.289 -11.323 -7.530 1.00 0.00 713 VAL A CA 6
ATOM 10531 C C . VAL A 1 87 ? 10.791 -12.434 -6.609 1.00 0.00 713 VAL A C 6
ATOM 10532 O O . VAL A 1 87 ? 11.666 -13.212 -6.988 1.00 0.00 713 VAL A O 6
ATOM 10545 N N . ASP A 1 88 ? 10.241 -12.498 -5.399 1.00 0.00 714 ASP A N 6
ATOM 10546 C CA . ASP A 1 88 ? 10.656 -13.517 -4.438 1.00 0.00 714 ASP A CA 6
ATOM 10547 C C . ASP A 1 88 ? 9.612 -13.682 -3.338 1.00 0.00 714 ASP A C 6
ATOM 10548 O O . ASP A 1 88 ? 8.868 -12.753 -3.025 1.00 0.00 714 ASP A O 6
ATOM 10557 N N . PRO A 1 89 ? 9.547 -14.850 -2.758 1.00 0.00 715 PRO A N 6
ATOM 10558 C CA . PRO A 1 89 ? 8.572 -15.164 -1.673 1.00 0.00 715 PRO A CA 6
ATOM 10559 C C . PRO A 1 89 ? 8.891 -14.429 -0.373 1.00 0.00 715 PRO A C 6
ATOM 10560 O O . PRO A 1 89 ? 8.099 -14.446 0.570 1.00 0.00 715 PRO A O 6
ATOM 10571 N N . LEU A 1 90 ? 10.050 -13.784 -0.330 1.00 0.00 716 LEU A N 6
ATOM 10572 C CA . LEU A 1 90 ? 10.457 -13.046 0.859 1.00 0.00 716 LEU A CA 6
ATOM 10573 C C . LEU A 1 90 ? 9.582 -11.811 1.037 1.00 0.00 716 LEU A C 6
ATOM 10574 O O . LEU A 1 90 ? 9.268 -11.414 2.160 1.00 0.00 716 LEU A O 6
ATOM 10590 N N . LEU A 1 91 ? 9.178 -11.217 -0.078 1.00 0.00 717 LEU A N 6
ATOM 10591 C CA . LEU A 1 91 ? 8.327 -10.038 -0.030 1.00 0.00 717 LEU A CA 6
ATOM 10592 C C . LEU A 1 91 ? 6.898 -10.457 0.279 1.00 0.00 717 LEU A C 6
ATOM 10593 O O . LEU A 1 91 ? 6.173 -9.765 0.994 1.00 0.00 717 LEU A O 6
ATOM 10609 N N . THR A 1 92 ? 6.508 -11.607 -0.258 1.00 0.00 718 THR A N 6
ATOM 10610 C CA . THR A 1 92 ? 5.170 -12.132 -0.031 1.00 0.00 718 THR A CA 6
ATOM 10611 C C . THR A 1 92 ? 4.970 -12.416 1.453 1.00 0.00 718 THR A C 6
ATOM 10612 O O . THR A 1 92 ? 3.916 -12.122 2.016 1.00 0.00 718 THR A O 6
ATOM 10623 N N . ALA A 1 93 ? 5.996 -12.984 2.083 1.00 0.00 719 ALA A N 6
ATOM 10624 C CA . ALA A 1 93 ? 5.925 -13.293 3.504 1.00 0.00 719 ALA A CA 6
ATOM 10625 C C . ALA A 1 93 ? 5.826 -12.008 4.318 1.00 0.00 719 ALA A C 6
ATOM 10626 O O . ALA A 1 93 ? 5.082 -11.937 5.295 1.00 0.00 719 ALA A O 6
ATOM 10633 N N . GLN A 1 94 ? 6.580 -10.992 3.902 1.00 0.00 720 GLN A N 6
ATOM 10634 C CA . GLN A 1 94 ? 6.564 -9.708 4.600 1.00 0.00 720 GLN A CA 6
ATOM 10635 C C . GLN A 1 94 ? 5.292 -8.934 4.273 1.00 0.00 720 GLN A C 6
ATOM 10636 O O . GLN A 1 94 ? 4.816 -8.134 5.079 1.00 0.00 720 GLN A O 6
ATOM 10650 N N . ALA A 1 95 ? 4.753 -9.170 3.083 1.00 0.00 721 ALA A N 6
ATOM 10651 C CA . ALA A 1 95 ? 3.544 -8.481 2.650 1.00 0.00 721 ALA A CA 6
ATOM 10652 C C . ALA A 1 95 ? 2.335 -8.953 3.449 1.00 0.00 721 ALA A C 6
ATOM 10653 O O . ALA A 1 95 ? 2.309 -10.078 3.947 1.00 0.00 721 ALA A O 6
ATOM 10660 N N . SER A 1 96 ? 1.329 -8.089 3.560 1.00 0.00 722 SER A N 6
ATOM 10661 C CA . SER A 1 96 ? 0.121 -8.442 4.293 1.00 0.00 722 SER A CA 6
ATOM 10662 C C . SER A 1 96 ? -0.833 -9.192 3.374 1.00 0.00 722 SER A C 6
ATOM 10663 O O . SER A 1 96 ? -1.582 -10.065 3.813 1.00 0.00 722 SER A O 6
ATOM 10671 N N . ALA A 1 97 ? -0.787 -8.849 2.090 1.00 0.00 723 ALA A N 6
ATOM 10672 C CA . ALA A 1 97 ? -1.640 -9.503 1.104 1.00 0.00 723 ALA A CA 6
ATOM 10673 C C . ALA A 1 97 ? -1.291 -9.024 -0.303 1.00 0.00 723 ALA A C 6
ATOM 10674 O O . ALA A 1 97 ? -0.835 -7.898 -0.487 1.00 0.00 723 ALA A O 6
ATOM 10681 N N . ILE A 1 98 ? -1.509 -9.881 -1.297 1.00 0.00 724 ILE A N 6
ATOM 10682 C CA . ILE A 1 98 ? -1.209 -9.513 -2.678 1.00 0.00 724 ILE A CA 6
ATOM 10683 C C . ILE A 1 98 ? -2.367 -9.879 -3.604 1.00 0.00 724 ILE A C 6
ATOM 10684 O O . ILE A 1 98 ? -2.835 -11.017 -3.610 1.00 0.00 724 ILE A O 6
ATOM 10700 N N . LEU A 1 99 ? -2.818 -8.903 -4.388 1.00 0.00 725 LEU A N 6
ATOM 10701 C CA . LEU A 1 99 ? -3.916 -9.123 -5.324 1.00 0.00 725 LEU A CA 6
ATOM 10702 C C . LEU A 1 99 ? -3.399 -9.216 -6.755 1.00 0.00 725 LEU A C 6
ATOM 10703 O O . LEU A 1 99 ? -2.309 -8.735 -7.067 1.00 0.00 725 LEU A O 6
ATOM 10719 N N . SER A 1 100 ? -4.196 -9.832 -7.619 1.00 0.00 726 SER A N 6
ATOM 10720 C CA . SER A 1 100 ? -3.832 -9.988 -9.023 1.00 0.00 726 SER A CA 6
ATOM 10721 C C . SER A 1 100 ? -5.057 -10.419 -9.822 1.00 0.00 726 SER A C 6
ATOM 10722 O O . SER A 1 100 ? -4.962 -10.775 -10.996 1.00 0.00 726 SER A O 6
ATOM 10730 N N . LYS A 1 101 ? -6.210 -10.369 -9.162 1.00 0.00 727 LYS A N 6
ATOM 10731 C CA . LYS A 1 101 ? -7.474 -10.740 -9.784 1.00 0.00 727 LYS A CA 6
ATOM 10732 C C . LYS A 1 101 ? -8.523 -9.673 -9.482 1.00 0.00 727 LYS A C 6
ATOM 10733 O O . LYS A 1 101 ? -9.186 -9.717 -8.446 1.00 0.00 727 LYS A O 6
ATOM 10752 N N . PRO A 1 102 ? -8.665 -8.710 -10.351 1.00 0.00 728 PRO A N 6
ATOM 10753 C CA . PRO A 1 102 ? -9.638 -7.596 -10.164 1.00 0.00 728 PRO A CA 6
ATOM 10754 C C . PRO A 1 102 ? -11.021 -8.094 -9.755 1.00 0.00 728 PRO A C 6
ATOM 10755 O O . PRO A 1 102 ? -11.423 -9.193 -10.126 1.00 0.00 728 PRO A O 6
ATOM 10766 N N . LEU A 1 103 ? -11.722 -7.262 -8.980 1.00 0.00 729 LEU A N 6
ATOM 10767 C CA . LEU A 1 103 ? -13.070 -7.566 -8.480 1.00 0.00 729 LEU A CA 6
ATOM 10768 C C . LEU A 1 103 ? -12.995 -8.079 -7.047 1.00 0.00 729 LEU A C 6
ATOM 10769 O O . LEU A 1 103 ? -11.909 -8.314 -6.517 1.00 0.00 729 LEU A O 6
ATOM 10785 N N . ASP A 1 104 ? -14.156 -8.255 -6.425 1.00 0.00 730 ASP A N 6
ATOM 10786 C CA . ASP A 1 104 ? -14.211 -8.745 -5.054 1.00 0.00 730 ASP A CA 6
ATOM 10787 C C . ASP A 1 104 ? -13.510 -7.781 -4.098 1.00 0.00 730 ASP A C 6
ATOM 10788 O O . ASP A 1 104 ? -12.518 -8.133 -3.460 1.00 0.00 730 ASP A O 6
ATOM 10797 N N . PRO A 1 105 ? -14.014 -6.581 -3.990 1.00 0.00 731 PRO A N 6
ATOM 10798 C CA . PRO A 1 105 ? -13.437 -5.536 -3.092 1.00 0.00 731 PRO A CA 6
ATOM 10799 C C . PRO A 1 105 ? -13.530 -5.924 -1.618 1.00 0.00 731 PRO A C 6
ATOM 10800 O O . PRO A 1 105 ? -12.966 -5.254 -0.750 1.00 0.00 731 PRO A O 6
ATOM 10811 N N . GLN A 1 106 ? -14.244 -7.009 -1.342 1.00 0.00 732 GLN A N 6
ATOM 10812 C CA . GLN A 1 106 ? -14.406 -7.473 0.030 1.00 0.00 732 GLN A CA 6
ATOM 10813 C C . GLN A 1 106 ? -13.084 -8.012 0.563 1.00 0.00 732 GLN A C 6
ATOM 10814 O O . GLN A 1 106 ? -12.812 -7.938 1.761 1.00 0.00 732 GLN A O 6
ATOM 10828 N N . LEU A 1 107 ? -12.260 -8.542 -0.334 1.00 0.00 733 LEU A N 6
ATOM 10829 C CA . LEU A 1 107 ? -10.963 -9.070 0.067 1.00 0.00 733 LEU A CA 6
ATOM 10830 C C . LEU A 1 107 ? -10.073 -7.928 0.549 1.00 0.00 733 LEU A C 6
ATOM 10831 O O . LEU A 1 107 ? -9.390 -8.042 1.568 1.00 0.00 733 LEU A O 6
ATOM 10847 N N . LEU A 1 108 ? -10.103 -6.819 -0.187 1.00 0.00 734 LEU A N 6
ATOM 10848 C CA . LEU A 1 108 ? -9.312 -5.649 0.177 1.00 0.00 734 LEU A CA 6
ATOM 10849 C C . LEU A 1 108 ? -9.679 -5.178 1.579 1.00 0.00 734 LEU A C 6
ATOM 10850 O O . LEU A 1 108 ? -8.807 -4.858 2.388 1.00 0.00 734 LEU A O 6
ATOM 10866 N N . LEU A 1 109 ? -10.978 -5.145 1.863 1.00 0.00 735 LEU A N 6
ATOM 10867 C CA . LEU A 1 109 ? -11.447 -4.717 3.174 1.00 0.00 735 LEU A CA 6
ATOM 10868 C C . LEU A 1 109 ? -10.907 -5.639 4.260 1.00 0.00 735 LEU A C 6
ATOM 10869 O O . LEU A 1 109 ? -10.545 -5.188 5.347 1.00 0.00 735 LEU A O 6
ATOM 10885 N N . THR A 1 110 ? -10.854 -6.931 3.960 1.00 0.00 736 THR A N 6
ATOM 10886 C CA . THR A 1 110 ? -10.354 -7.904 4.922 1.00 0.00 736 THR A CA 6
ATOM 10887 C C . THR A 1 110 ? -8.932 -7.556 5.348 1.00 0.00 736 THR A C 6
ATOM 10888 O O . THR A 1 110 ? -8.586 -7.660 6.525 1.00 0.00 736 THR A O 6
ATOM 10899 N N . THR A 1 111 ? -8.108 -7.145 4.388 1.00 0.00 737 THR A N 6
ATOM 10900 C CA . THR A 1 111 ? -6.728 -6.790 4.698 1.00 0.00 737 THR A CA 6
ATOM 10901 C C . THR A 1 111 ? -6.684 -5.607 5.661 1.00 0.00 737 THR A C 6
ATOM 10902 O O . THR A 1 111 ? -5.954 -5.631 6.652 1.00 0.00 737 THR A O 6
ATOM 10913 N N . LEU A 1 112 ? -7.477 -4.577 5.373 1.00 0.00 738 LEU A N 6
ATOM 10914 C CA . LEU A 1 112 ? -7.520 -3.402 6.238 1.00 0.00 738 LEU A CA 6
ATOM 10915 C C . LEU A 1 112 ? -8.106 -3.768 7.597 1.00 0.00 738 LEU A C 6
ATOM 10916 O O . LEU A 1 112 ? -7.635 -3.305 8.636 1.00 0.00 738 LEU A O 6
ATOM 10932 N N . GLN A 1 113 ? -9.137 -4.608 7.578 1.00 0.00 739 GLN A N 6
ATOM 10933 C CA . GLN A 1 113 ? -9.789 -5.043 8.809 1.00 0.00 739 GLN A CA 6
ATOM 10934 C C . GLN A 1 113 ? -8.839 -5.894 9.648 1.00 0.00 739 GLN A C 6
ATOM 10935 O O . GLN A 1 113 ? -9.031 -6.051 10.854 1.00 0.00 739 GLN A O 6
ATOM 10949 N N . GLY A 1 114 ? -7.822 -6.452 8.996 1.00 0.00 740 GLY A N 6
ATOM 10950 C CA . GLY A 1 114 ? -6.850 -7.302 9.680 1.00 0.00 740 GLY A CA 6
ATOM 10951 C C . GLY A 1 114 ? -6.396 -6.689 11.003 1.00 0.00 740 GLY A C 6
ATOM 10952 O O . GLY A 1 114 ? -5.619 -7.296 11.740 1.00 0.00 740 GLY A O 6
ATOM 10956 N N . LEU A 1 115 ? -6.885 -5.492 11.304 1.00 0.00 741 LEU A N 6
ATOM 10957 C CA . LEU A 1 115 ? -6.523 -4.823 12.546 1.00 0.00 741 LEU A CA 6
ATOM 10958 C C . LEU A 1 115 ? -7.415 -5.314 13.684 1.00 0.00 741 LEU A C 6
ATOM 10959 O O . LEU A 1 115 ? -6.991 -6.116 14.517 1.00 0.00 741 LEU A O 6
ATOM 10975 N N . CYS A 1 116 ? -8.654 -4.836 13.703 1.00 0.00 742 CYS A N 6
ATOM 10976 C CA . CYS A 1 116 ? -9.609 -5.240 14.732 1.00 0.00 742 CYS A CA 6
ATOM 10977 C C . CYS A 1 116 ? -9.074 -4.948 16.126 1.00 0.00 742 CYS A C 6
ATOM 10978 O O . CYS A 1 116 ? -8.920 -5.855 16.944 1.00 0.00 742 CYS A O 6
ATOM 10986 N N . PRO A 1 117 ? -8.810 -3.705 16.418 1.00 0.00 743 PRO A N 6
ATOM 10987 C CA . PRO A 1 117 ? -8.307 -3.298 17.753 1.00 0.00 743 PRO A CA 6
ATOM 10988 C C . PRO A 1 117 ? -9.448 -3.221 18.766 1.00 0.00 743 PRO A C 6
ATOM 10989 O O . PRO A 1 117 ? -10.367 -2.417 18.612 1.00 0.00 743 PRO A O 6
ATOM 11000 N N . PRO A 1 118 ? -9.414 -4.038 19.785 1.00 0.00 744 PRO A N 6
ATOM 11001 C CA . PRO A 1 118 ? -10.473 -4.061 20.829 1.00 0.00 744 PRO A CA 6
ATOM 11002 C C . PRO A 1 118 ? -10.259 -3.003 21.909 1.00 0.00 744 PRO A C 6
ATOM 11003 O O . PRO A 1 118 ? -9.125 -2.700 22.282 1.00 0.00 744 PRO A O 6
ATOM 11014 N N . ASN A 1 119 ? -11.359 -2.444 22.403 1.00 0.00 745 ASN A N 6
ATOM 11015 C CA . ASN A 1 119 ? -11.287 -1.419 23.438 1.00 0.00 745 ASN A CA 6
ATOM 11016 C C . ASN A 1 119 ? -11.308 -2.057 24.824 1.00 0.00 745 ASN A C 6
ATOM 11017 O O . ASN A 1 119 ? -10.321 -1.928 25.529 1.00 0.00 745 ASN A O 6
ATOM 11029 N N . ALA A 1 1 ? -12.294 6.198 9.941 1.00 0.00 627 ALA A N 7
ATOM 11030 C CA . ALA A 1 1 ? -12.006 5.331 8.763 1.00 0.00 627 ALA A CA 7
ATOM 11031 C C . ALA A 1 1 ? -10.524 4.973 8.755 1.00 0.00 627 ALA A C 7
ATOM 11032 O O . ALA A 1 1 ? -10.134 3.894 9.200 1.00 0.00 627 ALA A O 7
ATOM 11041 N N . GLY A 1 2 ? -9.700 5.886 8.249 1.00 0.00 628 GLY A N 7
ATOM 11042 C CA . GLY A 1 2 ? -8.261 5.656 8.192 1.00 0.00 628 GLY A CA 7
ATOM 11043 C C . GLY A 1 2 ? -7.670 6.203 6.897 1.00 0.00 628 GLY A C 7
ATOM 11044 O O . GLY A 1 2 ? -8.359 6.300 5.882 1.00 0.00 628 GLY A O 7
ATOM 11048 N N . HIS A 1 3 ? -6.388 6.557 6.939 1.00 0.00 629 HIS A N 7
ATOM 11049 C CA . HIS A 1 3 ? -5.711 7.089 5.760 1.00 0.00 629 HIS A CA 7
ATOM 11050 C C . HIS A 1 3 ? -4.990 5.969 5.014 1.00 0.00 629 HIS A C 7
ATOM 11051 O O . HIS A 1 3 ? -4.345 5.120 5.629 1.00 0.00 629 HIS A O 7
ATOM 11066 N N . ILE A 1 4 ? -5.101 5.969 3.688 1.00 0.00 630 ILE A N 7
ATOM 11067 C CA . ILE A 1 4 ? -4.450 4.941 2.883 1.00 0.00 630 ILE A CA 7
ATOM 11068 C C . ILE A 1 4 ? -3.405 5.553 1.952 1.00 0.00 630 ILE A C 7
ATOM 11069 O O . ILE A 1 4 ? -3.652 6.573 1.309 1.00 0.00 630 ILE A O 7
ATOM 11085 N N . LEU A 1 5 ? -2.240 4.915 1.881 1.00 0.00 631 LEU A N 7
ATOM 11086 C CA . LEU A 1 5 ? -1.164 5.396 1.018 1.00 0.00 631 LEU A CA 7
ATOM 11087 C C . LEU A 1 5 ? -0.991 4.451 -0.167 1.00 0.00 631 LEU A C 7
ATOM 11088 O O . LEU A 1 5 ? -0.884 3.238 0.011 1.00 0.00 631 LEU A O 7
ATOM 11104 N N . LEU A 1 6 ? -0.986 5.006 -1.376 1.00 0.00 632 LEU A N 7
ATOM 11105 C CA . LEU A 1 6 ? -0.849 4.185 -2.577 1.00 0.00 632 LEU A CA 7
ATOM 11106 C C . LEU A 1 6 ? 0.283 4.676 -3.477 1.00 0.00 632 LEU A C 7
ATOM 11107 O O . LEU A 1 6 ? 0.329 5.847 -3.855 1.00 0.00 632 LEU A O 7
ATOM 11123 N N . LEU A 1 7 ? 1.182 3.761 -3.834 1.00 0.00 633 LEU A N 7
ATOM 11124 C CA . LEU A 1 7 ? 2.299 4.094 -4.712 1.00 0.00 633 LEU A CA 7
ATOM 11125 C C . LEU A 1 7 ? 2.087 3.456 -6.081 1.00 0.00 633 LEU A C 7
ATOM 11126 O O . LEU A 1 7 ? 2.132 2.232 -6.216 1.00 0.00 633 LEU A O 7
ATOM 11142 N N . GLU A 1 8 ? 1.849 4.286 -7.093 1.00 0.00 634 GLU A N 7
ATOM 11143 C CA . GLU A 1 8 ? 1.622 3.773 -8.441 1.00 0.00 634 GLU A CA 7
ATOM 11144 C C . GLU A 1 8 ? 1.852 4.857 -9.491 1.00 0.00 634 GLU A C 7
ATOM 11145 O O . GLU A 1 8 ? 1.752 6.049 -9.202 1.00 0.00 634 GLU A O 7
ATOM 11157 N N . GLU A 1 9 ? 2.143 4.427 -10.714 1.00 0.00 635 GLU A N 7
ATOM 11158 C CA . GLU A 1 9 ? 2.370 5.355 -11.817 1.00 0.00 635 GLU A CA 7
ATOM 11159 C C . GLU A 1 9 ? 1.087 5.523 -12.629 1.00 0.00 635 GLU A C 7
ATOM 11160 O O . GLU A 1 9 ? 0.216 4.655 -12.606 1.00 0.00 635 GLU A O 7
ATOM 11172 N N . GLU A 1 10 ? 0.973 6.651 -13.330 1.00 0.00 636 GLU A N 7
ATOM 11173 C CA . GLU A 1 10 ? -0.214 6.936 -14.136 1.00 0.00 636 GLU A CA 7
ATOM 11174 C C . GLU A 1 10 ? -1.401 7.252 -13.234 1.00 0.00 636 GLU A C 7
ATOM 11175 O O . GLU A 1 10 ? -1.812 6.425 -12.421 1.00 0.00 636 GLU A O 7
ATOM 11187 N N . ASP A 1 11 ? -1.943 8.456 -13.380 1.00 0.00 637 ASP A N 7
ATOM 11188 C CA . ASP A 1 11 ? -3.081 8.879 -12.569 1.00 0.00 637 ASP A CA 7
ATOM 11189 C C . ASP A 1 11 ? -4.301 8.001 -12.837 1.00 0.00 637 ASP A C 7
ATOM 11190 O O . ASP A 1 11 ? -5.122 7.778 -11.947 1.00 0.00 637 ASP A O 7
ATOM 11199 N N . GLU A 1 12 ? -4.422 7.515 -14.068 1.00 0.00 638 GLU A N 7
ATOM 11200 C CA . GLU A 1 12 ? -5.558 6.675 -14.437 1.00 0.00 638 GLU A CA 7
ATOM 11201 C C . GLU A 1 12 ? -5.545 5.353 -13.669 1.00 0.00 638 GLU A C 7
ATOM 11202 O O . GLU A 1 12 ? -6.590 4.877 -13.227 1.00 0.00 638 GLU A O 7
ATOM 11214 N N . ALA A 1 13 ? -4.364 4.763 -13.513 1.00 0.00 639 ALA A N 7
ATOM 11215 C CA . ALA A 1 13 ? -4.251 3.495 -12.795 1.00 0.00 639 ALA A CA 7
ATOM 11216 C C . ALA A 1 13 ? -4.480 3.701 -11.299 1.00 0.00 639 ALA A C 7
ATOM 11217 O O . ALA A 1 13 ? -5.223 2.948 -10.661 1.00 0.00 639 ALA A O 7
ATOM 11224 N N . ALA A 1 14 ? -3.845 4.730 -10.746 1.00 0.00 640 ALA A N 7
ATOM 11225 C CA . ALA A 1 14 ? -3.993 5.025 -9.327 1.00 0.00 640 ALA A CA 7
ATOM 11226 C C . ALA A 1 14 ? -5.445 5.354 -9.014 1.00 0.00 640 ALA A C 7
ATOM 11227 O O . ALA A 1 14 ? -5.955 5.018 -7.944 1.00 0.00 640 ALA A O 7
ATOM 11234 N N . THR A 1 15 ? -6.106 6.013 -9.959 1.00 0.00 641 THR A N 7
ATOM 11235 C CA . THR A 1 15 ? -7.502 6.386 -9.784 1.00 0.00 641 THR A CA 7
ATOM 11236 C C . THR A 1 15 ? -8.384 5.148 -9.645 1.00 0.00 641 THR A C 7
ATOM 11237 O O . THR A 1 15 ? -9.258 5.092 -8.780 1.00 0.00 641 THR A O 7
ATOM 11248 N N . VAL A 1 16 ? -8.155 4.157 -10.502 1.00 0.00 642 VAL A N 7
ATOM 11249 C CA . VAL A 1 16 ? -8.948 2.934 -10.452 1.00 0.00 642 VAL A CA 7
ATOM 11250 C C . VAL A 1 16 ? -8.892 2.320 -9.059 1.00 0.00 642 VAL A C 7
ATOM 11251 O O . VAL A 1 16 ? -9.927 2.055 -8.442 1.00 0.00 642 VAL A O 7
ATOM 11264 N N . VAL A 1 17 ? -7.679 2.108 -8.557 1.00 0.00 643 VAL A N 7
ATOM 11265 C CA . VAL A 1 17 ? -7.520 1.537 -7.226 1.00 0.00 643 VAL A CA 7
ATOM 11266 C C . VAL A 1 17 ? -8.161 2.447 -6.182 1.00 0.00 643 VAL A C 7
ATOM 11267 O O . VAL A 1 17 ? -8.842 1.981 -5.267 1.00 0.00 643 VAL A O 7
ATOM 11280 N N . CYS A 1 18 ? -7.929 3.749 -6.329 1.00 0.00 644 CYS A N 7
ATOM 11281 C CA . CYS A 1 18 ? -8.475 4.732 -5.398 1.00 0.00 644 CYS A CA 7
ATOM 11282 C C . CYS A 1 18 ? -9.993 4.804 -5.511 1.00 0.00 644 CYS A C 7
ATOM 11283 O O . CYS A 1 18 ? -10.680 5.094 -4.532 1.00 0.00 644 CYS A O 7
ATOM 11291 N N . GLU A 1 19 ? -10.515 4.544 -6.706 1.00 0.00 645 GLU A N 7
ATOM 11292 C CA . GLU A 1 19 ? -11.956 4.594 -6.910 1.00 0.00 645 GLU A CA 7
ATOM 11293 C C . GLU A 1 19 ? -12.648 3.565 -6.024 1.00 0.00 645 GLU A C 7
ATOM 11294 O O . GLU A 1 19 ? -13.642 3.870 -5.364 1.00 0.00 645 GLU A O 7
ATOM 11306 N N . MET A 1 20 ? -12.112 2.347 -5.992 1.00 0.00 646 MET A N 7
ATOM 11307 C CA . MET A 1 20 ? -12.697 1.305 -5.155 1.00 0.00 646 MET A CA 7
ATOM 11308 C C . MET A 1 20 ? -12.559 1.682 -3.684 1.00 0.00 646 MET A C 7
ATOM 11309 O O . MET A 1 20 ? -13.507 1.558 -2.904 1.00 0.00 646 MET A O 7
ATOM 11323 N N . LEU A 1 21 ? -11.376 2.163 -3.315 1.00 0.00 647 LEU A N 7
ATOM 11324 C CA . LEU A 1 21 ? -11.130 2.575 -1.940 1.00 0.00 647 LEU A CA 7
ATOM 11325 C C . LEU A 1 21 ? -11.953 3.809 -1.605 1.00 0.00 647 LEU A C 7
ATOM 11326 O O . LEU A 1 21 ? -12.565 3.890 -0.540 1.00 0.00 647 LEU A O 7
ATOM 11342 N N . THR A 1 22 ? -11.984 4.762 -2.530 1.00 0.00 648 THR A N 7
ATOM 11343 C CA . THR A 1 22 ? -12.761 5.974 -2.323 1.00 0.00 648 THR A CA 7
ATOM 11344 C C . THR A 1 22 ? -14.209 5.605 -2.034 1.00 0.00 648 THR A C 7
ATOM 11345 O O . THR A 1 22 ? -14.848 6.179 -1.153 1.00 0.00 648 THR A O 7
ATOM 11356 N N . ALA A 1 23 ? -14.713 4.631 -2.786 1.00 0.00 649 ALA A N 7
ATOM 11357 C CA . ALA A 1 23 ? -16.085 4.175 -2.613 1.00 0.00 649 ALA A CA 7
ATOM 11358 C C . ALA A 1 23 ? -16.275 3.585 -1.222 1.00 0.00 649 ALA A C 7
ATOM 11359 O O . ALA A 1 23 ? -17.356 3.680 -0.642 1.00 0.00 649 ALA A O 7
ATOM 11366 N N . ALA A 1 24 ? -15.221 2.974 -0.693 1.00 0.00 650 ALA A N 7
ATOM 11367 C CA . ALA A 1 24 ? -15.292 2.371 0.631 1.00 0.00 650 ALA A CA 7
ATOM 11368 C C . ALA A 1 24 ? -15.303 3.446 1.718 1.00 0.00 650 ALA A C 7
ATOM 11369 O O . ALA A 1 24 ? -15.495 3.147 2.896 1.00 0.00 650 ALA A O 7
ATOM 11376 N N . GLY A 1 25 ? -15.117 4.700 1.311 1.00 0.00 651 GLY A N 7
ATOM 11377 C CA . GLY A 1 25 ? -15.132 5.813 2.259 1.00 0.00 651 GLY A CA 7
ATOM 11378 C C . GLY A 1 25 ? -13.735 6.149 2.781 1.00 0.00 651 GLY A C 7
ATOM 11379 O O . GLY A 1 25 ? -13.575 7.067 3.585 1.00 0.00 651 GLY A O 7
ATOM 11383 N N . PHE A 1 26 ? -12.726 5.412 2.327 1.00 0.00 652 PHE A N 7
ATOM 11384 C CA . PHE A 1 26 ? -11.356 5.662 2.770 1.00 0.00 652 PHE A CA 7
ATOM 11385 C C . PHE A 1 26 ? -10.652 6.639 1.832 1.00 0.00 652 PHE A C 7
ATOM 11386 O O . PHE A 1 26 ? -10.928 6.671 0.634 1.00 0.00 652 PHE A O 7
ATOM 11403 N N . LYS A 1 27 ? -9.740 7.437 2.387 1.00 0.00 653 LYS A N 7
ATOM 11404 C CA . LYS A 1 27 ? -9.003 8.413 1.586 1.00 0.00 653 LYS A CA 7
ATOM 11405 C C . LYS A 1 27 ? -7.709 7.806 1.054 1.00 0.00 653 LYS A C 7
ATOM 11406 O O . LYS A 1 27 ? -6.942 7.203 1.805 1.00 0.00 653 LYS A O 7
ATOM 11425 N N . VAL A 1 28 ? -7.477 7.966 -0.246 1.00 0.00 654 VAL A N 7
ATOM 11426 C CA . VAL A 1 28 ? -6.275 7.423 -0.870 1.00 0.00 654 VAL A CA 7
ATOM 11427 C C . VAL A 1 28 ? -5.393 8.534 -1.431 1.00 0.00 654 VAL A C 7
ATOM 11428 O O . VAL A 1 28 ? -5.881 9.477 -2.056 1.00 0.00 654 VAL A O 7
ATOM 11441 N N . ILE A 1 29 ? -4.088 8.409 -1.209 1.00 0.00 655 ILE A N 7
ATOM 11442 C CA . ILE A 1 29 ? -3.136 9.397 -1.700 1.00 0.00 655 ILE A CA 7
ATOM 11443 C C . ILE A 1 29 ? -2.310 8.796 -2.838 1.00 0.00 655 ILE A C 7
ATOM 11444 O O . ILE A 1 29 ? -1.734 7.719 -2.691 1.00 0.00 655 ILE A O 7
ATOM 11460 N N . TRP A 1 30 ? -2.269 9.485 -3.976 1.00 0.00 656 TRP A N 7
ATOM 11461 C CA . TRP A 1 30 ? -1.521 8.989 -5.132 1.00 0.00 656 TRP A CA 7
ATOM 11462 C C . TRP A 1 30 ? -0.118 9.593 -5.188 1.00 0.00 656 TRP A C 7
ATOM 11463 O O . TRP A 1 30 ? 0.045 10.798 -5.378 1.00 0.00 656 TRP A O 7
ATOM 11484 N N . LEU A 1 31 ? 0.892 8.738 -5.023 1.00 0.00 657 LEU A N 7
ATOM 11485 C CA . LEU A 1 31 ? 2.283 9.186 -5.055 1.00 0.00 657 LEU A CA 7
ATOM 11486 C C . LEU A 1 31 ? 3.033 8.555 -6.228 1.00 0.00 657 LEU A C 7
ATOM 11487 O O . LEU A 1 31 ? 2.786 7.400 -6.590 1.00 0.00 657 LEU A O 7
ATOM 11503 N N . VAL A 1 32 ? 3.959 9.315 -6.810 1.00 0.00 658 VAL A N 7
ATOM 11504 C CA . VAL A 1 32 ? 4.751 8.816 -7.929 1.00 0.00 658 VAL A CA 7
ATOM 11505 C C . VAL A 1 32 ? 6.224 8.743 -7.540 1.00 0.00 658 VAL A C 7
ATOM 11506 O O . VAL A 1 32 ? 7.092 8.544 -8.389 1.00 0.00 658 VAL A O 7
ATOM 11519 N N . ASP A 1 33 ? 6.498 8.911 -6.249 1.00 0.00 659 ASP A N 7
ATOM 11520 C CA . ASP A 1 33 ? 7.870 8.866 -5.756 1.00 0.00 659 ASP A CA 7
ATOM 11521 C C . ASP A 1 33 ? 7.905 8.342 -4.322 1.00 0.00 659 ASP A C 7
ATOM 11522 O O . ASP A 1 33 ? 7.186 8.838 -3.453 1.00 0.00 659 ASP A O 7
ATOM 11531 N N . GLY A 1 34 ? 8.741 7.335 -4.085 1.00 0.00 660 GLY A N 7
ATOM 11532 C CA . GLY A 1 34 ? 8.861 6.743 -2.755 1.00 0.00 660 GLY A CA 7
ATOM 11533 C C . GLY A 1 34 ? 9.344 7.763 -1.726 1.00 0.00 660 GLY A C 7
ATOM 11534 O O . GLY A 1 34 ? 8.900 7.756 -0.579 1.00 0.00 660 GLY A O 7
ATOM 11538 N N . SER A 1 35 ? 10.262 8.632 -2.137 1.00 0.00 661 SER A N 7
ATOM 11539 C CA . SER A 1 35 ? 10.799 9.641 -1.230 1.00 0.00 661 SER A CA 7
ATOM 11540 C C . SER A 1 35 ? 9.685 10.539 -0.695 1.00 0.00 661 SER A C 7
ATOM 11541 O O . SER A 1 35 ? 9.695 10.924 0.476 1.00 0.00 661 SER A O 7
ATOM 11549 N N . THR A 1 36 ? 8.727 10.869 -1.555 1.00 0.00 662 THR A N 7
ATOM 11550 C CA . THR A 1 36 ? 7.614 11.723 -1.150 1.00 0.00 662 THR A CA 7
ATOM 11551 C C . THR A 1 36 ? 6.773 11.045 -0.076 1.00 0.00 662 THR A C 7
ATOM 11552 O O . THR A 1 36 ? 6.322 11.689 0.871 1.00 0.00 662 THR A O 7
ATOM 11563 N N . ALA A 1 37 ? 6.559 9.747 -0.236 1.00 0.00 663 ALA A N 7
ATOM 11564 C CA . ALA A 1 37 ? 5.760 8.993 0.722 1.00 0.00 663 ALA A CA 7
ATOM 11565 C C . ALA A 1 37 ? 6.401 9.022 2.105 1.00 0.00 663 ALA A C 7
ATOM 11566 O O . ALA A 1 37 ? 5.713 9.180 3.111 1.00 0.00 663 ALA A O 7
ATOM 11573 N N . LEU A 1 38 ? 7.719 8.873 2.151 1.00 0.00 664 LEU A N 7
ATOM 11574 C CA . LEU A 1 38 ? 8.429 8.891 3.426 1.00 0.00 664 LEU A CA 7
ATOM 11575 C C . LEU A 1 38 ? 8.201 10.210 4.154 1.00 0.00 664 LEU A C 7
ATOM 11576 O O . LEU A 1 38 ? 7.985 10.236 5.365 1.00 0.00 664 LEU A O 7
ATOM 11592 N N . ASP A 1 39 ? 8.275 11.302 3.403 1.00 0.00 665 ASP A N 7
ATOM 11593 C CA . ASP A 1 39 ? 8.102 12.631 3.975 1.00 0.00 665 ASP A CA 7
ATOM 11594 C C . ASP A 1 39 ? 6.692 12.817 4.536 1.00 0.00 665 ASP A C 7
ATOM 11595 O O . ASP A 1 39 ? 6.508 13.443 5.580 1.00 0.00 665 ASP A O 7
ATOM 11604 N N . GLN A 1 40 ? 5.702 12.278 3.832 1.00 0.00 666 GLN A N 7
ATOM 11605 C CA . GLN A 1 40 ? 4.311 12.396 4.263 1.00 0.00 666 GLN A CA 7
ATOM 11606 C C . GLN A 1 40 ? 3.920 11.237 5.175 1.00 0.00 666 GLN A C 7
ATOM 11607 O O . GLN A 1 40 ? 3.355 11.437 6.250 1.00 0.00 666 GLN A O 7
ATOM 11621 N N . LEU A 1 41 ? 4.216 10.025 4.724 1.00 0.00 667 LEU A N 7
ATOM 11622 C CA . LEU A 1 41 ? 3.889 8.824 5.485 1.00 0.00 667 LEU A CA 7
ATOM 11623 C C . LEU A 1 41 ? 4.279 8.971 6.954 1.00 0.00 667 LEU A C 7
ATOM 11624 O O . LEU A 1 41 ? 3.493 8.646 7.845 1.00 0.00 667 LEU A O 7
ATOM 11640 N N . ASP A 1 42 ? 5.487 9.465 7.206 1.00 0.00 668 ASP A N 7
ATOM 11641 C CA . ASP A 1 42 ? 5.947 9.648 8.580 1.00 0.00 668 ASP A CA 7
ATOM 11642 C C . ASP A 1 42 ? 5.059 10.652 9.300 1.00 0.00 668 ASP A C 7
ATOM 11643 O O . ASP A 1 42 ? 4.712 10.473 10.468 1.00 0.00 668 ASP A O 7
ATOM 11652 N N . LEU A 1 43 ? 4.699 11.712 8.590 1.00 0.00 669 LEU A N 7
ATOM 11653 C CA . LEU A 1 43 ? 3.853 12.751 9.157 1.00 0.00 669 LEU A CA 7
ATOM 11654 C C . LEU A 1 43 ? 2.392 12.313 9.206 1.00 0.00 669 LEU A C 7
ATOM 11655 O O . LEU A 1 43 ? 1.669 12.647 10.146 1.00 0.00 669 LEU A O 7
ATOM 11671 N N . LEU A 1 44 ? 1.955 11.577 8.187 1.00 0.00 670 LEU A N 7
ATOM 11672 C CA . LEU A 1 44 ? 0.578 11.119 8.126 1.00 0.00 670 LEU A CA 7
ATOM 11673 C C . LEU A 1 44 ? 0.379 9.855 8.966 1.00 0.00 670 LEU A C 7
ATOM 11674 O O . LEU A 1 44 ? -0.641 9.703 9.637 1.00 0.00 670 LEU A O 7
ATOM 11690 N N . GLN A 1 45 ? 1.354 8.950 8.918 1.00 0.00 671 GLN A N 7
ATOM 11691 C CA . GLN A 1 45 ? 1.262 7.703 9.672 1.00 0.00 671 GLN A CA 7
ATOM 11692 C C . GLN A 1 45 ? -0.040 6.977 9.336 1.00 0.00 671 GLN A C 7
ATOM 11693 O O . GLN A 1 45 ? -0.994 6.982 10.115 1.00 0.00 671 GLN A O 7
ATOM 11707 N N . PRO A 1 46 ? -0.084 6.371 8.180 1.00 0.00 672 PRO A N 7
ATOM 11708 C CA . PRO A 1 46 ? -1.278 5.627 7.680 1.00 0.00 672 PRO A CA 7
ATOM 11709 C C . PRO A 1 46 ? -1.466 4.284 8.384 1.00 0.00 672 PRO A C 7
ATOM 11710 O O . PRO A 1 46 ? -0.555 3.787 9.047 1.00 0.00 672 PRO A O 7
ATOM 11721 N N . ILE A 1 47 ? -2.651 3.696 8.228 1.00 0.00 673 ILE A N 7
ATOM 11722 C CA . ILE A 1 47 ? -2.937 2.406 8.847 1.00 0.00 673 ILE A CA 7
ATOM 11723 C C . ILE A 1 47 ? -2.630 1.276 7.872 1.00 0.00 673 ILE A C 7
ATOM 11724 O O . ILE A 1 47 ? -2.319 0.157 8.280 1.00 0.00 673 ILE A O 7
ATOM 11740 N N . VAL A 1 48 ? -2.709 1.581 6.583 1.00 0.00 674 VAL A N 7
ATOM 11741 C CA . VAL A 1 48 ? -2.427 0.591 5.553 1.00 0.00 674 VAL A CA 7
ATOM 11742 C C . VAL A 1 48 ? -1.703 1.246 4.382 1.00 0.00 674 VAL A C 7
ATOM 11743 O O . VAL A 1 48 ? -2.035 2.361 3.974 1.00 0.00 674 VAL A O 7
ATOM 11756 N N . ILE A 1 49 ? -0.703 0.551 3.852 1.00 0.00 675 ILE A N 7
ATOM 11757 C CA . ILE A 1 49 ? 0.073 1.081 2.739 1.00 0.00 675 ILE A CA 7
ATOM 11758 C C . ILE A 1 49 ? -0.087 0.215 1.494 1.00 0.00 675 ILE A C 7
ATOM 11759 O O . ILE A 1 49 ? 0.090 -1.002 1.544 1.00 0.00 675 ILE A O 7
ATOM 11775 N N . LEU A 1 50 ? -0.407 0.858 0.377 1.00 0.00 676 LEU A N 7
ATOM 11776 C CA . LEU A 1 50 ? -0.574 0.151 -0.885 1.00 0.00 676 LEU A CA 7
ATOM 11777 C C . LEU A 1 50 ? 0.620 0.440 -1.789 1.00 0.00 676 LEU A C 7
ATOM 11778 O O . LEU A 1 50 ? 1.005 1.596 -1.963 1.00 0.00 676 LEU A O 7
ATOM 11794 N N . MET A 1 51 ? 1.220 -0.604 -2.350 1.00 0.00 677 MET A N 7
ATOM 11795 C CA . MET A 1 51 ? 2.380 -0.409 -3.209 1.00 0.00 677 MET A CA 7
ATOM 11796 C C . MET A 1 51 ? 2.372 -1.343 -4.413 1.00 0.00 677 MET A C 7
ATOM 11797 O O . MET A 1 51 ? 2.088 -2.537 -4.295 1.00 0.00 677 MET A O 7
ATOM 11811 N N . ALA A 1 52 ? 2.725 -0.787 -5.567 1.00 0.00 678 ALA A N 7
ATOM 11812 C CA . ALA A 1 52 ? 2.806 -1.563 -6.796 1.00 0.00 678 ALA A CA 7
ATOM 11813 C C . ALA A 1 52 ? 3.957 -2.557 -6.695 1.00 0.00 678 ALA A C 7
ATOM 11814 O O . ALA A 1 52 ? 4.923 -2.319 -5.968 1.00 0.00 678 ALA A O 7
ATOM 11821 N N . TRP A 1 53 ? 3.861 -3.669 -7.416 1.00 0.00 679 TRP A N 7
ATOM 11822 C CA . TRP A 1 53 ? 4.922 -4.665 -7.366 1.00 0.00 679 TRP A CA 7
ATOM 11823 C C . TRP A 1 53 ? 5.807 -4.616 -8.615 1.00 0.00 679 TRP A C 7
ATOM 11824 O O . TRP A 1 53 ? 6.944 -5.088 -8.582 1.00 0.00 679 TRP A O 7
ATOM 11845 N N . PRO A 1 54 ? 5.342 -4.044 -9.699 1.00 0.00 680 PRO A N 7
ATOM 11846 C CA . PRO A 1 54 ? 6.151 -3.935 -10.939 1.00 0.00 680 PRO A CA 7
ATOM 11847 C C . PRO A 1 54 ? 7.043 -2.694 -10.902 1.00 0.00 680 PRO A C 7
ATOM 11848 O O . PRO A 1 54 ? 6.548 -1.578 -10.754 1.00 0.00 680 PRO A O 7
ATOM 11859 N N . PRO A 1 55 ? 8.336 -2.862 -11.010 1.00 0.00 681 PRO A N 7
ATOM 11860 C CA . PRO A 1 55 ? 9.296 -1.724 -10.962 1.00 0.00 681 PRO A CA 7
ATOM 11861 C C . PRO A 1 55 ? 9.303 -0.901 -12.252 1.00 0.00 681 PRO A C 7
ATOM 11862 O O . PRO A 1 55 ? 9.748 -1.377 -13.297 1.00 0.00 681 PRO A O 7
ATOM 11873 N N . PRO A 1 56 ? 8.837 0.321 -12.196 1.00 0.00 682 PRO A N 7
ATOM 11874 C CA . PRO A 1 56 ? 8.807 1.226 -13.373 1.00 0.00 682 PRO A CA 7
ATOM 11875 C C . PRO A 1 56 ? 10.123 1.981 -13.517 1.00 0.00 682 PRO A C 7
ATOM 11876 O O . PRO A 1 56 ? 10.441 2.511 -14.583 1.00 0.00 682 PRO A O 7
ATOM 11887 N N . ASP A 1 57 ? 10.882 2.017 -12.426 1.00 0.00 683 ASP A N 7
ATOM 11888 C CA . ASP A 1 57 ? 12.170 2.696 -12.411 1.00 0.00 683 ASP A CA 7
ATOM 11889 C C . ASP A 1 57 ? 13.025 2.191 -11.252 1.00 0.00 683 ASP A C 7
ATOM 11890 O O . ASP A 1 57 ? 14.220 2.469 -11.196 1.00 0.00 683 ASP A O 7
ATOM 11899 N N . GLN A 1 58 ? 12.386 1.442 -10.346 1.00 0.00 684 GLN A N 7
ATOM 11900 C CA . GLN A 1 58 ? 13.042 0.859 -9.163 1.00 0.00 684 GLN A CA 7
ATOM 11901 C C . GLN A 1 58 ? 12.745 1.685 -7.914 1.00 0.00 684 GLN A C 7
ATOM 11902 O O . GLN A 1 58 ? 13.241 1.381 -6.828 1.00 0.00 684 GLN A O 7
ATOM 11916 N N . SER A 1 59 ? 11.941 2.731 -8.071 1.00 0.00 685 SER A N 7
ATOM 11917 C CA . SER A 1 59 ? 11.597 3.591 -6.941 1.00 0.00 685 SER A CA 7
ATOM 11918 C C . SER A 1 59 ? 10.783 2.830 -5.897 1.00 0.00 685 SER A C 7
ATOM 11919 O O . SER A 1 59 ? 10.950 3.037 -4.694 1.00 0.00 685 SER A O 7
ATOM 11927 N N . CYS A 1 60 ? 9.898 1.956 -6.363 1.00 0.00 686 CYS A N 7
ATOM 11928 C CA . CYS A 1 60 ? 9.055 1.176 -5.461 1.00 0.00 686 CYS A CA 7
ATOM 11929 C C . CYS A 1 60 ? 9.900 0.275 -4.564 1.00 0.00 686 CYS A C 7
ATOM 11930 O O . CYS A 1 60 ? 9.547 0.024 -3.412 1.00 0.00 686 CYS A O 7
ATOM 11938 N N . LEU A 1 61 ? 11.008 -0.221 -5.104 1.00 0.00 687 LEU A N 7
ATOM 11939 C CA . LEU A 1 61 ? 11.887 -1.109 -4.348 1.00 0.00 687 LEU A CA 7
ATOM 11940 C C . LEU A 1 61 ? 12.516 -0.383 -3.160 1.00 0.00 687 LEU A C 7
ATOM 11941 O O . LEU A 1 61 ? 12.765 -0.987 -2.114 1.00 0.00 687 LEU A O 7
ATOM 11957 N N . LEU A 1 62 ? 12.773 0.910 -3.319 1.00 0.00 688 LEU A N 7
ATOM 11958 C CA . LEU A 1 62 ? 13.372 1.687 -2.241 1.00 0.00 688 LEU A CA 7
ATOM 11959 C C . LEU A 1 62 ? 12.377 1.853 -1.093 1.00 0.00 688 LEU A C 7
ATOM 11960 O O . LEU A 1 62 ? 12.755 1.819 0.079 1.00 0.00 688 LEU A O 7
ATOM 11976 N N . LEU A 1 63 ? 11.104 2.021 -1.438 1.00 0.00 689 LEU A N 7
ATOM 11977 C CA . LEU A 1 63 ? 10.058 2.174 -0.433 1.00 0.00 689 LEU A CA 7
ATOM 11978 C C . LEU A 1 63 ? 9.979 0.911 0.422 1.00 0.00 689 LEU A C 7
ATOM 11979 O O . LEU A 1 63 ? 9.831 0.981 1.643 1.00 0.00 689 LEU A O 7
ATOM 11995 N N . LEU A 1 64 ? 10.085 -0.243 -0.236 1.00 0.00 690 LEU A N 7
ATOM 11996 C CA . LEU A 1 64 ? 10.031 -1.527 0.459 1.00 0.00 690 LEU A CA 7
ATOM 11997 C C . LEU A 1 64 ? 11.155 -1.623 1.486 1.00 0.00 690 LEU A C 7
ATOM 11998 O O . LEU A 1 64 ? 10.951 -2.113 2.596 1.00 0.00 690 LEU A O 7
ATOM 12014 N N . GLN A 1 65 ? 12.339 -1.144 1.113 1.00 0.00 691 GLN A N 7
ATOM 12015 C CA . GLN A 1 65 ? 13.482 -1.178 2.022 1.00 0.00 691 GLN A CA 7
ATOM 12016 C C . GLN A 1 65 ? 13.191 -0.377 3.288 1.00 0.00 691 GLN A C 7
ATOM 12017 O O . GLN A 1 65 ? 13.515 -0.808 4.395 1.00 0.00 691 GLN A O 7
ATOM 12031 N N . HIS A 1 66 ? 12.579 0.793 3.117 1.00 0.00 692 HIS A N 7
ATOM 12032 C CA . HIS A 1 66 ? 12.251 1.648 4.254 1.00 0.00 692 HIS A CA 7
ATOM 12033 C C . HIS A 1 66 ? 11.365 0.902 5.245 1.00 0.00 692 HIS A C 7
ATOM 12034 O O . HIS A 1 66 ? 11.646 0.868 6.444 1.00 0.00 692 HIS A O 7
ATOM 12049 N N . LEU A 1 67 ? 10.298 0.299 4.735 1.00 0.00 693 LEU A N 7
ATOM 12050 C CA . LEU A 1 67 ? 9.381 -0.451 5.581 1.00 0.00 693 LEU A CA 7
ATOM 12051 C C . LEU A 1 67 ? 10.133 -1.516 6.374 1.00 0.00 693 LEU A C 7
ATOM 12052 O O . LEU A 1 67 ? 9.851 -1.744 7.552 1.00 0.00 693 LEU A O 7
ATOM 12068 N N . ARG A 1 68 ? 11.097 -2.161 5.723 1.00 0.00 694 ARG A N 7
ATOM 12069 C CA . ARG A 1 68 ? 11.885 -3.195 6.382 1.00 0.00 694 ARG A CA 7
ATOM 12070 C C . ARG A 1 68 ? 12.673 -2.609 7.548 1.00 0.00 694 ARG A C 7
ATOM 12071 O O . ARG A 1 68 ? 12.897 -3.276 8.556 1.00 0.00 694 ARG A O 7
ATOM 12092 N N . GLU A 1 69 ? 13.100 -1.361 7.399 1.00 0.00 695 GLU A N 7
ATOM 12093 C CA . GLU A 1 69 ? 13.872 -0.700 8.445 1.00 0.00 695 GLU A CA 7
ATOM 12094 C C . GLU A 1 69 ? 13.018 -0.455 9.686 1.00 0.00 695 GLU A C 7
ATOM 12095 O O . GLU A 1 69 ? 13.505 -0.546 10.812 1.00 0.00 695 GLU A O 7
ATOM 12107 N N . HIS A 1 70 ? 11.744 -0.145 9.475 1.00 0.00 696 HIS A N 7
ATOM 12108 C CA . HIS A 1 70 ? 10.839 0.112 10.590 1.00 0.00 696 HIS A CA 7
ATOM 12109 C C . HIS A 1 70 ? 10.133 -1.166 11.034 1.00 0.00 696 HIS A C 7
ATOM 12110 O O . HIS A 1 70 ? 9.377 -1.158 12.003 1.00 0.00 696 HIS A O 7
ATOM 12125 N N . GLN A 1 71 ? 10.380 -2.263 10.326 1.00 0.00 697 GLN A N 7
ATOM 12126 C CA . GLN A 1 71 ? 9.752 -3.537 10.672 1.00 0.00 697 GLN A CA 7
ATOM 12127 C C . GLN A 1 71 ? 10.108 -3.951 12.098 1.00 0.00 697 GLN A C 7
ATOM 12128 O O . GLN A 1 71 ? 9.511 -4.874 12.650 1.00 0.00 697 GLN A O 7
ATOM 12142 N N . ALA A 1 72 ? 11.082 -3.266 12.688 1.00 0.00 698 ALA A N 7
ATOM 12143 C CA . ALA A 1 72 ? 11.501 -3.580 14.050 1.00 0.00 698 ALA A CA 7
ATOM 12144 C C . ALA A 1 72 ? 10.611 -2.869 15.065 1.00 0.00 698 ALA A C 7
ATOM 12145 O O . ALA A 1 72 ? 10.807 -2.996 16.273 1.00 0.00 698 ALA A O 7
ATOM 12152 N N . ASP A 1 73 ? 9.629 -2.122 14.568 1.00 0.00 699 ASP A N 7
ATOM 12153 C CA . ASP A 1 73 ? 8.714 -1.401 15.446 1.00 0.00 699 ASP A CA 7
ATOM 12154 C C . ASP A 1 73 ? 7.792 -2.379 16.169 1.00 0.00 699 ASP A C 7
ATOM 12155 O O . ASP A 1 73 ? 7.708 -3.550 15.798 1.00 0.00 699 ASP A O 7
ATOM 12164 N N . PRO A 1 74 ? 7.104 -1.928 17.186 1.00 0.00 700 PRO A N 7
ATOM 12165 C CA . PRO A 1 74 ? 6.174 -2.795 17.963 1.00 0.00 700 PRO A CA 7
ATOM 12166 C C . PRO A 1 74 ? 5.113 -3.435 17.073 1.00 0.00 700 PRO A C 7
ATOM 12167 O O . PRO A 1 74 ? 4.952 -4.656 17.058 1.00 0.00 700 PRO A O 7
ATOM 12178 N N . HIS A 1 75 ? 4.388 -2.596 16.337 1.00 0.00 701 HIS A N 7
ATOM 12179 C CA . HIS A 1 75 ? 3.335 -3.079 15.449 1.00 0.00 701 HIS A CA 7
ATOM 12180 C C . HIS A 1 75 ? 3.400 -2.374 14.096 1.00 0.00 701 HIS A C 7
ATOM 12181 O O . HIS A 1 75 ? 2.558 -1.532 13.785 1.00 0.00 701 HIS A O 7
ATOM 12196 N N . PRO A 1 76 ? 4.375 -2.705 13.293 1.00 0.00 702 PRO A N 7
ATOM 12197 C CA . PRO A 1 76 ? 4.548 -2.095 11.946 1.00 0.00 702 PRO A CA 7
ATOM 12198 C C . PRO A 1 76 ? 3.244 -2.092 11.151 1.00 0.00 702 PRO A C 7
ATOM 12199 O O . PRO A 1 76 ? 2.336 -2.873 11.430 1.00 0.00 702 PRO A O 7
ATOM 12210 N N . PRO A 1 77 ? 3.141 -1.230 10.178 1.00 0.00 703 PRO A N 7
ATOM 12211 C CA . PRO A 1 77 ? 1.924 -1.117 9.324 1.00 0.00 703 PRO A CA 7
ATOM 12212 C C . PRO A 1 77 ? 1.812 -2.271 8.332 1.00 0.00 703 PRO A C 7
ATOM 12213 O O . PRO A 1 77 ? 2.820 -2.838 7.907 1.00 0.00 703 PRO A O 7
ATOM 12224 N N . LEU A 1 78 ? 0.584 -2.609 7.959 1.00 0.00 704 LEU A N 7
ATOM 12225 C CA . LEU A 1 78 ? 0.362 -3.689 7.009 1.00 0.00 704 LEU A CA 7
ATOM 12226 C C . LEU A 1 78 ? 0.656 -3.211 5.594 1.00 0.00 704 LEU A C 7
ATOM 12227 O O . LEU A 1 78 ? 0.330 -2.081 5.230 1.00 0.00 704 LEU A O 7
ATOM 12243 N N . VAL A 1 79 ? 1.284 -4.072 4.801 1.00 0.00 705 VAL A N 7
ATOM 12244 C CA . VAL A 1 79 ? 1.623 -3.713 3.432 1.00 0.00 705 VAL A CA 7
ATOM 12245 C C . VAL A 1 79 ? 0.964 -4.661 2.437 1.00 0.00 705 VAL A C 7
ATOM 12246 O O . VAL A 1 79 ? 1.098 -5.881 2.536 1.00 0.00 705 VAL A O 7
ATOM 12259 N N . LEU A 1 80 ? 0.263 -4.085 1.468 1.00 0.00 706 LEU A N 7
ATOM 12260 C CA . LEU A 1 80 ? -0.402 -4.877 0.444 1.00 0.00 706 LEU A CA 7
ATOM 12261 C C . LEU A 1 80 ? 0.162 -4.520 -0.930 1.00 0.00 706 LEU A C 7
ATOM 12262 O O . LEU A 1 80 ? 0.334 -3.344 -1.248 1.00 0.00 706 LEU A O 7
ATOM 12278 N N . PHE A 1 81 ? 0.455 -5.532 -1.739 1.00 0.00 707 PHE A N 7
ATOM 12279 C CA . PHE A 1 81 ? 1.004 -5.287 -3.070 1.00 0.00 707 PHE A CA 7
ATOM 12280 C C . PHE A 1 81 ? -0.013 -5.633 -4.151 1.00 0.00 707 PHE A C 7
ATOM 12281 O O . PHE A 1 81 ? -0.612 -6.708 -4.133 1.00 0.00 707 PHE A O 7
ATOM 12298 N N . LEU A 1 82 ? -0.204 -4.712 -5.092 1.00 0.00 708 LEU A N 7
ATOM 12299 C CA . LEU A 1 82 ? -1.155 -4.927 -6.179 1.00 0.00 708 LEU A CA 7
ATOM 12300 C C . LEU A 1 82 ? -0.437 -5.341 -7.462 1.00 0.00 708 LEU A C 7
ATOM 12301 O O . LEU A 1 82 ? 0.631 -4.818 -7.783 1.00 0.00 708 LEU A O 7
ATOM 12317 N N . GLY A 1 83 ? -1.033 -6.281 -8.195 1.00 0.00 709 GLY A N 7
ATOM 12318 C CA . GLY A 1 83 ? -0.443 -6.754 -9.444 1.00 0.00 709 GLY A CA 7
ATOM 12319 C C . GLY A 1 83 ? -0.134 -8.247 -9.377 1.00 0.00 709 GLY A C 7
ATOM 12320 O O . GLY A 1 83 ? -0.975 -9.047 -8.972 1.00 0.00 709 GLY A O 7
ATOM 12324 N N . GLU A 1 84 ? 1.078 -8.613 -9.779 1.00 0.00 710 GLU A N 7
ATOM 12325 C CA . GLU A 1 84 ? 1.488 -10.012 -9.763 1.00 0.00 710 GLU A CA 7
ATOM 12326 C C . GLU A 1 84 ? 2.095 -10.371 -8.412 1.00 0.00 710 GLU A C 7
ATOM 12327 O O . GLU A 1 84 ? 2.551 -9.497 -7.674 1.00 0.00 710 GLU A O 7
ATOM 12339 N N . PRO A 1 85 ? 2.106 -11.633 -8.083 1.00 0.00 711 PRO A N 7
ATOM 12340 C CA . PRO A 1 85 ? 2.666 -12.126 -6.792 1.00 0.00 711 PRO A CA 7
ATOM 12341 C C . PRO A 1 85 ? 4.197 -12.118 -6.787 1.00 0.00 711 PRO A C 7
ATOM 12342 O O . PRO A 1 85 ? 4.826 -12.840 -7.562 1.00 0.00 711 PRO A O 7
ATOM 12353 N N . PRO A 1 86 ? 4.804 -11.330 -5.933 1.00 0.00 712 PRO A N 7
ATOM 12354 C CA . PRO A 1 86 ? 6.292 -11.248 -5.839 1.00 0.00 712 PRO A CA 7
ATOM 12355 C C . PRO A 1 86 ? 6.936 -12.630 -5.735 1.00 0.00 712 PRO A C 7
ATOM 12356 O O . PRO A 1 86 ? 6.397 -13.529 -5.088 1.00 0.00 712 PRO A O 7
ATOM 12367 N N . VAL A 1 87 ? 8.088 -12.792 -6.379 1.00 0.00 713 VAL A N 7
ATOM 12368 C CA . VAL A 1 87 ? 8.794 -14.069 -6.355 1.00 0.00 713 VAL A CA 7
ATOM 12369 C C . VAL A 1 87 ? 9.631 -14.202 -5.086 1.00 0.00 713 VAL A C 7
ATOM 12370 O O . VAL A 1 87 ? 10.003 -15.308 -4.694 1.00 0.00 713 VAL A O 7
ATOM 12383 N N . ASP A 1 88 ? 9.929 -13.073 -4.450 1.00 0.00 714 ASP A N 7
ATOM 12384 C CA . ASP A 1 88 ? 10.728 -13.091 -3.229 1.00 0.00 714 ASP A CA 7
ATOM 12385 C C . ASP A 1 88 ? 9.914 -13.647 -2.059 1.00 0.00 714 ASP A C 7
ATOM 12386 O O . ASP A 1 88 ? 8.810 -13.174 -1.790 1.00 0.00 714 ASP A O 7
ATOM 12395 N N . PRO A 1 89 ? 10.433 -14.621 -1.353 1.00 0.00 715 PRO A N 7
ATOM 12396 C CA . PRO A 1 89 ? 9.727 -15.219 -0.185 1.00 0.00 715 PRO A CA 7
ATOM 12397 C C . PRO A 1 89 ? 9.733 -14.279 1.018 1.00 0.00 715 PRO A C 7
ATOM 12398 O O . PRO A 1 89 ? 8.817 -14.292 1.840 1.00 0.00 715 PRO A O 7
ATOM 12409 N N . LEU A 1 90 ? 10.781 -13.468 1.110 1.00 0.00 716 LEU A N 7
ATOM 12410 C CA . LEU A 1 90 ? 10.922 -12.521 2.209 1.00 0.00 716 LEU A CA 7
ATOM 12411 C C . LEU A 1 90 ? 9.933 -11.370 2.075 1.00 0.00 716 LEU A C 7
ATOM 12412 O O . LEU A 1 90 ? 9.431 -10.854 3.073 1.00 0.00 716 LEU A O 7
ATOM 12428 N N . LEU A 1 91 ? 9.663 -10.963 0.840 1.00 0.00 717 LEU A N 7
ATOM 12429 C CA . LEU A 1 91 ? 8.741 -9.859 0.607 1.00 0.00 717 LEU A CA 7
ATOM 12430 C C . LEU A 1 91 ? 7.307 -10.298 0.862 1.00 0.00 717 LEU A C 7
ATOM 12431 O O . LEU A 1 91 ? 6.505 -9.539 1.407 1.00 0.00 717 LEU A O 7
ATOM 12447 N N . THR A 1 92 ? 6.991 -11.529 0.485 1.00 0.00 718 THR A N 7
ATOM 12448 C CA . THR A 1 92 ? 5.651 -12.047 0.704 1.00 0.00 718 THR A CA 7
ATOM 12449 C C . THR A 1 92 ? 5.362 -12.120 2.199 1.00 0.00 718 THR A C 7
ATOM 12450 O O . THR A 1 92 ? 4.259 -11.802 2.642 1.00 0.00 718 THR A O 7
ATOM 12461 N N . ALA A 1 93 ? 6.364 -12.534 2.976 1.00 0.00 719 ALA A N 7
ATOM 12462 C CA . ALA A 1 93 ? 6.199 -12.631 4.423 1.00 0.00 719 ALA A CA 7
ATOM 12463 C C . ALA A 1 93 ? 5.973 -11.248 5.025 1.00 0.00 719 ALA A C 7
ATOM 12464 O O . ALA A 1 93 ? 5.177 -11.084 5.949 1.00 0.00 719 ALA A O 7
ATOM 12471 N N . GLN A 1 94 ? 6.676 -10.258 4.486 1.00 0.00 720 GLN A N 7
ATOM 12472 C CA . GLN A 1 94 ? 6.545 -8.888 4.968 1.00 0.00 720 GLN A CA 7
ATOM 12473 C C . GLN A 1 94 ? 5.233 -8.279 4.490 1.00 0.00 720 GLN A C 7
ATOM 12474 O O . GLN A 1 94 ? 4.659 -7.413 5.151 1.00 0.00 720 GLN A O 7
ATOM 12488 N N . ALA A 1 95 ? 4.769 -8.736 3.334 1.00 0.00 721 ALA A N 7
ATOM 12489 C CA . ALA A 1 95 ? 3.528 -8.228 2.767 1.00 0.00 721 ALA A CA 7
ATOM 12490 C C . ALA A 1 95 ? 2.335 -8.675 3.605 1.00 0.00 721 ALA A C 7
ATOM 12491 O O . ALA A 1 95 ? 2.282 -9.812 4.070 1.00 0.00 721 ALA A O 7
ATOM 12498 N N . SER A 1 96 ? 1.380 -7.770 3.794 1.00 0.00 722 SER A N 7
ATOM 12499 C CA . SER A 1 96 ? 0.193 -8.083 4.577 1.00 0.00 722 SER A CA 7
ATOM 12500 C C . SER A 1 96 ? -0.858 -8.755 3.706 1.00 0.00 722 SER A C 7
ATOM 12501 O O . SER A 1 96 ? -1.665 -9.548 4.189 1.00 0.00 722 SER A O 7
ATOM 12509 N N . ALA A 1 97 ? -0.842 -8.436 2.416 1.00 0.00 723 ALA A N 7
ATOM 12510 C CA . ALA A 1 97 ? -1.805 -9.025 1.494 1.00 0.00 723 ALA A CA 7
ATOM 12511 C C . ALA A 1 97 ? -1.502 -8.629 0.052 1.00 0.00 723 ALA A C 7
ATOM 12512 O O . ALA A 1 97 ? -1.479 -7.446 -0.290 1.00 0.00 723 ALA A O 7
ATOM 12519 N N . ILE A 1 98 ? -1.281 -9.628 -0.790 1.00 0.00 724 ILE A N 7
ATOM 12520 C CA . ILE A 1 98 ? -0.992 -9.381 -2.195 1.00 0.00 724 ILE A CA 7
ATOM 12521 C C . ILE A 1 98 ? -2.287 -9.392 -3.001 1.00 0.00 724 ILE A C 7
ATOM 12522 O O . ILE A 1 98 ? -3.039 -10.366 -2.966 1.00 0.00 724 ILE A O 7
ATOM 12538 N N . LEU A 1 99 ? -2.546 -8.306 -3.723 1.00 0.00 725 LEU A N 7
ATOM 12539 C CA . LEU A 1 99 ? -3.763 -8.216 -4.524 1.00 0.00 725 LEU A CA 7
ATOM 12540 C C . LEU A 1 99 ? -3.456 -8.445 -5.999 1.00 0.00 725 LEU A C 7
ATOM 12541 O O . LEU A 1 99 ? -2.623 -7.757 -6.585 1.00 0.00 725 LEU A O 7
ATOM 12557 N N . SER A 1 100 ? -4.140 -9.416 -6.593 1.00 0.00 726 SER A N 7
ATOM 12558 C CA . SER A 1 100 ? -3.939 -9.725 -8.002 1.00 0.00 726 SER A CA 7
ATOM 12559 C C . SER A 1 100 ? -4.553 -8.644 -8.885 1.00 0.00 726 SER A C 7
ATOM 12560 O O . SER A 1 100 ? -3.855 -7.764 -9.387 1.00 0.00 726 SER A O 7
ATOM 12568 N N . LYS A 1 101 ? -5.867 -8.720 -9.067 1.00 0.00 727 LYS A N 7
ATOM 12569 C CA . LYS A 1 101 ? -6.579 -7.746 -9.887 1.00 0.00 727 LYS A CA 7
ATOM 12570 C C . LYS A 1 101 ? -7.944 -7.441 -9.276 1.00 0.00 727 LYS A C 7
ATOM 12571 O O . LYS A 1 101 ? -8.400 -8.158 -8.383 1.00 0.00 727 LYS A O 7
ATOM 12590 N N . PRO A 1 102 ? -8.611 -6.411 -9.735 1.00 0.00 728 PRO A N 7
ATOM 12591 C CA . PRO A 1 102 ? -9.953 -6.046 -9.205 1.00 0.00 728 PRO A CA 7
ATOM 12592 C C . PRO A 1 102 ? -10.966 -7.170 -9.424 1.00 0.00 728 PRO A C 7
ATOM 12593 O O . PRO A 1 102 ? -11.238 -7.557 -10.560 1.00 0.00 728 PRO A O 7
ATOM 12604 N N . LEU A 1 103 ? -11.521 -7.683 -8.332 1.00 0.00 729 LEU A N 7
ATOM 12605 C CA . LEU A 1 103 ? -12.506 -8.758 -8.418 1.00 0.00 729 LEU A CA 7
ATOM 12606 C C . LEU A 1 103 ? -13.011 -9.143 -7.031 1.00 0.00 729 LEU A C 7
ATOM 12607 O O . LEU A 1 103 ? -14.200 -9.397 -6.842 1.00 0.00 729 LEU A O 7
ATOM 12623 N N . ASP A 1 104 ? -12.099 -9.193 -6.064 1.00 0.00 730 ASP A N 7
ATOM 12624 C CA . ASP A 1 104 ? -12.467 -9.559 -4.700 1.00 0.00 730 ASP A CA 7
ATOM 12625 C C . ASP A 1 104 ? -11.923 -8.544 -3.698 1.00 0.00 730 ASP A C 7
ATOM 12626 O O . ASP A 1 104 ? -10.987 -8.831 -2.950 1.00 0.00 730 ASP A O 7
ATOM 12635 N N . PRO A 1 105 ? -12.499 -7.373 -3.669 1.00 0.00 731 PRO A N 7
ATOM 12636 C CA . PRO A 1 105 ? -12.077 -6.287 -2.740 1.00 0.00 731 PRO A CA 7
ATOM 12637 C C . PRO A 1 105 ? -12.467 -6.590 -1.295 1.00 0.00 731 PRO A C 7
ATOM 12638 O O . PRO A 1 105 ? -12.328 -5.743 -0.411 1.00 0.00 731 PRO A O 7
ATOM 12649 N N . GLN A 1 106 ? -12.963 -7.803 -1.066 1.00 0.00 732 GLN A N 7
ATOM 12650 C CA . GLN A 1 106 ? -13.380 -8.206 0.273 1.00 0.00 732 GLN A CA 7
ATOM 12651 C C . GLN A 1 106 ? -12.167 -8.419 1.166 1.00 0.00 732 GLN A C 7
ATOM 12652 O O . GLN A 1 106 ? -12.200 -8.112 2.358 1.00 0.00 732 GLN A O 7
ATOM 12666 N N . LEU A 1 107 ? -11.099 -8.943 0.581 1.00 0.00 733 LEU A N 7
ATOM 12667 C CA . LEU A 1 107 ? -9.878 -9.189 1.335 1.00 0.00 733 LEU A CA 7
ATOM 12668 C C . LEU A 1 107 ? -9.255 -7.866 1.769 1.00 0.00 733 LEU A C 7
ATOM 12669 O O . LEU A 1 107 ? -8.806 -7.722 2.907 1.00 0.00 733 LEU A O 7
ATOM 12685 N N . LEU A 1 108 ? -9.236 -6.900 0.854 1.00 0.00 734 LEU A N 7
ATOM 12686 C CA . LEU A 1 108 ? -8.672 -5.588 1.153 1.00 0.00 734 LEU A CA 7
ATOM 12687 C C . LEU A 1 108 ? -9.367 -4.973 2.367 1.00 0.00 734 LEU A C 7
ATOM 12688 O O . LEU A 1 108 ? -8.716 -4.525 3.316 1.00 0.00 734 LEU A O 7
ATOM 12704 N N . LEU A 1 109 ? -10.696 -4.969 2.332 1.00 0.00 735 LEU A N 7
ATOM 12705 C CA . LEU A 1 109 ? -11.478 -4.418 3.432 1.00 0.00 735 LEU A CA 7
ATOM 12706 C C . LEU A 1 109 ? -11.216 -5.207 4.709 1.00 0.00 735 LEU A C 7
ATOM 12707 O O . LEU A 1 109 ? -11.155 -4.642 5.801 1.00 0.00 735 LEU A O 7
ATOM 12723 N N . THR A 1 110 ? -11.055 -6.518 4.559 1.00 0.00 736 THR A N 7
ATOM 12724 C CA . THR A 1 110 ? -10.790 -7.382 5.702 1.00 0.00 736 THR A CA 7
ATOM 12725 C C . THR A 1 110 ? -9.514 -6.947 6.410 1.00 0.00 736 THR A C 7
ATOM 12726 O O . THR A 1 110 ? -9.441 -6.948 7.639 1.00 0.00 736 THR A O 7
ATOM 12737 N N . THR A 1 111 ? -8.506 -6.580 5.624 1.00 0.00 737 THR A N 7
ATOM 12738 C CA . THR A 1 111 ? -7.233 -6.149 6.185 1.00 0.00 737 THR A CA 7
ATOM 12739 C C . THR A 1 111 ? -7.420 -4.908 7.049 1.00 0.00 737 THR A C 7
ATOM 12740 O O . THR A 1 111 ? -6.921 -4.845 8.174 1.00 0.00 737 THR A O 7
ATOM 12751 N N . LEU A 1 112 ? -8.144 -3.923 6.525 1.00 0.00 738 LEU A N 7
ATOM 12752 C CA . LEU A 1 112 ? -8.384 -2.697 7.281 1.00 0.00 738 LEU A CA 7
ATOM 12753 C C . LEU A 1 112 ? -9.248 -2.984 8.504 1.00 0.00 738 LEU A C 7
ATOM 12754 O O . LEU A 1 112 ? -8.967 -2.512 9.605 1.00 0.00 738 LEU A O 7
ATOM 12770 N N . GLN A 1 113 ? -10.301 -3.762 8.294 1.00 0.00 739 GLN A N 7
ATOM 12771 C CA . GLN A 1 113 ? -11.216 -4.118 9.371 1.00 0.00 739 GLN A CA 7
ATOM 12772 C C . GLN A 1 113 ? -10.529 -4.997 10.414 1.00 0.00 739 GLN A C 7
ATOM 12773 O O . GLN A 1 113 ? -10.906 -4.993 11.587 1.00 0.00 739 GLN A O 7
ATOM 12787 N N . GLY A 1 114 ? -9.529 -5.756 9.978 1.00 0.00 740 GLY A N 7
ATOM 12788 C CA . GLY A 1 114 ? -8.807 -6.646 10.881 1.00 0.00 740 GLY A CA 7
ATOM 12789 C C . GLY A 1 114 ? -8.396 -5.922 12.160 1.00 0.00 740 GLY A C 7
ATOM 12790 O O . GLY A 1 114 ? -8.423 -6.503 13.245 1.00 0.00 740 GLY A O 7
ATOM 12794 N N . LEU A 1 115 ? -8.025 -4.654 12.032 1.00 0.00 741 LEU A N 7
ATOM 12795 C CA . LEU A 1 115 ? -7.624 -3.873 13.195 1.00 0.00 741 LEU A CA 7
ATOM 12796 C C . LEU A 1 115 ? -8.854 -3.382 13.951 1.00 0.00 741 LEU A C 7
ATOM 12797 O O . LEU A 1 115 ? -8.867 -3.347 15.181 1.00 0.00 741 LEU A O 7
ATOM 12813 N N . CYS A 1 116 ? -9.888 -3.010 13.203 1.00 0.00 742 CYS A N 7
ATOM 12814 C CA . CYS A 1 116 ? -11.125 -2.529 13.808 1.00 0.00 742 CYS A CA 7
ATOM 12815 C C . CYS A 1 116 ? -10.830 -1.466 14.854 1.00 0.00 742 CYS A C 7
ATOM 12816 O O . CYS A 1 116 ? -11.103 -1.656 16.040 1.00 0.00 742 CYS A O 7
ATOM 12824 N N . PRO A 1 117 ? -10.287 -0.355 14.441 1.00 0.00 743 PRO A N 7
ATOM 12825 C CA . PRO A 1 117 ? -9.960 0.755 15.367 1.00 0.00 743 PRO A CA 7
ATOM 12826 C C . PRO A 1 117 ? -11.195 1.601 15.672 1.00 0.00 743 PRO A C 7
ATOM 12827 O O . PRO A 1 117 ? -11.758 2.229 14.776 1.00 0.00 743 PRO A O 7
ATOM 12838 N N . PRO A 1 118 ? -11.626 1.636 16.905 1.00 0.00 744 PRO A N 7
ATOM 12839 C CA . PRO A 1 118 ? -12.814 2.425 17.312 1.00 0.00 744 PRO A CA 7
ATOM 12840 C C . PRO A 1 118 ? -12.452 3.857 17.691 1.00 0.00 744 PRO A C 7
ATOM 12841 O O . PRO A 1 118 ? -13.326 4.669 17.997 1.00 0.00 744 PRO A O 7
ATOM 12852 N N . ASN A 1 119 ? -11.158 4.156 17.671 1.00 0.00 745 ASN A N 7
ATOM 12853 C CA . ASN A 1 119 ? -10.685 5.490 18.017 1.00 0.00 745 ASN A CA 7
ATOM 12854 C C . ASN A 1 119 ? -10.715 6.402 16.794 1.00 0.00 745 ASN A C 7
ATOM 12855 O O . ASN A 1 119 ? -9.707 7.036 16.528 1.00 0.00 745 ASN A O 7
ATOM 12867 N N . ALA A 1 1 ? -6.856 8.342 12.812 1.00 0.00 627 ALA A N 8
ATOM 12868 C CA . ALA A 1 1 ? -8.208 8.381 12.188 1.00 0.00 627 ALA A CA 8
ATOM 12869 C C . ALA A 1 1 ? -8.320 7.269 11.150 1.00 0.00 627 ALA A C 8
ATOM 12870 O O . ALA A 1 1 ? -9.421 6.887 10.754 1.00 0.00 627 ALA A O 8
ATOM 12879 N N . GLY A 1 2 ? -7.175 6.759 10.708 1.00 0.00 628 GLY A N 8
ATOM 12880 C CA . GLY A 1 2 ? -7.159 5.697 9.708 1.00 0.00 628 GLY A CA 8
ATOM 12881 C C . GLY A 1 2 ? -6.791 6.259 8.339 1.00 0.00 628 GLY A C 8
ATOM 12882 O O . GLY A 1 2 ? -7.623 6.314 7.433 1.00 0.00 628 GLY A O 8
ATOM 12886 N N . HIS A 1 3 ? -5.541 6.684 8.201 1.00 0.00 629 HIS A N 8
ATOM 12887 C CA . HIS A 1 3 ? -5.069 7.250 6.944 1.00 0.00 629 HIS A CA 8
ATOM 12888 C C . HIS A 1 3 ? -4.506 6.156 6.043 1.00 0.00 629 HIS A C 8
ATOM 12889 O O . HIS A 1 3 ? -3.772 5.279 6.500 1.00 0.00 629 HIS A O 8
ATOM 12904 N N . ILE A 1 4 ? -4.861 6.211 4.762 1.00 0.00 630 ILE A N 8
ATOM 12905 C CA . ILE A 1 4 ? -4.392 5.214 3.805 1.00 0.00 630 ILE A CA 8
ATOM 12906 C C . ILE A 1 4 ? -3.432 5.843 2.799 1.00 0.00 630 ILE A C 8
ATOM 12907 O O . ILE A 1 4 ? -3.696 6.921 2.269 1.00 0.00 630 ILE A O 8
ATOM 12923 N N . LEU A 1 5 ? -2.319 5.163 2.537 1.00 0.00 631 LEU A N 8
ATOM 12924 C CA . LEU A 1 5 ? -1.334 5.673 1.586 1.00 0.00 631 LEU A CA 8
ATOM 12925 C C . LEU A 1 5 ? -1.246 4.768 0.362 1.00 0.00 631 LEU A C 8
ATOM 12926 O O . LEU A 1 5 ? -1.223 3.544 0.488 1.00 0.00 631 LEU A O 8
ATOM 12942 N N . LEU A 1 6 ? -1.202 5.371 -0.826 1.00 0.00 632 LEU A N 8
ATOM 12943 C CA . LEU A 1 6 ? -1.122 4.584 -2.052 1.00 0.00 632 LEU A CA 8
ATOM 12944 C C . LEU A 1 6 ? -0.069 5.126 -3.012 1.00 0.00 632 LEU A C 8
ATOM 12945 O O . LEU A 1 6 ? -0.108 6.292 -3.403 1.00 0.00 632 LEU A O 8
ATOM 12961 N N . LEU A 1 7 ? 0.854 4.255 -3.411 1.00 0.00 633 LEU A N 8
ATOM 12962 C CA . LEU A 1 7 ? 1.898 4.634 -4.354 1.00 0.00 633 LEU A CA 8
ATOM 12963 C C . LEU A 1 7 ? 1.789 3.781 -5.614 1.00 0.00 633 LEU A C 8
ATOM 12964 O O . LEU A 1 7 ? 1.737 2.553 -5.538 1.00 0.00 633 LEU A O 8
ATOM 12980 N N . GLU A 1 8 ? 1.743 4.433 -6.771 1.00 0.00 634 GLU A N 8
ATOM 12981 C CA . GLU A 1 8 ? 1.628 3.707 -8.031 1.00 0.00 634 GLU A CA 8
ATOM 12982 C C . GLU A 1 8 ? 2.101 4.564 -9.202 1.00 0.00 634 GLU A C 8
ATOM 12983 O O . GLU A 1 8 ? 2.367 5.755 -9.048 1.00 0.00 634 GLU A O 8
ATOM 12995 N N . GLU A 1 9 ? 2.203 3.943 -10.372 1.00 0.00 635 GLU A N 8
ATOM 12996 C CA . GLU A 1 9 ? 2.644 4.649 -11.567 1.00 0.00 635 GLU A CA 8
ATOM 12997 C C . GLU A 1 9 ? 1.469 4.872 -12.513 1.00 0.00 635 GLU A C 8
ATOM 12998 O O . GLU A 1 9 ? 0.425 4.234 -12.379 1.00 0.00 635 GLU A O 8
ATOM 13010 N N . GLU A 1 10 ? 1.644 5.787 -13.460 1.00 0.00 636 GLU A N 8
ATOM 13011 C CA . GLU A 1 10 ? 0.590 6.097 -14.420 1.00 0.00 636 GLU A CA 8
ATOM 13012 C C . GLU A 1 10 ? -0.593 6.753 -13.717 1.00 0.00 636 GLU A C 8
ATOM 13013 O O . GLU A 1 10 ? -1.209 6.160 -12.831 1.00 0.00 636 GLU A O 8
ATOM 13025 N N . ASP A 1 11 ? -0.898 7.982 -14.114 1.00 0.00 637 ASP A N 8
ATOM 13026 C CA . ASP A 1 11 ? -2.004 8.721 -13.515 1.00 0.00 637 ASP A CA 8
ATOM 13027 C C . ASP A 1 11 ? -3.320 7.964 -13.668 1.00 0.00 637 ASP A C 8
ATOM 13028 O O . ASP A 1 11 ? -4.166 7.988 -12.774 1.00 0.00 637 ASP A O 8
ATOM 13037 N N . GLU A 1 12 ? -3.496 7.307 -14.810 1.00 0.00 638 GLU A N 8
ATOM 13038 C CA . GLU A 1 12 ? -4.725 6.565 -15.065 1.00 0.00 638 GLU A CA 8
ATOM 13039 C C . GLU A 1 12 ? -4.872 5.395 -14.094 1.00 0.00 638 GLU A C 8
ATOM 13040 O O . GLU A 1 12 ? -5.963 5.136 -13.586 1.00 0.00 638 GLU A O 8
ATOM 13052 N N . ALA A 1 13 ? -3.775 4.689 -13.837 1.00 0.00 639 ALA A N 8
ATOM 13053 C CA . ALA A 1 13 ? -3.814 3.551 -12.923 1.00 0.00 639 ALA A CA 8
ATOM 13054 C C . ALA A 1 13 ? -4.133 4.016 -11.507 1.00 0.00 639 ALA A C 8
ATOM 13055 O O . ALA A 1 13 ? -4.877 3.359 -10.778 1.00 0.00 639 ALA A O 8
ATOM 13062 N N . ALA A 1 14 ? -3.566 5.154 -11.126 1.00 0.00 640 ALA A N 8
ATOM 13063 C CA . ALA A 1 14 ? -3.795 5.702 -9.795 1.00 0.00 640 ALA A CA 8
ATOM 13064 C C . ALA A 1 14 ? -5.248 6.134 -9.632 1.00 0.00 640 ALA A C 8
ATOM 13065 O O . ALA A 1 14 ? -5.849 5.944 -8.574 1.00 0.00 640 ALA A O 8
ATOM 13072 N N . THR A 1 15 ? -5.806 6.721 -10.685 1.00 0.00 641 THR A N 8
ATOM 13073 C CA . THR A 1 15 ? -7.188 7.183 -10.645 1.00 0.00 641 THR A CA 8
ATOM 13074 C C . THR A 1 15 ? -8.148 6.018 -10.421 1.00 0.00 641 THR A C 8
ATOM 13075 O O . THR A 1 15 ? -9.047 6.096 -9.583 1.00 0.00 641 THR A O 8
ATOM 13086 N N . VAL A 1 16 ? -7.955 4.940 -11.174 1.00 0.00 642 VAL A N 8
ATOM 13087 C CA . VAL A 1 16 ? -8.816 3.770 -11.046 1.00 0.00 642 VAL A CA 8
ATOM 13088 C C . VAL A 1 16 ? -8.806 3.236 -9.615 1.00 0.00 642 VAL A C 8
ATOM 13089 O O . VAL A 1 16 ? -9.857 3.057 -8.995 1.00 0.00 642 VAL A O 8
ATOM 13102 N N . VAL A 1 17 ? -7.610 2.975 -9.100 1.00 0.00 643 VAL A N 8
ATOM 13103 C CA . VAL A 1 17 ? -7.472 2.453 -7.747 1.00 0.00 643 VAL A CA 8
ATOM 13104 C C . VAL A 1 17 ? -8.054 3.425 -6.727 1.00 0.00 643 VAL A C 8
ATOM 13105 O O . VAL A 1 17 ? -8.749 3.017 -5.796 1.00 0.00 643 VAL A O 8
ATOM 13118 N N . CYS A 1 18 ? -7.775 4.712 -6.910 1.00 0.00 644 CYS A N 8
ATOM 13119 C CA . CYS A 1 18 ? -8.288 5.726 -5.995 1.00 0.00 644 CYS A CA 8
ATOM 13120 C C . CYS A 1 18 ? -9.807 5.644 -5.932 1.00 0.00 644 CYS A C 8
ATOM 13121 O O . CYS A 1 18 ? -10.408 5.829 -4.873 1.00 0.00 644 CYS A O 8
ATOM 13129 N N . GLU A 1 19 ? -10.419 5.352 -7.073 1.00 0.00 645 GLU A N 8
ATOM 13130 C CA . GLU A 1 19 ? -11.868 5.231 -7.140 1.00 0.00 645 GLU A CA 8
ATOM 13131 C C . GLU A 1 19 ? -12.344 4.092 -6.251 1.00 0.00 645 GLU A C 8
ATOM 13132 O O . GLU A 1 19 ? -13.369 4.203 -5.579 1.00 0.00 645 GLU A O 8
ATOM 13144 N N . MET A 1 20 ? -11.597 2.992 -6.254 1.00 0.00 646 MET A N 8
ATOM 13145 C CA . MET A 1 20 ? -11.965 1.839 -5.441 1.00 0.00 646 MET A CA 8
ATOM 13146 C C . MET A 1 20 ? -11.882 2.171 -3.953 1.00 0.00 646 MET A C 8
ATOM 13147 O O . MET A 1 20 ? -12.829 1.930 -3.203 1.00 0.00 646 MET A O 8
ATOM 13161 N N . LEU A 1 21 ? -10.755 2.738 -3.528 1.00 0.00 647 LEU A N 8
ATOM 13162 C CA . LEU A 1 21 ? -10.589 3.104 -2.124 1.00 0.00 647 LEU A CA 8
ATOM 13163 C C . LEU A 1 21 ? -11.484 4.287 -1.773 1.00 0.00 647 LEU A C 8
ATOM 13164 O O . LEU A 1 21 ? -12.165 4.279 -0.747 1.00 0.00 647 LEU A O 8
ATOM 13180 N N . THR A 1 22 ? -11.488 5.299 -2.637 1.00 0.00 648 THR A N 8
ATOM 13181 C CA . THR A 1 22 ? -12.321 6.473 -2.407 1.00 0.00 648 THR A CA 8
ATOM 13182 C C . THR A 1 22 ? -13.778 6.055 -2.238 1.00 0.00 648 THR A C 8
ATOM 13183 O O . THR A 1 22 ? -14.482 6.549 -1.357 1.00 0.00 648 THR A O 8
ATOM 13194 N N . ALA A 1 23 ? -14.218 5.134 -3.090 1.00 0.00 649 ALA A N 8
ATOM 13195 C CA . ALA A 1 23 ? -15.589 4.638 -3.033 1.00 0.00 649 ALA A CA 8
ATOM 13196 C C . ALA A 1 23 ? -15.808 3.811 -1.770 1.00 0.00 649 ALA A C 8
ATOM 13197 O O . ALA A 1 23 ? -16.931 3.691 -1.282 1.00 0.00 649 ALA A O 8
ATOM 13204 N N . ALA A 1 24 ? -14.728 3.231 -1.253 1.00 0.00 650 ALA A N 8
ATOM 13205 C CA . ALA A 1 24 ? -14.819 2.404 -0.054 1.00 0.00 650 ALA A CA 8
ATOM 13206 C C . ALA A 1 24 ? -15.083 3.256 1.185 1.00 0.00 650 ALA A C 8
ATOM 13207 O O . ALA A 1 24 ? -15.408 2.731 2.250 1.00 0.00 650 ALA A O 8
ATOM 13214 N N . GLY A 1 25 ? -14.956 4.570 1.038 1.00 0.00 651 GLY A N 8
ATOM 13215 C CA . GLY A 1 25 ? -15.198 5.480 2.154 1.00 0.00 651 GLY A CA 8
ATOM 13216 C C . GLY A 1 25 ? -13.901 5.837 2.876 1.00 0.00 651 GLY A C 8
ATOM 13217 O O . GLY A 1 25 ? -13.900 6.651 3.799 1.00 0.00 651 GLY A O 8
ATOM 13221 N N . PHE A 1 26 ? -12.801 5.227 2.451 1.00 0.00 652 PHE A N 8
ATOM 13222 C CA . PHE A 1 26 ? -11.506 5.495 3.066 1.00 0.00 652 PHE A CA 8
ATOM 13223 C C . PHE A 1 26 ? -10.755 6.568 2.290 1.00 0.00 652 PHE A C 8
ATOM 13224 O O . PHE A 1 26 ? -10.906 6.689 1.074 1.00 0.00 652 PHE A O 8
ATOM 13241 N N . LYS A 1 27 ? -9.939 7.341 2.997 1.00 0.00 653 LYS A N 8
ATOM 13242 C CA . LYS A 1 27 ? -9.165 8.395 2.356 1.00 0.00 653 LYS A CA 8
ATOM 13243 C C . LYS A 1 27 ? -7.785 7.871 1.975 1.00 0.00 653 LYS A C 8
ATOM 13244 O O . LYS A 1 27 ? -7.073 7.300 2.804 1.00 0.00 653 LYS A O 8
ATOM 13263 N N . VAL A 1 28 ? -7.420 8.058 0.713 1.00 0.00 654 VAL A N 8
ATOM 13264 C CA . VAL A 1 28 ? -6.132 7.588 0.223 1.00 0.00 654 VAL A CA 8
ATOM 13265 C C . VAL A 1 28 ? -5.357 8.718 -0.444 1.00 0.00 654 VAL A C 8
ATOM 13266 O O . VAL A 1 28 ? -5.933 9.555 -1.139 1.00 0.00 654 VAL A O 8
ATOM 13279 N N . ILE A 1 29 ? -4.045 8.728 -0.235 1.00 0.00 655 ILE A N 8
ATOM 13280 C CA . ILE A 1 29 ? -3.196 9.752 -0.830 1.00 0.00 655 ILE A CA 8
ATOM 13281 C C . ILE A 1 29 ? -2.446 9.164 -2.017 1.00 0.00 655 ILE A C 8
ATOM 13282 O O . ILE A 1 29 ? -1.902 8.063 -1.935 1.00 0.00 655 ILE A O 8
ATOM 13298 N N . TRP A 1 30 ? -2.436 9.892 -3.125 1.00 0.00 656 TRP A N 8
ATOM 13299 C CA . TRP A 1 30 ? -1.768 9.416 -4.328 1.00 0.00 656 TRP A CA 8
ATOM 13300 C C . TRP A 1 30 ? -0.320 9.886 -4.386 1.00 0.00 656 TRP A C 8
ATOM 13301 O O . TRP A 1 30 ? -0.046 11.075 -4.543 1.00 0.00 656 TRP A O 8
ATOM 13322 N N . LEU A 1 31 ? 0.602 8.935 -4.277 1.00 0.00 657 LEU A N 8
ATOM 13323 C CA . LEU A 1 31 ? 2.025 9.245 -4.336 1.00 0.00 657 LEU A CA 8
ATOM 13324 C C . LEU A 1 31 ? 2.629 8.668 -5.611 1.00 0.00 657 LEU A C 8
ATOM 13325 O O . LEU A 1 31 ? 2.308 7.547 -6.009 1.00 0.00 657 LEU A O 8
ATOM 13341 N N . VAL A 1 32 ? 3.498 9.442 -6.252 1.00 0.00 658 VAL A N 8
ATOM 13342 C CA . VAL A 1 32 ? 4.133 8.996 -7.487 1.00 0.00 658 VAL A CA 8
ATOM 13343 C C . VAL A 1 32 ? 5.619 8.734 -7.272 1.00 0.00 658 VAL A C 8
ATOM 13344 O O . VAL A 1 32 ? 6.360 8.494 -8.227 1.00 0.00 658 VAL A O 8
ATOM 13357 N N . ASP A 1 33 ? 6.050 8.773 -6.017 1.00 0.00 659 ASP A N 8
ATOM 13358 C CA . ASP A 1 33 ? 7.451 8.529 -5.696 1.00 0.00 659 ASP A CA 8
ATOM 13359 C C . ASP A 1 33 ? 7.582 7.920 -4.304 1.00 0.00 659 ASP A C 8
ATOM 13360 O O . ASP A 1 33 ? 6.998 8.416 -3.341 1.00 0.00 659 ASP A O 8
ATOM 13369 N N . GLY A 1 34 ? 8.345 6.836 -4.209 1.00 0.00 660 GLY A N 8
ATOM 13370 C CA . GLY A 1 34 ? 8.539 6.156 -2.933 1.00 0.00 660 GLY A CA 8
ATOM 13371 C C . GLY A 1 34 ? 9.253 7.043 -1.915 1.00 0.00 660 GLY A C 8
ATOM 13372 O O . GLY A 1 34 ? 8.857 7.105 -0.751 1.00 0.00 660 GLY A O 8
ATOM 13376 N N . SER A 1 35 ? 10.313 7.717 -2.352 1.00 0.00 661 SER A N 8
ATOM 13377 C CA . SER A 1 35 ? 11.075 8.581 -1.453 1.00 0.00 661 SER A CA 8
ATOM 13378 C C . SER A 1 35 ? 10.201 9.700 -0.894 1.00 0.00 661 SER A C 8
ATOM 13379 O O . SER A 1 35 ? 10.233 9.990 0.305 1.00 0.00 661 SER A O 8
ATOM 13387 N N . THR A 1 36 ? 9.415 10.322 -1.765 1.00 0.00 662 THR A N 8
ATOM 13388 C CA . THR A 1 36 ? 8.538 11.401 -1.336 1.00 0.00 662 THR A CA 8
ATOM 13389 C C . THR A 1 36 ? 7.489 10.869 -0.371 1.00 0.00 662 THR A C 8
ATOM 13390 O O . THR A 1 36 ? 7.085 11.555 0.567 1.00 0.00 662 THR A O 8
ATOM 13401 N N . ALA A 1 37 ? 7.051 9.640 -0.613 1.00 0.00 663 ALA A N 8
ATOM 13402 C CA . ALA A 1 37 ? 6.047 9.024 0.237 1.00 0.00 663 ALA A CA 8
ATOM 13403 C C . ALA A 1 37 ? 6.560 8.904 1.666 1.00 0.00 663 ALA A C 8
ATOM 13404 O O . ALA A 1 37 ? 5.837 9.183 2.617 1.00 0.00 663 ALA A O 8
ATOM 13411 N N . LEU A 1 38 ? 7.812 8.490 1.808 1.00 0.00 664 LEU A N 8
ATOM 13412 C CA . LEU A 1 38 ? 8.406 8.340 3.133 1.00 0.00 664 LEU A CA 8
ATOM 13413 C C . LEU A 1 38 ? 8.408 9.663 3.894 1.00 0.00 664 LEU A C 8
ATOM 13414 O O . LEU A 1 38 ? 8.035 9.714 5.068 1.00 0.00 664 LEU A O 8
ATOM 13430 N N . ASP A 1 39 ? 8.843 10.730 3.229 1.00 0.00 665 ASP A N 8
ATOM 13431 C CA . ASP A 1 39 ? 8.902 12.036 3.879 1.00 0.00 665 ASP A CA 8
ATOM 13432 C C . ASP A 1 39 ? 7.506 12.524 4.251 1.00 0.00 665 ASP A C 8
ATOM 13433 O O . ASP A 1 39 ? 7.316 13.136 5.302 1.00 0.00 665 ASP A O 8
ATOM 13442 N N . GLN A 1 40 ? 6.530 12.252 3.391 1.00 0.00 666 GLN A N 8
ATOM 13443 C CA . GLN A 1 40 ? 5.162 12.677 3.661 1.00 0.00 666 GLN A CA 8
ATOM 13444 C C . GLN A 1 40 ? 4.464 11.675 4.571 1.00 0.00 666 GLN A C 8
ATOM 13445 O O . GLN A 1 40 ? 3.771 12.054 5.516 1.00 0.00 666 GLN A O 8
ATOM 13459 N N . LEU A 1 41 ? 4.655 10.395 4.275 1.00 0.00 667 LEU A N 8
ATOM 13460 C CA . LEU A 1 41 ? 4.041 9.331 5.058 1.00 0.00 667 LEU A CA 8
ATOM 13461 C C . LEU A 1 41 ? 4.254 9.543 6.550 1.00 0.00 667 LEU A C 8
ATOM 13462 O O . LEU A 1 41 ? 3.375 9.236 7.356 1.00 0.00 667 LEU A O 8
ATOM 13478 N N . ASP A 1 42 ? 5.420 10.057 6.923 1.00 0.00 668 ASP A N 8
ATOM 13479 C CA . ASP A 1 42 ? 5.708 10.279 8.334 1.00 0.00 668 ASP A CA 8
ATOM 13480 C C . ASP A 1 42 ? 4.615 11.135 8.961 1.00 0.00 668 ASP A C 8
ATOM 13481 O O . ASP A 1 42 ? 4.185 10.886 10.087 1.00 0.00 668 ASP A O 8
ATOM 13490 N N . LEU A 1 43 ? 4.157 12.131 8.216 1.00 0.00 669 LEU A N 8
ATOM 13491 C CA . LEU A 1 43 ? 3.098 13.006 8.699 1.00 0.00 669 LEU A CA 8
ATOM 13492 C C . LEU A 1 43 ? 1.739 12.318 8.569 1.00 0.00 669 LEU A C 8
ATOM 13493 O O . LEU A 1 43 ? 0.811 12.613 9.322 1.00 0.00 669 LEU A O 8
ATOM 13509 N N . LEU A 1 44 ? 1.626 11.407 7.601 1.00 0.00 670 LEU A N 8
ATOM 13510 C CA . LEU A 1 44 ? 0.368 10.695 7.374 1.00 0.00 670 LEU A CA 8
ATOM 13511 C C . LEU A 1 44 ? 0.103 9.661 8.465 1.00 0.00 670 LEU A C 8
ATOM 13512 O O . LEU A 1 44 ? -1.039 9.469 8.882 1.00 0.00 670 LEU A O 8
ATOM 13528 N N . GLN A 1 45 ? 1.155 8.978 8.910 1.00 0.00 671 GLN A N 8
ATOM 13529 C CA . GLN A 1 45 ? 0.994 7.951 9.932 1.00 0.00 671 GLN A CA 8
ATOM 13530 C C . GLN A 1 45 ? -0.188 7.058 9.572 1.00 0.00 671 GLN A C 8
ATOM 13531 O O . GLN A 1 45 ? -1.194 7.020 10.281 1.00 0.00 671 GLN A O 8
ATOM 13545 N N . PRO A 1 46 ? -0.084 6.362 8.474 1.00 0.00 672 PRO A N 8
ATOM 13546 C CA . PRO A 1 46 ? -1.157 5.463 7.975 1.00 0.00 672 PRO A CA 8
ATOM 13547 C C . PRO A 1 46 ? -1.118 4.084 8.628 1.00 0.00 672 PRO A C 8
ATOM 13548 O O . PRO A 1 46 ? -0.061 3.617 9.052 1.00 0.00 672 PRO A O 8
ATOM 13559 N N . ILE A 1 47 ? -2.277 3.435 8.695 1.00 0.00 673 ILE A N 8
ATOM 13560 C CA . ILE A 1 47 ? -2.364 2.105 9.288 1.00 0.00 673 ILE A CA 8
ATOM 13561 C C . ILE A 1 47 ? -2.226 1.036 8.210 1.00 0.00 673 ILE A C 8
ATOM 13562 O O . ILE A 1 47 ? -1.931 -0.122 8.506 1.00 0.00 673 ILE A O 8
ATOM 13578 N N . VAL A 1 48 ? -2.443 1.430 6.958 1.00 0.00 674 VAL A N 8
ATOM 13579 C CA . VAL A 1 48 ? -2.337 0.494 5.844 1.00 0.00 674 VAL A CA 8
ATOM 13580 C C . VAL A 1 48 ? -1.783 1.187 4.599 1.00 0.00 674 VAL A C 8
ATOM 13581 O O . VAL A 1 48 ? -2.164 2.318 4.277 1.00 0.00 674 VAL A O 8
ATOM 13594 N N . ILE A 1 49 ? -0.873 0.503 3.905 1.00 0.00 675 ILE A N 8
ATOM 13595 C CA . ILE A 1 49 ? -0.265 1.065 2.704 1.00 0.00 675 ILE A CA 8
ATOM 13596 C C . ILE A 1 49 ? -0.416 0.115 1.518 1.00 0.00 675 ILE A C 8
ATOM 13597 O O . ILE A 1 49 ? 0.041 -1.028 1.563 1.00 0.00 675 ILE A O 8
ATOM 13613 N N . LEU A 1 50 ? -1.037 0.601 0.450 1.00 0.00 676 LEU A N 8
ATOM 13614 C CA . LEU A 1 50 ? -1.219 -0.207 -0.751 1.00 0.00 676 LEU A CA 8
ATOM 13615 C C . LEU A 1 50 ? -0.330 0.328 -1.868 1.00 0.00 676 LEU A C 8
ATOM 13616 O O . LEU A 1 50 ? -0.281 1.533 -2.099 1.00 0.00 676 LEU A O 8
ATOM 13632 N N . MET A 1 51 ? 0.378 -0.552 -2.564 1.00 0.00 677 MET A N 8
ATOM 13633 C CA . MET A 1 51 ? 1.243 -0.092 -3.643 1.00 0.00 677 MET A CA 8
ATOM 13634 C C . MET A 1 51 ? 1.282 -1.079 -4.803 1.00 0.00 677 MET A C 8
ATOM 13635 O O . MET A 1 51 ? 1.453 -2.282 -4.610 1.00 0.00 677 MET A O 8
ATOM 13649 N N . ALA A 1 52 ? 1.147 -0.545 -6.012 1.00 0.00 678 ALA A N 8
ATOM 13650 C CA . ALA A 1 52 ? 1.194 -1.364 -7.216 1.00 0.00 678 ALA A CA 8
ATOM 13651 C C . ALA A 1 52 ? 2.589 -1.953 -7.385 1.00 0.00 678 ALA A C 8
ATOM 13652 O O . ALA A 1 52 ? 3.569 -1.390 -6.897 1.00 0.00 678 ALA A O 8
ATOM 13659 N N . TRP A 1 53 ? 2.677 -3.087 -8.070 1.00 0.00 679 TRP A N 8
ATOM 13660 C CA . TRP A 1 53 ? 3.966 -3.735 -8.287 1.00 0.00 679 TRP A CA 8
ATOM 13661 C C . TRP A 1 53 ? 4.302 -3.788 -9.776 1.00 0.00 679 TRP A C 8
ATOM 13662 O O . TRP A 1 53 ? 4.117 -4.816 -10.427 1.00 0.00 679 TRP A O 8
ATOM 13683 N N . PRO A 1 54 ? 4.793 -2.703 -10.321 1.00 0.00 680 PRO A N 8
ATOM 13684 C CA . PRO A 1 54 ? 5.168 -2.606 -11.750 1.00 0.00 680 PRO A CA 8
ATOM 13685 C C . PRO A 1 54 ? 6.654 -2.892 -11.977 1.00 0.00 680 PRO A C 8
ATOM 13686 O O . PRO A 1 54 ? 7.513 -2.131 -11.530 1.00 0.00 680 PRO A O 8
ATOM 13697 N N . PRO A 1 55 ? 6.9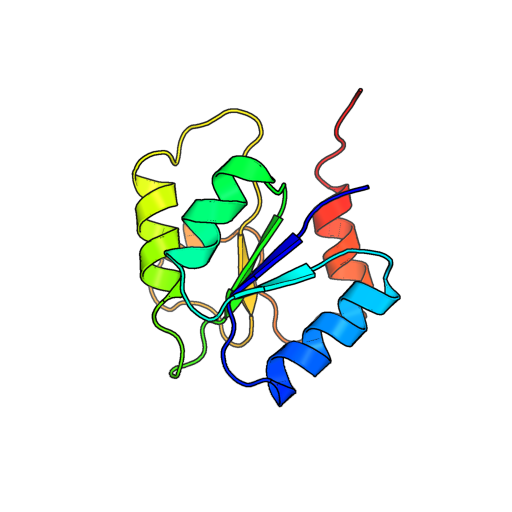72 -3.958 -12.667 1.00 0.00 681 PRO A N 8
ATOM 13698 C CA . PRO A 1 55 ? 8.385 -4.325 -12.953 1.00 0.00 681 PRO A CA 8
ATOM 13699 C C . PRO A 1 55 ? 9.160 -3.183 -13.607 1.00 0.00 681 PRO A C 8
ATOM 13700 O O . PRO A 1 55 ? 10.310 -2.926 -13.251 1.00 0.00 681 PRO A O 8
ATOM 13711 N N . PRO A 1 56 ? 8.561 -2.497 -14.551 1.00 0.00 682 PRO A N 8
ATOM 13712 C CA . PRO A 1 56 ? 9.230 -1.365 -15.250 1.00 0.00 682 PRO A CA 8
ATOM 13713 C C . PRO A 1 56 ? 9.777 -0.357 -14.255 1.00 0.00 682 PRO A C 8
ATOM 13714 O O . PRO A 1 56 ? 10.448 0.605 -14.626 1.00 0.00 682 PRO A O 8
ATOM 13725 N N . ASP A 1 57 ? 9.478 -0.595 -12.985 1.00 0.00 683 ASP A N 8
ATOM 13726 C CA . ASP A 1 57 ? 9.934 0.295 -11.918 1.00 0.00 683 ASP A CA 8
ATOM 13727 C C . ASP A 1 57 ? 10.129 -0.475 -10.613 1.00 0.00 683 ASP A C 8
ATOM 13728 O O . ASP A 1 57 ? 9.337 -0.349 -9.678 1.00 0.00 683 ASP A O 8
ATOM 13737 N N . GLN A 1 58 ? 11.199 -1.264 -10.561 1.00 0.00 684 GLN A N 8
ATOM 13738 C CA . GLN A 1 58 ? 11.517 -2.050 -9.373 1.00 0.00 684 GLN A CA 8
ATOM 13739 C C . GLN A 1 58 ? 11.827 -1.137 -8.192 1.00 0.00 684 GLN A C 8
ATOM 13740 O O . GLN A 1 58 ? 12.283 -1.595 -7.145 1.00 0.00 684 GLN A O 8
ATOM 13754 N N . SER A 1 59 ? 11.590 0.157 -8.372 1.00 0.00 685 SER A N 8
ATOM 13755 C CA . SER A 1 59 ? 11.864 1.127 -7.318 1.00 0.00 685 SER A CA 8
ATOM 13756 C C . SER A 1 59 ? 11.054 0.809 -6.065 1.00 0.00 685 SER A C 8
ATOM 13757 O O . SER A 1 59 ? 11.464 1.139 -4.952 1.00 0.00 685 SER A O 8
ATOM 13765 N N . CYS A 1 60 ? 9.907 0.168 -6.247 1.00 0.00 686 CYS A N 8
ATOM 13766 C CA . CYS A 1 60 ? 9.060 -0.184 -5.114 1.00 0.00 686 CYS A CA 8
ATOM 13767 C C . CYS A 1 60 ? 9.834 -1.038 -4.111 1.00 0.00 686 CYS A C 8
ATOM 13768 O O . CYS A 1 60 ? 9.491 -1.088 -2.929 1.00 0.00 686 CYS A O 8
ATOM 13776 N N . LEU A 1 61 ? 10.883 -1.704 -4.587 1.00 0.00 687 LEU A N 8
ATOM 13777 C CA . LEU A 1 61 ? 11.696 -2.548 -3.718 1.00 0.00 687 LEU A CA 8
ATOM 13778 C C . LEU A 1 61 ? 12.377 -1.706 -2.648 1.00 0.00 687 LEU A C 8
ATOM 13779 O O . LEU A 1 61 ? 12.594 -2.165 -1.525 1.00 0.00 687 LEU A O 8
ATOM 13795 N N . LEU A 1 62 ? 12.718 -0.474 -3.004 1.00 0.00 688 LEU A N 8
ATOM 13796 C CA . LEU A 1 62 ? 13.381 0.418 -2.065 1.00 0.00 688 LEU A CA 8
ATOM 13797 C C . LEU A 1 62 ? 12.416 0.841 -0.957 1.00 0.00 688 LEU A C 8
ATOM 13798 O O . LEU A 1 62 ? 12.813 0.976 0.201 1.00 0.00 688 LEU A O 8
ATOM 13814 N N . LEU A 1 63 ? 11.146 1.032 -1.311 1.00 0.00 689 LEU A N 8
ATOM 13815 C CA . LEU A 1 63 ? 10.145 1.419 -0.323 1.00 0.00 689 LEU A CA 8
ATOM 13816 C C . LEU A 1 63 ? 10.027 0.329 0.737 1.00 0.00 689 LEU A C 8
ATOM 13817 O O . LEU A 1 63 ? 9.970 0.612 1.933 1.00 0.00 689 LEU A O 8
ATOM 13833 N N . LEU A 1 64 ? 10.011 -0.923 0.289 1.00 0.00 690 LEU A N 8
ATOM 13834 C CA . LEU A 1 64 ? 9.921 -2.048 1.211 1.00 0.00 690 LEU A CA 8
ATOM 13835 C C . LEU A 1 64 ? 11.119 -2.049 2.150 1.00 0.00 690 LEU A C 8
ATOM 13836 O O . LEU A 1 64 ? 10.999 -2.384 3.328 1.00 0.00 690 LEU A O 8
ATOM 13852 N N . GLN A 1 65 ? 12.277 -1.673 1.616 1.00 0.00 691 GLN A N 8
ATOM 13853 C CA . GLN A 1 65 ? 13.496 -1.636 2.413 1.00 0.00 691 GLN A CA 8
ATOM 13854 C C . GLN A 1 65 ? 13.345 -0.674 3.587 1.00 0.00 691 GLN A C 8
ATOM 13855 O O . GLN A 1 65 ? 13.741 -0.987 4.710 1.00 0.00 691 GLN A O 8
ATOM 13869 N N . HIS A 1 66 ? 12.767 0.496 3.325 1.00 0.00 692 HIS A N 8
ATOM 13870 C CA . HIS A 1 66 ? 12.571 1.486 4.379 1.00 0.00 692 HIS A CA 8
ATOM 13871 C C . HIS A 1 66 ? 11.714 0.910 5.500 1.00 0.00 692 HIS A C 8
ATOM 13872 O O . HIS A 1 66 ? 12.074 0.991 6.675 1.00 0.00 692 HIS A O 8
ATOM 13887 N N . LEU A 1 67 ? 10.582 0.320 5.127 1.00 0.00 693 LEU A N 8
ATOM 13888 C CA . LEU A 1 67 ? 9.682 -0.272 6.108 1.00 0.00 693 LEU A CA 8
ATOM 13889 C C . LEU A 1 67 ? 10.429 -1.287 6.966 1.00 0.00 693 LEU A C 8
ATOM 13890 O O . LEU A 1 67 ? 10.230 -1.360 8.180 1.00 0.00 693 LEU A O 8
ATOM 13906 N N . ARG A 1 68 ? 11.298 -2.064 6.325 1.00 0.00 694 ARG A N 8
ATOM 13907 C CA . ARG A 1 68 ? 12.075 -3.068 7.036 1.00 0.00 694 ARG A CA 8
ATOM 13908 C C . ARG A 1 68 ? 12.968 -2.398 8.071 1.00 0.00 694 ARG A C 8
ATOM 13909 O O . ARG A 1 68 ? 13.220 -2.951 9.142 1.00 0.00 694 ARG A O 8
ATOM 13930 N N . GLU A 1 69 ? 13.440 -1.200 7.742 1.00 0.00 695 GLU A N 8
ATOM 13931 C CA . GLU A 1 69 ? 14.302 -0.452 8.646 1.00 0.00 695 GLU A CA 8
ATOM 13932 C C . GLU A 1 69 ? 13.527 -0.026 9.890 1.00 0.00 695 GLU A C 8
ATOM 13933 O O . GLU A 1 69 ? 14.083 0.050 10.985 1.00 0.00 695 GLU A O 8
ATOM 13945 N N . HIS A 1 70 ? 12.240 0.262 9.709 1.00 0.00 696 HIS A N 8
ATOM 13946 C CA . HIS A 1 70 ? 11.397 0.695 10.820 1.00 0.00 696 HIS A CA 8
ATOM 13947 C C . HIS A 1 70 ? 10.533 -0.447 11.349 1.00 0.00 696 HIS A C 8
ATOM 13948 O O . HIS A 1 70 ? 9.682 -0.238 12.214 1.00 0.00 696 HIS A O 8
ATOM 13963 N N . GLN A 1 71 ? 10.749 -1.652 10.835 1.00 0.00 697 GLN A N 8
ATOM 13964 C CA . GLN A 1 71 ? 9.969 -2.802 11.283 1.00 0.00 697 GLN A CA 8
ATOM 13965 C C . GLN A 1 71 ? 10.106 -2.983 12.791 1.00 0.00 697 GLN A C 8
ATOM 13966 O O . GLN A 1 71 ? 9.457 -3.846 13.383 1.00 0.00 697 GLN A O 8
ATOM 13980 N N . ALA A 1 72 ? 10.950 -2.161 13.407 1.00 0.00 698 ALA A N 8
ATOM 13981 C CA . ALA A 1 72 ? 11.160 -2.236 14.849 1.00 0.00 698 ALA A CA 8
ATOM 13982 C C . ALA A 1 72 ? 10.090 -1.433 15.578 1.00 0.00 698 ALA A C 8
ATOM 13983 O O . ALA A 1 72 ? 10.127 -1.292 16.800 1.00 0.00 698 ALA A O 8
ATOM 13990 N N . ASP A 1 73 ? 9.136 -0.910 14.814 1.00 0.00 699 ASP A N 8
ATOM 13991 C CA . ASP A 1 73 ? 8.054 -0.122 15.390 1.00 0.00 699 ASP A CA 8
ATOM 13992 C C . ASP A 1 73 ? 7.113 -1.020 16.188 1.00 0.00 699 ASP A C 8
ATOM 13993 O O . ASP A 1 73 ? 6.896 -2.178 15.833 1.00 0.00 699 ASP A O 8
ATOM 14002 N N . PRO A 1 74 ? 6.564 -0.510 17.257 1.00 0.00 700 PRO A N 8
ATOM 14003 C CA . PRO A 1 74 ? 5.637 -1.283 18.132 1.00 0.00 700 PRO A CA 8
ATOM 14004 C C . PRO A 1 74 ? 4.311 -1.616 17.451 1.00 0.00 700 PRO A C 8
ATOM 14005 O O . PRO A 1 74 ? 3.566 -2.475 17.924 1.00 0.00 700 PRO A O 8
ATOM 14016 N N . HIS A 1 75 ? 4.012 -0.935 16.350 1.00 0.00 701 HIS A N 8
ATOM 14017 C CA . HIS A 1 75 ? 2.760 -1.184 15.644 1.00 0.00 701 HIS A CA 8
ATOM 14018 C C . HIS A 1 75 ? 3.003 -1.476 14.167 1.00 0.00 701 HIS A C 8
ATOM 14019 O O . HIS A 1 75 ? 2.640 -0.684 13.299 1.00 0.00 701 HIS A O 8
ATOM 14034 N N . PRO A 1 76 ? 3.592 -2.603 13.873 1.00 0.00 702 PRO A N 8
ATOM 14035 C CA . PRO A 1 76 ? 3.875 -3.021 12.472 1.00 0.00 702 PRO A CA 8
ATOM 14036 C C . PRO A 1 76 ? 2.658 -2.810 11.564 1.00 0.00 702 PRO A C 8
ATOM 14037 O O . PRO A 1 76 ? 1.629 -3.465 11.735 1.00 0.00 702 PRO A O 8
ATOM 14048 N N . PRO A 1 77 ? 2.750 -1.904 10.621 1.00 0.00 703 PRO A N 8
ATOM 14049 C CA . PRO A 1 77 ? 1.627 -1.592 9.686 1.00 0.00 703 PRO A CA 8
ATOM 14050 C C . PRO A 1 77 ? 1.467 -2.626 8.570 1.00 0.00 703 PRO A C 8
ATOM 14051 O O . PRO A 1 77 ? 2.447 -3.190 8.084 1.00 0.00 703 PRO A O 8
ATOM 14062 N N . LEU A 1 78 ? 0.219 -2.853 8.165 1.00 0.00 704 LEU A N 8
ATOM 14063 C CA . LEU A 1 78 ? -0.076 -3.805 7.097 1.00 0.00 704 LEU A CA 8
ATOM 14064 C C . LEU A 1 78 ? 0.143 -3.165 5.730 1.00 0.00 704 LEU A C 8
ATOM 14065 O O . LEU A 1 78 ? -0.144 -1.984 5.535 1.00 0.00 704 LEU A O 8
ATOM 14081 N N . VAL A 1 79 ? 0.636 -3.953 4.781 1.00 0.00 705 VAL A N 8
ATOM 14082 C CA . VAL A 1 79 ? 0.868 -3.446 3.434 1.00 0.00 705 VAL A CA 8
ATOM 14083 C C . VAL A 1 79 ? 0.317 -4.419 2.393 1.00 0.00 705 VAL A C 8
ATOM 14084 O O . VAL A 1 79 ? 0.476 -5.636 2.518 1.00 0.00 705 VAL A O 8
ATOM 14097 N N . LEU A 1 80 ? -0.330 -3.876 1.366 1.00 0.00 706 LEU A N 8
ATOM 14098 C CA . LEU A 1 80 ? -0.895 -4.706 0.307 1.00 0.00 706 LEU A CA 8
ATOM 14099 C C . LEU A 1 80 ? -0.263 -4.352 -1.035 1.00 0.00 706 LEU A C 8
ATOM 14100 O O . LEU A 1 80 ? -0.098 -3.176 -1.359 1.00 0.00 706 LEU A O 8
ATOM 14116 N N . PHE A 1 81 ? 0.097 -5.370 -1.810 1.00 0.00 707 PHE A N 8
ATOM 14117 C CA . PHE A 1 81 ? 0.717 -5.134 -3.109 1.00 0.00 707 PHE A CA 8
ATOM 14118 C C . PHE A 1 81 ? -0.133 -5.687 -4.248 1.00 0.00 707 PHE A C 8
ATOM 14119 O O . PHE A 1 81 ? -0.566 -6.838 -4.214 1.00 0.00 707 PHE A O 8
ATOM 14136 N N . LEU A 1 82 ? -0.347 -4.862 -5.268 1.00 0.00 708 LEU A N 8
ATOM 14137 C CA . LEU A 1 82 ? -1.123 -5.280 -6.429 1.00 0.00 708 LEU A CA 8
ATOM 14138 C C . LEU A 1 82 ? -0.183 -5.670 -7.566 1.00 0.00 708 LEU A C 8
ATOM 14139 O O . LEU A 1 82 ? 0.857 -5.042 -7.759 1.00 0.00 708 LEU A O 8
ATOM 14155 N N . GLY A 1 83 ? -0.546 -6.704 -8.318 1.00 0.00 709 GLY A N 8
ATOM 14156 C CA . GLY A 1 83 ? 0.289 -7.147 -9.429 1.00 0.00 709 GLY A CA 8
ATOM 14157 C C . GLY A 1 83 ? 0.925 -8.502 -9.135 1.00 0.00 709 GLY A C 8
ATOM 14158 O O . GLY A 1 83 ? 0.291 -9.384 -8.561 1.00 0.00 709 GLY A O 8
ATOM 14162 N N . GLU A 1 84 ? 2.181 -8.660 -9.538 1.00 0.00 710 GLU A N 8
ATOM 14163 C CA . GLU A 1 84 ? 2.892 -9.916 -9.319 1.00 0.00 710 GLU A CA 8
ATOM 14164 C C . GLU A 1 84 ? 3.560 -9.921 -7.944 1.00 0.00 710 GLU A C 8
ATOM 14165 O O . GLU A 1 84 ? 3.886 -8.864 -7.403 1.00 0.00 710 GLU A O 8
ATOM 14177 N N . PRO A 1 85 ? 3.757 -11.083 -7.371 1.00 0.00 711 PRO A N 8
ATOM 14178 C CA . PRO A 1 85 ? 4.389 -11.218 -6.026 1.00 0.00 711 PRO A CA 8
ATOM 14179 C C . PRO A 1 85 ? 5.900 -10.968 -6.061 1.00 0.00 711 PRO A C 8
ATOM 14180 O O . PRO A 1 85 ? 6.548 -11.177 -7.086 1.00 0.00 711 PRO A O 8
ATOM 14191 N N . PRO A 1 86 ? 6.463 -10.529 -4.961 1.00 0.00 712 PRO A N 8
ATOM 14192 C CA . PRO A 1 86 ? 7.926 -10.247 -4.859 1.00 0.00 712 PRO A CA 8
ATOM 14193 C C . PRO A 1 86 ? 8.789 -11.385 -5.401 1.00 0.00 712 PRO A C 8
ATOM 14194 O O . PRO A 1 86 ? 8.325 -12.516 -5.554 1.00 0.00 712 PRO A O 8
ATOM 14205 N N . VAL A 1 87 ? 10.051 -11.070 -5.679 1.00 0.00 713 VAL A N 8
ATOM 14206 C CA . VAL A 1 87 ? 10.992 -12.060 -6.192 1.00 0.00 713 VAL A CA 8
ATOM 14207 C C . VAL A 1 87 ? 11.607 -12.844 -5.038 1.00 0.00 713 VAL A C 8
ATOM 14208 O O . VAL A 1 87 ? 12.629 -13.512 -5.199 1.00 0.00 713 VAL A O 8
ATOM 14221 N N . ASP A 1 88 ? 10.972 -12.752 -3.873 1.00 0.00 714 ASP A N 8
ATOM 14222 C CA . ASP A 1 88 ? 11.451 -13.448 -2.685 1.00 0.00 714 ASP A CA 8
ATOM 14223 C C . ASP A 1 88 ? 10.332 -13.546 -1.651 1.00 0.00 714 ASP A C 8
ATOM 14224 O O . ASP A 1 88 ? 9.468 -12.673 -1.575 1.00 0.00 714 ASP A O 8
ATOM 14233 N N . PRO A 1 89 ? 10.325 -14.597 -0.874 1.00 0.00 715 PRO A N 8
ATOM 14234 C CA . PRO A 1 89 ? 9.276 -14.828 0.164 1.00 0.00 715 PRO A CA 8
ATOM 14235 C C . PRO A 1 89 ? 9.433 -13.920 1.382 1.00 0.00 715 PRO A C 8
ATOM 14236 O O . PRO A 1 89 ? 8.544 -13.855 2.231 1.00 0.00 715 PRO A O 8
ATOM 14247 N N . LEU A 1 90 ? 10.563 -13.227 1.470 1.00 0.00 716 LEU A N 8
ATOM 14248 C CA . LEU A 1 90 ? 10.805 -12.340 2.602 1.00 0.00 716 LEU A CA 8
ATOM 14249 C C . LEU A 1 90 ? 9.901 -11.117 2.524 1.00 0.00 716 LEU A C 8
ATOM 14250 O O . LEU A 1 90 ? 9.405 -10.637 3.542 1.00 0.00 716 LEU A O 8
ATOM 14266 N N . LEU A 1 91 ? 9.676 -10.623 1.312 1.00 0.00 717 LEU A N 8
ATOM 14267 C CA . LEU A 1 91 ? 8.815 -9.465 1.136 1.00 0.00 717 LEU A CA 8
ATOM 14268 C C . LEU A 1 91 ? 7.360 -9.897 1.228 1.00 0.00 717 LEU A C 8
ATOM 14269 O O . LEU A 1 91 ? 6.530 -9.205 1.818 1.00 0.00 717 LEU A O 8
ATOM 14285 N N . THR A 1 92 ? 7.063 -11.064 0.663 1.00 0.00 718 THR A N 8
ATOM 14286 C CA . THR A 1 92 ? 5.711 -11.598 0.711 1.00 0.00 718 THR A CA 8
ATOM 14287 C C . THR A 1 92 ? 5.319 -11.883 2.153 1.00 0.00 718 THR A C 8
ATOM 14288 O O . THR A 1 92 ? 4.189 -11.620 2.566 1.00 0.00 718 THR A O 8
ATOM 14299 N N . ALA A 1 93 ? 6.266 -12.422 2.919 1.00 0.00 719 ALA A N 8
ATOM 14300 C CA . ALA A 1 93 ? 6.011 -12.736 4.317 1.00 0.00 719 ALA A CA 8
ATOM 14301 C C . ALA A 1 93 ? 5.752 -11.459 5.105 1.00 0.00 719 ALA A C 8
ATOM 14302 O O . ALA A 1 93 ? 4.901 -11.427 5.994 1.00 0.00 719 ALA A O 8
ATOM 14309 N N . GLN A 1 94 ? 6.488 -10.404 4.765 1.00 0.00 720 GLN A N 8
ATOM 14310 C CA . GLN A 1 94 ? 6.328 -9.121 5.438 1.00 0.00 720 GLN A CA 8
ATOM 14311 C C . GLN A 1 94 ? 5.070 -8.414 4.941 1.00 0.00 720 GLN A C 8
ATOM 14312 O O . GLN A 1 94 ? 4.491 -7.587 5.645 1.00 0.00 720 GLN A O 8
ATOM 14326 N N . ALA A 1 95 ? 4.656 -8.743 3.720 1.00 0.00 721 ALA A N 8
ATOM 14327 C CA . ALA A 1 95 ? 3.467 -8.132 3.134 1.00 0.00 721 ALA A CA 8
ATOM 14328 C C . ALA A 1 95 ? 2.202 -8.643 3.819 1.00 0.00 721 ALA A C 8
ATOM 14329 O O . ALA A 1 95 ? 2.139 -9.796 4.245 1.00 0.00 721 ALA A O 8
ATOM 14336 N N . SER A 1 96 ? 1.195 -7.778 3.920 1.00 0.00 722 SER A N 8
ATOM 14337 C CA . SER A 1 96 ? -0.063 -8.156 4.556 1.00 0.00 722 SER A CA 8
ATOM 14338 C C . SER A 1 96 ? -0.989 -8.840 3.554 1.00 0.00 722 SER A C 8
ATOM 14339 O O . SER A 1 96 ? -1.833 -9.653 3.932 1.00 0.00 722 SER A O 8
ATOM 14347 N N . ALA A 1 97 ? -0.831 -8.507 2.278 1.00 0.00 723 ALA A N 8
ATOM 14348 C CA . ALA A 1 97 ? -1.669 -9.104 1.244 1.00 0.00 723 ALA A CA 8
ATOM 14349 C C . ALA A 1 97 ? -1.148 -8.767 -0.150 1.00 0.00 723 ALA A C 8
ATOM 14350 O O . ALA A 1 97 ? -0.474 -7.757 -0.346 1.00 0.00 723 ALA A O 8
ATOM 14357 N N . ILE A 1 98 ? -1.469 -9.625 -1.114 1.00 0.00 724 ILE A N 8
ATOM 14358 C CA . ILE A 1 98 ? -1.036 -9.419 -2.490 1.00 0.00 724 ILE A CA 8
ATOM 14359 C C . ILE A 1 98 ? -2.067 -9.996 -3.455 1.00 0.00 724 ILE A C 8
ATOM 14360 O O . ILE A 1 98 ? -2.357 -11.192 -3.421 1.00 0.00 724 ILE A O 8
ATOM 14376 N N . LEU A 1 99 ? -2.624 -9.145 -4.311 1.00 0.00 725 LEU A N 8
ATOM 14377 C CA . LEU A 1 99 ? -3.625 -9.604 -5.269 1.00 0.00 725 LEU A CA 8
ATOM 14378 C C . LEU A 1 99 ? -3.025 -9.716 -6.667 1.00 0.00 725 LEU A C 8
ATOM 14379 O O . LEU A 1 99 ? -2.633 -8.715 -7.266 1.00 0.00 725 LEU A O 8
ATOM 14395 N N . SER A 1 100 ? -2.964 -10.939 -7.183 1.00 0.00 726 SER A N 8
ATOM 14396 C CA . SER A 1 100 ? -2.418 -11.168 -8.514 1.00 0.00 726 SER A CA 8
ATOM 14397 C C . SER A 1 100 ? -3.354 -10.614 -9.582 1.00 0.00 726 SER A C 8
ATOM 14398 O O . SER A 1 100 ? -2.908 -10.093 -10.604 1.00 0.00 726 SER A O 8
ATOM 14406 N N . LYS A 1 101 ? -4.653 -10.739 -9.335 1.00 0.00 727 LYS A N 8
ATOM 14407 C CA . LYS A 1 101 ? -5.656 -10.259 -10.279 1.00 0.00 727 LYS A CA 8
ATOM 14408 C C . LYS A 1 101 ? -6.754 -9.491 -9.548 1.00 0.00 727 LYS A C 8
ATOM 14409 O O . LYS A 1 101 ? -7.692 -10.089 -9.022 1.00 0.00 727 LYS A O 8
ATOM 14428 N N . PRO A 1 102 ? -6.656 -8.188 -9.504 1.00 0.00 728 PRO A N 8
ATOM 14429 C CA . PRO A 1 102 ? -7.667 -7.337 -8.817 1.00 0.00 728 PRO A CA 8
ATOM 14430 C C . PRO A 1 102 ? -9.091 -7.714 -9.214 1.00 0.00 728 PRO A C 8
ATOM 14431 O O . PRO A 1 102 ? -9.392 -7.895 -10.394 1.00 0.00 728 PRO A O 8
ATOM 14442 N N . LEU A 1 103 ? -9.959 -7.836 -8.217 1.00 0.00 729 LEU A N 8
ATOM 14443 C CA . LEU A 1 103 ? -11.349 -8.200 -8.460 1.00 0.00 729 LEU A CA 8
ATOM 14444 C C . LEU A 1 103 ? -12.137 -8.181 -7.155 1.00 0.00 729 LEU A C 8
ATOM 14445 O O . LEU A 1 103 ? -11.646 -8.631 -6.120 1.00 0.00 729 LEU A O 8
ATOM 14461 N N . ASP A 1 104 ? -13.356 -7.657 -7.209 1.00 0.00 730 ASP A N 8
ATOM 14462 C CA . ASP A 1 104 ? -14.198 -7.586 -6.020 1.00 0.00 730 ASP A CA 8
ATOM 14463 C C . ASP A 1 104 ? -13.550 -6.713 -4.951 1.00 0.00 730 ASP A C 8
ATOM 14464 O O . ASP A 1 104 ? -13.014 -7.217 -3.964 1.00 0.00 730 ASP A O 8
ATOM 14473 N N . PRO A 1 105 ? -13.594 -5.422 -5.130 1.00 0.00 731 PRO A N 8
ATOM 14474 C CA . PRO A 1 105 ? -13.004 -4.453 -4.161 1.00 0.00 731 PRO A CA 8
ATOM 14475 C C . PRO A 1 105 ? -13.506 -4.697 -2.739 1.00 0.00 731 PRO A C 8
ATOM 14476 O O . PRO A 1 105 ? -13.004 -4.107 -1.780 1.00 0.00 731 PRO A O 8
ATOM 14487 N N . GLN A 1 106 ? -14.502 -5.569 -2.611 1.00 0.00 732 GLN A N 8
ATOM 14488 C CA . GLN A 1 106 ? -15.066 -5.878 -1.303 1.00 0.00 732 GLN A CA 8
ATOM 14489 C C . GLN A 1 106 ? -14.072 -6.670 -0.466 1.00 0.00 732 GLN A C 8
ATOM 14490 O O . GLN A 1 106 ? -13.987 -6.487 0.748 1.00 0.00 732 GLN A O 8
ATOM 14504 N N . LEU A 1 107 ? -13.311 -7.541 -1.118 1.00 0.00 733 LEU A N 8
ATOM 14505 C CA . LEU A 1 107 ? -12.320 -8.337 -0.408 1.00 0.00 733 LEU A CA 8
ATOM 14506 C C . LEU A 1 107 ? -11.211 -7.434 0.114 1.00 0.00 733 LEU A C 8
ATOM 14507 O O . LEU A 1 107 ? -10.727 -7.609 1.232 1.00 0.00 733 LEU A O 8
ATOM 14523 N N . LEU A 1 108 ? -10.824 -6.458 -0.701 1.00 0.00 734 LEU A N 8
ATOM 14524 C CA . LEU A 1 108 ? -9.786 -5.519 -0.306 1.00 0.00 734 LEU A CA 8
ATOM 14525 C C . LEU A 1 108 ? -10.197 -4.828 0.987 1.00 0.00 734 LEU A C 8
ATOM 14526 O O . LEU A 1 108 ? -9.384 -4.630 1.890 1.00 0.00 734 LEU A O 8
ATOM 14542 N N . LEU A 1 109 ? -11.478 -4.476 1.066 1.00 0.00 735 LEU A N 8
ATOM 14543 C CA . LEU A 1 109 ? -12.011 -3.815 2.251 1.00 0.00 735 LEU A CA 8
ATOM 14544 C C . LEU A 1 109 ? -11.904 -4.724 3.471 1.00 0.00 735 LEU A C 8
ATOM 14545 O O . LEU A 1 109 ? -11.610 -4.264 4.574 1.00 0.00 735 LEU A O 8
ATOM 14561 N N . THR A 1 110 ? -12.155 -6.014 3.266 1.00 0.00 736 THR A N 8
ATOM 14562 C CA . THR A 1 110 ? -12.093 -6.978 4.360 1.00 0.00 736 THR A CA 8
ATOM 14563 C C . THR A 1 110 ? -10.705 -6.996 4.994 1.00 0.00 736 THR A C 8
ATOM 14564 O O . THR A 1 110 ? -10.573 -6.958 6.217 1.00 0.00 736 THR A O 8
ATOM 14575 N N . THR A 1 111 ? -9.673 -7.048 4.158 1.00 0.00 737 THR A N 8
ATOM 14576 C CA . THR A 1 111 ? -8.301 -7.065 4.657 1.00 0.00 737 THR A CA 8
ATOM 14577 C C . THR A 1 111 ? -7.984 -5.770 5.399 1.00 0.00 737 THR A C 8
ATOM 14578 O O . THR A 1 111 ? -7.350 -5.787 6.454 1.00 0.00 737 THR A O 8
ATOM 14589 N N . LEU A 1 112 ? -8.436 -4.652 4.844 1.00 0.00 738 LEU A N 8
ATOM 14590 C CA . LEU A 1 112 ? -8.202 -3.354 5.465 1.00 0.00 738 LEU A CA 8
ATOM 14591 C C . LEU A 1 112 ? -8.894 -3.292 6.825 1.00 0.00 738 LEU A C 8
ATOM 14592 O O . LEU A 1 112 ? -8.363 -2.731 7.784 1.00 0.00 738 LEU A O 8
ATOM 14608 N N . GLN A 1 113 ? -10.080 -3.887 6.894 1.00 0.00 739 GLN A N 8
ATOM 14609 C CA . GLN A 1 113 ? -10.852 -3.919 8.132 1.00 0.00 739 GLN A CA 8
ATOM 14610 C C . GLN A 1 113 ? -10.126 -4.727 9.202 1.00 0.00 739 GLN A C 8
ATOM 14611 O O . GLN A 1 113 ? -10.274 -4.470 10.397 1.00 0.00 739 GLN A O 8
ATOM 14625 N N . GLY A 1 114 ? -9.360 -5.721 8.763 1.00 0.00 740 GLY A N 8
ATOM 14626 C CA . GLY A 1 114 ? -8.630 -6.587 9.683 1.00 0.00 740 GLY A CA 8
ATOM 14627 C C . GLY A 1 114 ? -7.959 -5.799 10.806 1.00 0.00 740 GLY A C 8
ATOM 14628 O O . GLY A 1 114 ? -7.384 -6.389 11.721 1.00 0.00 740 GLY A O 8
ATOM 14632 N N . LEU A 1 115 ? -8.032 -4.473 10.745 1.00 0.00 741 LEU A N 8
ATOM 14633 C CA . LEU A 1 115 ? -7.419 -3.652 11.784 1.00 0.00 741 LEU A CA 8
ATOM 14634 C C . LEU A 1 115 ? -8.069 -2.271 11.852 1.00 0.00 741 LEU A C 8
ATOM 14635 O O . LEU A 1 115 ? -8.289 -1.739 12.938 1.00 0.00 741 LEU A O 8
ATOM 14651 N N . CYS A 1 116 ? -8.345 -1.692 10.685 1.00 0.00 742 CYS A N 8
ATOM 14652 C CA . CYS A 1 116 ? -8.959 -0.368 10.606 1.00 0.00 742 CYS A CA 8
ATOM 14653 C C . CYS A 1 116 ? -8.583 0.481 11.826 1.00 0.00 742 CYS A C 8
ATOM 14654 O O . CYS A 1 116 ? -7.623 1.247 11.753 1.00 0.00 742 CYS A O 8
ATOM 14662 N N . PRO A 1 117 ? -9.273 0.376 12.950 1.00 0.00 743 PRO A N 8
ATOM 14663 C CA . PRO A 1 117 ? -8.902 1.181 14.151 1.00 0.00 743 PRO A CA 8
ATOM 14664 C C . PRO A 1 117 ? -7.459 0.903 14.584 1.00 0.00 743 PRO A C 8
ATOM 14665 O O . PRO A 1 117 ? -7.106 -0.240 14.876 1.00 0.00 743 PRO A O 8
ATOM 14676 N N . PRO A 1 118 ? -6.624 1.912 14.624 1.00 0.00 744 PRO A N 8
ATOM 14677 C CA . PRO A 1 118 ? -5.195 1.756 15.018 1.00 0.00 744 PRO A CA 8
ATOM 14678 C C . PRO A 1 118 ? -5.013 1.712 16.533 1.00 0.00 744 PRO A C 8
ATOM 14679 O O . PRO A 1 118 ? -3.905 1.507 17.030 1.00 0.00 744 PRO A O 8
ATOM 14690 N N . ASN A 1 119 ? -6.107 1.902 17.258 1.00 0.00 745 ASN A N 8
ATOM 14691 C CA . ASN A 1 119 ? -6.061 1.881 18.714 1.00 0.00 745 ASN A CA 8
ATOM 14692 C C . ASN A 1 119 ? -6.237 0.457 19.230 1.00 0.00 745 ASN A C 8
ATOM 14693 O O . ASN A 1 119 ? -7.275 -0.125 18.962 1.00 0.00 745 ASN A O 8
ATOM 14705 N N . ALA A 1 1 ? -6.686 3.786 13.405 1.00 0.00 627 ALA A N 9
ATOM 14706 C CA . ALA A 1 1 ? -7.371 4.646 12.399 1.00 0.00 627 ALA A CA 9
ATOM 14707 C C . ALA A 1 1 ? -6.386 5.680 11.864 1.00 0.00 627 ALA A C 9
ATOM 14708 O O . ALA A 1 1 ? -5.878 6.513 12.614 1.00 0.00 627 ALA A O 9
ATOM 14717 N N . GLY A 1 2 ? -6.123 5.621 10.563 1.00 0.00 628 GLY A N 9
ATOM 14718 C CA . GLY A 1 2 ? -5.196 6.558 9.939 1.00 0.00 628 GLY A CA 9
ATOM 14719 C C . GLY A 1 2 ? -5.399 6.601 8.429 1.00 0.00 628 GLY A C 9
ATOM 14720 O O . GLY A 1 2 ? -6.318 5.979 7.899 1.00 0.00 628 GLY A O 9
ATOM 14724 N N . HIS A 1 3 ? -4.535 7.342 7.742 1.00 0.00 629 HIS A N 9
ATOM 14725 C CA . HIS A 1 3 ? -4.631 7.460 6.292 1.00 0.00 629 HIS A CA 9
ATOM 14726 C C . HIS A 1 3 ? -3.849 6.341 5.611 1.00 0.00 629 HIS A C 9
ATOM 14727 O O . HIS A 1 3 ? -3.024 5.677 6.239 1.00 0.00 629 HIS A O 9
ATOM 14742 N N . ILE A 1 4 ? -4.124 6.130 4.328 1.00 0.00 630 ILE A N 9
ATOM 14743 C CA . ILE A 1 4 ? -3.449 5.078 3.575 1.00 0.00 630 ILE A CA 9
ATOM 14744 C C . ILE A 1 4 ? -2.519 5.672 2.521 1.00 0.00 630 ILE A C 9
ATOM 14745 O O . ILE A 1 4 ? -2.840 6.680 1.891 1.00 0.00 630 ILE A O 9
ATOM 14761 N N . LEU A 1 5 ? -1.362 5.038 2.338 1.00 0.00 631 LEU A N 9
ATOM 14762 C CA . LEU A 1 5 ? -0.385 5.509 1.361 1.00 0.00 631 LEU A CA 9
ATOM 14763 C C . LEU A 1 5 ? -0.286 4.527 0.194 1.00 0.00 631 LEU A C 9
ATOM 14764 O O . LEU A 1 5 ? -0.015 3.341 0.390 1.00 0.00 631 LEU A O 9
ATOM 14780 N N . LEU A 1 6 ? -0.506 5.028 -1.019 1.00 0.00 632 LEU A N 9
ATOM 14781 C CA . LEU A 1 6 ? -0.438 4.184 -2.209 1.00 0.00 632 LEU A CA 9
ATOM 14782 C C . LEU A 1 6 ? 0.577 4.729 -3.208 1.00 0.00 632 LEU A C 9
ATOM 14783 O O . LEU A 1 6 ? 0.508 5.895 -3.604 1.00 0.00 632 LEU A O 9
ATOM 14799 N N . LEU A 1 7 ? 1.510 3.877 -3.626 1.00 0.00 633 LEU A N 9
ATOM 14800 C CA . LEU A 1 7 ? 2.517 4.290 -4.595 1.00 0.00 633 LEU A CA 9
ATOM 14801 C C . LEU A 1 7 ? 2.283 3.577 -5.921 1.00 0.00 633 LEU A C 9
ATOM 14802 O O . LEU A 1 7 ? 2.355 2.351 -5.998 1.00 0.00 633 LEU A O 9
ATOM 14818 N N . GLU A 1 8 ? 1.992 4.348 -6.963 1.00 0.00 634 GLU A N 9
ATOM 14819 C CA . GLU A 1 8 ? 1.740 3.766 -8.275 1.00 0.00 634 GLU A CA 9
ATOM 14820 C C . GLU A 1 8 ? 1.925 4.808 -9.372 1.00 0.00 634 GLU A C 9
ATOM 14821 O O . GLU A 1 8 ? 1.873 6.010 -9.113 1.00 0.00 634 GLU A O 9
ATOM 14833 N N . GLU A 1 9 ? 2.133 4.338 -10.597 1.00 0.00 635 GLU A N 9
ATOM 14834 C CA . GLU A 1 9 ? 2.316 5.238 -11.728 1.00 0.00 635 GLU A CA 9
ATOM 14835 C C . GLU A 1 9 ? 1.078 5.230 -12.619 1.00 0.00 635 GLU A C 9
ATOM 14836 O O . GLU A 1 9 ? 0.465 4.186 -12.834 1.00 0.00 635 GLU A O 9
ATOM 14848 N N . GLU A 1 10 ? 0.719 6.407 -13.126 1.00 0.00 636 GLU A N 9
ATOM 14849 C CA . GLU A 1 10 ? -0.449 6.549 -13.992 1.00 0.00 636 GLU A CA 9
ATOM 14850 C C . GLU A 1 10 ? -1.680 6.923 -13.170 1.00 0.00 636 GLU A C 9
ATOM 14851 O O . GLU A 1 10 ? -2.134 6.150 -12.326 1.00 0.00 636 GLU A O 9
ATOM 14863 N N . ASP A 1 11 ? -2.213 8.114 -13.423 1.00 0.00 637 ASP A N 9
ATOM 14864 C CA . ASP A 1 11 ? -3.391 8.584 -12.704 1.00 0.00 637 ASP A CA 9
ATOM 14865 C C . ASP A 1 11 ? -4.596 7.694 -12.993 1.00 0.00 637 ASP A C 9
ATOM 14866 O O . ASP A 1 11 ? -5.489 7.555 -12.158 1.00 0.00 637 ASP A O 9
ATOM 14875 N N . GLU A 1 12 ? -4.624 7.104 -14.182 1.00 0.00 638 GLU A N 9
ATOM 14876 C CA . GLU A 1 12 ? -5.737 6.246 -14.567 1.00 0.00 638 GLU A CA 9
ATOM 14877 C C . GLU A 1 12 ? -5.815 5.018 -13.667 1.00 0.00 638 GLU A C 9
ATOM 14878 O O . GLU A 1 12 ? -6.886 4.673 -13.168 1.00 0.00 638 GLU A O 9
ATOM 14890 N N . ALA A 1 13 ? -4.678 4.368 -13.453 1.00 0.00 639 ALA A N 9
ATOM 14891 C CA . ALA A 1 13 ? -4.644 3.188 -12.599 1.00 0.00 639 ALA A CA 9
ATOM 14892 C C . ALA A 1 13 ? -4.834 3.585 -11.139 1.00 0.00 639 ALA A C 9
ATOM 14893 O O . ALA A 1 13 ? -5.575 2.939 -10.398 1.00 0.00 639 ALA A O 9
ATOM 14900 N N . ALA A 1 14 ? -4.153 4.653 -10.734 1.00 0.00 640 ALA A N 9
ATOM 14901 C CA . ALA A 1 14 ? -4.244 5.133 -9.360 1.00 0.00 640 ALA A CA 9
ATOM 14902 C C . ALA A 1 14 ? -5.651 5.629 -9.043 1.00 0.00 640 ALA A C 9
ATOM 14903 O O . ALA A 1 14 ? -6.169 5.391 -7.953 1.00 0.00 640 ALA A O 9
ATOM 14910 N N . THR A 1 15 ? -6.264 6.326 -9.996 1.00 0.00 641 THR A N 9
ATOM 14911 C CA . THR A 1 15 ? -7.608 6.853 -9.787 1.00 0.00 641 THR A CA 9
ATOM 14912 C C . THR A 1 15 ? -8.604 5.725 -9.551 1.00 0.00 641 THR A C 9
ATOM 14913 O O . THR A 1 15 ? -9.430 5.800 -8.641 1.00 0.00 641 THR A O 9
ATOM 14924 N N . VAL A 1 16 ? -8.526 4.680 -10.368 1.00 0.00 642 VAL A N 9
ATOM 14925 C CA . VAL A 1 16 ? -9.438 3.554 -10.219 1.00 0.00 642 VAL A CA 9
ATOM 14926 C C . VAL A 1 16 ? -9.355 2.992 -8.805 1.00 0.00 642 VAL A C 9
ATOM 14927 O O . VAL A 1 16 ? -10.370 2.838 -8.126 1.00 0.00 642 VAL A O 9
ATOM 14940 N N . VAL A 1 17 ? -8.137 2.694 -8.365 1.00 0.00 643 VAL A N 9
ATOM 14941 C CA . VAL A 1 17 ? -7.932 2.158 -7.026 1.00 0.00 643 VAL A CA 9
ATOM 14942 C C . VAL A 1 17 ? -8.425 3.141 -5.970 1.00 0.00 643 VAL A C 9
ATOM 14943 O O . VAL A 1 17 ? -9.122 2.762 -5.031 1.00 0.00 643 VAL A O 9
ATOM 14956 N N . CYS A 1 18 ? -8.049 4.405 -6.131 1.00 0.00 644 CYS A N 9
ATOM 14957 C CA . CYS A 1 18 ? -8.448 5.441 -5.186 1.00 0.00 644 CYS A CA 9
ATOM 14958 C C . CYS A 1 18 ? -9.943 5.722 -5.282 1.00 0.00 644 CYS A C 9
ATOM 14959 O O . CYS A 1 18 ? -10.586 6.054 -4.286 1.00 0.00 644 CYS A O 9
ATOM 14967 N N . GLU A 1 19 ? -10.492 5.595 -6.486 1.00 0.00 645 GLU A N 9
ATOM 14968 C CA . GLU A 1 19 ? -11.911 5.850 -6.688 1.00 0.00 645 GLU A CA 9
ATOM 14969 C C . GLU A 1 19 ? -12.751 4.907 -5.836 1.00 0.00 645 GLU A C 9
ATOM 14970 O O . GLU A 1 19 ? -13.726 5.327 -5.211 1.00 0.00 645 GLU A O 9
ATOM 14982 N N . MET A 1 20 ? -12.369 3.635 -5.807 1.00 0.00 646 MET A N 9
ATOM 14983 C CA . MET A 1 20 ? -13.103 2.656 -5.016 1.00 0.00 646 MET A CA 9
ATOM 14984 C C . MET A 1 20 ? -12.866 2.891 -3.527 1.00 0.00 646 MET A C 9
ATOM 14985 O O . MET A 1 20 ? -13.793 2.802 -2.722 1.00 0.00 646 MET A O 9
ATOM 14999 N N . LEU A 1 21 ? -11.622 3.204 -3.165 1.00 0.00 647 LEU A N 9
ATOM 15000 C CA . LEU A 1 21 ? -11.296 3.461 -1.766 1.00 0.00 647 LEU A CA 9
ATOM 15001 C C . LEU A 1 21 ? -11.967 4.746 -1.304 1.00 0.00 647 LEU A C 9
ATOM 15002 O O . LEU A 1 21 ? -12.570 4.794 -0.231 1.00 0.00 647 LEU A O 9
ATOM 15018 N N . THR A 1 22 ? -11.872 5.782 -2.131 1.00 0.00 648 THR A N 9
ATOM 15019 C CA . THR A 1 22 ? -12.491 7.061 -1.806 1.00 0.00 648 THR A CA 9
ATOM 15020 C C . THR A 1 22 ? -13.980 6.860 -1.552 1.00 0.00 648 THR A C 9
ATOM 15021 O O . THR A 1 22 ? -14.545 7.419 -0.612 1.00 0.00 648 THR A O 9
ATOM 15032 N N . ALA A 1 23 ? -14.604 6.047 -2.399 1.00 0.00 649 ALA A N 9
ATOM 15033 C CA . ALA A 1 23 ? -16.027 5.758 -2.267 1.00 0.00 649 ALA A CA 9
ATOM 15034 C C . ALA A 1 23 ? -16.289 4.924 -1.016 1.00 0.00 649 ALA A C 9
ATOM 15035 O O . ALA A 1 23 ? -17.349 5.027 -0.399 1.00 0.00 649 ALA A O 9
ATOM 15042 N N . ALA A 1 24 ? -15.315 4.097 -0.652 1.00 0.00 650 ALA A N 9
ATOM 15043 C CA . ALA A 1 24 ? -15.447 3.246 0.525 1.00 0.00 650 ALA A CA 9
ATOM 15044 C C . ALA A 1 24 ? -15.263 4.063 1.799 1.00 0.00 650 ALA A C 9
ATOM 15045 O O . ALA A 1 24 ? -15.371 3.536 2.906 1.00 0.00 650 ALA A O 9
ATOM 15052 N N . GLY A 1 25 ? -14.983 5.351 1.635 1.00 0.00 651 GLY A N 9
ATOM 15053 C CA . GLY A 1 25 ? -14.786 6.230 2.781 1.00 0.00 651 GLY A CA 9
ATOM 15054 C C . GLY A 1 25 ? -13.349 6.151 3.281 1.00 0.00 651 GLY A C 9
ATOM 15055 O O . GLY A 1 25 ? -13.022 6.665 4.350 1.00 0.00 651 GLY A O 9
ATOM 15059 N N . PHE A 1 26 ? -12.497 5.501 2.496 1.00 0.00 652 PHE A N 9
ATOM 15060 C CA . PHE A 1 26 ? -11.093 5.353 2.856 1.00 0.00 652 PHE A CA 9
ATOM 15061 C C . PHE A 1 26 ? -10.258 6.451 2.206 1.00 0.00 652 PHE A C 9
ATOM 15062 O O . PHE A 1 26 ? -10.437 6.766 1.029 1.00 0.00 652 PHE A O 9
ATOM 15079 N N . LYS A 1 27 ? -9.346 7.033 2.977 1.00 0.00 653 LYS A N 9
ATOM 15080 C CA . LYS A 1 27 ? -8.493 8.094 2.456 1.00 0.00 653 LYS A CA 9
ATOM 15081 C C . LYS A 1 27 ? -7.155 7.534 1.989 1.00 0.00 653 LYS A C 9
ATOM 15082 O O . LYS A 1 27 ? -6.416 6.931 2.766 1.00 0.00 653 LYS A O 9
ATOM 15101 N N . VAL A 1 28 ? -6.849 7.747 0.717 1.00 0.00 654 VAL A N 9
ATOM 15102 C CA . VAL A 1 28 ? -5.595 7.270 0.153 1.00 0.00 654 VAL A CA 9
ATOM 15103 C C . VAL A 1 28 ? -4.968 8.345 -0.728 1.00 0.00 654 VAL A C 9
ATOM 15104 O O . VAL A 1 28 ? -5.665 9.040 -1.466 1.00 0.00 654 VAL A O 9
ATOM 15117 N N . ILE A 1 29 ? -3.649 8.475 -0.647 1.00 0.00 655 ILE A N 9
ATOM 15118 C CA . ILE A 1 29 ? -2.943 9.470 -1.445 1.00 0.00 655 ILE A CA 9
ATOM 15119 C C . ILE A 1 29 ? -2.121 8.795 -2.538 1.00 0.00 655 ILE A C 9
ATOM 15120 O O . ILE A 1 29 ? -1.353 7.871 -2.271 1.00 0.00 655 ILE A O 9
ATOM 15136 N N . TRP A 1 30 ? -2.297 9.254 -3.772 1.00 0.00 656 TRP A N 9
ATOM 15137 C CA . TRP A 1 30 ? -1.574 8.678 -4.899 1.00 0.00 656 TRP A CA 9
ATOM 15138 C C . TRP A 1 30 ? -0.312 9.474 -5.214 1.00 0.00 656 TRP A C 9
ATOM 15139 O O . TRP A 1 30 ? -0.380 10.647 -5.580 1.00 0.00 656 TRP A O 9
ATOM 15160 N N . LEU A 1 31 ? 0.837 8.820 -5.084 1.00 0.00 657 LEU A N 9
ATOM 15161 C CA . LEU A 1 31 ? 2.111 9.465 -5.373 1.00 0.00 657 LEU A CA 9
ATOM 15162 C C . LEU A 1 31 ? 2.829 8.746 -6.510 1.00 0.00 657 LEU A C 9
ATOM 15163 O O . LEU A 1 31 ? 2.660 7.541 -6.701 1.00 0.00 657 LEU A O 9
ATOM 15179 N N . VAL A 1 32 ? 3.630 9.494 -7.262 1.00 0.00 658 VAL A N 9
ATOM 15180 C CA . VAL A 1 32 ? 4.373 8.919 -8.377 1.00 0.00 658 VAL A CA 9
ATOM 15181 C C . VAL A 1 32 ? 5.839 8.739 -7.998 1.00 0.00 658 VAL A C 9
ATOM 15182 O O . VAL A 1 32 ? 6.671 8.392 -8.837 1.00 0.00 658 VAL A O 9
ATOM 15195 N N . ASP A 1 33 ? 6.145 8.976 -6.727 1.00 0.00 659 ASP A N 9
ATOM 15196 C CA . ASP A 1 33 ? 7.511 8.835 -6.239 1.00 0.00 659 ASP A CA 9
ATOM 15197 C C . ASP A 1 33 ? 7.508 8.384 -4.783 1.00 0.00 659 ASP A C 9
ATOM 15198 O O . ASP A 1 33 ? 6.967 9.066 -3.912 1.00 0.00 659 ASP A O 9
ATOM 15207 N N . GLY A 1 34 ? 8.110 7.228 -4.528 1.00 0.00 660 GLY A N 9
ATOM 15208 C CA . GLY A 1 34 ? 8.166 6.689 -3.174 1.00 0.00 660 GLY A CA 9
ATOM 15209 C C . GLY A 1 34 ? 8.795 7.688 -2.208 1.00 0.00 660 GLY A C 9
ATOM 15210 O O . GLY A 1 34 ? 8.392 7.778 -1.048 1.00 0.00 660 GLY A O 9
ATOM 15214 N N . SER A 1 35 ? 9.783 8.435 -2.689 1.00 0.00 661 SER A N 9
ATOM 15215 C CA . SER A 1 35 ? 10.455 9.420 -1.848 1.00 0.00 661 SER A CA 9
ATOM 15216 C C . SER A 1 35 ? 9.454 10.443 -1.321 1.00 0.00 661 SER A C 9
ATOM 15217 O O . SER A 1 35 ? 9.512 10.843 -0.157 1.00 0.00 661 SER A O 9
ATOM 15225 N N . THR A 1 36 ? 8.528 10.852 -2.181 1.00 0.00 662 THR A N 9
ATOM 15226 C CA . THR A 1 36 ? 7.515 11.818 -1.780 1.00 0.00 662 THR A CA 9
ATOM 15227 C C . THR A 1 36 ? 6.639 11.225 -0.687 1.00 0.00 662 THR A C 9
ATOM 15228 O O . THR A 1 36 ? 6.250 11.911 0.260 1.00 0.00 662 THR A O 9
ATOM 15239 N N . ALA A 1 37 ? 6.340 9.940 -0.823 1.00 0.00 663 ALA A N 9
ATOM 15240 C CA . ALA A 1 37 ? 5.516 9.258 0.162 1.00 0.00 663 ALA A CA 9
ATOM 15241 C C . ALA A 1 37 ? 6.210 9.267 1.516 1.00 0.00 663 ALA A C 9
ATOM 15242 O O . ALA A 1 37 ? 5.575 9.467 2.545 1.00 0.00 663 ALA A O 9
ATOM 15249 N N . LEU A 1 38 ? 7.520 9.060 1.505 1.00 0.00 664 LEU A N 9
ATOM 15250 C CA . LEU A 1 38 ? 8.292 9.059 2.742 1.00 0.00 664 LEU A CA 9
ATOM 15251 C C . LEU A 1 38 ? 8.171 10.405 3.453 1.00 0.00 664 LEU A C 9
ATOM 15252 O O . LEU A 1 38 ? 8.112 10.466 4.682 1.00 0.00 664 LEU A O 9
ATOM 15268 N N . ASP A 1 39 ? 8.143 11.482 2.672 1.00 0.00 665 ASP A N 9
ATOM 15269 C CA . ASP A 1 39 ? 8.038 12.824 3.240 1.00 0.00 665 ASP A CA 9
ATOM 15270 C C . ASP A 1 39 ? 6.723 13.007 3.991 1.00 0.00 665 ASP A C 9
ATOM 15271 O O . ASP A 1 39 ? 6.699 13.559 5.091 1.00 0.00 665 ASP A O 9
ATOM 15280 N N . GLN A 1 40 ? 5.630 12.551 3.389 1.00 0.00 666 GLN A N 9
ATOM 15281 C CA . GLN A 1 40 ? 4.317 12.687 4.013 1.00 0.00 666 GLN A CA 9
ATOM 15282 C C . GLN A 1 40 ? 4.004 11.470 4.876 1.00 0.00 666 GLN A C 9
ATOM 15283 O O . GLN A 1 40 ? 3.466 11.591 5.976 1.00 0.00 666 GLN A O 9
ATOM 15297 N N . LEU A 1 41 ? 4.341 10.298 4.356 1.00 0.00 667 LEU A N 9
ATOM 15298 C CA . LEU A 1 41 ? 4.092 9.050 5.064 1.00 0.00 667 LEU A CA 9
ATOM 15299 C C . LEU A 1 41 ? 4.540 9.140 6.516 1.00 0.00 667 LEU A C 9
ATOM 15300 O O . LEU A 1 41 ? 3.818 8.729 7.424 1.00 0.00 667 LEU A O 9
ATOM 15316 N N . ASP A 1 42 ? 5.734 9.671 6.730 1.00 0.00 668 ASP A N 9
ATOM 15317 C CA . ASP A 1 42 ? 6.263 9.799 8.079 1.00 0.00 668 ASP A CA 9
ATOM 15318 C C . ASP A 1 42 ? 5.371 10.707 8.918 1.00 0.00 668 ASP A C 9
ATOM 15319 O O . ASP A 1 42 ? 5.210 10.499 10.121 1.00 0.00 668 ASP A O 9
ATOM 15328 N N . LEU A 1 43 ? 4.809 11.724 8.276 1.00 0.00 669 LEU A N 9
ATOM 15329 C CA . LEU A 1 43 ? 3.951 12.674 8.972 1.00 0.00 669 LEU A CA 9
ATOM 15330 C C . LEU A 1 43 ? 2.555 12.106 9.239 1.00 0.00 669 LEU A C 9
ATOM 15331 O O . LEU A 1 43 ? 2.015 12.277 10.332 1.00 0.00 669 LEU A O 9
ATOM 15347 N N . LEU A 1 44 ? 1.961 11.449 8.242 1.00 0.00 670 LEU A N 9
ATOM 15348 C CA . LEU A 1 44 ? 0.618 10.899 8.418 1.00 0.00 670 LEU A CA 9
ATOM 15349 C C . LEU A 1 44 ? 0.654 9.533 9.101 1.00 0.00 670 LEU A C 9
ATOM 15350 O O . LEU A 1 44 ? -0.379 9.030 9.543 1.00 0.00 670 LEU A O 9
ATOM 15366 N N . GLN A 1 45 ? 1.838 8.936 9.190 1.00 0.00 671 GLN A N 9
ATOM 15367 C CA . GLN A 1 45 ? 1.969 7.630 9.830 1.00 0.00 671 GLN A CA 9
ATOM 15368 C C . GLN A 1 45 ? 0.792 6.732 9.451 1.00 0.00 671 GLN A C 9
ATOM 15369 O O . GLN A 1 45 ? -0.110 6.505 10.256 1.00 0.00 671 GLN A O 9
ATOM 15383 N N . PRO A 1 46 ? 0.783 6.234 8.242 1.00 0.00 672 PRO A N 9
ATOM 15384 C CA . PRO A 1 46 ? -0.312 5.355 7.735 1.00 0.00 672 PRO A CA 9
ATOM 15385 C C . PRO A 1 46 ? -0.263 3.956 8.340 1.00 0.00 672 PRO A C 9
ATOM 15386 O O . PRO A 1 46 ? 0.806 3.456 8.691 1.00 0.00 672 PRO A O 9
ATOM 15397 N N . ILE A 1 47 ? -1.428 3.326 8.455 1.00 0.00 673 ILE A N 9
ATOM 15398 C CA . ILE A 1 47 ? -1.507 1.983 9.014 1.00 0.00 673 ILE A CA 9
ATOM 15399 C C . ILE A 1 47 ? -1.497 0.941 7.901 1.00 0.00 673 ILE A C 9
ATOM 15400 O O . ILE A 1 47 ? -1.321 -0.251 8.157 1.00 0.00 673 ILE A O 9
ATOM 15416 N N . VAL A 1 48 ? -1.673 1.401 6.666 1.00 0.00 674 VAL A N 9
ATOM 15417 C CA . VAL A 1 48 ? -1.672 0.503 5.514 1.00 0.00 674 VAL A CA 9
ATOM 15418 C C . VAL A 1 48 ? -0.936 1.146 4.342 1.00 0.00 674 VAL A C 9
ATOM 15419 O O . VAL A 1 48 ? -1.144 2.320 4.035 1.00 0.00 674 VAL A O 9
ATOM 15432 N N . ILE A 1 49 ? -0.076 0.370 3.691 1.00 0.00 675 ILE A N 9
ATOM 15433 C CA . ILE A 1 49 ? 0.681 0.882 2.556 1.00 0.00 675 ILE A CA 9
ATOM 15434 C C . ILE A 1 49 ? 0.548 -0.042 1.349 1.00 0.00 675 ILE A C 9
ATOM 15435 O O . ILE A 1 49 ? 0.843 -1.235 1.430 1.00 0.00 675 ILE A O 9
ATOM 15451 N N . LEU A 1 50 ? 0.114 0.522 0.226 1.00 0.00 676 LEU A N 9
ATOM 15452 C CA . LEU A 1 50 ? -0.039 -0.252 -1.000 1.00 0.00 676 LEU A CA 9
ATOM 15453 C C . LEU A 1 50 ? 1.115 0.047 -1.951 1.00 0.00 676 LEU A C 9
ATOM 15454 O O . LEU A 1 50 ? 1.590 1.181 -2.018 1.00 0.00 676 LEU A O 9
ATOM 15470 N N . MET A 1 51 ? 1.572 -0.969 -2.678 1.00 0.00 677 MET A N 9
ATOM 15471 C CA . MET A 1 51 ? 2.680 -0.774 -3.607 1.00 0.00 677 MET A CA 9
ATOM 15472 C C . MET A 1 51 ? 2.438 -1.530 -4.916 1.00 0.00 677 MET A C 9
ATOM 15473 O O . MET A 1 51 ? 2.375 -2.761 -4.931 1.00 0.00 677 MET A O 9
ATOM 15487 N N . ALA A 1 52 ? 2.315 -0.785 -6.010 1.00 0.00 678 ALA A N 9
ATOM 15488 C CA . ALA A 1 52 ? 2.091 -1.388 -7.322 1.00 0.00 678 ALA A CA 9
ATOM 15489 C C . ALA A 1 52 ? 3.328 -2.152 -7.792 1.00 0.00 678 ALA A C 9
ATOM 15490 O O . ALA A 1 52 ? 4.457 -1.757 -7.504 1.00 0.00 678 ALA A O 9
ATOM 15497 N N . TRP A 1 53 ? 3.110 -3.246 -8.518 1.00 0.00 679 TRP A N 9
ATOM 15498 C CA . TRP A 1 53 ? 4.225 -4.045 -9.019 1.00 0.00 679 TRP A CA 9
ATOM 15499 C C . TRP A 1 53 ? 4.248 -4.090 -10.551 1.00 0.00 679 TRP A C 9
ATOM 15500 O O . TRP A 1 53 ? 5.321 -4.118 -11.155 1.00 0.00 679 TRP A O 9
ATOM 15521 N N . PRO A 1 54 ? 3.101 -4.116 -11.188 1.00 0.00 680 PRO A N 9
ATOM 15522 C CA . PRO A 1 54 ? 3.018 -4.180 -12.678 1.00 0.00 680 PRO A CA 9
ATOM 15523 C C . PRO A 1 54 ? 3.813 -3.070 -13.371 1.00 0.00 680 PRO A C 9
ATOM 15524 O O . PRO A 1 54 ? 4.494 -3.323 -14.365 1.00 0.00 680 PRO A O 9
ATOM 15535 N N . PRO A 1 55 ? 3.745 -1.858 -12.879 1.00 0.00 681 PRO A N 9
ATOM 15536 C CA . PRO A 1 55 ? 4.480 -0.714 -13.480 1.00 0.00 681 PRO A CA 9
ATOM 15537 C C . PRO A 1 55 ? 5.918 -0.630 -12.979 1.00 0.00 681 PRO A C 9
ATOM 15538 O O . PRO A 1 55 ? 6.242 -1.139 -11.907 1.00 0.00 681 PRO A O 9
ATOM 15549 N N . PRO A 1 56 ? 6.777 0.004 -13.729 1.00 0.00 682 PRO A N 9
ATOM 15550 C CA . PRO A 1 56 ? 8.208 0.163 -13.354 1.00 0.00 682 PRO A CA 9
ATOM 15551 C C . PRO A 1 56 ? 8.359 0.653 -11.918 1.00 0.00 682 PRO A C 9
ATOM 15552 O O . PRO A 1 56 ? 8.598 -0.137 -11.005 1.00 0.00 682 PRO A O 9
ATOM 15563 N N . ASP A 1 57 ? 8.207 1.959 -11.723 1.00 0.00 683 ASP A N 9
ATOM 15564 C CA . ASP A 1 57 ? 8.320 2.531 -10.387 1.00 0.00 683 ASP A CA 9
ATOM 15565 C C . ASP A 1 57 ? 9.637 2.121 -9.738 1.00 0.00 683 ASP A C 9
ATOM 15566 O O . ASP A 1 57 ? 9.651 1.526 -8.664 1.00 0.00 683 ASP A O 9
ATOM 15575 N N . GLN A 1 58 ? 10.742 2.435 -10.397 1.00 0.00 684 GLN A N 9
ATOM 15576 C CA . GLN A 1 58 ? 12.052 2.081 -9.870 1.00 0.00 684 GLN A CA 9
ATOM 15577 C C . GLN A 1 58 ? 12.207 2.604 -8.440 1.00 0.00 684 GLN A C 9
ATOM 15578 O O . GLN A 1 58 ? 12.883 1.992 -7.613 1.00 0.00 684 GLN A O 9
ATOM 15592 N N . SER A 1 59 ? 11.569 3.736 -8.161 1.00 0.00 685 SER A N 9
ATOM 15593 C CA . SER A 1 59 ? 11.626 4.338 -6.831 1.00 0.00 685 SER A CA 9
ATOM 15594 C C . SER A 1 59 ? 10.906 3.469 -5.799 1.00 0.00 685 SER A C 9
ATOM 15595 O O . SER A 1 59 ? 11.243 3.490 -4.615 1.00 0.00 685 SER A O 9
ATOM 15603 N N . CYS A 1 60 ? 9.902 2.721 -6.252 1.00 0.00 686 CYS A N 9
ATOM 15604 C CA . CYS A 1 60 ? 9.130 1.865 -5.351 1.00 0.00 686 CYS A CA 9
ATOM 15605 C C . CYS A 1 60 ? 10.032 0.875 -4.619 1.00 0.00 686 CYS A C 9
ATOM 15606 O O . CYS A 1 60 ? 9.731 0.465 -3.499 1.00 0.00 686 CYS A O 9
ATOM 15614 N N . LEU A 1 61 ? 11.133 0.487 -5.254 1.00 0.00 687 LEU A N 9
ATOM 15615 C CA . LEU A 1 61 ? 12.054 -0.462 -4.637 1.00 0.00 687 LEU A CA 9
ATOM 15616 C C . LEU A 1 61 ? 12.710 0.147 -3.400 1.00 0.00 687 LEU A C 9
ATOM 15617 O O . LEU A 1 61 ? 12.919 -0.536 -2.394 1.00 0.00 687 LEU A O 9
ATOM 15633 N N . LEU A 1 62 ? 13.032 1.436 -3.475 1.00 0.00 688 LEU A N 9
ATOM 15634 C CA . LEU A 1 62 ? 13.664 2.111 -2.349 1.00 0.00 688 LEU A CA 9
ATOM 15635 C C . LEU A 1 62 ? 12.671 2.282 -1.204 1.00 0.00 688 LEU A C 9
ATOM 15636 O O . LEU A 1 62 ? 13.033 2.138 -0.036 1.00 0.00 688 LEU A O 9
ATOM 15652 N N . LEU A 1 63 ? 11.417 2.570 -1.540 1.00 0.00 689 LEU A N 9
ATOM 15653 C CA . LEU A 1 63 ? 10.393 2.733 -0.518 1.00 0.00 689 LEU A CA 9
ATOM 15654 C C . LEU A 1 63 ? 10.256 1.445 0.284 1.00 0.00 689 LEU A C 9
ATOM 15655 O O . LEU A 1 63 ? 10.120 1.472 1.506 1.00 0.00 689 LEU A O 9
ATOM 15671 N N . LEU A 1 64 ? 10.294 0.317 -0.421 1.00 0.00 690 LEU A N 9
ATOM 15672 C CA . LEU A 1 64 ? 10.175 -0.984 0.224 1.00 0.00 690 LEU A CA 9
ATOM 15673 C C . LEU A 1 64 ? 11.295 -1.182 1.237 1.00 0.00 690 LEU A C 9
ATOM 15674 O O . LEU A 1 64 ? 11.063 -1.673 2.343 1.00 0.00 690 LEU A O 9
ATOM 15690 N N . GLN A 1 65 ? 12.509 -0.795 0.858 1.00 0.00 691 GLN A N 9
ATOM 15691 C CA . GLN A 1 65 ? 13.650 -0.939 1.756 1.00 0.00 691 GLN A CA 9
ATOM 15692 C C . GLN A 1 65 ? 13.434 -0.143 3.039 1.00 0.00 691 GLN A C 9
ATOM 15693 O O . GLN A 1 65 ? 13.723 -0.626 4.134 1.00 0.00 691 GLN A O 9
ATOM 15707 N N . HIS A 1 66 ? 12.932 1.081 2.900 1.00 0.00 692 HIS A N 9
ATOM 15708 C CA . HIS A 1 66 ? 12.693 1.928 4.063 1.00 0.00 692 HIS A CA 9
ATOM 15709 C C . HIS A 1 66 ? 11.720 1.267 5.032 1.00 0.00 692 HIS A C 9
ATOM 15710 O O . HIS A 1 66 ? 12.003 1.150 6.224 1.00 0.00 692 HIS A O 9
ATOM 15725 N N . LEU A 1 67 ? 10.574 0.832 4.516 1.00 0.00 693 LEU A N 9
ATOM 15726 C CA . LEU A 1 67 ? 9.578 0.182 5.359 1.00 0.00 693 LEU A CA 9
ATOM 15727 C C . LEU A 1 67 ? 10.214 -0.983 6.105 1.00 0.00 693 LEU A C 9
ATOM 15728 O O . LEU A 1 67 ? 9.985 -1.179 7.300 1.00 0.00 693 LEU A O 9
ATOM 15744 N N . ARG A 1 68 ? 11.020 -1.747 5.377 1.00 0.00 694 ARG A N 9
ATOM 15745 C CA . ARG A 1 68 ? 11.710 -2.898 5.941 1.00 0.00 694 ARG A CA 9
ATOM 15746 C C . ARG A 1 68 ? 12.722 -2.468 6.998 1.00 0.00 694 ARG A C 9
ATOM 15747 O O . ARG A 1 68 ? 13.009 -3.214 7.935 1.00 0.00 694 ARG A O 9
ATOM 15768 N N . GLU A 1 69 ? 13.282 -1.275 6.829 1.00 0.00 695 GLU A N 9
ATOM 15769 C CA . GLU A 1 69 ? 14.284 -0.777 7.763 1.00 0.00 695 GLU A CA 9
ATOM 15770 C C . GLU A 1 69 ? 13.689 -0.548 9.150 1.00 0.00 695 GLU A C 9
ATOM 15771 O O . GLU A 1 69 ? 14.231 -1.027 10.144 1.00 0.00 695 GLU A O 9
ATOM 15783 N N . HIS A 1 70 ? 12.575 0.179 9.210 1.00 0.00 696 HIS A N 9
ATOM 15784 C CA . HIS A 1 70 ? 11.922 0.460 10.489 1.00 0.00 696 HIS A CA 9
ATOM 15785 C C . HIS A 1 70 ? 10.764 1.434 10.301 1.00 0.00 696 HIS A C 9
ATOM 15786 O O . HIS A 1 70 ? 10.819 2.566 10.782 1.00 0.00 696 HIS A O 9
ATOM 15801 N N . GLN A 1 71 ? 9.715 1.005 9.607 1.00 0.00 697 GLN A N 9
ATOM 15802 C CA . GLN A 1 71 ? 8.574 1.887 9.390 1.00 0.00 697 GLN A CA 9
ATOM 15803 C C . GLN A 1 71 ? 8.004 2.349 10.728 1.00 0.00 697 GLN A C 9
ATOM 15804 O O . GLN A 1 71 ? 7.746 3.536 10.927 1.00 0.00 697 GLN A O 9
ATOM 15818 N N . ALA A 1 72 ? 7.821 1.406 11.647 1.00 0.00 698 ALA A N 9
ATOM 15819 C CA . ALA A 1 72 ? 7.293 1.732 12.967 1.00 0.00 698 ALA A CA 9
ATOM 15820 C C . ALA A 1 72 ? 7.609 0.622 13.964 1.00 0.00 698 ALA A C 9
ATOM 15821 O O . ALA A 1 72 ? 6.744 -0.194 14.282 1.00 0.00 698 ALA A O 9
ATOM 15828 N N . ASP A 1 73 ? 8.844 0.591 14.456 1.00 0.00 699 ASP A N 9
ATOM 15829 C CA . ASP A 1 73 ? 9.239 -0.435 15.416 1.00 0.00 699 ASP A CA 9
ATOM 15830 C C . ASP A 1 73 ? 8.718 -1.800 14.966 1.00 0.00 699 ASP A C 9
ATOM 15831 O O . ASP A 1 73 ? 8.061 -1.909 13.931 1.00 0.00 699 ASP A O 9
ATOM 15840 N N . PRO A 1 74 ? 8.999 -2.837 15.711 1.00 0.00 700 PRO A N 9
ATOM 15841 C CA . PRO A 1 74 ? 8.543 -4.213 15.361 1.00 0.00 700 PRO A CA 9
ATOM 15842 C C . PRO A 1 74 ? 7.050 -4.255 15.046 1.00 0.00 700 PRO A C 9
ATOM 15843 O O . PRO A 1 74 ? 6.268 -3.483 15.600 1.00 0.00 700 PRO A O 9
ATOM 15854 N N . HIS A 1 75 ? 6.669 -5.156 14.146 1.00 0.00 701 HIS A N 9
ATOM 15855 C CA . HIS A 1 75 ? 5.271 -5.292 13.750 1.00 0.00 701 HIS A CA 9
ATOM 15856 C C . HIS A 1 75 ? 4.772 -4.010 13.089 1.00 0.00 701 HIS A C 9
ATOM 15857 O O . HIS A 1 75 ? 3.691 -3.515 13.404 1.00 0.00 701 HIS A O 9
ATOM 15872 N N . PRO A 1 76 ? 5.539 -3.479 12.177 1.00 0.00 702 PRO A N 9
ATOM 15873 C CA . PRO A 1 76 ? 5.179 -2.233 11.441 1.00 0.00 702 PRO A CA 9
ATOM 15874 C C . PRO A 1 76 ? 3.863 -2.380 10.681 1.00 0.00 702 PRO A C 9
ATOM 15875 O O . PRO A 1 76 ? 3.330 -3.483 10.552 1.00 0.00 702 PRO A O 9
ATOM 15886 N N . PRO A 1 77 ? 3.338 -1.295 10.179 1.00 0.00 703 PRO A N 9
ATOM 15887 C CA . PRO A 1 77 ? 2.062 -1.293 9.413 1.00 0.00 703 PRO A CA 9
ATOM 15888 C C . PRO A 1 77 ? 2.030 -2.395 8.361 1.00 0.00 703 PRO A C 9
ATOM 15889 O O . PRO A 1 77 ? 3.073 -2.855 7.896 1.00 0.00 703 PRO A O 9
ATOM 15900 N N . LEU A 1 78 ? 0.826 -2.817 7.995 1.00 0.00 704 LEU A N 9
ATOM 15901 C CA . LEU A 1 78 ? 0.666 -3.869 7.003 1.00 0.00 704 LEU A CA 9
ATOM 15902 C C . LEU A 1 78 ? 0.906 -3.319 5.603 1.00 0.00 704 LEU A C 9
ATOM 15903 O O . LEU A 1 78 ? 0.597 -2.161 5.319 1.00 0.00 704 LEU A O 9
ATOM 15919 N N . VAL A 1 79 ? 1.462 -4.152 4.731 1.00 0.00 705 VAL A N 9
ATOM 15920 C CA . VAL A 1 79 ? 1.739 -3.725 3.367 1.00 0.00 705 VAL A CA 9
ATOM 15921 C C . VAL A 1 79 ? 1.064 -4.648 2.360 1.00 0.00 705 VAL A C 9
ATOM 15922 O O . VAL A 1 79 ? 1.099 -5.876 2.493 1.00 0.00 705 VAL A O 9
ATOM 15935 N N . LEU A 1 80 ? 0.449 -4.042 1.352 1.00 0.00 706 LEU A N 9
ATOM 15936 C CA . LEU A 1 80 ? -0.236 -4.803 0.320 1.00 0.00 706 LEU A CA 9
ATOM 15937 C C . LEU A 1 80 ? 0.335 -4.479 -1.055 1.00 0.00 706 LEU A C 9
ATOM 15938 O O . LEU A 1 80 ? 0.596 -3.319 -1.370 1.00 0.00 706 LEU A O 9
ATOM 15954 N N . PHE A 1 81 ? 0.514 -5.505 -1.877 1.00 0.00 707 PHE A N 9
ATOM 15955 C CA . PHE A 1 81 ? 1.037 -5.302 -3.221 1.00 0.00 707 PHE A CA 9
ATOM 15956 C C . PHE A 1 81 ? -0.069 -5.491 -4.249 1.00 0.00 707 PHE A C 9
ATOM 15957 O O . PHE A 1 81 ? -0.793 -6.486 -4.223 1.00 0.00 707 PHE A O 9
ATOM 15974 N N . LEU A 1 82 ? -0.194 -4.525 -5.150 1.00 0.00 708 LEU A N 9
ATOM 15975 C CA . LEU A 1 82 ? -1.216 -4.582 -6.183 1.00 0.00 708 LEU A CA 9
ATOM 15976 C C . LEU A 1 82 ? -0.644 -5.180 -7.464 1.00 0.00 708 LEU A C 9
ATOM 15977 O O . LEU A 1 82 ? 0.465 -4.841 -7.875 1.00 0.00 708 LEU A O 9
ATOM 15993 N N . GLY A 1 83 ? -1.409 -6.066 -8.096 1.00 0.00 709 GLY A N 9
ATOM 15994 C CA . GLY A 1 83 ? -0.963 -6.692 -9.332 1.00 0.00 709 GLY A CA 9
ATOM 15995 C C . GLY A 1 83 ? -0.407 -8.086 -9.077 1.00 0.00 709 GLY A C 9
ATOM 15996 O O . GLY A 1 83 ? -1.020 -8.894 -8.378 1.00 0.00 709 GLY A O 9
ATOM 16000 N N . GLU A 1 84 ? 0.757 -8.364 -9.655 1.00 0.00 710 GLU A N 9
ATOM 16001 C CA . GLU A 1 84 ? 1.384 -9.668 -9.490 1.00 0.00 710 GLU A CA 9
ATOM 16002 C C . GLU A 1 84 ? 2.305 -9.673 -8.272 1.00 0.00 710 GLU A C 9
ATOM 16003 O O . GLU A 1 84 ? 2.887 -8.649 -7.916 1.00 0.00 710 GLU A O 9
ATOM 16015 N N . PRO A 1 85 ? 2.444 -10.807 -7.637 1.00 0.00 711 PRO A N 9
ATOM 16016 C CA . PRO A 1 85 ? 3.313 -10.960 -6.433 1.00 0.00 711 PRO A CA 9
ATOM 16017 C C . PRO A 1 85 ? 4.798 -10.955 -6.790 1.00 0.00 711 PRO A C 9
ATOM 16018 O O . PRO A 1 85 ? 5.185 -11.358 -7.887 1.00 0.00 711 PRO A O 9
ATOM 16029 N N . PRO A 1 86 ? 5.627 -10.512 -5.883 1.00 0.00 712 PRO A N 9
ATOM 16030 C CA . PRO A 1 86 ? 7.103 -10.458 -6.098 1.00 0.00 712 PRO A CA 9
ATOM 16031 C C . PRO A 1 86 ? 7.692 -11.846 -6.337 1.00 0.00 712 PRO A C 9
ATOM 16032 O O . PRO A 1 86 ? 7.101 -12.854 -5.950 1.00 0.00 712 PRO A O 9
ATOM 16043 N N . VAL A 1 87 ? 8.853 -11.893 -6.981 1.00 0.00 713 VAL A N 9
ATOM 16044 C CA . VAL A 1 87 ? 9.498 -13.169 -7.267 1.00 0.00 713 VAL A CA 9
ATOM 16045 C C . VAL A 1 87 ? 10.193 -13.717 -6.021 1.00 0.00 713 VAL A C 9
ATOM 16046 O O . VAL A 1 87 ? 10.173 -14.922 -5.770 1.00 0.00 713 VAL A O 9
ATOM 16059 N N . ASP A 1 88 ? 10.806 -12.831 -5.241 1.00 0.00 714 ASP A N 9
ATOM 16060 C CA . ASP A 1 88 ? 11.497 -13.251 -4.025 1.00 0.00 714 ASP A CA 9
ATOM 16061 C C . ASP A 1 88 ? 10.489 -13.640 -2.941 1.00 0.00 714 ASP A C 9
ATOM 16062 O O . ASP A 1 88 ? 9.498 -12.942 -2.729 1.00 0.00 714 ASP A O 9
ATOM 16071 N N . PRO A 1 89 ? 10.724 -14.729 -2.251 1.00 0.00 715 PRO A N 9
ATOM 16072 C CA . PRO A 1 89 ? 9.817 -15.204 -1.164 1.00 0.00 715 PRO A CA 9
ATOM 16073 C C . PRO A 1 89 ? 9.946 -14.371 0.111 1.00 0.00 715 PRO A C 9
ATOM 16074 O O . PRO A 1 89 ? 9.120 -14.475 1.018 1.00 0.00 715 PRO A O 9
ATOM 16085 N N . LEU A 1 90 ? 10.990 -13.552 0.175 1.00 0.00 716 LEU A N 9
ATOM 16086 C CA . LEU A 1 90 ? 11.221 -12.713 1.347 1.00 0.00 716 LEU A CA 9
ATOM 16087 C C . LEU A 1 90 ? 10.191 -11.594 1.431 1.00 0.00 716 LEU A C 9
ATOM 16088 O O . LEU A 1 90 ? 9.823 -11.159 2.522 1.00 0.00 716 LEU A O 9
ATOM 16104 N N . LEU A 1 91 ? 9.726 -11.131 0.277 1.00 0.00 717 LEU A N 9
ATOM 16105 C CA . LEU A 1 91 ? 8.737 -10.063 0.247 1.00 0.00 717 LEU A CA 9
ATOM 16106 C C . LEU A 1 91 ? 7.365 -10.616 0.603 1.00 0.00 717 LEU A C 9
ATOM 16107 O O . LEU A 1 91 ? 6.556 -9.939 1.236 1.00 0.00 717 LEU A O 9
ATOM 16123 N N . THR A 1 92 ? 7.118 -11.858 0.205 1.00 0.00 718 THR A N 9
ATOM 16124 C CA . THR A 1 92 ? 5.848 -12.503 0.502 1.00 0.00 718 THR A CA 9
ATOM 16125 C C . THR A 1 92 ? 5.679 -12.645 2.009 1.00 0.00 718 THR A C 9
ATOM 16126 O O . THR A 1 92 ? 4.602 -12.400 2.551 1.00 0.00 718 THR A O 9
ATOM 16137 N N . ALA A 1 93 ? 6.759 -13.036 2.683 1.00 0.00 719 ALA A N 9
ATOM 16138 C CA . ALA A 1 93 ? 6.725 -13.197 4.130 1.00 0.00 719 ALA A CA 9
ATOM 16139 C C . ALA A 1 93 ? 6.512 -11.848 4.809 1.00 0.00 719 ALA A C 9
ATOM 16140 O O . ALA A 1 93 ? 5.761 -11.742 5.778 1.00 0.00 719 ALA A O 9
ATOM 16147 N N . GLN A 1 94 ? 7.177 -10.819 4.292 1.00 0.00 720 GLN A N 9
ATOM 16148 C CA . GLN A 1 94 ? 7.048 -9.481 4.859 1.00 0.00 720 GLN A CA 9
ATOM 16149 C C . GLN A 1 94 ? 5.749 -8.825 4.404 1.00 0.00 720 GLN A C 9
ATOM 16150 O O . GLN A 1 94 ? 5.245 -7.912 5.057 1.00 0.00 720 GLN A O 9
ATOM 16164 N N . ALA A 1 95 ? 5.211 -9.294 3.283 1.00 0.00 721 ALA A N 9
ATOM 16165 C CA . ALA A 1 95 ? 3.971 -8.736 2.761 1.00 0.00 721 ALA A CA 9
ATOM 16166 C C . ALA A 1 95 ? 2.792 -9.155 3.629 1.00 0.00 721 ALA A C 9
ATOM 16167 O O . ALA A 1 95 ? 2.701 -10.307 4.054 1.00 0.00 721 ALA A O 9
ATOM 16174 N N . SER A 1 96 ? 1.892 -8.214 3.885 1.00 0.00 722 SER A N 9
ATOM 16175 C CA . SER A 1 96 ? 0.719 -8.496 4.701 1.00 0.00 722 SER A CA 9
ATOM 16176 C C . SER A 1 96 ? -0.393 -9.076 3.838 1.00 0.00 722 SER A C 9
ATOM 16177 O O . SER A 1 96 ? -1.247 -9.819 4.323 1.00 0.00 722 SER A O 9
ATOM 16185 N N . ALA A 1 97 ? -0.375 -8.731 2.556 1.00 0.00 723 ALA A N 9
ATOM 16186 C CA . ALA A 1 97 ? -1.389 -9.229 1.631 1.00 0.00 723 ALA A CA 9
ATOM 16187 C C . ALA A 1 97 ? -1.004 -8.914 0.190 1.00 0.00 723 ALA A C 9
ATOM 16188 O O . ALA A 1 97 ? -0.298 -7.943 -0.076 1.00 0.00 723 ALA A O 9
ATOM 16195 N N . ILE A 1 98 ? -1.472 -9.740 -0.739 1.00 0.00 724 ILE A N 9
ATOM 16196 C CA . ILE A 1 98 ? -1.165 -9.529 -2.147 1.00 0.00 724 ILE A CA 9
ATOM 16197 C C . ILE A 1 98 ? -2.436 -9.576 -2.987 1.00 0.00 724 ILE A C 9
ATOM 16198 O O . ILE A 1 98 ? -3.225 -10.517 -2.892 1.00 0.00 724 ILE A O 9
ATOM 16214 N N . LEU A 1 99 ? -2.622 -8.551 -3.810 1.00 0.00 725 LEU A N 9
ATOM 16215 C CA . LEU A 1 99 ? -3.795 -8.469 -4.671 1.00 0.00 725 LEU A CA 9
ATOM 16216 C C . LEU A 1 99 ? -3.414 -8.802 -6.112 1.00 0.00 725 LEU A C 9
ATOM 16217 O O . LEU A 1 99 ? -2.285 -8.556 -6.535 1.00 0.00 725 LEU A O 9
ATOM 16233 N N . SER A 1 100 ? -4.356 -9.366 -6.860 1.00 0.00 726 SER A N 9
ATOM 16234 C CA . SER A 1 100 ? -4.095 -9.728 -8.249 1.00 0.00 726 SER A CA 9
ATOM 16235 C C . SER A 1 100 ? -5.399 -10.015 -8.983 1.00 0.00 726 SER A C 9
ATOM 16236 O O . SER A 1 100 ? -5.401 -10.277 -10.185 1.00 0.00 726 SER A O 9
ATOM 16244 N N . LYS A 1 101 ? -6.507 -9.953 -8.253 1.00 0.00 727 LYS A N 9
ATOM 16245 C CA . LYS A 1 101 ? -7.816 -10.196 -8.845 1.00 0.00 727 LYS A CA 9
ATOM 16246 C C . LYS A 1 101 ? -8.750 -9.034 -8.529 1.00 0.00 727 LYS A C 9
ATOM 16247 O O . LYS A 1 101 ? -9.545 -9.094 -7.590 1.00 0.00 727 LYS A O 9
ATOM 16266 N N . PRO A 1 102 ? -8.650 -7.979 -9.291 1.00 0.00 728 PRO A N 9
ATOM 16267 C CA . PRO A 1 102 ? -9.482 -6.755 -9.100 1.00 0.00 728 PRO A CA 9
ATOM 16268 C C . PRO A 1 102 ? -10.970 -7.072 -8.972 1.00 0.00 728 PRO A C 9
ATOM 16269 O O . PRO A 1 102 ? -11.462 -8.030 -9.565 1.00 0.00 728 PRO A O 9
ATOM 16280 N N . LEU A 1 103 ? -11.665 -6.249 -8.185 1.00 0.00 729 LEU A N 9
ATOM 16281 C CA . LEU A 1 103 ? -13.100 -6.411 -7.949 1.00 0.00 729 LEU A CA 9
ATOM 16282 C C . LEU A 1 103 ? -13.337 -6.971 -6.552 1.00 0.00 729 LEU A C 9
ATOM 16283 O O . LEU A 1 103 ? -12.474 -7.643 -5.987 1.00 0.00 729 LEU A O 9
ATOM 16299 N N . ASP A 1 104 ? -14.509 -6.685 -5.999 1.00 0.00 730 ASP A N 9
ATOM 16300 C CA . ASP A 1 104 ? -14.850 -7.160 -4.665 1.00 0.00 730 ASP A CA 9
ATOM 16301 C C . ASP A 1 104 ? -13.905 -6.565 -3.622 1.00 0.00 730 ASP A C 9
ATOM 16302 O O . ASP A 1 104 ? -13.174 -7.288 -2.945 1.00 0.00 730 ASP A O 9
ATOM 16311 N N . PRO A 1 105 ? -13.920 -5.266 -3.481 1.00 0.00 731 PRO A N 9
ATOM 16312 C CA . PRO A 1 105 ? -13.059 -4.548 -2.495 1.00 0.00 731 PRO A CA 9
ATOM 16313 C C . PRO A 1 105 ? -13.296 -5.039 -1.070 1.00 0.00 731 PRO A C 9
ATOM 16314 O O . PRO A 1 105 ? -12.679 -4.550 -0.122 1.00 0.00 731 PRO A O 9
ATOM 16325 N N . GLN A 1 106 ? -14.203 -5.998 -0.926 1.00 0.00 732 GLN A N 9
ATOM 16326 C CA . GLN A 1 106 ? -14.529 -6.537 0.388 1.00 0.00 732 GLN A CA 9
ATOM 16327 C C . GLN A 1 106 ? -13.367 -7.358 0.934 1.00 0.00 732 GLN A C 9
ATOM 16328 O O . GLN A 1 106 ? -13.169 -7.437 2.146 1.00 0.00 732 GLN A O 9
ATOM 16342 N N . LEU A 1 107 ? -12.595 -7.963 0.038 1.00 0.00 733 LEU A N 9
ATOM 16343 C CA . LEU A 1 107 ? -11.455 -8.763 0.463 1.00 0.00 733 LEU A CA 9
ATOM 16344 C C . LEU A 1 107 ? -10.415 -7.865 1.121 1.00 0.00 733 LEU A C 9
ATOM 16345 O O . LEU A 1 107 ? -9.897 -8.176 2.196 1.00 0.00 733 LEU A O 9
ATOM 16361 N N . LEU A 1 108 ? -10.134 -6.734 0.481 1.00 0.00 734 LEU A N 9
ATOM 16362 C CA . LEU A 1 108 ? -9.177 -5.782 1.025 1.00 0.00 734 LEU A CA 9
ATOM 16363 C C . LEU A 1 108 ? -9.632 -5.335 2.409 1.00 0.00 734 LEU A C 9
ATOM 16364 O O . LEU A 1 108 ? -8.829 -5.205 3.336 1.00 0.00 734 LEU A O 9
ATOM 16380 N N . LEU A 1 109 ? -10.936 -5.112 2.538 1.00 0.00 735 LEU A N 9
ATOM 16381 C CA . LEU A 1 109 ? -11.510 -4.689 3.808 1.00 0.00 735 LEU A CA 9
ATOM 16382 C C . LEU A 1 109 ? -11.274 -5.752 4.874 1.00 0.00 735 LEU A C 9
ATOM 16383 O O . LEU A 1 109 ? -10.991 -5.433 6.029 1.00 0.00 735 LEU A O 9
ATOM 16399 N N . THR A 1 110 ? -11.384 -7.017 4.478 1.00 0.00 736 THR A N 9
ATOM 16400 C CA . THR A 1 110 ? -11.170 -8.114 5.412 1.00 0.00 736 THR A CA 9
ATOM 16401 C C . THR A 1 110 ? -9.775 -8.010 6.014 1.00 0.00 736 THR A C 9
ATOM 16402 O O . THR A 1 110 ? -9.584 -8.236 7.209 1.00 0.00 736 THR A O 9
ATOM 16413 N N . THR A 1 111 ? -8.804 -7.652 5.178 1.00 0.00 737 THR A N 9
ATOM 16414 C CA . THR A 1 111 ? -7.430 -7.506 5.641 1.00 0.00 737 THR A CA 9
ATOM 16415 C C . THR A 1 111 ? -7.353 -6.426 6.713 1.00 0.00 737 THR A C 9
ATOM 16416 O O . THR A 1 111 ? -6.654 -6.579 7.714 1.00 0.00 737 THR A O 9
ATOM 16427 N N . LEU A 1 112 ? -8.084 -5.336 6.498 1.00 0.00 738 LEU A N 9
ATOM 16428 C CA . LEU A 1 112 ? -8.097 -4.238 7.459 1.00 0.00 738 LEU A CA 9
ATOM 16429 C C . LEU A 1 112 ? -8.707 -4.681 8.785 1.00 0.00 738 LEU A C 9
ATOM 16430 O O . LEU A 1 112 ? -8.246 -4.284 9.856 1.00 0.00 738 LEU A O 9
ATOM 16446 N N . GLN A 1 113 ? -9.745 -5.505 8.706 1.00 0.00 739 GLN A N 9
ATOM 16447 C CA . GLN A 1 113 ? -10.413 -5.995 9.905 1.00 0.00 739 GLN A CA 9
ATOM 16448 C C . GLN A 1 113 ? -9.467 -6.844 10.744 1.00 0.00 739 GLN A C 9
ATOM 16449 O O . GLN A 1 113 ? -9.525 -6.825 11.974 1.00 0.00 739 GLN A O 9
ATOM 16463 N N . GLY A 1 114 ? -8.595 -7.589 10.074 1.00 0.00 740 GLY A N 9
ATOM 16464 C CA . GLY A 1 114 ? -7.642 -8.439 10.774 1.00 0.00 740 GLY A CA 9
ATOM 16465 C C . GLY A 1 114 ? -6.710 -7.601 11.638 1.00 0.00 740 GLY A C 9
ATOM 16466 O O . GLY A 1 114 ? -5.967 -8.130 12.465 1.00 0.00 740 GLY A O 9
ATOM 16470 N N . LEU A 1 115 ? -6.754 -6.289 11.439 1.00 0.00 741 LEU A N 9
ATOM 16471 C CA . LEU A 1 115 ? -5.908 -5.383 12.203 1.00 0.00 741 LEU A CA 9
ATOM 16472 C C . LEU A 1 115 ? -6.517 -5.089 13.570 1.00 0.00 741 LEU A C 9
ATOM 16473 O O . LEU A 1 115 ? -5.814 -4.685 14.496 1.00 0.00 741 LEU A O 9
ATOM 16489 N N . CYS A 1 116 ? -7.826 -5.295 13.695 1.00 0.00 742 CYS A N 9
ATOM 16490 C CA . CYS A 1 116 ? -8.503 -5.046 14.963 1.00 0.00 742 CYS A CA 9
ATOM 16491 C C . CYS A 1 116 ? -8.339 -3.595 15.382 1.00 0.00 742 CYS A C 9
ATOM 16492 O O . CYS A 1 116 ? -7.648 -3.293 16.356 1.00 0.00 742 CYS A O 9
ATOM 16500 N N . PRO A 1 117 ? -8.968 -2.695 14.676 1.00 0.00 743 PRO A N 9
ATOM 16501 C CA . PRO A 1 117 ? -8.890 -1.249 15.006 1.00 0.00 743 PRO A CA 9
ATOM 16502 C C . PRO A 1 117 ? -9.294 -1.025 16.459 1.00 0.00 743 PRO A C 9
ATOM 16503 O O . PRO A 1 117 ? -10.431 -1.302 16.840 1.00 0.00 743 PRO A O 9
ATOM 16514 N N . PRO A 1 118 ? -8.392 -0.553 17.276 1.00 0.00 744 PRO A N 9
ATOM 16515 C CA . PRO A 1 118 ? -8.665 -0.317 18.714 1.00 0.00 744 PRO A CA 9
ATOM 16516 C C . PRO A 1 118 ? -9.261 1.061 18.984 1.00 0.00 744 PRO A C 9
ATOM 16517 O O . PRO A 1 118 ? -9.057 2.000 18.215 1.00 0.00 744 PRO A O 9
ATOM 16528 N N . ASN A 1 119 ? -10.002 1.168 20.081 1.00 0.00 745 ASN A N 9
ATOM 16529 C CA . ASN A 1 119 ? -10.631 2.429 20.449 1.00 0.00 745 ASN A CA 9
ATOM 16530 C C . ASN A 1 119 ? -9.673 3.286 21.270 1.00 0.00 745 ASN A C 9
ATOM 16531 O O . ASN A 1 119 ? -8.977 4.095 20.679 1.00 0.00 745 ASN A O 9
ATOM 16543 N N . ALA A 1 1 ? -8.309 8.159 12.044 1.00 0.00 627 ALA A N 10
ATOM 16544 C CA . ALA A 1 1 ? -8.848 7.498 10.822 1.00 0.00 627 ALA A CA 10
ATOM 16545 C C . ALA A 1 1 ? -7.817 6.514 10.282 1.00 0.00 627 ALA A C 10
ATOM 16546 O O . ALA A 1 1 ? -8.067 5.311 10.216 1.00 0.00 627 ALA A O 10
ATOM 16555 N N . GLY A 1 2 ? -6.659 7.035 9.896 1.00 0.00 628 GLY A N 10
ATOM 16556 C CA . GLY A 1 2 ? -5.595 6.197 9.361 1.00 0.00 628 GLY A CA 10
ATOM 16557 C C . GLY A 1 2 ? -5.458 6.396 7.857 1.00 0.00 628 GLY A C 10
ATOM 16558 O O . GLY A 1 2 ? -6.389 6.129 7.097 1.00 0.00 628 GLY A O 10
ATOM 16562 N N . HIS A 1 3 ? -4.291 6.867 7.435 1.00 0.00 629 HIS A N 10
ATOM 16563 C CA . HIS A 1 3 ? -4.039 7.100 6.020 1.00 0.00 629 HIS A CA 10
ATOM 16564 C C . HIS A 1 3 ? -3.436 5.867 5.362 1.00 0.00 629 HIS A C 10
ATOM 16565 O O . HIS A 1 3 ? -2.703 5.105 5.992 1.00 0.00 629 HIS A O 10
ATOM 16580 N N . ILE A 1 4 ? -3.740 5.692 4.082 1.00 0.00 630 ILE A N 10
ATOM 16581 C CA . ILE A 1 4 ? -3.216 4.567 3.324 1.00 0.00 630 ILE A CA 10
ATOM 16582 C C . ILE A 1 4 ? -2.243 5.082 2.271 1.00 0.00 630 ILE A C 10
ATOM 16583 O O . ILE A 1 4 ? -2.525 6.067 1.589 1.00 0.00 630 ILE A O 10
ATOM 16599 N N . LEU A 1 5 ? -1.095 4.430 2.140 1.00 0.00 631 LEU A N 10
ATOM 16600 C CA . LEU A 1 5 ? -0.109 4.874 1.159 1.00 0.00 631 LEU A CA 10
ATOM 16601 C C . LEU A 1 5 ? -0.060 3.905 -0.014 1.00 0.00 631 LEU A C 10
ATOM 16602 O O . LEU A 1 5 ? 0.142 2.703 0.164 1.00 0.00 631 LEU A O 10
ATOM 16618 N N . LEU A 1 6 ? -0.255 4.440 -1.214 1.00 0.00 632 LEU A N 10
ATOM 16619 C CA . LEU A 1 6 ? -0.241 3.620 -2.418 1.00 0.00 632 LEU A CA 10
ATOM 16620 C C . LEU A 1 6 ? 0.650 4.245 -3.483 1.00 0.00 632 LEU A C 10
ATOM 16621 O O . LEU A 1 6 ? 0.488 5.415 -3.835 1.00 0.00 632 LEU A O 10
ATOM 16637 N N . LEU A 1 7 ? 1.588 3.460 -4.001 1.00 0.00 633 LEU A N 10
ATOM 16638 C CA . LEU A 1 7 ? 2.488 3.955 -5.032 1.00 0.00 633 LEU A CA 10
ATOM 16639 C C . LEU A 1 7 ? 2.163 3.302 -6.369 1.00 0.00 633 LEU A C 10
ATOM 16640 O O . LEU A 1 7 ? 2.288 2.087 -6.523 1.00 0.00 633 LEU A O 10
ATOM 16656 N N . GLU A 1 8 ? 1.742 4.112 -7.331 1.00 0.00 634 GLU A N 10
ATOM 16657 C CA . GLU A 1 8 ? 1.400 3.592 -8.647 1.00 0.00 634 GLU A CA 10
ATOM 16658 C C . GLU A 1 8 ? 1.428 4.705 -9.687 1.00 0.00 634 GLU A C 10
ATOM 16659 O O . GLU A 1 8 ? 1.289 5.882 -9.355 1.00 0.00 634 GLU A O 10
ATOM 16671 N N . GLU A 1 9 ? 1.582 4.322 -10.948 1.00 0.00 635 GLU A N 10
ATOM 16672 C CA . GLU A 1 9 ? 1.595 5.291 -12.033 1.00 0.00 635 GLU A CA 10
ATOM 16673 C C . GLU A 1 9 ? 0.231 5.299 -12.709 1.00 0.00 635 GLU A C 10
ATOM 16674 O O . GLU A 1 9 ? -0.552 4.369 -12.533 1.00 0.00 635 GLU A O 10
ATOM 16686 N N . GLU A 1 10 ? -0.053 6.353 -13.468 1.00 0.00 636 GLU A N 10
ATOM 16687 C CA . GLU A 1 10 ? -1.339 6.470 -14.153 1.00 0.00 636 GLU A CA 10
ATOM 16688 C C . GLU A 1 10 ? -2.395 7.040 -13.211 1.00 0.00 636 GLU A C 10
ATOM 16689 O O . GLU A 1 10 ? -2.787 6.395 -12.237 1.00 0.00 636 GLU A O 10
ATOM 16701 N N . ASP A 1 11 ? -2.849 8.253 -13.506 1.00 0.00 637 ASP A N 10
ATOM 16702 C CA . ASP A 1 11 ? -3.859 8.910 -12.683 1.00 0.00 637 ASP A CA 10
ATOM 16703 C C . ASP A 1 11 ? -5.184 8.148 -12.702 1.00 0.00 637 ASP A C 10
ATOM 16704 O O . ASP A 1 11 ? -5.893 8.103 -11.697 1.00 0.00 637 ASP A O 10
ATOM 16713 N N . GLU A 1 12 ? -5.526 7.567 -13.850 1.00 0.00 638 GLU A N 10
ATOM 16714 C CA . GLU A 1 12 ? -6.784 6.836 -13.971 1.00 0.00 638 GLU A CA 10
ATOM 16715 C C . GLU A 1 12 ? -6.772 5.573 -13.112 1.00 0.00 638 GLU A C 10
ATOM 16716 O O . GLU A 1 12 ? -7.786 5.211 -12.518 1.00 0.00 638 GLU A O 10
ATOM 16728 N N . ALA A 1 13 ? -5.622 4.909 -13.039 1.00 0.00 639 ALA A N 10
ATOM 16729 C CA . ALA A 1 13 ? -5.514 3.696 -12.234 1.00 0.00 639 ALA A CA 10
ATOM 16730 C C . ALA A 1 13 ? -5.554 4.039 -10.748 1.00 0.00 639 ALA A C 10
ATOM 16731 O O . ALA A 1 13 ? -6.253 3.392 -9.969 1.00 0.00 639 ALA A O 10
ATOM 16738 N N . ALA A 1 14 ? -4.798 5.064 -10.365 1.00 0.00 640 ALA A N 10
ATOM 16739 C CA . ALA A 1 14 ? -4.752 5.488 -8.971 1.00 0.00 640 ALA A CA 10
ATOM 16740 C C . ALA A 1 14 ? -6.098 6.059 -8.535 1.00 0.00 640 ALA A C 10
ATOM 16741 O O . ALA A 1 14 ? -6.515 5.882 -7.391 1.00 0.00 640 ALA A O 10
ATOM 16748 N N . THR A 1 15 ? -6.774 6.751 -9.449 1.00 0.00 641 THR A N 10
ATOM 16749 C CA . THR A 1 15 ? -8.069 7.344 -9.131 1.00 0.00 641 THR A CA 10
ATOM 16750 C C . THR A 1 15 ? -9.083 6.265 -8.772 1.00 0.00 641 THR A C 10
ATOM 16751 O O . THR A 1 15 ? -9.784 6.370 -7.766 1.00 0.00 641 THR A O 10
ATOM 16762 N N . VAL A 1 16 ? -9.157 5.229 -9.599 1.00 0.00 642 VAL A N 10
ATOM 16763 C CA . VAL A 1 16 ? -10.092 4.140 -9.350 1.00 0.00 642 VAL A CA 10
ATOM 16764 C C . VAL A 1 16 ? -9.843 3.539 -7.971 1.00 0.00 642 VAL A C 10
ATOM 16765 O O . VAL A 1 16 ? -10.777 3.332 -7.195 1.00 0.00 642 VAL A O 10
ATOM 16778 N N . VAL A 1 17 ? -8.575 3.265 -7.673 1.00 0.00 643 VAL A N 10
ATOM 16779 C CA . VAL A 1 17 ? -8.209 2.694 -6.383 1.00 0.00 643 VAL A CA 10
ATOM 16780 C C . VAL A 1 17 ? -8.601 3.637 -5.248 1.00 0.00 643 VAL A C 10
ATOM 16781 O O . VAL A 1 17 ? -9.120 3.205 -4.219 1.00 0.00 643 VAL A O 10
ATOM 16794 N N . CYS A 1 18 ? -8.347 4.930 -5.441 1.00 0.00 644 CYS A N 10
ATOM 16795 C CA . CYS A 1 18 ? -8.677 5.927 -4.425 1.00 0.00 644 CYS A CA 10
ATOM 16796 C C . CYS A 1 18 ? -10.178 5.970 -4.173 1.00 0.00 644 CYS A C 10
ATOM 16797 O O . CYS A 1 18 ? -10.626 6.000 -3.028 1.00 0.00 644 CYS A O 10
ATOM 16805 N N . GLU A 1 19 ? -10.952 5.978 -5.250 1.00 0.00 645 GLU A N 10
ATOM 16806 C CA . GLU A 1 19 ? -12.402 6.028 -5.132 1.00 0.00 645 GLU A CA 10
ATOM 16807 C C . GLU A 1 19 ? -12.930 4.803 -4.397 1.00 0.00 645 GLU A C 10
ATOM 16808 O O . GLU A 1 19 ? -13.861 4.906 -3.598 1.00 0.00 645 GLU A O 10
ATOM 16820 N N . MET A 1 20 ? -12.332 3.646 -4.660 1.00 0.00 646 MET A N 10
ATOM 16821 C CA . MET A 1 20 ? -12.763 2.425 -3.997 1.00 0.00 646 MET A CA 10
ATOM 16822 C C . MET A 1 20 ? -12.490 2.526 -2.501 1.00 0.00 646 MET A C 10
ATOM 16823 O O . MET A 1 20 ? -13.388 2.330 -1.681 1.00 0.00 646 MET A O 10
ATOM 16837 N N . LEU A 1 21 ? -11.250 2.859 -2.151 1.00 0.00 647 LEU A N 10
ATOM 16838 C CA . LEU A 1 21 ? -10.882 3.008 -0.747 1.00 0.00 647 LEU A CA 10
ATOM 16839 C C . LEU A 1 21 ? -11.574 4.228 -0.155 1.00 0.00 647 LEU A C 10
ATOM 16840 O O . LEU A 1 21 ? -12.145 4.164 0.934 1.00 0.00 647 LEU A O 10
ATOM 16856 N N . THR A 1 22 ? -11.522 5.339 -0.885 1.00 0.00 648 THR A N 10
ATOM 16857 C CA . THR A 1 22 ? -12.154 6.569 -0.426 1.00 0.00 648 THR A CA 10
ATOM 16858 C C . THR A 1 22 ? -13.627 6.315 -0.139 1.00 0.00 648 THR A C 10
ATOM 16859 O O . THR A 1 22 ? -14.175 6.810 0.846 1.00 0.00 648 THR A O 10
ATOM 16870 N N . ALA A 1 23 ? -14.258 5.521 -0.999 1.00 0.00 649 ALA A N 10
ATOM 16871 C CA . ALA A 1 23 ? -15.664 5.182 -0.823 1.00 0.00 649 ALA A CA 10
ATOM 16872 C C . ALA A 1 23 ? -15.834 4.318 0.419 1.00 0.00 649 ALA A C 10
ATOM 16873 O O . ALA A 1 23 ? -16.879 4.336 1.069 1.00 0.00 649 ALA A O 10
ATOM 16880 N N . ALA A 1 24 ? -14.793 3.554 0.734 1.00 0.00 650 ALA A N 10
ATOM 16881 C CA . ALA A 1 24 ? -14.818 2.671 1.892 1.00 0.00 650 ALA A CA 10
ATOM 16882 C C . ALA A 1 24 ? -14.558 3.448 3.178 1.00 0.00 650 ALA A C 10
ATOM 16883 O O . ALA A 1 24 ? -14.597 2.885 4.273 1.00 0.00 650 ALA A O 10
ATOM 16890 N N . GLY A 1 25 ? -14.293 4.740 3.046 1.00 0.00 651 GLY A N 10
ATOM 16891 C CA . GLY A 1 25 ? -14.032 5.570 4.214 1.00 0.00 651 GLY A CA 10
ATOM 16892 C C . GLY A 1 25 ? -12.535 5.699 4.466 1.00 0.00 651 GLY A C 10
ATOM 16893 O O . GLY A 1 25 ? -12.102 6.507 5.288 1.00 0.00 651 GLY A O 10
ATOM 16897 N N . PHE A 1 26 ? -11.749 4.901 3.752 1.00 0.00 652 PHE A N 10
ATOM 16898 C CA . PHE A 1 26 ? -10.300 4.940 3.907 1.00 0.00 652 PHE A CA 10
ATOM 16899 C C . PHE A 1 26 ? -9.678 5.864 2.872 1.00 0.00 652 PHE A C 10
ATOM 16900 O O . PHE A 1 26 ? -9.967 5.765 1.680 1.00 0.00 652 PHE A O 10
ATOM 16917 N N . LYS A 1 27 ? -8.825 6.766 3.339 1.00 0.00 653 LYS A N 10
ATOM 16918 C CA . LYS A 1 27 ? -8.170 7.709 2.447 1.00 0.00 653 LYS A CA 10
ATOM 16919 C C . LYS A 1 27 ? -6.804 7.183 2.029 1.00 0.00 653 LYS A C 10
ATOM 16920 O O . LYS A 1 27 ? -6.023 6.724 2.862 1.00 0.00 653 LYS A O 10
ATOM 16939 N N . VAL A 1 28 ? -6.520 7.257 0.736 1.00 0.00 654 VAL A N 10
ATOM 16940 C CA . VAL A 1 28 ? -5.242 6.792 0.225 1.00 0.00 654 VAL A CA 10
ATOM 16941 C C . VAL A 1 28 ? -4.621 7.850 -0.682 1.00 0.00 654 VAL A C 10
ATOM 16942 O O . VAL A 1 28 ? -5.322 8.510 -1.448 1.00 0.00 654 VAL A O 10
ATOM 16955 N N . ILE A 1 29 ? -3.306 8.012 -0.584 1.00 0.00 655 ILE A N 10
ATOM 16956 C CA . ILE A 1 29 ? -2.611 9.003 -1.396 1.00 0.00 655 ILE A CA 10
ATOM 16957 C C . ILE A 1 29 ? -1.886 8.326 -2.556 1.00 0.00 655 ILE A C 10
ATOM 16958 O O . ILE A 1 29 ? -1.211 7.312 -2.371 1.00 0.00 655 ILE A O 10
ATOM 16974 N N . TRP A 1 30 ? -2.033 8.896 -3.749 1.00 0.00 656 TRP A N 10
ATOM 16975 C CA . TRP A 1 30 ? -1.389 8.344 -4.938 1.00 0.00 656 TRP A CA 10
ATOM 16976 C C . TRP A 1 30 ? -0.036 9.009 -5.175 1.00 0.00 656 TRP A C 10
ATOM 16977 O O . TRP A 1 30 ? 0.036 10.206 -5.449 1.00 0.00 656 TRP A O 10
ATOM 16998 N N . LEU A 1 31 ? 1.032 8.226 -5.069 1.00 0.00 657 LEU A N 10
ATOM 16999 C CA . LEU A 1 31 ? 2.373 8.756 -5.277 1.00 0.00 657 LEU A CA 10
ATOM 17000 C C . LEU A 1 31 ? 3.017 8.125 -6.508 1.00 0.00 657 LEU A C 10
ATOM 17001 O O . LEU A 1 31 ? 2.844 6.935 -6.771 1.00 0.00 657 LEU A O 10
ATOM 17017 N N . VAL A 1 32 ? 3.755 8.934 -7.261 1.00 0.00 658 VAL A N 10
ATOM 17018 C CA . VAL A 1 32 ? 4.418 8.454 -8.468 1.00 0.00 658 VAL A CA 10
ATOM 17019 C C . VAL A 1 32 ? 5.884 8.132 -8.189 1.00 0.00 658 VAL A C 10
ATOM 17020 O O . VAL A 1 32 ? 6.616 7.703 -9.082 1.00 0.00 658 VAL A O 10
ATOM 17033 N N . ASP A 1 33 ? 6.305 8.339 -6.945 1.00 0.00 659 ASP A N 10
ATOM 17034 C CA . ASP A 1 33 ? 7.687 8.068 -6.555 1.00 0.00 659 ASP A CA 10
ATOM 17035 C C . ASP A 1 33 ? 7.768 7.682 -5.081 1.00 0.00 659 ASP A C 10
ATOM 17036 O O . ASP A 1 33 ? 6.988 8.161 -4.258 1.00 0.00 659 ASP A O 10
ATOM 17045 N N . GLY A 1 34 ? 8.714 6.804 -4.759 1.00 0.00 660 GLY A N 10
ATOM 17046 C CA . GLY A 1 34 ? 8.892 6.346 -3.383 1.00 0.00 660 GLY A CA 10
ATOM 17047 C C . GLY A 1 34 ? 9.430 7.451 -2.474 1.00 0.00 660 GLY A C 10
ATOM 17048 O O . GLY A 1 34 ? 9.003 7.579 -1.327 1.00 0.00 660 GLY A O 10
ATOM 17052 N N . SER A 1 35 ? 10.375 8.237 -2.983 1.00 0.00 661 SER A N 10
ATOM 17053 C CA . SER A 1 35 ? 10.968 9.312 -2.191 1.00 0.00 661 SER A CA 10
ATOM 17054 C C . SER A 1 35 ? 9.909 10.312 -1.737 1.00 0.00 661 SER A C 10
ATOM 17055 O O . SER A 1 35 ? 9.960 10.816 -0.615 1.00 0.00 661 SER A O 10
ATOM 17063 N N . THR A 1 36 ? 8.944 10.588 -2.607 1.00 0.00 662 THR A N 10
ATOM 17064 C CA . THR A 1 36 ? 7.881 11.523 -2.266 1.00 0.00 662 THR A CA 10
ATOM 17065 C C . THR A 1 36 ? 7.090 10.993 -1.081 1.00 0.00 662 THR A C 10
ATOM 17066 O O . THR A 1 36 ? 6.677 11.750 -0.203 1.00 0.00 662 THR A O 10
ATOM 17077 N N . ALA A 1 37 ? 6.886 9.683 -1.068 1.00 0.00 663 ALA A N 10
ATOM 17078 C CA . ALA A 1 37 ? 6.145 9.045 0.010 1.00 0.00 663 ALA A CA 10
ATOM 17079 C C . ALA A 1 37 ? 6.870 9.202 1.337 1.00 0.00 663 ALA A C 10
ATOM 17080 O O . ALA A 1 37 ? 6.251 9.485 2.359 1.00 0.00 663 ALA A O 10
ATOM 17087 N N . LEU A 1 38 ? 8.180 9.010 1.323 1.00 0.00 664 LEU A N 10
ATOM 17088 C CA . LEU A 1 38 ? 8.960 9.125 2.546 1.00 0.00 664 LEU A CA 10
ATOM 17089 C C . LEU A 1 38 ? 8.764 10.499 3.189 1.00 0.00 664 LEU A C 10
ATOM 17090 O O . LEU A 1 38 ? 8.563 10.605 4.401 1.00 0.00 664 LEU A O 10
ATOM 17106 N N . ASP A 1 39 ? 8.826 11.546 2.368 1.00 0.00 665 ASP A N 10
ATOM 17107 C CA . ASP A 1 39 ? 8.661 12.912 2.865 1.00 0.00 665 ASP A CA 10
ATOM 17108 C C . ASP A 1 39 ? 7.263 13.144 3.436 1.00 0.00 665 ASP A C 10
ATOM 17109 O O . ASP A 1 39 ? 7.112 13.764 4.488 1.00 0.00 665 ASP A O 10
ATOM 17118 N N . GLN A 1 40 ? 6.245 12.659 2.734 1.00 0.00 666 GLN A N 10
ATOM 17119 C CA . GLN A 1 40 ? 4.867 12.839 3.185 1.00 0.00 666 GLN A CA 10
ATOM 17120 C C . GLN A 1 40 ? 4.453 11.734 4.146 1.00 0.00 666 GLN A C 10
ATOM 17121 O O . GLN A 1 40 ? 3.957 11.997 5.241 1.00 0.00 666 GLN A O 10
ATOM 17135 N N . LEU A 1 41 ? 4.649 10.500 3.710 1.00 0.00 667 LEU A N 10
ATOM 17136 C CA . LEU A 1 41 ? 4.282 9.337 4.505 1.00 0.00 667 LEU A CA 10
ATOM 17137 C C . LEU A 1 41 ? 4.716 9.475 5.958 1.00 0.00 667 LEU A C 10
ATOM 17138 O O . LEU A 1 41 ? 4.001 9.047 6.862 1.00 0.00 667 LEU A O 10
ATOM 17154 N N . ASP A 1 42 ? 5.884 10.058 6.190 1.00 0.00 668 ASP A N 10
ATOM 17155 C CA . ASP A 1 42 ? 6.360 10.204 7.558 1.00 0.00 668 ASP A CA 10
ATOM 17156 C C . ASP A 1 42 ? 5.330 10.956 8.392 1.00 0.00 668 ASP A C 10
ATOM 17157 O O . ASP A 1 42 ? 5.081 10.610 9.546 1.00 0.00 668 ASP A O 10
ATOM 17166 N N . LEU A 1 43 ? 4.724 11.975 7.799 1.00 0.00 669 LEU A N 10
ATOM 17167 C CA . LEU A 1 43 ? 3.710 12.756 8.497 1.00 0.00 669 LEU A CA 10
ATOM 17168 C C . LEU A 1 43 ? 2.367 12.024 8.496 1.00 0.00 669 LEU A C 10
ATOM 17169 O O . LEU A 1 43 ? 1.536 12.233 9.381 1.00 0.00 669 LEU A O 10
ATOM 17185 N N . LEU A 1 44 ? 2.151 11.180 7.485 1.00 0.00 670 LEU A N 10
ATOM 17186 C CA . LEU A 1 44 ? 0.891 10.444 7.372 1.00 0.00 670 LEU A CA 10
ATOM 17187 C C . LEU A 1 44 ? 0.793 9.345 8.421 1.00 0.00 670 LEU A C 10
ATOM 17188 O O . LEU A 1 44 ? -0.266 9.134 9.012 1.00 0.00 670 LEU A O 10
ATOM 17204 N N . GLN A 1 45 ? 1.892 8.632 8.641 1.00 0.00 671 GLN A N 10
ATOM 17205 C CA . GLN A 1 45 ? 1.884 7.546 9.611 1.00 0.00 671 GLN A CA 10
ATOM 17206 C C . GLN A 1 45 ? 0.716 6.608 9.313 1.00 0.00 671 GLN A C 10
ATOM 17207 O O . GLN A 1 45 ? -0.248 6.534 10.075 1.00 0.00 671 GLN A O 10
ATOM 17221 N N . PRO A 1 46 ? 0.784 5.920 8.204 1.00 0.00 672 PRO A N 10
ATOM 17222 C CA . PRO A 1 46 ? -0.287 4.985 7.750 1.00 0.00 672 PRO A CA 10
ATOM 17223 C C . PRO A 1 46 ? -0.243 3.627 8.450 1.00 0.00 672 PRO A C 10
ATOM 17224 O O . PRO A 1 46 ? 0.788 3.222 8.987 1.00 0.00 672 PRO A O 10
ATOM 17235 N N . ILE A 1 47 ? -1.376 2.929 8.426 1.00 0.00 673 ILE A N 10
ATOM 17236 C CA . ILE A 1 47 ? -1.474 1.614 9.045 1.00 0.00 673 ILE A CA 10
ATOM 17237 C C . ILE A 1 47 ? -1.230 0.525 8.000 1.00 0.00 673 ILE A C 10
ATOM 17238 O O . ILE A 1 47 ? -0.839 -0.594 8.332 1.00 0.00 673 ILE A O 10
ATOM 17254 N N . VAL A 1 48 ? -1.458 0.865 6.732 1.00 0.00 674 VAL A N 10
ATOM 17255 C CA . VAL A 1 48 ? -1.254 -0.089 5.644 1.00 0.00 674 VAL A CA 10
ATOM 17256 C C . VAL A 1 48 ? -0.700 0.618 4.407 1.00 0.00 674 VAL A C 10
ATOM 17257 O O . VAL A 1 48 ? -1.119 1.730 4.072 1.00 0.00 674 VAL A O 10
ATOM 17270 N N . ILE A 1 49 ? 0.250 -0.026 3.732 1.00 0.00 675 ILE A N 10
ATOM 17271 C CA . ILE A 1 49 ? 0.851 0.564 2.540 1.00 0.00 675 ILE A CA 10
ATOM 17272 C C . ILE A 1 49 ? 0.726 -0.363 1.331 1.00 0.00 675 ILE A C 10
ATOM 17273 O O . ILE A 1 49 ? 1.061 -1.547 1.402 1.00 0.00 675 ILE A O 10
ATOM 17289 N N . LEU A 1 50 ? 0.258 0.193 0.217 1.00 0.00 676 LEU A N 10
ATOM 17290 C CA . LEU A 1 50 ? 0.111 -0.575 -1.015 1.00 0.00 676 LEU A CA 10
ATOM 17291 C C . LEU A 1 50 ? 1.220 -0.196 -1.993 1.00 0.00 676 LEU A C 10
ATOM 17292 O O . LEU A 1 50 ? 1.665 0.953 -2.017 1.00 0.00 676 LEU A O 10
ATOM 17308 N N . MET A 1 51 ? 1.682 -1.159 -2.786 1.00 0.00 677 MET A N 10
ATOM 17309 C CA . MET A 1 51 ? 2.756 -0.881 -3.734 1.00 0.00 677 MET A CA 10
ATOM 17310 C C . MET A 1 51 ? 2.500 -1.550 -5.083 1.00 0.00 677 MET A C 10
ATOM 17311 O O . MET A 1 51 ? 2.415 -2.776 -5.178 1.00 0.00 677 MET A O 10
ATOM 17325 N N . ALA A 1 52 ? 2.395 -0.731 -6.127 1.00 0.00 678 ALA A N 10
ATOM 17326 C CA . ALA A 1 52 ? 2.168 -1.241 -7.476 1.00 0.00 678 ALA A CA 10
ATOM 17327 C C . ALA A 1 52 ? 3.400 -1.985 -7.983 1.00 0.00 678 ALA A C 10
ATOM 17328 O O . ALA A 1 52 ? 4.531 -1.607 -7.676 1.00 0.00 678 ALA A O 10
ATOM 17335 N N . TRP A 1 53 ? 3.180 -3.043 -8.760 1.00 0.00 679 TRP A N 10
ATOM 17336 C CA . TRP A 1 53 ? 4.293 -3.822 -9.293 1.00 0.00 679 TRP A CA 10
ATOM 17337 C C . TRP A 1 53 ? 4.333 -3.802 -10.821 1.00 0.00 679 TRP A C 10
ATOM 17338 O O . TRP A 1 53 ? 5.410 -3.876 -11.412 1.00 0.00 679 TRP A O 10
ATOM 17359 N N . PRO A 1 54 ? 3.201 -3.729 -11.474 1.00 0.00 680 PRO A N 10
ATOM 17360 C CA . PRO A 1 54 ? 3.147 -3.728 -12.964 1.00 0.00 680 PRO A CA 10
ATOM 17361 C C . PRO A 1 54 ? 4.114 -2.718 -13.592 1.00 0.00 680 PRO A C 10
ATOM 17362 O O . PRO A 1 54 ? 4.771 -3.027 -14.588 1.00 0.00 680 PRO A O 10
ATOM 17373 N N . PRO A 1 55 ? 4.233 -1.535 -13.037 1.00 0.00 681 PRO A N 10
ATOM 17374 C CA . PRO A 1 55 ? 5.163 -0.495 -13.568 1.00 0.00 681 PRO A CA 10
ATOM 17375 C C . PRO A 1 55 ? 6.622 -0.905 -13.389 1.00 0.00 681 PRO A C 10
ATOM 17376 O O . PRO A 1 55 ? 6.939 -1.751 -12.553 1.00 0.00 681 PRO A O 10
ATOM 17387 N N . PRO A 1 56 ? 7.508 -0.321 -14.147 1.00 0.00 682 PRO A N 10
ATOM 17388 C CA . PRO A 1 56 ? 8.964 -0.630 -14.062 1.00 0.00 682 PRO A CA 10
ATOM 17389 C C . PRO A 1 56 ? 9.491 -0.439 -12.641 1.00 0.00 682 PRO A C 10
ATOM 17390 O O . PRO A 1 56 ? 10.636 -0.778 -12.337 1.00 0.00 682 PRO A O 10
ATOM 17401 N N . ASP A 1 57 ? 8.638 0.102 -11.778 1.00 0.00 683 ASP A N 10
ATOM 17402 C CA . ASP A 1 57 ? 8.999 0.336 -10.390 1.00 0.00 683 ASP A CA 10
ATOM 17403 C C . ASP A 1 57 ? 10.245 1.200 -10.304 1.00 0.00 683 ASP A C 10
ATOM 17404 O O . ASP A 1 57 ? 10.330 2.251 -10.939 1.00 0.00 683 ASP A O 10
ATOM 17413 N N . GLN A 1 58 ? 11.208 0.739 -9.517 1.00 0.00 684 GLN A N 10
ATOM 17414 C CA . GLN A 1 58 ? 12.466 1.448 -9.341 1.00 0.00 684 GLN A CA 10
ATOM 17415 C C . GLN A 1 58 ? 12.486 2.229 -8.028 1.00 0.00 684 GLN A C 10
ATOM 17416 O O . GLN A 1 58 ? 13.096 1.798 -7.049 1.00 0.00 684 GLN A O 10
ATOM 17430 N N . SER A 1 59 ? 11.824 3.382 -8.015 1.00 0.00 685 SER A N 10
ATOM 17431 C CA . SER A 1 59 ? 11.783 4.218 -6.818 1.00 0.00 685 SER A CA 10
ATOM 17432 C C . SER A 1 59 ? 11.003 3.532 -5.699 1.00 0.00 685 SER A C 10
ATOM 17433 O O . SER A 1 59 ? 11.239 3.788 -4.518 1.00 0.00 685 SER A O 10
ATOM 17441 N N . CYS A 1 60 ? 10.075 2.662 -6.079 1.00 0.00 686 CYS A N 10
ATOM 17442 C CA . CYS A 1 60 ? 9.267 1.944 -5.100 1.00 0.00 686 CYS A CA 10
ATOM 17443 C C . CYS A 1 60 ? 10.152 1.082 -4.203 1.00 0.00 686 CYS A C 10
ATOM 17444 O O . CYS A 1 60 ? 9.762 0.718 -3.091 1.00 0.00 686 CYS A O 10
ATOM 17452 N N . LEU A 1 61 ? 11.343 0.757 -4.694 1.00 0.00 687 LEU A N 10
ATOM 17453 C CA . LEU A 1 61 ? 12.275 -0.068 -3.932 1.00 0.00 687 LEU A CA 10
ATOM 17454 C C . LEU A 1 61 ? 12.681 0.639 -2.645 1.00 0.00 687 LEU A C 10
ATOM 17455 O O . LEU A 1 61 ? 12.901 -0.002 -1.617 1.00 0.00 687 LEU A O 10
ATOM 17471 N N . LEU A 1 62 ? 12.782 1.962 -2.710 1.00 0.00 688 LEU A N 10
ATOM 17472 C CA . LEU A 1 62 ? 13.165 2.741 -1.541 1.00 0.00 688 LEU A CA 10
ATOM 17473 C C . LEU A 1 62 ? 12.072 2.689 -0.477 1.00 0.00 688 LEU A C 10
ATOM 17474 O O . LEU A 1 62 ? 12.361 2.622 0.718 1.00 0.00 688 LEU A O 10
ATOM 17490 N N . LEU A 1 63 ? 10.816 2.715 -0.916 1.00 0.00 689 LEU A N 10
ATOM 17491 C CA . LEU A 1 63 ? 9.695 2.664 0.016 1.00 0.00 689 LEU A CA 10
ATOM 17492 C C . LEU A 1 63 ? 9.758 1.386 0.847 1.00 0.00 689 LEU A C 10
ATOM 17493 O O . LEU A 1 63 ? 9.637 1.419 2.078 1.00 0.00 689 LEU A O 10
ATOM 17509 N N . LEU A 1 64 ? 9.968 0.262 0.170 1.00 0.00 690 LEU A N 10
ATOM 17510 C CA . LEU A 1 64 ? 10.064 -1.016 0.861 1.00 0.00 690 LEU A CA 10
ATOM 17511 C C . LEU A 1 64 ? 11.253 -0.995 1.812 1.00 0.00 690 LEU A C 10
ATOM 17512 O O . LEU A 1 64 ? 11.220 -1.607 2.879 1.00 0.00 690 LEU A O 10
ATOM 17528 N N . GLN A 1 65 ? 12.298 -0.273 1.419 1.00 0.00 691 GLN A N 10
ATOM 17529 C CA . GLN A 1 65 ? 13.488 -0.165 2.250 1.00 0.00 691 GLN A CA 10
ATOM 17530 C C . GLN A 1 65 ? 13.122 0.457 3.590 1.00 0.00 691 GLN A C 10
ATOM 17531 O O . GLN A 1 65 ? 13.587 0.017 4.641 1.00 0.00 691 GLN A O 10
ATOM 17545 N N . HIS A 1 66 ? 12.269 1.477 3.544 1.00 0.00 692 HIS A N 10
ATOM 17546 C CA . HIS A 1 66 ? 11.831 2.143 4.761 1.00 0.00 692 HIS A CA 10
ATOM 17547 C C . HIS A 1 66 ? 11.200 1.122 5.699 1.00 0.00 692 HIS A C 10
ATOM 17548 O O . HIS A 1 66 ? 11.550 1.044 6.877 1.00 0.00 692 HIS A O 10
ATOM 17563 N N . LEU A 1 67 ? 10.280 0.326 5.161 1.00 0.00 693 LEU A N 10
ATOM 17564 C CA . LEU A 1 67 ? 9.622 -0.706 5.958 1.00 0.00 693 LEU A CA 10
ATOM 17565 C C . LEU A 1 67 ? 10.652 -1.645 6.581 1.00 0.00 693 LEU A C 10
ATOM 17566 O O . LEU A 1 67 ? 10.526 -2.042 7.741 1.00 0.00 693 LEU A O 10
ATOM 17582 N N . ARG A 1 68 ? 11.667 -2.000 5.798 1.00 0.00 694 ARG A N 10
ATOM 17583 C CA . ARG A 1 68 ? 12.712 -2.901 6.275 1.00 0.00 694 ARG A CA 10
ATOM 17584 C C . ARG A 1 68 ? 13.478 -2.280 7.440 1.00 0.00 694 ARG A C 10
ATOM 17585 O O . ARG A 1 68 ? 13.825 -2.967 8.401 1.00 0.00 694 ARG A O 10
ATOM 17606 N N . GLU A 1 69 ? 13.744 -0.982 7.351 1.00 0.00 695 GLU A N 10
ATOM 17607 C CA . GLU A 1 69 ? 14.471 -0.295 8.412 1.00 0.00 695 GLU A CA 10
ATOM 17608 C C . GLU A 1 69 ? 13.616 -0.183 9.670 1.00 0.00 695 GLU A C 10
ATOM 17609 O O . GLU A 1 69 ? 14.135 -0.197 10.786 1.00 0.00 695 GLU A O 10
ATOM 17621 N N . HIS A 1 70 ? 12.305 -0.062 9.483 1.00 0.00 696 HIS A N 10
ATOM 17622 C CA . HIS A 1 70 ? 11.393 0.063 10.614 1.00 0.00 696 HIS A CA 10
ATOM 17623 C C . HIS A 1 70 ? 10.587 -1.215 10.820 1.00 0.00 696 HIS A C 10
ATOM 17624 O O . HIS A 1 70 ? 9.582 -1.215 11.531 1.00 0.00 696 HIS A O 10
ATOM 17639 N N . GLN A 1 71 ? 11.033 -2.303 10.200 1.00 0.00 697 GLN A N 10
ATOM 17640 C CA . GLN A 1 71 ? 10.339 -3.578 10.337 1.00 0.00 697 GLN A CA 10
ATOM 17641 C C . GLN A 1 71 ? 10.294 -4.005 11.801 1.00 0.00 697 GLN A C 10
ATOM 17642 O O . GLN A 1 71 ? 9.432 -4.787 12.205 1.00 0.00 697 GLN A O 10
ATOM 17656 N N . ALA A 1 72 ? 11.225 -3.482 12.594 1.00 0.00 698 ALA A N 10
ATOM 17657 C CA . ALA A 1 72 ? 11.278 -3.812 14.013 1.00 0.00 698 ALA A CA 10
ATOM 17658 C C . ALA A 1 72 ? 10.329 -2.917 14.802 1.00 0.00 698 ALA A C 10
ATOM 17659 O O . ALA A 1 72 ? 10.247 -3.009 16.027 1.00 0.00 698 ALA A O 10
ATOM 17666 N N . ASP A 1 73 ? 9.609 -2.059 14.089 1.00 0.00 699 ASP A N 10
ATOM 17667 C CA . ASP A 1 73 ? 8.660 -1.157 14.728 1.00 0.00 699 ASP A CA 10
ATOM 17668 C C . ASP A 1 73 ? 7.472 -1.955 15.265 1.00 0.00 699 ASP A C 10
ATOM 17669 O O . ASP A 1 73 ? 7.011 -2.896 14.616 1.00 0.00 699 ASP A O 10
ATOM 17678 N N . PRO A 1 74 ? 6.976 -1.616 16.428 1.00 0.00 700 PRO A N 10
ATOM 17679 C CA . PRO A 1 74 ? 5.825 -2.340 17.044 1.00 0.00 700 PRO A CA 10
ATOM 17680 C C . PRO A 1 74 ? 4.592 -2.329 16.149 1.00 0.00 700 PRO A C 10
ATOM 17681 O O . PRO A 1 74 ? 4.330 -1.353 15.446 1.00 0.00 700 PRO A O 10
ATOM 17692 N N . HIS A 1 75 ? 3.842 -3.426 16.178 1.00 0.00 701 HIS A N 10
ATOM 17693 C CA . HIS A 1 75 ? 2.641 -3.537 15.361 1.00 0.00 701 HIS A CA 10
ATOM 17694 C C . HIS A 1 75 ? 2.962 -3.192 13.912 1.00 0.00 701 HIS A C 10
ATOM 17695 O O . HIS A 1 75 ? 2.406 -2.251 13.346 1.00 0.00 701 HIS A O 10
ATOM 17710 N N . PRO A 1 76 ? 3.848 -3.937 13.314 1.00 0.00 702 PRO A N 10
ATOM 17711 C CA . PRO A 1 76 ? 4.268 -3.722 11.903 1.00 0.00 702 PRO A CA 10
ATOM 17712 C C . PRO A 1 76 ? 3.073 -3.520 10.972 1.00 0.00 702 PRO A C 10
ATOM 17713 O O . PRO A 1 76 ? 2.035 -4.161 11.138 1.00 0.00 702 PRO A O 10
ATOM 17724 N N . PRO A 1 77 ? 3.198 -2.649 10.005 1.00 0.00 703 PRO A N 10
ATOM 17725 C CA . PRO A 1 77 ? 2.105 -2.368 9.032 1.00 0.00 703 PRO A CA 10
ATOM 17726 C C . PRO A 1 77 ? 1.964 -3.475 7.993 1.00 0.00 703 PRO A C 10
ATOM 17727 O O . PRO A 1 77 ? 2.945 -4.121 7.624 1.00 0.00 703 PRO A O 10
ATOM 17738 N N . LEU A 1 78 ? 0.740 -3.684 7.517 1.00 0.00 704 LEU A N 10
ATOM 17739 C CA . LEU A 1 78 ? 0.491 -4.710 6.512 1.00 0.00 704 LEU A CA 10
ATOM 17740 C C . LEU A 1 78 ? 0.910 -4.204 5.137 1.00 0.00 704 LEU A C 10
ATOM 17741 O O . LEU A 1 78 ? 0.794 -3.014 4.843 1.00 0.00 704 LEU A O 10
ATOM 17757 N N . VAL A 1 79 ? 1.407 -5.107 4.299 1.00 0.00 705 VAL A N 10
ATOM 17758 C CA . VAL A 1 79 ? 1.844 -4.721 2.963 1.00 0.00 705 VAL A CA 10
ATOM 17759 C C . VAL A 1 79 ? 1.087 -5.499 1.892 1.00 0.00 705 VAL A C 10
ATOM 17760 O O . VAL A 1 79 ? 1.054 -6.731 1.906 1.00 0.00 705 VAL A O 10
ATOM 17773 N N . LEU A 1 80 ? 0.488 -4.768 0.957 1.00 0.00 706 LEU A N 10
ATOM 17774 C CA . LEU A 1 80 ? -0.259 -5.394 -0.126 1.00 0.00 706 LEU A CA 10
ATOM 17775 C C . LEU A 1 80 ? 0.376 -5.062 -1.470 1.00 0.00 706 LEU A C 10
ATOM 17776 O O . LEU A 1 80 ? 0.818 -3.936 -1.697 1.00 0.00 706 LEU A O 10
ATOM 17792 N N . PHE A 1 81 ? 0.419 -6.049 -2.355 1.00 0.00 707 PHE A N 10
ATOM 17793 C CA . PHE A 1 81 ? 1.005 -5.849 -3.675 1.00 0.00 707 PHE A CA 10
ATOM 17794 C C . PHE A 1 81 ? -0.061 -5.911 -4.762 1.00 0.00 707 PHE A C 10
ATOM 17795 O O . PHE A 1 81 ? -0.885 -6.825 -4.787 1.00 0.00 707 PHE A O 10
ATOM 17812 N N . LEU A 1 82 ? -0.039 -4.932 -5.663 1.00 0.00 708 LEU A N 10
ATOM 17813 C CA . LEU A 1 82 ? -1.010 -4.891 -6.750 1.00 0.00 708 LEU A CA 10
ATOM 17814 C C . LEU A 1 82 ? -0.433 -5.545 -8.004 1.00 0.00 708 LEU A C 10
ATOM 17815 O O . LEU A 1 82 ? 0.774 -5.491 -8.241 1.00 0.00 708 LEU A O 10
ATOM 17831 N N . GLY A 1 83 ? -1.301 -6.160 -8.803 1.00 0.00 709 GLY A N 10
ATOM 17832 C CA . GLY A 1 83 ? -0.863 -6.818 -10.030 1.00 0.00 709 GLY A CA 10
ATOM 17833 C C . GLY A 1 83 ? -0.047 -8.069 -9.723 1.00 0.00 709 GLY A C 10
ATOM 17834 O O . GLY A 1 83 ? -0.541 -9.006 -9.096 1.00 0.00 709 GLY A O 10
ATOM 17838 N N . GLU A 1 84 ? 1.204 -8.080 -10.175 1.00 0.00 710 GLU A N 10
ATOM 17839 C CA . GLU A 1 84 ? 2.076 -9.227 -9.948 1.00 0.00 710 GLU A CA 10
ATOM 17840 C C . GLU A 1 84 ? 2.838 -9.079 -8.631 1.00 0.00 710 GLU A C 10
ATOM 17841 O O . GLU A 1 84 ? 3.154 -7.968 -8.206 1.00 0.00 710 GLU A O 10
ATOM 17853 N N . PRO A 1 85 ? 3.132 -10.179 -7.986 1.00 0.00 711 PRO A N 10
ATOM 17854 C CA . PRO A 1 85 ? 3.872 -10.193 -6.689 1.00 0.00 711 PRO A CA 10
ATOM 17855 C C . PRO A 1 85 ? 5.369 -9.939 -6.855 1.00 0.00 711 PRO A C 10
ATOM 17856 O O . PRO A 1 85 ? 5.925 -10.099 -7.943 1.00 0.00 711 PRO A O 10
ATOM 17867 N N . PRO A 1 86 ? 6.019 -9.558 -5.788 1.00 0.00 712 PRO A N 10
ATOM 17868 C CA . PRO A 1 86 ? 7.489 -9.278 -5.779 1.00 0.00 712 PRO A CA 10
ATOM 17869 C C . PRO A 1 86 ? 8.310 -10.529 -6.093 1.00 0.00 712 PRO A C 10
ATOM 17870 O O . PRO A 1 86 ? 7.861 -11.650 -5.859 1.00 0.00 712 PRO A O 10
ATOM 17881 N N . VAL A 1 87 ? 9.513 -10.329 -6.624 1.00 0.00 713 VAL A N 10
ATOM 17882 C CA . VAL A 1 87 ? 10.382 -11.453 -6.964 1.00 0.00 713 VAL A CA 10
ATOM 17883 C C . VAL A 1 87 ? 11.079 -11.988 -5.715 1.00 0.00 713 VAL A C 10
ATOM 17884 O O . VAL A 1 87 ? 11.310 -13.191 -5.593 1.00 0.00 713 VAL A O 10
ATOM 17897 N N . ASP A 1 88 ? 11.412 -11.092 -4.789 1.00 0.00 714 ASP A N 10
ATOM 17898 C CA . ASP A 1 88 ? 12.082 -11.500 -3.558 1.00 0.00 714 ASP A CA 10
ATOM 17899 C C . ASP A 1 88 ? 11.122 -12.298 -2.672 1.00 0.00 714 ASP A C 10
ATOM 17900 O O . ASP A 1 88 ? 10.015 -11.841 -2.384 1.00 0.00 714 ASP A O 10
ATOM 17909 N N . PRO A 1 89 ? 11.512 -13.471 -2.234 1.00 0.00 715 PRO A N 10
ATOM 17910 C CA . PRO A 1 89 ? 10.646 -14.318 -1.363 1.00 0.00 715 PRO A CA 10
ATOM 17911 C C . PRO A 1 89 ? 10.478 -13.730 0.034 1.00 0.00 715 PRO A C 10
ATOM 17912 O O . PRO A 1 89 ? 9.488 -13.997 0.716 1.00 0.00 715 PRO A O 10
ATOM 17923 N N . LEU A 1 90 ? 11.449 -12.927 0.452 1.00 0.00 716 LEU A N 10
ATOM 17924 C CA . LEU A 1 90 ? 11.393 -12.308 1.769 1.00 0.00 716 LEU A CA 10
ATOM 17925 C C . LEU A 1 90 ? 10.326 -11.224 1.805 1.00 0.00 716 LEU A C 10
ATOM 17926 O O . LEU A 1 90 ? 9.673 -11.020 2.827 1.00 0.00 716 LEU A O 10
ATOM 17942 N N . LEU A 1 91 ? 10.142 -10.539 0.682 1.00 0.00 717 LEU A N 10
ATOM 17943 C CA . LEU A 1 91 ? 9.134 -9.493 0.611 1.00 0.00 717 LEU A CA 10
ATOM 17944 C C . LEU A 1 91 ? 7.759 -10.126 0.447 1.00 0.00 717 LEU A C 10
ATOM 17945 O O . LEU A 1 91 ? 6.773 -9.648 1.005 1.00 0.00 717 LEU A O 10
ATOM 17961 N N . THR A 1 92 ? 7.707 -11.225 -0.301 1.00 0.00 718 THR A N 10
ATOM 17962 C CA . THR A 1 92 ? 6.453 -11.934 -0.502 1.00 0.00 718 THR A CA 10
ATOM 17963 C C . THR A 1 92 ? 5.953 -12.493 0.827 1.00 0.00 718 THR A C 10
ATOM 17964 O O . THR A 1 92 ? 4.774 -12.372 1.161 1.00 0.00 718 THR A O 10
ATOM 17975 N N . ALA A 1 93 ? 6.866 -13.097 1.590 1.00 0.00 719 ALA A N 10
ATOM 17976 C CA . ALA A 1 93 ? 6.510 -13.661 2.887 1.00 0.00 719 ALA A CA 10
ATOM 17977 C C . ALA A 1 93 ? 6.132 -12.552 3.862 1.00 0.00 719 ALA A C 10
ATOM 17978 O O . ALA A 1 93 ? 5.228 -12.712 4.682 1.00 0.00 719 ALA A O 10
ATOM 17985 N N . GLN A 1 94 ? 6.831 -11.427 3.762 1.00 0.00 720 GLN A N 10
ATOM 17986 C CA . GLN A 1 94 ? 6.566 -10.294 4.636 1.00 0.00 720 GLN A CA 10
ATOM 17987 C C . GLN A 1 94 ? 5.322 -9.548 4.165 1.00 0.00 720 GLN A C 10
ATOM 17988 O O . GLN A 1 94 ? 4.838 -8.637 4.838 1.00 0.00 720 GLN A O 10
ATOM 18002 N N . ALA A 1 95 ? 4.805 -9.952 3.008 1.00 0.00 721 ALA A N 10
ATOM 18003 C CA . ALA A 1 95 ? 3.609 -9.330 2.452 1.00 0.00 721 ALA A CA 10
ATOM 18004 C C . ALA A 1 95 ? 2.372 -9.773 3.231 1.00 0.00 721 ALA A C 10
ATOM 18005 O O . ALA A 1 95 ? 2.288 -10.918 3.674 1.00 0.00 721 ALA A O 10
ATOM 18012 N N . SER A 1 96 ? 1.414 -8.865 3.392 1.00 0.00 722 SER A N 10
ATOM 18013 C CA . SER A 1 96 ? 0.191 -9.189 4.118 1.00 0.00 722 SER A CA 10
ATOM 18014 C C . SER A 1 96 ? -0.824 -9.838 3.187 1.00 0.00 722 SER A C 10
ATOM 18015 O O . SER A 1 96 ? -1.593 -10.705 3.599 1.00 0.00 722 SER A O 10
ATOM 18023 N N . ALA A 1 97 ? -0.816 -9.417 1.926 1.00 0.00 723 ALA A N 10
ATOM 18024 C CA . ALA A 1 97 ? -1.742 -9.975 0.947 1.00 0.00 723 ALA A CA 10
ATOM 18025 C C . ALA A 1 97 ? -1.408 -9.494 -0.464 1.00 0.00 723 ALA A C 10
ATOM 18026 O O . ALA A 1 97 ? -1.216 -8.300 -0.698 1.00 0.00 723 ALA A O 10
ATOM 18033 N N . ILE A 1 98 ? -1.351 -10.432 -1.402 1.00 0.00 724 ILE A N 10
ATOM 18034 C CA . ILE A 1 98 ? -1.054 -10.090 -2.786 1.00 0.00 724 ILE A CA 10
ATOM 18035 C C . ILE A 1 98 ? -2.341 -9.859 -3.572 1.00 0.00 724 ILE A C 10
ATOM 18036 O O . ILE A 1 98 ? -3.211 -10.729 -3.629 1.00 0.00 724 ILE A O 10
ATOM 18052 N N . LEU A 1 99 ? -2.450 -8.681 -4.177 1.00 0.00 725 LEU A N 10
ATOM 18053 C CA . LEU A 1 99 ? -3.629 -8.336 -4.966 1.00 0.00 725 LEU A CA 10
ATOM 18054 C C . LEU A 1 99 ? -3.288 -8.292 -6.452 1.00 0.00 725 LEU A C 10
ATOM 18055 O O . LEU A 1 99 ? -2.155 -7.994 -6.830 1.00 0.00 725 LEU A O 10
ATOM 18071 N N . SER A 1 100 ? -4.279 -8.586 -7.289 1.00 0.00 726 SER A N 10
ATOM 18072 C CA . SER A 1 100 ? -4.077 -8.573 -8.733 1.00 0.00 726 SER A CA 10
ATOM 18073 C C . SER A 1 100 ? -5.415 -8.657 -9.459 1.00 0.00 726 SER A C 10
ATOM 18074 O O . SER A 1 100 ? -5.757 -7.778 -10.251 1.00 0.00 726 SER A O 10
ATOM 18082 N N . LYS A 1 101 ? -6.173 -9.712 -9.181 1.00 0.00 727 LYS A N 10
ATOM 18083 C CA . LYS A 1 101 ? -7.474 -9.885 -9.815 1.00 0.00 727 LYS A CA 10
ATOM 18084 C C . LYS A 1 101 ? -8.591 -9.530 -8.837 1.00 0.00 727 LYS A C 10
ATOM 18085 O O . LYS A 1 101 ? -8.476 -9.776 -7.637 1.00 0.00 727 LYS A O 10
ATOM 18104 N N . PRO A 1 102 ? -9.662 -8.967 -9.326 1.00 0.00 728 PRO A N 10
ATOM 18105 C CA . PRO A 1 102 ? -10.826 -8.572 -8.477 1.00 0.00 728 PRO A CA 10
ATOM 18106 C C . PRO A 1 102 ? -11.511 -9.786 -7.859 1.00 0.00 728 PRO A C 10
ATOM 18107 O O . PRO A 1 102 ? -11.515 -10.871 -8.442 1.00 0.00 728 PRO A O 10
ATOM 18118 N N . LEU A 1 103 ? -12.086 -9.600 -6.678 1.00 0.00 729 LEU A N 10
ATOM 18119 C CA . LEU A 1 103 ? -12.766 -10.694 -5.996 1.00 0.00 729 LEU A CA 10
ATOM 18120 C C . LEU A 1 103 ? -13.385 -10.212 -4.688 1.00 0.00 729 LEU A C 10
ATOM 18121 O O . LEU A 1 103 ? -12.779 -10.331 -3.624 1.00 0.00 729 LEU A O 10
ATOM 18137 N N . ASP A 1 104 ? -14.594 -9.668 -4.771 1.00 0.00 730 ASP A N 10
ATOM 18138 C CA . ASP A 1 104 ? -15.277 -9.175 -3.580 1.00 0.00 730 ASP A CA 10
ATOM 18139 C C . ASP A 1 104 ? -14.384 -8.195 -2.825 1.00 0.00 730 ASP A C 10
ATOM 18140 O O . ASP A 1 104 ? -13.659 -8.582 -1.910 1.00 0.00 730 ASP A O 10
ATOM 18149 N N . PRO A 1 105 ? -14.426 -6.942 -3.189 1.00 0.00 731 PRO A N 10
ATOM 18150 C CA . PRO A 1 105 ? -13.603 -5.887 -2.531 1.00 0.00 731 PRO A CA 10
ATOM 18151 C C . PRO A 1 105 ? -13.738 -5.930 -1.012 1.00 0.00 731 PRO A C 10
ATOM 18152 O O . PRO A 1 105 ? -13.123 -5.137 -0.300 1.00 0.00 731 PRO A O 10
ATOM 18163 N N . GLN A 1 106 ? -14.551 -6.863 -0.524 1.00 0.00 732 GLN A N 10
ATOM 18164 C CA . GLN A 1 106 ? -14.767 -6.998 0.910 1.00 0.00 732 GLN A CA 10
ATOM 18165 C C . GLN A 1 106 ? -13.499 -7.488 1.596 1.00 0.00 732 GLN A C 10
ATOM 18166 O O . GLN A 1 106 ? -13.259 -7.180 2.763 1.00 0.00 732 GLN A O 10
ATOM 18180 N N . LEU A 1 107 ? -12.683 -8.245 0.869 1.00 0.00 733 LEU A N 10
ATOM 18181 C CA . LEU A 1 107 ? -11.444 -8.751 1.441 1.00 0.00 733 LEU A CA 10
ATOM 18182 C C . LEU A 1 107 ? -10.518 -7.587 1.770 1.00 0.00 733 LEU A C 10
ATOM 18183 O O . LEU A 1 107 ? -9.929 -7.539 2.850 1.00 0.00 733 LEU A O 10
ATOM 18199 N N . LEU A 1 108 ? -10.412 -6.631 0.848 1.00 0.00 734 LEU A N 10
ATOM 18200 C CA . LEU A 1 108 ? -9.574 -5.465 1.088 1.00 0.00 734 LEU A CA 10
ATOM 18201 C C . LEU A 1 108 ? -10.067 -4.734 2.331 1.00 0.00 734 LEU A C 10
ATOM 18202 O O . LEU A 1 108 ? -9.276 -4.325 3.183 1.00 0.00 734 LEU A O 10
ATOM 18218 N N . LEU A 1 109 ? -11.388 -4.590 2.433 1.00 0.00 735 LEU A N 10
ATOM 18219 C CA . LEU A 1 109 ? -11.981 -3.922 3.584 1.00 0.00 735 LEU A CA 10
ATOM 18220 C C . LEU A 1 109 ? -11.645 -4.692 4.853 1.00 0.00 735 LEU A C 10
ATOM 18221 O O . LEU A 1 109 ? -11.360 -4.105 5.897 1.00 0.00 735 LEU A O 10
ATOM 18237 N N . THR A 1 110 ? -11.680 -6.017 4.748 1.00 0.00 736 THR A N 10
ATOM 18238 C CA . THR A 1 110 ? -11.378 -6.874 5.885 1.00 0.00 736 THR A CA 10
ATOM 18239 C C . THR A 1 110 ? -9.964 -6.623 6.384 1.00 0.00 736 THR A C 10
ATOM 18240 O O . THR A 1 110 ? -9.715 -6.606 7.589 1.00 0.00 736 THR A O 10
ATOM 18251 N N . THR A 1 111 ? -9.038 -6.430 5.452 1.00 0.00 737 THR A N 10
ATOM 18252 C CA . THR A 1 111 ? -7.654 -6.184 5.824 1.00 0.00 737 THR A CA 10
ATOM 18253 C C . THR A 1 111 ? -7.563 -4.934 6.692 1.00 0.00 737 THR A C 10
ATOM 18254 O O . THR A 1 111 ? -6.903 -4.936 7.730 1.00 0.00 737 THR A O 10
ATOM 18265 N N . LEU A 1 112 ? -8.244 -3.871 6.267 1.00 0.00 738 LEU A N 10
ATOM 18266 C CA . LEU A 1 112 ? -8.243 -2.625 7.029 1.00 0.00 738 LEU A CA 10
ATOM 18267 C C . LEU A 1 112 ? -8.986 -2.793 8.353 1.00 0.00 738 LEU A C 10
ATOM 18268 O O . LEU A 1 112 ? -8.473 -2.440 9.415 1.00 0.00 738 LEU A O 10
ATOM 18284 N N . GLN A 1 113 ? -10.201 -3.329 8.274 1.00 0.00 739 GLN A N 10
ATOM 18285 C CA . GLN A 1 113 ? -11.024 -3.536 9.462 1.00 0.00 739 GLN A CA 10
ATOM 18286 C C . GLN A 1 113 ? -10.417 -4.592 10.381 1.00 0.00 739 GLN A C 10
ATOM 18287 O O . GLN A 1 113 ? -10.648 -4.581 11.590 1.00 0.00 739 GLN A O 10
ATOM 18301 N N . GLY A 1 114 ? -9.658 -5.512 9.799 1.00 0.00 740 GLY A N 10
ATOM 18302 C CA . GLY A 1 114 ? -9.040 -6.580 10.576 1.00 0.00 740 GLY A CA 10
ATOM 18303 C C . GLY A 1 114 ? -8.307 -6.029 11.794 1.00 0.00 740 GLY A C 10
ATOM 18304 O O . GLY A 1 114 ? -8.202 -6.702 12.819 1.00 0.00 740 GLY A O 10
ATOM 18308 N N . LEU A 1 115 ? -7.801 -4.805 11.681 1.00 0.00 741 LEU A N 10
ATOM 18309 C CA . LEU A 1 115 ? -7.083 -4.191 12.793 1.00 0.00 741 LEU A CA 10
ATOM 18310 C C . LEU A 1 115 ? -8.061 -3.542 13.765 1.00 0.00 741 LEU A C 10
ATOM 18311 O O . LEU A 1 115 ? -7.713 -3.248 14.909 1.00 0.00 741 LEU A O 10
ATOM 18327 N N . CYS A 1 116 ? -9.289 -3.328 13.307 1.00 0.00 742 CYS A N 10
ATOM 18328 C CA . CYS A 1 116 ? -10.309 -2.722 14.152 1.00 0.00 742 CYS A CA 10
ATOM 18329 C C . CYS A 1 116 ? -9.811 -1.408 14.738 1.00 0.00 742 CYS A C 10
ATOM 18330 O O . CYS A 1 116 ? -9.730 -1.256 15.956 1.00 0.00 742 CYS A O 10
ATOM 18338 N N . PRO A 1 117 ? -9.491 -0.457 13.903 1.00 0.00 743 PRO A N 10
ATOM 18339 C CA . PRO A 1 117 ? -9.005 0.869 14.359 1.00 0.00 743 PRO A CA 10
ATOM 18340 C C . PRO A 1 117 ? -10.173 1.786 14.728 1.00 0.00 743 PRO A C 10
ATOM 18341 O O . PRO A 1 117 ? -10.986 2.141 13.874 1.00 0.00 743 PRO A O 10
ATOM 18352 N N . PRO A 1 118 ? -10.272 2.173 15.974 1.00 0.00 744 PRO A N 10
ATOM 18353 C CA . PRO A 1 118 ? -11.364 3.060 16.460 1.00 0.00 744 PRO A CA 10
ATOM 18354 C C . PRO A 1 118 ? -11.051 4.545 16.278 1.00 0.00 744 PRO A C 10
ATOM 18355 O O . PRO A 1 118 ? -9.900 4.967 16.392 1.00 0.00 744 PRO A O 10
ATOM 18366 N N . ASN A 1 119 ? -12.087 5.332 16.002 1.00 0.00 745 ASN A N 10
ATOM 18367 C CA . ASN A 1 119 ? -11.917 6.770 15.815 1.00 0.00 745 ASN A CA 10
ATOM 18368 C C . ASN A 1 119 ? -12.095 7.506 17.139 1.00 0.00 745 ASN A C 10
ATOM 18369 O O . ASN A 1 119 ? -12.303 6.840 18.141 1.00 0.00 745 ASN A O 10
ATOM 18381 N N . ALA A 1 1 ? -9.533 3.876 11.020 1.00 0.00 627 ALA A N 11
ATOM 18382 C CA . ALA A 1 1 ? -8.116 3.644 10.622 1.00 0.00 627 ALA A CA 11
ATOM 18383 C C . ALA A 1 1 ? -7.353 4.963 10.668 1.00 0.00 627 ALA A C 11
ATOM 18384 O O . ALA A 1 1 ? -6.789 5.330 11.698 1.00 0.00 627 ALA A O 11
ATOM 18393 N N . GLY A 1 2 ? -7.340 5.669 9.541 1.00 0.00 628 GLY A N 11
ATOM 18394 C CA . GLY A 1 2 ? -6.641 6.945 9.459 1.00 0.00 628 GLY A CA 11
ATOM 18395 C C . GLY A 1 2 ? -6.284 7.276 8.014 1.00 0.00 628 GLY A C 11
ATOM 18396 O O . GLY A 1 2 ? -7.118 7.159 7.116 1.00 0.00 628 GLY A O 11
ATOM 18400 N N . HIS A 1 3 ? -5.040 7.689 7.797 1.00 0.00 629 HIS A N 11
ATOM 18401 C CA . HIS A 1 3 ? -4.583 8.034 6.456 1.00 0.00 629 HIS A CA 11
ATOM 18402 C C . HIS A 1 3 ? -3.986 6.809 5.765 1.00 0.00 629 HIS A C 11
ATOM 18403 O O . HIS A 1 3 ? -3.228 6.052 6.370 1.00 0.00 629 HIS A O 11
ATOM 18418 N N . ILE A 1 4 ? -4.330 6.623 4.494 1.00 0.00 630 ILE A N 11
ATOM 18419 C CA . ILE A 1 4 ? -3.819 5.488 3.730 1.00 0.00 630 ILE A CA 11
ATOM 18420 C C . ILE A 1 4 ? -2.929 5.973 2.592 1.00 0.00 630 ILE A C 11
ATOM 18421 O O . ILE A 1 4 ? -3.266 6.930 1.898 1.00 0.00 630 ILE A O 11
ATOM 18437 N N . LEU A 1 5 ? -1.786 5.320 2.403 1.00 0.00 631 LEU A N 11
ATOM 18438 C CA . LEU A 1 5 ? -0.874 5.729 1.338 1.00 0.00 631 LEU A CA 11
ATOM 18439 C C . LEU A 1 5 ? -0.595 4.584 0.370 1.00 0.00 631 LEU A C 11
ATOM 18440 O O . LEU A 1 5 ? -0.164 3.505 0.774 1.00 0.00 631 LEU A O 11
ATOM 18456 N N . LEU A 1 6 ? -0.831 4.836 -0.915 1.00 0.00 632 LEU A N 11
ATOM 18457 C CA . LEU A 1 6 ? -0.589 3.828 -1.941 1.00 0.00 632 LEU A CA 11
ATOM 18458 C C . LEU A 1 6 ? 0.489 4.311 -2.908 1.00 0.00 632 LEU A C 11
ATOM 18459 O O . LEU A 1 6 ? 0.467 5.460 -3.347 1.00 0.00 632 LEU A O 11
ATOM 18475 N N . LEU A 1 7 ? 1.429 3.432 -3.239 1.00 0.00 633 LEU A N 11
ATOM 18476 C CA . LEU A 1 7 ? 2.500 3.798 -4.160 1.00 0.00 633 LEU A CA 11
ATOM 18477 C C . LEU A 1 7 ? 2.307 3.112 -5.510 1.00 0.00 633 LEU A C 11
ATOM 18478 O O . LEU A 1 7 ? 2.445 1.894 -5.622 1.00 0.00 633 LEU A O 11
ATOM 18494 N N . GLU A 1 8 ? 1.995 3.901 -6.534 1.00 0.00 634 GLU A N 11
ATOM 18495 C CA . GLU A 1 8 ? 1.795 3.355 -7.873 1.00 0.00 634 GLU A CA 11
ATOM 18496 C C . GLU A 1 8 ? 1.938 4.449 -8.927 1.00 0.00 634 GLU A C 11
ATOM 18497 O O . GLU A 1 8 ? 1.763 5.631 -8.633 1.00 0.00 634 GLU A O 11
ATOM 18509 N N . GLU A 1 9 ? 2.248 4.045 -10.155 1.00 0.00 635 GLU A N 11
ATOM 18510 C CA . GLU A 1 9 ? 2.402 4.998 -11.246 1.00 0.00 635 GLU A CA 11
ATOM 18511 C C . GLU A 1 9 ? 1.265 4.834 -12.250 1.00 0.00 635 GLU A C 11
ATOM 18512 O O . GLU A 1 9 ? 0.725 3.741 -12.403 1.00 0.00 635 GLU A O 11
ATOM 18524 N N . GLU A 1 10 ? 0.912 5.933 -12.918 1.00 0.00 636 GLU A N 11
ATOM 18525 C CA . GLU A 1 10 ? -0.169 5.933 -13.908 1.00 0.00 636 GLU A CA 11
ATOM 18526 C C . GLU A 1 10 ? -1.414 6.580 -13.310 1.00 0.00 636 GLU A C 11
ATOM 18527 O O . GLU A 1 10 ? -2.123 5.966 -12.513 1.00 0.00 636 GLU A O 11
ATOM 18539 N N . ASP A 1 11 ? -1.664 7.829 -13.687 1.00 0.00 637 ASP A N 11
ATOM 18540 C CA . ASP A 1 11 ? -2.815 8.560 -13.169 1.00 0.00 637 ASP A CA 11
ATOM 18541 C C . ASP A 1 11 ? -4.120 7.813 -13.430 1.00 0.00 637 ASP A C 11
ATOM 18542 O O . ASP A 1 11 ? -5.035 7.851 -12.607 1.00 0.00 637 ASP A O 11
ATOM 18551 N N . GLU A 1 12 ? -4.214 7.145 -14.575 1.00 0.00 638 GLU A N 11
ATOM 18552 C CA . GLU A 1 12 ? -5.432 6.414 -14.910 1.00 0.00 638 GLU A CA 11
ATOM 18553 C C . GLU A 1 12 ? -5.664 5.272 -13.925 1.00 0.00 638 GLU A C 11
ATOM 18554 O O . GLU A 1 12 ? -6.795 5.027 -13.503 1.00 0.00 638 GLU A O 11
ATOM 18566 N N . ALA A 1 13 ? -4.590 4.584 -13.554 1.00 0.00 639 ALA A N 11
ATOM 18567 C CA . ALA A 1 13 ? -4.699 3.479 -12.608 1.00 0.00 639 ALA A CA 11
ATOM 18568 C C . ALA A 1 13 ? -4.937 4.007 -11.197 1.00 0.00 639 ALA A C 11
ATOM 18569 O O . ALA A 1 13 ? -5.793 3.504 -10.469 1.00 0.00 639 ALA A O 11
ATOM 18576 N N . ALA A 1 14 ? -4.168 5.023 -10.819 1.00 0.00 640 ALA A N 11
ATOM 18577 C CA . ALA A 1 14 ? -4.294 5.614 -9.492 1.00 0.00 640 ALA A CA 11
ATOM 18578 C C . ALA A 1 14 ? -5.655 6.281 -9.320 1.00 0.00 640 ALA A C 11
ATOM 18579 O O . ALA A 1 14 ? -6.258 6.212 -8.249 1.00 0.00 640 ALA A O 11
ATOM 18586 N N . THR A 1 15 ? -6.131 6.932 -10.376 1.00 0.00 641 THR A N 11
ATOM 18587 C CA . THR A 1 15 ? -7.419 7.612 -10.317 1.00 0.00 641 THR A CA 11
ATOM 18588 C C . THR A 1 15 ? -8.546 6.618 -10.058 1.00 0.00 641 THR A C 11
ATOM 18589 O O . THR A 1 15 ? -9.408 6.854 -9.211 1.00 0.00 641 THR A O 11
ATOM 18600 N N . VAL A 1 16 ? -8.539 5.508 -10.789 1.00 0.00 642 VAL A N 11
ATOM 18601 C CA . VAL A 1 16 ? -9.574 4.496 -10.617 1.00 0.00 642 VAL A CA 11
ATOM 18602 C C . VAL A 1 16 ? -9.635 4.026 -9.169 1.00 0.00 642 VAL A C 11
ATOM 18603 O O . VAL A 1 16 ? -10.694 4.050 -8.544 1.00 0.00 642 VAL A O 11
ATOM 18616 N N . VAL A 1 17 ? -8.491 3.601 -8.640 1.00 0.00 643 VAL A N 11
ATOM 18617 C CA . VAL A 1 17 ? -8.428 3.128 -7.261 1.00 0.00 643 VAL A CA 11
ATOM 18618 C C . VAL A 1 17 ? -8.871 4.221 -6.295 1.00 0.00 643 VAL A C 11
ATOM 18619 O O . VAL A 1 17 ? -9.610 3.960 -5.345 1.00 0.00 643 VAL A O 11
ATOM 18632 N N . CYS A 1 18 ? -8.414 5.445 -6.542 1.00 0.00 644 CYS A N 11
ATOM 18633 C CA . CYS A 1 18 ? -8.772 6.568 -5.686 1.00 0.00 644 CYS A CA 11
ATOM 18634 C C . CYS A 1 18 ? -10.285 6.740 -5.639 1.00 0.00 644 CYS A C 11
ATOM 18635 O O . CYS A 1 18 ? -10.856 7.003 -4.582 1.00 0.00 644 CYS A O 11
ATOM 18643 N N . GLU A 1 19 ? -10.930 6.582 -6.789 1.00 0.00 645 GLU A N 11
ATOM 18644 C CA . GLU A 1 19 ? -12.379 6.716 -6.856 1.00 0.00 645 GLU A CA 11
ATOM 18645 C C . GLU A 1 19 ? -13.046 5.658 -5.985 1.00 0.00 645 GLU A C 11
ATOM 18646 O O . GLU A 1 19 ? -14.050 5.926 -5.325 1.00 0.00 645 GLU A O 11
ATOM 18658 N N . MET A 1 20 ? -12.477 4.455 -5.985 1.00 0.00 646 MET A N 11
ATOM 18659 C CA . MET A 1 20 ? -13.024 3.366 -5.186 1.00 0.00 646 MET A CA 11
ATOM 18660 C C . MET A 1 20 ? -12.843 3.658 -3.700 1.00 0.00 646 MET A C 11
ATOM 18661 O O . MET A 1 20 ? -13.788 3.556 -2.915 1.00 0.00 646 MET A O 11
ATOM 18675 N N . LEU A 1 21 ? -11.624 4.033 -3.322 1.00 0.00 647 LEU A N 11
ATOM 18676 C CA . LEU A 1 21 ? -11.334 4.347 -1.930 1.00 0.00 647 LEU A CA 11
ATOM 18677 C C . LEU A 1 21 ? -12.047 5.630 -1.527 1.00 0.00 647 LEU A C 11
ATOM 18678 O O . LEU A 1 21 ? -12.637 5.716 -0.449 1.00 0.00 647 LEU A O 11
ATOM 18694 N N . THR A 1 22 ? -12.003 6.622 -2.410 1.00 0.00 648 THR A N 11
ATOM 18695 C CA . THR A 1 22 ? -12.663 7.892 -2.146 1.00 0.00 648 THR A CA 11
ATOM 18696 C C . THR A 1 22 ? -14.140 7.655 -1.854 1.00 0.00 648 THR A C 11
ATOM 18697 O O . THR A 1 22 ? -14.713 8.263 -0.950 1.00 0.00 648 THR A O 11
ATOM 18708 N N . ALA A 1 23 ? -14.744 6.755 -2.625 1.00 0.00 649 ALA A N 11
ATOM 18709 C CA . ALA A 1 23 ? -16.153 6.425 -2.447 1.00 0.00 649 ALA A CA 11
ATOM 18710 C C . ALA A 1 23 ? -16.374 5.725 -1.111 1.00 0.00 649 ALA A C 11
ATOM 18711 O O . ALA A 1 23 ? -17.441 5.836 -0.510 1.00 0.00 649 ALA A O 11
ATOM 18718 N N . ALA A 1 24 ? -15.358 4.996 -0.658 1.00 0.00 650 ALA A N 11
ATOM 18719 C CA . ALA A 1 24 ? -15.457 4.273 0.605 1.00 0.00 650 ALA A CA 11
ATOM 18720 C C . ALA A 1 24 ? -15.365 5.234 1.788 1.00 0.00 650 ALA A C 11
ATOM 18721 O O . ALA A 1 24 ? -15.536 4.832 2.940 1.00 0.00 650 ALA A O 11
ATOM 18728 N N . GLY A 1 25 ? -15.105 6.506 1.498 1.00 0.00 651 GLY A N 11
ATOM 18729 C CA . GLY A 1 25 ? -15.005 7.515 2.549 1.00 0.00 651 GLY A CA 11
ATOM 18730 C C . GLY A 1 25 ? -13.597 7.564 3.134 1.00 0.00 651 GLY A C 11
ATOM 18731 O O . GLY A 1 25 ? -13.344 8.272 4.109 1.00 0.00 651 GLY A O 11
ATOM 18735 N N . PHE A 1 26 ? -12.685 6.805 2.537 1.00 0.00 652 PHE A N 11
ATOM 18736 C CA . PHE A 1 26 ? -11.305 6.768 3.012 1.00 0.00 652 PHE A CA 11
ATOM 18737 C C . PHE A 1 26 ? -10.434 7.739 2.225 1.00 0.00 652 PHE A C 11
ATOM 18738 O O . PHE A 1 26 ? -10.507 7.801 0.997 1.00 0.00 652 PHE A O 11
ATOM 18755 N N . LYS A 1 27 ? -9.600 8.486 2.940 1.00 0.00 653 LYS A N 11
ATOM 18756 C CA . LYS A 1 27 ? -8.707 9.441 2.298 1.00 0.00 653 LYS A CA 11
ATOM 18757 C C . LYS A 1 27 ? -7.354 8.787 2.045 1.00 0.00 653 LYS A C 11
ATOM 18758 O O . LYS A 1 27 ? -6.710 8.295 2.973 1.00 0.00 653 LYS A O 11
ATOM 18777 N N . VAL A 1 28 ? -6.930 8.770 0.785 1.00 0.00 654 VAL A N 11
ATOM 18778 C CA . VAL A 1 28 ? -5.656 8.156 0.439 1.00 0.00 654 VAL A CA 11
ATOM 18779 C C . VAL A 1 28 ? -4.788 9.106 -0.379 1.00 0.00 654 VAL A C 11
ATOM 18780 O O . VAL A 1 28 ? -5.294 9.940 -1.129 1.00 0.00 654 VAL A O 11
ATOM 18793 N N . ILE A 1 29 ? -3.474 8.960 -0.233 1.00 0.00 655 ILE A N 11
ATOM 18794 C CA . ILE A 1 29 ? -2.528 9.794 -0.966 1.00 0.00 655 ILE A CA 11
ATOM 18795 C C . ILE A 1 29 ? -1.731 8.940 -1.948 1.00 0.00 655 ILE A C 11
ATOM 18796 O O . ILE A 1 29 ? -1.193 7.896 -1.577 1.00 0.00 655 ILE A O 11
ATOM 18812 N N . TRP A 1 30 ? -1.670 9.377 -3.202 1.00 0.00 656 TRP A N 11
ATOM 18813 C CA . TRP A 1 30 ? -0.946 8.625 -4.222 1.00 0.00 656 TRP A CA 11
ATOM 18814 C C . TRP A 1 30 ? 0.467 9.169 -4.420 1.00 0.00 656 TRP A C 11
ATOM 18815 O O . TRP A 1 30 ? 0.668 10.378 -4.537 1.00 0.00 656 TRP A O 11
ATOM 18836 N N . LEU A 1 31 ? 1.439 8.260 -4.470 1.00 0.00 657 LEU A N 11
ATOM 18837 C CA . LEU A 1 31 ? 2.834 8.644 -4.668 1.00 0.00 657 LEU A CA 11
ATOM 18838 C C . LEU A 1 31 ? 3.392 8.004 -5.936 1.00 0.00 657 LEU A C 11
ATOM 18839 O O . LEU A 1 31 ? 3.102 6.845 -6.235 1.00 0.00 657 LEU A O 11
ATOM 18855 N N . VAL A 1 32 ? 4.204 8.759 -6.670 1.00 0.00 658 VAL A N 11
ATOM 18856 C CA . VAL A 1 32 ? 4.808 8.246 -7.895 1.00 0.00 658 VAL A CA 11
ATOM 18857 C C . VAL A 1 32 ? 6.295 7.987 -7.674 1.00 0.00 658 VAL A C 11
ATOM 18858 O O . VAL A 1 32 ? 7.028 7.665 -8.610 1.00 0.00 658 VAL A O 11
ATOM 18871 N N . ASP A 1 33 ? 6.729 8.133 -6.426 1.00 0.00 659 ASP A N 11
ATOM 18872 C CA . ASP A 1 33 ? 8.127 7.916 -6.076 1.00 0.00 659 ASP A CA 11
ATOM 18873 C C . ASP A 1 33 ? 8.249 7.500 -4.613 1.00 0.00 659 ASP A C 11
ATOM 18874 O O . ASP A 1 33 ? 7.252 7.185 -3.963 1.00 0.00 659 ASP A O 11
ATOM 18883 N N . GLY A 1 34 ? 9.475 7.495 -4.103 1.00 0.00 660 GLY A N 11
ATOM 18884 C CA . GLY A 1 34 ? 9.712 7.109 -2.717 1.00 0.00 660 GLY A CA 11
ATOM 18885 C C . GLY A 1 34 ? 10.200 8.293 -1.885 1.00 0.00 660 GLY A C 11
ATOM 18886 O O . GLY A 1 34 ? 9.842 8.426 -0.715 1.00 0.00 660 GLY A O 11
ATOM 18890 N N . SER A 1 35 ? 11.024 9.144 -2.488 1.00 0.00 661 SER A N 11
ATOM 18891 C CA . SER A 1 35 ? 11.557 10.303 -1.778 1.00 0.00 661 SER A CA 11
ATOM 18892 C C . SER A 1 35 ? 10.429 11.201 -1.275 1.00 0.00 661 SER A C 11
ATOM 18893 O O . SER A 1 35 ? 10.438 11.636 -0.123 1.00 0.00 661 SER A O 11
ATOM 18901 N N . THR A 1 36 ? 9.455 11.468 -2.139 1.00 0.00 662 THR A N 11
ATOM 18902 C CA . THR A 1 36 ? 8.327 12.309 -1.756 1.00 0.00 662 THR A CA 11
ATOM 18903 C C . THR A 1 36 ? 7.512 11.631 -0.664 1.00 0.00 662 THR A C 11
ATOM 18904 O O . THR A 1 36 ? 6.995 12.287 0.239 1.00 0.00 662 THR A O 11
ATOM 18915 N N . ALA A 1 37 ? 7.398 10.311 -0.760 1.00 0.00 663 ALA A N 11
ATOM 18916 C CA . ALA A 1 37 ? 6.639 9.549 0.222 1.00 0.00 663 ALA A CA 11
ATOM 18917 C C . ALA A 1 37 ? 7.255 9.688 1.608 1.00 0.00 663 ALA A C 11
ATOM 18918 O O . ALA A 1 37 ? 6.553 9.913 2.586 1.00 0.00 663 ALA A O 11
ATOM 18925 N N . LEU A 1 38 ? 8.570 9.552 1.686 1.00 0.00 664 LEU A N 11
ATOM 18926 C CA . LEU A 1 38 ? 9.258 9.663 2.968 1.00 0.00 664 LEU A CA 11
ATOM 18927 C C . LEU A 1 38 ? 8.991 11.014 3.626 1.00 0.00 664 LEU A C 11
ATOM 18928 O O . LEU A 1 38 ? 8.721 11.089 4.826 1.00 0.00 664 LEU A O 11
ATOM 18944 N N . ASP A 1 39 ? 9.080 12.079 2.836 1.00 0.00 665 ASP A N 11
ATOM 18945 C CA . ASP A 1 39 ? 8.866 13.427 3.353 1.00 0.00 665 ASP A CA 11
ATOM 18946 C C . ASP A 1 39 ? 7.442 13.621 3.875 1.00 0.00 665 ASP A C 11
ATOM 18947 O O . ASP A 1 39 ? 7.238 14.260 4.908 1.00 0.00 665 ASP A O 11
ATOM 18956 N N . GLN A 1 40 ? 6.461 13.090 3.155 1.00 0.00 666 GLN A N 11
ATOM 18957 C CA . GLN A 1 40 ? 5.066 13.241 3.563 1.00 0.00 666 GLN A CA 11
ATOM 18958 C C . GLN A 1 40 ? 4.590 12.047 4.387 1.00 0.00 666 GLN A C 11
ATOM 18959 O O . GLN A 1 40 ? 3.943 12.216 5.421 1.00 0.00 666 GLN A O 11
ATOM 18973 N N . LEU A 1 41 ? 4.905 10.846 3.919 1.00 0.00 667 LEU A N 11
ATOM 18974 C CA . LEU A 1 41 ? 4.495 9.630 4.617 1.00 0.00 667 LEU A CA 11
ATOM 18975 C C . LEU A 1 41 ? 4.818 9.723 6.102 1.00 0.00 667 LEU A C 11
ATOM 18976 O O . LEU A 1 41 ? 4.018 9.322 6.946 1.00 0.00 667 LEU A O 11
ATOM 18992 N N . ASP A 1 42 ? 5.992 10.256 6.416 1.00 0.00 668 ASP A N 11
ATOM 18993 C CA . ASP A 1 42 ? 6.401 10.396 7.806 1.00 0.00 668 ASP A CA 11
ATOM 18994 C C . ASP A 1 42 ? 5.439 11.307 8.562 1.00 0.00 668 ASP A C 11
ATOM 18995 O O . ASP A 1 42 ? 5.176 11.102 9.747 1.00 0.00 668 ASP A O 11
ATOM 19004 N N . LEU A 1 43 ? 4.930 12.322 7.873 1.00 0.00 669 LEU A N 11
ATOM 19005 C CA . LEU A 1 43 ? 4.011 13.273 8.490 1.00 0.00 669 LEU A CA 11
ATOM 19006 C C . LEU A 1 43 ? 2.603 12.697 8.647 1.00 0.00 669 LEU A C 11
ATOM 19007 O O . LEU A 1 43 ? 1.971 12.873 9.689 1.00 0.00 669 LEU A O 11
ATOM 19023 N N . LEU A 1 44 ? 2.103 12.030 7.609 1.00 0.00 670 LEU A N 11
ATOM 19024 C CA . LEU A 1 44 ? 0.754 11.470 7.665 1.00 0.00 670 LEU A CA 11
ATOM 19025 C C . LEU A 1 44 ? 0.724 10.131 8.399 1.00 0.00 670 LEU A C 11
ATOM 19026 O O . LEU A 1 44 ? -0.342 9.660 8.793 1.00 0.00 670 LEU A O 11
ATOM 19042 N N . GLN A 1 45 ? 1.890 9.519 8.585 1.00 0.00 671 GLN A N 11
ATOM 19043 C CA . GLN A 1 45 ? 1.954 8.237 9.281 1.00 0.00 671 GLN A CA 11
ATOM 19044 C C . GLN A 1 45 ? 0.757 7.365 8.902 1.00 0.00 671 GLN A C 11
ATOM 19045 O O . GLN A 1 45 ? -0.207 7.260 9.660 1.00 0.00 671 GLN A O 11
ATOM 19059 N N . PRO A 1 46 ? 0.793 6.755 7.744 1.00 0.00 672 PRO A N 11
ATOM 19060 C CA . PRO A 1 46 ? -0.321 5.891 7.257 1.00 0.00 672 PRO A CA 11
ATOM 19061 C C . PRO A 1 46 ? -0.446 4.595 8.055 1.00 0.00 672 PRO A C 11
ATOM 19062 O O . PRO A 1 46 ? 0.516 4.141 8.676 1.00 0.00 672 PRO A O 11
ATOM 19073 N N . ILE A 1 47 ? -1.639 4.006 8.031 1.00 0.00 673 ILE A N 11
ATOM 19074 C CA . ILE A 1 47 ? -1.883 2.763 8.755 1.00 0.00 673 ILE A CA 11
ATOM 19075 C C . ILE A 1 47 ? -1.654 1.564 7.841 1.00 0.00 673 ILE A C 11
ATOM 19076 O O . ILE A 1 47 ? -1.351 0.465 8.306 1.00 0.00 673 ILE A O 11
ATOM 19092 N N . VAL A 1 48 ? -1.797 1.788 6.539 1.00 0.00 674 VAL A N 11
ATOM 19093 C CA . VAL A 1 48 ? -1.600 0.725 5.561 1.00 0.00 674 VAL A CA 11
ATOM 19094 C C . VAL A 1 48 ? -0.945 1.279 4.299 1.00 0.00 674 VAL A C 11
ATOM 19095 O O . VAL A 1 48 ? -1.242 2.398 3.871 1.00 0.00 674 VAL A O 11
ATOM 19108 N N . ILE A 1 49 ? -0.045 0.495 3.711 1.00 0.00 675 ILE A N 11
ATOM 19109 C CA . ILE A 1 49 ? 0.647 0.931 2.505 1.00 0.00 675 ILE A CA 11
ATOM 19110 C C . ILE A 1 49 ? 0.547 -0.106 1.389 1.00 0.00 675 ILE A C 11
ATOM 19111 O O . ILE A 1 49 ? 0.890 -1.276 1.574 1.00 0.00 675 ILE A O 11
ATOM 19127 N N . LEU A 1 50 ? 0.098 0.345 0.223 1.00 0.00 676 LEU A N 11
ATOM 19128 C CA . LEU A 1 50 ? -0.017 -0.530 -0.938 1.00 0.00 676 LEU A CA 11
ATOM 19129 C C . LEU A 1 50 ? 0.995 -0.104 -1.996 1.00 0.00 676 LEU A C 11
ATOM 19130 O O . LEU A 1 50 ? 1.095 1.078 -2.320 1.00 0.00 676 LEU A O 11
ATOM 19146 N N . MET A 1 51 ? 1.748 -1.058 -2.532 1.00 0.00 677 MET A N 11
ATOM 19147 C CA . MET A 1 51 ? 2.740 -0.723 -3.547 1.00 0.00 677 MET A CA 11
ATOM 19148 C C . MET A 1 51 ? 2.781 -1.763 -4.658 1.00 0.00 677 MET A C 11
ATOM 19149 O O . MET A 1 51 ? 2.932 -2.958 -4.405 1.00 0.00 677 MET A O 11
ATOM 19163 N N . ALA A 1 52 ? 2.667 -1.288 -5.893 1.00 0.00 678 ALA A N 11
ATOM 19164 C CA . ALA A 1 52 ? 2.714 -2.167 -7.053 1.00 0.00 678 ALA A CA 11
ATOM 19165 C C . ALA A 1 52 ? 4.095 -2.802 -7.166 1.00 0.00 678 ALA A C 11
ATOM 19166 O O . ALA A 1 52 ? 5.088 -2.223 -6.724 1.00 0.00 678 ALA A O 11
ATOM 19173 N N . TRP A 1 53 ? 4.159 -3.988 -7.757 1.00 0.00 679 TRP A N 11
ATOM 19174 C CA . TRP A 1 53 ? 5.436 -4.675 -7.915 1.00 0.00 679 TRP A CA 11
ATOM 19175 C C . TRP A 1 53 ? 5.684 -5.027 -9.379 1.00 0.00 679 TRP A C 11
ATOM 19176 O O . TRP A 1 53 ? 5.615 -6.193 -9.769 1.00 0.00 679 TRP A O 11
ATOM 19197 N N . PRO A 1 54 ? 5.973 -4.041 -10.186 1.00 0.00 680 PRO A N 11
ATOM 19198 C CA . PRO A 1 54 ? 6.242 -4.230 -11.634 1.00 0.00 680 PRO A CA 11
ATOM 19199 C C . PRO A 1 54 ? 7.717 -4.540 -11.911 1.00 0.00 680 PRO A C 11
ATOM 19200 O O . PRO A 1 54 ? 8.605 -4.018 -11.237 1.00 0.00 680 PRO A O 11
ATOM 19211 N N . PRO A 1 55 ? 7.987 -5.376 -12.882 1.00 0.00 681 PRO A N 11
ATOM 19212 C CA . PRO A 1 55 ? 9.379 -5.759 -13.249 1.00 0.00 681 PRO A CA 11
ATOM 19213 C C . PRO A 1 55 ? 10.300 -4.554 -13.470 1.00 0.00 681 PRO A C 11
ATOM 19214 O O . PRO A 1 55 ? 11.395 -4.507 -12.912 1.00 0.00 681 PRO A O 11
ATOM 19225 N N . PRO A 1 56 ? 9.893 -3.594 -14.270 1.00 0.00 682 PRO A N 11
ATOM 19226 C CA . PRO A 1 56 ? 10.714 -2.385 -14.552 1.00 0.00 682 PRO A CA 11
ATOM 19227 C C . PRO A 1 56 ? 11.456 -1.896 -13.315 1.00 0.00 682 PRO A C 11
ATOM 19228 O O . PRO A 1 56 ? 12.345 -1.049 -13.405 1.00 0.00 682 PRO A O 11
ATOM 19239 N N . ASP A 1 57 ? 11.087 -2.441 -12.164 1.00 0.00 683 ASP A N 11
ATOM 19240 C CA . ASP A 1 57 ? 11.729 -2.058 -10.910 1.00 0.00 683 ASP A CA 11
ATOM 19241 C C . ASP A 1 57 ? 11.273 -0.672 -10.476 1.00 0.00 683 ASP A C 11
ATOM 19242 O O . ASP A 1 57 ? 11.988 0.315 -10.650 1.00 0.00 683 ASP A O 11
ATOM 19251 N N . GLN A 1 58 ? 10.074 -0.608 -9.912 1.00 0.00 684 GLN A N 11
ATOM 19252 C CA . GLN A 1 58 ? 9.520 0.659 -9.455 1.00 0.00 684 GLN A CA 11
ATOM 19253 C C . GLN A 1 58 ? 10.419 1.281 -8.386 1.00 0.00 684 GLN A C 11
ATOM 19254 O O . GLN A 1 58 ? 10.935 0.586 -7.512 1.00 0.00 684 GLN A O 11
ATOM 19268 N N . SER A 1 59 ? 10.604 2.593 -8.470 1.00 0.00 685 SER A N 11
ATOM 19269 C CA . SER A 1 59 ? 11.445 3.309 -7.511 1.00 0.00 685 SER A CA 11
ATOM 19270 C C . SER A 1 59 ? 10.875 3.191 -6.106 1.00 0.00 685 SER A C 11
ATOM 19271 O O . SER A 1 59 ? 11.614 3.209 -5.121 1.00 0.00 685 SER A O 11
ATOM 19279 N N . CYS A 1 60 ? 9.560 3.057 -6.018 1.00 0.00 686 CYS A N 11
ATOM 19280 C CA . CYS A 1 60 ? 8.906 2.923 -4.726 1.00 0.00 686 CYS A CA 11
ATOM 19281 C C . CYS A 1 60 ? 9.549 1.781 -3.951 1.00 0.00 686 CYS A C 11
ATOM 19282 O O . CYS A 1 60 ? 9.352 1.642 -2.744 1.00 0.00 686 CYS A O 11
ATOM 19290 N N . LEU A 1 61 ? 10.328 0.970 -4.662 1.00 0.00 687 LEU A N 11
ATOM 19291 C CA . LEU A 1 61 ? 11.011 -0.158 -4.045 1.00 0.00 687 LEU A CA 11
ATOM 19292 C C . LEU A 1 61 ? 11.994 0.336 -2.993 1.00 0.00 687 LEU A C 11
ATOM 19293 O O . LEU A 1 61 ? 12.220 -0.332 -1.984 1.00 0.00 687 LEU A O 11
ATOM 19309 N N . LEU A 1 62 ? 12.571 1.513 -3.224 1.00 0.00 688 LEU A N 11
ATOM 19310 C CA . LEU A 1 62 ? 13.518 2.072 -2.266 1.00 0.00 688 LEU A CA 11
ATOM 19311 C C . LEU A 1 62 ? 12.796 2.362 -0.956 1.00 0.00 688 LEU A C 11
ATOM 19312 O O . LEU A 1 62 ? 13.325 2.123 0.132 1.00 0.00 688 LEU A O 11
ATOM 19328 N N . LEU A 1 63 ? 11.571 2.864 -1.076 1.00 0.00 689 LEU A N 11
ATOM 19329 C CA . LEU A 1 63 ? 10.758 3.172 0.092 1.00 0.00 689 LEU A CA 11
ATOM 19330 C C . LEU A 1 63 ? 10.520 1.909 0.916 1.00 0.00 689 LEU A C 11
ATOM 19331 O O . LEU A 1 63 ? 10.625 1.922 2.143 1.00 0.00 689 LEU A O 11
ATOM 19347 N N . LEU A 1 64 ? 10.201 0.816 0.227 1.00 0.00 690 LEU A N 11
ATOM 19348 C CA . LEU A 1 64 ? 9.949 -0.453 0.899 1.00 0.00 690 LEU A CA 11
ATOM 19349 C C . LEU A 1 64 ? 11.170 -0.893 1.697 1.00 0.00 690 LEU A C 11
ATOM 19350 O O . LEU A 1 64 ? 11.042 -1.411 2.807 1.00 0.00 690 LEU A O 11
ATOM 19366 N N . GLN A 1 65 ? 12.356 -0.684 1.132 1.00 0.00 691 GLN A N 11
ATOM 19367 C CA . GLN A 1 65 ? 13.585 -1.066 1.816 1.00 0.00 691 GLN A CA 11
ATOM 19368 C C . GLN A 1 65 ? 13.699 -0.322 3.140 1.00 0.00 691 GLN A C 11
ATOM 19369 O O . GLN A 1 65 ? 14.122 -0.888 4.150 1.00 0.00 691 GLN A O 11
ATOM 19383 N N . HIS A 1 66 ? 13.305 0.948 3.134 1.00 0.00 692 HIS A N 11
ATOM 19384 C CA . HIS A 1 66 ? 13.356 1.751 4.348 1.00 0.00 692 HIS A CA 11
ATOM 19385 C C . HIS A 1 66 ? 12.531 1.087 5.447 1.00 0.00 692 HIS A C 11
ATOM 19386 O O . HIS A 1 66 ? 13.004 0.899 6.568 1.00 0.00 692 HIS A O 11
ATOM 19401 N N . LEU A 1 67 ? 11.297 0.726 5.108 1.00 0.00 693 LEU A N 11
ATOM 19402 C CA . LEU A 1 67 ? 10.409 0.071 6.063 1.00 0.00 693 LEU A CA 11
ATOM 19403 C C . LEU A 1 67 ? 11.060 -1.189 6.623 1.00 0.00 693 LEU A C 11
ATOM 19404 O O . LEU A 1 67 ? 10.875 -1.530 7.792 1.00 0.00 693 LEU A O 11
ATOM 19420 N N . ARG A 1 68 ? 11.821 -1.880 5.778 1.00 0.00 694 ARG A N 11
ATOM 19421 C CA . ARG A 1 68 ? 12.490 -3.104 6.200 1.00 0.00 694 ARG A CA 11
ATOM 19422 C C . ARG A 1 68 ? 13.476 -2.802 7.322 1.00 0.00 694 ARG A C 11
ATOM 19423 O O . ARG A 1 68 ? 13.636 -3.593 8.251 1.00 0.00 694 ARG A O 11
ATOM 19444 N N . GLU A 1 69 ? 14.127 -1.648 7.233 1.00 0.00 695 GLU A N 11
ATOM 19445 C CA . GLU A 1 69 ? 15.086 -1.248 8.255 1.00 0.00 695 GLU A CA 11
ATOM 19446 C C . GLU A 1 69 ? 14.370 -0.939 9.567 1.00 0.00 695 GLU A C 11
ATOM 19447 O O . GLU A 1 69 ? 14.906 -1.178 10.650 1.00 0.00 695 GLU A O 11
ATOM 19459 N N . HIS A 1 70 ? 13.159 -0.401 9.460 1.00 0.00 696 HIS A N 11
ATOM 19460 C CA . HIS A 1 70 ? 12.377 -0.056 10.644 1.00 0.00 696 HIS A CA 11
ATOM 19461 C C . HIS A 1 70 ? 11.139 -0.941 10.764 1.00 0.00 696 HIS A C 11
ATOM 19462 O O . HIS A 1 70 ? 10.154 -0.562 11.399 1.00 0.00 696 HIS A O 11
ATOM 19477 N N . GLN A 1 71 ? 11.190 -2.119 10.151 1.00 0.00 697 GLN A N 11
ATOM 19478 C CA . GLN A 1 71 ? 10.061 -3.042 10.196 1.00 0.00 697 GLN A CA 11
ATOM 19479 C C . GLN A 1 71 ? 9.674 -3.355 11.638 1.00 0.00 697 GLN A C 11
ATOM 19480 O O . GLN A 1 71 ? 8.576 -3.845 11.901 1.00 0.00 697 GLN A O 11
ATOM 19494 N N . ALA A 1 72 ? 10.579 -3.074 12.570 1.00 0.00 698 ALA A N 11
ATOM 19495 C CA . ALA A 1 72 ? 10.307 -3.336 13.979 1.00 0.00 698 ALA A CA 11
ATOM 19496 C C . ALA A 1 72 ? 10.094 -4.831 14.206 1.00 0.00 698 ALA A C 11
ATOM 19497 O O . ALA A 1 72 ? 10.950 -5.503 14.781 1.00 0.00 698 ALA A O 11
ATOM 19504 N N . ASP A 1 73 ? 8.953 -5.334 13.733 1.00 0.00 699 ASP A N 11
ATOM 19505 C CA . ASP A 1 73 ? 8.602 -6.755 13.856 1.00 0.00 699 ASP A CA 11
ATOM 19506 C C . ASP A 1 73 ? 7.493 -7.005 14.890 1.00 0.00 699 ASP A C 11
ATOM 19507 O O . ASP A 1 73 ? 6.610 -7.828 14.647 1.00 0.00 699 ASP A O 11
ATOM 19516 N N . PRO A 1 74 ? 7.493 -6.336 16.020 1.00 0.00 700 PRO A N 11
ATOM 19517 C CA . PRO A 1 74 ? 6.432 -6.543 17.048 1.00 0.00 700 PRO A CA 11
ATOM 19518 C C . PRO A 1 74 ? 5.034 -6.299 16.482 1.00 0.00 700 PRO A C 11
ATOM 19519 O O . PRO A 1 74 ? 4.165 -7.168 16.551 1.00 0.00 700 PRO A O 11
ATOM 19530 N N . HIS A 1 75 ? 4.827 -5.109 15.924 1.00 0.00 701 HIS A N 11
ATOM 19531 C CA . HIS A 1 75 ? 3.533 -4.755 15.350 1.00 0.00 701 HIS A CA 11
ATOM 19532 C C . HIS A 1 75 ? 3.714 -4.032 14.017 1.00 0.00 701 HIS A C 11
ATOM 19533 O O . HIS A 1 75 ? 3.429 -2.839 13.907 1.00 0.00 701 HIS A O 11
ATOM 19548 N N . PRO A 1 76 ? 4.183 -4.723 13.013 1.00 0.00 702 PRO A N 11
ATOM 19549 C CA . PRO A 1 76 ? 4.408 -4.128 11.666 1.00 0.00 702 PRO A CA 11
ATOM 19550 C C . PRO A 1 76 ? 3.102 -3.709 10.990 1.00 0.00 702 PRO A C 11
ATOM 19551 O O . PRO A 1 76 ? 2.079 -4.378 11.131 1.00 0.00 702 PRO A O 11
ATOM 19562 N N . PRO A 1 77 ? 3.125 -2.626 10.257 1.00 0.00 703 PRO A N 11
ATOM 19563 C CA . PRO A 1 77 ? 1.923 -2.115 9.536 1.00 0.00 703 PRO A CA 11
ATOM 19564 C C . PRO A 1 77 ? 1.435 -3.103 8.481 1.00 0.00 703 PRO A C 11
ATOM 19565 O O . PRO A 1 77 ? 2.176 -3.992 8.061 1.00 0.00 703 PRO A O 11
ATOM 19576 N N . LEU A 1 78 ? 0.185 -2.945 8.059 1.00 0.00 704 LEU A N 11
ATOM 19577 C CA . LEU A 1 78 ? -0.387 -3.837 7.057 1.00 0.00 704 LEU A CA 11
ATOM 19578 C C . LEU A 1 78 ? 0.144 -3.474 5.671 1.00 0.00 704 LEU A C 11
ATOM 19579 O O . LEU A 1 78 ? 0.041 -2.325 5.241 1.00 0.00 704 LEU A O 11
ATOM 19595 N N . VAL A 1 79 ? 0.727 -4.453 4.981 1.00 0.00 705 VAL A N 11
ATOM 19596 C CA . VAL A 1 79 ? 1.283 -4.208 3.652 1.00 0.00 705 VAL A CA 11
ATOM 19597 C C . VAL A 1 79 ? 0.662 -5.124 2.597 1.00 0.00 705 VAL A C 11
ATOM 19598 O O . VAL A 1 79 ? 0.566 -6.340 2.784 1.00 0.00 705 VAL A O 11
ATOM 19611 N N . LEU A 1 80 ? 0.257 -4.526 1.477 1.00 0.00 706 LEU A N 11
ATOM 19612 C CA . LEU A 1 80 ? -0.335 -5.287 0.380 1.00 0.00 706 LEU A CA 11
ATOM 19613 C C . LEU A 1 80 ? 0.423 -5.027 -0.919 1.00 0.00 706 LEU A C 11
ATOM 19614 O O . LEU A 1 80 ? 0.907 -3.917 -1.153 1.00 0.00 706 LEU A O 11
ATOM 19630 N N . PHE A 1 81 ? 0.520 -6.048 -1.764 1.00 0.00 707 PHE A N 11
ATOM 19631 C CA . PHE A 1 81 ? 1.220 -5.904 -3.037 1.00 0.00 707 PHE A CA 11
ATOM 19632 C C . PHE A 1 81 ? 0.226 -5.847 -4.192 1.00 0.00 707 PHE A C 11
ATOM 19633 O O . PHE A 1 81 ? -0.584 -6.755 -4.376 1.00 0.00 707 PHE A O 11
ATOM 19650 N N . LEU A 1 82 ? 0.299 -4.773 -4.970 1.00 0.00 708 LEU A N 11
ATOM 19651 C CA . LEU A 1 82 ? -0.593 -4.599 -6.109 1.00 0.00 708 LEU A CA 11
ATOM 19652 C C . LEU A 1 82 ? 0.086 -5.055 -7.396 1.00 0.00 708 LEU A C 11
ATOM 19653 O O . LEU A 1 82 ? 1.308 -4.988 -7.522 1.00 0.00 708 LEU A O 11
ATOM 19669 N N . GLY A 1 83 ? -0.715 -5.518 -8.351 1.00 0.00 709 GLY A N 11
ATOM 19670 C CA . GLY A 1 83 ? -0.178 -5.982 -9.624 1.00 0.00 709 GLY A CA 11
ATOM 19671 C C . GLY A 1 83 ? 0.255 -7.441 -9.539 1.00 0.00 709 GLY A C 11
ATOM 19672 O O . GLY A 1 83 ? -0.542 -8.315 -9.197 1.00 0.00 709 GLY A O 11
ATOM 19676 N N . GLU A 1 84 ? 1.518 -7.699 -9.861 1.00 0.00 710 GLU A N 11
ATOM 19677 C CA . GLU A 1 84 ? 2.043 -9.060 -9.825 1.00 0.00 710 GLU A CA 11
ATOM 19678 C C . GLU A 1 84 ? 2.624 -9.382 -8.451 1.00 0.00 710 GLU A C 11
ATOM 19679 O O . GLU A 1 84 ? 3.017 -8.487 -7.702 1.00 0.00 710 GLU A O 11
ATOM 19691 N N . PRO A 1 85 ? 2.681 -10.643 -8.120 1.00 0.00 711 PRO A N 11
ATOM 19692 C CA . PRO A 1 85 ? 3.224 -11.119 -6.814 1.00 0.00 711 PRO A CA 11
ATOM 19693 C C . PRO A 1 85 ? 4.740 -10.956 -6.723 1.00 0.00 711 PRO A C 11
ATOM 19694 O O . PRO A 1 85 ? 5.433 -10.903 -7.739 1.00 0.00 711 PRO A O 11
ATOM 19705 N N . PRO A 1 86 ? 5.253 -10.881 -5.525 1.00 0.00 712 PRO A N 11
ATOM 19706 C CA . PRO A 1 86 ? 6.718 -10.725 -5.278 1.00 0.00 712 PRO A CA 11
ATOM 19707 C C . PRO A 1 86 ? 7.497 -11.978 -5.678 1.00 0.00 712 PRO A C 11
ATOM 19708 O O . PRO A 1 86 ? 7.062 -12.736 -6.545 1.00 0.00 712 PRO A O 11
ATOM 19719 N N . VAL A 1 87 ? 8.648 -12.194 -5.047 1.00 0.00 713 VAL A N 11
ATOM 19720 C CA . VAL A 1 87 ? 9.466 -13.360 -5.359 1.00 0.00 713 VAL A CA 11
ATOM 19721 C C . VAL A 1 87 ? 10.159 -13.877 -4.104 1.00 0.00 713 VAL A C 11
ATOM 19722 O O . VAL A 1 87 ? 10.063 -15.060 -3.776 1.00 0.00 713 VAL A O 11
ATOM 19735 N N . ASP A 1 88 ? 10.851 -12.988 -3.402 1.00 0.00 714 ASP A N 11
ATOM 19736 C CA . ASP A 1 88 ? 11.546 -13.378 -2.181 1.00 0.00 714 ASP A CA 11
ATOM 19737 C C . ASP A 1 88 ? 10.539 -13.664 -1.070 1.00 0.00 714 ASP A C 11
ATOM 19738 O O . ASP A 1 88 ? 9.496 -13.014 -0.985 1.00 0.00 714 ASP A O 11
ATOM 19747 N N . PRO A 1 89 ? 10.829 -14.618 -0.227 1.00 0.00 715 PRO A N 11
ATOM 19748 C CA . PRO A 1 89 ? 9.928 -14.996 0.899 1.00 0.00 715 PRO A CA 11
ATOM 19749 C C . PRO A 1 89 ? 9.883 -13.931 1.992 1.00 0.00 715 PRO A C 11
ATOM 19750 O O . PRO A 1 89 ? 8.971 -13.917 2.818 1.00 0.00 715 PRO A O 11
ATOM 19761 N N . LEU A 1 90 ? 10.870 -13.039 1.992 1.00 0.00 716 LEU A N 11
ATOM 19762 C CA . LEU A 1 90 ? 10.919 -11.980 2.992 1.00 0.00 716 LEU A CA 11
ATOM 19763 C C . LEU A 1 90 ? 9.813 -10.963 2.750 1.00 0.00 716 LEU A C 11
ATOM 19764 O O . LEU A 1 90 ? 9.246 -10.413 3.694 1.00 0.00 716 LEU A O 11
ATOM 19780 N N . LEU A 1 91 ? 9.501 -10.721 1.482 1.00 0.00 717 LEU A N 11
ATOM 19781 C CA . LEU A 1 91 ? 8.449 -9.773 1.146 1.00 0.00 717 LEU A CA 11
ATOM 19782 C C . LEU A 1 91 ? 7.090 -10.414 1.392 1.00 0.00 717 LEU A C 11
ATOM 19783 O O . LEU A 1 91 ? 6.159 -9.763 1.866 1.00 0.00 717 LEU A O 11
ATOM 19799 N N . THR A 1 92 ? 6.994 -11.701 1.080 1.00 0.00 718 THR A N 11
ATOM 19800 C CA . THR A 1 92 ? 5.754 -12.438 1.284 1.00 0.00 718 THR A CA 11
ATOM 19801 C C . THR A 1 92 ? 5.438 -12.538 2.772 1.00 0.00 718 THR A C 11
ATOM 19802 O O . THR A 1 92 ? 4.293 -12.363 3.189 1.00 0.00 718 THR A O 11
ATOM 19813 N N . ALA A 1 93 ? 6.466 -12.823 3.568 1.00 0.00 719 ALA A N 11
ATOM 19814 C CA . ALA A 1 93 ? 6.290 -12.945 5.010 1.00 0.00 719 ALA A CA 11
ATOM 19815 C C . ALA A 1 93 ? 5.897 -11.603 5.614 1.00 0.00 719 ALA A C 11
ATOM 19816 O O . ALA A 1 93 ? 5.038 -11.533 6.493 1.00 0.00 719 ALA A O 11
ATOM 19823 N N . GLN A 1 94 ? 6.534 -10.540 5.136 1.00 0.00 720 GLN A N 11
ATOM 19824 C CA . GLN A 1 94 ? 6.246 -9.200 5.636 1.00 0.00 720 GLN A CA 11
ATOM 19825 C C . GLN A 1 94 ? 4.956 -8.661 5.024 1.00 0.00 720 GLN A C 11
ATOM 19826 O O . GLN A 1 94 ? 4.312 -7.777 5.589 1.00 0.00 720 GLN A O 11
ATOM 19840 N N . ALA A 1 95 ? 4.583 -9.201 3.868 1.00 0.00 721 ALA A N 11
ATOM 19841 C CA . ALA A 1 95 ? 3.365 -8.768 3.190 1.00 0.00 721 ALA A CA 11
ATOM 19842 C C . ALA A 1 95 ? 2.130 -9.285 3.924 1.00 0.00 721 ALA A C 11
ATOM 19843 O O . ALA A 1 95 ? 2.104 -10.428 4.384 1.00 0.00 721 ALA A O 11
ATOM 19850 N N . SER A 1 96 ? 1.107 -8.441 4.028 1.00 0.00 722 SER A N 11
ATOM 19851 C CA . SER A 1 96 ? -0.124 -8.832 4.708 1.00 0.00 722 SER A CA 11
ATOM 19852 C C . SER A 1 96 ? -1.072 -9.531 3.742 1.00 0.00 722 SER A C 11
ATOM 19853 O O . SER A 1 96 ? -1.855 -10.393 4.142 1.00 0.00 722 SER A O 11
ATOM 19861 N N . ALA A 1 97 ? -0.998 -9.155 2.470 1.00 0.00 723 ALA A N 11
ATOM 19862 C CA . ALA A 1 97 ? -1.862 -9.760 1.461 1.00 0.00 723 ALA A CA 11
ATOM 19863 C C . ALA A 1 97 ? -1.433 -9.340 0.060 1.00 0.00 723 ALA A C 11
ATOM 19864 O O . ALA A 1 97 ? -1.345 -8.150 -0.245 1.00 0.00 723 ALA A O 11
ATOM 19871 N N . ILE A 1 98 ? -1.163 -10.328 -0.787 1.00 0.00 724 ILE A N 11
ATOM 19872 C CA . ILE A 1 98 ? -0.740 -10.054 -2.155 1.00 0.00 724 ILE A CA 11
ATOM 19873 C C . ILE A 1 98 ? -1.942 -9.996 -3.093 1.00 0.00 724 ILE A C 11
ATOM 19874 O O . ILE A 1 98 ? -2.736 -10.936 -3.159 1.00 0.00 724 ILE A O 11
ATOM 19890 N N . LEU A 1 99 ? -2.064 -8.893 -3.822 1.00 0.00 725 LEU A N 11
ATOM 19891 C CA . LEU A 1 99 ? -3.166 -8.726 -4.763 1.00 0.00 725 LEU A CA 11
ATOM 19892 C C . LEU A 1 99 ? -2.667 -8.851 -6.199 1.00 0.00 725 LEU A C 11
ATOM 19893 O O . LEU A 1 99 ? -1.531 -8.488 -6.506 1.00 0.00 725 LEU A O 11
ATOM 19909 N N . SER A 1 100 ? -3.521 -9.368 -7.075 1.00 0.00 726 SER A N 11
ATOM 19910 C CA . SER A 1 100 ? -3.156 -9.540 -8.477 1.00 0.00 726 SER A CA 11
ATOM 19911 C C . SER A 1 100 ? -4.393 -9.840 -9.316 1.00 0.00 726 SER A C 11
ATOM 19912 O O . SER A 1 100 ? -4.314 -9.956 -10.538 1.00 0.00 726 SER A O 11
ATOM 19920 N N . LYS A 1 101 ? -5.534 -9.962 -8.647 1.00 0.00 727 LYS A N 11
ATOM 19921 C CA . LYS A 1 101 ? -6.787 -10.244 -9.335 1.00 0.00 727 LYS A CA 11
ATOM 19922 C C . LYS A 1 101 ? -7.887 -9.315 -8.834 1.00 0.00 727 LYS A C 11
ATOM 19923 O O . LYS A 1 101 ? -8.712 -9.701 -8.006 1.00 0.00 727 LYS A O 11
ATOM 19942 N N . PRO A 1 102 ? -7.905 -8.103 -9.318 1.00 0.00 728 PRO A N 11
ATOM 19943 C CA . PRO A 1 102 ? -8.919 -7.086 -8.913 1.00 0.00 728 PRO A CA 11
ATOM 19944 C C . PRO A 1 102 ? -10.343 -7.629 -9.000 1.00 0.00 728 PRO A C 11
ATOM 19945 O O . PRO A 1 102 ? -10.681 -8.367 -9.926 1.00 0.00 728 PRO A O 11
ATOM 19956 N N . LEU A 1 103 ? -11.175 -7.259 -8.029 1.00 0.00 729 LEU A N 11
ATOM 19957 C CA . LEU A 1 103 ? -12.559 -7.718 -8.009 1.00 0.00 729 LEU A CA 11
ATOM 19958 C C . LEU A 1 103 ? -13.307 -7.138 -6.811 1.00 0.00 729 LEU A C 11
ATOM 19959 O O . LEU A 1 103 ? -12.974 -7.424 -5.660 1.00 0.00 729 LEU A O 11
ATOM 19975 N N . ASP A 1 104 ? -14.324 -6.329 -7.091 1.00 0.00 730 ASP A N 11
ATOM 19976 C CA . ASP A 1 104 ? -15.121 -5.722 -6.031 1.00 0.00 730 ASP A CA 11
ATOM 19977 C C . ASP A 1 104 ? -14.230 -4.923 -5.072 1.00 0.00 730 ASP A C 11
ATOM 19978 O O . ASP A 1 104 ? -13.310 -5.478 -4.470 1.00 0.00 730 ASP A O 11
ATOM 19987 N N . PRO A 1 105 ? -14.477 -3.641 -4.917 1.00 0.00 731 PRO A N 11
ATOM 19988 C CA . PRO A 1 105 ? -13.667 -2.776 -4.009 1.00 0.00 731 PRO A CA 11
ATOM 19989 C C . PRO A 1 105 ? -13.909 -3.099 -2.537 1.00 0.00 731 PRO A C 11
ATOM 19990 O O . PRO A 1 105 ? -13.175 -2.641 -1.660 1.00 0.00 731 PRO A O 11
ATOM 20001 N N . GLN A 1 106 ? -14.943 -3.890 -2.275 1.00 0.00 732 GLN A N 11
ATOM 20002 C CA . GLN A 1 106 ? -15.274 -4.265 -0.907 1.00 0.00 732 GLN A CA 11
ATOM 20003 C C . GLN A 1 106 ? -14.241 -5.240 -0.358 1.00 0.00 732 GLN A C 11
ATOM 20004 O O . GLN A 1 106 ? -14.014 -5.302 0.850 1.00 0.00 732 GLN A O 11
ATOM 20018 N N . LEU A 1 107 ? -13.616 -6.000 -1.251 1.00 0.00 733 LEU A N 11
ATOM 20019 C CA . LEU A 1 107 ? -12.608 -6.964 -0.832 1.00 0.00 733 LEU A CA 11
ATOM 20020 C C . LEU A 1 107 ? -11.393 -6.245 -0.257 1.00 0.00 733 LEU A C 11
ATOM 20021 O O . LEU A 1 107 ? -10.932 -6.569 0.837 1.00 0.00 733 LEU A O 11
ATOM 20037 N N . LEU A 1 108 ? -10.887 -5.257 -0.989 1.00 0.00 734 LEU A N 11
ATOM 20038 C CA . LEU A 1 108 ? -9.738 -4.495 -0.520 1.00 0.00 734 LEU A CA 11
ATOM 20039 C C . LEU A 1 108 ? -10.057 -3.837 0.817 1.00 0.00 734 LEU A C 11
ATOM 20040 O O . LEU A 1 108 ? -9.238 -3.842 1.737 1.00 0.00 734 LEU A O 11
ATOM 20056 N N . LEU A 1 109 ? -11.260 -3.277 0.917 1.00 0.00 735 LEU A N 11
ATOM 20057 C CA . LEU A 1 109 ? -11.687 -2.622 2.147 1.00 0.00 735 LEU A CA 11
ATOM 20058 C C . LEU A 1 109 ? -11.735 -3.627 3.293 1.00 0.00 735 LEU A C 11
ATOM 20059 O O . LEU A 1 109 ? -11.336 -3.323 4.417 1.00 0.00 735 LEU A O 11
ATOM 20075 N N . THR A 1 110 ? -12.224 -4.826 2.995 1.00 0.00 736 THR A N 11
ATOM 20076 C CA . THR A 1 110 ? -12.318 -5.875 4.003 1.00 0.00 736 THR A CA 11
ATOM 20077 C C . THR A 1 110 ? -10.936 -6.218 4.553 1.00 0.00 736 THR A C 11
ATOM 20078 O O . THR A 1 110 ? -10.776 -6.454 5.751 1.00 0.00 736 THR A O 11
ATOM 20089 N N . THR A 1 111 ? -9.943 -6.250 3.670 1.00 0.00 737 THR A N 11
ATOM 20090 C CA . THR A 1 111 ? -8.581 -6.572 4.082 1.00 0.00 737 THR A CA 11
ATOM 20091 C C . THR A 1 111 ? -8.065 -5.547 5.085 1.00 0.00 737 THR A C 11
ATOM 20092 O O . THR A 1 111 ? -7.462 -5.906 6.097 1.00 0.00 737 THR A O 11
ATOM 20103 N N . LEU A 1 112 ? -8.310 -4.271 4.806 1.00 0.00 738 LEU A N 11
ATOM 20104 C CA . LEU A 1 112 ? -7.868 -3.210 5.703 1.00 0.00 738 LEU A CA 11
ATOM 20105 C C . LEU A 1 112 ? -8.606 -3.312 7.032 1.00 0.00 738 LEU A C 11
ATOM 20106 O O . LEU A 1 112 ? -8.034 -3.079 8.097 1.00 0.00 738 LEU A O 11
ATOM 20122 N N . GLN A 1 113 ? -9.881 -3.676 6.953 1.00 0.00 739 GLN A N 11
ATOM 20123 C CA . GLN A 1 113 ? -10.706 -3.825 8.145 1.00 0.00 739 GLN A CA 11
ATOM 20124 C C . GLN A 1 113 ? -10.180 -4.960 9.017 1.00 0.00 739 GLN A C 11
ATOM 20125 O O . GLN A 1 113 ? -10.320 -4.936 10.240 1.00 0.00 739 GLN A O 11
ATOM 20139 N N . GLY A 1 114 ? -9.581 -5.957 8.374 1.00 0.00 740 GLY A N 11
ATOM 20140 C CA . GLY A 1 114 ? -9.042 -7.108 9.090 1.00 0.00 740 GLY A CA 11
ATOM 20141 C C . GLY A 1 114 ? -8.279 -6.681 10.340 1.00 0.00 740 GLY A C 11
ATOM 20142 O O . GLY A 1 114 ? -7.861 -7.523 11.135 1.00 0.00 740 GLY A O 11
ATOM 20146 N N . LEU A 1 115 ? -8.102 -5.376 10.517 1.00 0.00 741 LEU A N 11
ATOM 20147 C CA . LEU A 1 115 ? -7.391 -4.874 11.687 1.00 0.00 741 LEU A CA 11
ATOM 20148 C C . LEU A 1 115 ? -8.291 -4.909 12.915 1.00 0.00 741 LEU A C 11
ATOM 20149 O O . LEU A 1 115 ? -7.858 -5.285 14.004 1.00 0.00 741 LEU A O 11
ATOM 20165 N N . CYS A 1 116 ? -9.545 -4.513 12.733 1.00 0.00 742 CYS A N 11
ATOM 20166 C CA . CYS A 1 116 ? -10.494 -4.503 13.837 1.00 0.00 742 CYS A CA 11
ATOM 20167 C C . CYS A 1 116 ? -9.873 -3.839 15.057 1.00 0.00 742 CYS A C 11
ATOM 20168 O O . CYS A 1 116 ? -9.788 -4.444 16.125 1.00 0.00 742 CYS A O 11
ATOM 20176 N N . PRO A 1 117 ? -9.442 -2.613 14.922 1.00 0.00 743 PRO A N 11
ATOM 20177 C CA . PRO A 1 117 ? -8.823 -1.867 16.043 1.00 0.00 743 PRO A CA 11
ATOM 20178 C C . PRO A 1 117 ? -9.884 -1.252 16.952 1.00 0.00 743 PRO A C 11
ATOM 20179 O O . PRO A 1 117 ? -10.659 -0.398 16.521 1.00 0.00 743 PRO A O 11
ATOM 20190 N N . PRO A 1 118 ? -9.938 -1.666 18.191 1.00 0.00 744 PRO A N 11
ATOM 20191 C CA . PRO A 1 118 ? -10.928 -1.144 19.167 1.00 0.00 744 PRO A CA 11
ATOM 20192 C C . PRO A 1 118 ? -10.456 0.143 19.839 1.00 0.00 744 PRO A C 11
ATOM 20193 O O . PRO A 1 118 ? -9.301 0.252 20.250 1.00 0.00 744 PRO A O 11
ATOM 20204 N N . ASN A 1 119 ? -11.357 1.114 19.947 1.00 0.00 745 ASN A N 11
ATOM 20205 C CA . ASN A 1 119 ? -11.020 2.388 20.571 1.00 0.00 745 ASN A CA 11
ATOM 20206 C C . ASN A 1 119 ? -11.302 2.342 22.070 1.00 0.00 745 ASN A C 11
ATOM 20207 O O . ASN A 1 119 ? -10.357 2.446 22.834 1.00 0.00 745 ASN A O 11
ATOM 20219 N N . ALA A 1 1 ? -6.796 10.824 10.575 1.00 0.00 627 ALA A N 12
ATOM 20220 C CA . ALA A 1 1 ? -7.049 9.385 10.870 1.00 0.00 627 ALA A CA 12
ATOM 20221 C C . ALA A 1 1 ? -7.706 8.723 9.663 1.00 0.00 627 ALA A C 12
ATOM 20222 O O . ALA A 1 1 ? -8.556 9.320 9.002 1.00 0.00 627 ALA A O 12
ATOM 20231 N N . GLY A 1 2 ? -7.311 7.484 9.385 1.00 0.00 628 GLY A N 12
ATOM 20232 C CA . GLY A 1 2 ? -7.873 6.749 8.259 1.00 0.00 628 GLY A CA 12
ATOM 20233 C C . GLY A 1 2 ? -7.202 7.153 6.952 1.00 0.00 628 GLY A C 12
ATOM 20234 O O . GLY A 1 2 ? -7.792 7.032 5.879 1.00 0.00 628 GLY A O 12
ATOM 20238 N N . HIS A 1 3 ? -5.965 7.631 7.046 1.00 0.00 629 HIS A N 12
ATOM 20239 C CA . HIS A 1 3 ? -5.231 8.044 5.857 1.00 0.00 629 HIS A CA 12
ATOM 20240 C C . HIS A 1 3 ? -4.435 6.871 5.300 1.00 0.00 629 HIS A C 12
ATOM 20241 O O . HIS A 1 3 ? -3.698 6.208 6.029 1.00 0.00 629 HIS A O 12
ATOM 20256 N N . ILE A 1 4 ? -4.592 6.616 4.006 1.00 0.00 630 ILE A N 12
ATOM 20257 C CA . ILE A 1 4 ? -3.886 5.515 3.363 1.00 0.00 630 ILE A CA 12
ATOM 20258 C C . ILE A 1 4 ? -2.961 6.033 2.267 1.00 0.00 630 ILE A C 12
ATOM 20259 O O . ILE A 1 4 ? -3.293 6.983 1.560 1.00 0.00 630 ILE A O 12
ATOM 20275 N N . LEU A 1 5 ? -1.798 5.404 2.134 1.00 0.00 631 LEU A N 12
ATOM 20276 C CA . LEU A 1 5 ? -0.833 5.815 1.120 1.00 0.00 631 LEU A CA 12
ATOM 20277 C C . LEU A 1 5 ? -0.790 4.803 -0.018 1.00 0.00 631 LEU A C 12
ATOM 20278 O O . LEU A 1 5 ? -0.722 3.597 0.217 1.00 0.00 631 LEU A O 12
ATOM 20294 N N . LEU A 1 6 ? -0.832 5.296 -1.254 1.00 0.00 632 LEU A N 12
ATOM 20295 C CA . LEU A 1 6 ? -0.798 4.409 -2.410 1.00 0.00 632 LEU A CA 12
ATOM 20296 C C . LEU A 1 6 ? 0.247 4.855 -3.427 1.00 0.00 632 LEU A C 12
ATOM 20297 O O . LEU A 1 6 ? 0.170 5.957 -3.972 1.00 0.00 632 LEU A O 12
ATOM 20313 N N . LEU A 1 7 ? 1.207 3.975 -3.699 1.00 0.00 633 LEU A N 12
ATOM 20314 C CA . LEU A 1 7 ? 2.249 4.265 -4.677 1.00 0.00 633 LEU A CA 12
ATOM 20315 C C . LEU A 1 7 ? 2.002 3.438 -5.931 1.00 0.00 633 LEU A C 12
ATOM 20316 O O . LEU A 1 7 ? 1.981 2.208 -5.877 1.00 0.00 633 LEU A O 12
ATOM 20332 N N . GLU A 1 8 ? 1.798 4.112 -7.056 1.00 0.00 634 GLU A N 12
ATOM 20333 C CA . GLU A 1 8 ? 1.535 3.406 -8.304 1.00 0.00 634 GLU A CA 12
ATOM 20334 C C . GLU A 1 8 ? 1.822 4.291 -9.511 1.00 0.00 634 GLU A C 12
ATOM 20335 O O . GLU A 1 8 ? 1.821 5.519 -9.410 1.00 0.00 634 GLU A O 12
ATOM 20347 N N . GLU A 1 9 ? 2.052 3.657 -10.655 1.00 0.00 635 GLU A N 12
ATOM 20348 C CA . GLU A 1 9 ? 2.323 4.389 -11.883 1.00 0.00 635 GLU A CA 12
ATOM 20349 C C . GLU A 1 9 ? 1.133 4.267 -12.830 1.00 0.00 635 GLU A C 12
ATOM 20350 O O . GLU A 1 9 ? 0.603 3.175 -13.026 1.00 0.00 635 GLU A O 12
ATOM 20362 N N . GLU A 1 10 ? 0.721 5.401 -13.398 1.00 0.00 636 GLU A N 12
ATOM 20363 C CA . GLU A 1 10 ? -0.418 5.451 -14.319 1.00 0.00 636 GLU A CA 12
ATOM 20364 C C . GLU A 1 10 ? -1.621 6.071 -13.615 1.00 0.00 636 GLU A C 12
ATOM 20365 O O . GLU A 1 10 ? -2.164 5.497 -12.671 1.00 0.00 636 GLU A O 12
ATOM 20377 N N . ASP A 1 11 ? -2.026 7.250 -14.073 1.00 0.00 637 ASP A N 12
ATOM 20378 C CA . ASP A 1 11 ? -3.158 7.945 -13.471 1.00 0.00 637 ASP A CA 12
ATOM 20379 C C . ASP A 1 11 ? -4.444 7.132 -13.602 1.00 0.00 637 ASP A C 12
ATOM 20380 O O . ASP A 1 11 ? -5.305 7.177 -12.724 1.00 0.00 637 ASP A O 12
ATOM 20389 N N . GLU A 1 12 ? -4.575 6.392 -14.698 1.00 0.00 638 GLU A N 12
ATOM 20390 C CA . GLU A 1 12 ? -5.772 5.584 -14.911 1.00 0.00 638 GLU A CA 12
ATOM 20391 C C . GLU A 1 12 ? -5.866 4.471 -13.872 1.00 0.00 638 GLU A C 12
ATOM 20392 O O . GLU A 1 12 ? -6.944 4.186 -13.346 1.00 0.00 638 GLU A O 12
ATOM 20404 N N . ALA A 1 13 ? -4.732 3.845 -13.580 1.00 0.00 639 ALA A N 12
ATOM 20405 C CA . ALA A 1 13 ? -4.696 2.761 -12.607 1.00 0.00 639 ALA A CA 12
ATOM 20406 C C . ALA A 1 13 ? -4.771 3.298 -11.181 1.00 0.00 639 ALA A C 12
ATOM 20407 O O . ALA A 1 13 ? -5.527 2.787 -10.352 1.00 0.00 639 ALA A O 12
ATOM 20414 N N . ALA A 1 14 ? -3.981 4.329 -10.901 1.00 0.00 640 ALA A N 12
ATOM 20415 C CA . ALA A 1 14 ? -3.966 4.922 -9.570 1.00 0.00 640 ALA A CA 12
ATOM 20416 C C . ALA A 1 14 ? -5.333 5.500 -9.227 1.00 0.00 640 ALA A C 12
ATOM 20417 O O . ALA A 1 14 ? -5.812 5.362 -8.102 1.00 0.00 640 ALA A O 12
ATOM 20424 N N . THR A 1 15 ? -5.957 6.149 -10.203 1.00 0.00 641 THR A N 12
ATOM 20425 C CA . THR A 1 15 ? -7.269 6.744 -9.987 1.00 0.00 641 THR A CA 12
ATOM 20426 C C . THR A 1 15 ? -8.318 5.678 -9.682 1.00 0.00 641 THR A C 12
ATOM 20427 O O . THR A 1 15 ? -9.149 5.854 -8.792 1.00 0.00 641 THR A O 12
ATOM 20438 N N . VAL A 1 16 ? -8.284 4.579 -10.429 1.00 0.00 642 VAL A N 12
ATOM 20439 C CA . VAL A 1 16 ? -9.251 3.506 -10.225 1.00 0.00 642 VAL A CA 12
ATOM 20440 C C . VAL A 1 16 ? -9.254 3.036 -8.773 1.00 0.00 642 VAL A C 12
ATOM 20441 O O . VAL A 1 16 ? -10.304 2.984 -8.129 1.00 0.00 642 VAL A O 12
ATOM 20454 N N . VAL A 1 17 ? -8.077 2.696 -8.260 1.00 0.00 643 VAL A N 12
ATOM 20455 C CA . VAL A 1 17 ? -7.967 2.235 -6.880 1.00 0.00 643 VAL A CA 12
ATOM 20456 C C . VAL A 1 17 ? -8.501 3.292 -5.919 1.00 0.00 643 VAL A C 12
ATOM 20457 O O . VAL A 1 17 ? -9.196 2.974 -4.954 1.00 0.00 643 VAL A O 12
ATOM 20470 N N . CYS A 1 18 ? -8.168 4.549 -6.189 1.00 0.00 644 CYS A N 12
ATOM 20471 C CA . CYS A 1 18 ? -8.612 5.650 -5.340 1.00 0.00 644 CYS A CA 12
ATOM 20472 C C . CYS A 1 18 ? -10.134 5.722 -5.286 1.00 0.00 644 CYS A C 12
ATOM 20473 O O . CYS A 1 18 ? -10.712 5.990 -4.233 1.00 0.00 644 CYS A O 12
ATOM 20481 N N . GLU A 1 19 ? -10.782 5.479 -6.420 1.00 0.00 645 GLU A N 12
ATOM 20482 C CA . GLU A 1 19 ? -12.238 5.519 -6.465 1.00 0.00 645 GLU A CA 12
ATOM 20483 C C . GLU A 1 19 ? -12.819 4.449 -5.552 1.00 0.00 645 GLU A C 12
ATOM 20484 O O . GLU A 1 19 ? -13.844 4.661 -4.903 1.00 0.00 645 GLU A O 12
ATOM 20496 N N . MET A 1 20 ? -12.156 3.298 -5.505 1.00 0.00 646 MET A N 12
ATOM 20497 C CA . MET A 1 20 ? -12.617 2.201 -4.665 1.00 0.00 646 MET A CA 12
ATOM 20498 C C . MET A 1 20 ? -12.450 2.559 -3.189 1.00 0.00 646 MET A C 12
ATOM 20499 O O . MET A 1 20 ? -13.379 2.413 -2.392 1.00 0.00 646 MET A O 12
ATOM 20513 N N . LEU A 1 21 ? -11.261 3.041 -2.836 1.00 0.00 647 LEU A N 12
ATOM 20514 C CA . LEU A 1 21 ? -10.985 3.428 -1.458 1.00 0.00 647 LEU A CA 12
ATOM 20515 C C . LEU A 1 21 ? -11.780 4.671 -1.084 1.00 0.00 647 LEU A C 12
ATOM 20516 O O . LEU A 1 21 ? -12.359 4.745 0.001 1.00 0.00 647 LEU A O 12
ATOM 20532 N N . THR A 1 22 ? -11.816 5.644 -1.991 1.00 0.00 648 THR A N 12
ATOM 20533 C CA . THR A 1 22 ? -12.559 6.870 -1.737 1.00 0.00 648 THR A CA 12
ATOM 20534 C C . THR A 1 22 ? -14.006 6.533 -1.403 1.00 0.00 648 THR A C 12
ATOM 20535 O O . THR A 1 22 ? -14.600 7.118 -0.497 1.00 0.00 648 THR A O 12
ATOM 20546 N N . ALA A 1 23 ? -14.561 5.576 -2.141 1.00 0.00 649 ALA A N 12
ATOM 20547 C CA . ALA A 1 23 ? -15.936 5.151 -1.917 1.00 0.00 649 ALA A CA 12
ATOM 20548 C C . ALA A 1 23 ? -16.062 4.455 -0.566 1.00 0.00 649 ALA A C 12
ATOM 20549 O O . ALA A 1 23 ? -17.118 4.492 0.067 1.00 0.00 649 ALA A O 12
ATOM 20556 N N . ALA A 1 24 ? -14.979 3.815 -0.132 1.00 0.00 650 ALA A N 12
ATOM 20557 C CA . ALA A 1 24 ? -14.986 3.107 1.145 1.00 0.00 650 ALA A CA 12
ATOM 20558 C C . ALA A 1 24 ? -15.011 4.094 2.309 1.00 0.00 650 ALA A C 12
ATOM 20559 O O . ALA A 1 24 ? -15.128 3.699 3.469 1.00 0.00 650 ALA A O 12
ATOM 20566 N N . GLY A 1 25 ? -14.913 5.381 1.989 1.00 0.00 651 GLY A N 12
ATOM 20567 C CA . GLY A 1 25 ? -14.937 6.421 3.013 1.00 0.00 651 GLY A CA 12
ATOM 20568 C C . GLY A 1 25 ? -13.525 6.822 3.429 1.00 0.00 651 GLY A C 12
ATOM 20569 O O . GLY A 1 25 ? -13.338 7.788 4.170 1.00 0.00 651 GLY A O 12
ATOM 20573 N N . PHE A 1 26 ? -12.535 6.078 2.950 1.00 0.00 652 PHE A N 12
ATOM 20574 C CA . PHE A 1 26 ? -11.145 6.368 3.282 1.00 0.00 652 PHE A CA 12
ATOM 20575 C C . PHE A 1 26 ? -10.480 7.181 2.178 1.00 0.00 652 PHE A C 12
ATOM 20576 O O . PHE A 1 26 ? -10.671 6.910 0.993 1.00 0.00 652 PHE A O 12
ATOM 20593 N N . LYS A 1 27 ? -9.690 8.171 2.576 1.00 0.00 653 LYS A N 12
ATOM 20594 C CA . LYS A 1 27 ? -8.990 9.011 1.612 1.00 0.00 653 LYS A CA 12
ATOM 20595 C C . LYS A 1 27 ? -7.605 8.439 1.333 1.00 0.00 653 LYS A C 12
ATOM 20596 O O . LYS A 1 27 ? -6.879 8.072 2.256 1.00 0.00 653 LYS A O 12
ATOM 20615 N N . VAL A 1 28 ? -7.249 8.353 0.058 1.00 0.00 654 VAL A N 12
ATOM 20616 C CA . VAL A 1 28 ? -5.951 7.809 -0.323 1.00 0.00 654 VAL A CA 12
ATOM 20617 C C . VAL A 1 28 ? -5.183 8.784 -1.207 1.00 0.00 654 VAL A C 12
ATOM 20618 O O . VAL A 1 28 ? -5.761 9.450 -2.067 1.00 0.00 654 VAL A O 12
ATOM 20631 N N . ILE A 1 29 ? -3.874 8.857 -0.988 1.00 0.00 655 ILE A N 12
ATOM 20632 C CA . ILE A 1 29 ? -3.024 9.747 -1.768 1.00 0.00 655 ILE A CA 12
ATOM 20633 C C . ILE A 1 29 ? -2.172 8.935 -2.736 1.00 0.00 655 ILE A C 12
ATOM 20634 O O . ILE A 1 29 ? -1.525 7.964 -2.343 1.00 0.00 655 ILE A O 12
ATOM 20650 N N . TRP A 1 30 ? -2.181 9.333 -4.001 1.00 0.00 656 TRP A N 12
ATOM 20651 C CA . TRP A 1 30 ? -1.410 8.628 -5.017 1.00 0.00 656 TRP A CA 12
ATOM 20652 C C . TRP A 1 30 ? -0.041 9.273 -5.203 1.00 0.00 656 TRP A C 12
ATOM 20653 O O . TRP A 1 30 ? 0.061 10.442 -5.575 1.00 0.00 656 TRP A O 12
ATOM 20674 N N . LEU A 1 31 ? 1.009 8.500 -4.943 1.00 0.00 657 LEU A N 12
ATOM 20675 C CA . LEU A 1 31 ? 2.370 9.001 -5.087 1.00 0.00 657 LEU A CA 12
ATOM 20676 C C . LEU A 1 31 ? 3.055 8.360 -6.289 1.00 0.00 657 LEU A C 12
ATOM 20677 O O . LEU A 1 31 ? 2.848 7.179 -6.581 1.00 0.00 657 LEU A O 12
ATOM 20693 N N . VAL A 1 32 ? 3.871 9.150 -6.982 1.00 0.00 658 VAL A N 12
ATOM 20694 C CA . VAL A 1 32 ? 4.590 8.662 -8.153 1.00 0.00 658 VAL A CA 12
ATOM 20695 C C . VAL A 1 32 ? 6.056 8.410 -7.815 1.00 0.00 658 VAL A C 12
ATOM 20696 O O . VAL A 1 32 ? 6.854 8.070 -8.688 1.00 0.00 658 VAL A O 12
ATOM 20709 N N . ASP A 1 33 ? 6.399 8.578 -6.542 1.00 0.00 659 ASP A N 12
ATOM 20710 C CA . ASP A 1 33 ? 7.770 8.370 -6.086 1.00 0.00 659 ASP A CA 12
ATOM 20711 C C . ASP A 1 33 ? 7.770 7.801 -4.673 1.00 0.00 659 ASP A C 12
ATOM 20712 O O . ASP A 1 33 ? 7.231 8.409 -3.750 1.00 0.00 659 ASP A O 12
ATOM 20721 N N . GLY A 1 34 ? 8.371 6.628 -4.511 1.00 0.00 660 GLY A N 12
ATOM 20722 C CA . GLY A 1 34 ? 8.425 5.988 -3.204 1.00 0.00 660 GLY A CA 12
ATOM 20723 C C . GLY A 1 34 ? 9.083 6.896 -2.170 1.00 0.00 660 GLY A C 12
ATOM 20724 O O . GLY A 1 34 ? 8.609 7.005 -1.041 1.00 0.00 660 GLY A O 12
ATOM 20728 N N . SER A 1 35 ? 10.177 7.543 -2.560 1.00 0.00 661 SER A N 12
ATOM 20729 C CA . SER A 1 35 ? 10.889 8.432 -1.648 1.00 0.00 661 SER A CA 12
ATOM 20730 C C . SER A 1 35 ? 9.999 9.588 -1.198 1.00 0.00 661 SER A C 12
ATOM 20731 O O . SER A 1 35 ? 10.019 9.980 -0.030 1.00 0.00 661 SER A O 12
ATOM 20739 N N . THR A 1 36 ? 9.217 10.127 -2.125 1.00 0.00 662 THR A N 12
ATOM 20740 C CA . THR A 1 36 ? 8.326 11.234 -1.800 1.00 0.00 662 THR A CA 12
ATOM 20741 C C . THR A 1 36 ? 7.276 10.785 -0.794 1.00 0.00 662 THR A C 12
ATOM 20742 O O . THR A 1 36 ? 6.899 11.533 0.110 1.00 0.00 662 THR A O 12
ATOM 20753 N N . ALA A 1 37 ? 6.804 9.557 -0.964 1.00 0.00 663 ALA A N 12
ATOM 20754 C CA . ALA A 1 37 ? 5.789 9.007 -0.076 1.00 0.00 663 ALA A CA 12
ATOM 20755 C C . ALA A 1 37 ? 6.309 8.876 1.353 1.00 0.00 663 ALA A C 12
ATOM 20756 O O . ALA A 1 37 ? 5.612 9.221 2.304 1.00 0.00 663 ALA A O 12
ATOM 20763 N N . LEU A 1 38 ? 7.528 8.369 1.502 1.00 0.00 664 LEU A N 12
ATOM 20764 C CA . LEU A 1 38 ? 8.109 8.194 2.832 1.00 0.00 664 LEU A CA 12
ATOM 20765 C C . LEU A 1 38 ? 8.172 9.521 3.585 1.00 0.00 664 LEU A C 12
ATOM 20766 O O . LEU A 1 38 ? 7.830 9.595 4.771 1.00 0.00 664 LEU A O 12
ATOM 20782 N N . ASP A 1 39 ? 8.614 10.568 2.892 1.00 0.00 665 ASP A N 12
ATOM 20783 C CA . ASP A 1 39 ? 8.728 11.883 3.513 1.00 0.00 665 ASP A CA 12
ATOM 20784 C C . ASP A 1 39 ? 7.374 12.350 4.029 1.00 0.00 665 ASP A C 12
ATOM 20785 O O . ASP A 1 39 ? 7.275 12.909 5.122 1.00 0.00 665 ASP A O 12
ATOM 20794 N N . GLN A 1 40 ? 6.331 12.108 3.246 1.00 0.00 666 GLN A N 12
ATOM 20795 C CA . GLN A 1 40 ? 4.988 12.500 3.650 1.00 0.00 666 GLN A CA 12
ATOM 20796 C C . GLN A 1 40 ? 4.357 11.401 4.497 1.00 0.00 666 GLN A C 12
ATOM 20797 O O . GLN A 1 40 ? 3.459 11.655 5.299 1.00 0.00 666 GLN A O 12
ATOM 20811 N N . LEU A 1 41 ? 4.845 10.176 4.315 1.00 0.00 667 LEU A N 12
ATOM 20812 C CA . LEU A 1 41 ? 4.334 9.039 5.068 1.00 0.00 667 LEU A CA 12
ATOM 20813 C C . LEU A 1 41 ? 4.315 9.356 6.555 1.00 0.00 667 LEU A C 12
ATOM 20814 O O . LEU A 1 41 ? 3.336 9.087 7.250 1.00 0.00 667 LEU A O 12
ATOM 20830 N N . ASP A 1 42 ? 5.412 9.929 7.034 1.00 0.00 668 ASP A N 12
ATOM 20831 C CA . ASP A 1 42 ? 5.521 10.281 8.444 1.00 0.00 668 ASP A CA 12
ATOM 20832 C C . ASP A 1 42 ? 4.470 11.318 8.828 1.00 0.00 668 ASP A C 12
ATOM 20833 O O . ASP A 1 42 ? 4.022 11.365 9.974 1.00 0.00 668 ASP A O 12
ATOM 20842 N N . LEU A 1 43 ? 4.096 12.160 7.871 1.00 0.00 669 LEU A N 12
ATOM 20843 C CA . LEU A 1 43 ? 3.113 13.206 8.133 1.00 0.00 669 LEU A CA 12
ATOM 20844 C C . LEU A 1 43 ? 1.697 12.642 8.251 1.00 0.00 669 LEU A C 12
ATOM 20845 O O . LEU A 1 43 ? 0.965 12.990 9.178 1.00 0.00 669 LEU A O 12
ATOM 20861 N N . LEU A 1 44 ? 1.306 11.784 7.312 1.00 0.00 670 LEU A N 12
ATOM 20862 C CA . LEU A 1 44 ? -0.039 11.208 7.347 1.00 0.00 670 LEU A CA 12
ATOM 20863 C C . LEU A 1 44 ? -0.109 10.009 8.287 1.00 0.00 670 LEU A C 12
ATOM 20864 O O . LEU A 1 44 ? -1.195 9.598 8.695 1.00 0.00 670 LEU A O 12
ATOM 20880 N N . GLN A 1 45 ? 1.044 9.446 8.628 1.00 0.00 671 GLN A N 12
ATOM 20881 C CA . GLN A 1 45 ? 1.069 8.292 9.520 1.00 0.00 671 GLN A CA 12
ATOM 20882 C C . GLN A 1 45 ? -0.059 7.329 9.157 1.00 0.00 671 GLN A C 12
ATOM 20883 O O . GLN A 1 45 ? -0.982 7.109 9.941 1.00 0.00 671 GLN A O 12
ATOM 20897 N N . PRO A 1 46 ? 0.000 6.770 7.981 1.00 0.00 672 PRO A N 12
ATOM 20898 C CA . PRO A 1 46 ? -1.035 5.821 7.477 1.00 0.00 672 PRO A CA 12
ATOM 20899 C C . PRO A 1 46 ? -0.974 4.461 8.164 1.00 0.00 672 PRO A C 12
ATOM 20900 O O . PRO A 1 46 ? 0.073 4.053 8.666 1.00 0.00 672 PRO A O 12
ATOM 20911 N N . ILE A 1 47 ? -2.104 3.759 8.168 1.00 0.00 673 ILE A N 12
ATOM 20912 C CA . ILE A 1 47 ? -2.173 2.438 8.780 1.00 0.00 673 ILE A CA 12
ATOM 20913 C C . ILE A 1 47 ? -1.926 1.360 7.733 1.00 0.00 673 ILE A C 12
ATOM 20914 O O . ILE A 1 47 ? -1.542 0.237 8.060 1.00 0.00 673 ILE A O 12
ATOM 20930 N N . VAL A 1 48 ? -2.152 1.711 6.472 1.00 0.00 674 VAL A N 12
ATOM 20931 C CA . VAL A 1 48 ? -1.953 0.768 5.380 1.00 0.00 674 VAL A CA 12
ATOM 20932 C C . VAL A 1 48 ? -1.280 1.456 4.197 1.00 0.00 674 VAL A C 12
ATOM 20933 O O . VAL A 1 48 ? -1.639 2.575 3.825 1.00 0.00 674 VAL A O 12
ATOM 20946 N N . ILE A 1 49 ? -0.301 0.778 3.608 1.00 0.00 675 ILE A N 12
ATOM 20947 C CA . ILE A 1 49 ? 0.417 1.330 2.467 1.00 0.00 675 ILE A CA 12
ATOM 20948 C C . ILE A 1 49 ? 0.283 0.413 1.254 1.00 0.00 675 ILE A C 12
ATOM 20949 O O . ILE A 1 49 ? 0.637 -0.765 1.313 1.00 0.00 675 ILE A O 12
ATOM 20965 N N . LEU A 1 50 ? -0.224 0.963 0.154 1.00 0.00 676 LEU A N 12
ATOM 20966 C CA . LEU A 1 50 ? -0.393 0.185 -1.068 1.00 0.00 676 LEU A CA 12
ATOM 20967 C C . LEU A 1 50 ? 0.647 0.592 -2.107 1.00 0.00 676 LEU A C 12
ATOM 20968 O O . LEU A 1 50 ? 0.804 1.773 -2.410 1.00 0.00 676 LEU A O 12
ATOM 20984 N N . MET A 1 51 ? 1.355 -0.386 -2.656 1.00 0.00 677 MET A N 12
ATOM 20985 C CA . MET A 1 51 ? 2.368 -0.089 -3.661 1.00 0.00 677 MET A CA 12
ATOM 20986 C C . MET A 1 51 ? 2.371 -1.136 -4.769 1.00 0.00 677 MET A C 12
ATOM 20987 O O . MET A 1 51 ? 2.222 -2.332 -4.516 1.00 0.00 677 MET A O 12
ATOM 21001 N N . ALA A 1 52 ? 2.566 -0.673 -5.997 1.00 0.00 678 ALA A N 12
ATOM 21002 C CA . ALA A 1 52 ? 2.619 -1.566 -7.146 1.00 0.00 678 ALA A CA 12
ATOM 21003 C C . ALA A 1 52 ? 3.834 -2.479 -7.033 1.00 0.00 678 ALA A C 12
ATOM 21004 O O . ALA A 1 52 ? 4.821 -2.125 -6.389 1.00 0.00 678 ALA A O 12
ATOM 21011 N N . TRP A 1 53 ? 3.763 -3.653 -7.650 1.00 0.00 679 TRP A N 12
ATOM 21012 C CA . TRP A 1 53 ? 4.881 -4.588 -7.585 1.00 0.00 679 TRP A CA 12
ATOM 21013 C C . TRP A 1 53 ? 5.727 -4.514 -8.855 1.00 0.00 679 TRP A C 12
ATOM 21014 O O . TRP A 1 53 ? 6.926 -4.788 -8.817 1.00 0.00 679 TRP A O 12
ATOM 21035 N N . PRO A 1 54 ? 5.154 -4.104 -9.959 1.00 0.00 680 PRO A N 12
ATOM 21036 C CA . PRO A 1 54 ? 5.915 -3.943 -11.226 1.00 0.00 680 PRO A CA 12
ATOM 21037 C C . PRO A 1 54 ? 6.866 -2.756 -11.125 1.00 0.00 680 PRO A C 12
ATOM 21038 O O . PRO A 1 54 ? 6.581 -1.790 -10.421 1.00 0.00 680 PRO A O 12
ATOM 21049 N N . PRO A 1 55 ? 7.977 -2.812 -11.800 1.00 0.00 681 PRO A N 12
ATOM 21050 C CA . PRO A 1 55 ? 8.988 -1.714 -11.771 1.00 0.00 681 PRO A CA 12
ATOM 21051 C C . PRO A 1 55 ? 8.520 -0.468 -12.529 1.00 0.00 681 PRO A C 12
ATOM 21052 O O . PRO A 1 55 ? 8.423 -0.485 -13.756 1.00 0.00 681 PRO A O 12
ATOM 21063 N N . PRO A 1 56 ? 8.238 0.606 -11.829 1.00 0.00 682 PRO A N 12
ATOM 21064 C CA . PRO A 1 56 ? 7.785 1.879 -12.450 1.00 0.00 682 PRO A CA 12
ATOM 21065 C C . PRO A 1 56 ? 8.960 2.801 -12.754 1.00 0.00 682 PRO A C 12
ATOM 21066 O O . PRO A 1 56 ? 8.946 3.550 -13.731 1.00 0.00 682 PRO A O 12
ATOM 21077 N N . ASP A 1 57 ? 9.972 2.728 -11.900 1.00 0.00 683 ASP A N 12
ATOM 21078 C CA . ASP A 1 57 ? 11.171 3.543 -12.052 1.00 0.00 683 ASP A CA 12
ATOM 21079 C C . ASP A 1 57 ? 12.336 2.881 -11.329 1.00 0.00 683 ASP A C 12
ATOM 21080 O O . ASP A 1 57 ? 13.154 2.200 -11.947 1.00 0.00 683 ASP A O 12
ATOM 21089 N N . GLN A 1 58 ? 12.396 3.077 -10.015 1.00 0.00 684 GLN A N 12
ATOM 21090 C CA . GLN A 1 58 ? 13.460 2.488 -9.207 1.00 0.00 684 GLN A CA 12
ATOM 21091 C C . GLN A 1 58 ? 13.300 2.873 -7.736 1.00 0.00 684 GLN A C 12
ATOM 21092 O O . GLN A 1 58 ? 13.757 2.157 -6.845 1.00 0.00 684 GLN A O 12
ATOM 21106 N N . SER A 1 59 ? 12.653 4.008 -7.490 1.00 0.00 685 SER A N 12
ATOM 21107 C CA . SER A 1 59 ? 12.442 4.480 -6.127 1.00 0.00 685 SER A CA 12
ATOM 21108 C C . SER A 1 59 ? 11.551 3.514 -5.344 1.00 0.00 685 SER A C 12
ATOM 21109 O O . SER A 1 59 ? 11.719 3.344 -4.137 1.00 0.00 685 SER A O 12
ATOM 21117 N N . CYS A 1 60 ? 10.602 2.889 -6.035 1.00 0.00 686 CYS A N 12
ATOM 21118 C CA . CYS A 1 60 ? 9.692 1.950 -5.384 1.00 0.00 686 CYS A CA 12
ATOM 21119 C C . CYS A 1 60 ? 10.465 0.792 -4.758 1.00 0.00 686 CYS A C 12
ATOM 21120 O O . CYS A 1 60 ? 10.073 0.266 -3.717 1.00 0.00 686 CYS A O 12
ATOM 21128 N N . LEU A 1 61 ? 11.560 0.398 -5.398 1.00 0.00 687 LEU A N 12
ATOM 21129 C CA . LEU A 1 61 ? 12.372 -0.702 -4.888 1.00 0.00 687 LEU A CA 12
ATOM 21130 C C . LEU A 1 61 ? 13.031 -0.314 -3.567 1.00 0.00 687 LEU A C 12
ATOM 21131 O O . LEU A 1 61 ? 13.115 -1.124 -2.638 1.00 0.00 687 LEU A O 12
ATOM 21147 N N . LEU A 1 62 ? 13.484 0.934 -3.475 1.00 0.00 688 LEU A N 12
ATOM 21148 C CA . LEU A 1 62 ? 14.115 1.402 -2.250 1.00 0.00 688 LEU A CA 12
ATOM 21149 C C . LEU A 1 62 ? 13.066 1.525 -1.152 1.00 0.00 688 LEU A C 12
ATOM 21150 O O . LEU A 1 62 ? 13.342 1.259 0.018 1.00 0.00 688 LEU A O 12
ATOM 21166 N N . LEU A 1 63 ? 11.853 1.908 -1.543 1.00 0.00 689 LEU A N 12
ATOM 21167 C CA . LEU A 1 63 ? 10.765 2.035 -0.585 1.00 0.00 689 LEU A CA 12
ATOM 21168 C C . LEU A 1 63 ? 10.538 0.695 0.099 1.00 0.00 689 LEU A C 12
ATOM 21169 O O . LEU A 1 63 ? 10.336 0.628 1.310 1.00 0.00 689 LEU A O 12
ATOM 21185 N N . LEU A 1 64 ? 10.592 -0.373 -0.692 1.00 0.00 690 LEU A N 12
ATOM 21186 C CA . LEU A 1 64 ? 10.408 -1.716 -0.160 1.00 0.00 690 LEU A CA 12
ATOM 21187 C C . LEU A 1 64 ? 11.467 -2.011 0.893 1.00 0.00 690 LEU A C 12
ATOM 21188 O O . LEU A 1 64 ? 11.169 -2.572 1.949 1.00 0.00 690 LEU A O 12
ATOM 21204 N N . GLN A 1 65 ? 12.706 -1.626 0.601 1.00 0.00 691 GLN A N 12
ATOM 21205 C CA . GLN A 1 65 ? 13.801 -1.856 1.536 1.00 0.00 691 GLN A CA 12
ATOM 21206 C C . GLN A 1 65 ? 13.560 -1.111 2.847 1.00 0.00 691 GLN A C 12
ATOM 21207 O O . GLN A 1 65 ? 13.783 -1.654 3.929 1.00 0.00 691 GLN A O 12
ATOM 21221 N N . HIS A 1 66 ? 13.103 0.135 2.744 1.00 0.00 692 HIS A N 12
ATOM 21222 C CA . HIS A 1 66 ? 12.838 0.940 3.932 1.00 0.00 692 HIS A CA 12
ATOM 21223 C C . HIS A 1 66 ? 11.826 0.241 4.832 1.00 0.00 692 HIS A C 12
ATOM 21224 O O . HIS A 1 66 ? 12.031 0.120 6.040 1.00 0.00 692 HIS A O 12
ATOM 21239 N N . LEU A 1 67 ? 10.737 -0.220 4.232 1.00 0.00 693 LEU A N 12
ATOM 21240 C CA . LEU A 1 67 ? 9.697 -0.911 4.983 1.00 0.00 693 LEU A CA 12
ATOM 21241 C C . LEU A 1 67 ? 10.274 -2.099 5.749 1.00 0.00 693 LEU A C 12
ATOM 21242 O O . LEU A 1 67 ? 9.858 -2.382 6.872 1.00 0.00 693 LEU A O 12
ATOM 21258 N N . ARG A 1 68 ? 11.227 -2.796 5.135 1.00 0.00 694 ARG A N 12
ATOM 21259 C CA . ARG A 1 68 ? 11.837 -3.956 5.779 1.00 0.00 694 ARG A CA 12
ATOM 21260 C C . ARG A 1 68 ? 12.573 -3.548 7.051 1.00 0.00 694 ARG A C 12
ATOM 21261 O O . ARG A 1 68 ? 12.515 -4.247 8.062 1.00 0.00 694 ARG A O 12
ATOM 21282 N N . GLU A 1 69 ? 13.266 -2.416 6.994 1.00 0.00 695 GLU A N 12
ATOM 21283 C CA . GLU A 1 69 ? 14.009 -1.931 8.152 1.00 0.00 695 GLU A CA 12
ATOM 21284 C C . GLU A 1 69 ? 13.055 -1.487 9.257 1.00 0.00 695 GLU A C 12
ATOM 21285 O O . GLU A 1 69 ? 13.354 -1.630 10.442 1.00 0.00 695 GLU A O 12
ATOM 21297 N N . HIS A 1 70 ? 11.907 -0.950 8.860 1.00 0.00 696 HIS A N 12
ATOM 21298 C CA . HIS A 1 70 ? 10.914 -0.490 9.824 1.00 0.00 696 HIS A CA 12
ATOM 21299 C C . HIS A 1 70 ? 9.845 -1.558 10.050 1.00 0.00 696 HIS A C 12
ATOM 21300 O O . HIS A 1 70 ? 8.907 -1.358 10.821 1.00 0.00 696 HIS A O 12
ATOM 21315 N N . GLN A 1 71 ? 9.999 -2.693 9.374 1.00 0.00 697 GLN A N 12
ATOM 21316 C CA . GLN A 1 71 ? 9.047 -3.793 9.509 1.00 0.00 697 GLN A CA 12
ATOM 21317 C C . GLN A 1 71 ? 8.981 -4.282 10.952 1.00 0.00 697 GLN A C 12
ATOM 21318 O O . GLN A 1 71 ? 7.922 -4.693 11.430 1.00 0.00 697 GLN A O 12
ATOM 21332 N N . ALA A 1 72 ? 10.118 -4.248 11.638 1.00 0.00 698 ALA A N 12
ATOM 21333 C CA . ALA A 1 72 ? 10.174 -4.705 13.021 1.00 0.00 698 ALA A CA 12
ATOM 21334 C C . ALA A 1 72 ? 9.703 -3.612 13.973 1.00 0.00 698 ALA A C 12
ATOM 21335 O O . ALA A 1 72 ? 9.666 -3.811 15.188 1.00 0.00 698 ALA A O 12
ATOM 21342 N N . ASP A 1 73 ? 9.333 -2.461 13.421 1.00 0.00 699 ASP A N 12
ATOM 21343 C CA . ASP A 1 73 ? 8.856 -1.361 14.247 1.00 0.00 699 ASP A CA 12
ATOM 21344 C C . ASP A 1 73 ? 7.492 -1.712 14.833 1.00 0.00 699 ASP A C 12
ATOM 21345 O O . ASP A 1 73 ? 6.697 -2.407 14.200 1.00 0.00 699 ASP A O 12
ATOM 21354 N N . PRO A 1 74 ? 7.214 -1.260 16.024 1.00 0.00 700 PRO A N 12
ATOM 21355 C CA . PRO A 1 74 ? 5.921 -1.545 16.711 1.00 0.00 700 PRO A CA 12
ATOM 21356 C C . PRO A 1 74 ? 4.713 -1.111 15.887 1.00 0.00 700 PRO A C 12
ATOM 21357 O O . PRO A 1 74 ? 4.756 -0.102 15.183 1.00 0.00 700 PRO A O 12
ATOM 21368 N N . HIS A 1 75 ? 3.636 -1.884 15.983 1.00 0.00 701 HIS A N 12
ATOM 21369 C CA . HIS A 1 75 ? 2.416 -1.579 15.247 1.00 0.00 701 HIS A CA 12
ATOM 21370 C C . HIS A 1 75 ? 2.721 -1.366 13.769 1.00 0.00 701 HIS A C 12
ATOM 21371 O O . HIS A 1 75 ? 2.409 -0.317 13.207 1.00 0.00 701 HIS A O 12
ATOM 21386 N N . PRO A 1 76 ? 3.318 -2.341 13.140 1.00 0.00 702 PRO A N 12
ATOM 21387 C CA . PRO A 1 76 ? 3.672 -2.267 11.696 1.00 0.00 702 PRO A CA 12
ATOM 21388 C C . PRO A 1 76 ? 2.429 -2.192 10.809 1.00 0.00 702 PRO A C 12
ATOM 21389 O O . PRO A 1 76 ? 1.476 -2.946 11.003 1.00 0.00 702 PRO A O 12
ATOM 21400 N N . PRO A 1 77 ? 2.420 -1.308 9.846 1.00 0.00 703 PRO A N 12
ATOM 21401 C CA . PRO A 1 77 ? 1.265 -1.148 8.918 1.00 0.00 703 PRO A CA 12
ATOM 21402 C C . PRO A 1 77 ? 1.187 -2.285 7.905 1.00 0.00 703 PRO A C 12
ATOM 21403 O O . PRO A 1 77 ? 2.207 -2.862 7.528 1.00 0.00 703 PRO A O 12
ATOM 21414 N N . LEU A 1 78 ? -0.026 -2.602 7.464 1.00 0.00 704 LEU A N 12
ATOM 21415 C CA . LEU A 1 78 ? -0.213 -3.671 6.492 1.00 0.00 704 LEU A CA 12
ATOM 21416 C C . LEU A 1 78 ? 0.148 -3.176 5.096 1.00 0.00 704 LEU A C 12
ATOM 21417 O O . LEU A 1 78 ? -0.177 -2.048 4.726 1.00 0.00 704 LEU A O 12
ATOM 21433 N N . VAL A 1 79 ? 0.831 -4.019 4.329 1.00 0.00 705 VAL A N 12
ATOM 21434 C CA . VAL A 1 79 ? 1.237 -3.640 2.983 1.00 0.00 705 VAL A CA 12
ATOM 21435 C C . VAL A 1 79 ? 0.565 -4.520 1.932 1.00 0.00 705 VAL A C 12
ATOM 21436 O O . VAL A 1 79 ? 0.607 -5.751 2.010 1.00 0.00 705 VAL A O 12
ATOM 21449 N N . LEU A 1 80 ? -0.040 -3.875 0.939 1.00 0.00 706 LEU A N 12
ATOM 21450 C CA . LEU A 1 80 ? -0.703 -4.594 -0.141 1.00 0.00 706 LEU A CA 12
ATOM 21451 C C . LEU A 1 80 ? -0.011 -4.282 -1.467 1.00 0.00 706 LEU A C 12
ATOM 21452 O O . LEU A 1 80 ? 0.331 -3.131 -1.737 1.00 0.00 706 LEU A O 12
ATOM 21468 N N . PHE A 1 81 ? 0.206 -5.306 -2.286 1.00 0.00 707 PHE A N 12
ATOM 21469 C CA . PHE A 1 81 ? 0.874 -5.105 -3.569 1.00 0.00 707 PHE A CA 12
ATOM 21470 C C . PHE A 1 81 ? -0.080 -5.307 -4.741 1.00 0.00 707 PHE A C 12
ATOM 21471 O O . PHE A 1 81 ? -0.872 -6.250 -4.762 1.00 0.00 707 PHE A O 12
ATOM 21488 N N . LEU A 1 82 ? 0.019 -4.412 -5.721 1.00 0.00 708 LEU A N 12
ATOM 21489 C CA . LEU A 1 82 ? -0.820 -4.486 -6.913 1.00 0.00 708 LEU A CA 12
ATOM 21490 C C . LEU A 1 82 ? -0.075 -5.185 -8.047 1.00 0.00 708 LEU A C 12
ATOM 21491 O O . LEU A 1 82 ? 1.156 -5.206 -8.070 1.00 0.00 708 LEU A O 12
ATOM 21507 N N . GLY A 1 83 ? -0.824 -5.749 -8.989 1.00 0.00 709 GLY A N 12
ATOM 21508 C CA . GLY A 1 83 ? -0.214 -6.436 -10.124 1.00 0.00 709 GLY A CA 12
ATOM 21509 C C . GLY A 1 83 ? 0.115 -7.885 -9.783 1.00 0.00 709 GLY A C 12
ATOM 21510 O O . GLY A 1 83 ? -0.663 -8.568 -9.119 1.00 0.00 709 GLY A O 12
ATOM 21514 N N . GLU A 1 84 ? 1.267 -8.351 -10.250 1.00 0.00 710 GLU A N 12
ATOM 21515 C CA . GLU A 1 84 ? 1.676 -9.727 -9.996 1.00 0.00 710 GLU A CA 12
ATOM 21516 C C . GLU A 1 84 ? 2.434 -9.837 -8.676 1.00 0.00 710 GLU A C 12
ATOM 21517 O O . GLU A 1 84 ? 3.094 -8.892 -8.244 1.00 0.00 710 GLU A O 12
ATOM 21529 N N . PRO A 1 85 ? 2.339 -10.969 -8.031 1.00 0.00 711 PRO A N 12
ATOM 21530 C CA . PRO A 1 85 ? 3.017 -11.219 -6.725 1.00 0.00 711 PRO A CA 12
ATOM 21531 C C . PRO A 1 85 ? 4.523 -11.442 -6.878 1.00 0.00 711 PRO A C 12
ATOM 21532 O O . PRO A 1 85 ? 4.971 -12.026 -7.865 1.00 0.00 711 PRO A O 12
ATOM 21543 N N . PRO A 1 86 ? 5.306 -11.012 -5.918 1.00 0.00 712 PRO A N 12
ATOM 21544 C CA . PRO A 1 86 ? 6.784 -11.200 -5.954 1.00 0.00 712 PRO A CA 12
ATOM 21545 C C . PRO A 1 86 ? 7.148 -12.655 -6.236 1.00 0.00 712 PRO A C 12
ATOM 21546 O O . PRO A 1 86 ? 6.370 -13.562 -5.944 1.00 0.00 712 PRO A O 12
ATOM 21557 N N . VAL A 1 87 ? 8.328 -12.874 -6.803 1.00 0.00 713 VAL A N 12
ATOM 21558 C CA . VAL A 1 87 ? 8.762 -14.230 -7.112 1.00 0.00 713 VAL A CA 12
ATOM 21559 C C . VAL A 1 87 ? 9.248 -14.935 -5.851 1.00 0.00 713 VAL A C 12
ATOM 21560 O O . VAL A 1 87 ? 8.923 -16.099 -5.617 1.00 0.00 713 VAL A O 12
ATOM 21573 N N . ASP A 1 88 ? 10.014 -14.221 -5.032 1.00 0.00 714 ASP A N 12
ATOM 21574 C CA . ASP A 1 88 ? 10.516 -14.794 -3.790 1.00 0.00 714 ASP A CA 12
ATOM 21575 C C . ASP A 1 88 ? 9.377 -14.914 -2.776 1.00 0.00 714 ASP A C 12
ATOM 21576 O O . ASP A 1 88 ? 8.562 -14.001 -2.645 1.00 0.00 714 ASP A O 12
ATOM 21585 N N . PRO A 1 89 ? 9.301 -16.008 -2.061 1.00 0.00 715 PRO A N 12
ATOM 21586 C CA . PRO A 1 89 ? 8.231 -16.226 -1.046 1.00 0.00 715 PRO A CA 12
ATOM 21587 C C . PRO A 1 89 ? 8.479 -15.437 0.236 1.00 0.00 715 PRO A C 12
ATOM 21588 O O . PRO A 1 89 ? 7.589 -15.304 1.076 1.00 0.00 715 PRO A O 12
ATOM 21599 N N . LEU A 1 90 ? 9.694 -14.918 0.381 1.00 0.00 716 LEU A N 12
ATOM 21600 C CA . LEU A 1 90 ? 10.047 -14.148 1.567 1.00 0.00 716 LEU A CA 12
ATOM 21601 C C . LEU A 1 90 ? 9.322 -12.809 1.578 1.00 0.00 716 LEU A C 12
ATOM 21602 O O . LEU A 1 90 ? 8.912 -12.324 2.634 1.00 0.00 716 LEU A O 12
ATOM 21618 N N . LEU A 1 91 ? 9.160 -12.217 0.402 1.00 0.00 717 LEU A N 12
ATOM 21619 C CA . LEU A 1 91 ? 8.477 -10.937 0.300 1.00 0.00 717 LEU A CA 12
ATOM 21620 C C . LEU A 1 91 ? 6.977 -11.143 0.455 1.00 0.00 717 LEU A C 12
ATOM 21621 O O . LEU A 1 91 ? 6.277 -10.306 1.026 1.00 0.00 717 LEU A O 12
ATOM 21637 N N . THR A 1 92 ? 6.494 -12.278 -0.042 1.00 0.00 718 THR A N 12
ATOM 21638 C CA . THR A 1 92 ? 5.079 -12.605 0.062 1.00 0.00 718 THR A CA 12
ATOM 21639 C C . THR A 1 92 ? 4.684 -12.762 1.527 1.00 0.00 718 THR A C 12
ATOM 21640 O O . THR A 1 92 ? 3.639 -12.271 1.954 1.00 0.00 718 THR A O 12
ATOM 21651 N N . ALA A 1 93 ? 5.531 -13.449 2.293 1.00 0.00 719 ALA A N 12
ATOM 21652 C CA . ALA A 1 93 ? 5.261 -13.664 3.710 1.00 0.00 719 ALA A CA 12
ATOM 21653 C C . ALA A 1 93 ? 5.281 -12.342 4.466 1.00 0.00 719 ALA A C 12
ATOM 21654 O O . ALA A 1 93 ? 4.488 -12.127 5.383 1.00 0.00 719 ALA A O 12
ATOM 21661 N N . GLN A 1 94 ? 6.189 -11.455 4.073 1.00 0.00 720 GLN A N 12
ATOM 21662 C CA . GLN A 1 94 ? 6.295 -10.154 4.721 1.00 0.00 720 GLN A CA 12
ATOM 21663 C C . GLN A 1 94 ? 5.127 -9.265 4.310 1.00 0.00 720 GLN A C 12
ATOM 21664 O O . GLN A 1 94 ? 4.715 -8.377 5.056 1.00 0.00 720 GLN A O 12
ATOM 21678 N N . ALA A 1 95 ? 4.592 -9.521 3.121 1.00 0.00 721 ALA A N 12
ATOM 21679 C CA . ALA A 1 95 ? 3.465 -8.748 2.616 1.00 0.00 721 ALA A CA 12
ATOM 21680 C C . ALA A 1 95 ? 2.197 -9.088 3.392 1.00 0.00 721 ALA A C 12
ATOM 21681 O O . ALA A 1 95 ? 2.030 -10.212 3.864 1.00 0.00 721 ALA A O 12
ATOM 21688 N N . SER A 1 96 ? 1.304 -8.111 3.517 1.00 0.00 722 SER A N 12
ATOM 21689 C CA . SER A 1 96 ? 0.054 -8.325 4.236 1.00 0.00 722 SER A CA 12
ATOM 21690 C C . SER A 1 96 ? -0.995 -8.922 3.304 1.00 0.00 722 SER A C 12
ATOM 21691 O O . SER A 1 96 ? -1.859 -9.686 3.734 1.00 0.00 722 SER A O 12
ATOM 21699 N N . ALA A 1 97 ? -0.910 -8.571 2.024 1.00 0.00 723 ALA A N 12
ATOM 21700 C CA . ALA A 1 97 ? -1.857 -9.083 1.037 1.00 0.00 723 ALA A CA 12
ATOM 21701 C C . ALA A 1 97 ? -1.428 -8.684 -0.371 1.00 0.00 723 ALA A C 12
ATOM 21702 O O . ALA A 1 97 ? -0.639 -7.758 -0.548 1.00 0.00 723 ALA A O 12
ATOM 21709 N N . ILE A 1 98 ? -1.944 -9.393 -1.372 1.00 0.00 724 ILE A N 12
ATOM 21710 C CA . ILE A 1 98 ? -1.594 -9.100 -2.760 1.00 0.00 724 ILE A CA 12
ATOM 21711 C C . ILE A 1 98 ? -2.774 -9.385 -3.686 1.00 0.00 724 ILE A C 12
ATOM 21712 O O . ILE A 1 98 ? -3.267 -10.511 -3.748 1.00 0.00 724 ILE A O 12
ATOM 21728 N N . LEU A 1 99 ? -3.220 -8.359 -4.406 1.00 0.00 725 LEU A N 12
ATOM 21729 C CA . LEU A 1 99 ? -4.340 -8.516 -5.328 1.00 0.00 725 LEU A CA 12
ATOM 21730 C C . LEU A 1 99 ? -3.880 -8.350 -6.772 1.00 0.00 725 LEU A C 12
ATOM 21731 O O . LEU A 1 99 ? -3.222 -7.366 -7.111 1.00 0.00 725 LEU A O 12
ATOM 21747 N N . SER A 1 100 ? -4.241 -9.304 -7.625 1.00 0.00 726 SER A N 12
ATOM 21748 C CA . SER A 1 100 ? -3.866 -9.230 -9.032 1.00 0.00 726 SER A CA 12
ATOM 21749 C C . SER A 1 100 ? -4.604 -8.080 -9.707 1.00 0.00 726 SER A C 12
ATOM 21750 O O . SER A 1 100 ? -4.036 -7.351 -10.519 1.00 0.00 726 SER A O 12
ATOM 21758 N N . LYS A 1 101 ? -5.876 -7.926 -9.354 1.00 0.00 727 LYS A N 12
ATOM 21759 C CA . LYS A 1 101 ? -6.699 -6.862 -9.915 1.00 0.00 727 LYS A CA 12
ATOM 21760 C C . LYS A 1 101 ? -7.672 -6.344 -8.861 1.00 0.00 727 LYS A C 12
ATOM 21761 O O . LYS A 1 101 ? -8.161 -7.108 -8.029 1.00 0.00 727 LYS A O 12
ATOM 21780 N N . PRO A 1 102 ? -7.963 -5.072 -8.878 1.00 0.00 728 PRO A N 12
ATOM 21781 C CA . PRO A 1 102 ? -8.902 -4.458 -7.897 1.00 0.00 728 PRO A CA 12
ATOM 21782 C C . PRO A 1 102 ? -10.293 -5.076 -7.987 1.00 0.00 728 PRO A C 12
ATOM 21783 O O . PRO A 1 102 ? -10.867 -5.184 -9.071 1.00 0.00 728 PRO A O 12
ATOM 21794 N N . LEU A 1 103 ? -10.827 -5.485 -6.842 1.00 0.00 729 LEU A N 12
ATOM 21795 C CA . LEU A 1 103 ? -12.149 -6.098 -6.802 1.00 0.00 729 LEU A CA 12
ATOM 21796 C C . LEU A 1 103 ? -12.526 -6.462 -5.370 1.00 0.00 729 LEU A C 12
ATOM 21797 O O . LEU A 1 103 ? -11.662 -6.769 -4.549 1.00 0.00 729 LEU A O 12
ATOM 21813 N N . ASP A 1 104 ? -13.822 -6.431 -5.081 1.00 0.00 730 ASP A N 12
ATOM 21814 C CA . ASP A 1 104 ? -14.306 -6.765 -3.746 1.00 0.00 730 ASP A CA 12
ATOM 21815 C C . ASP A 1 104 ? -13.668 -5.859 -2.697 1.00 0.00 730 ASP A C 12
ATOM 21816 O O . ASP A 1 104 ? -12.875 -6.307 -1.870 1.00 0.00 730 ASP A O 12
ATOM 21825 N N . PRO A 1 105 ? -14.007 -4.600 -2.722 1.00 0.00 731 PRO A N 12
ATOM 21826 C CA . PRO A 1 105 ? -13.470 -3.596 -1.757 1.00 0.00 731 PRO A CA 12
ATOM 21827 C C . PRO A 1 105 ? -13.688 -4.021 -0.307 1.00 0.00 731 PRO A C 12
ATOM 21828 O O . PRO A 1 105 ? -13.071 -3.477 0.613 1.00 0.00 731 PRO A O 12
ATOM 21839 N N . GLN A 1 106 ? -14.569 -4.996 -0.108 1.00 0.00 732 GLN A N 12
ATOM 21840 C CA . GLN A 1 106 ? -14.860 -5.479 1.236 1.00 0.00 732 GLN A CA 12
ATOM 21841 C C . GLN A 1 106 ? -13.665 -6.239 1.793 1.00 0.00 732 GLN A C 12
ATOM 21842 O O . GLN A 1 106 ? -13.400 -6.199 2.995 1.00 0.00 732 GLN A O 12
ATOM 21856 N N . LEU A 1 107 ? -12.940 -6.921 0.913 1.00 0.00 733 LEU A N 12
ATOM 21857 C CA . LEU A 1 107 ? -11.768 -7.673 1.337 1.00 0.00 733 LEU A CA 12
ATOM 21858 C C . LEU A 1 107 ? -10.682 -6.718 1.814 1.00 0.00 733 LEU A C 12
ATOM 21859 O O . LEU A 1 107 ? -10.034 -6.959 2.832 1.00 0.00 733 LEU A O 12
ATOM 21875 N N . LEU A 1 108 ? -10.496 -5.626 1.077 1.00 0.00 734 LEU A N 12
ATOM 21876 C CA . LEU A 1 108 ? -9.494 -4.637 1.446 1.00 0.00 734 LEU A CA 12
ATOM 21877 C C . LEU A 1 108 ? -9.750 -4.138 2.862 1.00 0.00 734 LEU A C 12
ATOM 21878 O O . LEU A 1 108 ? -8.825 -4.011 3.665 1.00 0.00 734 LEU A O 12
ATOM 21894 N N . LEU A 1 109 ? -11.015 -3.864 3.162 1.00 0.00 735 LEU A N 12
ATOM 21895 C CA . LEU A 1 109 ? -11.383 -3.389 4.490 1.00 0.00 735 LEU A CA 12
ATOM 21896 C C . LEU A 1 109 ? -11.051 -4.445 5.538 1.00 0.00 735 LEU A C 12
ATOM 21897 O O . LEU A 1 109 ? -10.579 -4.127 6.629 1.00 0.00 735 LEU A O 12
ATOM 21913 N N . THR A 1 110 ? -11.298 -5.707 5.193 1.00 0.00 736 THR A N 12
ATOM 21914 C CA . THR A 1 110 ? -11.017 -6.808 6.107 1.00 0.00 736 THR A CA 12
ATOM 21915 C C . THR A 1 110 ? -9.539 -6.827 6.480 1.00 0.00 736 THR A C 12
ATOM 21916 O O . THR A 1 110 ? -9.178 -7.074 7.630 1.00 0.00 736 THR A O 12
ATOM 21927 N N . THR A 1 111 ? -8.689 -6.569 5.494 1.00 0.00 737 THR A N 12
ATOM 21928 C CA . THR A 1 111 ? -7.250 -6.561 5.723 1.00 0.00 737 THR A CA 12
ATOM 21929 C C . THR A 1 111 ? -6.855 -5.460 6.705 1.00 0.00 737 THR A C 12
ATOM 21930 O O . THR A 1 111 ? -5.983 -5.657 7.551 1.00 0.00 737 THR A O 12
ATOM 21941 N N . LEU A 1 112 ? -7.487 -4.296 6.578 1.00 0.00 738 LEU A N 12
ATOM 21942 C CA . LEU A 1 112 ? -7.173 -3.171 7.456 1.00 0.00 738 LEU A CA 12
ATOM 21943 C C . LEU A 1 112 ? -7.520 -3.486 8.909 1.00 0.00 738 LEU A C 12
ATOM 21944 O O . LEU A 1 112 ? -6.713 -3.259 9.810 1.00 0.00 738 LEU A O 12
ATOM 21960 N N . GLN A 1 113 ? -8.720 -4.011 9.133 1.00 0.00 739 GLN A N 12
ATOM 21961 C CA . GLN A 1 113 ? -9.150 -4.350 10.486 1.00 0.00 739 GLN A CA 12
ATOM 21962 C C . GLN A 1 113 ? -8.355 -5.536 11.023 1.00 0.00 739 GLN A C 12
ATOM 21963 O O . GLN A 1 113 ? -8.256 -5.732 12.234 1.00 0.00 739 GLN A O 12
ATOM 21977 N N . GLY A 1 114 ? -7.794 -6.327 10.114 1.00 0.00 740 GLY A N 12
ATOM 21978 C CA . GLY A 1 114 ? -7.014 -7.496 10.504 1.00 0.00 740 GLY A CA 12
ATOM 21979 C C . GLY A 1 114 ? -5.910 -7.117 11.485 1.00 0.00 740 GLY A C 12
ATOM 21980 O O . GLY A 1 114 ? -5.142 -7.971 11.931 1.00 0.00 740 GLY A O 12
ATOM 21984 N N . LEU A 1 115 ? -5.835 -5.834 11.821 1.00 0.00 741 LEU A N 12
ATOM 21985 C CA . LEU A 1 115 ? -4.820 -5.361 12.754 1.00 0.00 741 LEU A CA 12
ATOM 21986 C C . LEU A 1 115 ? -5.299 -5.528 14.195 1.00 0.00 741 LEU A C 12
ATOM 21987 O O . LEU A 1 115 ? -4.558 -5.265 15.140 1.00 0.00 741 LEU A O 12
ATOM 22003 N N . CYS A 1 116 ? -6.544 -5.970 14.353 1.00 0.00 742 CYS A N 12
ATOM 22004 C CA . CYS A 1 116 ? -7.114 -6.168 15.682 1.00 0.00 742 CYS A CA 12
ATOM 22005 C C . CYS A 1 116 ? -7.220 -4.845 16.424 1.00 0.00 742 CYS A C 12
ATOM 22006 O O . CYS A 1 116 ? -6.570 -4.638 17.448 1.00 0.00 742 CYS A O 12
ATOM 22014 N N . PRO A 1 117 ? -8.041 -3.957 15.930 1.00 0.00 743 PRO A N 12
ATOM 22015 C CA . PRO A 1 117 ? -8.253 -2.631 16.564 1.00 0.00 743 PRO A CA 12
ATOM 22016 C C . PRO A 1 117 ? -9.110 -2.764 17.821 1.00 0.00 743 PRO A C 12
ATOM 22017 O O . PRO A 1 117 ? -10.267 -3.177 17.748 1.00 0.00 743 PRO A O 12
ATOM 22028 N N . PRO A 1 118 ? -8.573 -2.434 18.964 1.00 0.00 744 PRO A N 12
ATOM 22029 C CA . PRO A 1 118 ? -9.309 -2.532 20.250 1.00 0.00 744 PRO A CA 12
ATOM 22030 C C . PRO A 1 118 ? -10.135 -1.282 20.543 1.00 0.00 744 PRO A C 12
ATOM 22031 O O . PRO A 1 118 ? -10.795 -1.190 21.578 1.00 0.00 744 PRO A O 12
ATOM 22042 N N . ASN A 1 119 ? -10.093 -0.326 19.622 1.00 0.00 745 ASN A N 12
ATOM 22043 C CA . ASN A 1 119 ? -10.843 0.915 19.785 1.00 0.00 745 ASN A CA 12
ATOM 22044 C C . ASN A 1 119 ? -12.255 0.762 19.229 1.00 0.00 745 ASN A C 12
ATOM 22045 O O . ASN A 1 119 ? -12.635 1.575 18.402 1.00 0.00 745 ASN A O 12
ATOM 22057 N N . ALA A 1 1 ? -6.723 10.138 10.934 1.00 0.00 627 ALA A N 13
ATOM 22058 C CA . ALA A 1 1 ? -7.202 8.728 10.981 1.00 0.00 627 ALA A CA 13
ATOM 22059 C C . ALA A 1 1 ? -8.028 8.434 9.734 1.00 0.00 627 ALA A C 13
ATOM 22060 O O . ALA A 1 1 ? -8.805 9.275 9.282 1.00 0.00 627 ALA A O 13
ATOM 22069 N N . GLY A 1 2 ? -7.857 7.236 9.184 1.00 0.00 628 GLY A N 13
ATOM 22070 C CA . GLY A 1 2 ? -8.595 6.842 7.988 1.00 0.00 628 GLY A CA 13
ATOM 22071 C C . GLY A 1 2 ? -7.796 7.148 6.726 1.00 0.00 628 GLY A C 13
ATOM 22072 O O . GLY A 1 2 ? -8.303 7.012 5.612 1.00 0.00 628 GLY A O 13
ATOM 22076 N N . HIS A 1 3 ? -6.547 7.565 6.904 1.00 0.00 629 HIS A N 13
ATOM 22077 C CA . HIS A 1 3 ? -5.694 7.889 5.767 1.00 0.00 629 HIS A CA 13
ATOM 22078 C C . HIS A 1 3 ? -4.913 6.664 5.302 1.00 0.00 629 HIS A C 13
ATOM 22079 O O . HIS A 1 3 ? -4.319 5.948 6.108 1.00 0.00 629 HIS A O 13
ATOM 22094 N N . ILE A 1 4 ? -4.913 6.441 3.993 1.00 0.00 630 ILE A N 13
ATOM 22095 C CA . ILE A 1 4 ? -4.195 5.314 3.409 1.00 0.00 630 ILE A CA 13
ATOM 22096 C C . ILE A 1 4 ? -3.115 5.822 2.459 1.00 0.00 630 ILE A C 13
ATOM 22097 O O . ILE A 1 4 ? -3.325 6.800 1.740 1.00 0.00 630 ILE A O 13
ATOM 22113 N N . LEU A 1 5 ? -1.964 5.160 2.451 1.00 0.00 631 LEU A N 13
ATOM 22114 C CA . LEU A 1 5 ? -0.877 5.576 1.571 1.00 0.00 631 LEU A CA 13
ATOM 22115 C C . LEU A 1 5 ? -0.738 4.608 0.403 1.00 0.00 631 LEU A C 13
ATOM 22116 O O . LEU A 1 5 ? -0.662 3.394 0.595 1.00 0.00 631 LEU A O 13
ATOM 22132 N N . LEU A 1 6 ? -0.707 5.153 -0.807 1.00 0.00 632 LEU A N 13
ATOM 22133 C CA . LEU A 1 6 ? -0.578 4.327 -1.999 1.00 0.00 632 LEU A CA 13
ATOM 22134 C C . LEU A 1 6 ? 0.459 4.911 -2.951 1.00 0.00 632 LEU A C 13
ATOM 22135 O O . LEU A 1 6 ? 0.321 6.043 -3.417 1.00 0.00 632 LEU A O 13
ATOM 22151 N N . LEU A 1 7 ? 1.492 4.128 -3.243 1.00 0.00 633 LEU A N 13
ATOM 22152 C CA . LEU A 1 7 ? 2.541 4.572 -4.152 1.00 0.00 633 LEU A CA 13
ATOM 22153 C C . LEU A 1 7 ? 2.439 3.816 -5.471 1.00 0.00 633 LEU A C 13
ATOM 22154 O O . LEU A 1 7 ? 2.529 2.589 -5.501 1.00 0.00 633 LEU A O 13
ATOM 22170 N N . GLU A 1 8 ? 2.243 4.552 -6.559 1.00 0.00 634 GLU A N 13
ATOM 22171 C CA . GLU A 1 8 ? 2.121 3.930 -7.872 1.00 0.00 634 GLU A CA 13
ATOM 22172 C C . GLU A 1 8 ? 2.401 4.947 -8.974 1.00 0.00 634 GLU A C 13
ATOM 22173 O O . GLU A 1 8 ? 2.338 6.154 -8.747 1.00 0.00 634 GLU A O 13
ATOM 22185 N N . GLU A 1 9 ? 2.703 4.452 -10.169 1.00 0.00 635 GLU A N 13
ATOM 22186 C CA . GLU A 1 9 ? 2.981 5.330 -11.298 1.00 0.00 635 GLU A CA 13
ATOM 22187 C C . GLU A 1 9 ? 1.895 5.184 -12.358 1.00 0.00 635 GLU A C 13
ATOM 22188 O O . GLU A 1 9 ? 1.221 4.158 -12.427 1.00 0.00 635 GLU A O 13
ATOM 22200 N N . GLU A 1 10 ? 1.726 6.223 -13.171 1.00 0.00 636 GLU A N 13
ATOM 22201 C CA . GLU A 1 10 ? 0.711 6.218 -14.222 1.00 0.00 636 GLU A CA 13
ATOM 22202 C C . GLU A 1 10 ? -0.587 6.815 -13.692 1.00 0.00 636 GLU A C 13
ATOM 22203 O O . GLU A 1 10 ? -1.232 6.244 -12.813 1.00 0.00 636 GLU A O 13
ATOM 22215 N N . ASP A 1 11 ? -0.958 7.972 -14.225 1.00 0.00 637 ASP A N 13
ATOM 22216 C CA . ASP A 1 11 ? -2.174 8.649 -13.793 1.00 0.00 637 ASP A CA 13
ATOM 22217 C C . ASP A 1 11 ? -3.398 7.759 -13.987 1.00 0.00 637 ASP A C 13
ATOM 22218 O O . ASP A 1 11 ? -4.314 7.760 -13.164 1.00 0.00 637 ASP A O 13
ATOM 22227 N N . GLU A 1 12 ? -3.416 7.009 -15.084 1.00 0.00 638 GLU A N 13
ATOM 22228 C CA . GLU A 1 12 ? -4.546 6.134 -15.374 1.00 0.00 638 GLU A CA 13
ATOM 22229 C C . GLU A 1 12 ? -4.638 4.999 -14.357 1.00 0.00 638 GLU A C 13
ATOM 22230 O O . GLU A 1 12 ? -5.729 4.644 -13.909 1.00 0.00 638 GLU A O 13
ATOM 22242 N N . ALA A 1 13 ? -3.492 4.430 -13.998 1.00 0.00 639 ALA A N 13
ATOM 22243 C CA . ALA A 1 13 ? -3.467 3.334 -13.036 1.00 0.00 639 ALA A CA 13
ATOM 22244 C C . ALA A 1 13 ? -3.667 3.851 -11.615 1.00 0.00 639 ALA A C 13
ATOM 22245 O O . ALA A 1 13 ? -4.433 3.280 -10.838 1.00 0.00 639 ALA A O 13
ATOM 22252 N N . ALA A 1 14 ? -2.966 4.928 -11.278 1.00 0.00 640 ALA A N 13
ATOM 22253 C CA . ALA A 1 14 ? -3.070 5.506 -9.943 1.00 0.00 640 ALA A CA 13
ATOM 22254 C C . ALA A 1 14 ? -4.473 6.050 -9.689 1.00 0.00 640 ALA A C 13
ATOM 22255 O O . ALA A 1 14 ? -5.059 5.809 -8.634 1.00 0.00 640 ALA A O 13
ATOM 22262 N N . THR A 1 15 ? -5.004 6.787 -10.658 1.00 0.00 641 THR A N 13
ATOM 22263 C CA . THR A 1 15 ? -6.337 7.362 -10.518 1.00 0.00 641 THR A CA 13
ATOM 22264 C C . THR A 1 15 ? -7.395 6.269 -10.411 1.00 0.00 641 THR A C 13
ATOM 22265 O O . THR A 1 15 ? -8.295 6.344 -9.575 1.00 0.00 641 THR A O 13
ATOM 22276 N N . VAL A 1 16 ? -7.284 5.256 -11.264 1.00 0.00 642 VAL A N 13
ATOM 22277 C CA . VAL A 1 16 ? -8.245 4.160 -11.252 1.00 0.00 642 VAL A CA 13
ATOM 22278 C C . VAL A 1 16 ? -8.323 3.524 -9.870 1.00 0.00 642 VAL A C 13
ATOM 22279 O O . VAL A 1 16 ? -9.406 3.388 -9.299 1.00 0.00 642 VAL A O 13
ATOM 22292 N N . VAL A 1 17 ? -7.170 3.136 -9.337 1.00 0.00 643 VAL A N 13
ATOM 22293 C CA . VAL A 1 17 ? -7.121 2.515 -8.019 1.00 0.00 643 VAL A CA 13
ATOM 22294 C C . VAL A 1 17 ? -7.670 3.459 -6.955 1.00 0.00 643 VAL A C 13
ATOM 22295 O O . VAL A 1 17 ? -8.443 3.051 -6.089 1.00 0.00 643 VAL A O 13
ATOM 22308 N N . CYS A 1 18 ? -7.264 4.722 -7.024 1.00 0.00 644 CYS A N 13
ATOM 22309 C CA . CYS A 1 18 ? -7.719 5.714 -6.056 1.00 0.00 644 CYS A CA 13
ATOM 22310 C C . CYS A 1 18 ? -9.231 5.897 -6.140 1.00 0.00 644 CYS A C 13
ATOM 22311 O O . CYS A 1 18 ? -9.900 6.087 -5.125 1.00 0.00 644 CYS A O 13
ATOM 22319 N N . GLU A 1 19 ? -9.764 5.843 -7.357 1.00 0.00 645 GLU A N 13
ATOM 22320 C CA . GLU A 1 19 ? -11.198 6.009 -7.555 1.00 0.00 645 GLU A CA 13
ATOM 22321 C C . GLU A 1 19 ? -11.971 4.900 -6.850 1.00 0.00 645 GLU A C 13
ATOM 22322 O O . GLU A 1 19 ? -13.027 5.143 -6.264 1.00 0.00 645 GLU A O 13
ATOM 22334 N N . MET A 1 20 ? -11.443 3.682 -6.908 1.00 0.00 646 MET A N 13
ATOM 22335 C CA . MET A 1 20 ? -12.102 2.551 -6.267 1.00 0.00 646 MET A CA 13
ATOM 22336 C C . MET A 1 20 ? -12.066 2.695 -4.748 1.00 0.00 646 MET A C 13
ATOM 22337 O O . MET A 1 20 ? -13.095 2.579 -4.080 1.00 0.00 646 MET A O 13
ATOM 22351 N N . LEU A 1 21 ? -10.880 2.958 -4.206 1.00 0.00 647 LEU A N 13
ATOM 22352 C CA . LEU A 1 21 ? -10.736 3.122 -2.764 1.00 0.00 647 LEU A CA 13
ATOM 22353 C C . LEU A 1 21 ? -11.426 4.400 -2.299 1.00 0.00 647 LEU A C 13
ATOM 22354 O O . LEU A 1 21 ? -12.145 4.397 -1.299 1.00 0.00 647 LEU A O 13
ATOM 22370 N N . THR A 1 22 ? -11.215 5.487 -3.035 1.00 0.00 648 THR A N 13
ATOM 22371 C CA . THR A 1 22 ? -11.839 6.759 -2.689 1.00 0.00 648 THR A CA 13
ATOM 22372 C C . THR A 1 22 ? -13.352 6.594 -2.617 1.00 0.00 648 THR A C 13
ATOM 22373 O O . THR A 1 22 ? -14.002 7.095 -1.699 1.00 0.00 648 THR A O 13
ATOM 22384 N N . ALA A 1 23 ? -13.902 5.880 -3.593 1.00 0.00 649 ALA A N 13
ATOM 22385 C CA . ALA A 1 23 ? -15.338 5.637 -3.642 1.00 0.00 649 ALA A CA 13
ATOM 22386 C C . ALA A 1 23 ? -15.761 4.701 -2.515 1.00 0.00 649 ALA A C 13
ATOM 22387 O O . ALA A 1 23 ? -16.920 4.696 -2.101 1.00 0.00 649 ALA A O 13
ATOM 22394 N N . ALA A 1 24 ? -14.813 3.907 -2.028 1.00 0.00 650 ALA A N 13
ATOM 22395 C CA . ALA A 1 24 ? -15.098 2.964 -0.952 1.00 0.00 650 ALA A CA 13
ATOM 22396 C C . ALA A 1 24 ? -15.293 3.702 0.369 1.00 0.00 650 ALA A C 13
ATOM 22397 O O . ALA A 1 24 ? -15.602 3.092 1.392 1.00 0.00 650 ALA A O 13
ATOM 22404 N N . GLY A 1 25 ? -15.114 5.018 0.337 1.00 0.00 651 GLY A N 13
ATOM 22405 C CA . GLY A 1 25 ? -15.277 5.833 1.535 1.00 0.00 651 GLY A CA 13
ATOM 22406 C C . GLY A 1 25 ? -13.937 6.072 2.220 1.00 0.00 651 GLY A C 13
ATOM 22407 O O . GLY A 1 25 ? -13.833 6.884 3.140 1.00 0.00 651 GLY A O 13
ATOM 22411 N N . PHE A 1 26 ? -12.913 5.362 1.761 1.00 0.00 652 PHE A N 13
ATOM 22412 C CA . PHE A 1 26 ? -11.579 5.504 2.329 1.00 0.00 652 PHE A CA 13
ATOM 22413 C C . PHE A 1 26 ? -10.753 6.490 1.516 1.00 0.00 652 PHE A C 13
ATOM 22414 O O . PHE A 1 26 ? -10.790 6.480 0.286 1.00 0.00 652 PHE A O 13
ATOM 22431 N N . LYS A 1 27 ? -10.000 7.336 2.209 1.00 0.00 653 LYS A N 13
ATOM 22432 C CA . LYS A 1 27 ? -9.163 8.315 1.533 1.00 0.00 653 LYS A CA 13
ATOM 22433 C C . LYS A 1 27 ? -7.769 7.750 1.315 1.00 0.00 653 LYS A C 13
ATOM 22434 O O . LYS A 1 27 ? -7.142 7.240 2.243 1.00 0.00 653 LYS A O 13
ATOM 22453 N N . VAL A 1 28 ? -7.288 7.848 0.085 1.00 0.00 654 VAL A N 13
ATOM 22454 C CA . VAL A 1 28 ? -5.965 7.347 -0.242 1.00 0.00 654 VAL A CA 13
ATOM 22455 C C . VAL A 1 28 ? -5.166 8.421 -0.965 1.00 0.00 654 VAL A C 13
ATOM 22456 O O . VAL A 1 28 ? -5.693 9.126 -1.825 1.00 0.00 654 VAL A O 13
ATOM 22469 N N . ILE A 1 29 ? -3.894 8.539 -0.614 1.00 0.00 655 ILE A N 13
ATOM 22470 C CA . ILE A 1 29 ? -3.036 9.530 -1.242 1.00 0.00 655 ILE A CA 13
ATOM 22471 C C . ILE A 1 29 ? -2.070 8.847 -2.201 1.00 0.00 655 ILE A C 13
ATOM 22472 O O . ILE A 1 29 ? -1.437 7.849 -1.857 1.00 0.00 655 ILE A O 13
ATOM 22488 N N . TRP A 1 30 ? -1.983 9.381 -3.412 1.00 0.00 656 TRP A N 13
ATOM 22489 C CA . TRP A 1 30 ? -1.115 8.809 -4.432 1.00 0.00 656 TRP A CA 13
ATOM 22490 C C . TRP A 1 30 ? 0.275 9.433 -4.383 1.00 0.00 656 TRP A C 13
ATOM 22491 O O . TRP A 1 30 ? 0.427 10.648 -4.513 1.00 0.00 656 TRP A O 13
ATOM 22512 N N . LEU A 1 31 ? 1.285 8.589 -4.198 1.00 0.00 657 LEU A N 13
ATOM 22513 C CA . LEU A 1 31 ? 2.663 9.060 -4.135 1.00 0.00 657 LEU A CA 13
ATOM 22514 C C . LEU A 1 31 ? 3.447 8.599 -5.359 1.00 0.00 657 LEU A C 13
ATOM 22515 O O . LEU A 1 31 ? 3.288 7.468 -5.824 1.00 0.00 657 LEU A O 13
ATOM 22531 N N . VAL A 1 32 ? 4.296 9.484 -5.873 1.00 0.00 658 VAL A N 13
ATOM 22532 C CA . VAL A 1 32 ? 5.108 9.164 -7.039 1.00 0.00 658 VAL A CA 13
ATOM 22533 C C . VAL A 1 32 ? 6.574 9.013 -6.639 1.00 0.00 658 VAL A C 13
ATOM 22534 O O . VAL A 1 32 ? 7.447 8.846 -7.491 1.00 0.00 658 VAL A O 13
ATOM 22547 N N . ASP A 1 33 ? 6.836 9.074 -5.335 1.00 0.00 659 ASP A N 13
ATOM 22548 C CA . ASP A 1 33 ? 8.200 8.946 -4.829 1.00 0.00 659 ASP A CA 13
ATOM 22549 C C . ASP A 1 33 ? 8.198 8.264 -3.465 1.00 0.00 659 ASP A C 13
ATOM 22550 O O . ASP A 1 33 ? 7.355 8.555 -2.616 1.00 0.00 659 ASP A O 13
ATOM 22559 N N . GLY A 1 34 ? 9.141 7.350 -3.262 1.00 0.00 660 GLY A N 13
ATOM 22560 C CA . GLY A 1 34 ? 9.232 6.628 -1.997 1.00 0.00 660 GLY A CA 13
ATOM 22561 C C . GLY A 1 34 ? 9.579 7.562 -0.839 1.00 0.00 660 GLY A C 13
ATOM 22562 O O . GLY A 1 34 ? 8.959 7.503 0.224 1.00 0.00 660 GLY A O 13
ATOM 22566 N N . SER A 1 35 ? 10.577 8.419 -1.045 1.00 0.00 661 SER A N 13
ATOM 22567 C CA . SER A 1 35 ? 10.998 9.352 -0.002 1.00 0.00 661 SER A CA 13
ATOM 22568 C C . SER A 1 35 ? 9.853 10.274 0.399 1.00 0.00 661 SER A C 13
ATOM 22569 O O . SER A 1 35 ? 9.688 10.600 1.574 1.00 0.00 661 SER A O 13
ATOM 22577 N N . THR A 1 36 ? 9.065 10.691 -0.584 1.00 0.00 662 THR A N 13
ATOM 22578 C CA . THR A 1 36 ? 7.939 11.575 -0.320 1.00 0.00 662 THR A CA 13
ATOM 22579 C C . THR A 1 36 ? 6.908 10.878 0.560 1.00 0.00 662 THR A C 13
ATOM 22580 O O . THR A 1 36 ? 6.277 11.506 1.411 1.00 0.00 662 THR A O 13
ATOM 22591 N N . ALA A 1 37 ? 6.737 9.579 0.344 1.00 0.00 663 ALA A N 13
ATOM 22592 C CA . ALA A 1 37 ? 5.772 8.809 1.118 1.00 0.00 663 ALA A CA 13
ATOM 22593 C C . ALA A 1 37 ? 6.133 8.810 2.597 1.00 0.00 663 ALA A C 13
ATOM 22594 O O . ALA A 1 37 ? 5.284 9.056 3.449 1.00 0.00 663 ALA A O 13
ATOM 22601 N N . LEU A 1 38 ? 7.394 8.533 2.897 1.00 0.00 664 LEU A N 13
ATOM 22602 C CA . LEU A 1 38 ? 7.844 8.503 4.284 1.00 0.00 664 LEU A CA 13
ATOM 22603 C C . LEU A 1 38 ? 7.611 9.850 4.961 1.00 0.00 664 LEU A C 13
ATOM 22604 O O . LEU A 1 38 ? 7.214 9.910 6.127 1.00 0.00 664 LEU A O 13
ATOM 22620 N N . ASP A 1 39 ? 7.870 10.926 4.226 1.00 0.00 665 ASP A N 13
ATOM 22621 C CA . ASP A 1 39 ? 7.700 12.269 4.768 1.00 0.00 665 ASP A CA 13
ATOM 22622 C C . ASP A 1 39 ? 6.245 12.531 5.144 1.00 0.00 665 ASP A C 13
ATOM 22623 O O . ASP A 1 39 ? 5.962 13.115 6.190 1.00 0.00 665 ASP A O 13
ATOM 22632 N N . GLN A 1 40 ? 5.325 12.103 4.287 1.00 0.00 666 GLN A N 13
ATOM 22633 C CA . GLN A 1 40 ? 3.905 12.306 4.548 1.00 0.00 666 GLN A CA 13
ATOM 22634 C C . GLN A 1 40 ? 3.333 11.157 5.373 1.00 0.00 666 GLN A C 13
ATOM 22635 O O . GLN A 1 40 ? 2.468 11.359 6.224 1.00 0.00 666 GLN A O 13
ATOM 22649 N N . LEU A 1 41 ? 3.822 9.951 5.109 1.00 0.00 667 LEU A N 13
ATOM 22650 C CA . LEU A 1 41 ? 3.354 8.767 5.821 1.00 0.00 667 LEU A CA 13
ATOM 22651 C C . LEU A 1 41 ? 3.343 9.004 7.327 1.00 0.00 667 LEU A C 13
ATOM 22652 O O . LEU A 1 41 ? 2.389 8.641 8.014 1.00 0.00 667 LEU A O 13
ATOM 22668 N N . ASP A 1 42 ? 4.412 9.605 7.834 1.00 0.00 668 ASP A N 13
ATOM 22669 C CA . ASP A 1 42 ? 4.516 9.874 9.265 1.00 0.00 668 ASP A CA 13
ATOM 22670 C C . ASP A 1 42 ? 3.436 10.847 9.728 1.00 0.00 668 ASP A C 13
ATOM 22671 O O . ASP A 1 42 ? 2.978 10.779 10.868 1.00 0.00 668 ASP A O 13
ATOM 22680 N N . LEU A 1 43 ? 3.046 11.760 8.849 1.00 0.00 669 LEU A N 13
ATOM 22681 C CA . LEU A 1 43 ? 2.032 12.751 9.201 1.00 0.00 669 LEU A CA 13
ATOM 22682 C C . LEU A 1 43 ? 0.637 12.132 9.293 1.00 0.00 669 LEU A C 13
ATOM 22683 O O . LEU A 1 43 ? -0.099 12.395 10.243 1.00 0.00 669 LEU A O 13
ATOM 22699 N N . LEU A 1 44 ? 0.268 11.327 8.301 1.00 0.00 670 LEU A N 13
ATOM 22700 C CA . LEU A 1 44 ? -1.057 10.708 8.300 1.00 0.00 670 LEU A CA 13
ATOM 22701 C C . LEU A 1 44 ? -1.093 9.444 9.156 1.00 0.00 670 LEU A C 13
ATOM 22702 O O . LEU A 1 44 ? -2.168 8.954 9.499 1.00 0.00 670 LEU A O 13
ATOM 22718 N N . GLN A 1 45 ? 0.077 8.914 9.492 1.00 0.00 671 GLN A N 13
ATOM 22719 C CA . GLN A 1 45 ? 0.140 7.702 10.301 1.00 0.00 671 GLN A CA 13
ATOM 22720 C C . GLN A 1 45 ? -0.936 6.714 9.852 1.00 0.00 671 GLN A C 13
ATOM 22721 O O . GLN A 1 45 ? -1.827 6.352 10.620 1.00 0.00 671 GLN A O 13
ATOM 22735 N N . PRO A 1 46 ? -0.863 6.291 8.620 1.00 0.00 672 PRO A N 13
ATOM 22736 C CA . PRO A 1 46 ? -1.841 5.334 8.021 1.00 0.00 672 PRO A CA 13
ATOM 22737 C C . PRO A 1 46 ? -1.692 3.923 8.580 1.00 0.00 672 PRO A C 13
ATOM 22738 O O . PRO A 1 46 ? -0.604 3.517 8.988 1.00 0.00 672 PRO A O 13
ATOM 22749 N N . ILE A 1 47 ? -2.791 3.177 8.588 1.00 0.00 673 ILE A N 13
ATOM 22750 C CA . ILE A 1 47 ? -2.765 1.810 9.092 1.00 0.00 673 ILE A CA 13
ATOM 22751 C C . ILE A 1 47 ? -2.587 0.818 7.945 1.00 0.00 673 ILE A C 13
ATOM 22752 O O . ILE A 1 47 ? -2.324 -0.363 8.171 1.00 0.00 673 ILE A O 13
ATOM 22768 N N . VAL A 1 48 ? -2.726 1.306 6.715 1.00 0.00 674 VAL A N 13
ATOM 22769 C CA . VAL A 1 48 ? -2.574 0.449 5.543 1.00 0.00 674 VAL A CA 13
ATOM 22770 C C . VAL A 1 48 ? -1.795 1.173 4.451 1.00 0.00 674 VAL A C 13
ATOM 22771 O O . VAL A 1 48 ? -2.049 2.344 4.164 1.00 0.00 674 VAL A O 13
ATOM 22784 N N . ILE A 1 49 ? -0.844 0.470 3.846 1.00 0.00 675 ILE A N 13
ATOM 22785 C CA . ILE A 1 49 ? -0.035 1.062 2.790 1.00 0.00 675 ILE A CA 13
ATOM 22786 C C . ILE A 1 49 ? -0.041 0.181 1.544 1.00 0.00 675 ILE A C 13
ATOM 22787 O O . ILE A 1 49 ? 0.323 -0.993 1.601 1.00 0.00 675 ILE A O 13
ATOM 22803 N N . LEU A 1 50 ? -0.436 0.760 0.417 1.00 0.00 676 LEU A N 13
ATOM 22804 C CA . LEU A 1 50 ? -0.462 0.021 -0.841 1.00 0.00 676 LEU A CA 13
ATOM 22805 C C . LEU A 1 50 ? 0.740 0.416 -1.688 1.00 0.00 676 LEU A C 13
ATOM 22806 O O . LEU A 1 50 ? 1.094 1.593 -1.756 1.00 0.00 676 LEU A O 13
ATOM 22822 N N . MET A 1 51 ? 1.379 -0.561 -2.324 1.00 0.00 677 MET A N 13
ATOM 22823 C CA . MET A 1 51 ? 2.548 -0.259 -3.141 1.00 0.00 677 MET A CA 13
ATOM 22824 C C . MET A 1 51 ? 2.550 -1.062 -4.438 1.00 0.00 677 MET A C 13
ATOM 22825 O O . MET A 1 51 ? 2.310 -2.270 -4.437 1.00 0.00 677 MET A O 13
ATOM 22839 N N . ALA A 1 52 ? 2.839 -0.378 -5.541 1.00 0.00 678 ALA A N 13
ATOM 22840 C CA . ALA A 1 52 ? 2.891 -1.023 -6.847 1.00 0.00 678 ALA A CA 13
ATOM 22841 C C . ALA A 1 52 ? 4.068 -1.991 -6.921 1.00 0.00 678 ALA A C 13
ATOM 22842 O O . ALA A 1 52 ? 5.088 -1.795 -6.259 1.00 0.00 678 ALA A O 13
ATOM 22849 N N . TRP A 1 53 ? 3.922 -3.037 -7.729 1.00 0.00 679 TRP A N 13
ATOM 22850 C CA . TRP A 1 53 ? 4.984 -4.025 -7.876 1.00 0.00 679 TRP A CA 13
ATOM 22851 C C . TRP A 1 53 ? 5.567 -4.045 -9.296 1.00 0.00 679 TRP A C 13
ATOM 22852 O O . TRP A 1 53 ? 6.689 -4.512 -9.492 1.00 0.00 679 TRP A O 13
ATOM 22873 N N . PRO A 1 54 ? 4.854 -3.557 -10.287 1.00 0.00 680 PRO A N 13
ATOM 22874 C CA . PRO A 1 54 ? 5.362 -3.544 -11.693 1.00 0.00 680 PRO A CA 13
ATOM 22875 C C . PRO A 1 54 ? 6.791 -3.004 -11.784 1.00 0.00 680 PRO A C 13
ATOM 22876 O O . PRO A 1 54 ? 7.257 -2.299 -10.889 1.00 0.00 680 PRO A O 13
ATOM 22887 N N . PRO A 1 55 ? 7.488 -3.329 -12.841 1.00 0.00 681 PRO A N 13
ATOM 22888 C CA . PRO A 1 55 ? 8.893 -2.879 -13.054 1.00 0.00 681 PRO A CA 13
ATOM 22889 C C . PRO A 1 55 ? 9.084 -1.370 -12.866 1.00 0.00 681 PRO A C 13
ATOM 22890 O O . PRO A 1 55 ? 9.929 -0.951 -12.076 1.00 0.00 681 PRO A O 13
ATOM 22901 N N . PRO A 1 56 ? 8.337 -0.547 -13.562 1.00 0.00 682 PRO A N 13
ATOM 22902 C CA . PRO A 1 56 ? 8.465 0.933 -13.440 1.00 0.00 682 PRO A CA 13
ATOM 22903 C C . PRO A 1 56 ? 8.455 1.388 -11.984 1.00 0.00 682 PRO A C 13
ATOM 22904 O O . PRO A 1 56 ? 8.543 2.581 -11.693 1.00 0.00 682 PRO A O 13
ATOM 22915 N N . ASP A 1 57 ? 8.344 0.427 -11.074 1.00 0.00 683 ASP A N 13
ATOM 22916 C CA . ASP A 1 57 ? 8.322 0.734 -9.647 1.00 0.00 683 ASP A CA 13
ATOM 22917 C C . ASP A 1 57 ? 9.740 0.912 -9.108 1.00 0.00 683 ASP A C 13
ATOM 22918 O O . ASP A 1 57 ? 10.082 0.375 -8.055 1.00 0.00 683 ASP A O 13
ATOM 22927 N N . GLN A 1 58 ? 10.565 1.659 -9.836 1.00 0.00 684 GLN A N 13
ATOM 22928 C CA . GLN A 1 58 ? 11.944 1.883 -9.411 1.00 0.00 684 GLN A CA 13
ATOM 22929 C C . GLN A 1 58 ? 11.995 2.539 -8.032 1.00 0.00 684 GLN A C 13
ATOM 22930 O O . GLN A 1 58 ? 12.857 2.216 -7.215 1.00 0.00 684 GLN A O 13
ATOM 22944 N N . SER A 1 59 ? 11.072 3.463 -7.782 1.00 0.00 685 SER A N 13
ATOM 22945 C CA . SER A 1 59 ? 11.029 4.159 -6.498 1.00 0.00 685 SER A CA 13
ATOM 22946 C C . SER A 1 59 ? 10.648 3.206 -5.369 1.00 0.00 685 SER A C 13
ATOM 22947 O O . SER A 1 59 ? 11.056 3.393 -4.226 1.00 0.00 685 SER A O 13
ATOM 22955 N N . CYS A 1 60 ? 9.859 2.191 -5.693 1.00 0.00 686 CYS A N 13
ATOM 22956 C CA . CYS A 1 60 ? 9.425 1.223 -4.690 1.00 0.00 686 CYS A CA 13
ATOM 22957 C C . CYS A 1 60 ? 10.616 0.480 -4.090 1.00 0.00 686 CYS A C 13
ATOM 22958 O O . CYS A 1 60 ? 10.540 -0.025 -2.971 1.00 0.00 686 CYS A O 13
ATOM 22966 N N . LEU A 1 61 ? 11.706 0.401 -4.845 1.00 0.00 687 LEU A N 13
ATOM 22967 C CA . LEU A 1 61 ? 12.896 -0.303 -4.377 1.00 0.00 687 LEU A CA 13
ATOM 22968 C C . LEU A 1 61 ? 13.534 0.398 -3.179 1.00 0.00 687 LEU A C 13
ATOM 22969 O O . LEU A 1 61 ? 13.995 -0.259 -2.246 1.00 0.00 687 LEU A O 13
ATOM 22985 N N . LEU A 1 62 ? 13.566 1.728 -3.202 1.00 0.00 688 LEU A N 13
ATOM 22986 C CA . LEU A 1 62 ? 14.164 2.472 -2.097 1.00 0.00 688 LEU A CA 13
ATOM 22987 C C . LEU A 1 62 ? 13.266 2.423 -0.865 1.00 0.00 688 LEU A C 13
ATOM 22988 O O . LEU A 1 62 ? 13.743 2.220 0.251 1.00 0.00 688 LEU A O 13
ATOM 23004 N N . LEU A 1 63 ? 11.965 2.598 -1.072 1.00 0.00 689 LEU A N 13
ATOM 23005 C CA . LEU A 1 63 ? 11.018 2.558 0.034 1.00 0.00 689 LEU A CA 13
ATOM 23006 C C . LEU A 1 63 ? 11.060 1.183 0.694 1.00 0.00 689 LEU A C 13
ATOM 23007 O O . LEU A 1 63 ? 11.025 1.064 1.918 1.00 0.00 689 LEU A O 13
ATOM 23023 N N . LEU A 1 64 ? 11.143 0.145 -0.134 1.00 0.00 690 LEU A N 13
ATOM 23024 C CA . LEU A 1 64 ? 11.195 -1.223 0.367 1.00 0.00 690 LEU A CA 13
ATOM 23025 C C . LEU A 1 64 ? 12.407 -1.417 1.274 1.00 0.00 690 LEU A C 13
ATOM 23026 O O . LEU A 1 64 ? 12.312 -2.048 2.327 1.00 0.00 690 LEU A O 13
ATOM 23042 N N . GLN A 1 65 ? 13.544 -0.863 0.863 1.00 0.00 691 GLN A N 13
ATOM 23043 C CA . GLN A 1 65 ? 14.762 -0.978 1.655 1.00 0.00 691 GLN A CA 13
ATOM 23044 C C . GLN A 1 65 ? 14.568 -0.324 3.018 1.00 0.00 691 GLN A C 13
ATOM 23045 O O . GLN A 1 65 ? 15.013 -0.849 4.039 1.00 0.00 691 GLN A O 13
ATOM 23059 N N . HIS A 1 66 ? 13.894 0.822 3.026 1.00 0.00 692 HIS A N 13
ATOM 23060 C CA . HIS A 1 66 ? 13.642 1.534 4.272 1.00 0.00 692 HIS A CA 13
ATOM 23061 C C . HIS A 1 66 ? 12.886 0.640 5.247 1.00 0.00 692 HIS A C 13
ATOM 23062 O O . HIS A 1 66 ? 13.251 0.533 6.419 1.00 0.00 692 HIS A O 13
ATOM 23077 N N . LEU A 1 67 ? 11.832 -0.004 4.754 1.00 0.00 693 LEU A N 13
ATOM 23078 C CA . LEU A 1 67 ? 11.034 -0.889 5.593 1.00 0.00 693 LEU A CA 13
ATOM 23079 C C . LEU A 1 67 ? 11.926 -1.938 6.243 1.00 0.00 693 LEU A C 13
ATOM 23080 O O . LEU A 1 67 ? 11.756 -2.274 7.415 1.00 0.00 693 LEU A O 13
ATOM 23096 N N . ARG A 1 68 ? 12.886 -2.442 5.477 1.00 0.00 694 ARG A N 13
ATOM 23097 C CA . ARG A 1 68 ? 13.811 -3.443 5.993 1.00 0.00 694 ARG A CA 13
ATOM 23098 C C . ARG A 1 68 ? 14.639 -2.856 7.129 1.00 0.00 694 ARG A C 13
ATOM 23099 O O . ARG A 1 68 ? 14.998 -3.555 8.077 1.00 0.00 694 ARG A O 13
ATOM 23120 N N . GLU A 1 69 ? 14.948 -1.566 7.020 1.00 0.00 695 GLU A N 13
ATOM 23121 C CA . GLU A 1 69 ? 15.745 -0.889 8.035 1.00 0.00 695 GLU A CA 13
ATOM 23122 C C . GLU A 1 69 ? 14.982 -0.788 9.351 1.00 0.00 695 GLU A C 13
ATOM 23123 O O . GLU A 1 69 ? 15.581 -0.802 10.426 1.00 0.00 695 GLU A O 13
ATOM 23135 N N . HIS A 1 70 ? 13.661 -0.682 9.266 1.00 0.00 696 HIS A N 13
ATOM 23136 C CA . HIS A 1 70 ? 12.843 -0.576 10.468 1.00 0.00 696 HIS A CA 13
ATOM 23137 C C . HIS A 1 70 ? 11.361 -0.715 10.139 1.00 0.00 696 HIS A C 13
ATOM 23138 O O . HIS A 1 70 ? 10.579 0.214 10.345 1.00 0.00 696 HIS A O 13
ATOM 23153 N N . GLN A 1 71 ? 10.977 -1.884 9.639 1.00 0.00 697 GLN A N 13
ATOM 23154 C CA . GLN A 1 71 ? 9.582 -2.131 9.300 1.00 0.00 697 GLN A CA 13
ATOM 23155 C C . GLN A 1 71 ? 8.714 -2.036 10.548 1.00 0.00 697 GLN A C 13
ATOM 23156 O O . GLN A 1 71 ? 7.516 -2.312 10.508 1.00 0.00 697 GLN A O 13
ATOM 23170 N N . ALA A 1 72 ? 9.333 -1.642 11.656 1.00 0.00 698 ALA A N 13
ATOM 23171 C CA . ALA A 1 72 ? 8.613 -1.510 12.916 1.00 0.00 698 ALA A CA 13
ATOM 23172 C C . ALA A 1 72 ? 8.149 -2.875 13.411 1.00 0.00 698 ALA A C 13
ATOM 23173 O O . ALA A 1 72 ? 7.329 -3.534 12.773 1.00 0.00 698 ALA A O 13
ATOM 23180 N N . ASP A 1 73 ? 8.686 -3.292 14.552 1.00 0.00 699 ASP A N 13
ATOM 23181 C CA . ASP A 1 73 ? 8.328 -4.583 15.131 1.00 0.00 699 ASP A CA 13
ATOM 23182 C C . ASP A 1 73 ? 6.881 -4.572 15.614 1.00 0.00 699 ASP A C 13
ATOM 23183 O O . ASP A 1 73 ? 6.117 -5.496 15.334 1.00 0.00 699 ASP A O 13
ATOM 23192 N N . PRO A 1 74 ? 6.496 -3.550 16.330 1.00 0.00 700 PRO A N 13
ATOM 23193 C CA . PRO A 1 74 ? 5.108 -3.418 16.861 1.00 0.00 700 PRO A CA 13
ATOM 23194 C C . PRO A 1 74 ? 4.072 -3.380 15.741 1.00 0.00 700 PRO A C 13
ATOM 23195 O O . PRO A 1 74 ? 4.263 -2.696 14.736 1.00 0.00 700 PRO A O 13
ATOM 23206 N N . HIS A 1 75 ? 2.977 -4.116 15.936 1.00 0.00 701 HIS A N 13
ATOM 23207 C CA . HIS A 1 75 ? 1.892 -4.177 14.954 1.00 0.00 701 HIS A CA 13
ATOM 23208 C C . HIS A 1 75 ? 2.183 -3.301 13.737 1.00 0.00 701 HIS A C 13
ATOM 23209 O O . HIS A 1 75 ? 1.536 -2.272 13.541 1.00 0.00 701 HIS A O 13
ATOM 23224 N N . PRO A 1 76 ? 3.135 -3.681 12.921 1.00 0.00 702 PRO A N 13
ATOM 23225 C CA . PRO A 1 76 ? 3.499 -2.898 11.706 1.00 0.00 702 PRO A CA 13
ATOM 23226 C C . PRO A 1 76 ? 2.309 -2.722 10.765 1.00 0.00 702 PRO A C 13
ATOM 23227 O O . PRO A 1 76 ? 1.440 -3.590 10.680 1.00 0.00 702 PRO A O 13
ATOM 23238 N N . PRO A 1 77 ? 2.255 -1.617 10.069 1.00 0.00 703 PRO A N 13
ATOM 23239 C CA . PRO A 1 77 ? 1.145 -1.317 9.121 1.00 0.00 703 PRO A CA 13
ATOM 23240 C C . PRO A 1 77 ? 0.972 -2.411 8.071 1.00 0.00 703 PRO A C 13
ATOM 23241 O O . PRO A 1 77 ? 1.924 -3.112 7.727 1.00 0.00 703 PRO A O 13
ATOM 23252 N N . LEU A 1 78 ? -0.250 -2.551 7.568 1.00 0.00 704 LEU A N 13
ATOM 23253 C CA . LEU A 1 78 ? -0.540 -3.563 6.559 1.00 0.00 704 LEU A CA 13
ATOM 23254 C C . LEU A 1 78 ? -0.026 -3.113 5.196 1.00 0.00 704 LEU A C 13
ATOM 23255 O O . LEU A 1 78 ? -0.144 -1.941 4.837 1.00 0.00 704 LEU A O 13
ATOM 23271 N N . VAL A 1 79 ? 0.557 -4.043 4.444 1.00 0.00 705 VAL A N 13
ATOM 23272 C CA . VAL A 1 79 ? 1.095 -3.709 3.130 1.00 0.00 705 VAL A CA 13
ATOM 23273 C C . VAL A 1 79 ? 0.473 -4.573 2.032 1.00 0.00 705 VAL A C 13
ATOM 23274 O O . VAL A 1 79 ? 0.416 -5.800 2.142 1.00 0.00 705 VAL A O 13
ATOM 23287 N N . LEU A 1 80 ? 0.021 -3.917 0.967 1.00 0.00 706 LEU A N 13
ATOM 23288 C CA . LEU A 1 80 ? -0.577 -4.620 -0.162 1.00 0.00 706 LEU A CA 13
ATOM 23289 C C . LEU A 1 80 ? 0.232 -4.356 -1.429 1.00 0.00 706 LEU A C 13
ATOM 23290 O O . LEU A 1 80 ? 0.674 -3.232 -1.666 1.00 0.00 706 LEU A O 13
ATOM 23306 N N . PHE A 1 81 ? 0.428 -5.392 -2.239 1.00 0.00 707 PHE A N 13
ATOM 23307 C CA . PHE A 1 81 ? 1.192 -5.242 -3.473 1.00 0.00 707 PHE A CA 13
ATOM 23308 C C . PHE A 1 81 ? 0.279 -5.329 -4.692 1.00 0.00 707 PHE A C 13
ATOM 23309 O O . PHE A 1 81 ? -0.477 -6.288 -4.849 1.00 0.00 707 PHE A O 13
ATOM 23326 N N . LEU A 1 82 ? 0.362 -4.321 -5.554 1.00 0.00 708 LEU A N 13
ATOM 23327 C CA . LEU A 1 82 ? -0.452 -4.286 -6.764 1.00 0.00 708 LEU A CA 13
ATOM 23328 C C . LEU A 1 82 ? 0.350 -4.799 -7.957 1.00 0.00 708 LEU A C 13
ATOM 23329 O O . LEU A 1 82 ? 1.559 -4.580 -8.042 1.00 0.00 708 LEU A O 13
ATOM 23345 N N . GLY A 1 83 ? -0.326 -5.471 -8.884 1.00 0.00 709 GLY A N 13
ATOM 23346 C CA . GLY A 1 83 ? 0.343 -5.991 -10.072 1.00 0.00 709 GLY A CA 13
ATOM 23347 C C . GLY A 1 83 ? 0.704 -7.467 -9.920 1.00 0.00 709 GLY A C 13
ATOM 23348 O O . GLY A 1 83 ? -0.148 -8.298 -9.607 1.00 0.00 709 GLY A O 13
ATOM 23352 N N . GLU A 1 84 ? 1.974 -7.785 -10.166 1.00 0.00 710 GLU A N 13
ATOM 23353 C CA . GLU A 1 84 ? 2.447 -9.164 -10.080 1.00 0.00 710 GLU A CA 13
ATOM 23354 C C . GLU A 1 84 ? 2.875 -9.514 -8.658 1.00 0.00 710 GLU A C 13
ATOM 23355 O O . GLU A 1 84 ? 3.259 -8.642 -7.879 1.00 0.00 710 GLU A O 13
ATOM 23367 N N . PRO A 1 85 ? 2.815 -10.776 -8.316 1.00 0.00 711 PRO A N 13
ATOM 23368 C CA . PRO A 1 85 ? 3.204 -11.269 -6.961 1.00 0.00 711 PRO A CA 13
ATOM 23369 C C . PRO A 1 85 ? 4.675 -11.005 -6.645 1.00 0.00 711 PRO A C 13
ATOM 23370 O O . PRO A 1 85 ? 5.482 -10.749 -7.538 1.00 0.00 711 PRO A O 13
ATOM 23381 N N . PRO A 1 86 ? 5.019 -11.060 -5.388 1.00 0.00 712 PRO A N 13
ATOM 23382 C CA . PRO A 1 86 ? 6.414 -10.819 -4.905 1.00 0.00 712 PRO A CA 13
ATOM 23383 C C . PRO A 1 86 ? 7.409 -11.845 -5.443 1.00 0.00 712 PRO A C 13
ATOM 23384 O O . PRO A 1 86 ? 7.054 -12.992 -5.712 1.00 0.00 712 PRO A O 13
ATOM 23395 N N . VAL A 1 87 ? 8.660 -11.419 -5.586 1.00 0.00 713 VAL A N 13
ATOM 23396 C CA . VAL A 1 87 ? 9.713 -12.299 -6.080 1.00 0.00 713 VAL A CA 13
ATOM 23397 C C . VAL A 1 87 ? 10.337 -13.082 -4.926 1.00 0.00 713 VAL A C 13
ATOM 23398 O O . VAL A 1 87 ? 11.423 -13.645 -5.061 1.00 0.00 713 VAL A O 13
ATOM 23411 N N . ASP A 1 88 ? 9.649 -13.109 -3.787 1.00 0.00 714 ASP A N 13
ATOM 23412 C CA . ASP A 1 88 ? 10.160 -13.819 -2.620 1.00 0.00 714 ASP A CA 13
ATOM 23413 C C . ASP A 1 88 ? 9.044 -14.093 -1.614 1.00 0.00 714 ASP A C 13
ATOM 23414 O O . ASP A 1 88 ? 8.151 -13.266 -1.426 1.00 0.00 714 ASP A O 13
ATOM 23423 N N . PRO A 1 89 ? 9.082 -15.230 -0.966 1.00 0.00 715 PRO A N 13
ATOM 23424 C CA . PRO A 1 89 ? 8.056 -15.614 0.045 1.00 0.00 715 PRO A CA 13
ATOM 23425 C C . PRO A 1 89 ? 8.170 -14.778 1.317 1.00 0.00 715 PRO A C 13
ATOM 23426 O O . PRO A 1 89 ? 7.217 -14.671 2.089 1.00 0.00 715 PRO A O 13
ATOM 23437 N N . LEU A 1 90 ? 9.340 -14.180 1.524 1.00 0.00 716 LEU A N 13
ATOM 23438 C CA . LEU A 1 90 ? 9.562 -13.348 2.701 1.00 0.00 716 LEU A CA 13
ATOM 23439 C C . LEU A 1 90 ? 8.755 -12.063 2.589 1.00 0.00 716 LEU A C 13
ATOM 23440 O O . LEU A 1 90 ? 8.262 -11.531 3.586 1.00 0.00 716 LEU A O 13
ATOM 23456 N N . LEU A 1 91 ? 8.613 -11.575 1.363 1.00 0.00 717 LEU A N 13
ATOM 23457 C CA . LEU A 1 91 ? 7.854 -10.359 1.124 1.00 0.00 717 LEU A CA 13
ATOM 23458 C C . LEU A 1 91 ? 6.364 -10.656 1.225 1.00 0.00 717 LEU A C 13
ATOM 23459 O O . LEU A 1 91 ? 5.588 -9.833 1.710 1.00 0.00 717 LEU A O 13
ATOM 23475 N N . THR A 1 92 ? 5.977 -11.849 0.784 1.00 0.00 718 THR A N 13
ATOM 23476 C CA . THR A 1 92 ? 4.581 -12.258 0.852 1.00 0.00 718 THR A CA 13
ATOM 23477 C C . THR A 1 92 ? 4.131 -12.316 2.306 1.00 0.00 718 THR A C 13
ATOM 23478 O O . THR A 1 92 ? 3.028 -11.887 2.645 1.00 0.00 718 THR A O 13
ATOM 23489 N N . ALA A 1 93 ? 5.002 -12.844 3.164 1.00 0.00 719 ALA A N 13
ATOM 23490 C CA . ALA A 1 93 ? 4.691 -12.946 4.583 1.00 0.00 719 ALA A CA 13
ATOM 23491 C C . ALA A 1 93 ? 4.541 -11.556 5.187 1.00 0.00 719 ALA A C 13
ATOM 23492 O O . ALA A 1 93 ? 3.669 -11.321 6.023 1.00 0.00 719 ALA A O 13
ATOM 23499 N N . GLN A 1 94 ? 5.395 -10.635 4.749 1.00 0.00 720 GLN A N 13
ATOM 23500 C CA . GLN A 1 94 ? 5.346 -9.266 5.247 1.00 0.00 720 GLN A CA 13
ATOM 23501 C C . GLN A 1 94 ? 4.165 -8.521 4.635 1.00 0.00 720 GLN A C 13
ATOM 23502 O O . GLN A 1 94 ? 3.617 -7.600 5.240 1.00 0.00 720 GLN A O 13
ATOM 23516 N N . ALA A 1 95 ? 3.780 -8.927 3.430 1.00 0.00 721 ALA A N 13
ATOM 23517 C CA . ALA A 1 95 ? 2.665 -8.291 2.740 1.00 0.00 721 ALA A CA 13
ATOM 23518 C C . ALA A 1 95 ? 1.347 -8.629 3.426 1.00 0.00 721 ALA A C 13
ATOM 23519 O O . ALA A 1 95 ? 1.164 -9.736 3.932 1.00 0.00 721 ALA A O 13
ATOM 23526 N N . SER A 1 96 ? 0.431 -7.668 3.437 1.00 0.00 722 SER A N 13
ATOM 23527 C CA . SER A 1 96 ? -0.868 -7.875 4.062 1.00 0.00 722 SER A CA 13
ATOM 23528 C C . SER A 1 96 ? -1.836 -8.520 3.077 1.00 0.00 722 SER A C 13
ATOM 23529 O O . SER A 1 96 ? -2.765 -9.222 3.475 1.00 0.00 722 SER A O 13
ATOM 23537 N N . ALA A 1 97 ? -1.611 -8.280 1.789 1.00 0.00 723 ALA A N 13
ATOM 23538 C CA . ALA A 1 97 ? -2.475 -8.848 0.758 1.00 0.00 723 ALA A CA 13
ATOM 23539 C C . ALA A 1 97 ? -1.891 -8.610 -0.631 1.00 0.00 723 ALA A C 13
ATOM 23540 O O . ALA A 1 97 ? -1.647 -7.470 -1.026 1.00 0.00 723 ALA A O 13
ATOM 23547 N N . ILE A 1 98 ? -1.673 -9.696 -1.370 1.00 0.00 724 ILE A N 13
ATOM 23548 C CA . ILE A 1 98 ? -1.122 -9.594 -2.717 1.00 0.00 724 ILE A CA 13
ATOM 23549 C C . ILE A 1 98 ? -2.241 -9.448 -3.743 1.00 0.00 724 ILE A C 13
ATOM 23550 O O . ILE A 1 98 ? -3.129 -10.296 -3.831 1.00 0.00 724 ILE A O 13
ATOM 23566 N N . LEU A 1 99 ? -2.191 -8.372 -4.519 1.00 0.00 725 LEU A N 13
ATOM 23567 C CA . LEU A 1 99 ? -3.205 -8.131 -5.538 1.00 0.00 725 LEU A CA 13
ATOM 23568 C C . LEU A 1 99 ? -2.626 -8.329 -6.936 1.00 0.00 725 LEU A C 13
ATOM 23569 O O . LEU A 1 99 ? -1.455 -8.042 -7.183 1.00 0.00 725 LEU A O 13
ATOM 23585 N N . SER A 1 100 ? -3.458 -8.821 -7.846 1.00 0.00 726 SER A N 13
ATOM 23586 C CA . SER A 1 100 ? -3.031 -9.057 -9.220 1.00 0.00 726 SER A CA 13
ATOM 23587 C C . SER A 1 100 ? -4.243 -9.333 -10.101 1.00 0.00 726 SER A C 13
ATOM 23588 O O . SER A 1 100 ? -4.200 -9.144 -11.317 1.00 0.00 726 SER A O 13
ATOM 23596 N N . LYS A 1 101 ? -5.325 -9.773 -9.470 1.00 0.00 727 LYS A N 13
ATOM 23597 C CA . LYS A 1 101 ? -6.561 -10.068 -10.184 1.00 0.00 727 LYS A CA 13
ATOM 23598 C C . LYS A 1 101 ? -7.735 -9.414 -9.468 1.00 0.00 727 LYS A C 13
ATOM 23599 O O . LYS A 1 101 ? -8.444 -10.059 -8.695 1.00 0.00 727 LYS A O 13
ATOM 23618 N N . PRO A 1 102 ? -7.938 -8.146 -9.699 1.00 0.00 728 PRO A N 13
ATOM 23619 C CA . PRO A 1 102 ? -9.035 -7.375 -9.052 1.00 0.00 728 PRO A CA 13
ATOM 23620 C C . PRO A 1 102 ? -10.368 -8.115 -9.090 1.00 0.00 728 PRO A C 13
ATOM 23621 O O . PRO A 1 102 ? -10.867 -8.467 -10.159 1.00 0.00 728 PRO A O 13
ATOM 23632 N N . LEU A 1 103 ? -10.935 -8.339 -7.910 1.00 0.00 729 LEU A N 13
ATOM 23633 C CA . LEU A 1 103 ? -12.212 -9.032 -7.795 1.00 0.00 729 LEU A CA 13
ATOM 23634 C C . LEU A 1 103 ? -12.607 -9.163 -6.327 1.00 0.00 729 LEU A C 13
ATOM 23635 O O . LEU A 1 103 ? -11.760 -9.409 -5.468 1.00 0.00 729 LEU A O 13
ATOM 23651 N N . ASP A 1 104 ? -13.894 -9.001 -6.044 1.00 0.00 730 ASP A N 13
ATOM 23652 C CA . ASP A 1 104 ? -14.380 -9.107 -4.672 1.00 0.00 730 ASP A CA 13
ATOM 23653 C C . ASP A 1 104 ? -13.725 -8.052 -3.784 1.00 0.00 730 ASP A C 13
ATOM 23654 O O . ASP A 1 104 ? -12.927 -8.373 -2.905 1.00 0.00 730 ASP A O 13
ATOM 23663 N N . PRO A 1 105 ? -14.055 -6.808 -4.002 1.00 0.00 731 PRO A N 13
ATOM 23664 C CA . PRO A 1 105 ? -13.500 -5.670 -3.211 1.00 0.00 731 PRO A CA 13
ATOM 23665 C C . PRO A 1 105 ? -13.653 -5.889 -1.708 1.00 0.00 731 PRO A C 13
ATOM 23666 O O . PRO A 1 105 ? -13.234 -5.057 -0.901 1.00 0.00 731 PRO A O 13
ATOM 23677 N N . GLN A 1 106 ? -14.263 -7.011 -1.339 1.00 0.00 732 GLN A N 13
ATOM 23678 C CA . GLN A 1 106 ? -14.478 -7.327 0.068 1.00 0.00 732 GLN A CA 13
ATOM 23679 C C . GLN A 1 106 ? -13.170 -7.718 0.742 1.00 0.00 732 GLN A C 13
ATOM 23680 O O . GLN A 1 106 ? -12.975 -7.463 1.930 1.00 0.00 732 GLN A O 13
ATOM 23694 N N . LEU A 1 107 ? -12.276 -8.337 -0.018 1.00 0.00 733 LEU A N 13
ATOM 23695 C CA . LEU A 1 107 ? -10.994 -8.752 0.535 1.00 0.00 733 LEU A CA 13
ATOM 23696 C C . LEU A 1 107 ? -10.181 -7.531 0.944 1.00 0.00 733 LEU A C 13
ATOM 23697 O O . LEU A 1 107 ? -9.623 -7.488 2.040 1.00 0.00 733 LEU A O 13
ATOM 23713 N N . LEU A 1 108 ? -10.134 -6.531 0.069 1.00 0.00 734 LEU A N 13
ATOM 23714 C CA . LEU A 1 108 ? -9.403 -5.311 0.376 1.00 0.00 734 LEU A CA 13
ATOM 23715 C C . LEU A 1 108 ? -9.960 -4.696 1.654 1.00 0.00 734 LEU A C 13
ATOM 23716 O O . LEU A 1 108 ? -9.213 -4.341 2.566 1.00 0.00 734 LEU A O 13
ATOM 23732 N N . LEU A 1 109 ? -11.285 -4.592 1.713 1.00 0.00 735 LEU A N 13
ATOM 23733 C CA . LEU A 1 109 ? -11.952 -4.041 2.886 1.00 0.00 735 LEU A CA 13
ATOM 23734 C C . LEU A 1 109 ? -11.740 -4.944 4.095 1.00 0.00 735 LEU A C 13
ATOM 23735 O O . LEU A 1 109 ? -11.501 -4.468 5.205 1.00 0.00 735 LEU A O 13
ATOM 23751 N N . THR A 1 110 ? -11.839 -6.250 3.871 1.00 0.00 736 THR A N 13
ATOM 23752 C CA . THR A 1 110 ? -11.665 -7.215 4.948 1.00 0.00 736 THR A CA 13
ATOM 23753 C C . THR A 1 110 ? -10.279 -7.085 5.566 1.00 0.00 736 THR A C 13
ATOM 23754 O O . THR A 1 110 ? -10.123 -7.164 6.785 1.00 0.00 736 THR A O 13
ATOM 23765 N N . THR A 1 111 ? -9.276 -6.881 4.720 1.00 0.00 737 THR A N 13
ATOM 23766 C CA . THR A 1 111 ? -7.912 -6.739 5.205 1.00 0.00 737 THR A CA 13
ATOM 23767 C C . THR A 1 111 ? -7.812 -5.534 6.131 1.00 0.00 737 THR A C 13
ATOM 23768 O O . THR A 1 111 ? -7.227 -5.615 7.211 1.00 0.00 737 THR A O 13
ATOM 23779 N N . LEU A 1 112 ? -8.398 -4.419 5.707 1.00 0.00 738 LEU A N 13
ATOM 23780 C CA . LEU A 1 112 ? -8.378 -3.210 6.519 1.00 0.00 738 LEU A CA 13
ATOM 23781 C C . LEU A 1 112 ? -9.201 -3.416 7.785 1.00 0.00 738 LEU A C 13
ATOM 23782 O O . LEU A 1 112 ? -8.797 -3.008 8.874 1.00 0.00 738 LEU A O 13
ATOM 23798 N N . GLN A 1 113 ? -10.354 -4.063 7.633 1.00 0.00 739 GLN A N 13
ATOM 23799 C CA . GLN A 1 113 ? -11.225 -4.332 8.768 1.00 0.00 739 GLN A CA 13
ATOM 23800 C C . GLN A 1 113 ? -10.538 -5.272 9.751 1.00 0.00 739 GLN A C 13
ATOM 23801 O O . GLN A 1 113 ? -10.699 -5.144 10.964 1.00 0.00 739 GLN A O 13
ATOM 23815 N N . GLY A 1 114 ? -9.767 -6.213 9.217 1.00 0.00 740 GLY A N 13
ATOM 23816 C CA . GLY A 1 114 ? -9.054 -7.166 10.057 1.00 0.00 740 GLY A CA 13
ATOM 23817 C C . GLY A 1 114 ? -8.216 -6.434 11.095 1.00 0.00 740 GLY A C 13
ATOM 23818 O O . GLY A 1 114 ? -7.704 -7.039 12.036 1.00 0.00 740 GLY A O 13
ATOM 23822 N N . LEU A 1 115 ? -8.088 -5.124 10.916 1.00 0.00 741 LEU A N 13
ATOM 23823 C CA . LEU A 1 115 ? -7.316 -4.308 11.842 1.00 0.00 741 LEU A CA 13
ATOM 23824 C C . LEU A 1 115 ? -7.837 -2.875 11.846 1.00 0.00 741 LEU A C 13
ATOM 23825 O O . LEU A 1 115 ? -7.400 -2.042 11.053 1.00 0.00 741 LEU A O 13
ATOM 23841 N N . CYS A 1 116 ? -8.773 -2.592 12.747 1.00 0.00 742 CYS A N 13
ATOM 23842 C CA . CYS A 1 116 ? -9.343 -1.255 12.846 1.00 0.00 742 CYS A CA 13
ATOM 23843 C C . CYS A 1 116 ? -9.511 -0.849 14.304 1.00 0.00 742 CYS A C 13
ATOM 23844 O O . CYS A 1 116 ? -10.584 -0.406 14.714 1.00 0.00 742 CYS A O 13
ATOM 23852 N N . PRO A 1 117 ? -8.471 -0.975 15.085 1.00 0.00 743 PRO A N 13
ATOM 23853 C CA . PRO A 1 117 ? -8.505 -0.596 16.522 1.00 0.00 743 PRO A CA 13
ATOM 23854 C C . PRO A 1 117 ? -8.401 0.918 16.692 1.00 0.00 743 PRO A C 13
ATOM 23855 O O . PRO A 1 117 ? -7.396 1.520 16.314 1.00 0.00 743 PRO A O 13
ATOM 23866 N N . PRO A 1 118 ? -9.406 1.543 17.244 1.00 0.00 744 PRO A N 13
ATOM 23867 C CA . PRO A 1 118 ? -9.410 3.012 17.455 1.00 0.00 744 PRO A CA 13
ATOM 23868 C C . PRO A 1 118 ? -8.702 3.408 18.747 1.00 0.00 744 PRO A C 13
ATOM 23869 O O . PRO A 1 118 ? -9.015 2.895 19.822 1.00 0.00 744 PRO A O 13
ATOM 23880 N N . ASN A 1 119 ? -7.745 4.321 18.632 1.00 0.00 745 ASN A N 13
ATOM 23881 C CA . ASN A 1 119 ? -6.995 4.776 19.795 1.00 0.00 745 ASN A CA 13
ATOM 23882 C C . ASN A 1 119 ? -7.682 5.973 20.443 1.00 0.00 745 ASN A C 13
ATOM 23883 O O . ASN A 1 119 ? -8.898 5.947 20.549 1.00 0.00 745 ASN A O 13
ATOM 23895 N N . ALA A 1 1 ? -11.682 4.908 9.760 1.00 0.00 627 ALA A N 14
ATOM 23896 C CA . ALA A 1 1 ? -11.048 4.708 8.426 1.00 0.00 627 ALA A CA 14
ATOM 23897 C C . ALA A 1 1 ? -9.567 5.061 8.513 1.00 0.00 627 ALA A C 14
ATOM 23898 O O . ALA A 1 1 ? -8.703 4.196 8.371 1.00 0.00 627 ALA A O 14
ATOM 23907 N N . GLY A 1 2 ? -9.284 6.339 8.746 1.00 0.00 628 GLY A N 14
ATOM 23908 C CA . GLY A 1 2 ? -7.905 6.801 8.848 1.00 0.00 628 GLY A CA 14
ATOM 23909 C C . GLY A 1 2 ? -7.352 7.166 7.475 1.00 0.00 628 GLY A C 14
ATOM 23910 O O . GLY A 1 2 ? -8.041 7.036 6.464 1.00 0.00 628 GLY A O 14
ATOM 23914 N N . HIS A 1 3 ? -6.104 7.624 7.446 1.00 0.00 629 HIS A N 14
ATOM 23915 C CA . HIS A 1 3 ? -5.472 8.004 6.187 1.00 0.00 629 HIS A CA 14
ATOM 23916 C C . HIS A 1 3 ? -4.692 6.831 5.599 1.00 0.00 629 HIS A C 14
ATOM 23917 O O . HIS A 1 3 ? -3.952 6.146 6.304 1.00 0.00 629 HIS A O 14
ATOM 23932 N N . ILE A 1 4 ? -4.868 6.609 4.300 1.00 0.00 630 ILE A N 14
ATOM 23933 C CA . ILE A 1 4 ? -4.183 5.518 3.616 1.00 0.00 630 ILE A CA 14
ATOM 23934 C C . ILE A 1 4 ? -3.218 6.071 2.572 1.00 0.00 630 ILE A C 14
ATOM 23935 O O . ILE A 1 4 ? -3.534 7.034 1.874 1.00 0.00 630 ILE A O 14
ATOM 23951 N N . LEU A 1 5 ? -2.043 5.460 2.469 1.00 0.00 631 LEU A N 14
ATOM 23952 C CA . LEU A 1 5 ? -1.052 5.914 1.500 1.00 0.00 631 LEU A CA 14
ATOM 23953 C C . LEU A 1 5 ? -0.851 4.869 0.409 1.00 0.00 631 LEU A C 14
ATOM 23954 O O . LEU A 1 5 ? -0.633 3.692 0.695 1.00 0.00 631 LEU A O 14
ATOM 23970 N N . LEU A 1 6 ? -0.926 5.309 -0.846 1.00 0.00 632 LEU A N 14
ATOM 23971 C CA . LEU A 1 6 ? -0.751 4.400 -1.973 1.00 0.00 632 LEU A CA 14
ATOM 23972 C C . LEU A 1 6 ? 0.244 4.972 -2.979 1.00 0.00 632 LEU A C 14
ATOM 23973 O O . LEU A 1 6 ? 0.047 6.065 -3.511 1.00 0.00 632 LEU A O 14
ATOM 23989 N N . LEU A 1 7 ? 1.305 4.216 -3.244 1.00 0.00 633 LEU A N 14
ATOM 23990 C CA . LEU A 1 7 ? 2.319 4.643 -4.202 1.00 0.00 633 LEU A CA 14
ATOM 23991 C C . LEU A 1 7 ? 2.224 3.802 -5.470 1.00 0.00 633 LEU A C 14
ATOM 23992 O O . LEU A 1 7 ? 2.272 2.573 -5.412 1.00 0.00 633 LEU A O 14
ATOM 24008 N N . GLU A 1 8 ? 2.085 4.463 -6.613 1.00 0.00 634 GLU A N 14
ATOM 24009 C CA . GLU A 1 8 ? 1.982 3.750 -7.883 1.00 0.00 634 GLU A CA 14
ATOM 24010 C C . GLU A 1 8 ? 2.359 4.657 -9.048 1.00 0.00 634 GLU A C 14
ATOM 24011 O O . GLU A 1 8 ? 2.516 5.867 -8.886 1.00 0.00 634 GLU A O 14
ATOM 24023 N N . GLU A 1 9 ? 2.495 4.058 -10.226 1.00 0.00 635 GLU A N 14
ATOM 24024 C CA . GLU A 1 9 ? 2.845 4.809 -11.424 1.00 0.00 635 GLU A CA 14
ATOM 24025 C C . GLU A 1 9 ? 1.692 4.768 -12.420 1.00 0.00 635 GLU A C 14
ATOM 24026 O O . GLU A 1 9 ? 0.804 3.924 -12.315 1.00 0.00 635 GLU A O 14
ATOM 24038 N N . GLU A 1 10 ? 1.708 5.688 -13.378 1.00 0.00 636 GLU A N 14
ATOM 24039 C CA . GLU A 1 10 ? 0.652 5.750 -14.384 1.00 0.00 636 GLU A CA 14
ATOM 24040 C C . GLU A 1 10 ? -0.657 6.212 -13.751 1.00 0.00 636 GLU A C 14
ATOM 24041 O O . GLU A 1 10 ? -1.141 5.613 -12.790 1.00 0.00 636 GLU A O 14
ATOM 24053 N N . ASP A 1 11 ? -1.219 7.285 -14.294 1.00 0.00 637 ASP A N 14
ATOM 24054 C CA . ASP A 1 11 ? -2.468 7.832 -13.778 1.00 0.00 637 ASP A CA 14
ATOM 24055 C C . ASP A 1 11 ? -3.588 6.796 -13.832 1.00 0.00 637 ASP A C 14
ATOM 24056 O O . ASP A 1 11 ? -4.465 6.775 -12.968 1.00 0.00 637 ASP A O 14
ATOM 24065 N N . GLU A 1 12 ? -3.565 5.949 -14.856 1.00 0.00 638 GLU A N 14
ATOM 24066 C CA . GLU A 1 12 ? -4.599 4.932 -15.010 1.00 0.00 638 GLU A CA 14
ATOM 24067 C C . GLU A 1 12 ? -4.570 3.940 -13.850 1.00 0.00 638 GLU A C 14
ATOM 24068 O O . GLU A 1 12 ? -5.617 3.552 -13.331 1.00 0.00 638 GLU A O 14
ATOM 24080 N N . ALA A 1 13 ? -3.371 3.535 -13.445 1.00 0.00 639 ALA A N 14
ATOM 24081 C CA . ALA A 1 13 ? -3.232 2.587 -12.345 1.00 0.00 639 ALA A CA 14
ATOM 24082 C C . ALA A 1 13 ? -3.527 3.259 -11.007 1.00 0.00 639 ALA A C 14
ATOM 24083 O O . ALA A 1 13 ? -4.240 2.707 -10.167 1.00 0.00 639 ALA A O 14
ATOM 24090 N N . ALA A 1 14 ? -2.967 4.449 -10.811 1.00 0.00 640 ALA A N 14
ATOM 24091 C CA . ALA A 1 14 ? -3.170 5.182 -9.566 1.00 0.00 640 ALA A CA 14
ATOM 24092 C C . ALA A 1 14 ? -4.628 5.602 -9.409 1.00 0.00 640 ALA A C 14
ATOM 24093 O O . ALA A 1 14 ? -5.181 5.554 -8.311 1.00 0.00 640 ALA A O 14
ATOM 24100 N N . THR A 1 15 ? -5.243 6.021 -10.510 1.00 0.00 641 THR A N 14
ATOM 24101 C CA . THR A 1 15 ? -6.634 6.454 -10.471 1.00 0.00 641 THR A CA 14
ATOM 24102 C C . THR A 1 15 ? -7.553 5.309 -10.060 1.00 0.00 641 THR A C 14
ATOM 24103 O O . THR A 1 15 ? -8.446 5.486 -9.231 1.00 0.00 641 THR A O 14
ATOM 24114 N N . VAL A 1 16 ? -7.336 4.136 -10.646 1.00 0.00 642 VAL A N 14
ATOM 24115 C CA . VAL A 1 16 ? -8.163 2.977 -10.329 1.00 0.00 642 VAL A CA 14
ATOM 24116 C C . VAL A 1 16 ? -8.133 2.680 -8.833 1.00 0.00 642 VAL A C 14
ATOM 24117 O O . VAL A 1 16 ? -9.178 2.562 -8.194 1.00 0.00 642 VAL A O 14
ATOM 24130 N N . VAL A 1 17 ? -6.929 2.560 -8.279 1.00 0.00 643 VAL A N 14
ATOM 24131 C CA . VAL A 1 17 ? -6.780 2.276 -6.856 1.00 0.00 643 VAL A CA 14
ATOM 24132 C C . VAL A 1 17 ? -7.421 3.379 -6.018 1.00 0.00 643 VAL A C 14
ATOM 24133 O O . VAL A 1 17 ? -8.152 3.105 -5.067 1.00 0.00 643 VAL A O 14
ATOM 24146 N N . CYS A 1 18 ? -7.138 4.627 -6.380 1.00 0.00 644 CYS A N 14
ATOM 24147 C CA . CYS A 1 18 ? -7.689 5.769 -5.659 1.00 0.00 644 CYS A CA 14
ATOM 24148 C C . CYS A 1 18 ? -9.199 5.846 -5.849 1.00 0.00 644 CYS A C 14
ATOM 24149 O O . CYS A 1 18 ? -9.933 6.209 -4.930 1.00 0.00 644 CYS A O 14
ATOM 24157 N N . GLU A 1 19 ? -9.657 5.505 -7.048 1.00 0.00 645 GLU A N 14
ATOM 24158 C CA . GLU A 1 19 ? -11.083 5.545 -7.344 1.00 0.00 645 GLU A CA 14
ATOM 24159 C C . GLU A 1 19 ? -11.843 4.581 -6.439 1.00 0.00 645 GLU A C 14
ATOM 24160 O O . GLU A 1 19 ? -12.946 4.883 -5.984 1.00 0.00 645 GLU A O 14
ATOM 24172 N N . MET A 1 20 ? -11.246 3.421 -6.176 1.00 0.00 646 MET A N 14
ATOM 24173 C CA . MET A 1 20 ? -11.885 2.431 -5.317 1.00 0.00 646 MET A CA 14
ATOM 24174 C C . MET A 1 20 ? -11.947 2.929 -3.877 1.00 0.00 646 MET A C 14
ATOM 24175 O O . MET A 1 20 ? -13.004 2.906 -3.244 1.00 0.00 646 MET A O 14
ATOM 24189 N N . LEU A 1 21 ? -10.806 3.378 -3.365 1.00 0.00 647 LEU A N 14
ATOM 24190 C CA . LEU A 1 21 ? -10.743 3.877 -1.997 1.00 0.00 647 LEU A CA 14
ATOM 24191 C C . LEU A 1 21 ? -11.520 5.180 -1.865 1.00 0.00 647 LEU A C 14
ATOM 24192 O O . LEU A 1 21 ? -12.268 5.373 -0.907 1.00 0.00 647 LEU A O 14
ATOM 24208 N N . THR A 1 22 ? -11.345 6.069 -2.838 1.00 0.00 648 THR A N 14
ATOM 24209 C CA . THR A 1 22 ? -12.048 7.346 -2.819 1.00 0.00 648 THR A CA 14
ATOM 24210 C C . THR A 1 22 ? -13.553 7.121 -2.733 1.00 0.00 648 THR A C 14
ATOM 24211 O O . THR A 1 22 ? -14.257 7.818 -2.003 1.00 0.00 648 THR A O 14
ATOM 24222 N N . ALA A 1 23 ? -14.037 6.138 -3.486 1.00 0.00 649 ALA A N 14
ATOM 24223 C CA . ALA A 1 23 ? -15.459 5.818 -3.495 1.00 0.00 649 ALA A CA 14
ATOM 24224 C C . ALA A 1 23 ? -15.899 5.274 -2.139 1.00 0.00 649 ALA A C 14
ATOM 24225 O O . ALA A 1 23 ? -17.037 5.480 -1.718 1.00 0.00 649 ALA A O 14
ATOM 24232 N N . ALA A 1 24 ? -14.992 4.577 -1.463 1.00 0.00 650 ALA A N 14
ATOM 24233 C CA . ALA A 1 24 ? -15.303 4.006 -0.156 1.00 0.00 650 ALA A CA 14
ATOM 24234 C C . ALA A 1 24 ? -15.378 5.102 0.903 1.00 0.00 650 ALA A C 14
ATOM 24235 O O . ALA A 1 24 ? -15.664 4.832 2.070 1.00 0.00 650 ALA A O 14
ATOM 24242 N N . GLY A 1 25 ? -15.121 6.337 0.488 1.00 0.00 651 GLY A N 14
ATOM 24243 C CA . GLY A 1 25 ? -15.163 7.467 1.409 1.00 0.00 651 GLY A CA 14
ATOM 24244 C C . GLY A 1 25 ? -13.855 7.580 2.181 1.00 0.00 651 GLY A C 14
ATOM 24245 O O . GLY A 1 25 ? -13.752 8.341 3.143 1.00 0.00 651 GLY A O 14
ATOM 24249 N N . PHE A 1 26 ? -12.859 6.815 1.750 1.00 0.00 652 PHE A N 14
ATOM 24250 C CA . PHE A 1 26 ? -11.556 6.828 2.404 1.00 0.00 652 PHE A CA 14
ATOM 24251 C C . PHE A 1 26 ? -10.646 7.858 1.743 1.00 0.00 652 PHE A C 14
ATOM 24252 O O . PHE A 1 26 ? -10.644 8.003 0.521 1.00 0.00 652 PHE A O 14
ATOM 24269 N N . LYS A 1 27 ? -9.869 8.568 2.556 1.00 0.00 653 LYS A N 14
ATOM 24270 C CA . LYS A 1 27 ? -8.956 9.576 2.031 1.00 0.00 653 LYS A CA 14
ATOM 24271 C C . LYS A 1 27 ? -7.579 8.963 1.810 1.00 0.00 653 LYS A C 14
ATOM 24272 O O . LYS A 1 27 ? -6.957 8.460 2.746 1.00 0.00 653 LYS A O 14
ATOM 24291 N N . VAL A 1 28 ? -7.111 8.999 0.568 1.00 0.00 654 VAL A N 14
ATOM 24292 C CA . VAL A 1 28 ? -5.809 8.434 0.242 1.00 0.00 654 VAL A CA 14
ATOM 24293 C C . VAL A 1 28 ? -4.958 9.436 -0.529 1.00 0.00 654 VAL A C 14
ATOM 24294 O O . VAL A 1 28 ? -5.479 10.274 -1.264 1.00 0.00 654 VAL A O 14
ATOM 24307 N N . ILE A 1 29 ? -3.644 9.333 -0.364 1.00 0.00 655 ILE A N 14
ATOM 24308 C CA . ILE A 1 29 ? -2.725 10.225 -1.059 1.00 0.00 655 ILE A CA 14
ATOM 24309 C C . ILE A 1 29 ? -1.925 9.442 -2.093 1.00 0.00 655 ILE A C 14
ATOM 24310 O O . ILE A 1 29 ? -1.316 8.422 -1.772 1.00 0.00 655 ILE A O 14
ATOM 24326 N N . TRP A 1 30 ? -1.933 9.915 -3.335 1.00 0.00 656 TRP A N 14
ATOM 24327 C CA . TRP A 1 30 ? -1.209 9.233 -4.401 1.00 0.00 656 TRP A CA 14
ATOM 24328 C C . TRP A 1 30 ? 0.190 9.813 -4.579 1.00 0.00 656 TRP A C 14
ATOM 24329 O O . TRP A 1 30 ? 0.352 10.989 -4.905 1.00 0.00 656 TRP A O 14
ATOM 24350 N N . LEU A 1 31 ? 1.197 8.970 -4.372 1.00 0.00 657 LEU A N 14
ATOM 24351 C CA . LEU A 1 31 ? 2.585 9.392 -4.521 1.00 0.00 657 LEU A CA 14
ATOM 24352 C C . LEU A 1 31 ? 3.252 8.637 -5.668 1.00 0.00 657 LEU A C 14
ATOM 24353 O O . LEU A 1 31 ? 2.969 7.460 -5.897 1.00 0.00 657 LEU A O 14
ATOM 24369 N N . VAL A 1 32 ? 4.138 9.322 -6.383 1.00 0.00 658 VAL A N 14
ATOM 24370 C CA . VAL A 1 32 ? 4.842 8.706 -7.502 1.00 0.00 658 VAL A CA 14
ATOM 24371 C C . VAL A 1 32 ? 6.333 8.590 -7.197 1.00 0.00 658 VAL A C 14
ATOM 24372 O O . VAL A 1 32 ? 7.136 8.302 -8.083 1.00 0.00 658 VAL A O 14
ATOM 24385 N N . ASP A 1 33 ? 6.693 8.813 -5.936 1.00 0.00 659 ASP A N 14
ATOM 24386 C CA . ASP A 1 33 ? 8.089 8.728 -5.522 1.00 0.00 659 ASP A CA 14
ATOM 24387 C C . ASP A 1 33 ? 8.188 8.230 -4.084 1.00 0.00 659 ASP A C 14
ATOM 24388 O O . ASP A 1 33 ? 7.606 8.816 -3.172 1.00 0.00 659 ASP A O 14
ATOM 24397 N N . GLY A 1 34 ? 8.924 7.141 -3.891 1.00 0.00 660 GLY A N 14
ATOM 24398 C CA . GLY A 1 34 ? 9.087 6.568 -2.561 1.00 0.00 660 GLY A CA 14
ATOM 24399 C C . GLY A 1 34 ? 9.755 7.552 -1.606 1.00 0.00 660 GLY A C 14
ATOM 24400 O O . GLY A 1 34 ? 9.333 7.695 -0.460 1.00 0.00 660 GLY A O 14
ATOM 24404 N N . SER A 1 35 ? 10.800 8.224 -2.078 1.00 0.00 661 SER A N 14
ATOM 24405 C CA . SER A 1 35 ? 11.514 9.183 -1.240 1.00 0.00 661 SER A CA 14
ATOM 24406 C C . SER A 1 35 ? 10.582 10.295 -0.769 1.00 0.00 661 SER A C 14
ATOM 24407 O O . SER A 1 35 ? 10.538 10.623 0.419 1.00 0.00 661 SER A O 14
ATOM 24415 N N . THR A 1 36 ? 9.834 10.870 -1.703 1.00 0.00 662 THR A N 14
ATOM 24416 C CA . THR A 1 36 ? 8.907 11.942 -1.365 1.00 0.00 662 THR A CA 14
ATOM 24417 C C . THR A 1 36 ? 7.814 11.424 -0.439 1.00 0.00 662 THR A C 14
ATOM 24418 O O . THR A 1 36 ? 7.379 12.122 0.478 1.00 0.00 662 THR A O 14
ATOM 24429 N N . ALA A 1 37 ? 7.372 10.198 -0.689 1.00 0.00 663 ALA A N 14
ATOM 24430 C CA . ALA A 1 37 ? 6.325 9.596 0.124 1.00 0.00 663 ALA A CA 14
ATOM 24431 C C . ALA A 1 37 ? 6.784 9.430 1.568 1.00 0.00 663 ALA A C 14
ATOM 24432 O O . ALA A 1 37 ? 6.036 9.714 2.498 1.00 0.00 663 ALA A O 14
ATOM 24439 N N . LEU A 1 38 ? 8.015 8.970 1.751 1.00 0.00 664 LEU A N 14
ATOM 24440 C CA . LEU A 1 38 ? 8.551 8.771 3.095 1.00 0.00 664 LEU A CA 14
ATOM 24441 C C . LEU A 1 38 ? 8.538 10.074 3.890 1.00 0.00 664 LEU A C 14
ATOM 24442 O O . LEU A 1 38 ? 8.176 10.089 5.069 1.00 0.00 664 LEU A O 14
ATOM 24458 N N . ASP A 1 39 ? 8.941 11.162 3.243 1.00 0.00 665 ASP A N 14
ATOM 24459 C CA . ASP A 1 39 ? 8.980 12.460 3.910 1.00 0.00 665 ASP A CA 14
ATOM 24460 C C . ASP A 1 39 ? 7.587 12.885 4.364 1.00 0.00 665 ASP A C 14
ATOM 24461 O O . ASP A 1 39 ? 7.421 13.426 5.457 1.00 0.00 665 ASP A O 14
ATOM 24470 N N . GLN A 1 40 ? 6.592 12.644 3.519 1.00 0.00 666 GLN A N 14
ATOM 24471 C CA . GLN A 1 40 ? 5.220 13.016 3.847 1.00 0.00 666 GLN A CA 14
ATOM 24472 C C . GLN A 1 40 ? 4.530 11.919 4.651 1.00 0.00 666 GLN A C 14
ATOM 24473 O O . GLN A 1 40 ? 3.808 12.198 5.608 1.00 0.00 666 GLN A O 14
ATOM 24487 N N . LEU A 1 41 ? 4.750 10.673 4.250 1.00 0.00 667 LEU A N 14
ATOM 24488 C CA . LEU A 1 41 ? 4.133 9.541 4.933 1.00 0.00 667 LEU A CA 14
ATOM 24489 C C . LEU A 1 41 ? 4.302 9.661 6.440 1.00 0.00 667 LEU A C 14
ATOM 24490 O O . LEU A 1 41 ? 3.391 9.329 7.199 1.00 0.00 667 LEU A O 14
ATOM 24506 N N . ASP A 1 42 ? 5.460 10.141 6.876 1.00 0.00 668 ASP A N 14
ATOM 24507 C CA . ASP A 1 42 ? 5.702 10.294 8.304 1.00 0.00 668 ASP A CA 14
ATOM 24508 C C . ASP A 1 42 ? 4.619 11.176 8.912 1.00 0.00 668 ASP A C 14
ATOM 24509 O O . ASP A 1 42 ? 4.163 10.942 10.031 1.00 0.00 668 ASP A O 14
ATOM 24518 N N . LEU A 1 43 ? 4.205 12.182 8.152 1.00 0.00 669 LEU A N 14
ATOM 24519 C CA . LEU A 1 43 ? 3.163 13.096 8.598 1.00 0.00 669 LEU A CA 14
ATOM 24520 C C . LEU A 1 43 ? 1.785 12.451 8.456 1.00 0.00 669 LEU A C 14
ATOM 24521 O O . LEU A 1 43 ? 0.862 12.761 9.209 1.00 0.00 669 LEU A O 14
ATOM 24537 N N . LEU A 1 44 ? 1.649 11.568 7.468 1.00 0.00 670 LEU A N 14
ATOM 24538 C CA . LEU A 1 44 ? 0.373 10.904 7.217 1.00 0.00 670 LEU A CA 14
ATOM 24539 C C . LEU A 1 44 ? 0.056 9.872 8.296 1.00 0.00 670 LEU A C 14
ATOM 24540 O O . LEU A 1 44 ? -1.105 9.685 8.660 1.00 0.00 670 LEU A O 14
ATOM 24556 N N . GLN A 1 45 ? 1.083 9.187 8.791 1.00 0.00 671 GLN A N 14
ATOM 24557 C CA . GLN A 1 45 ? 0.869 8.164 9.807 1.00 0.00 671 GLN A CA 14
ATOM 24558 C C . GLN A 1 45 ? -0.295 7.273 9.384 1.00 0.00 671 GLN A C 14
ATOM 24559 O O . GLN A 1 45 ? -1.331 7.221 10.048 1.00 0.00 671 GLN A O 14
ATOM 24573 N N . PRO A 1 46 ? -0.139 6.597 8.277 1.00 0.00 672 PRO A N 14
ATOM 24574 C CA . PRO A 1 46 ? -1.185 5.704 7.709 1.00 0.00 672 PRO A CA 14
ATOM 24575 C C . PRO A 1 46 ? -1.209 4.325 8.362 1.00 0.00 672 PRO A C 14
ATOM 24576 O O . PRO A 1 46 ? -0.209 3.868 8.914 1.00 0.00 672 PRO A O 14
ATOM 24587 N N . ILE A 1 47 ? -2.363 3.669 8.289 1.00 0.00 673 ILE A N 14
ATOM 24588 C CA . ILE A 1 47 ? -2.519 2.340 8.869 1.00 0.00 673 ILE A CA 14
ATOM 24589 C C . ILE A 1 47 ? -2.322 1.261 7.806 1.00 0.00 673 ILE A C 14
ATOM 24590 O O . ILE A 1 47 ? -1.980 0.122 8.123 1.00 0.00 673 ILE A O 14
ATOM 24606 N N . VAL A 1 48 ? -2.542 1.626 6.545 1.00 0.00 674 VAL A N 14
ATOM 24607 C CA . VAL A 1 48 ? -2.387 0.677 5.446 1.00 0.00 674 VAL A CA 14
ATOM 24608 C C . VAL A 1 48 ? -1.700 1.337 4.255 1.00 0.00 674 VAL A C 14
ATOM 24609 O O . VAL A 1 48 ? -1.982 2.492 3.920 1.00 0.00 674 VAL A O 14
ATOM 24622 N N . ILE A 1 49 ? -0.792 0.601 3.622 1.00 0.00 675 ILE A N 14
ATOM 24623 C CA . ILE A 1 49 ? -0.069 1.132 2.474 1.00 0.00 675 ILE A CA 14
ATOM 24624 C C . ILE A 1 49 ? -0.136 0.183 1.280 1.00 0.00 675 ILE A C 14
ATOM 24625 O O . ILE A 1 49 ? 0.280 -0.973 1.368 1.00 0.00 675 ILE A O 14
ATOM 24641 N N . LEU A 1 50 ? -0.629 0.691 0.155 1.00 0.00 676 LEU A N 14
ATOM 24642 C CA . LEU A 1 50 ? -0.709 -0.104 -1.067 1.00 0.00 676 LEU A CA 14
ATOM 24643 C C . LEU A 1 50 ? 0.375 0.354 -2.037 1.00 0.00 676 LEU A C 14
ATOM 24644 O O . LEU A 1 50 ? 0.543 1.553 -2.263 1.00 0.00 676 LEU A O 14
ATOM 24660 N N . MET A 1 51 ? 1.119 -0.591 -2.602 1.00 0.00 677 MET A N 14
ATOM 24661 C CA . MET A 1 51 ? 2.185 -0.232 -3.531 1.00 0.00 677 MET A CA 14
ATOM 24662 C C . MET A 1 51 ? 2.215 -1.165 -4.735 1.00 0.00 677 MET A C 14
ATOM 24663 O O . MET A 1 51 ? 2.073 -2.380 -4.600 1.00 0.00 677 MET A O 14
ATOM 24677 N N . ALA A 1 52 ? 2.429 -0.585 -5.912 1.00 0.00 678 ALA A N 14
ATOM 24678 C CA . ALA A 1 52 ? 2.509 -1.366 -7.140 1.00 0.00 678 ALA A CA 14
ATOM 24679 C C . ALA A 1 52 ? 3.740 -2.266 -7.096 1.00 0.00 678 ALA A C 14
ATOM 24680 O O . ALA A 1 52 ? 4.733 -1.933 -6.450 1.00 0.00 678 ALA A O 14
ATOM 24687 N N . TRP A 1 53 ? 3.677 -3.408 -7.774 1.00 0.00 679 TRP A N 14
ATOM 24688 C CA . TRP A 1 53 ? 4.808 -4.327 -7.776 1.00 0.00 679 TRP A CA 14
ATOM 24689 C C . TRP A 1 53 ? 5.454 -4.449 -9.159 1.00 0.00 679 TRP A C 14
ATOM 24690 O O . TRP A 1 53 ? 6.620 -4.831 -9.259 1.00 0.00 679 TRP A O 14
ATOM 24711 N N . PRO A 1 54 ? 4.751 -4.135 -10.222 1.00 0.00 680 PRO A N 14
ATOM 24712 C CA . PRO A 1 54 ? 5.325 -4.226 -11.597 1.00 0.00 680 PRO A CA 14
ATOM 24713 C C . PRO A 1 54 ? 6.737 -3.640 -11.652 1.00 0.00 680 PRO A C 14
ATOM 24714 O O . PRO A 1 54 ? 7.129 -2.878 -10.771 1.00 0.00 680 PRO A O 14
ATOM 24725 N N . PRO A 1 55 ? 7.513 -3.994 -12.646 1.00 0.00 681 PRO A N 14
ATOM 24726 C CA . PRO A 1 55 ? 8.912 -3.499 -12.773 1.00 0.00 681 PRO A CA 14
ATOM 24727 C C . PRO A 1 55 ? 9.008 -1.977 -12.689 1.00 0.00 681 PRO A C 14
ATOM 24728 O O . PRO A 1 55 ? 9.863 -1.447 -11.980 1.00 0.00 681 PRO A O 14
ATOM 24739 N N . PRO A 1 56 ? 8.155 -1.262 -13.379 1.00 0.00 682 PRO A N 14
ATOM 24740 C CA . PRO A 1 56 ? 8.172 0.226 -13.344 1.00 0.00 682 PRO A CA 14
ATOM 24741 C C . PRO A 1 56 ? 8.211 0.728 -11.908 1.00 0.00 682 PRO A C 14
ATOM 24742 O O . PRO A 1 56 ? 8.372 1.922 -11.651 1.00 0.00 682 PRO A O 14
ATOM 24753 N N . ASP A 1 57 ? 8.055 -0.206 -10.980 1.00 0.00 683 ASP A N 14
ATOM 24754 C CA . ASP A 1 57 ? 8.064 0.121 -9.556 1.00 0.00 683 ASP A CA 14
ATOM 24755 C C . ASP A 1 57 ? 9.490 0.202 -9.028 1.00 0.00 683 ASP A C 14
ATOM 24756 O O . ASP A 1 57 ? 9.730 0.004 -7.836 1.00 0.00 683 ASP A O 14
ATOM 24765 N N . GLN A 1 58 ? 10.436 0.480 -9.917 1.00 0.00 684 GLN A N 14
ATOM 24766 C CA . GLN A 1 58 ? 11.834 0.567 -9.516 1.00 0.00 684 GLN A CA 14
ATOM 24767 C C . GLN A 1 58 ? 11.993 1.542 -8.352 1.00 0.00 684 GLN A C 14
ATOM 24768 O O . GLN A 1 58 ? 12.743 1.279 -7.411 1.00 0.00 684 GLN A O 14
ATOM 24782 N N . SER A 1 59 ? 11.277 2.660 -8.412 1.00 0.00 685 SER A N 14
ATOM 24783 C CA . SER A 1 59 ? 11.345 3.653 -7.345 1.00 0.00 685 SER A CA 14
ATOM 24784 C C . SER A 1 59 ? 10.698 3.114 -6.073 1.00 0.00 685 SER A C 14
ATOM 24785 O O . SER A 1 59 ? 11.154 3.395 -4.965 1.00 0.00 685 SER A O 14
ATOM 24793 N N . CYS A 1 60 ? 9.638 2.330 -6.243 1.00 0.00 686 CYS A N 14
ATOM 24794 C CA . CYS A 1 60 ? 8.941 1.748 -5.102 1.00 0.00 686 CYS A CA 14
ATOM 24795 C C . CYS A 1 60 ? 9.877 0.824 -4.336 1.00 0.00 686 CYS A C 14
ATOM 24796 O O . CYS A 1 60 ? 9.634 0.498 -3.174 1.00 0.00 686 CYS A O 14
ATOM 24804 N N . LEU A 1 61 ? 10.946 0.402 -5.001 1.00 0.00 687 LEU A N 14
ATOM 24805 C CA . LEU A 1 61 ? 11.916 -0.490 -4.385 1.00 0.00 687 LEU A CA 14
ATOM 24806 C C . LEU A 1 61 ? 12.624 0.200 -3.223 1.00 0.00 687 LEU A C 14
ATOM 24807 O O . LEU A 1 61 ? 12.990 -0.445 -2.242 1.00 0.00 687 LEU A O 14
ATOM 24823 N N . LEU A 1 62 ? 12.822 1.512 -3.337 1.00 0.00 688 LEU A N 14
ATOM 24824 C CA . LEU A 1 62 ? 13.496 2.253 -2.276 1.00 0.00 688 LEU A CA 14
ATOM 24825 C C . LEU A 1 62 ? 12.609 2.347 -1.034 1.00 0.00 688 LEU A C 14
ATOM 24826 O O . LEU A 1 62 ? 13.074 2.131 0.087 1.00 0.00 688 LEU A O 14
ATOM 24842 N N . LEU A 1 63 ? 11.328 2.645 -1.236 1.00 0.00 689 LEU A N 14
ATOM 24843 C CA . LEU A 1 63 ? 10.399 2.733 -0.115 1.00 0.00 689 LEU A CA 14
ATOM 24844 C C . LEU A 1 63 ? 10.336 1.386 0.594 1.00 0.00 689 LEU A C 14
ATOM 24845 O O . LEU A 1 63 ? 10.329 1.309 1.824 1.00 0.00 689 LEU A O 14
ATOM 24861 N N . LEU A 1 64 ? 10.312 0.325 -0.205 1.00 0.00 690 LEU A N 14
ATOM 24862 C CA . LEU A 1 64 ? 10.271 -1.029 0.326 1.00 0.00 690 LEU A CA 14
ATOM 24863 C C . LEU A 1 64 ? 11.502 -1.294 1.184 1.00 0.00 690 LEU A C 14
ATOM 24864 O O . LEU A 1 64 ? 11.429 -1.991 2.196 1.00 0.00 690 LEU A O 14
ATOM 24880 N N . GLN A 1 65 ? 12.634 -0.733 0.769 1.00 0.00 691 GLN A N 14
ATOM 24881 C CA . GLN A 1 65 ? 13.878 -0.915 1.506 1.00 0.00 691 GLN A CA 14
ATOM 24882 C C . GLN A 1 65 ? 13.748 -0.384 2.928 1.00 0.00 691 GLN A C 14
ATOM 24883 O O . GLN A 1 65 ? 14.166 -1.038 3.883 1.00 0.00 691 GLN A O 14
ATOM 24897 N N . HIS A 1 66 ? 13.166 0.803 3.069 1.00 0.00 692 HIS A N 14
ATOM 24898 C CA . HIS A 1 66 ? 12.995 1.389 4.392 1.00 0.00 692 HIS A CA 14
ATOM 24899 C C . HIS A 1 66 ? 12.192 0.445 5.279 1.00 0.00 692 HIS A C 14
ATOM 24900 O O . HIS A 1 66 ? 12.600 0.125 6.396 1.00 0.00 692 HIS A O 14
ATOM 24915 N N . LEU A 1 67 ? 11.053 -0.007 4.765 1.00 0.00 693 LEU A N 14
ATOM 24916 C CA . LEU A 1 67 ? 10.200 -0.929 5.509 1.00 0.00 693 LEU A CA 14
ATOM 24917 C C . LEU A 1 67 ? 10.986 -2.174 5.910 1.00 0.00 693 LEU A C 14
ATOM 24918 O O . LEU A 1 67 ? 10.764 -2.750 6.977 1.00 0.00 693 LEU A O 14
ATOM 24934 N N . ARG A 1 68 ? 11.901 -2.587 5.039 1.00 0.00 694 ARG A N 14
ATOM 24935 C CA . ARG A 1 68 ? 12.711 -3.771 5.295 1.00 0.00 694 ARG A CA 14
ATOM 24936 C C . ARG A 1 68 ? 13.535 -3.590 6.566 1.00 0.00 694 ARG A C 14
ATOM 24937 O O . ARG A 1 68 ? 13.664 -4.515 7.368 1.00 0.00 694 ARG A O 14
ATOM 24958 N N . GLU A 1 69 ? 14.080 -2.393 6.750 1.00 0.00 695 GLU A N 14
ATOM 24959 C CA . GLU A 1 69 ? 14.875 -2.106 7.936 1.00 0.00 695 GLU A CA 14
ATOM 24960 C C . GLU A 1 69 ? 13.982 -2.071 9.172 1.00 0.00 695 GLU A C 14
ATOM 24961 O O . GLU A 1 69 ? 14.408 -2.424 10.272 1.00 0.00 695 GLU A O 14
ATOM 24973 N N . HIS A 1 70 ? 12.738 -1.644 8.977 1.00 0.00 696 HIS A N 14
ATOM 24974 C CA . HIS A 1 70 ? 11.779 -1.566 10.074 1.00 0.00 696 HIS A CA 14
ATOM 24975 C C . HIS A 1 70 ? 10.875 -2.794 10.082 1.00 0.00 696 HIS A C 14
ATOM 24976 O O . HIS A 1 70 ? 9.876 -2.839 10.800 1.00 0.00 696 HIS A O 14
ATOM 24991 N N . GLN A 1 71 ? 11.232 -3.786 9.274 1.00 0.00 697 GLN A N 14
ATOM 24992 C CA . GLN A 1 71 ? 10.448 -5.012 9.186 1.00 0.00 697 GLN A CA 14
ATOM 24993 C C . GLN A 1 71 ? 10.268 -5.639 10.567 1.00 0.00 697 GLN A C 14
ATOM 24994 O O . GLN A 1 71 ? 9.413 -6.505 10.758 1.00 0.00 697 GLN A O 14
ATOM 25008 N N . ALA A 1 72 ? 11.073 -5.198 11.528 1.00 0.00 698 ALA A N 14
ATOM 25009 C CA . ALA A 1 72 ? 10.983 -5.730 12.882 1.00 0.00 698 ALA A CA 14
ATOM 25010 C C . ALA A 1 72 ? 9.841 -5.058 13.638 1.00 0.00 698 ALA A C 14
ATOM 25011 O O . ALA A 1 72 ? 9.712 -3.834 13.630 1.00 0.00 698 ALA A O 14
ATOM 25018 N N . ASP A 1 73 ? 9.007 -5.871 14.282 1.00 0.00 699 ASP A N 14
ATOM 25019 C CA . ASP A 1 73 ? 7.869 -5.351 15.031 1.00 0.00 699 ASP A CA 14
ATOM 25020 C C . ASP A 1 73 ? 6.655 -5.206 14.109 1.00 0.00 699 ASP A C 14
ATOM 25021 O O . ASP A 1 73 ? 6.762 -4.612 13.037 1.00 0.00 699 ASP A O 14
ATOM 25030 N N . PRO A 1 74 ? 5.517 -5.737 14.491 1.00 0.00 700 PRO A N 14
ATOM 25031 C CA . PRO A 1 74 ? 4.275 -5.657 13.666 1.00 0.00 700 PRO A CA 14
ATOM 25032 C C . PRO A 1 74 ? 3.547 -4.321 13.816 1.00 0.00 700 PRO A C 14
ATOM 25033 O O . PRO A 1 74 ? 2.630 -4.017 13.053 1.00 0.00 700 PRO A O 14
ATOM 25044 N N . HIS A 1 75 ? 3.950 -3.532 14.808 1.00 0.00 701 HIS A N 14
ATOM 25045 C CA . HIS A 1 75 ? 3.315 -2.239 15.049 1.00 0.00 701 HIS A CA 14
ATOM 25046 C C . HIS A 1 75 ? 3.074 -1.496 13.735 1.00 0.00 701 HIS A C 14
ATOM 25047 O O . HIS A 1 75 ? 1.954 -1.074 13.446 1.00 0.00 701 HIS A O 14
ATOM 25062 N N . PRO A 1 76 ? 4.099 -1.335 12.941 1.00 0.00 702 PRO A N 14
ATOM 25063 C CA . PRO A 1 76 ? 4.004 -0.634 11.630 1.00 0.00 702 PRO A CA 14
ATOM 25064 C C . PRO A 1 76 ? 2.783 -1.072 10.823 1.00 0.00 702 PRO A C 14
ATOM 25065 O O . PRO A 1 76 ? 2.251 -2.164 11.020 1.00 0.00 702 PRO A O 14
ATOM 25076 N N . PRO A 1 77 ? 2.340 -0.235 9.925 1.00 0.00 703 PRO A N 14
ATOM 25077 C CA . PRO A 1 77 ? 1.156 -0.519 9.060 1.00 0.00 703 PRO A CA 14
ATOM 25078 C C . PRO A 1 77 ? 1.366 -1.740 8.165 1.00 0.00 703 PRO A C 14
ATOM 25079 O O . PRO A 1 77 ? 2.499 -2.142 7.900 1.00 0.00 703 PRO A O 14
ATOM 25090 N N . LEU A 1 78 ? 0.261 -2.323 7.703 1.00 0.00 704 LEU A N 14
ATOM 25091 C CA . LEU A 1 78 ? 0.325 -3.498 6.838 1.00 0.00 704 LEU A CA 14
ATOM 25092 C C . LEU A 1 78 ? 0.699 -3.094 5.415 1.00 0.00 704 LEU A C 14
ATOM 25093 O O . LEU A 1 78 ? 0.380 -1.991 4.971 1.00 0.00 704 LEU A O 14
ATOM 25109 N N . VAL A 1 79 ? 1.381 -3.990 4.705 1.00 0.00 705 VAL A N 14
ATOM 25110 C CA . VAL A 1 79 ? 1.793 -3.702 3.335 1.00 0.00 705 VAL A CA 14
ATOM 25111 C C . VAL A 1 79 ? 1.098 -4.628 2.339 1.00 0.00 705 VAL A C 14
ATOM 25112 O O . VAL A 1 79 ? 1.112 -5.853 2.490 1.00 0.00 705 VAL A O 14
ATOM 25125 N N . LEU A 1 80 ? 0.505 -4.027 1.312 1.00 0.00 706 LEU A N 14
ATOM 25126 C CA . LEU A 1 80 ? -0.181 -4.790 0.276 1.00 0.00 706 LEU A CA 14
ATOM 25127 C C . LEU A 1 80 ? 0.432 -4.491 -1.089 1.00 0.00 706 LEU A C 14
ATOM 25128 O O . LEU A 1 80 ? 0.712 -3.336 -1.409 1.00 0.00 706 LEU A O 14
ATOM 25144 N N . PHE A 1 81 ? 0.643 -5.530 -1.891 1.00 0.00 707 PHE A N 14
ATOM 25145 C CA . PHE A 1 81 ? 1.228 -5.343 -3.215 1.00 0.00 707 PHE A CA 14
ATOM 25146 C C . PHE A 1 81 ? 0.211 -5.638 -4.314 1.00 0.00 707 PHE A C 14
ATOM 25147 O O . PHE A 1 81 ? -0.414 -6.699 -4.330 1.00 0.00 707 PHE A O 14
ATOM 25164 N N . LEU A 1 82 ? 0.059 -4.690 -5.233 1.00 0.00 708 LEU A N 14
ATOM 25165 C CA . LEU A 1 82 ? -0.874 -4.845 -6.345 1.00 0.00 708 LEU A CA 14
ATOM 25166 C C . LEU A 1 82 ? -0.142 -5.332 -7.593 1.00 0.00 708 LEU A C 14
ATOM 25167 O O . LEU A 1 82 ? 1.027 -5.009 -7.802 1.00 0.00 708 LEU A O 14
ATOM 25183 N N . GLY A 1 83 ? -0.836 -6.106 -8.421 1.00 0.00 709 GLY A N 14
ATOM 25184 C CA . GLY A 1 83 ? -0.235 -6.623 -9.646 1.00 0.00 709 GLY A CA 14
ATOM 25185 C C . GLY A 1 83 ? 0.063 -8.113 -9.524 1.00 0.00 709 GLY A C 14
ATOM 25186 O O . GLY A 1 83 ? -0.786 -8.892 -9.093 1.00 0.00 709 GLY A O 14
ATOM 25190 N N . GLU A 1 84 ? 1.274 -8.503 -9.910 1.00 0.00 710 GLU A N 14
ATOM 25191 C CA . GLU A 1 84 ? 1.669 -9.905 -9.842 1.00 0.00 710 GLU A CA 14
ATOM 25192 C C . GLU A 1 84 ? 2.300 -10.215 -8.485 1.00 0.00 710 GLU A C 14
ATOM 25193 O O . GLU A 1 84 ? 2.487 -9.319 -7.663 1.00 0.00 710 GLU A O 14
ATOM 25205 N N . PRO A 1 85 ? 2.621 -11.460 -8.231 1.00 0.00 711 PRO A N 14
ATOM 25206 C CA . PRO A 1 85 ? 3.230 -11.887 -6.943 1.00 0.00 711 PRO A CA 14
ATOM 25207 C C . PRO A 1 85 ? 4.745 -11.659 -6.909 1.00 0.00 711 PRO A C 14
ATOM 25208 O O . PRO A 1 85 ? 5.443 -11.977 -7.871 1.00 0.00 711 PRO A O 14
ATOM 25219 N N . PRO A 1 86 ? 5.267 -11.134 -5.824 1.00 0.00 712 PRO A N 14
ATOM 25220 C CA . PRO A 1 86 ? 6.732 -10.890 -5.687 1.00 0.00 712 PRO A CA 14
ATOM 25221 C C . PRO A 1 86 ? 7.543 -12.139 -6.021 1.00 0.00 712 PRO A C 14
ATOM 25222 O O . PRO A 1 86 ? 7.073 -13.261 -5.834 1.00 0.00 712 PRO A O 14
ATOM 25233 N N . VAL A 1 87 ? 8.761 -11.941 -6.514 1.00 0.00 713 VAL A N 14
ATOM 25234 C CA . VAL A 1 87 ? 9.617 -13.068 -6.865 1.00 0.00 713 VAL A CA 14
ATOM 25235 C C . VAL A 1 87 ? 10.261 -13.665 -5.617 1.00 0.00 713 VAL A C 14
ATOM 25236 O O . VAL A 1 87 ? 10.390 -14.883 -5.498 1.00 0.00 713 VAL A O 14
ATOM 25249 N N . ASP A 1 88 ? 10.663 -12.802 -4.689 1.00 0.00 714 ASP A N 14
ATOM 25250 C CA . ASP A 1 88 ? 11.289 -13.264 -3.456 1.00 0.00 714 ASP A CA 14
ATOM 25251 C C . ASP A 1 88 ? 10.247 -13.892 -2.529 1.00 0.00 714 ASP A C 14
ATOM 25252 O O . ASP A 1 88 ? 9.186 -13.311 -2.299 1.00 0.00 714 ASP A O 14
ATOM 25261 N N . PRO A 1 89 ? 10.523 -15.054 -1.990 1.00 0.00 715 PRO A N 14
ATOM 25262 C CA . PRO A 1 89 ? 9.578 -15.749 -1.068 1.00 0.00 715 PRO A CA 14
ATOM 25263 C C . PRO A 1 89 ? 9.506 -15.063 0.293 1.00 0.00 715 PRO A C 14
ATOM 25264 O O . PRO A 1 89 ? 8.484 -15.121 0.976 1.00 0.00 715 PRO A O 14
ATOM 25275 N N . LEU A 1 90 ? 10.600 -14.413 0.675 1.00 0.00 716 LEU A N 14
ATOM 25276 C CA . LEU A 1 90 ? 10.657 -13.715 1.953 1.00 0.00 716 LEU A CA 14
ATOM 25277 C C . LEU A 1 90 ? 9.804 -12.456 1.913 1.00 0.00 716 LEU A C 14
ATOM 25278 O O . LEU A 1 90 ? 9.283 -12.015 2.937 1.00 0.00 716 LEU A O 14
ATOM 25294 N N . LEU A 1 91 ? 9.665 -11.879 0.725 1.00 0.00 717 LEU A N 14
ATOM 25295 C CA . LEU A 1 91 ? 8.872 -10.669 0.575 1.00 0.00 717 LEU A CA 14
ATOM 25296 C C . LEU A 1 91 ? 7.389 -11.011 0.639 1.00 0.00 717 LEU A C 14
ATOM 25297 O O . LEU A 1 91 ? 6.611 -10.321 1.297 1.00 0.00 717 LEU A O 14
ATOM 25313 N N . THR A 1 92 ? 7.008 -12.094 -0.031 1.00 0.00 718 THR A N 14
ATOM 25314 C CA . THR A 1 92 ? 5.618 -12.530 -0.020 1.00 0.00 718 THR A CA 14
ATOM 25315 C C . THR A 1 92 ? 5.210 -12.942 1.392 1.00 0.00 718 THR A C 14
ATOM 25316 O O . THR A 1 92 ? 4.142 -12.568 1.875 1.00 0.00 718 THR A O 14
ATOM 25327 N N . ALA A 1 93 ? 6.076 -13.713 2.050 1.00 0.00 719 ALA A N 14
ATOM 25328 C CA . ALA A 1 93 ? 5.804 -14.167 3.409 1.00 0.00 719 ALA A CA 14
ATOM 25329 C C . ALA A 1 93 ? 5.813 -12.989 4.378 1.00 0.00 719 ALA A C 14
ATOM 25330 O O . ALA A 1 93 ? 5.018 -12.936 5.316 1.00 0.00 719 ALA A O 14
ATOM 25337 N N . GLN A 1 94 ? 6.722 -12.050 4.141 1.00 0.00 720 GLN A N 14
ATOM 25338 C CA . GLN A 1 94 ? 6.837 -10.875 4.996 1.00 0.00 720 GLN A CA 14
ATOM 25339 C C . GLN A 1 94 ? 5.738 -9.869 4.670 1.00 0.00 720 GLN A C 14
ATOM 25340 O O . GLN A 1 94 ? 5.447 -8.972 5.461 1.00 0.00 720 GLN A O 14
ATOM 25354 N N . ALA A 1 95 ? 5.130 -10.029 3.500 1.00 0.00 721 ALA A N 14
ATOM 25355 C CA . ALA A 1 95 ? 4.063 -9.131 3.077 1.00 0.00 721 ALA A CA 14
ATOM 25356 C C . ALA A 1 95 ? 2.806 -9.372 3.904 1.00 0.00 721 ALA A C 14
ATOM 25357 O O . ALA A 1 95 ? 2.535 -10.497 4.323 1.00 0.00 721 ALA A O 14
ATOM 25364 N N . SER A 1 96 ? 2.039 -8.312 4.132 1.00 0.00 722 SER A N 14
ATOM 25365 C CA . SER A 1 96 ? 0.811 -8.431 4.908 1.00 0.00 722 SER A CA 14
ATOM 25366 C C . SER A 1 96 ? -0.328 -8.909 4.017 1.00 0.00 722 SER A C 14
ATOM 25367 O O . SER A 1 96 ? -1.293 -9.508 4.492 1.00 0.00 722 SER A O 14
ATOM 25375 N N . ALA A 1 97 ? -0.206 -8.642 2.721 1.00 0.00 723 ALA A N 14
ATOM 25376 C CA . ALA A 1 97 ? -1.229 -9.053 1.768 1.00 0.00 723 ALA A CA 14
ATOM 25377 C C . ALA A 1 97 ? -0.758 -8.809 0.338 1.00 0.00 723 ALA A C 14
ATOM 25378 O O . ALA A 1 97 ? 0.131 -7.992 0.098 1.00 0.00 723 ALA A O 14
ATOM 25385 N N . ILE A 1 98 ? -1.356 -9.524 -0.609 1.00 0.00 724 ILE A N 14
ATOM 25386 C CA . ILE A 1 98 ? -0.986 -9.377 -2.012 1.00 0.00 724 ILE A CA 14
ATOM 25387 C C . ILE A 1 98 ? -2.192 -9.632 -2.909 1.00 0.00 724 ILE A C 14
ATOM 25388 O O . ILE A 1 98 ? -2.813 -10.693 -2.846 1.00 0.00 724 ILE A O 14
ATOM 25404 N N . LEU A 1 99 ? -2.519 -8.651 -3.743 1.00 0.00 725 LEU A N 14
ATOM 25405 C CA . LEU A 1 99 ? -3.653 -8.776 -4.649 1.00 0.00 725 LEU A CA 14
ATOM 25406 C C . LEU A 1 99 ? -3.173 -9.084 -6.064 1.00 0.00 725 LEU A C 14
ATOM 25407 O O . LEU A 1 99 ? -2.097 -8.648 -6.470 1.00 0.00 725 LEU A O 14
ATOM 25423 N N . SER A 1 100 ? -3.974 -9.840 -6.807 1.00 0.00 726 SER A N 14
ATOM 25424 C CA . SER A 1 100 ? -3.612 -10.200 -8.173 1.00 0.00 726 SER A CA 14
ATOM 25425 C C . SER A 1 100 ? -4.807 -10.800 -8.908 1.00 0.00 726 SER A C 14
ATOM 25426 O O . SER A 1 100 ? -4.809 -10.892 -10.135 1.00 0.00 726 SER A O 14
ATOM 25434 N N . LYS A 1 101 ? -5.821 -11.204 -8.151 1.00 0.00 727 LYS A N 14
ATOM 25435 C CA . LYS A 1 101 ? -7.016 -11.790 -8.748 1.00 0.00 727 LYS A CA 14
ATOM 25436 C C . LYS A 1 101 ? -8.273 -11.152 -8.169 1.00 0.00 727 LYS A C 14
ATOM 25437 O O . LYS A 1 101 ? -8.937 -11.732 -7.310 1.00 0.00 727 LYS A O 14
ATOM 25456 N N . PRO A 1 102 ? -8.607 -9.977 -8.625 1.00 0.00 728 PRO A N 14
ATOM 25457 C CA . PRO A 1 102 ? -9.813 -9.242 -8.147 1.00 0.00 728 PRO A CA 14
ATOM 25458 C C . PRO A 1 102 ? -11.077 -10.089 -8.270 1.00 0.00 728 PRO A C 14
ATOM 25459 O O . PRO A 1 102 ? -11.200 -10.914 -9.175 1.00 0.00 728 PRO A O 14
ATOM 25470 N N . LEU A 1 103 ? -12.010 -9.879 -7.350 1.00 0.00 729 LEU A N 14
ATOM 25471 C CA . LEU A 1 103 ? -13.262 -10.627 -7.355 1.00 0.00 729 LEU A CA 14
ATOM 25472 C C . LEU A 1 103 ? -14.162 -10.152 -6.221 1.00 0.00 729 LEU A C 14
ATOM 25473 O O . LEU A 1 103 ? -15.379 -10.055 -6.379 1.00 0.00 729 LEU A O 14
ATOM 25489 N N . ASP A 1 104 ? -13.551 -9.861 -5.078 1.00 0.00 730 ASP A N 14
ATOM 25490 C CA . ASP A 1 104 ? -14.301 -9.401 -3.917 1.00 0.00 730 ASP A CA 14
ATOM 25491 C C . ASP A 1 104 ? -13.513 -8.344 -3.151 1.00 0.00 730 ASP A C 14
ATOM 25492 O O . ASP A 1 104 ? -12.859 -8.644 -2.152 1.00 0.00 730 ASP A O 14
ATOM 25501 N N . PRO A 1 105 ? -13.574 -7.119 -3.595 1.00 0.00 731 PRO A N 14
ATOM 25502 C CA . PRO A 1 105 ? -12.864 -5.984 -2.938 1.00 0.00 731 PRO A CA 14
ATOM 25503 C C . PRO A 1 105 ? -13.138 -5.941 -1.436 1.00 0.00 731 PRO A C 14
ATOM 25504 O O . PRO A 1 105 ? -12.656 -5.055 -0.728 1.00 0.00 731 PRO A O 14
ATOM 25515 N N . GLN A 1 106 ? -13.924 -6.901 -0.963 1.00 0.00 732 GLN A N 14
ATOM 25516 C CA . GLN A 1 106 ? -14.272 -6.969 0.449 1.00 0.00 732 GLN A CA 14
ATOM 25517 C C . GLN A 1 106 ? -13.056 -7.352 1.285 1.00 0.00 732 GLN A C 14
ATOM 25518 O O . GLN A 1 106 ? -12.944 -6.956 2.445 1.00 0.00 732 GLN A O 14
ATOM 25532 N N . LEU A 1 107 ? -12.147 -8.122 0.695 1.00 0.00 733 LEU A N 14
ATOM 25533 C CA . LEU A 1 107 ? -10.951 -8.540 1.415 1.00 0.00 733 LEU A CA 14
ATOM 25534 C C . LEU A 1 107 ? -10.072 -7.334 1.723 1.00 0.00 733 LEU A C 14
ATOM 25535 O O . LEU A 1 107 ? -9.609 -7.167 2.851 1.00 0.00 733 LEU A O 14
ATOM 25551 N N . LEU A 1 108 ? -9.859 -6.484 0.723 1.00 0.00 734 LEU A N 14
ATOM 25552 C CA . LEU A 1 108 ? -9.051 -5.289 0.923 1.00 0.00 734 LEU A CA 14
ATOM 25553 C C . LEU A 1 108 ? -9.652 -4.443 2.038 1.00 0.00 734 LEU A C 14
ATOM 25554 O O . LEU A 1 108 ? -8.948 -3.987 2.940 1.00 0.00 734 LEU A O 14
ATOM 25570 N N . LEU A 1 109 ? -10.968 -4.253 1.975 1.00 0.00 735 LEU A N 14
ATOM 25571 C CA . LEU A 1 109 ? -11.665 -3.476 2.992 1.00 0.00 735 LEU A CA 14
ATOM 25572 C C . LEU A 1 109 ? -11.558 -4.170 4.341 1.00 0.00 735 LEU A C 14
ATOM 25573 O O . LEU A 1 109 ? -11.363 -3.528 5.372 1.00 0.00 735 LEU A O 14
ATOM 25589 N N . THR A 1 110 ? -11.685 -5.492 4.321 1.00 0.00 736 THR A N 14
ATOM 25590 C CA . THR A 1 110 ? -11.602 -6.277 5.544 1.00 0.00 736 THR A CA 14
ATOM 25591 C C . THR A 1 110 ? -10.250 -6.076 6.219 1.00 0.00 736 THR A C 14
ATOM 25592 O O . THR A 1 110 ? -10.162 -5.999 7.445 1.00 0.00 736 THR A O 14
ATOM 25603 N N . THR A 1 111 ? -9.196 -6.000 5.412 1.00 0.00 737 THR A N 14
ATOM 25604 C CA . THR A 1 111 ? -7.851 -5.818 5.947 1.00 0.00 737 THR A CA 14
ATOM 25605 C C . THR A 1 111 ? -7.734 -4.492 6.695 1.00 0.00 737 THR A C 14
ATOM 25606 O O . THR A 1 111 ? -7.219 -4.446 7.812 1.00 0.00 737 THR A O 14
ATOM 25617 N N . LEU A 1 112 ? -8.215 -3.417 6.076 1.00 0.00 738 LEU A N 14
ATOM 25618 C CA . LEU A 1 112 ? -8.152 -2.101 6.704 1.00 0.00 738 LEU A CA 14
ATOM 25619 C C . LEU A 1 112 ? -9.039 -2.056 7.945 1.00 0.00 738 LEU A C 14
ATOM 25620 O O . LEU A 1 112 ? -8.661 -1.491 8.971 1.00 0.00 738 LEU A O 14
ATOM 25636 N N . GLN A 1 113 ? -10.218 -2.658 7.839 1.00 0.00 739 GLN A N 14
ATOM 25637 C CA . GLN A 1 113 ? -11.161 -2.687 8.953 1.00 0.00 739 GLN A CA 14
ATOM 25638 C C . GLN A 1 113 ? -10.592 -3.467 10.134 1.00 0.00 739 GLN A C 14
ATOM 25639 O O . GLN A 1 113 ? -10.947 -3.210 11.284 1.00 0.00 739 GLN A O 14
ATOM 25653 N N . GLY A 1 114 ? -9.718 -4.426 9.846 1.00 0.00 740 GLY A N 14
ATOM 25654 C CA . GLY A 1 114 ? -9.125 -5.237 10.904 1.00 0.00 740 GLY A CA 14
ATOM 25655 C C . GLY A 1 114 ? -8.665 -4.361 12.063 1.00 0.00 740 GLY A C 14
ATOM 25656 O O . GLY A 1 114 ? -8.917 -4.675 13.227 1.00 0.00 740 GLY A O 14
ATOM 25660 N N . LEU A 1 115 ? -8.003 -3.254 11.742 1.00 0.00 741 LEU A N 14
ATOM 25661 C CA . LEU A 1 115 ? -7.532 -2.336 12.772 1.00 0.00 741 LEU A CA 14
ATOM 25662 C C . LEU A 1 115 ? -8.618 -1.315 13.106 1.00 0.00 741 LEU A C 14
ATOM 25663 O O . LEU A 1 115 ? -9.500 -1.581 13.922 1.00 0.00 741 LEU A O 14
ATOM 25679 N N . CYS A 1 116 ? -8.558 -0.153 12.461 1.00 0.00 742 CYS A N 14
ATOM 25680 C CA . CYS A 1 116 ? -9.552 0.890 12.690 1.00 0.00 742 CYS A CA 14
ATOM 25681 C C . CYS A 1 116 ? -9.666 1.222 14.172 1.00 0.00 742 CYS A C 14
ATOM 25682 O O . CYS A 1 116 ? -10.725 1.045 14.774 1.00 0.00 742 CYS A O 14
ATOM 25690 N N . PRO A 1 117 ? -8.610 1.713 14.762 1.00 0.00 743 PRO A N 14
ATOM 25691 C CA . PRO A 1 117 ? -8.613 2.090 16.196 1.00 0.00 743 PRO A CA 14
ATOM 25692 C C . PRO A 1 117 ? -9.246 3.468 16.399 1.00 0.00 743 PRO A C 14
ATOM 25693 O O . PRO A 1 117 ? -8.725 4.472 15.912 1.00 0.00 743 PRO A O 14
ATOM 25704 N N . PRO A 1 118 ? -10.348 3.536 17.101 1.00 0.00 744 PRO A N 14
ATOM 25705 C CA . PRO A 1 118 ? -11.057 4.816 17.364 1.00 0.00 744 PRO A CA 14
ATOM 25706 C C . PRO A 1 118 ? -10.518 5.539 18.596 1.00 0.00 744 PRO A C 14
ATOM 25707 O O . PRO A 1 118 ? -9.975 4.913 19.506 1.00 0.00 744 PRO A O 14
ATOM 25718 N N . ASN A 1 119 ? -10.675 6.859 18.618 1.00 0.00 745 ASN A N 14
ATOM 25719 C CA . ASN A 1 119 ? -10.202 7.654 19.746 1.00 0.00 745 ASN A CA 14
ATOM 25720 C C . ASN A 1 119 ? -11.272 7.729 20.832 1.00 0.00 745 ASN A C 14
ATOM 25721 O O . ASN A 1 119 ? -11.117 8.539 21.731 1.00 0.00 745 ASN A O 14
ATOM 25733 N N . ALA A 1 1 ? -10.684 4.024 9.228 1.00 0.00 627 ALA A N 15
ATOM 25734 C CA . ALA A 1 1 ? -10.530 5.255 10.052 1.00 0.00 627 ALA A CA 15
ATOM 25735 C C . ALA A 1 1 ? -9.047 5.566 10.227 1.00 0.00 627 ALA A C 15
ATOM 25736 O O . ALA A 1 1 ? -8.529 5.555 11.344 1.00 0.00 627 ALA A O 15
ATOM 25745 N N . GLY A 1 2 ? -8.369 5.846 9.118 1.00 0.00 628 GLY A N 15
ATOM 25746 C CA . GLY A 1 2 ? -6.945 6.161 9.164 1.00 0.00 628 GLY A CA 15
ATOM 25747 C C . GLY A 1 2 ? -6.439 6.604 7.796 1.00 0.00 628 GLY A C 15
ATOM 25748 O O . GLY A 1 2 ? -7.203 6.675 6.833 1.00 0.00 628 GLY A O 15
ATOM 25752 N N . HIS A 1 3 ? -5.145 6.900 7.717 1.00 0.00 629 HIS A N 15
ATOM 25753 C CA . HIS A 1 3 ? -4.546 7.333 6.461 1.00 0.00 629 HIS A CA 15
ATOM 25754 C C . HIS A 1 3 ? -3.954 6.148 5.704 1.00 0.00 629 HIS A C 15
ATOM 25755 O O . HIS A 1 3 ? -3.260 5.312 6.283 1.00 0.00 629 HIS A O 15
ATOM 25770 N N . ILE A 1 4 ? -4.230 6.090 4.408 1.00 0.00 630 ILE A N 15
ATOM 25771 C CA . ILE A 1 4 ? -3.719 5.011 3.571 1.00 0.00 630 ILE A CA 15
ATOM 25772 C C . ILE A 1 4 ? -2.817 5.576 2.480 1.00 0.00 630 ILE A C 15
ATOM 25773 O O . ILE A 1 4 ? -3.122 6.612 1.889 1.00 0.00 630 ILE A O 15
ATOM 25789 N N . LEU A 1 5 ? -1.707 4.897 2.215 1.00 0.00 631 LEU A N 15
ATOM 25790 C CA . LEU A 1 5 ? -0.779 5.360 1.189 1.00 0.00 631 LEU A CA 15
ATOM 25791 C C . LEU A 1 5 ? -0.805 4.430 -0.018 1.00 0.00 631 LEU A C 15
ATOM 25792 O O . LEU A 1 5 ? -0.578 3.227 0.105 1.00 0.00 631 LEU A O 15
ATOM 25808 N N . LEU A 1 6 ? -1.076 5.002 -1.187 1.00 0.00 632 LEU A N 15
ATOM 25809 C CA . LEU A 1 6 ? -1.124 4.222 -2.417 1.00 0.00 632 LEU A CA 15
ATOM 25810 C C . LEU A 1 6 ? 0.014 4.619 -3.353 1.00 0.00 632 LEU A C 15
ATOM 25811 O O . LEU A 1 6 ? 0.130 5.779 -3.748 1.00 0.00 632 LEU A O 15
ATOM 25827 N N . LEU A 1 7 ? 0.840 3.644 -3.714 1.00 0.00 633 LEU A N 15
ATOM 25828 C CA . LEU A 1 7 ? 1.957 3.893 -4.620 1.00 0.00 633 LEU A CA 15
ATOM 25829 C C . LEU A 1 7 ? 1.663 3.251 -5.973 1.00 0.00 633 LEU A C 15
ATOM 25830 O O . LEU A 1 7 ? 1.499 2.034 -6.063 1.00 0.00 633 LEU A O 15
ATOM 25846 N N . GLU A 1 8 ? 1.578 4.067 -7.021 1.00 0.00 634 GLU A N 15
ATOM 25847 C CA . GLU A 1 8 ? 1.277 3.543 -8.355 1.00 0.00 634 GLU A CA 15
ATOM 25848 C C . GLU A 1 8 ? 1.728 4.506 -9.450 1.00 0.00 634 GLU A C 15
ATOM 25849 O O . GLU A 1 8 ? 2.136 5.634 -9.176 1.00 0.00 634 GLU A O 15
ATOM 25861 N N . GLU A 1 9 ? 1.643 4.044 -10.697 1.00 0.00 635 GLU A N 15
ATOM 25862 C CA . GLU A 1 9 ? 2.032 4.858 -11.843 1.00 0.00 635 GLU A CA 15
ATOM 25863 C C . GLU A 1 9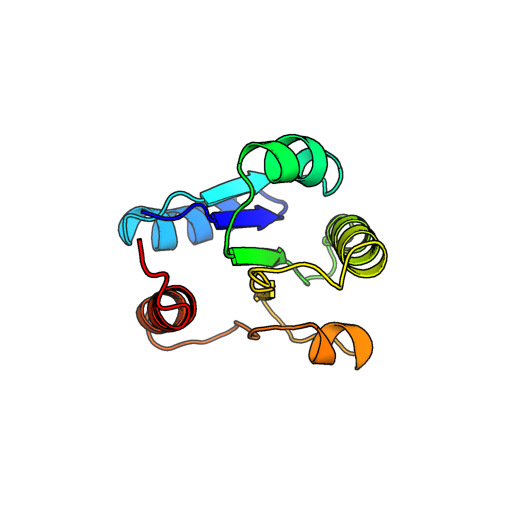 ? 0.791 5.323 -12.603 1.00 0.00 635 GLU A C 15
ATOM 25864 O O . GLU A 1 9 ? -0.247 4.662 -12.571 1.00 0.00 635 GLU A O 15
ATOM 25876 N N . GLU A 1 10 ? 0.904 6.467 -13.275 1.00 0.00 636 GLU A N 15
ATOM 25877 C CA . GLU A 1 10 ? -0.216 7.026 -14.034 1.00 0.00 636 GLU A CA 15
ATOM 25878 C C . GLU A 1 10 ? -1.312 7.515 -13.090 1.00 0.00 636 GLU A C 15
ATOM 25879 O O . GLU A 1 10 ? -1.768 6.781 -12.213 1.00 0.00 636 GLU A O 15
ATOM 25891 N N . ASP A 1 11 ? -1.714 8.770 -13.269 1.00 0.00 637 ASP A N 15
ATOM 25892 C CA . ASP A 1 11 ? -2.741 9.376 -12.425 1.00 0.00 637 ASP A CA 15
ATOM 25893 C C . ASP A 1 11 ? -4.113 8.723 -12.612 1.00 0.00 637 ASP A C 15
ATOM 25894 O O . ASP A 1 11 ? -4.897 8.647 -11.667 1.00 0.00 637 ASP A O 15
ATOM 25903 N N . GLU A 1 12 ? -4.416 8.275 -13.827 1.00 0.00 638 GLU A N 15
ATOM 25904 C CA . GLU A 1 12 ? -5.718 7.663 -14.090 1.00 0.00 638 GLU A CA 15
ATOM 25905 C C . GLU A 1 12 ? -5.888 6.346 -13.338 1.00 0.00 638 GLU A C 15
ATOM 25906 O O . GLU A 1 12 ? -6.956 6.073 -12.789 1.00 0.00 638 GLU A O 15
ATOM 25918 N N . ALA A 1 13 ? -4.843 5.530 -13.320 1.00 0.00 639 ALA A N 15
ATOM 25919 C CA . ALA A 1 13 ? -4.913 4.245 -12.634 1.00 0.00 639 ALA A CA 15
ATOM 25920 C C . ALA A 1 13 ? -4.927 4.437 -11.121 1.00 0.00 639 ALA A C 15
ATOM 25921 O O . ALA A 1 13 ? -5.718 3.813 -10.411 1.00 0.00 639 ALA A O 15
ATOM 25928 N N . ALA A 1 14 ? -4.043 5.301 -10.636 1.00 0.00 640 ALA A N 15
ATOM 25929 C CA . ALA A 1 14 ? -3.954 5.565 -9.206 1.00 0.00 640 ALA A CA 15
ATOM 25930 C C . ALA A 1 14 ? -5.229 6.222 -8.694 1.00 0.00 640 ALA A C 15
ATOM 25931 O O . ALA A 1 14 ? -5.713 5.894 -7.611 1.00 0.00 640 ALA A O 15
ATOM 25938 N N . THR A 1 15 ? -5.769 7.154 -9.473 1.00 0.00 641 THR A N 15
ATOM 25939 C CA . THR A 1 15 ? -6.986 7.846 -9.071 1.00 0.00 641 THR A CA 15
ATOM 25940 C C . THR A 1 15 ? -8.145 6.865 -8.946 1.00 0.00 641 THR A C 15
ATOM 25941 O O . THR A 1 15 ? -8.914 6.923 -7.987 1.00 0.00 641 THR A O 15
ATOM 25952 N N . VAL A 1 16 ? -8.267 5.961 -9.914 1.00 0.00 642 VAL A N 15
ATOM 25953 C CA . VAL A 1 16 ? -9.343 4.979 -9.879 1.00 0.00 642 VAL A CA 15
ATOM 25954 C C . VAL A 1 16 ? -9.324 4.238 -8.550 1.00 0.00 642 VAL A C 15
ATOM 25955 O O . VAL A 1 16 ? -10.349 4.116 -7.878 1.00 0.00 642 VAL A O 15
ATOM 25968 N N . VAL A 1 17 ? -8.146 3.756 -8.170 1.00 0.00 643 VAL A N 15
ATOM 25969 C CA . VAL A 1 17 ? -8.004 3.042 -6.910 1.00 0.00 643 VAL A CA 15
ATOM 25970 C C . VAL A 1 17 ? -8.428 3.939 -5.751 1.00 0.00 643 VAL A C 15
ATOM 25971 O O . VAL A 1 17 ? -9.114 3.501 -4.829 1.00 0.00 643 VAL A O 15
ATOM 25984 N N . CYS A 1 18 ? -8.006 5.198 -5.807 1.00 0.00 644 CYS A N 15
ATOM 25985 C CA . CYS A 1 18 ? -8.336 6.158 -4.758 1.00 0.00 644 CYS A CA 15
ATOM 25986 C C . CYS A 1 18 ? -9.836 6.426 -4.702 1.00 0.00 644 CYS A C 15
ATOM 25987 O O . CYS A 1 18 ? -10.397 6.610 -3.623 1.00 0.00 644 CYS A O 15
ATOM 25995 N N . GLU A 1 19 ? -10.483 6.455 -5.862 1.00 0.00 645 GLU A N 15
ATOM 25996 C CA . GLU A 1 19 ? -11.918 6.715 -5.904 1.00 0.00 645 GLU A CA 15
ATOM 25997 C C . GLU A 1 19 ? -12.691 5.631 -5.159 1.00 0.00 645 GLU A C 15
ATOM 25998 O O . GLU A 1 19 ? -13.671 5.923 -4.474 1.00 0.00 645 GLU A O 15
ATOM 26010 N N . MET A 1 20 ? -12.251 4.383 -5.285 1.00 0.00 646 MET A N 15
ATOM 26011 C CA . MET A 1 20 ? -12.930 3.289 -4.599 1.00 0.00 646 MET A CA 15
ATOM 26012 C C . MET A 1 20 ? -12.728 3.403 -3.089 1.00 0.00 646 MET A C 15
ATOM 26013 O O . MET A 1 20 ? -13.683 3.314 -2.315 1.00 0.00 646 MET A O 15
ATOM 26027 N N . LEU A 1 21 ? -11.481 3.616 -2.676 1.00 0.00 647 LEU A N 15
ATOM 26028 C CA . LEU A 1 21 ? -11.175 3.755 -1.257 1.00 0.00 647 LEU A CA 15
ATOM 26029 C C . LEU A 1 21 ? -11.747 5.063 -0.723 1.00 0.00 647 LEU A C 15
ATOM 26030 O O . LEU A 1 21 ? -12.347 5.097 0.352 1.00 0.00 647 LEU A O 15
ATOM 26046 N N . THR A 1 22 ? -11.569 6.135 -1.488 1.00 0.00 648 THR A N 15
ATOM 26047 C CA . THR A 1 22 ? -12.086 7.437 -1.086 1.00 0.00 648 THR A CA 15
ATOM 26048 C C . THR A 1 22 ? -13.586 7.344 -0.837 1.00 0.00 648 THR A C 15
ATOM 26049 O O . THR A 1 22 ? -14.107 7.925 0.115 1.00 0.00 648 THR A O 15
ATOM 26060 N N . ALA A 1 23 ? -14.272 6.601 -1.700 1.00 0.00 649 ALA A N 15
ATOM 26061 C CA . ALA A 1 23 ? -15.712 6.423 -1.571 1.00 0.00 649 ALA A CA 15
ATOM 26062 C C . ALA A 1 23 ? -16.043 5.630 -0.310 1.00 0.00 649 ALA A C 15
ATOM 26063 O O . ALA A 1 23 ? -17.092 5.829 0.303 1.00 0.00 649 ALA A O 15
ATOM 26070 N N . ALA A 1 24 ? -15.145 4.724 0.066 1.00 0.00 650 ALA A N 15
ATOM 26071 C CA . ALA A 1 24 ? -15.357 3.897 1.251 1.00 0.00 650 ALA A CA 15
ATOM 26072 C C . ALA A 1 24 ? -15.154 4.706 2.531 1.00 0.00 650 ALA A C 15
ATOM 26073 O O . ALA A 1 24 ? -15.381 4.205 3.632 1.00 0.00 650 ALA A O 15
ATOM 26080 N N . GLY A 1 25 ? -14.734 5.959 2.382 1.00 0.00 651 GLY A N 15
ATOM 26081 C CA . GLY A 1 25 ? -14.516 6.823 3.539 1.00 0.00 651 GLY A CA 15
ATOM 26082 C C . GLY A 1 25 ? -13.049 6.840 3.958 1.00 0.00 651 GLY A C 15
ATOM 26083 O O . GLY A 1 25 ? -12.676 7.524 4.912 1.00 0.00 651 GLY A O 15
ATOM 26087 N N . PHE A 1 26 ? -12.219 6.090 3.242 1.00 0.00 652 PHE A N 15
ATOM 26088 C CA . PHE A 1 26 ? -10.794 6.039 3.555 1.00 0.00 652 PHE A CA 15
ATOM 26089 C C . PHE A 1 26 ? -10.024 7.060 2.724 1.00 0.00 652 PHE A C 15
ATOM 26090 O O . PHE A 1 26 ? -10.327 7.273 1.552 1.00 0.00 652 PHE A O 15
ATOM 26107 N N . LYS A 1 27 ? -9.028 7.688 3.339 1.00 0.00 653 LYS A N 15
ATOM 26108 C CA . LYS A 1 27 ? -8.223 8.684 2.641 1.00 0.00 653 LYS A CA 15
ATOM 26109 C C . LYS A 1 27 ? -7.004 8.019 2.010 1.00 0.00 653 LYS A C 15
ATOM 26110 O O . LYS A 1 27 ? -6.206 7.384 2.700 1.00 0.00 653 LYS A O 15
ATOM 26129 N N . VAL A 1 28 ? -6.873 8.156 0.695 1.00 0.00 654 VAL A N 15
ATOM 26130 C CA . VAL A 1 28 ? -5.753 7.548 -0.016 1.00 0.00 654 VAL A CA 15
ATOM 26131 C C . VAL A 1 28 ? -4.913 8.604 -0.727 1.00 0.00 654 VAL A C 15
ATOM 26132 O O . VAL A 1 28 ? -5.448 9.502 -1.379 1.00 0.00 654 VAL A O 15
ATOM 26145 N N . ILE A 1 29 ? -3.595 8.481 -0.608 1.00 0.00 655 ILE A N 15
ATOM 26146 C CA . ILE A 1 29 ? -2.687 9.422 -1.254 1.00 0.00 655 ILE A CA 15
ATOM 26147 C C . ILE A 1 29 ? -1.938 8.733 -2.391 1.00 0.00 655 ILE A C 15
ATOM 26148 O O . ILE A 1 29 ? -1.406 7.636 -2.222 1.00 0.00 655 ILE A O 15
ATOM 26164 N N . TRP A 1 30 ? -1.912 9.377 -3.552 1.00 0.00 656 TRP A N 15
ATOM 26165 C CA . TRP A 1 30 ? -1.238 8.808 -4.713 1.00 0.00 656 TRP A CA 15
ATOM 26166 C C . TRP A 1 30 ? 0.188 9.335 -4.842 1.00 0.00 656 TRP A C 15
ATOM 26167 O O . TRP A 1 30 ? 0.406 10.537 -4.986 1.00 0.00 656 TRP A O 15
ATOM 26188 N N . LEU A 1 31 ? 1.154 8.420 -4.803 1.00 0.00 657 LEU A N 15
ATOM 26189 C CA . LEU A 1 31 ? 2.559 8.792 -4.930 1.00 0.00 657 LEU A CA 15
ATOM 26190 C C . LEU A 1 31 ? 3.160 8.185 -6.195 1.00 0.00 657 LEU A C 15
ATOM 26191 O O . LEU A 1 31 ? 2.948 7.006 -6.492 1.00 0.00 657 LEU A O 15
ATOM 26207 N N . VAL A 1 32 ? 3.915 8.995 -6.932 1.00 0.00 658 VAL A N 15
ATOM 26208 C CA . VAL A 1 32 ? 4.551 8.530 -8.159 1.00 0.00 658 VAL A CA 15
ATOM 26209 C C . VAL A 1 32 ? 6.020 8.207 -7.904 1.00 0.00 658 VAL A C 15
ATOM 26210 O O . VAL A 1 32 ? 6.755 7.841 -8.822 1.00 0.00 658 VAL A O 15
ATOM 26223 N N . ASP A 1 33 ? 6.438 8.346 -6.650 1.00 0.00 659 ASP A N 15
ATOM 26224 C CA . ASP A 1 33 ? 7.821 8.070 -6.273 1.00 0.00 659 ASP A CA 15
ATOM 26225 C C . ASP A 1 33 ? 7.876 7.506 -4.855 1.00 0.00 659 ASP A C 15
ATOM 26226 O O . ASP A 1 33 ? 6.919 7.632 -4.092 1.00 0.00 659 ASP A O 15
ATOM 26235 N N . GLY A 1 34 ? 8.994 6.874 -4.513 1.00 0.00 660 GLY A N 15
ATOM 26236 C CA . GLY A 1 34 ? 9.149 6.284 -3.188 1.00 0.00 660 GLY A CA 15
ATOM 26237 C C . GLY A 1 34 ? 9.689 7.293 -2.179 1.00 0.00 660 GLY A C 15
ATOM 26238 O O . GLY A 1 34 ? 9.155 7.429 -1.079 1.00 0.00 660 GLY A O 15
ATOM 26242 N N . SER A 1 35 ? 10.756 7.991 -2.554 1.00 0.00 661 SER A N 15
ATOM 26243 C CA . SER A 1 35 ? 11.366 8.974 -1.663 1.00 0.00 661 SER A CA 15
ATOM 26244 C C . SER A 1 35 ? 10.354 10.039 -1.246 1.00 0.00 661 SER A C 15
ATOM 26245 O O . SER A 1 35 ? 10.311 10.447 -0.082 1.00 0.00 661 SER A O 15
ATOM 26253 N N . THR A 1 36 ? 9.536 10.483 -2.194 1.00 0.00 662 THR A N 15
ATOM 26254 C CA . THR A 1 36 ? 8.533 11.496 -1.895 1.00 0.00 662 THR A CA 15
ATOM 26255 C C . THR A 1 36 ? 7.537 10.964 -0.874 1.00 0.00 662 THR A C 15
ATOM 26256 O O . THR A 1 36 ? 7.074 11.697 0.001 1.00 0.00 662 THR A O 15
ATOM 26267 N N . ALA A 1 37 ? 7.213 9.682 -0.992 1.00 0.00 663 ALA A N 15
ATOM 26268 C CA . ALA A 1 37 ? 6.270 9.054 -0.076 1.00 0.00 663 ALA A CA 15
ATOM 26269 C C . ALA A 1 37 ? 6.814 9.058 1.349 1.00 0.00 663 ALA A C 15
ATOM 26270 O O . ALA A 1 37 ? 6.073 9.284 2.302 1.00 0.00 663 ALA A O 15
ATOM 26277 N N . LEU A 1 38 ? 8.109 8.801 1.489 1.00 0.00 664 LEU A N 15
ATOM 26278 C CA . LEU A 1 38 ? 8.732 8.774 2.809 1.00 0.00 664 LEU A CA 15
ATOM 26279 C C . LEU A 1 38 ? 8.587 10.121 3.510 1.00 0.00 664 LEU A C 15
ATOM 26280 O O . LEU A 1 38 ? 8.288 10.181 4.702 1.00 0.00 664 LEU A O 15
ATOM 26296 N N . ASP A 1 39 ? 8.806 11.200 2.765 1.00 0.00 665 ASP A N 15
ATOM 26297 C CA . ASP A 1 39 ? 8.701 12.540 3.335 1.00 0.00 665 ASP A CA 15
ATOM 26298 C C . ASP A 1 39 ? 7.279 12.826 3.812 1.00 0.00 665 ASP A C 15
ATOM 26299 O O . ASP A 1 39 ? 7.079 13.454 4.852 1.00 0.00 665 ASP A O 15
ATOM 26308 N N . GLN A 1 40 ? 6.297 12.371 3.041 1.00 0.00 666 GLN A N 15
ATOM 26309 C CA . GLN A 1 40 ? 4.895 12.593 3.387 1.00 0.00 666 GLN A CA 15
ATOM 26310 C C . GLN A 1 40 ? 4.360 11.480 4.284 1.00 0.00 666 GLN A C 15
ATOM 26311 O O . GLN A 1 40 ? 3.749 11.741 5.321 1.00 0.00 666 GLN A O 15
ATOM 26325 N N . LEU A 1 41 ? 4.586 10.242 3.868 1.00 0.00 667 LEU A N 15
ATOM 26326 C CA . LEU A 1 41 ? 4.117 9.080 4.621 1.00 0.00 667 LEU A CA 15
ATOM 26327 C C . LEU A 1 41 ? 4.429 9.219 6.106 1.00 0.00 667 LEU A C 15
ATOM 26328 O O . LEU A 1 41 ? 3.600 8.900 6.958 1.00 0.00 667 LEU A O 15
ATOM 26344 N N . ASP A 1 42 ? 5.631 9.688 6.410 1.00 0.00 668 ASP A N 15
ATOM 26345 C CA . ASP A 1 42 ? 6.046 9.855 7.796 1.00 0.00 668 ASP A CA 15
ATOM 26346 C C . ASP A 1 42 ? 5.143 10.851 8.514 1.00 0.00 668 ASP A C 15
ATOM 26347 O O . ASP A 1 42 ? 4.896 10.728 9.714 1.00 0.00 668 ASP A O 15
ATOM 26356 N N . LEU A 1 43 ? 4.668 11.847 7.776 1.00 0.00 669 LEU A N 15
ATOM 26357 C CA . LEU A 1 43 ? 3.809 12.870 8.357 1.00 0.00 669 LEU A CA 15
ATOM 26358 C C . LEU A 1 43 ? 2.399 12.342 8.621 1.00 0.00 669 LEU A C 15
ATOM 26359 O O . LEU A 1 43 ? 1.826 12.594 9.680 1.00 0.00 669 LEU A O 15
ATOM 26375 N N . LEU A 1 44 ? 1.834 11.625 7.651 1.00 0.00 670 LEU A N 15
ATOM 26376 C CA . LEU A 1 44 ? 0.480 11.097 7.804 1.00 0.00 670 LEU A CA 15
ATOM 26377 C C . LEU A 1 44 ? 0.461 9.782 8.582 1.00 0.00 670 LEU A C 15
ATOM 26378 O O . LEU A 1 44 ? -0.587 9.371 9.082 1.00 0.00 670 LEU A O 15
ATOM 26394 N N . GLN A 1 45 ? 1.609 9.119 8.684 1.00 0.00 671 GLN A N 15
ATOM 26395 C CA . GLN A 1 45 ? 1.671 7.851 9.409 1.00 0.00 671 GLN A CA 15
ATOM 26396 C C . GLN A 1 45 ? 0.437 7.007 9.097 1.00 0.00 671 GLN A C 15
ATOM 26397 O O . GLN A 1 45 ? -0.505 6.955 9.887 1.00 0.00 671 GLN A O 15
ATOM 26411 N N . PRO A 1 46 ? 0.420 6.368 7.958 1.00 0.00 672 PRO A N 15
ATOM 26412 C CA . PRO A 1 46 ? -0.731 5.527 7.519 1.00 0.00 672 PRO A CA 15
ATOM 26413 C C . PRO A 1 46 ? -0.794 4.185 8.246 1.00 0.00 672 PRO A C 15
ATOM 26414 O O . PRO A 1 46 ? 0.227 3.660 8.688 1.00 0.00 672 PRO A O 15
ATOM 26425 N N . ILE A 1 47 ? -2.001 3.629 8.352 1.00 0.00 673 ILE A N 15
ATOM 26426 C CA . ILE A 1 47 ? -2.186 2.340 9.012 1.00 0.00 673 ILE A CA 15
ATOM 26427 C C . ILE A 1 47 ? -2.131 1.215 7.984 1.00 0.00 673 ILE A C 15
ATOM 26428 O O . ILE A 1 47 ? -1.907 0.054 8.325 1.00 0.00 673 ILE A O 15
ATOM 26444 N N . VAL A 1 48 ? -2.330 1.576 6.721 1.00 0.00 674 VAL A N 15
ATOM 26445 C CA . VAL A 1 48 ? -2.293 0.603 5.635 1.00 0.00 674 VAL A CA 15
ATOM 26446 C C . VAL A 1 48 ? -1.574 1.200 4.432 1.00 0.00 674 VAL A C 15
ATOM 26447 O O . VAL A 1 48 ? -1.813 2.351 4.066 1.00 0.00 674 VAL A O 15
ATOM 26460 N N . ILE A 1 49 ? -0.685 0.423 3.824 1.00 0.00 675 ILE A N 15
ATOM 26461 C CA . ILE A 1 49 ? 0.063 0.909 2.672 1.00 0.00 675 ILE A CA 15
ATOM 26462 C C . ILE A 1 49 ? -0.119 -0.002 1.463 1.00 0.00 675 ILE A C 15
ATOM 26463 O O . ILE A 1 49 ? 0.218 -1.185 1.505 1.00 0.00 675 ILE A O 15
ATOM 26479 N N . LEU A 1 50 ? -0.626 0.569 0.376 1.00 0.00 676 LEU A N 15
ATOM 26480 C CA . LEU A 1 50 ? -0.818 -0.188 -0.855 1.00 0.00 676 LEU A CA 15
ATOM 26481 C C . LEU A 1 50 ? 0.254 0.213 -1.859 1.00 0.00 676 LEU A C 15
ATOM 26482 O O . LEU A 1 50 ? 0.444 1.400 -2.124 1.00 0.00 676 LEU A O 15
ATOM 26498 N N . MET A 1 51 ? 0.964 -0.765 -2.408 1.00 0.00 677 MET A N 15
ATOM 26499 C CA . MET A 1 51 ? 2.016 -0.447 -3.364 1.00 0.00 677 MET A CA 15
ATOM 26500 C C . MET A 1 51 ? 2.052 -1.440 -4.522 1.00 0.00 677 MET A C 15
ATOM 26501 O O . MET A 1 51 ? 2.007 -2.655 -4.323 1.00 0.00 677 MET A O 15
ATOM 26515 N N . ALA A 1 52 ? 2.154 -0.900 -5.732 1.00 0.00 678 ALA A N 15
ATOM 26516 C CA . ALA A 1 52 ? 2.222 -1.721 -6.935 1.00 0.00 678 ALA A CA 15
ATOM 26517 C C . ALA A 1 52 ? 3.536 -2.494 -6.974 1.00 0.00 678 ALA A C 15
ATOM 26518 O O . ALA A 1 52 ? 4.539 -2.055 -6.410 1.00 0.00 678 ALA A O 15
ATOM 26525 N N . TRP A 1 53 ? 3.532 -3.645 -7.638 1.00 0.00 679 TRP A N 15
ATOM 26526 C CA . TRP A 1 53 ? 4.742 -4.456 -7.730 1.00 0.00 679 TRP A CA 15
ATOM 26527 C C . TRP A 1 53 ? 5.300 -4.461 -9.154 1.00 0.00 679 TRP A C 15
ATOM 26528 O O . TRP A 1 53 ? 6.508 -4.596 -9.349 1.00 0.00 679 TRP A O 15
ATOM 26549 N N . PRO A 1 54 ? 4.459 -4.297 -10.146 1.00 0.00 680 PRO A N 15
ATOM 26550 C CA . PRO A 1 54 ? 4.878 -4.262 -11.573 1.00 0.00 680 PRO A CA 15
ATOM 26551 C C . PRO A 1 54 ? 5.045 -2.853 -12.180 1.00 0.00 680 PRO A C 15
ATOM 26552 O O . PRO A 1 54 ? 4.909 -2.702 -13.394 1.00 0.00 680 PRO A O 15
ATOM 26563 N N . PRO A 1 55 ? 5.331 -1.825 -11.408 1.00 0.00 681 PRO A N 15
ATOM 26564 C CA . PRO A 1 55 ? 5.498 -0.454 -11.969 1.00 0.00 681 PRO A CA 15
ATOM 26565 C C . PRO A 1 55 ? 6.875 -0.253 -12.594 1.00 0.00 681 PRO A C 15
ATOM 26566 O O . PRO A 1 55 ? 7.841 -0.921 -12.225 1.00 0.00 681 PRO A O 15
ATOM 26577 N N . PRO A 1 56 ? 6.974 0.652 -13.529 1.00 0.00 682 PRO A N 15
ATOM 26578 C CA . PRO A 1 56 ? 8.256 0.953 -14.231 1.00 0.00 682 PRO A CA 15
ATOM 26579 C C . PRO A 1 56 ? 9.312 1.521 -13.287 1.00 0.00 682 PRO A C 15
ATOM 26580 O O . PRO A 1 56 ? 10.504 1.255 -13.441 1.00 0.00 682 PRO A O 15
ATOM 26591 N N . ASP A 1 57 ? 8.865 2.309 -12.316 1.00 0.00 683 ASP A N 15
ATOM 26592 C CA . ASP A 1 57 ? 9.780 2.917 -11.356 1.00 0.00 683 ASP A CA 15
ATOM 26593 C C . ASP A 1 57 ? 10.036 1.984 -10.177 1.00 0.00 683 ASP A C 15
ATOM 26594 O O . ASP A 1 57 ? 9.141 1.721 -9.373 1.00 0.00 683 ASP A O 15
ATOM 26603 N N . GLN A 1 58 ? 11.266 1.491 -10.077 1.00 0.00 684 GLN A N 15
ATOM 26604 C CA . GLN A 1 58 ? 11.640 0.592 -8.990 1.00 0.00 684 GLN A CA 15
ATOM 26605 C C . GLN A 1 58 ? 11.548 1.302 -7.641 1.00 0.00 684 GLN A C 15
ATOM 26606 O O . GLN A 1 58 ? 12.051 0.803 -6.635 1.00 0.00 684 GLN A O 15
ATOM 26620 N N . SER A 1 59 ? 10.916 2.471 -7.626 1.00 0.00 685 SER A N 15
ATOM 26621 C CA . SER A 1 59 ? 10.785 3.237 -6.391 1.00 0.00 685 SER A CA 15
ATOM 26622 C C . SER A 1 59 ? 10.029 2.437 -5.335 1.00 0.00 685 SER A C 15
ATOM 26623 O O . SER A 1 59 ? 10.256 2.606 -4.137 1.00 0.00 685 SER A O 15
ATOM 26631 N N . CYS A 1 60 ? 9.131 1.569 -5.782 1.00 0.00 686 CYS A N 15
ATOM 26632 C CA . CYS A 1 60 ? 8.352 0.751 -4.861 1.00 0.00 686 CYS A CA 15
ATOM 26633 C C . CYS A 1 60 ? 9.270 -0.116 -4.003 1.00 0.00 686 CYS A C 15
ATOM 26634 O O . CYS A 1 60 ? 9.017 -0.317 -2.815 1.00 0.00 686 CYS A O 15
ATOM 26642 N N . LEU A 1 61 ? 10.337 -0.627 -4.611 1.00 0.00 687 LEU A N 15
ATOM 26643 C CA . LEU A 1 61 ? 11.285 -1.469 -3.887 1.00 0.00 687 LEU A CA 15
ATOM 26644 C C . LEU A 1 61 ? 12.038 -0.659 -2.835 1.00 0.00 687 LEU A C 15
ATOM 26645 O O . LEU A 1 61 ? 12.359 -1.168 -1.760 1.00 0.00 687 LEU A O 15
ATOM 26661 N N . LEU A 1 62 ? 12.318 0.603 -3.148 1.00 0.00 688 LEU A N 15
ATOM 26662 C CA . LEU A 1 62 ? 13.036 1.464 -2.215 1.00 0.00 688 LEU A CA 15
ATOM 26663 C C . LEU A 1 62 ? 12.175 1.755 -0.993 1.00 0.00 688 LEU A C 15
ATOM 26664 O O . LEU A 1 62 ? 12.657 1.730 0.141 1.00 0.00 688 LEU A O 15
ATOM 26680 N N . LEU A 1 63 ? 10.895 2.018 -1.228 1.00 0.00 689 LEU A N 15
ATOM 26681 C CA . LEU A 1 63 ? 9.978 2.294 -0.132 1.00 0.00 689 LEU A CA 15
ATOM 26682 C C . LEU A 1 63 ? 9.912 1.093 0.803 1.00 0.00 689 LEU A C 15
ATOM 26683 O O . LEU A 1 63 ? 9.858 1.239 2.026 1.00 0.00 689 LEU A O 15
ATOM 26699 N N . LEU A 1 64 ? 9.916 -0.097 0.212 1.00 0.00 690 LEU A N 15
ATOM 26700 C CA . LEU A 1 64 ? 9.856 -1.327 0.985 1.00 0.00 690 LEU A CA 15
ATOM 26701 C C . LEU A 1 64 ? 11.045 -1.424 1.934 1.00 0.00 690 LEU A C 15
ATOM 26702 O O . LEU A 1 64 ? 10.895 -1.825 3.088 1.00 0.00 690 LEU A O 15
ATOM 26718 N N . GLN A 1 65 ? 12.225 -1.049 1.447 1.00 0.00 691 GLN A N 15
ATOM 26719 C CA . GLN A 1 65 ? 13.422 -1.101 2.278 1.00 0.00 691 GLN A CA 15
ATOM 26720 C C . GLN A 1 65 ? 13.265 -0.200 3.497 1.00 0.00 691 GLN A C 15
ATOM 26721 O O . GLN A 1 65 ? 13.664 -0.564 4.603 1.00 0.00 691 GLN A O 15
ATOM 26735 N N . HIS A 1 66 ? 12.677 0.975 3.292 1.00 0.00 692 HIS A N 15
ATOM 26736 C CA . HIS A 1 66 ? 12.474 1.910 4.393 1.00 0.00 692 HIS A CA 15
ATOM 26737 C C . HIS A 1 66 ? 11.665 1.252 5.503 1.00 0.00 692 HIS A C 15
ATOM 26738 O O . HIS A 1 66 ? 12.018 1.351 6.678 1.00 0.00 692 HIS A O 15
ATOM 26753 N N . LEU A 1 67 ? 10.584 0.571 5.131 1.00 0.00 693 LEU A N 15
ATOM 26754 C CA . LEU A 1 67 ? 9.758 -0.099 6.127 1.00 0.00 693 LEU A CA 15
ATOM 26755 C C . LEU A 1 67 ? 10.633 -1.007 6.974 1.00 0.00 693 LEU A C 15
ATOM 26756 O O . LEU A 1 67 ? 10.601 -0.961 8.205 1.00 0.00 693 LEU A O 15
ATOM 26772 N N . ARG A 1 68 ? 11.431 -1.817 6.291 1.00 0.00 694 ARG A N 15
ATOM 26773 C CA . ARG A 1 68 ? 12.342 -2.733 6.957 1.00 0.00 694 ARG A CA 15
ATOM 26774 C C . ARG A 1 68 ? 13.461 -1.966 7.650 1.00 0.00 694 ARG A C 15
ATOM 26775 O O . ARG A 1 68 ? 14.043 -2.442 8.624 1.00 0.00 694 ARG A O 15
ATOM 26796 N N . GLU A 1 69 ? 13.776 -0.787 7.122 1.00 0.00 695 GLU A N 15
ATOM 26797 C CA . GLU A 1 69 ? 14.850 0.021 7.681 1.00 0.00 695 GLU A CA 15
ATOM 26798 C C . GLU A 1 69 ? 14.527 0.436 9.115 1.00 0.00 695 GLU A C 15
ATOM 26799 O O . GLU A 1 69 ? 15.425 0.507 9.947 1.00 0.00 695 GLU A O 15
ATOM 26811 N N . HIS A 1 70 ? 13.241 0.679 9.400 1.00 0.00 696 HIS A N 15
ATOM 26812 C CA . HIS A 1 70 ? 12.802 1.055 10.754 1.00 0.00 696 HIS A CA 15
ATOM 26813 C C . HIS A 1 70 ? 11.659 2.068 10.721 1.00 0.00 696 HIS A C 15
ATOM 26814 O O . HIS A 1 70 ? 11.619 2.977 11.550 1.00 0.00 696 HIS A O 15
ATOM 26829 N N . GLN A 1 71 ? 10.730 1.923 9.783 1.00 0.00 697 GLN A N 15
ATOM 26830 C CA . GLN A 1 71 ? 9.613 2.862 9.715 1.00 0.00 697 GLN A CA 15
ATOM 26831 C C . GLN A 1 71 ? 8.781 2.807 10.993 1.00 0.00 697 GLN A C 15
ATOM 26832 O O . GLN A 1 71 ? 8.387 3.840 11.534 1.00 0.00 697 GLN A O 15
ATOM 26846 N N . ALA A 1 72 ? 8.515 1.595 11.467 1.00 0.00 698 ALA A N 15
ATOM 26847 C CA . ALA A 1 72 ? 7.726 1.416 12.680 1.00 0.00 698 ALA A CA 15
ATOM 26848 C C . ALA A 1 72 ? 8.053 0.078 13.336 1.00 0.00 698 ALA A C 15
ATOM 26849 O O . ALA A 1 72 ? 7.406 -0.932 13.059 1.00 0.00 698 ALA A O 15
ATOM 26856 N N . ASP A 1 73 ? 9.060 0.080 14.204 1.00 0.00 699 ASP A N 15
ATOM 26857 C CA . ASP A 1 73 ? 9.471 -1.140 14.893 1.00 0.00 699 ASP A CA 15
ATOM 26858 C C . ASP A 1 73 ? 9.540 -2.313 13.918 1.00 0.00 699 ASP A C 15
ATOM 26859 O O . ASP A 1 73 ? 9.182 -2.182 12.748 1.00 0.00 699 ASP A O 15
ATOM 26868 N N . PRO A 1 74 ? 9.996 -3.450 14.376 1.00 0.00 700 PRO A N 15
ATOM 26869 C CA . PRO A 1 74 ? 10.115 -4.671 13.524 1.00 0.00 700 PRO A CA 15
ATOM 26870 C C . PRO A 1 74 ? 8.772 -5.098 12.932 1.00 0.00 700 PRO A C 15
ATOM 26871 O O . PRO A 1 74 ? 8.716 -5.981 12.077 1.00 0.00 700 PRO A O 15
ATOM 26882 N N . HIS A 1 75 ? 7.694 -4.471 13.395 1.00 0.00 701 HIS A N 15
ATOM 26883 C CA . HIS A 1 75 ? 6.360 -4.804 12.903 1.00 0.00 701 HIS A CA 15
ATOM 26884 C C . HIS A 1 75 ? 5.657 -3.563 12.358 1.00 0.00 701 HIS A C 15
ATOM 26885 O O . HIS A 1 75 ? 4.703 -3.068 12.956 1.00 0.00 701 HIS A O 15
ATOM 26900 N N . PRO A 1 76 ? 6.111 -3.057 11.240 1.00 0.00 702 PRO A N 15
ATOM 26901 C CA . PRO A 1 76 ? 5.516 -1.847 10.603 1.00 0.00 702 PRO A CA 15
ATOM 26902 C C . PRO A 1 76 ? 4.090 -2.089 10.103 1.00 0.00 702 PRO A C 15
ATOM 26903 O O . PRO A 1 76 ? 3.642 -3.230 9.994 1.00 0.00 702 PRO A O 15
ATOM 26914 N N . PRO A 1 77 ? 3.383 -1.032 9.801 1.00 0.00 703 PRO A N 15
ATOM 26915 C CA . PRO A 1 77 ? 1.980 -1.102 9.301 1.00 0.00 703 PRO A CA 15
ATOM 26916 C C . PRO A 1 77 ? 1.772 -2.228 8.287 1.00 0.00 703 PRO A C 15
ATOM 26917 O O . PRO A 1 77 ? 2.733 -2.817 7.793 1.00 0.00 703 PRO A O 15
ATOM 26928 N N . LEU A 1 78 ? 0.508 -2.515 7.980 1.00 0.00 704 LEU A N 15
ATOM 26929 C CA . LEU A 1 78 ? 0.179 -3.566 7.020 1.00 0.00 704 LEU A CA 15
ATOM 26930 C C . LEU A 1 78 ? 0.416 -3.069 5.599 1.00 0.00 704 LEU A C 15
ATOM 26931 O O . LEU A 1 78 ? 0.169 -1.903 5.292 1.00 0.00 704 LEU A O 15
ATOM 26947 N N . VAL A 1 79 ? 0.906 -3.954 4.736 1.00 0.00 705 VAL A N 15
ATOM 26948 C CA . VAL A 1 79 ? 1.179 -3.575 3.356 1.00 0.00 705 VAL A CA 15
ATOM 26949 C C . VAL A 1 79 ? 0.494 -4.516 2.367 1.00 0.00 705 VAL A C 15
ATOM 26950 O O . VAL A 1 79 ? 0.540 -5.742 2.513 1.00 0.00 705 VAL A O 15
ATOM 26963 N N . LEU A 1 80 ? -0.122 -3.924 1.349 1.00 0.00 706 LEU A N 15
ATOM 26964 C CA . LEU A 1 80 ? -0.797 -4.697 0.315 1.00 0.00 706 LEU A CA 15
ATOM 26965 C C . LEU A 1 80 ? -0.018 -4.582 -0.989 1.00 0.00 706 LEU A C 15
ATOM 26966 O O . LEU A 1 80 ? 0.367 -3.484 -1.391 1.00 0.00 706 LEU A O 15
ATOM 26982 N N . PHE A 1 81 ? 0.216 -5.708 -1.652 1.00 0.00 707 PHE A N 15
ATOM 26983 C CA . PHE A 1 81 ? 0.953 -5.681 -2.910 1.00 0.00 707 PHE A CA 15
ATOM 26984 C C . PHE A 1 81 ? 0.042 -6.026 -4.082 1.00 0.00 707 PHE A C 15
ATOM 26985 O O . PHE A 1 81 ? -0.631 -7.057 -4.080 1.00 0.00 707 PHE A O 15
ATOM 27002 N N . LEU A 1 82 ? 0.031 -5.152 -5.083 1.00 0.00 708 LEU A N 15
ATOM 27003 C CA . LEU A 1 82 ? -0.796 -5.363 -6.266 1.00 0.00 708 LEU A CA 15
ATOM 27004 C C . LEU A 1 82 ? 0.017 -6.018 -7.377 1.00 0.00 708 LEU A C 15
ATOM 27005 O O . LEU A 1 82 ? 1.229 -5.824 -7.468 1.00 0.00 708 LEU A O 15
ATOM 27021 N N . GLY A 1 83 ? -0.657 -6.791 -8.222 1.00 0.00 709 GLY A N 15
ATOM 27022 C CA . GLY A 1 83 ? 0.019 -7.462 -9.325 1.00 0.00 709 GLY A CA 15
ATOM 27023 C C . GLY A 1 83 ? 0.421 -8.882 -8.948 1.00 0.00 709 GLY A C 15
ATOM 27024 O O . GLY A 1 83 ? -0.369 -9.631 -8.373 1.00 0.00 709 GLY A O 15
ATOM 27028 N N . GLU A 1 84 ? 1.652 -9.248 -9.288 1.00 0.00 710 GLU A N 15
ATOM 27029 C CA . GLU A 1 84 ? 2.153 -10.586 -8.995 1.00 0.00 710 GLU A CA 15
ATOM 27030 C C . GLU A 1 84 ? 2.841 -10.628 -7.632 1.00 0.00 710 GLU A C 15
ATOM 27031 O O . GLU A 1 84 ? 3.300 -9.606 -7.123 1.00 0.00 710 GLU A O 15
ATOM 27043 N N . PRO A 1 85 ? 2.916 -11.793 -7.041 1.00 0.00 711 PRO A N 15
ATOM 27044 C CA . PRO A 1 85 ? 3.560 -11.990 -5.708 1.00 0.00 711 PRO A CA 15
ATOM 27045 C C . PRO A 1 85 ? 5.086 -12.006 -5.797 1.00 0.00 711 PRO A C 15
ATOM 27046 O O . PRO A 1 85 ? 5.654 -12.448 -6.796 1.00 0.00 711 PRO A O 15
ATOM 27057 N N . PRO A 1 86 ? 5.751 -11.548 -4.770 1.00 0.00 712 PRO A N 15
ATOM 27058 C CA . PRO A 1 86 ? 7.242 -11.523 -4.724 1.00 0.00 712 PRO A CA 15
ATOM 27059 C C . PRO A 1 86 ? 7.824 -12.933 -4.724 1.00 0.00 712 PRO A C 15
ATOM 27060 O O . PRO A 1 86 ? 7.189 -13.874 -4.249 1.00 0.00 712 PRO A O 15
ATOM 27071 N N . VAL A 1 87 ? 9.029 -13.077 -5.263 1.00 0.00 713 VAL A N 15
ATOM 27072 C CA . VAL A 1 87 ? 9.672 -14.384 -5.317 1.00 0.00 713 VAL A CA 15
ATOM 27073 C C . VAL A 1 87 ? 10.261 -14.759 -3.959 1.00 0.00 713 VAL A C 15
ATOM 27074 O O . VAL A 1 87 ? 10.130 -15.899 -3.512 1.00 0.00 713 VAL A O 15
ATOM 27087 N N . ASP A 1 88 ? 10.906 -13.797 -3.306 1.00 0.00 714 ASP A N 15
ATOM 27088 C CA . ASP A 1 88 ? 11.504 -14.049 -1.998 1.00 0.00 714 ASP A CA 15
ATOM 27089 C C . ASP A 1 88 ? 10.420 -14.166 -0.923 1.00 0.00 714 ASP A C 15
ATOM 27090 O O . ASP A 1 88 ? 9.440 -13.422 -0.939 1.00 0.00 714 ASP A O 15
ATOM 27099 N N . PRO A 1 89 ? 10.579 -15.077 0.006 1.00 0.00 715 PRO A N 15
ATOM 27100 C CA . PRO A 1 89 ? 9.591 -15.285 1.108 1.00 0.00 715 PRO A CA 15
ATOM 27101 C C . PRO A 1 89 ? 9.681 -14.208 2.189 1.00 0.00 715 PRO A C 15
ATOM 27102 O O . PRO A 1 89 ? 8.805 -14.105 3.048 1.00 0.00 715 PRO A O 15
ATOM 27113 N N . LEU A 1 90 ? 10.745 -13.414 2.146 1.00 0.00 716 LEU A N 15
ATOM 27114 C CA . LEU A 1 90 ? 10.935 -12.358 3.136 1.00 0.00 716 LEU A CA 15
ATOM 27115 C C . LEU A 1 90 ? 9.913 -11.245 2.947 1.00 0.00 716 LEU A C 15
ATOM 27116 O O . LEU A 1 90 ? 9.436 -10.655 3.919 1.00 0.00 716 LEU A O 15
ATOM 27132 N N . LEU A 1 91 ? 9.573 -10.964 1.696 1.00 0.00 717 LEU A N 15
ATOM 27133 C CA . LEU A 1 91 ? 8.602 -9.919 1.409 1.00 0.00 717 LEU A CA 15
ATOM 27134 C C . LEU A 1 91 ? 7.201 -10.415 1.734 1.00 0.00 717 LEU A C 15
ATOM 27135 O O . LEU A 1 91 ? 6.349 -9.652 2.189 1.00 0.00 717 LEU A O 15
ATOM 27151 N N . THR A 1 92 ? 6.975 -11.704 1.508 1.00 0.00 718 THR A N 15
ATOM 27152 C CA . THR A 1 92 ? 5.679 -12.299 1.792 1.00 0.00 718 THR A CA 15
ATOM 27153 C C . THR A 1 92 ? 5.386 -12.227 3.285 1.00 0.00 718 THR A C 15
ATOM 27154 O O . THR A 1 92 ? 4.267 -11.916 3.695 1.00 0.00 718 THR A O 15
ATOM 27165 N N . ALA A 1 93 ? 6.403 -12.510 4.097 1.00 0.00 719 ALA A N 15
ATOM 27166 C CA . ALA A 1 93 ? 6.242 -12.466 5.544 1.00 0.00 719 ALA A CA 15
ATOM 27167 C C . ALA A 1 93 ? 5.932 -11.044 5.993 1.00 0.00 719 ALA A C 15
ATOM 27168 O O . ALA A 1 93 ? 5.109 -10.828 6.883 1.00 0.00 719 ALA A O 15
ATOM 27175 N N . GLN A 1 94 ? 6.592 -10.075 5.364 1.00 0.00 720 GLN A N 15
ATOM 27176 C CA . GLN A 1 94 ? 6.372 -8.675 5.703 1.00 0.00 720 GLN A CA 15
ATOM 27177 C C . GLN A 1 94 ? 5.070 -8.182 5.082 1.00 0.00 720 GLN A C 15
ATOM 27178 O O . GLN A 1 94 ? 4.501 -7.180 5.514 1.00 0.00 720 GLN A O 15
ATOM 27192 N N . ALA A 1 95 ? 4.605 -8.898 4.063 1.00 0.00 721 ALA A N 15
ATOM 27193 C CA . ALA A 1 95 ? 3.370 -8.530 3.384 1.00 0.00 721 ALA A CA 15
ATOM 27194 C C . ALA A 1 95 ? 2.157 -8.875 4.239 1.00 0.00 721 ALA A C 15
ATOM 27195 O O . ALA A 1 95 ? 2.053 -9.982 4.769 1.00 0.00 721 ALA A O 15
ATOM 27202 N N . SER A 1 96 ? 1.234 -7.927 4.356 1.00 0.00 722 SER A N 15
ATOM 27203 C CA . SER A 1 96 ? 0.025 -8.149 5.134 1.00 0.00 722 SER A CA 15
ATOM 27204 C C . SER A 1 96 ? -1.030 -8.824 4.268 1.00 0.00 722 SER A C 15
ATOM 27205 O O . SER A 1 96 ? -1.896 -9.542 4.769 1.00 0.00 722 SER A O 15
ATOM 27213 N N . ALA A 1 97 ? -0.947 -8.593 2.960 1.00 0.00 723 ALA A N 15
ATOM 27214 C CA . ALA A 1 97 ? -1.898 -9.194 2.031 1.00 0.00 723 ALA A CA 15
ATOM 27215 C C . ALA A 1 97 ? -1.490 -8.927 0.585 1.00 0.00 723 ALA A C 15
ATOM 27216 O O . ALA A 1 97 ? -1.521 -7.788 0.117 1.00 0.00 723 ALA A O 15
ATOM 27223 N N . ILE A 1 98 ? -1.109 -9.988 -0.120 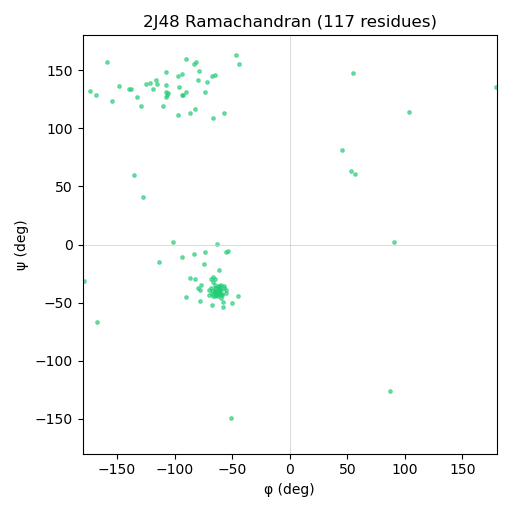1.00 0.00 724 ILE A N 15
ATOM 27224 C CA . ILE A 1 98 ? -0.702 -9.862 -1.515 1.00 0.00 724 ILE A CA 15
ATOM 27225 C C . ILE A 1 98 ? -1.902 -10.054 -2.437 1.00 0.00 724 ILE A C 15
ATOM 27226 O O . ILE A 1 98 ? -2.687 -10.986 -2.262 1.00 0.00 724 ILE A O 15
ATOM 27242 N N . LEU A 1 99 ? -2.044 -9.167 -3.417 1.00 0.00 725 LEU A N 15
ATOM 27243 C CA . LEU A 1 99 ? -3.160 -9.253 -4.354 1.00 0.00 725 LEU A CA 15
ATOM 27244 C C . LEU A 1 99 ? -2.688 -9.735 -5.723 1.00 0.00 725 LEU A C 15
ATOM 27245 O O . LEU A 1 99 ? -1.569 -9.441 -6.145 1.00 0.00 725 LEU A O 15
ATOM 27261 N N . SER A 1 100 ? -3.551 -10.477 -6.411 1.00 0.00 726 SER A N 15
ATOM 27262 C CA . SER A 1 100 ? -3.217 -10.996 -7.733 1.00 0.00 726 SER A CA 15
ATOM 27263 C C . SER A 1 100 ? -4.460 -11.568 -8.409 1.00 0.00 726 SER A C 15
ATOM 27264 O O . SER A 1 100 ? -4.383 -12.143 -9.494 1.00 0.00 726 SER A O 15
ATOM 27272 N N . LYS A 1 101 ? -5.605 -11.405 -7.753 1.00 0.00 727 LYS A N 15
ATOM 27273 C CA . LYS A 1 101 ? -6.865 -11.906 -8.290 1.00 0.00 727 LYS A CA 15
ATOM 27274 C C . LYS A 1 101 ? -7.960 -10.847 -8.161 1.00 0.00 727 LYS A C 15
ATOM 27275 O O . LYS A 1 101 ? -8.783 -10.915 -7.248 1.00 0.00 727 LYS A O 15
ATOM 27294 N N . PRO A 1 102 ? -7.986 -9.869 -9.036 1.00 0.00 728 PRO A N 15
ATOM 27295 C CA . PRO A 1 102 ? -9.010 -8.786 -8.978 1.00 0.00 728 PRO A CA 15
ATOM 27296 C C . PRO A 1 102 ? -10.430 -9.328 -9.107 1.00 0.00 728 PRO A C 15
ATOM 27297 O O . PRO A 1 102 ? -10.699 -10.204 -9.929 1.00 0.00 728 PRO A O 15
ATOM 27308 N N . LEU A 1 103 ? -11.334 -8.797 -8.291 1.00 0.00 729 LEU A N 15
ATOM 27309 C CA . LEU A 1 103 ? -12.726 -9.229 -8.320 1.00 0.00 729 LEU A CA 15
ATOM 27310 C C . LEU A 1 103 ? -13.549 -8.450 -7.301 1.00 0.00 729 LEU A C 15
ATOM 27311 O O . LEU A 1 103 ? -13.356 -8.596 -6.094 1.00 0.00 729 LEU A O 15
ATOM 27327 N N . ASP A 1 104 ? -14.466 -7.623 -7.792 1.00 0.00 730 ASP A N 15
ATOM 27328 C CA . ASP A 1 104 ? -15.309 -6.829 -6.908 1.00 0.00 730 ASP A CA 15
ATOM 27329 C C . ASP A 1 104 ? -14.448 -6.073 -5.896 1.00 0.00 730 ASP A C 15
ATOM 27330 O O . ASP A 1 104 ? -14.004 -6.643 -4.900 1.00 0.00 730 ASP A O 15
ATOM 27339 N N . PRO A 1 105 ? -14.200 -4.810 -6.134 1.00 0.00 731 PRO A N 15
ATOM 27340 C CA . PRO A 1 105 ? -13.366 -3.968 -5.228 1.00 0.00 731 PRO A CA 15
ATOM 27341 C C . PRO A 1 105 ? -13.751 -4.140 -3.763 1.00 0.00 731 PRO A C 15
ATOM 27342 O O . PRO A 1 105 ? -13.078 -3.625 -2.869 1.00 0.00 731 PRO A O 15
ATOM 27353 N N . GLN A 1 106 ? -14.833 -4.873 -3.523 1.00 0.00 732 GLN A N 15
ATOM 27354 C CA . GLN A 1 106 ? -15.289 -5.108 -2.160 1.00 0.00 732 GLN A CA 15
ATOM 27355 C C . GLN A 1 106 ? -14.340 -6.064 -1.451 1.00 0.00 732 GLN A C 15
ATOM 27356 O O . GLN A 1 106 ? -14.188 -6.010 -0.230 1.00 0.00 732 GLN A O 15
ATOM 27370 N N . LEU A 1 107 ? -13.692 -6.933 -2.223 1.00 0.00 733 LEU A N 15
ATOM 27371 C CA . LEU A 1 107 ? -12.750 -7.882 -1.647 1.00 0.00 733 LEU A CA 15
ATOM 27372 C C . LEU A 1 107 ? -11.546 -7.133 -1.089 1.00 0.00 733 LEU A C 15
ATOM 27373 O O . LEU A 1 107 ? -11.097 -7.398 0.026 1.00 0.00 733 LEU A O 15
ATOM 27389 N N . LEU A 1 108 ? -11.044 -6.175 -1.864 1.00 0.00 734 LEU A N 15
ATOM 27390 C CA . LEU A 1 108 ? -9.911 -5.372 -1.425 1.00 0.00 734 LEU A CA 15
ATOM 27391 C C . LEU A 1 108 ? -10.255 -4.677 -0.114 1.00 0.00 734 LEU A C 15
ATOM 27392 O O . LEU A 1 108 ? -9.480 -4.701 0.846 1.00 0.00 734 LEU A O 15
ATOM 27408 N N . LEU A 1 109 ? -11.439 -4.074 -0.080 1.00 0.00 735 LEU A N 15
ATOM 27409 C CA . LEU A 1 109 ? -11.901 -3.388 1.116 1.00 0.00 735 LEU A CA 15
ATOM 27410 C C . LEU A 1 109 ? -12.048 -4.388 2.252 1.00 0.00 735 LEU A C 15
ATOM 27411 O O . LEU A 1 109 ? -11.734 -4.089 3.404 1.00 0.00 735 LEU A O 15
ATOM 27427 N N . THR A 1 110 ? -12.514 -5.586 1.911 1.00 0.00 736 THR A N 15
ATOM 27428 C CA . THR A 1 110 ? -12.682 -6.637 2.902 1.00 0.00 736 THR A CA 15
ATOM 27429 C C . THR A 1 110 ? -11.347 -6.918 3.575 1.00 0.00 736 THR A C 15
ATOM 27430 O O . THR A 1 110 ? -11.280 -7.133 4.785 1.00 0.00 736 THR A O 15
ATOM 27441 N N . THR A 1 111 ? -10.283 -6.898 2.779 1.00 0.00 737 THR A N 15
ATOM 27442 C CA . THR A 1 111 ? -8.949 -7.135 3.308 1.00 0.00 737 THR A CA 15
ATOM 27443 C C . THR A 1 111 ? -8.623 -6.084 4.360 1.00 0.00 737 THR A C 15
ATOM 27444 O O . THR A 1 111 ? -8.066 -6.393 5.413 1.00 0.00 737 THR A O 15
ATOM 27455 N N . LEU A 1 112 ? -8.989 -4.838 4.069 1.00 0.00 738 LEU A N 15
ATOM 27456 C CA . LEU A 1 112 ? -8.746 -3.745 5.002 1.00 0.00 738 LEU A CA 15
ATOM 27457 C C . LEU A 1 112 ? -9.548 -3.956 6.282 1.00 0.00 738 LEU A C 15
ATOM 27458 O O . LEU A 1 112 ? -9.092 -3.624 7.376 1.00 0.00 738 LEU A O 15
ATOM 27474 N N . GLN A 1 113 ? -10.745 -4.517 6.133 1.00 0.00 739 GLN A N 15
ATOM 27475 C CA . GLN A 1 113 ? -11.608 -4.776 7.279 1.00 0.00 739 GLN A CA 15
ATOM 27476 C C . GLN A 1 113 ? -10.940 -5.756 8.237 1.00 0.00 739 GLN A C 15
ATOM 27477 O O . GLN A 1 113 ? -11.106 -5.664 9.453 1.00 0.00 739 GLN A O 15
ATOM 27491 N N . GLY A 1 114 ? -10.186 -6.695 7.678 1.00 0.00 740 GLY A N 15
ATOM 27492 C CA . GLY A 1 114 ? -9.498 -7.691 8.489 1.00 0.00 740 GLY A CA 15
ATOM 27493 C C . GLY A 1 114 ? -8.749 -7.031 9.640 1.00 0.00 740 GLY A C 15
ATOM 27494 O O . GLY A 1 114 ? -8.307 -7.703 10.572 1.00 0.00 740 GLY A O 15
ATOM 27498 N N . LEU A 1 115 ? -8.612 -5.711 9.571 1.00 0.00 741 LEU A N 15
ATOM 27499 C CA . LEU A 1 115 ? -7.914 -4.970 10.614 1.00 0.00 741 LEU A CA 15
ATOM 27500 C C . LEU A 1 115 ? -8.822 -4.769 11.826 1.00 0.00 741 LEU A C 15
ATOM 27501 O O . LEU A 1 115 ? -8.343 -4.579 12.941 1.00 0.00 741 LEU A O 15
ATOM 27517 N N . CYS A 1 116 ? -10.131 -4.792 11.582 1.00 0.00 742 CYS A N 15
ATOM 27518 C CA . CYS A 1 116 ? -11.126 -4.610 12.637 1.00 0.00 742 CYS A CA 15
ATOM 27519 C C . CYS A 1 116 ? -10.594 -3.712 13.759 1.00 0.00 742 CYS A C 15
ATOM 27520 O O . CYS A 1 116 ? -10.837 -2.506 13.731 1.00 0.00 742 CYS A O 15
ATOM 27528 N N . PRO A 1 117 ? -9.879 -4.227 14.746 1.00 0.00 743 PRO A N 15
ATOM 27529 C CA . PRO A 1 117 ? -9.356 -3.357 15.836 1.00 0.00 743 PRO A CA 15
ATOM 27530 C C . PRO A 1 117 ? -8.498 -2.220 15.278 1.00 0.00 743 PRO A C 15
ATOM 27531 O O . PRO A 1 117 ? -7.480 -2.465 14.631 1.00 0.00 743 PRO A O 15
ATOM 27542 N N . PRO A 1 118 ? -8.888 -0.991 15.507 1.00 0.00 744 PRO A N 15
ATOM 27543 C CA . PRO A 1 118 ? -8.139 0.196 15.007 1.00 0.00 744 PRO A CA 15
ATOM 27544 C C . PRO A 1 118 ? -6.903 0.492 15.852 1.00 0.00 744 PRO A C 15
ATOM 27545 O O . PRO A 1 118 ? -6.151 1.425 15.567 1.00 0.00 744 PRO A O 15
ATOM 27556 N N . ASN A 1 119 ? -6.701 -0.309 16.891 1.00 0.00 745 ASN A N 15
ATOM 27557 C CA . ASN A 1 119 ? -5.555 -0.124 17.773 1.00 0.00 745 ASN A CA 15
ATOM 27558 C C . ASN A 1 119 ? -5.124 -1.458 18.374 1.00 0.00 745 ASN A C 15
ATOM 27559 O O . ASN A 1 119 ? -3.930 -1.659 18.523 1.00 0.00 745 ASN A O 15
ATOM 27571 N N . ALA A 1 1 ? -3.347 7.598 12.045 1.00 0.00 627 ALA A N 16
ATOM 27572 C CA . ALA A 1 1 ? -4.454 6.891 12.747 1.00 0.00 627 ALA A CA 16
ATOM 27573 C C . ALA A 1 1 ? -5.511 6.472 11.730 1.00 0.00 627 ALA A C 16
ATOM 27574 O O . ALA A 1 1 ? -6.490 7.183 11.509 1.00 0.00 627 ALA A O 16
ATOM 27583 N N . GLY A 1 2 ? -5.306 5.312 11.112 1.00 0.00 628 GLY A N 16
ATOM 27584 C CA . GLY A 1 2 ? -6.249 4.811 10.119 1.00 0.00 628 GLY A CA 16
ATOM 27585 C C . GLY A 1 2 ? -5.992 5.443 8.756 1.00 0.00 628 GLY A C 16
ATOM 27586 O O . GLY A 1 2 ? -6.879 5.483 7.903 1.00 0.00 628 GLY A O 16
ATOM 27590 N N . HIS A 1 3 ? -4.773 5.933 8.554 1.00 0.00 629 HIS A N 16
ATOM 27591 C CA . HIS A 1 3 ? -4.415 6.557 7.286 1.00 0.00 629 HIS A CA 16
ATOM 27592 C C . HIS A 1 3 ? -3.865 5.511 6.322 1.00 0.00 629 HIS A C 16
ATOM 27593 O O . HIS A 1 3 ? -3.023 4.695 6.695 1.00 0.00 629 HIS A O 16
ATOM 27608 N N . ILE A 1 4 ? -4.342 5.538 5.082 1.00 0.00 630 ILE A N 16
ATOM 27609 C CA . ILE A 1 4 ? -3.881 4.580 4.085 1.00 0.00 630 ILE A CA 16
ATOM 27610 C C . ILE A 1 4 ? -3.112 5.287 2.977 1.00 0.00 630 ILE A C 16
ATOM 27611 O O . ILE A 1 4 ? -3.528 6.337 2.489 1.00 0.00 630 ILE A O 16
ATOM 27627 N N . LEU A 1 5 ? -1.983 4.707 2.586 1.00 0.00 631 LEU A N 16
ATOM 27628 C CA . LEU A 1 5 ? -1.162 5.295 1.532 1.00 0.00 631 LEU A CA 16
ATOM 27629 C C . LEU A 1 5 ? -1.209 4.437 0.273 1.00 0.00 631 LEU A C 16
ATOM 27630 O O . LEU A 1 5 ? -1.145 3.210 0.344 1.00 0.00 631 LEU A O 16
ATOM 27646 N N . LEU A 1 6 ? -1.330 5.092 -0.878 1.00 0.00 632 LEU A N 16
ATOM 27647 C CA . LEU A 1 6 ? -1.396 4.377 -2.148 1.00 0.00 632 LEU A CA 16
ATOM 27648 C C . LEU A 1 6 ? -0.354 4.891 -3.136 1.00 0.00 632 LEU A C 16
ATOM 27649 O O . LEU A 1 6 ? -0.307 6.082 -3.444 1.00 0.00 632 LEU A O 16
ATOM 27665 N N . LEU A 1 7 ? 0.456 3.974 -3.654 1.00 0.00 633 LEU A N 16
ATOM 27666 C CA . LEU A 1 7 ? 1.470 4.329 -4.638 1.00 0.00 633 LEU A CA 16
ATOM 27667 C C . LEU A 1 7 ? 1.083 3.741 -5.989 1.00 0.00 633 LEU A C 16
ATOM 27668 O O . LEU A 1 7 ? 1.018 2.521 -6.145 1.00 0.00 633 LEU A O 16
ATOM 27684 N N . GLU A 1 8 ? 0.813 4.604 -6.960 1.00 0.00 634 GLU A N 16
ATOM 27685 C CA . GLU A 1 8 ? 0.420 4.133 -8.283 1.00 0.00 634 GLU A CA 16
ATOM 27686 C C . GLU A 1 8 ? 0.648 5.214 -9.332 1.00 0.00 634 GLU A C 16
ATOM 27687 O O . GLU A 1 8 ? 0.776 6.395 -9.005 1.00 0.00 634 GLU A O 16
ATOM 27699 N N . GLU A 1 9 ? 0.702 4.802 -10.594 1.00 0.00 635 GLU A N 16
ATOM 27700 C CA . GLU A 1 9 ? 0.919 5.744 -11.685 1.00 0.00 635 GLU A CA 16
ATOM 27701 C C . GLU A 1 9 ? -0.322 5.845 -12.568 1.00 0.00 635 GLU A C 16
ATOM 27702 O O . GLU A 1 9 ? -1.166 4.949 -12.573 1.00 0.00 635 GLU A O 16
ATOM 27714 N N . GLU A 1 10 ? -0.424 6.947 -13.306 1.00 0.00 636 GLU A N 16
ATOM 27715 C CA . GLU A 1 10 ? -1.564 7.176 -14.191 1.00 0.00 636 GLU A CA 16
ATOM 27716 C C . GLU A 1 10 ? -2.799 7.543 -13.375 1.00 0.00 636 GLU A C 16
ATOM 27717 O O . GLU A 1 10 ? -3.258 6.766 -12.538 1.00 0.00 636 GLU A O 16
ATOM 27729 N N . ASP A 1 11 ? -3.323 8.740 -13.622 1.00 0.00 637 ASP A N 16
ATOM 27730 C CA . ASP A 1 11 ? -4.498 9.222 -12.903 1.00 0.00 637 ASP A CA 16
ATOM 27731 C C . ASP A 1 11 ? -5.680 8.272 -13.067 1.00 0.00 637 ASP A C 16
ATOM 27732 O O . ASP A 1 11 ? -6.461 8.080 -12.135 1.00 0.00 637 ASP A O 16
ATOM 27741 N N . GLU A 1 12 ? -5.818 7.686 -14.251 1.00 0.00 638 GLU A N 16
ATOM 27742 C CA . GLU A 1 12 ? -6.926 6.769 -14.502 1.00 0.00 638 GLU A CA 16
ATOM 27743 C C . GLU A 1 12 ? -6.823 5.542 -13.604 1.00 0.00 638 GLU A C 16
ATOM 27744 O O . GLU A 1 12 ? -7.817 5.096 -13.030 1.00 0.00 638 GLU A O 16
ATOM 27756 N N . ALA A 1 13 ? -5.617 5.003 -13.481 1.00 0.00 639 ALA A N 16
ATOM 27757 C CA . ALA A 1 13 ? -5.404 3.831 -12.644 1.00 0.00 639 ALA A CA 16
ATOM 27758 C C . ALA A 1 13 ? -5.369 4.225 -11.172 1.00 0.00 639 ALA A C 16
ATOM 27759 O O . ALA A 1 13 ? -5.988 3.575 -10.329 1.00 0.00 639 ALA A O 16
ATOM 27766 N N . ALA A 1 14 ? -4.638 5.294 -10.872 1.00 0.00 640 ALA A N 16
ATOM 27767 C CA . ALA A 1 14 ? -4.522 5.768 -9.498 1.00 0.00 640 ALA A CA 16
ATOM 27768 C C . ALA A 1 14 ? -5.866 6.264 -8.977 1.00 0.00 640 ALA A C 16
ATOM 27769 O O . ALA A 1 14 ? -6.244 5.981 -7.840 1.00 0.00 640 ALA A O 16
ATOM 27776 N N . THR A 1 15 ? -6.583 7.010 -9.809 1.00 0.00 641 THR A N 16
ATOM 27777 C CA . THR A 1 15 ? -7.879 7.542 -9.411 1.00 0.00 641 THR A CA 16
ATOM 27778 C C . THR A 1 15 ? -8.880 6.420 -9.150 1.00 0.00 641 THR A C 16
ATOM 27779 O O . THR A 1 15 ? -9.636 6.467 -8.180 1.00 0.00 641 THR A O 16
ATOM 27790 N N . VAL A 1 16 ? -8.888 5.417 -10.023 1.00 0.00 642 VAL A N 16
ATOM 27791 C CA . VAL A 1 16 ? -9.815 4.301 -9.870 1.00 0.00 642 VAL A CA 16
ATOM 27792 C C . VAL A 1 16 ? -9.667 3.650 -8.497 1.00 0.00 642 VAL A C 16
ATOM 27793 O O . VAL A 1 16 ? -10.645 3.500 -7.765 1.00 0.00 642 VAL A O 16
ATOM 27806 N N . VAL A 1 17 ? -8.442 3.269 -8.149 1.00 0.00 643 VAL A N 16
ATOM 27807 C CA . VAL A 1 17 ? -8.195 2.641 -6.855 1.00 0.00 643 VAL A CA 16
ATOM 27808 C C . VAL A 1 17 ? -8.597 3.580 -5.722 1.00 0.00 643 VAL A C 16
ATOM 27809 O O . VAL A 1 17 ? -9.208 3.160 -4.740 1.00 0.00 643 VAL A O 16
ATOM 27822 N N . CYS A 1 18 ? -8.249 4.855 -5.871 1.00 0.00 644 CYS A N 16
ATOM 27823 C CA . CYS A 1 18 ? -8.576 5.854 -4.859 1.00 0.00 644 CYS A CA 16
ATOM 27824 C C . CYS A 1 18 ? -10.086 5.960 -4.679 1.00 0.00 644 CYS A C 16
ATOM 27825 O O . CYS A 1 18 ? -10.582 6.064 -3.558 1.00 0.00 644 CYS A O 16
ATOM 27833 N N . GLU A 1 19 ? -10.811 5.934 -5.792 1.00 0.00 645 GLU A N 16
ATOM 27834 C CA . GLU A 1 19 ? -12.264 6.030 -5.744 1.00 0.00 645 GLU A CA 16
ATOM 27835 C C . GLU A 1 19 ? -12.855 4.852 -4.977 1.00 0.00 645 GLU A C 16
ATOM 27836 O O . GLU A 1 19 ? -13.820 5.010 -4.228 1.00 0.00 645 GLU A O 16
ATOM 27848 N N . MET A 1 20 ? -12.272 3.672 -5.166 1.00 0.00 646 MET A N 16
ATOM 27849 C CA . MET A 1 20 ? -12.756 2.479 -4.480 1.00 0.00 646 MET A CA 16
ATOM 27850 C C . MET A 1 20 ? -12.445 2.552 -2.987 1.00 0.00 646 MET A C 16
ATOM 27851 O O . MET A 1 20 ? -13.331 2.382 -2.145 1.00 0.00 646 MET A O 16
ATOM 27865 N N . LEU A 1 21 ? -11.182 2.811 -2.662 1.00 0.00 647 LEU A N 16
ATOM 27866 C CA . LEU A 1 21 ? -10.772 2.906 -1.265 1.00 0.00 647 LEU A CA 16
ATOM 27867 C C . LEU A 1 21 ? -11.456 4.093 -0.600 1.00 0.00 647 LEU A C 16
ATOM 27868 O O . LEU A 1 21 ? -11.977 3.982 0.510 1.00 0.00 647 LEU A O 16
ATOM 27884 N N . THR A 1 22 ? -11.465 5.225 -1.296 1.00 0.00 648 THR A N 16
ATOM 27885 C CA . THR A 1 22 ? -12.105 6.424 -0.774 1.00 0.00 648 THR A CA 16
ATOM 27886 C C . THR A 1 22 ? -13.567 6.138 -0.450 1.00 0.00 648 THR A C 16
ATOM 27887 O O . THR A 1 22 ? -14.090 6.589 0.569 1.00 0.00 648 THR A O 16
ATOM 27898 N N . ALA A 1 23 ? -14.220 5.384 -1.331 1.00 0.00 649 ALA A N 16
ATOM 27899 C CA . ALA A 1 23 ? -15.624 5.040 -1.141 1.00 0.00 649 ALA A CA 16
ATOM 27900 C C . ALA A 1 23 ? -15.811 4.184 0.106 1.00 0.00 649 ALA A C 16
ATOM 27901 O O . ALA A 1 23 ? -16.865 4.220 0.740 1.00 0.00 649 ALA A O 16
ATOM 27908 N N . ALA A 1 24 ? -14.788 3.408 0.449 1.00 0.00 650 ALA A N 16
ATOM 27909 C CA . ALA A 1 24 ? -14.870 2.542 1.621 1.00 0.00 650 ALA A CA 16
ATOM 27910 C C . ALA A 1 24 ? -14.979 3.367 2.901 1.00 0.00 650 ALA A C 16
ATOM 27911 O O . ALA A 1 24 ? -15.167 2.819 3.987 1.00 0.00 650 ALA A O 16
ATOM 27918 N N . GLY A 1 25 ? -14.874 4.685 2.764 1.00 0.00 651 GLY A N 16
ATOM 27919 C CA . GLY A 1 25 ? -14.978 5.576 3.917 1.00 0.00 651 GLY A CA 16
ATOM 27920 C C . GLY A 1 25 ? -13.603 5.915 4.485 1.00 0.00 651 GLY A C 16
ATOM 27921 O O . GLY A 1 25 ? -13.479 6.769 5.363 1.00 0.00 651 GLY A O 16
ATOM 27925 N N . PHE A 1 26 ? -12.575 5.243 3.979 1.00 0.00 652 PHE A N 16
ATOM 27926 C CA . PHE A 1 26 ? -11.213 5.484 4.444 1.00 0.00 652 PHE A CA 16
ATOM 27927 C C . PHE A 1 26 ? -10.507 6.480 3.530 1.00 0.00 652 PHE A C 16
ATOM 27928 O O . PHE A 1 26 ? -10.771 6.526 2.329 1.00 0.00 652 PHE A O 16
ATOM 27945 N N . LYS A 1 27 ? -9.609 7.276 4.103 1.00 0.00 653 LYS A N 16
ATOM 27946 C CA . LYS A 1 27 ? -8.879 8.263 3.317 1.00 0.00 653 LYS A CA 16
ATOM 27947 C C . LYS A 1 27 ? -7.571 7.677 2.802 1.00 0.00 653 LYS A C 16
ATOM 27948 O O . LYS A 1 27 ? -6.786 7.107 3.565 1.00 0.00 653 LYS A O 16
ATOM 27967 N N . VAL A 1 28 ? -7.343 7.828 1.503 1.00 0.00 654 VAL A N 16
ATOM 27968 C CA . VAL A 1 28 ? -6.129 7.317 0.886 1.00 0.00 654 VAL A CA 16
ATOM 27969 C C . VAL A 1 28 ? -5.437 8.414 0.087 1.00 0.00 654 VAL A C 16
ATOM 27970 O O . VAL A 1 28 ? -6.091 9.212 -0.586 1.00 0.00 654 VAL A O 16
ATOM 27983 N N . ILE A 1 29 ? -4.113 8.447 0.163 1.00 0.00 655 ILE A N 16
ATOM 27984 C CA . ILE A 1 29 ? -3.343 9.448 -0.561 1.00 0.00 655 ILE A CA 16
ATOM 27985 C C . ILE A 1 29 ? -2.596 8.798 -1.720 1.00 0.00 655 ILE A C 16
ATOM 27986 O O . ILE A 1 29 ? -1.972 7.749 -1.556 1.00 0.00 655 ILE A O 16
ATOM 28002 N N . TRP A 1 30 ? -2.670 9.419 -2.891 1.00 0.00 656 TRP A N 16
ATOM 28003 C CA . TRP A 1 30 ? -2.001 8.881 -4.067 1.00 0.00 656 TRP A CA 16
ATOM 28004 C C . TRP A 1 30 ? -0.599 9.463 -4.207 1.00 0.00 656 TRP A C 16
ATOM 28005 O O . TRP A 1 30 ? -0.418 10.681 -4.227 1.00 0.00 656 TRP A O 16
ATOM 28026 N N . LEU A 1 31 ? 0.388 8.580 -4.310 1.00 0.00 657 LEU A N 16
ATOM 28027 C CA . LEU A 1 31 ? 1.775 9.005 -4.456 1.00 0.00 657 LEU A CA 16
ATOM 28028 C C . LEU A 1 31 ? 2.301 8.642 -5.841 1.00 0.00 657 LEU A C 16
ATOM 28029 O O . LEU A 1 31 ? 1.925 7.616 -6.410 1.00 0.00 657 LEU A O 16
ATOM 28045 N N . VAL A 1 32 ? 3.168 9.493 -6.378 1.00 0.00 658 VAL A N 16
ATOM 28046 C CA . VAL A 1 32 ? 3.740 9.256 -7.697 1.00 0.00 658 VAL A CA 16
ATOM 28047 C C . VAL A 1 32 ? 5.200 8.826 -7.584 1.00 0.00 658 VAL A C 16
ATOM 28048 O O . VAL A 1 32 ? 5.841 8.506 -8.585 1.00 0.00 658 VAL A O 16
ATOM 28061 N N . ASP A 1 33 ? 5.719 8.819 -6.359 1.00 0.00 659 ASP A N 16
ATOM 28062 C CA . ASP A 1 33 ? 7.106 8.424 -6.131 1.00 0.00 659 ASP A CA 16
ATOM 28063 C C . ASP A 1 33 ? 7.275 7.830 -4.736 1.00 0.00 659 ASP A C 16
ATOM 28064 O O . ASP A 1 33 ? 6.810 8.398 -3.749 1.00 0.00 659 ASP A O 16
ATOM 28073 N N . GLY A 1 34 ? 7.946 6.686 -4.662 1.00 0.00 660 GLY A N 16
ATOM 28074 C CA . GLY A 1 34 ? 8.172 6.030 -3.380 1.00 0.00 660 GLY A CA 16
ATOM 28075 C C . GLY A 1 34 ? 8.962 6.931 -2.437 1.00 0.00 660 GLY A C 16
ATOM 28076 O O . GLY A 1 34 ? 8.673 6.999 -1.242 1.00 0.00 660 GLY A O 16
ATOM 28080 N N . SER A 1 35 ? 9.962 7.620 -2.979 1.00 0.00 661 SER A N 16
ATOM 28081 C CA . SER A 1 35 ? 10.787 8.512 -2.171 1.00 0.00 661 SER A CA 16
ATOM 28082 C C . SER A 1 35 ? 9.944 9.637 -1.576 1.00 0.00 661 SER A C 16
ATOM 28083 O O . SER A 1 35 ? 10.126 10.020 -0.418 1.00 0.00 661 SER A O 16
ATOM 28091 N N . THR A 1 36 ? 9.016 10.157 -2.372 1.00 0.00 662 THR A N 16
ATOM 28092 C CA . THR A 1 36 ? 8.150 11.232 -1.905 1.00 0.00 662 THR A CA 16
ATOM 28093 C C . THR A 1 36 ? 7.272 10.738 -0.767 1.00 0.00 662 THR A C 16
ATOM 28094 O O . THR A 1 36 ? 7.007 11.466 0.190 1.00 0.00 662 THR A O 16
ATOM 28105 N N . ALA A 1 37 ? 6.826 9.493 -0.878 1.00 0.00 663 ALA A N 16
ATOM 28106 C CA . ALA A 1 37 ? 5.980 8.906 0.149 1.00 0.00 663 ALA A CA 16
ATOM 28107 C C . ALA A 1 37 ? 6.724 8.844 1.475 1.00 0.00 663 ALA A C 16
ATOM 28108 O O . ALA A 1 37 ? 6.158 9.122 2.527 1.00 0.00 663 ALA A O 16
ATOM 28115 N N . LEU A 1 38 ? 7.999 8.482 1.417 1.00 0.00 664 LEU A N 16
ATOM 28116 C CA . LEU A 1 38 ? 8.806 8.395 2.628 1.00 0.00 664 LEU A CA 16
ATOM 28117 C C . LEU A 1 38 ? 8.863 9.742 3.342 1.00 0.00 664 LEU A C 16
ATOM 28118 O O . LEU A 1 38 ? 8.775 9.809 4.568 1.00 0.00 664 LEU A O 16
ATOM 28134 N N . ASP A 1 39 ? 9.015 10.813 2.567 1.00 0.00 665 ASP A N 16
ATOM 28135 C CA . ASP A 1 39 ? 9.091 12.154 3.141 1.00 0.00 665 ASP A CA 16
ATOM 28136 C C . ASP A 1 39 ? 7.792 12.528 3.853 1.00 0.00 665 ASP A C 16
ATOM 28137 O O . ASP A 1 39 ? 7.814 13.099 4.944 1.00 0.00 665 ASP A O 16
ATOM 28146 N N . GLN A 1 40 ? 6.663 12.211 3.228 1.00 0.00 666 GLN A N 16
ATOM 28147 C CA . GLN A 1 40 ? 5.361 12.528 3.810 1.00 0.00 666 GLN A CA 16
ATOM 28148 C C . GLN A 1 40 ? 4.859 11.389 4.692 1.00 0.00 666 GLN A C 16
ATOM 28149 O O . GLN A 1 40 ? 4.475 11.596 5.842 1.00 0.00 666 GLN A O 16
ATOM 28163 N N . LEU A 1 41 ? 4.851 10.191 4.126 1.00 0.00 667 LEU A N 16
ATOM 28164 C CA . LEU A 1 41 ? 4.379 9.005 4.832 1.00 0.00 667 LEU A CA 16
ATOM 28165 C C . LEU A 1 41 ? 4.986 8.889 6.226 1.00 0.00 667 LEU A C 16
ATOM 28166 O O . LEU A 1 41 ? 4.338 8.392 7.147 1.00 0.00 667 LEU A O 16
ATOM 28182 N N . ASP A 1 42 ? 6.229 9.327 6.383 1.00 0.00 668 ASP A N 16
ATOM 28183 C CA . ASP A 1 42 ? 6.884 9.233 7.681 1.00 0.00 668 ASP A CA 16
ATOM 28184 C C . ASP A 1 42 ? 6.076 9.975 8.741 1.00 0.00 668 ASP A C 16
ATOM 28185 O O . ASP A 1 42 ? 5.950 9.513 9.874 1.00 0.00 668 ASP A O 16
ATOM 28194 N N . LEU A 1 43 ? 5.517 11.116 8.361 1.00 0.00 669 LEU A N 16
ATOM 28195 C CA . LEU A 1 43 ? 4.705 11.898 9.286 1.00 0.00 669 LEU A CA 16
ATOM 28196 C C . LEU A 1 43 ? 3.295 11.319 9.400 1.00 0.00 669 LEU A C 16
ATOM 28197 O O . LEU A 1 43 ? 2.607 11.536 10.397 1.00 0.00 669 LEU A O 16
ATOM 28213 N N . LEU A 1 44 ? 2.862 10.600 8.364 1.00 0.00 670 LEU A N 16
ATOM 28214 C CA . LEU A 1 44 ? 1.519 10.020 8.357 1.00 0.00 670 LEU A CA 16
ATOM 28215 C C . LEU A 1 44 ? 1.401 8.848 9.328 1.00 0.00 670 LEU A C 16
ATOM 28216 O O . LEU A 1 44 ? 0.367 8.676 9.975 1.00 0.00 670 LEU A O 16
ATOM 28232 N N . GLN A 1 45 ? 2.446 8.032 9.412 1.00 0.00 671 GLN A N 16
ATOM 28233 C CA . GLN A 1 45 ? 2.411 6.871 10.294 1.00 0.00 671 GLN A CA 16
ATOM 28234 C C . GLN A 1 45 ? 1.117 6.094 10.064 1.00 0.00 671 GLN A C 16
ATOM 28235 O O . GLN A 1 45 ? 0.279 5.975 10.958 1.00 0.00 671 GLN A O 16
ATOM 28249 N N . PRO A 1 46 ? 0.944 5.584 8.874 1.00 0.00 672 PRO A N 16
ATOM 28250 C CA . PRO A 1 46 ? -0.267 4.815 8.482 1.00 0.00 672 PRO A CA 16
ATOM 28251 C C . PRO A 1 46 ? -0.228 3.374 8.977 1.00 0.00 672 PRO A C 16
ATOM 28252 O O . PRO A 1 46 ? 0.837 2.840 9.289 1.00 0.00 672 PRO A O 16
ATOM 28263 N N . ILE A 1 47 ? -1.400 2.753 9.048 1.00 0.00 673 ILE A N 16
ATOM 28264 C CA . ILE A 1 47 ? -1.497 1.375 9.508 1.00 0.00 673 ILE A CA 16
ATOM 28265 C C . ILE A 1 47 ? -1.492 0.414 8.323 1.00 0.00 673 ILE A C 16
ATOM 28266 O O . ILE A 1 47 ? -1.138 -0.756 8.464 1.00 0.00 673 ILE A O 16
ATOM 28282 N N . VAL A 1 48 ? -1.881 0.917 7.153 1.00 0.00 674 VAL A N 16
ATOM 28283 C CA . VAL A 1 48 ? -1.909 0.089 5.952 1.00 0.00 674 VAL A CA 16
ATOM 28284 C C . VAL A 1 48 ? -1.385 0.867 4.748 1.00 0.00 674 VAL A C 16
ATOM 28285 O O . VAL A 1 48 ? -1.765 2.019 4.517 1.00 0.00 674 VAL A O 16
ATOM 28298 N N . ILE A 1 49 ? -0.506 0.229 3.983 1.00 0.00 675 ILE A N 16
ATOM 28299 C CA . ILE A 1 49 ? 0.068 0.867 2.807 1.00 0.00 675 ILE A CA 16
ATOM 28300 C C . ILE A 1 49 ? -0.082 -0.021 1.577 1.00 0.00 675 ILE A C 16
ATOM 28301 O O . ILE A 1 49 ? 0.421 -1.144 1.546 1.00 0.00 675 ILE A O 16
ATOM 28317 N N . LEU A 1 50 ? -0.754 0.496 0.556 1.00 0.00 676 LEU A N 16
ATOM 28318 C CA . LEU A 1 50 ? -0.935 -0.254 -0.680 1.00 0.00 676 LEU A CA 16
ATOM 28319 C C . LEU A 1 50 ? -0.018 0.317 -1.753 1.00 0.00 676 LEU A C 16
ATOM 28320 O O . LEU A 1 50 ? 0.002 1.525 -1.979 1.00 0.00 676 LEU A O 16
ATOM 28336 N N . MET A 1 51 ? 0.753 -0.543 -2.404 1.00 0.00 677 MET A N 16
ATOM 28337 C CA . MET A 1 51 ? 1.668 -0.072 -3.432 1.00 0.00 677 MET A CA 16
ATOM 28338 C C . MET A 1 51 ? 1.740 -1.042 -4.604 1.00 0.00 677 MET A C 16
ATOM 28339 O O . MET A 1 51 ? 1.715 -2.260 -4.425 1.00 0.00 677 MET A O 16
ATOM 28353 N N . ALA A 1 52 ? 1.850 -0.486 -5.804 1.00 0.00 678 ALA A N 16
ATOM 28354 C CA . ALA A 1 52 ? 1.951 -1.296 -7.008 1.00 0.00 678 ALA A CA 16
ATOM 28355 C C . ALA A 1 52 ? 3.257 -2.082 -6.996 1.00 0.00 678 ALA A C 16
ATOM 28356 O O . ALA A 1 52 ? 4.239 -1.657 -6.388 1.00 0.00 678 ALA A O 16
ATOM 28363 N N . TRP A 1 53 ? 3.267 -3.227 -7.664 1.00 0.00 679 TRP A N 16
ATOM 28364 C CA . TRP A 1 53 ? 4.469 -4.051 -7.709 1.00 0.00 679 TRP A CA 16
ATOM 28365 C C . TRP A 1 53 ? 5.150 -3.969 -9.077 1.00 0.00 679 TRP A C 16
ATOM 28366 O O . TRP A 1 53 ? 6.357 -4.187 -9.182 1.00 0.00 679 TRP A O 16
ATOM 28387 N N . PRO A 1 54 ? 4.421 -3.634 -10.115 1.00 0.00 680 PRO A N 16
ATOM 28388 C CA . PRO A 1 54 ? 4.976 -3.485 -11.486 1.00 0.00 680 PRO A CA 16
ATOM 28389 C C . PRO A 1 54 ? 5.245 -2.028 -11.915 1.00 0.00 680 PRO A C 16
ATOM 28390 O O . PRO A 1 54 ? 5.171 -1.726 -13.107 1.00 0.00 680 PRO A O 16
ATOM 28401 N N . PRO A 1 55 ? 5.549 -1.116 -11.013 1.00 0.00 681 PRO A N 16
ATOM 28402 C CA . PRO A 1 55 ? 5.810 0.301 -11.395 1.00 0.00 681 PRO A CA 16
ATOM 28403 C C . PRO A 1 55 ? 7.201 0.481 -12.001 1.00 0.00 681 PRO A C 16
ATOM 28404 O O . PRO A 1 55 ? 8.158 -0.172 -11.583 1.00 0.00 681 PRO A O 16
ATOM 28415 N N . PRO A 1 56 ? 7.328 1.346 -12.971 1.00 0.00 682 PRO A N 16
ATOM 28416 C CA . PRO A 1 56 ? 8.633 1.611 -13.642 1.00 0.00 682 PRO A CA 16
ATOM 28417 C C . PRO A 1 56 ? 9.637 2.277 -12.704 1.00 0.00 682 PRO A C 16
ATOM 28418 O O . PRO A 1 56 ? 10.844 2.235 -12.941 1.00 0.00 682 PRO A O 16
ATOM 28429 N N . ASP A 1 57 ? 9.128 2.896 -11.643 1.00 0.00 683 ASP A N 16
ATOM 28430 C CA . ASP A 1 57 ? 9.991 3.572 -10.681 1.00 0.00 683 ASP A CA 16
ATOM 28431 C C . ASP A 1 57 ? 10.475 2.606 -9.603 1.00 0.00 683 ASP A C 16
ATOM 28432 O O . ASP A 1 57 ? 9.679 2.071 -8.832 1.00 0.00 683 ASP A O 16
ATOM 28441 N N . GLN A 1 58 ? 11.787 2.404 -9.542 1.00 0.00 684 GLN A N 16
ATOM 28442 C CA . GLN A 1 58 ? 12.370 1.519 -8.540 1.00 0.00 684 GLN A CA 16
ATOM 28443 C C . GLN A 1 58 ? 12.160 2.092 -7.141 1.00 0.00 684 GLN A C 16
ATOM 28444 O O . GLN A 1 58 ? 12.570 1.497 -6.146 1.00 0.00 684 GLN A O 16
ATOM 28458 N N . SER A 1 59 ? 11.535 3.265 -7.080 1.00 0.00 685 SER A N 16
ATOM 28459 C CA . SER A 1 59 ? 11.292 3.933 -5.805 1.00 0.00 685 SER A CA 16
ATOM 28460 C C . SER A 1 59 ? 10.440 3.070 -4.876 1.00 0.00 685 SER A C 16
ATOM 28461 O O . SER A 1 59 ? 10.631 3.087 -3.661 1.00 0.00 685 SER A O 16
ATOM 28469 N N . CYS A 1 60 ? 9.509 2.310 -5.444 1.00 0.00 686 CYS A N 16
ATOM 28470 C CA . CYS A 1 60 ? 8.657 1.446 -4.631 1.00 0.00 686 CYS A CA 16
ATOM 28471 C C . CYS A 1 60 ? 9.517 0.444 -3.867 1.00 0.00 686 CYS A C 16
ATOM 28472 O O . CYS A 1 60 ? 9.293 0.183 -2.681 1.00 0.00 686 CYS A O 16
ATOM 28480 N N . LEU A 1 61 ? 10.515 -0.099 -4.553 1.00 0.00 687 LEU A N 16
ATOM 28481 C CA . LEU A 1 61 ? 11.420 -1.056 -3.934 1.00 0.00 687 LEU A CA 16
ATOM 28482 C C . LEU A 1 61 ? 12.220 -0.369 -2.837 1.00 0.00 687 LEU A C 16
ATOM 28483 O O . LEU A 1 61 ? 12.560 -0.981 -1.824 1.00 0.00 687 LEU A O 16
ATOM 28499 N N . LEU A 1 62 ? 12.508 0.914 -3.043 1.00 0.00 688 LEU A N 16
ATOM 28500 C CA . LEU A 1 62 ? 13.258 1.684 -2.060 1.00 0.00 688 LEU A CA 16
ATOM 28501 C C . LEU A 1 62 ? 12.424 1.873 -0.799 1.00 0.00 688 LEU A C 16
ATOM 28502 O O . LEU A 1 62 ? 12.947 1.828 0.315 1.00 0.00 688 LEU A O 16
ATOM 28518 N N . LEU A 1 63 ? 11.120 2.069 -0.979 1.00 0.00 689 LEU A N 16
ATOM 28519 C CA . LEU A 1 63 ? 10.233 2.244 0.161 1.00 0.00 689 LEU A CA 16
ATOM 28520 C C . LEU A 1 63 ? 10.333 1.027 1.068 1.00 0.00 689 LEU A C 16
ATOM 28521 O O . LEU A 1 63 ? 10.458 1.153 2.287 1.00 0.00 689 LEU A O 16
ATOM 28537 N N . LEU A 1 64 ? 10.304 -0.156 0.458 1.00 0.00 690 LEU A N 16
ATOM 28538 C CA . LEU A 1 64 ? 10.421 -1.395 1.218 1.00 0.00 690 LEU A CA 16
ATOM 28539 C C . LEU A 1 64 ? 11.771 -1.444 1.925 1.00 0.00 690 LEU A C 16
ATOM 28540 O O . LEU A 1 64 ? 11.872 -1.884 3.070 1.00 0.00 690 LEU A O 16
ATOM 28556 N N . GLN A 1 65 ? 12.806 -0.986 1.226 1.00 0.00 691 GLN A N 16
ATOM 28557 C CA . GLN A 1 65 ? 14.154 -0.975 1.781 1.00 0.00 691 GLN A CA 16
ATOM 28558 C C . GLN A 1 65 ? 14.241 -0.068 3.003 1.00 0.00 691 GLN A C 16
ATOM 28559 O O . GLN A 1 65 ? 14.811 -0.446 4.024 1.00 0.00 691 GLN A O 16
ATOM 28573 N N . HIS A 1 66 ? 13.676 1.132 2.892 1.00 0.00 692 HIS A N 16
ATOM 28574 C CA . HIS A 1 66 ? 13.710 2.081 3.999 1.00 0.00 692 HIS A CA 16
ATOM 28575 C C . HIS A 1 66 ? 13.113 1.454 5.252 1.00 0.00 692 HIS A C 16
ATOM 28576 O O . HIS A 1 66 ? 13.758 1.394 6.304 1.00 0.00 692 HIS A O 16
ATOM 28591 N N . LEU A 1 67 ? 11.886 0.967 5.128 1.00 0.00 693 LEU A N 16
ATOM 28592 C CA . LEU A 1 67 ? 11.221 0.328 6.251 1.00 0.00 693 LEU A CA 16
ATOM 28593 C C . LEU A 1 67 ? 12.082 -0.812 6.779 1.00 0.00 693 LEU A C 16
ATOM 28594 O O . LEU A 1 67 ? 12.176 -1.027 7.986 1.00 0.00 693 LEU A O 16
ATOM 28610 N N . ARG A 1 68 ? 12.712 -1.534 5.855 1.00 0.00 694 ARG A N 16
ATOM 28611 C CA . ARG A 1 68 ? 13.571 -2.660 6.209 1.00 0.00 694 ARG A CA 16
ATOM 28612 C C . ARG A 1 68 ? 14.764 -2.205 7.045 1.00 0.00 694 ARG A C 16
ATOM 28613 O O . ARG A 1 68 ? 15.215 -2.924 7.938 1.00 0.00 694 ARG A O 16
ATOM 28634 N N . GLU A 1 69 ? 15.281 -1.018 6.744 1.00 0.00 695 GLU A N 16
ATOM 28635 C CA . GLU A 1 69 ? 16.434 -0.498 7.472 1.00 0.00 695 GLU A CA 16
ATOM 28636 C C . GLU A 1 69 ? 16.085 -0.224 8.930 1.00 0.00 695 GLU A C 16
ATOM 28637 O O . GLU A 1 69 ? 16.914 -0.419 9.818 1.00 0.00 695 GLU A O 16
ATOM 28649 N N . HIS A 1 70 ? 14.862 0.229 9.177 1.00 0.00 696 HIS A N 16
ATOM 28650 C CA . HIS A 1 70 ? 14.441 0.519 10.545 1.00 0.00 696 HIS A CA 16
ATOM 28651 C C . HIS A 1 70 ? 13.059 -0.066 10.829 1.00 0.00 696 HIS A C 16
ATOM 28652 O O . HIS A 1 70 ? 12.246 0.554 11.507 1.00 0.00 696 HIS A O 16
ATOM 28667 N N . GLN A 1 71 ? 12.797 -1.256 10.300 1.00 0.00 697 GLN A N 16
ATOM 28668 C CA . GLN A 1 71 ? 11.502 -1.907 10.500 1.00 0.00 697 GLN A CA 16
ATOM 28669 C C . GLN A 1 71 ? 11.243 -2.216 11.976 1.00 0.00 697 GLN A C 16
ATOM 28670 O O . GLN A 1 71 ? 10.092 -2.332 12.396 1.00 0.00 697 GLN A O 16
ATOM 28684 N N . ALA A 1 72 ? 12.311 -2.386 12.753 1.00 0.00 698 ALA A N 16
ATOM 28685 C CA . ALA A 1 72 ? 12.161 -2.727 14.169 1.00 0.00 698 ALA A CA 16
ATOM 28686 C C . ALA A 1 72 ? 11.989 -1.495 15.060 1.00 0.00 698 ALA A C 16
ATOM 28687 O O . ALA A 1 72 ? 11.605 -1.624 16.223 1.00 0.00 698 ALA A O 16
ATOM 28694 N N . ASP A 1 73 ? 12.269 -0.307 14.535 1.00 0.00 699 ASP A N 16
ATOM 28695 C CA . ASP A 1 73 ? 12.128 0.902 15.343 1.00 0.00 699 ASP A CA 16
ATOM 28696 C C . ASP A 1 73 ? 10.650 1.261 15.539 1.00 0.00 699 ASP A C 16
ATOM 28697 O O . ASP A 1 73 ? 10.187 1.395 16.671 1.00 0.00 699 ASP A O 16
ATOM 28706 N N . PRO A 1 74 ? 9.906 1.415 14.471 1.00 0.00 700 PRO A N 16
ATOM 28707 C CA . PRO A 1 74 ? 8.463 1.760 14.537 1.00 0.00 700 PRO A CA 16
ATOM 28708 C C . PRO A 1 74 ? 7.577 0.522 14.643 1.00 0.00 700 PRO A C 16
ATOM 28709 O O . PRO A 1 74 ? 8.032 -0.550 15.043 1.00 0.00 700 PRO A O 16
ATOM 28720 N N . HIS A 1 75 ? 6.312 0.679 14.269 1.00 0.00 701 HIS A N 16
ATOM 28721 C CA . HIS A 1 75 ? 5.368 -0.429 14.309 1.00 0.00 701 HIS A CA 16
ATOM 28722 C C . HIS A 1 75 ? 5.098 -0.929 12.890 1.00 0.00 701 HIS A C 16
ATOM 28723 O O . HIS A 1 75 ? 4.357 -0.297 12.137 1.00 0.00 701 HIS A O 16
ATOM 28738 N N . PRO A 1 76 ? 5.690 -2.032 12.505 1.00 0.00 702 PRO A N 16
ATOM 28739 C CA . PRO A 1 76 ? 5.513 -2.601 11.140 1.00 0.00 702 PRO A CA 16
ATOM 28740 C C . PRO A 1 76 ? 4.055 -2.559 10.675 1.00 0.00 702 PRO A C 16
ATOM 28741 O O . PRO A 1 76 ? 3.214 -3.305 11.176 1.00 0.00 702 PRO A O 16
ATOM 28752 N N . PRO A 1 77 ? 3.748 -1.709 9.726 1.00 0.00 703 PRO A N 16
ATOM 28753 C CA . PRO A 1 77 ? 2.372 -1.572 9.176 1.00 0.00 703 PRO A CA 16
ATOM 28754 C C . PRO A 1 77 ? 2.071 -2.626 8.113 1.00 0.00 703 PRO A C 16
ATOM 28755 O O . PRO A 1 77 ? 2.982 -3.247 7.567 1.00 0.00 703 PRO A O 16
ATOM 28766 N N . LEU A 1 78 ? 0.789 -2.820 7.823 1.00 0.00 704 LEU A N 16
ATOM 28767 C CA . LEU A 1 78 ? 0.384 -3.801 6.821 1.00 0.00 704 LEU A CA 16
ATOM 28768 C C . LEU A 1 78 ? 0.612 -3.249 5.416 1.00 0.00 704 LEU A C 16
ATOM 28769 O O . LEU A 1 78 ? 0.264 -2.104 5.128 1.00 0.00 704 LEU A O 16
ATOM 28785 N N . VAL A 1 79 ? 1.204 -4.065 4.547 1.00 0.00 705 VAL A N 16
ATOM 28786 C CA . VAL A 1 79 ? 1.477 -3.634 3.179 1.00 0.00 705 VAL A CA 16
ATOM 28787 C C . VAL A 1 79 ? 0.881 -4.603 2.159 1.00 0.00 705 VAL A C 16
ATOM 28788 O O . VAL A 1 79 ? 1.056 -5.819 2.262 1.00 0.00 705 VAL A O 16
ATOM 28801 N N . LEU A 1 80 ? 0.191 -4.051 1.166 1.00 0.00 706 LEU A N 16
ATOM 28802 C CA . LEU A 1 80 ? -0.412 -4.866 0.117 1.00 0.00 706 LEU A CA 16
ATOM 28803 C C . LEU A 1 80 ? 0.210 -4.528 -1.236 1.00 0.00 706 LEU A C 16
ATOM 28804 O O . LEU A 1 80 ? 0.371 -3.356 -1.575 1.00 0.00 706 LEU A O 16
ATOM 28820 N N . PHE A 1 81 ? 0.557 -5.554 -2.008 1.00 0.00 707 PHE A N 16
ATOM 28821 C CA . PHE A 1 81 ? 1.157 -5.332 -3.321 1.00 0.00 707 PHE A CA 16
ATOM 28822 C C . PHE A 1 81 ? 0.202 -5.747 -4.435 1.00 0.00 707 PHE A C 16
ATOM 28823 O O . PHE A 1 81 ? -0.307 -6.867 -4.447 1.00 0.00 707 PHE A O 16
ATOM 28840 N N . LEU A 1 82 ? -0.030 -4.835 -5.374 1.00 0.00 708 LEU A N 16
ATOM 28841 C CA . LEU A 1 82 ? -0.918 -5.113 -6.497 1.00 0.00 708 LEU A CA 16
ATOM 28842 C C . LEU A 1 82 ? -0.115 -5.552 -7.718 1.00 0.00 708 LEU A C 16
ATOM 28843 O O . LEU A 1 82 ? 0.996 -5.073 -7.944 1.00 0.00 708 LEU A O 16
ATOM 28859 N N . GLY A 1 83 ? -0.685 -6.458 -8.506 1.00 0.00 709 GLY A N 16
ATOM 28860 C CA . GLY A 1 83 ? -0.010 -6.944 -9.704 1.00 0.00 709 GLY A CA 16
ATOM 28861 C C . GLY A 1 83 ? 0.534 -8.355 -9.499 1.00 0.00 709 GLY A C 16
ATOM 28862 O O . GLY A 1 83 ? -0.188 -9.251 -9.063 1.00 0.00 709 GLY A O 16
ATOM 28866 N N . GLU A 1 84 ? 1.811 -8.545 -9.821 1.00 0.00 710 GLU A N 16
ATOM 28867 C CA . GLU A 1 84 ? 2.439 -9.853 -9.671 1.00 0.00 710 GLU A CA 16
ATOM 28868 C C . GLU A 1 84 ? 3.069 -9.988 -8.288 1.00 0.00 710 GLU A C 16
ATOM 28869 O O . GLU A 1 84 ? 3.264 -8.997 -7.584 1.00 0.00 710 GLU A O 16
ATOM 28881 N N . PRO A 1 85 ? 3.382 -11.193 -7.893 1.00 0.00 711 PRO A N 16
ATOM 28882 C CA . PRO A 1 85 ? 3.997 -11.475 -6.563 1.00 0.00 711 PRO A CA 16
ATOM 28883 C C . PRO A 1 85 ? 5.458 -11.038 -6.492 1.00 0.00 711 PRO A C 16
ATOM 28884 O O . PRO A 1 85 ? 6.114 -10.846 -7.515 1.00 0.00 711 PRO A O 16
ATOM 28895 N N . PRO A 1 86 ? 5.966 -10.880 -5.299 1.00 0.00 712 PRO A N 16
ATOM 28896 C CA . PRO A 1 86 ? 7.377 -10.456 -5.066 1.00 0.00 712 PRO A CA 16
ATOM 28897 C C . PRO A 1 86 ? 8.383 -11.468 -5.610 1.00 0.00 712 PRO A C 16
ATOM 28898 O O . PRO A 1 86 ? 8.071 -12.649 -5.760 1.00 0.00 712 PRO A O 16
ATOM 28909 N N . VAL A 1 87 ? 9.590 -10.994 -5.900 1.00 0.00 713 VAL A N 16
ATOM 28910 C CA . VAL A 1 87 ? 10.639 -11.861 -6.426 1.00 0.00 713 VAL A CA 16
ATOM 28911 C C . VAL A 1 87 ? 11.352 -12.591 -5.293 1.00 0.00 713 VAL A C 16
ATOM 28912 O O . VAL A 1 87 ? 12.388 -13.222 -5.502 1.00 0.00 713 VAL A O 16
ATOM 28925 N N . ASP A 1 88 ? 10.791 -12.498 -4.092 1.00 0.00 714 ASP A N 16
ATOM 28926 C CA . ASP A 1 88 ? 11.382 -13.150 -2.930 1.00 0.00 714 ASP A CA 16
ATOM 28927 C C . ASP A 1 88 ? 10.350 -13.276 -1.810 1.00 0.00 714 ASP A C 16
ATOM 28928 O O . ASP A 1 88 ? 9.552 -12.365 -1.587 1.00 0.00 714 ASP A O 16
ATOM 28937 N N . PRO A 1 89 ? 10.346 -14.384 -1.114 1.00 0.00 715 PRO A N 16
ATOM 28938 C CA . PRO A 1 89 ? 9.382 -14.636 0.000 1.00 0.00 715 PRO A CA 16
ATOM 28939 C C . PRO A 1 89 ? 9.595 -13.700 1.189 1.00 0.00 715 PRO A C 16
ATOM 28940 O O . PRO A 1 89 ? 8.776 -13.661 2.107 1.00 0.00 715 PRO A O 16
ATOM 28951 N N . LEU A 1 90 ? 10.691 -12.948 1.169 1.00 0.00 716 LEU A N 16
ATOM 28952 C CA . LEU A 1 90 ? 10.978 -12.021 2.260 1.00 0.00 716 LEU A CA 16
ATOM 28953 C C . LEU A 1 90 ? 9.974 -10.876 2.260 1.00 0.00 716 LEU A C 16
ATOM 28954 O O . LEU A 1 90 ? 9.578 -10.386 3.318 1.00 0.00 716 LEU A O 16
ATOM 28970 N N . LEU A 1 91 ? 9.556 -10.461 1.071 1.00 0.00 717 LEU A N 16
ATOM 28971 C CA . LEU A 1 91 ? 8.588 -9.381 0.956 1.00 0.00 717 LEU A CA 16
ATOM 28972 C C . LEU A 1 91 ? 7.201 -9.903 1.302 1.00 0.00 717 LEU A C 16
ATOM 28973 O O . LEU A 1 91 ? 6.372 -9.178 1.852 1.00 0.00 717 LEU A O 16
ATOM 28989 N N . THR A 1 92 ? 6.964 -11.175 0.996 1.00 0.00 718 THR A N 16
ATOM 28990 C CA . THR A 1 92 ? 5.681 -11.790 1.302 1.00 0.00 718 THR A CA 16
ATOM 28991 C C . THR A 1 92 ? 5.448 -11.779 2.807 1.00 0.00 718 THR A C 16
ATOM 28992 O O . THR A 1 92 ? 4.354 -11.461 3.272 1.00 0.00 718 THR A O 16
ATOM 29003 N N . ALA A 1 93 ? 6.491 -12.111 3.566 1.00 0.00 719 ALA A N 16
ATOM 29004 C CA . ALA A 1 93 ? 6.384 -12.114 5.020 1.00 0.00 719 ALA A CA 16
ATOM 29005 C C . ALA A 1 93 ? 6.142 -10.695 5.514 1.00 0.00 719 ALA A C 16
ATOM 29006 O O . ALA A 1 93 ? 5.331 -10.464 6.411 1.00 0.00 719 ALA A O 16
ATOM 29013 N N . GLN A 1 94 ? 6.845 -9.746 4.902 1.00 0.00 720 GLN A N 16
ATOM 29014 C CA . GLN A 1 94 ? 6.696 -8.343 5.262 1.00 0.00 720 GLN A CA 16
ATOM 29015 C C . GLN A 1 94 ? 5.382 -7.809 4.705 1.00 0.00 720 GLN A C 16
ATOM 29016 O O . GLN A 1 94 ? 4.754 -6.927 5.291 1.00 0.00 720 GLN A O 16
ATOM 29030 N N . ALA A 1 95 ? 4.976 -8.356 3.563 1.00 0.00 721 ALA A N 16
ATOM 29031 C CA . ALA A 1 95 ? 3.738 -7.937 2.919 1.00 0.00 721 ALA A CA 16
ATOM 29032 C C . ALA A 1 95 ? 2.526 -8.449 3.690 1.00 0.00 721 ALA A C 16
ATOM 29033 O O . ALA A 1 95 ? 2.533 -9.567 4.207 1.00 0.00 721 ALA A O 16
ATOM 29040 N N . SER A 1 96 ? 1.485 -7.628 3.757 1.00 0.00 722 SER A N 16
ATOM 29041 C CA . SER A 1 96 ? 0.267 -8.012 4.460 1.00 0.00 722 SER A CA 16
ATOM 29042 C C . SER A 1 96 ? -0.645 -8.812 3.538 1.00 0.00 722 SER A C 16
ATOM 29043 O O . SER A 1 96 ? -1.485 -9.587 3.996 1.00 0.00 722 SER A O 16
ATOM 29051 N N . ALA A 1 97 ? -0.472 -8.615 2.235 1.00 0.00 723 ALA A N 16
ATOM 29052 C CA . ALA A 1 97 ? -1.283 -9.321 1.248 1.00 0.00 723 ALA A CA 16
ATOM 29053 C C . ALA A 1 97 ? -0.768 -9.044 -0.161 1.00 0.00 723 ALA A C 16
ATOM 29054 O O . ALA A 1 97 ? -0.011 -8.098 -0.379 1.00 0.00 723 ALA A O 16
ATOM 29061 N N . ILE A 1 98 ? -1.181 -9.874 -1.114 1.00 0.00 724 ILE A N 16
ATOM 29062 C CA . ILE A 1 98 ? -0.750 -9.704 -2.497 1.00 0.00 724 ILE A CA 16
ATOM 29063 C C . ILE A 1 98 ? -1.883 -10.046 -3.460 1.00 0.00 724 ILE A C 16
ATOM 29064 O O . ILE A 1 98 ? -2.440 -11.143 -3.418 1.00 0.00 724 ILE A O 16
ATOM 29080 N N . LEU A 1 99 ? -2.212 -9.094 -4.327 1.00 0.00 725 LEU A N 16
ATOM 29081 C CA . LEU A 1 99 ? -3.276 -9.291 -5.306 1.00 0.00 725 LEU A CA 16
ATOM 29082 C C . LEU A 1 99 ? -2.691 -9.535 -6.693 1.00 0.00 725 LEU A C 16
ATOM 29083 O O . LEU A 1 99 ? -1.582 -9.095 -6.995 1.00 0.00 725 LEU A O 16
ATOM 29099 N N . SER A 1 100 ? -3.442 -10.240 -7.533 1.00 0.00 726 SER A N 16
ATOM 29100 C CA . SER A 1 100 ? -2.986 -10.537 -8.886 1.00 0.00 726 SER A CA 16
ATOM 29101 C C . SER A 1 100 ? -4.147 -11.029 -9.743 1.00 0.00 726 SER A C 16
ATOM 29102 O O . SER A 1 100 ? -3.944 -11.636 -10.795 1.00 0.00 726 SER A O 16
ATOM 29110 N N . LYS A 1 101 ? -5.365 -10.757 -9.286 1.00 0.00 727 LYS A N 16
ATOM 29111 C CA . LYS A 1 101 ? -6.555 -11.170 -10.019 1.00 0.00 727 LYS A CA 16
ATOM 29112 C C . LYS A 1 101 ? -7.610 -10.068 -9.987 1.00 0.00 727 LYS A C 16
ATOM 29113 O O . LYS A 1 101 ? -8.465 -10.041 -9.101 1.00 0.00 727 LYS A O 16
ATOM 29132 N N . PRO A 1 102 ? -7.562 -9.166 -10.931 1.00 0.00 728 PRO A N 16
ATOM 29133 C CA . PRO A 1 102 ? -8.533 -8.039 -11.012 1.00 0.00 728 PRO A CA 16
ATOM 29134 C C . PRO A 1 102 ? -9.975 -8.519 -10.872 1.00 0.00 728 PRO A C 16
ATOM 29135 O O . PRO A 1 102 ? -10.318 -9.605 -11.335 1.00 0.00 728 PRO A O 16
ATOM 29146 N N . LEU A 1 103 ? -10.802 -7.696 -10.225 1.00 0.00 729 LEU A N 16
ATOM 29147 C CA . LEU A 1 103 ? -12.214 -8.017 -10.008 1.00 0.00 729 LEU A CA 16
ATOM 29148 C C . LEU A 1 103 ? -12.439 -8.463 -8.564 1.00 0.00 729 LEU A C 16
ATOM 29149 O O . LEU A 1 103 ? -11.514 -8.927 -7.899 1.00 0.00 729 LEU A O 16
ATOM 29165 N N . ASP A 1 104 ? -13.674 -8.325 -8.090 1.00 0.00 730 ASP A N 16
ATOM 29166 C CA . ASP A 1 104 ? -14.011 -8.722 -6.727 1.00 0.00 730 ASP A CA 16
ATOM 29167 C C . ASP A 1 104 ? -13.215 -7.912 -5.707 1.00 0.00 730 ASP A C 16
ATOM 29168 O O . ASP A 1 104 ? -12.418 -8.460 -4.947 1.00 0.00 730 ASP A O 16
ATOM 29177 N N . PRO A 1 105 ? -13.430 -6.625 -5.677 1.00 0.00 731 PRO A N 16
ATOM 29178 C CA . PRO A 1 105 ? -12.734 -5.707 -4.727 1.00 0.00 731 PRO A CA 16
ATOM 29179 C C . PRO A 1 105 ? -13.149 -5.966 -3.281 1.00 0.00 731 PRO A C 16
ATOM 29180 O O . PRO A 1 105 ? -12.619 -5.356 -2.351 1.00 0.00 731 PRO A O 16
ATOM 29191 N N . GLN A 1 106 ? -14.106 -6.871 -3.103 1.00 0.00 732 GLN A N 16
ATOM 29192 C CA . GLN A 1 106 ? -14.598 -7.198 -1.770 1.00 0.00 732 GLN A CA 16
ATOM 29193 C C . GLN A 1 106 ? -13.539 -7.940 -0.967 1.00 0.00 732 GLN A C 16
ATOM 29194 O O . GLN A 1 106 ? -13.498 -7.837 0.259 1.00 0.00 732 GLN A O 16
ATOM 29208 N N . LEU A 1 107 ? -12.677 -8.682 -1.654 1.00 0.00 733 LEU A N 16
ATOM 29209 C CA . LEU A 1 107 ? -11.628 -9.417 -0.961 1.00 0.00 733 LEU A CA 16
ATOM 29210 C C . LEU A 1 107 ? -10.666 -8.438 -0.301 1.00 0.00 733 LEU A C 16
ATOM 29211 O O . LEU A 1 107 ? -10.293 -8.608 0.859 1.00 0.00 733 LEU A O 16
ATOM 29227 N N . LEU A 1 108 ? -10.283 -7.399 -1.038 1.00 0.00 734 LEU A N 16
ATOM 29228 C CA . LEU A 1 108 ? -9.383 -6.392 -0.492 1.00 0.00 734 LEU A CA 16
ATOM 29229 C C . LEU A 1 108 ? -10.008 -5.750 0.741 1.00 0.00 734 LEU A C 16
ATOM 29230 O O . LEU A 1 108 ? -9.335 -5.530 1.748 1.00 0.00 734 LEU A O 16
ATOM 29246 N N . LEU A 1 109 ? -11.305 -5.462 0.657 1.00 0.00 735 LEU A N 16
ATOM 29247 C CA . LEU A 1 109 ? -12.015 -4.856 1.778 1.00 0.00 735 LEU A CA 16
ATOM 29248 C C . LEU A 1 109 ? -11.995 -5.790 2.979 1.00 0.00 735 LEU A C 16
ATOM 29249 O O . LEU A 1 109 ? -11.807 -5.356 4.115 1.00 0.00 735 LEU A O 16
ATOM 29265 N N . THR A 1 110 ? -12.184 -7.077 2.716 1.00 0.00 736 THR A N 16
ATOM 29266 C CA . THR A 1 110 ? -12.179 -8.069 3.783 1.00 0.00 736 THR A CA 16
ATOM 29267 C C . THR A 1 110 ? -10.843 -8.045 4.513 1.00 0.00 736 THR A C 16
ATOM 29268 O O . THR A 1 110 ? -10.786 -8.186 5.734 1.00 0.00 736 THR A O 16
ATOM 29279 N N . THR A 1 111 ? -9.769 -7.867 3.750 1.00 0.00 737 THR A N 16
ATOM 29280 C CA . THR A 1 111 ? -8.431 -7.826 4.325 1.00 0.00 737 THR A CA 16
ATOM 29281 C C . THR A 1 111 ? -8.296 -6.660 5.301 1.00 0.00 737 THR A C 16
ATOM 29282 O O . THR A 1 111 ? -7.727 -6.809 6.382 1.00 0.00 737 THR A O 16
ATOM 29293 N N . LEU A 1 112 ? -8.823 -5.500 4.917 1.00 0.00 738 LEU A N 16
ATOM 29294 C CA . LEU A 1 112 ? -8.748 -4.325 5.779 1.00 0.00 738 LEU A CA 16
ATOM 29295 C C . LEU A 1 112 ? -9.530 -4.567 7.065 1.00 0.00 738 LEU A C 16
ATOM 29296 O O . LEU A 1 112 ? -9.085 -4.206 8.155 1.00 0.00 738 LEU A O 16
ATOM 29312 N N . GLN A 1 113 ? -10.691 -5.196 6.929 1.00 0.00 739 GLN A N 16
ATOM 29313 C CA . GLN A 1 113 ? -11.526 -5.502 8.082 1.00 0.00 739 GLN A CA 16
ATOM 29314 C C . GLN A 1 113 ? -10.816 -6.496 8.997 1.00 0.00 739 GLN A C 16
ATOM 29315 O O . GLN A 1 113 ? -11.090 -6.562 10.195 1.00 0.00 739 GLN A O 16
ATOM 29329 N N . GLY A 1 114 ? -9.907 -7.273 8.414 1.00 0.00 740 GLY A N 16
ATOM 29330 C CA . GLY A 1 114 ? -9.161 -8.275 9.170 1.00 0.00 740 GLY A CA 16
ATOM 29331 C C . GLY A 1 114 ? -8.638 -7.709 10.486 1.00 0.00 740 GLY A C 16
ATOM 29332 O O . GLY A 1 114 ? -8.325 -8.460 11.410 1.00 0.00 740 GLY A O 16
ATOM 29336 N N . LEU A 1 115 ? -8.545 -6.386 10.574 1.00 0.00 741 LEU A N 16
ATOM 29337 C CA . LEU A 1 115 ? -8.058 -5.757 11.795 1.00 0.00 741 LEU A CA 16
ATOM 29338 C C . LEU A 1 115 ? -9.176 -5.664 12.828 1.00 0.00 741 LEU A C 16
ATOM 29339 O O . LEU A 1 115 ? -8.932 -5.354 13.994 1.00 0.00 741 LEU A O 16
ATOM 29355 N N . CYS A 1 116 ? -10.402 -5.945 12.396 1.00 0.00 742 CYS A N 16
ATOM 29356 C CA . CYS A 1 116 ? -11.546 -5.899 13.298 1.00 0.00 742 CYS A CA 16
ATOM 29357 C C . CYS A 1 116 ? -11.637 -4.549 13.990 1.00 0.00 742 CYS A C 16
ATOM 29358 O O . CYS A 1 116 ? -11.550 -4.461 15.215 1.00 0.00 742 CYS A O 16
ATOM 29366 N N . PRO A 1 117 ? -11.822 -3.502 13.235 1.00 0.00 743 PRO A N 16
ATOM 29367 C CA . PRO A 1 117 ? -11.940 -2.134 13.799 1.00 0.00 743 PRO A CA 16
ATOM 29368 C C . PRO A 1 117 ? -13.332 -1.900 14.384 1.00 0.00 743 PRO A C 16
ATOM 29369 O O . PRO A 1 117 ? -14.327 -1.927 13.659 1.00 0.00 743 PRO A O 16
ATOM 29380 N N . PRO A 1 118 ? -13.423 -1.675 15.669 1.00 0.00 744 PRO A N 16
ATOM 29381 C CA . PRO A 1 118 ? -14.719 -1.433 16.351 1.00 0.00 744 PRO A CA 16
ATOM 29382 C C . PRO A 1 118 ? -15.129 0.037 16.320 1.00 0.00 744 PRO A C 16
ATOM 29383 O O . PRO A 1 118 ? -14.279 0.926 16.265 1.00 0.00 744 PRO A O 16
ATOM 29394 N N . ASN A 1 119 ? -16.434 0.282 16.358 1.00 0.00 745 ASN A N 16
ATOM 29395 C CA . ASN A 1 119 ? -16.948 1.646 16.336 1.00 0.00 745 ASN A CA 16
ATOM 29396 C C . ASN A 1 119 ? -17.035 2.212 17.750 1.00 0.00 745 ASN A C 16
ATOM 29397 O O . ASN A 1 119 ? -16.697 1.495 18.677 1.00 0.00 745 ASN A O 16
ATOM 29409 N N . ALA A 1 1 ? -6.307 9.689 11.662 1.00 0.00 627 ALA A N 17
ATOM 29410 C CA . ALA A 1 1 ? -7.532 9.595 10.817 1.00 0.00 627 ALA A CA 17
ATOM 29411 C C . ALA A 1 1 ? -7.542 8.257 10.087 1.00 0.00 627 ALA A C 17
ATOM 29412 O O . ALA A 1 1 ? -8.601 7.738 9.734 1.00 0.00 627 ALA A O 17
ATOM 29421 N N . GLY A 1 2 ? -6.356 7.703 9.865 1.00 0.00 628 GLY A N 17
ATOM 29422 C CA . GLY A 1 2 ? -6.241 6.424 9.178 1.00 0.00 628 GLY A CA 17
ATOM 29423 C C . GLY A 1 2 ? -6.341 6.599 7.667 1.00 0.00 628 GLY A C 17
ATOM 29424 O O . GLY A 1 2 ? -7.260 6.080 7.033 1.00 0.00 628 GLY A O 17
ATOM 29428 N N . HIS A 1 3 ? -5.389 7.326 7.092 1.00 0.00 629 HIS A N 17
ATOM 29429 C CA . HIS A 1 3 ? -5.388 7.550 5.653 1.00 0.00 629 HIS A CA 17
ATOM 29430 C C . HIS A 1 3 ? -4.714 6.380 4.945 1.00 0.00 629 HIS A C 17
ATOM 29431 O O . HIS A 1 3 ? -4.038 5.568 5.578 1.00 0.00 629 HIS A O 17
ATOM 29446 N N . ILE A 1 4 ? -4.916 6.283 3.637 1.00 0.00 630 ILE A N 17
ATOM 29447 C CA . ILE A 1 4 ? -4.336 5.187 2.870 1.00 0.00 630 ILE A CA 17
ATOM 29448 C C . ILE A 1 4 ? -3.288 5.689 1.881 1.00 0.00 630 ILE A C 17
ATOM 29449 O O . ILE A 1 4 ? -3.458 6.735 1.254 1.00 0.00 630 ILE A O 17
ATOM 29465 N N . LEU A 1 5 ? -2.209 4.923 1.741 1.00 0.00 631 LEU A N 17
ATOM 29466 C CA . LEU A 1 5 ? -1.136 5.279 0.819 1.00 0.00 631 LEU A CA 17
ATOM 29467 C C . LEU A 1 5 ? -1.162 4.358 -0.395 1.00 0.00 631 LEU A C 17
ATOM 29468 O O . LEU A 1 5 ? -1.311 3.143 -0.259 1.00 0.00 631 LEU A O 17
ATOM 29484 N N . LEU A 1 6 ? -1.018 4.938 -1.581 1.00 0.00 632 LEU A N 17
ATOM 29485 C CA . LEU A 1 6 ? -1.030 4.147 -2.803 1.00 0.00 632 LEU A CA 17
ATOM 29486 C C . LEU A 1 6 ? 0.110 4.550 -3.733 1.00 0.00 632 LEU A C 17
ATOM 29487 O O . LEU A 1 6 ? 0.176 5.690 -4.194 1.00 0.00 632 LEU A O 17
ATOM 29503 N N . LEU A 1 7 ? 0.994 3.599 -4.021 1.00 0.00 633 LEU A N 17
ATOM 29504 C CA . LEU A 1 7 ? 2.115 3.857 -4.917 1.00 0.00 633 LEU A CA 17
ATOM 29505 C C . LEU A 1 7 ? 1.928 3.060 -6.203 1.00 0.00 633 LEU A C 17
ATOM 29506 O O . LEU A 1 7 ? 1.882 1.829 -6.177 1.00 0.00 633 LEU A O 17
ATOM 29522 N N . GLU A 1 8 ? 1.799 3.762 -7.324 1.00 0.00 634 GLU A N 17
ATOM 29523 C CA . GLU A 1 8 ? 1.594 3.092 -8.604 1.00 0.00 634 GLU A CA 17
ATOM 29524 C C . GLU A 1 8 ? 1.965 4.008 -9.768 1.00 0.00 634 GLU A C 17
ATOM 29525 O O . GLU A 1 8 ? 2.063 5.225 -9.607 1.00 0.00 634 GLU A O 17
ATOM 29537 N N . GLU A 1 9 ? 2.157 3.414 -10.942 1.00 0.00 635 GLU A N 17
ATOM 29538 C CA . GLU A 1 9 ? 2.502 4.179 -12.134 1.00 0.00 635 GLU A CA 17
ATOM 29539 C C . GLU A 1 9 ? 1.248 4.448 -12.959 1.00 0.00 635 GLU A C 17
ATOM 29540 O O . GLU A 1 9 ? 0.192 3.867 -12.705 1.00 0.00 635 GLU A O 17
ATOM 29552 N N . GLU A 1 10 ? 1.363 5.340 -13.938 1.00 0.00 636 GLU A N 17
ATOM 29553 C CA . GLU A 1 10 ? 0.223 5.684 -14.781 1.00 0.00 636 GLU A CA 17
ATOM 29554 C C . GLU A 1 10 ? -0.890 6.289 -13.933 1.00 0.00 636 GLU A C 17
ATOM 29555 O O . GLU A 1 10 ? -1.532 5.596 -13.144 1.00 0.00 636 GLU A O 17
ATOM 29567 N N . ASP A 1 11 ? -1.098 7.589 -14.094 1.00 0.00 637 ASP A N 17
ATOM 29568 C CA . ASP A 1 11 ? -2.120 8.300 -13.335 1.00 0.00 637 ASP A CA 17
ATOM 29569 C C . ASP A 1 11 ? -3.511 7.702 -13.551 1.00 0.00 637 ASP A C 17
ATOM 29570 O O . ASP A 1 11 ? -4.323 7.664 -12.627 1.00 0.00 637 ASP A O 17
ATOM 29579 N N . GLU A 1 12 ? -3.794 7.259 -14.772 1.00 0.00 638 GLU A N 17
ATOM 29580 C CA . GLU A 1 12 ? -5.109 6.697 -15.077 1.00 0.00 638 GLU A CA 17
ATOM 29581 C C . GLU A 1 12 ? -5.364 5.404 -14.306 1.00 0.00 638 GLU A C 17
ATOM 29582 O O . GLU A 1 12 ? -6.453 5.203 -13.766 1.00 0.00 638 GLU A O 17
ATOM 29594 N N . ALA A 1 13 ? -4.367 4.530 -14.254 1.00 0.00 639 ALA A N 17
ATOM 29595 C CA . ALA A 1 13 ? -4.520 3.266 -13.540 1.00 0.00 639 ALA A CA 17
ATOM 29596 C C . ALA A 1 13 ? -4.518 3.497 -12.033 1.00 0.00 639 ALA A C 17
ATOM 29597 O O . ALA A 1 13 ? -5.331 2.929 -11.301 1.00 0.00 639 ALA A O 17
ATOM 29604 N N . ALA A 1 14 ? -3.593 4.334 -11.578 1.00 0.00 640 ALA A N 17
ATOM 29605 C CA . ALA A 1 14 ? -3.476 4.638 -10.158 1.00 0.00 640 ALA A CA 17
ATOM 29606 C C . ALA A 1 14 ? -4.712 5.376 -9.651 1.00 0.00 640 ALA A C 17
ATOM 29607 O O . ALA A 1 14 ? -5.186 5.118 -8.545 1.00 0.00 640 ALA A O 17
ATOM 29614 N N . THR A 1 15 ? -5.226 6.300 -10.459 1.00 0.00 641 THR A N 17
ATOM 29615 C CA . THR A 1 15 ? -6.402 7.066 -10.065 1.00 0.00 641 THR A CA 17
ATOM 29616 C C . THR A 1 15 ? -7.606 6.149 -9.881 1.00 0.00 641 THR A C 17
ATOM 29617 O O . THR A 1 15 ? -8.360 6.289 -8.918 1.00 0.00 641 THR A O 17
ATOM 29628 N N . VAL A 1 16 ? -7.781 5.206 -10.801 1.00 0.00 642 VAL A N 17
ATOM 29629 C CA . VAL A 1 16 ? -8.900 4.276 -10.706 1.00 0.00 642 VAL A CA 17
ATOM 29630 C C . VAL A 1 16 ? -8.877 3.563 -9.359 1.00 0.00 642 VAL A C 17
ATOM 29631 O O . VAL A 1 16 ? -9.874 3.545 -8.638 1.00 0.00 642 VAL A O 17
ATOM 29644 N N . VAL A 1 17 ? -7.727 2.983 -9.023 1.00 0.00 643 VAL A N 17
ATOM 29645 C CA . VAL A 1 17 ? -7.580 2.280 -7.754 1.00 0.00 643 VAL A CA 17
ATOM 29646 C C . VAL A 1 17 ? -7.815 3.232 -6.585 1.00 0.00 643 VAL A C 17
ATOM 29647 O O . VAL A 1 17 ? -8.540 2.913 -5.642 1.00 0.00 643 VAL A O 17
ATOM 29660 N N . CYS A 1 18 ? -7.192 4.403 -6.659 1.00 0.00 644 CYS A N 17
ATOM 29661 C CA . CYS A 1 18 ? -7.330 5.402 -5.608 1.00 0.00 644 CYS A CA 17
ATOM 29662 C C . CYS A 1 18 ? -8.758 5.930 -5.552 1.00 0.00 644 CYS A C 17
ATOM 29663 O O . CYS A 1 18 ? -9.267 6.250 -4.478 1.00 0.00 644 CYS A O 17
ATOM 29671 N N . GLU A 1 19 ? -9.402 6.018 -6.711 1.00 0.00 645 GLU A N 17
ATOM 29672 C CA . GLU A 1 19 ? -10.772 6.511 -6.766 1.00 0.00 645 GLU A CA 17
ATOM 29673 C C . GLU A 1 19 ? -11.689 5.619 -5.938 1.00 0.00 645 GLU A C 17
ATOM 29674 O O . GLU A 1 19 ? -12.579 6.106 -5.241 1.00 0.00 645 GLU A O 17
ATOM 29686 N N . MET A 1 20 ? -11.461 4.310 -6.003 1.00 0.00 646 MET A N 17
ATOM 29687 C CA . MET A 1 20 ? -12.274 3.376 -5.236 1.00 0.00 646 MET A CA 17
ATOM 29688 C C . MET A 1 20 ? -12.055 3.601 -3.745 1.00 0.00 646 MET A C 17
ATOM 29689 O O . MET A 1 20 ? -13.007 3.756 -2.978 1.00 0.00 646 MET A O 17
ATOM 29703 N N . LEU A 1 21 ? -10.788 3.634 -3.343 1.00 0.00 647 LEU A N 17
ATOM 29704 C CA . LEU A 1 21 ? -10.452 3.855 -1.943 1.00 0.00 647 LEU A CA 17
ATOM 29705 C C . LEU A 1 21 ? -10.832 5.270 -1.528 1.00 0.00 647 LEU A C 17
ATOM 29706 O O . LEU A 1 21 ? -11.426 5.481 -0.471 1.00 0.00 647 LEU A O 17
ATOM 29722 N N . THR A 1 22 ? -10.491 6.238 -2.375 1.00 0.00 648 THR A N 17
ATOM 29723 C CA . THR A 1 22 ? -10.807 7.632 -2.091 1.00 0.00 648 THR A CA 17
ATOM 29724 C C . THR A 1 22 ? -12.305 7.807 -1.859 1.00 0.00 648 THR A C 17
ATOM 29725 O O . THR A 1 22 ? -12.725 8.511 -0.940 1.00 0.00 648 THR A O 17
ATOM 29736 N N . ALA A 1 23 ? -13.104 7.164 -2.706 1.00 0.00 649 ALA A N 17
ATOM 29737 C CA . ALA A 1 23 ? -14.557 7.252 -2.600 1.00 0.00 649 ALA A CA 17
ATOM 29738 C C . ALA A 1 23 ? -15.066 6.524 -1.359 1.00 0.00 649 ALA A C 17
ATOM 29739 O O . ALA A 1 23 ? -16.152 6.820 -0.860 1.00 0.00 649 ALA A O 17
ATOM 29746 N N . ALA A 1 24 ? -14.289 5.563 -0.872 1.00 0.00 650 ALA A N 17
ATOM 29747 C CA . ALA A 1 24 ? -14.694 4.796 0.302 1.00 0.00 650 ALA A CA 17
ATOM 29748 C C . ALA A 1 24 ? -14.796 5.693 1.532 1.00 0.00 650 ALA A C 17
ATOM 29749 O O . ALA A 1 24 ? -15.081 5.221 2.632 1.00 0.00 650 ALA A O 17
ATOM 29756 N N . GLY A 1 25 ? -14.571 6.988 1.338 1.00 0.00 651 GLY A N 17
ATOM 29757 C CA . GLY A 1 25 ? -14.651 7.939 2.441 1.00 0.00 651 GLY A CA 17
ATOM 29758 C C . GLY A 1 25 ? -13.269 8.229 3.014 1.00 0.00 651 GLY A C 17
ATOM 29759 O O . GLY A 1 25 ? -13.079 9.206 3.739 1.00 0.00 651 GLY A O 17
ATOM 29763 N N . PHE A 1 26 ? -12.307 7.380 2.677 1.00 0.00 652 PHE A N 17
ATOM 29764 C CA . PHE A 1 26 ? -10.943 7.557 3.156 1.00 0.00 652 PHE A CA 17
ATOM 29765 C C . PHE A 1 26 ? -10.128 8.338 2.133 1.00 0.00 652 PHE A C 17
ATOM 29766 O O . PHE A 1 26 ? -10.410 8.287 0.939 1.00 0.00 652 PHE A O 17
ATOM 29783 N N . LYS A 1 27 ? -9.119 9.059 2.603 1.00 0.00 653 LYS A N 17
ATOM 29784 C CA . LYS A 1 27 ? -8.279 9.840 1.704 1.00 0.00 653 LYS A CA 17
ATOM 29785 C C . LYS A 1 27 ? -7.057 9.031 1.285 1.00 0.00 653 LYS A C 17
ATOM 29786 O O . LYS A 1 27 ? -6.313 8.531 2.128 1.00 0.00 653 LYS A O 17
ATOM 29805 N N . VAL A 1 28 ? -6.859 8.902 -0.022 1.00 0.00 654 VAL A N 17
ATOM 29806 C CA . VAL A 1 28 ? -5.725 8.147 -0.539 1.00 0.00 654 VAL A CA 17
ATOM 29807 C C . VAL A 1 28 ? -4.802 9.049 -1.350 1.00 0.00 654 VAL A C 17
ATOM 29808 O O . VAL A 1 28 ? -5.260 9.837 -2.177 1.00 0.00 654 VAL A O 17
ATOM 29821 N N . ILE A 1 29 ? -3.500 8.925 -1.113 1.00 0.00 655 ILE A N 17
ATOM 29822 C CA . ILE A 1 29 ? -2.528 9.733 -1.838 1.00 0.00 655 ILE A CA 17
ATOM 29823 C C . ILE A 1 29 ? -1.749 8.861 -2.817 1.00 0.00 655 ILE A C 17
ATOM 29824 O O . ILE A 1 29 ? -1.262 7.788 -2.459 1.00 0.00 655 ILE A O 17
ATOM 29840 N N . TRP A 1 30 ? -1.649 9.325 -4.057 1.00 0.00 656 TRP A N 17
ATOM 29841 C CA . TRP A 1 30 ? -0.943 8.578 -5.090 1.00 0.00 656 TRP A CA 17
ATOM 29842 C C . TRP A 1 30 ? 0.501 9.056 -5.227 1.00 0.00 656 TRP A C 17
ATOM 29843 O O . TRP A 1 30 ? 0.755 10.229 -5.502 1.00 0.00 656 TRP A O 17
ATOM 29864 N N . LEU A 1 31 ? 1.441 8.133 -5.040 1.00 0.00 657 LEU A N 17
ATOM 29865 C CA . LEU A 1 31 ? 2.861 8.459 -5.151 1.00 0.00 657 LEU A CA 17
ATOM 29866 C C . LEU A 1 31 ? 3.501 7.695 -6.308 1.00 0.00 657 LEU A C 17
ATOM 29867 O O . LEU A 1 31 ? 3.116 6.563 -6.607 1.00 0.00 657 LEU A O 17
ATOM 29883 N N . VAL A 1 32 ? 4.479 8.322 -6.956 1.00 0.00 658 VAL A N 17
ATOM 29884 C CA . VAL A 1 32 ? 5.167 7.694 -8.080 1.00 0.00 658 VAL A CA 17
ATOM 29885 C C . VAL A 1 32 ? 6.670 7.629 -7.822 1.00 0.00 658 VAL A C 17
ATOM 29886 O O . VAL A 1 32 ? 7.465 7.515 -8.754 1.00 0.00 658 VAL A O 17
ATOM 29899 N N . ASP A 1 33 ? 7.052 7.706 -6.551 1.00 0.00 659 ASP A N 17
ATOM 29900 C CA . ASP A 1 33 ? 8.464 7.659 -6.182 1.00 0.00 659 ASP A CA 17
ATOM 29901 C C . ASP A 1 33 ? 8.632 7.090 -4.775 1.00 0.00 659 ASP A C 17
ATOM 29902 O O . ASP A 1 33 ? 7.672 7.015 -4.008 1.00 0.00 659 ASP A O 17
ATOM 29911 N N . GLY A 1 34 ? 9.854 6.681 -4.447 1.00 0.00 660 GLY A N 17
ATOM 29912 C CA . GLY A 1 34 ? 10.127 6.109 -3.133 1.00 0.00 660 GLY A CA 17
ATOM 29913 C C . GLY A 1 34 ? 10.772 7.126 -2.194 1.00 0.00 660 GLY A C 17
ATOM 29914 O O . GLY A 1 34 ? 10.278 7.359 -1.091 1.00 0.00 660 GLY A O 17
ATOM 29918 N N . SER A 1 35 ? 11.879 7.724 -2.627 1.00 0.00 661 SER A N 17
ATOM 29919 C CA . SER A 1 35 ? 12.572 8.702 -1.795 1.00 0.00 661 SER A CA 17
ATOM 29920 C C . SER A 1 35 ? 11.635 9.843 -1.415 1.00 0.00 661 SER A C 17
ATOM 29921 O O . SER A 1 35 ? 11.622 10.294 -0.267 1.00 0.00 661 SER A O 17
ATOM 29929 N N . THR A 1 36 ? 10.838 10.298 -2.375 1.00 0.00 662 THR A N 17
ATOM 29930 C CA . THR A 1 36 ? 9.894 11.374 -2.109 1.00 0.00 662 THR A CA 17
ATOM 29931 C C . THR A 1 36 ? 8.860 10.906 -1.095 1.00 0.00 662 THR A C 17
ATOM 29932 O O . THR A 1 36 ? 8.401 11.678 -0.254 1.00 0.00 662 THR A O 17
ATOM 29943 N N . ALA A 1 37 ? 8.504 9.628 -1.182 1.00 0.00 663 ALA A N 17
ATOM 29944 C CA . ALA A 1 37 ? 7.527 9.054 -0.268 1.00 0.00 663 ALA A CA 17
ATOM 29945 C C . ALA A 1 37 ? 8.036 9.113 1.169 1.00 0.00 663 ALA A C 17
ATOM 29946 O O . ALA A 1 37 ? 7.289 9.439 2.088 1.00 0.00 663 ALA A O 17
ATOM 29953 N N . LEU A 1 38 ? 9.311 8.796 1.356 1.00 0.00 664 LEU A N 17
ATOM 29954 C CA . LEU A 1 38 ? 9.906 8.820 2.690 1.00 0.00 664 LEU A CA 17
ATOM 29955 C C . LEU A 1 38 ? 9.809 10.214 3.303 1.00 0.00 664 LEU A C 17
ATOM 29956 O O . LEU A 1 38 ? 9.476 10.364 4.480 1.00 0.00 664 LEU A O 17
ATOM 29972 N N . ASP A 1 39 ? 10.107 11.231 2.498 1.00 0.00 665 ASP A N 17
ATOM 29973 C CA . ASP A 1 39 ? 10.061 12.610 2.975 1.00 0.00 665 ASP A CA 17
ATOM 29974 C C . ASP A 1 39 ? 8.650 13.008 3.399 1.00 0.00 665 ASP A C 17
ATOM 29975 O O . ASP A 1 39 ? 8.464 13.674 4.417 1.00 0.00 665 ASP A O 17
ATOM 29984 N N . GLN A 1 40 ? 7.658 12.606 2.611 1.00 0.00 666 GLN A N 17
ATOM 29985 C CA . GLN A 1 40 ? 6.271 12.940 2.918 1.00 0.00 666 GLN A CA 17
ATOM 29986 C C . GLN A 1 40 ? 5.631 11.882 3.808 1.00 0.00 666 GLN A C 17
ATOM 29987 O O . GLN A 1 40 ? 5.032 12.198 4.834 1.00 0.00 666 GLN A O 17
ATOM 30001 N N . LEU A 1 41 ? 5.748 10.629 3.390 1.00 0.00 667 LEU A N 17
ATOM 30002 C CA . LEU A 1 41 ? 5.158 9.519 4.130 1.00 0.00 667 LEU A CA 17
ATOM 30003 C C . LEU A 1 41 ? 5.432 9.612 5.626 1.00 0.00 667 LEU A C 17
ATOM 30004 O O . LEU A 1 41 ? 4.569 9.269 6.435 1.00 0.00 667 LEU A O 17
ATOM 30020 N N . ASP A 1 42 ? 6.623 10.059 6.004 1.00 0.00 668 ASP A N 17
ATOM 30021 C CA . ASP A 1 42 ? 6.946 10.159 7.422 1.00 0.00 668 ASP A CA 17
ATOM 30022 C C . ASP A 1 42 ? 5.913 11.028 8.130 1.00 0.00 668 ASP A C 17
ATOM 30023 O O . ASP A 1 42 ? 5.508 10.738 9.255 1.00 0.00 668 ASP A O 17
ATOM 30032 N N . LEU A 1 43 ? 5.485 12.087 7.456 1.00 0.00 669 LEU A N 17
ATOM 30033 C CA . LEU A 1 43 ? 4.488 12.991 8.015 1.00 0.00 669 LEU A CA 17
ATOM 30034 C C . LEU A 1 43 ? 3.085 12.391 7.918 1.00 0.00 669 LEU A C 17
ATOM 30035 O O . LEU A 1 43 ? 2.227 12.663 8.758 1.00 0.00 669 LEU A O 17
ATOM 30051 N N . LEU A 1 44 ? 2.850 11.591 6.879 1.00 0.00 670 LEU A N 17
ATOM 30052 C CA . LEU A 1 44 ? 1.535 10.985 6.682 1.00 0.00 670 LEU A CA 17
ATOM 30053 C C . LEU A 1 44 ? 1.278 9.877 7.701 1.00 0.00 670 LEU A C 17
ATOM 30054 O O . LEU A 1 44 ? 0.160 9.722 8.190 1.00 0.00 670 LEU A O 17
ATOM 30070 N N . GLN A 1 45 ? 2.314 9.102 8.011 1.00 0.00 671 GLN A N 17
ATOM 30071 C CA . GLN A 1 45 ? 2.173 8.009 8.968 1.00 0.00 671 GLN A CA 17
ATOM 30072 C C . GLN A 1 45 ? 0.921 7.190 8.653 1.00 0.00 671 GLN A C 17
ATOM 30073 O O . GLN A 1 45 ? -0.035 7.169 9.429 1.00 0.00 671 GLN A O 17
ATOM 30087 N N . PRO A 1 46 ? 0.915 6.535 7.523 1.00 0.00 672 PRO A N 17
ATOM 30088 C CA . PRO A 1 46 ? -0.240 5.704 7.066 1.00 0.00 672 PRO A CA 17
ATOM 30089 C C . PRO A 1 46 ? -0.438 4.447 7.907 1.00 0.00 672 PRO A C 17
ATOM 30090 O O . PRO A 1 46 ? 0.511 3.910 8.477 1.00 0.00 672 PRO A O 17
ATOM 30101 N N . ILE A 1 47 ? -1.681 3.974 7.960 1.00 0.00 673 ILE A N 17
ATOM 30102 C CA . ILE A 1 47 ? -1.998 2.766 8.711 1.00 0.00 673 ILE A CA 17
ATOM 30103 C C . ILE A 1 47 ? -1.991 1.561 7.774 1.00 0.00 673 ILE A C 17
ATOM 30104 O O . ILE A 1 47 ? -1.811 0.422 8.206 1.00 0.00 673 ILE A O 17
ATOM 30120 N N . VAL A 1 48 ? -2.171 1.834 6.484 1.00 0.00 674 VAL A N 17
ATOM 30121 C CA . VAL A 1 48 ? -2.170 0.783 5.471 1.00 0.00 674 VAL A CA 17
ATOM 30122 C C . VAL A 1 48 ? -1.435 1.275 4.229 1.00 0.00 674 VAL A C 17
ATOM 30123 O O . VAL A 1 48 ? -1.658 2.398 3.772 1.00 0.00 674 VAL A O 17
ATOM 30136 N N . ILE A 1 49 ? -0.549 0.444 3.692 1.00 0.00 675 ILE A N 17
ATOM 30137 C CA . ILE A 1 49 ? 0.215 0.832 2.512 1.00 0.00 675 ILE A CA 17
ATOM 30138 C C . ILE A 1 49 ? 0.025 -0.160 1.370 1.00 0.00 675 ILE A C 17
ATOM 30139 O O . ILE A 1 49 ? 0.318 -1.347 1.508 1.00 0.00 675 ILE A O 17
ATOM 30155 N N . LEU A 1 50 ? -0.445 0.347 0.233 1.00 0.00 676 LEU A N 17
ATOM 30156 C CA . LEU A 1 50 ? -0.649 -0.487 -0.944 1.00 0.00 676 LEU A CA 17
ATOM 30157 C C . LEU A 1 50 ? 0.431 -0.186 -1.975 1.00 0.00 676 LEU A C 17
ATOM 30158 O O . LEU A 1 50 ? 0.796 0.973 -2.175 1.00 0.00 676 LEU A O 17
ATOM 30174 N N . MET A 1 51 ? 0.952 -1.222 -2.622 1.00 0.00 677 MET A N 17
ATOM 30175 C CA . MET A 1 51 ? 1.998 -1.018 -3.615 1.00 0.00 677 MET A CA 17
ATOM 30176 C C . MET A 1 51 ? 1.785 -1.912 -4.835 1.00 0.00 677 MET A C 17
ATOM 30177 O O . MET A 1 51 ? 1.620 -3.128 -4.712 1.00 0.00 677 MET A O 17
ATOM 30191 N N . ALA A 1 52 ? 1.798 -1.297 -6.012 1.00 0.00 678 ALA A N 17
ATOM 30192 C CA . ALA A 1 52 ? 1.620 -2.035 -7.257 1.00 0.00 678 ALA A CA 17
ATOM 30193 C C . ALA A 1 52 ? 2.835 -2.915 -7.537 1.00 0.00 678 ALA A C 17
ATOM 30194 O O . ALA A 1 52 ? 3.969 -2.529 -7.253 1.00 0.00 678 ALA A O 17
ATOM 30201 N N . TRP A 1 53 ? 2.595 -4.094 -8.105 1.00 0.00 679 TRP A N 17
ATOM 30202 C CA . TRP A 1 53 ? 3.683 -5.007 -8.426 1.00 0.00 679 TRP A CA 17
ATOM 30203 C C . TRP A 1 53 ? 3.828 -5.183 -9.940 1.00 0.00 679 TRP A C 17
ATOM 30204 O O . TRP A 1 53 ? 4.929 -5.427 -10.434 1.00 0.00 679 TRP A O 17
ATOM 30225 N N . PRO A 1 54 ? 2.753 -5.070 -10.683 1.00 0.00 680 PRO A N 17
ATOM 30226 C CA . PRO A 1 54 ? 2.789 -5.228 -12.168 1.00 0.00 680 PRO A CA 17
ATOM 30227 C C . PRO A 1 54 ? 3.869 -4.370 -12.844 1.00 0.00 680 PRO A C 17
ATOM 30228 O O . PRO A 1 54 ? 4.526 -4.832 -13.776 1.00 0.00 680 PRO A O 17
ATOM 30239 N N . PRO A 1 55 ? 4.073 -3.147 -12.408 1.00 0.00 681 PRO A N 17
ATOM 30240 C CA . PRO A 1 55 ? 5.108 -2.253 -13.013 1.00 0.00 681 PRO A CA 17
ATOM 30241 C C . PRO A 1 55 ? 6.514 -2.841 -12.890 1.00 0.00 681 PRO A C 17
ATOM 30242 O O . PRO A 1 55 ? 6.735 -3.786 -12.133 1.00 0.00 681 PRO A O 17
ATOM 30253 N N . PRO A 1 56 ? 7.460 -2.299 -13.614 1.00 0.00 682 PRO A N 17
ATOM 30254 C CA . PRO A 1 56 ? 8.871 -2.781 -13.581 1.00 0.00 682 PRO A CA 17
ATOM 30255 C C . PRO A 1 56 ? 9.415 -2.860 -12.158 1.00 0.00 682 PRO A C 17
ATOM 30256 O O . PRO A 1 56 ? 10.419 -3.525 -11.903 1.00 0.00 682 PRO A O 17
ATOM 30267 N N . ASP A 1 57 ? 8.750 -2.172 -11.236 1.00 0.00 683 ASP A N 17
ATOM 30268 C CA . ASP A 1 57 ? 9.183 -2.168 -9.846 1.00 0.00 683 ASP A CA 17
ATOM 30269 C C . ASP A 1 57 ? 10.614 -1.648 -9.747 1.00 0.00 683 ASP A C 17
ATOM 30270 O O . ASP A 1 57 ? 11.490 -2.073 -10.498 1.00 0.00 683 ASP A O 17
ATOM 30279 N N . GLN A 1 58 ? 10.843 -0.721 -8.824 1.00 0.00 684 GLN A N 17
ATOM 30280 C CA . GLN A 1 58 ? 12.173 -0.147 -8.650 1.00 0.00 684 GLN A CA 17
ATOM 30281 C C . GLN A 1 58 ? 12.190 0.831 -7.481 1.00 0.00 684 GLN A C 17
ATOM 30282 O O . GLN A 1 58 ? 12.659 0.501 -6.392 1.00 0.00 684 GLN A O 17
ATOM 30296 N N . SER A 1 59 ? 11.677 2.036 -7.711 1.00 0.00 685 SER A N 17
ATOM 30297 C CA . SER A 1 59 ? 11.644 3.046 -6.662 1.00 0.00 685 SER A CA 17
ATOM 30298 C C . SER A 1 59 ? 10.746 2.582 -5.522 1.00 0.00 685 SER A C 17
ATOM 30299 O O . SER A 1 59 ? 10.975 2.915 -4.360 1.00 0.00 685 SER A O 17
ATOM 30307 N N . CYS A 1 60 ? 9.732 1.798 -5.868 1.00 0.00 686 CYS A N 17
ATOM 30308 C CA . CYS A 1 60 ? 8.806 1.273 -4.873 1.00 0.00 686 CYS A CA 17
ATOM 30309 C C . CYS A 1 60 ? 9.551 0.375 -3.888 1.00 0.00 686 CYS A C 17
ATOM 30310 O O . CYS A 1 60 ? 9.210 0.304 -2.705 1.00 0.00 686 CYS A O 17
ATOM 30318 N N . LEU A 1 61 ? 10.577 -0.305 -4.391 1.00 0.00 687 LEU A N 17
ATOM 30319 C CA . LEU A 1 61 ? 11.379 -1.197 -3.563 1.00 0.00 687 LEU A CA 17
ATOM 30320 C C . LEU A 1 61 ? 12.114 -0.408 -2.486 1.00 0.00 687 LEU A C 17
ATOM 30321 O O . LEU A 1 61 ? 12.360 -0.918 -1.393 1.00 0.00 687 LEU A O 17
ATOM 30337 N N . LEU A 1 62 ? 12.470 0.834 -2.800 1.00 0.00 688 LEU A N 17
ATOM 30338 C CA . LEU A 1 62 ? 13.182 1.668 -1.841 1.00 0.00 688 LEU A CA 17
ATOM 30339 C C . LEU A 1 62 ? 12.308 1.920 -0.618 1.00 0.00 688 LEU A C 17
ATOM 30340 O O . LEU A 1 62 ? 12.779 1.847 0.516 1.00 0.00 688 LEU A O 17
ATOM 30356 N N . LEU A 1 63 ? 11.030 2.198 -0.855 1.00 0.00 689 LEU A N 17
ATOM 30357 C CA . LEU A 1 63 ? 10.103 2.434 0.244 1.00 0.00 689 LEU A CA 17
ATOM 30358 C C . LEU A 1 63 ? 10.031 1.197 1.129 1.00 0.00 689 LEU A C 17
ATOM 30359 O O . LEU A 1 63 ? 10.036 1.294 2.357 1.00 0.00 689 LEU A O 17
ATOM 30375 N N . LEU A 1 64 ? 9.971 0.031 0.490 1.00 0.00 690 LEU A N 17
ATOM 30376 C CA . LEU A 1 64 ? 9.905 -1.227 1.222 1.00 0.00 690 LEU A CA 17
ATOM 30377 C C . LEU A 1 64 ? 11.152 -1.419 2.083 1.00 0.00 690 LEU A C 17
ATOM 30378 O O . LEU A 1 64 ? 11.064 -1.880 3.221 1.00 0.00 690 LEU A O 17
ATOM 30394 N N . GLN A 1 65 ? 12.314 -1.063 1.535 1.00 0.00 691 GLN A N 17
ATOM 30395 C CA . GLN A 1 65 ? 13.566 -1.205 2.274 1.00 0.00 691 GLN A CA 17
ATOM 30396 C C . GLN A 1 65 ? 13.569 -0.327 3.521 1.00 0.00 691 GLN A C 17
ATOM 30397 O O . GLN A 1 65 ? 14.042 -0.741 4.578 1.00 0.00 691 GLN A O 17
ATOM 30411 N N . HIS A 1 66 ? 13.043 0.886 3.391 1.00 0.00 692 HIS A N 17
ATOM 30412 C CA . HIS A 1 66 ? 13.001 1.804 4.521 1.00 0.00 692 HIS A CA 17
ATOM 30413 C C . HIS A 1 66 ? 12.247 1.178 5.688 1.00 0.00 692 HIS A C 17
ATOM 30414 O O . HIS A 1 66 ? 12.748 1.137 6.813 1.00 0.00 692 HIS A O 17
ATOM 30429 N N . LEU A 1 67 ? 11.043 0.684 5.415 1.00 0.00 693 LEU A N 17
ATOM 30430 C CA . LEU A 1 67 ? 10.240 0.056 6.456 1.00 0.00 693 LEU A CA 17
ATOM 30431 C C . LEU A 1 67 ? 11.024 -1.067 7.125 1.00 0.00 693 LEU A C 17
ATOM 30432 O O . LEU A 1 67 ? 11.008 -1.206 8.346 1.00 0.00 693 LEU A O 17
ATOM 30448 N N . ARG A 1 68 ? 11.707 -1.863 6.311 1.00 0.00 694 ARG A N 17
ATOM 30449 C CA . ARG A 1 68 ? 12.497 -2.978 6.820 1.00 0.00 694 ARG A CA 17
ATOM 30450 C C . ARG A 1 68 ? 13.649 -2.482 7.688 1.00 0.00 694 ARG A C 17
ATOM 30451 O O . ARG A 1 68 ? 14.022 -3.125 8.669 1.00 0.00 694 ARG A O 17
ATOM 30472 N N . GLU A 1 69 ? 14.218 -1.344 7.309 1.00 0.00 695 GLU A N 17
ATOM 30473 C CA . GLU A 1 69 ? 15.341 -0.781 8.050 1.00 0.00 695 GLU A CA 17
ATOM 30474 C C . GLU A 1 69 ? 14.915 -0.351 9.452 1.00 0.00 695 GLU A C 17
ATOM 30475 O O . GLU A 1 69 ? 15.707 -0.413 10.392 1.00 0.00 695 GLU A O 17
ATOM 30487 N N . HIS A 1 70 ? 13.667 0.088 9.591 1.00 0.00 696 HIS A N 17
ATOM 30488 C CA . HIS A 1 70 ? 13.171 0.526 10.892 1.00 0.00 696 HIS A CA 17
ATOM 30489 C C . HIS A 1 70 ? 11.670 0.283 11.028 1.00 0.00 696 HIS A C 17
ATOM 30490 O O . HIS A 1 70 ? 10.924 1.182 11.418 1.00 0.00 696 HIS A O 17
ATOM 30505 N N . GLN A 1 71 ? 11.228 -0.931 10.711 1.00 0.00 697 GLN A N 17
ATOM 30506 C CA . GLN A 1 71 ? 9.809 -1.255 10.813 1.00 0.00 697 GLN A CA 17
ATOM 30507 C C . GLN A 1 71 ? 9.332 -1.084 12.254 1.00 0.00 697 GLN A C 17
ATOM 30508 O O . GLN A 1 71 ? 8.321 -0.430 12.511 1.00 0.00 697 GLN A O 17
ATOM 30522 N N . ALA A 1 72 ? 10.082 -1.658 13.189 1.00 0.00 698 ALA A N 17
ATOM 30523 C CA . ALA A 1 72 ? 9.750 -1.549 14.608 1.00 0.00 698 ALA A CA 17
ATOM 30524 C C . ALA A 1 72 ? 8.238 -1.559 14.838 1.00 0.00 698 ALA A C 17
ATOM 30525 O O . ALA A 1 72 ? 7.485 -2.204 14.109 1.00 0.00 698 ALA A O 17
ATOM 30532 N N . ASP A 1 73 ? 7.815 -0.827 15.867 1.00 0.00 699 ASP A N 17
ATOM 30533 C CA . ASP A 1 73 ? 6.404 -0.727 16.224 1.00 0.00 699 ASP A CA 17
ATOM 30534 C C . ASP A 1 73 ? 5.701 -2.069 16.054 1.00 0.00 699 ASP A C 17
ATOM 30535 O O . ASP A 1 73 ? 5.415 -2.480 14.934 1.00 0.00 699 ASP A O 17
ATOM 30544 N N . PRO A 1 74 ? 5.415 -2.752 17.138 1.00 0.00 700 PRO A N 17
ATOM 30545 C CA . PRO A 1 74 ? 4.726 -4.073 17.091 1.00 0.00 700 PRO A CA 17
ATOM 30546 C C . PRO A 1 74 ? 3.494 -4.024 16.198 1.00 0.00 700 PRO A C 17
ATOM 30547 O O . PRO A 1 74 ? 2.834 -2.990 16.092 1.00 0.00 700 PRO A O 17
ATOM 30558 N N . HIS A 1 75 ? 3.202 -5.138 15.540 1.00 0.00 701 HIS A N 17
ATOM 30559 C CA . HIS A 1 75 ? 2.059 -5.190 14.643 1.00 0.00 701 HIS A CA 17
ATOM 30560 C C . HIS A 1 75 ? 2.092 -3.978 13.719 1.00 0.00 701 HIS A C 17
ATOM 30561 O O . HIS A 1 75 ? 1.122 -3.226 13.615 1.00 0.00 701 HIS A O 17
ATOM 30576 N N . PRO A 1 76 ? 3.198 -3.781 13.053 1.00 0.00 702 PRO A N 17
ATOM 30577 C CA . PRO A 1 76 ? 3.389 -2.639 12.117 1.00 0.00 702 PRO A CA 17
ATOM 30578 C C . PRO A 1 76 ? 2.256 -2.532 11.100 1.00 0.00 702 PRO A C 17
ATOM 30579 O O . PRO A 1 76 ? 1.404 -3.415 11.010 1.00 0.00 702 PRO A O 17
ATOM 30590 N N . PRO A 1 77 ? 2.234 -1.469 10.341 1.00 0.00 703 PRO A N 17
ATOM 30591 C CA . PRO A 1 77 ? 1.184 -1.242 9.308 1.00 0.00 703 PRO A CA 17
ATOM 30592 C C . PRO A 1 77 ? 1.063 -2.427 8.353 1.00 0.00 703 PRO A C 17
ATOM 30593 O O . PRO A 1 77 ? 2.061 -3.061 8.010 1.00 0.00 703 PRO A O 17
ATOM 30604 N N . LEU A 1 78 ? -0.160 -2.719 7.923 1.00 0.00 704 LEU A N 17
ATOM 30605 C CA . LEU A 1 78 ? -0.387 -3.829 7.005 1.00 0.00 704 LEU A CA 17
ATOM 30606 C C . LEU A 1 78 ? -0.035 -3.419 5.580 1.00 0.00 704 LEU A C 17
ATOM 30607 O O . LEU A 1 78 ? -0.351 -2.310 5.149 1.00 0.00 704 LEU A O 17
ATOM 30623 N N . VAL A 1 79 ? 0.620 -4.317 4.851 1.00 0.00 705 VAL A N 17
ATOM 30624 C CA . VAL A 1 79 ? 1.002 -4.021 3.478 1.00 0.00 705 VAL A CA 17
ATOM 30625 C C . VAL A 1 79 ? 0.335 -4.989 2.508 1.00 0.00 705 VAL A C 17
ATOM 30626 O O . VAL A 1 79 ? 0.440 -6.209 2.656 1.00 0.00 705 VAL A O 17
ATOM 30639 N N . LEU A 1 80 ? -0.341 -4.435 1.508 1.00 0.00 706 LEU A N 17
ATOM 30640 C CA . LEU A 1 80 ? -1.013 -5.251 0.508 1.00 0.00 706 LEU A CA 17
ATOM 30641 C C . LEU A 1 80 ? -0.377 -5.026 -0.860 1.00 0.00 706 LEU A C 17
ATOM 30642 O O . LEU A 1 80 ? -0.203 -3.886 -1.290 1.00 0.00 706 LEU A O 17
ATOM 30658 N N . PHE A 1 81 ? -0.032 -6.113 -1.541 1.00 0.00 707 PHE A N 17
ATOM 30659 C CA . PHE A 1 81 ? 0.584 -6.002 -2.859 1.00 0.00 707 PHE A CA 17
ATOM 30660 C C . PHE A 1 81 ? -0.381 -6.455 -3.947 1.00 0.00 707 PHE A C 17
ATOM 30661 O O . PHE A 1 81 ? -0.945 -7.547 -3.880 1.00 0.00 707 PHE A O 17
ATOM 30678 N N . LEU A 1 82 ? -0.560 -5.606 -4.952 1.00 0.00 708 LEU A N 17
ATOM 30679 C CA . LEU A 1 82 ? -1.456 -5.923 -6.057 1.00 0.00 708 LEU A CA 17
ATOM 30680 C C . LEU A 1 82 ? -0.677 -6.524 -7.223 1.00 0.00 708 LEU A C 17
ATOM 30681 O O . LEU A 1 82 ? 0.497 -6.212 -7.422 1.00 0.00 708 LEU A O 17
ATOM 30697 N N . GLY A 1 83 ? -1.335 -7.389 -7.988 1.00 0.00 709 GLY A N 17
ATOM 30698 C CA . GLY A 1 83 ? -0.690 -8.028 -9.129 1.00 0.00 709 GLY A CA 17
ATOM 30699 C C . GLY A 1 83 ? -0.267 -9.451 -8.788 1.00 0.00 709 GLY A C 17
ATOM 30700 O O . GLY A 1 83 ? -1.013 -10.194 -8.150 1.00 0.00 709 GLY A O 17
ATOM 30704 N N . GLU A 1 84 ? 0.932 -9.829 -9.218 1.00 0.00 710 GLU A N 17
ATOM 30705 C CA . GLU A 1 84 ? 1.432 -11.172 -8.949 1.00 0.00 710 GLU A CA 17
ATOM 30706 C C . GLU A 1 84 ? 2.231 -11.194 -7.644 1.00 0.00 710 GLU A C 17
ATOM 30707 O O . GLU A 1 84 ? 2.572 -10.142 -7.101 1.00 0.00 710 GLU A O 17
ATOM 30719 N N . PRO A 1 85 ? 2.528 -12.362 -7.131 1.00 0.00 711 PRO A N 17
ATOM 30720 C CA . PRO A 1 85 ? 3.298 -12.509 -5.859 1.00 0.00 711 PRO A CA 17
ATOM 30721 C C . PRO A 1 85 ? 4.650 -11.802 -5.910 1.00 0.00 711 PRO A C 17
ATOM 30722 O O . PRO A 1 85 ? 5.219 -11.594 -6.982 1.00 0.00 711 PRO A O 17
ATOM 30733 N N . PRO A 1 86 ? 5.163 -11.442 -4.766 1.00 0.00 712 PRO A N 17
ATOM 30734 C CA . PRO A 1 86 ? 6.478 -10.747 -4.641 1.00 0.00 712 PRO A CA 17
ATOM 30735 C C . PRO A 1 86 ? 7.634 -11.614 -5.133 1.00 0.00 712 PRO A C 17
ATOM 30736 O O . PRO A 1 86 ? 7.504 -12.833 -5.244 1.00 0.00 712 PRO A O 17
ATOM 30747 N N . VAL A 1 87 ? 8.762 -10.976 -5.428 1.00 0.00 713 VAL A N 17
ATOM 30748 C CA . VAL A 1 87 ? 9.933 -11.700 -5.910 1.00 0.00 713 VAL A CA 17
ATOM 30749 C C . VAL A 1 87 ? 10.708 -12.304 -4.740 1.00 0.00 713 VAL A C 17
ATOM 30750 O O . VAL A 1 87 ? 10.703 -13.519 -4.545 1.00 0.00 713 VAL A O 17
ATOM 30763 N N . ASP A 1 88 ? 11.373 -11.450 -3.969 1.00 0.00 714 ASP A N 17
ATOM 30764 C CA . ASP A 1 88 ? 12.150 -11.914 -2.825 1.00 0.00 714 ASP A CA 17
ATOM 30765 C C . ASP A 1 88 ? 11.228 -12.393 -1.706 1.00 0.00 714 ASP A C 17
ATOM 30766 O O . ASP A 1 88 ? 10.125 -11.873 -1.534 1.00 0.00 714 ASP A O 17
ATOM 30775 N N . PRO A 1 89 ? 11.661 -13.367 -0.949 1.00 0.00 715 PRO A N 17
ATOM 30776 C CA . PRO A 1 89 ? 10.862 -13.928 0.180 1.00 0.00 715 PRO A CA 17
ATOM 30777 C C . PRO A 1 89 ? 10.761 -12.956 1.356 1.00 0.00 715 PRO A C 17
ATOM 30778 O O . PRO A 1 89 ? 9.938 -13.139 2.253 1.00 0.00 715 PRO A O 17
ATOM 30789 N N . LEU A 1 90 ? 11.602 -11.926 1.344 1.00 0.00 716 LEU A N 17
ATOM 30790 C CA . LEU A 1 90 ? 11.597 -10.934 2.416 1.00 0.00 716 LEU A CA 17
ATOM 30791 C C . LEU A 1 90 ? 10.344 -10.071 2.340 1.00 0.00 716 LEU A C 17
ATOM 30792 O O . LEU A 1 90 ? 9.834 -9.609 3.361 1.00 0.00 716 LEU A O 17
ATOM 30808 N N . LEU A 1 91 ? 9.851 -9.858 1.125 1.00 0.00 717 LEU A N 17
ATOM 30809 C CA . LEU A 1 91 ? 8.655 -9.050 0.936 1.00 0.00 717 LEU A CA 17
ATOM 30810 C C . LEU A 1 91 ? 7.423 -9.866 1.309 1.00 0.00 717 LEU A C 17
ATOM 30811 O O . LEU A 1 91 ? 6.436 -9.330 1.814 1.00 0.00 717 LEU A O 17
ATOM 30827 N N . THR A 1 92 ? 7.498 -11.171 1.073 1.00 0.00 718 THR A N 17
ATOM 30828 C CA . THR A 1 92 ? 6.397 -12.061 1.407 1.00 0.00 718 THR A CA 17
ATOM 30829 C C . THR A 1 92 ? 6.190 -12.092 2.917 1.00 0.00 718 THR A C 17
ATOM 30830 O O . THR A 1 92 ? 5.061 -12.040 3.403 1.00 0.00 718 THR A O 17
ATOM 30841 N N . ALA A 1 93 ? 7.298 -12.176 3.652 1.00 0.00 719 ALA A N 17
ATOM 30842 C CA . ALA A 1 93 ? 7.240 -12.214 5.108 1.00 0.00 719 ALA A CA 17
ATOM 30843 C C . ALA A 1 93 ? 6.719 -10.896 5.669 1.00 0.00 719 ALA A C 17
ATOM 30844 O O . ALA A 1 93 ? 5.944 -10.882 6.625 1.00 0.00 719 ALA A O 17
ATOM 30851 N N . GLN A 1 94 ? 7.150 -9.788 5.075 1.00 0.00 720 GLN A N 17
ATOM 30852 C CA . GLN A 1 94 ? 6.713 -8.477 5.543 1.00 0.00 720 GLN A CA 17
ATOM 30853 C C . GLN A 1 94 ? 5.351 -8.129 4.956 1.00 0.00 720 GLN A C 17
ATOM 30854 O O . GLN A 1 94 ? 4.703 -7.174 5.385 1.00 0.00 720 GLN A O 17
ATOM 30868 N N . ALA A 1 95 ? 4.920 -8.915 3.975 1.00 0.00 721 ALA A N 17
ATOM 30869 C CA . ALA A 1 95 ? 3.629 -8.684 3.339 1.00 0.00 721 ALA A CA 17
ATOM 30870 C C . ALA A 1 95 ? 2.496 -9.137 4.253 1.00 0.00 721 ALA A C 17
ATOM 30871 O O . ALA A 1 95 ? 2.500 -10.261 4.754 1.00 0.00 721 ALA A O 17
ATOM 30878 N N . SER A 1 96 ? 1.522 -8.259 4.458 1.00 0.00 722 SER A N 17
ATOM 30879 C CA . SER A 1 96 ? 0.381 -8.585 5.305 1.00 0.00 722 SER A CA 17
ATOM 30880 C C . SER A 1 96 ? -0.686 -9.304 4.490 1.00 0.00 722 SER A C 17
ATOM 30881 O O . SER A 1 96 ? -1.515 -10.032 5.035 1.00 0.00 722 SER A O 17
ATOM 30889 N N . ALA A 1 97 ? -0.654 -9.096 3.179 1.00 0.00 723 ALA A N 17
ATOM 30890 C CA . ALA A 1 97 ? -1.619 -9.730 2.290 1.00 0.00 723 ALA A CA 17
ATOM 30891 C C . ALA A 1 97 ? -1.193 -9.559 0.837 1.00 0.00 723 ALA A C 17
ATOM 30892 O O . ALA A 1 97 ? -0.719 -8.494 0.440 1.00 0.00 723 ALA A O 17
ATOM 30899 N N . ILE A 1 98 ? -1.362 -10.615 0.049 1.00 0.00 724 ILE A N 17
ATOM 30900 C CA . ILE A 1 98 ? -0.988 -10.569 -1.358 1.00 0.00 724 ILE A CA 17
ATOM 30901 C C . ILE A 1 98 ? -2.179 -10.921 -2.243 1.00 0.00 724 ILE A C 17
ATOM 30902 O O . ILE A 1 98 ? -2.804 -11.968 -2.073 1.00 0.00 724 ILE A O 17
ATOM 30918 N N . LEU A 1 99 ? -2.482 -10.039 -3.189 1.00 0.00 725 LEU A N 17
ATOM 30919 C CA . LEU A 1 99 ? -3.597 -10.259 -4.102 1.00 0.00 725 LEU A CA 17
ATOM 30920 C C . LEU A 1 99 ? -3.090 -10.624 -5.493 1.00 0.00 725 LEU A C 17
ATOM 30921 O O . LEU A 1 99 ? -1.994 -10.227 -5.891 1.00 0.00 725 LEU A O 17
ATOM 30937 N N . SER A 1 100 ? -3.897 -11.382 -6.225 1.00 0.00 726 SER A N 17
ATOM 30938 C CA . SER A 1 100 ? -3.530 -11.798 -7.573 1.00 0.00 726 SER A CA 17
ATOM 30939 C C . SER A 1 100 ? -4.743 -12.375 -8.290 1.00 0.00 726 SER A C 17
ATOM 30940 O O . SER A 1 100 ? -4.673 -12.736 -9.465 1.00 0.00 726 SER A O 17
ATOM 30948 N N . LYS A 1 101 ? -5.857 -12.452 -7.571 1.00 0.00 727 LYS A N 17
ATOM 30949 C CA . LYS A 1 101 ? -7.092 -12.977 -8.136 1.00 0.00 727 LYS A CA 17
ATOM 30950 C C . LYS A 1 101 ? -8.245 -12.026 -7.843 1.00 0.00 727 LYS A C 17
ATOM 30951 O O . LYS A 1 101 ? -9.077 -12.294 -6.977 1.00 0.00 727 LYS A O 17
ATOM 30970 N N . PRO A 1 102 ? -8.303 -10.924 -8.540 1.00 0.00 728 PRO A N 17
ATOM 30971 C CA . PRO A 1 102 ? -9.376 -9.910 -8.342 1.00 0.00 728 PRO A CA 17
ATOM 30972 C C . PRO A 1 102 ? -10.762 -10.545 -8.331 1.00 0.00 728 PRO A C 17
ATOM 30973 O O . PRO A 1 102 ? -11.141 -11.251 -9.266 1.00 0.00 728 PRO A O 17
ATOM 30984 N N . LEU A 1 103 ? -11.511 -10.288 -7.266 1.00 0.00 729 LEU A N 17
ATOM 30985 C CA . LEU A 1 103 ? -12.854 -10.837 -7.135 1.00 0.00 729 LEU A CA 17
ATOM 30986 C C . LEU A 1 103 ? -13.492 -10.382 -5.824 1.00 0.00 729 LEU A C 17
ATOM 30987 O O . LEU A 1 103 ? -12.863 -10.425 -4.768 1.00 0.00 729 LEU A O 17
ATOM 31003 N N . ASP A 1 104 ? -14.744 -9.948 -5.900 1.00 0.00 730 ASP A N 17
ATOM 31004 C CA . ASP A 1 104 ? -15.453 -9.493 -4.709 1.00 0.00 730 ASP A CA 17
ATOM 31005 C C . ASP A 1 104 ? -14.678 -8.379 -4.012 1.00 0.00 730 ASP A C 17
ATOM 31006 O O . ASP A 1 104 ? -14.057 -8.599 -2.971 1.00 0.00 730 ASP A O 17
ATOM 31015 N N . PRO A 1 105 ? -14.706 -7.195 -4.564 1.00 0.00 731 PRO A N 17
ATOM 31016 C CA . PRO A 1 105 ? -13.992 -6.021 -3.985 1.00 0.00 731 PRO A CA 17
ATOM 31017 C C . PRO A 1 105 ? -14.255 -5.882 -2.488 1.00 0.00 731 PRO A C 17
ATOM 31018 O O . PRO A 1 105 ? -13.639 -5.058 -1.808 1.00 0.00 731 PRO A O 17
ATOM 31029 N N . GLN A 1 106 ? -15.171 -6.699 -1.983 1.00 0.00 732 GLN A N 17
ATOM 31030 C CA . GLN A 1 106 ? -15.515 -6.670 -0.569 1.00 0.00 732 GLN A CA 17
ATOM 31031 C C . GLN A 1 106 ? -14.370 -7.230 0.265 1.00 0.00 732 GLN A C 17
ATOM 31032 O O . GLN A 1 106 ? -14.210 -6.874 1.433 1.00 0.00 732 GLN A O 17
ATOM 31046 N N . LEU A 1 107 ? -13.569 -8.100 -0.341 1.00 0.00 733 LEU A N 17
ATOM 31047 C CA . LEU A 1 107 ? -12.440 -8.685 0.368 1.00 0.00 733 LEU A CA 17
ATOM 31048 C C . LEU A 1 107 ? -11.422 -7.603 0.706 1.00 0.00 733 LEU A C 17
ATOM 31049 O O . LEU A 1 107 ? -10.963 -7.505 1.844 1.00 0.00 733 LEU A O 17
ATOM 31065 N N . LEU A 1 108 ? -11.089 -6.776 -0.282 1.00 0.00 734 LEU A N 17
ATOM 31066 C CA . LEU A 1 108 ? -10.143 -5.688 -0.062 1.00 0.00 734 LEU A CA 17
ATOM 31067 C C . LEU A 1 108 ? -10.657 -4.778 1.047 1.00 0.00 734 LEU A C 17
ATOM 31068 O O . LEU A 1 108 ? -9.925 -4.426 1.974 1.00 0.00 734 LEU A O 17
ATOM 31084 N N . LEU A 1 109 ? -11.934 -4.415 0.951 1.00 0.00 735 LEU A N 17
ATOM 31085 C CA . LEU A 1 109 ? -12.549 -3.561 1.957 1.00 0.00 735 LEU A CA 17
ATOM 31086 C C . LEU A 1 109 ? -12.558 -4.265 3.308 1.00 0.00 735 LEU A C 17
ATOM 31087 O O . LEU A 1 109 ? -12.340 -3.642 4.347 1.00 0.00 735 LEU A O 17
ATOM 31103 N N . THR A 1 110 ? -12.811 -5.570 3.282 1.00 0.00 736 THR A N 17
ATOM 31104 C CA . THR A 1 110 ? -12.846 -6.360 4.506 1.00 0.00 736 THR A CA 17
ATOM 31105 C C . THR A 1 110 ? -11.516 -6.263 5.242 1.00 0.00 736 THR A C 17
ATOM 31106 O O . THR A 1 110 ? -11.480 -6.136 6.466 1.00 0.00 736 THR A O 17
ATOM 31117 N N . THR A 1 111 ? -10.422 -6.317 4.489 1.00 0.00 737 THR A N 17
ATOM 31118 C CA . THR A 1 111 ? -9.099 -6.227 5.089 1.00 0.00 737 THR A CA 17
ATOM 31119 C C . THR A 1 111 ? -8.940 -4.887 5.797 1.00 0.00 737 THR A C 17
ATOM 31120 O O . THR A 1 111 ? -8.393 -4.815 6.898 1.00 0.00 737 THR A O 17
ATOM 31131 N N . LEU A 1 112 ? -9.434 -3.828 5.163 1.00 0.00 738 LEU A N 17
ATOM 31132 C CA . LEU A 1 112 ? -9.352 -2.495 5.749 1.00 0.00 738 LEU A CA 17
ATOM 31133 C C . LEU A 1 112 ? -10.157 -2.434 7.046 1.00 0.00 738 LEU A C 17
ATOM 31134 O O . LEU A 1 112 ? -9.744 -1.804 8.019 1.00 0.00 738 LEU A O 17
ATOM 31150 N N . GLN A 1 113 ? -11.312 -3.095 7.044 1.00 0.00 739 GLN A N 17
ATOM 31151 C CA . GLN A 1 113 ? -12.182 -3.121 8.214 1.00 0.00 739 GLN A CA 17
ATOM 31152 C C . GLN A 1 113 ? -11.513 -3.851 9.377 1.00 0.00 739 GLN A C 17
ATOM 31153 O O . GLN A 1 113 ? -11.744 -3.528 10.543 1.00 0.00 739 GLN A O 17
ATOM 31167 N N . GLY A 1 114 ? -10.699 -4.849 9.047 1.00 0.00 740 GLY A N 17
ATOM 31168 C CA . GLY A 1 114 ? -10.013 -5.645 10.061 1.00 0.00 740 GLY A CA 17
ATOM 31169 C C . GLY A 1 114 ? -9.367 -4.771 11.133 1.00 0.00 740 GLY A C 17
ATOM 31170 O O . GLY A 1 114 ? -8.922 -5.275 12.164 1.00 0.00 740 GLY A O 17
ATOM 31174 N N . LEU A 1 115 ? -9.310 -3.466 10.891 1.00 0.00 741 LEU A N 17
ATOM 31175 C CA . LEU A 1 115 ? -8.706 -2.556 11.859 1.00 0.00 741 LEU A CA 17
ATOM 31176 C C . LEU A 1 115 ? -9.684 -2.245 12.988 1.00 0.00 741 LEU A C 17
ATOM 31177 O O . LEU A 1 115 ? -9.338 -2.340 14.165 1.00 0.00 741 LEU A O 17
ATOM 31193 N N . CYS A 1 116 ? -10.907 -1.882 12.618 1.00 0.00 742 CYS A N 17
ATOM 31194 C CA . CYS A 1 116 ? -11.934 -1.568 13.607 1.00 0.00 742 CYS A CA 17
ATOM 31195 C C . CYS A 1 116 ? -11.408 -0.575 14.636 1.00 0.00 742 CYS A C 17
ATOM 31196 O O . CYS A 1 116 ? -11.376 -0.868 15.831 1.00 0.00 742 CYS A O 17
ATOM 31204 N N . PRO A 1 117 ? -11.009 0.591 14.201 1.00 0.00 743 PRO A N 17
ATOM 31205 C CA . PRO A 1 117 ? -10.487 1.640 15.113 1.00 0.00 743 PRO A CA 17
ATOM 31206 C C . PRO A 1 117 ? -11.626 2.398 15.795 1.00 0.00 743 PRO A C 17
ATOM 31207 O O . PRO A 1 117 ? -12.417 3.067 15.130 1.00 0.00 743 PRO A O 17
ATOM 31218 N N . PRO A 1 118 ? -11.726 2.310 17.097 1.00 0.00 744 PRO A N 17
ATOM 31219 C CA . PRO A 1 118 ? -12.793 3.000 17.868 1.00 0.00 744 PRO A CA 17
ATOM 31220 C C . PRO A 1 118 ? -12.414 4.434 18.230 1.00 0.00 744 PRO A C 17
ATOM 31221 O O . PRO A 1 118 ? -11.237 4.748 18.408 1.00 0.00 744 PRO A O 17
ATOM 31232 N N . ASN A 1 119 ? -13.418 5.299 18.339 1.00 0.00 745 ASN A N 17
ATOM 31233 C CA . ASN A 1 119 ? -13.172 6.696 18.682 1.00 0.00 745 ASN A CA 17
ATOM 31234 C C . ASN A 1 119 ? -13.152 6.879 20.197 1.00 0.00 745 ASN A C 17
ATOM 31235 O O . ASN A 1 119 ? -13.800 7.797 20.671 1.00 0.00 745 ASN A O 17
ATOM 31247 N N . ALA A 1 1 ? -7.031 9.529 12.108 1.00 0.00 627 ALA A N 18
ATOM 31248 C CA . ALA A 1 1 ? -5.862 8.989 11.357 1.00 0.00 627 ALA A CA 18
ATOM 31249 C C . ALA A 1 1 ? -6.335 7.911 10.389 1.00 0.00 627 ALA A C 18
ATOM 31250 O O . ALA A 1 1 ? -7.375 8.054 9.748 1.00 0.00 627 ALA A O 18
ATOM 31259 N N . GLY A 1 2 ? -5.564 6.833 10.283 1.00 0.00 628 GLY A N 18
ATOM 31260 C CA . GLY A 1 2 ? -5.919 5.742 9.381 1.00 0.00 628 GLY A CA 18
ATOM 31261 C C . GLY A 1 2 ? -5.698 6.158 7.931 1.00 0.00 628 GLY A C 18
ATOM 31262 O O . GLY A 1 2 ? -6.599 6.049 7.099 1.00 0.00 628 GLY A O 18
ATOM 31266 N N . HIS A 1 3 ? -4.497 6.645 7.638 1.00 0.00 629 HIS A N 18
ATOM 31267 C CA . HIS A 1 3 ? -4.168 7.089 6.287 1.00 0.00 629 HIS A CA 18
ATOM 31268 C C . HIS A 1 3 ? -3.648 5.925 5.447 1.00 0.00 629 HIS A C 18
ATOM 31269 O O . HIS A 1 3 ? -2.945 5.052 5.951 1.00 0.00 629 HIS A O 18
ATOM 31284 N N . ILE A 1 4 ? -3.988 5.923 4.162 1.00 0.00 630 ILE A N 18
ATOM 31285 C CA . ILE A 1 4 ? -3.532 4.864 3.267 1.00 0.00 630 ILE A CA 18
ATOM 31286 C C . ILE A 1 4 ? -2.684 5.443 2.137 1.00 0.00 630 ILE A C 18
ATOM 31287 O O . ILE A 1 4 ? -3.060 6.433 1.507 1.00 0.00 630 ILE A O 18
ATOM 31303 N N . LEU A 1 5 ? -1.534 4.823 1.893 1.00 0.00 631 LEU A N 18
ATOM 31304 C CA . LEU A 1 5 ? -0.631 5.286 0.843 1.00 0.00 631 LEU A CA 18
ATOM 31305 C C . LEU A 1 5 ? -0.499 4.245 -0.261 1.00 0.00 631 LEU A C 18
ATOM 31306 O O . LEU A 1 5 ? -0.326 3.059 0.015 1.00 0.00 631 LEU A O 18
ATOM 31322 N N . LEU A 1 6 ? -0.578 4.689 -1.512 1.00 0.00 632 LEU A N 18
ATOM 31323 C CA . LEU A 1 6 ? -0.460 3.767 -2.633 1.00 0.00 632 LEU A CA 18
ATOM 31324 C C . LEU A 1 6 ? 0.438 4.334 -3.739 1.00 0.00 632 LEU A C 18
ATOM 31325 O O . LEU A 1 6 ? 0.305 5.492 -4.135 1.00 0.00 632 LEU A O 18
ATOM 31341 N N . LEU A 1 7 ? 1.341 3.494 -4.245 1.00 0.00 633 LEU A N 18
ATOM 31342 C CA . LEU A 1 7 ? 2.242 3.895 -5.326 1.00 0.00 633 LEU A CA 18
ATOM 31343 C C . LEU A 1 7 ? 1.827 3.193 -6.608 1.00 0.00 633 LEU A C 18
ATOM 31344 O O . LEU A 1 7 ? 1.751 1.964 -6.652 1.00 0.00 633 LEU A O 18
ATOM 31360 N N . GLU A 1 8 ? 1.547 3.963 -7.650 1.00 0.00 634 GLU A N 18
ATOM 31361 C CA . GLU A 1 8 ? 1.129 3.363 -8.908 1.00 0.00 634 GLU A CA 18
ATOM 31362 C C . GLU A 1 8 ? 1.340 4.314 -10.077 1.00 0.00 634 GLU A C 18
ATOM 31363 O O . GLU A 1 8 ? 1.355 5.533 -9.907 1.00 0.00 634 GLU A O 18
ATOM 31375 N N . GLU A 1 9 ? 1.485 3.740 -11.266 1.00 0.00 635 GLU A N 18
ATOM 31376 C CA . GLU A 1 9 ? 1.676 4.530 -12.474 1.00 0.00 635 GLU A CA 18
ATOM 31377 C C . GLU A 1 9 ? 0.333 4.730 -13.169 1.00 0.00 635 GLU A C 18
ATOM 31378 O O . GLU A 1 9 ? -0.651 4.075 -12.827 1.00 0.00 635 GLU A O 18
ATOM 31390 N N . GLU A 1 10 ? 0.290 5.642 -14.130 1.00 0.00 636 GLU A N 18
ATOM 31391 C CA . GLU A 1 10 ? -0.954 5.913 -14.838 1.00 0.00 636 GLU A CA 18
ATOM 31392 C C . GLU A 1 10 ? -1.998 6.444 -13.859 1.00 0.00 636 GLU A C 18
ATOM 31393 O O . GLU A 1 10 ? -2.450 5.724 -12.969 1.00 0.00 636 GLU A O 18
ATOM 31405 N N . ASP A 1 11 ? -2.365 7.710 -14.017 1.00 0.00 637 ASP A N 18
ATOM 31406 C CA . ASP A 1 11 ? -3.343 8.328 -13.129 1.00 0.00 637 ASP A CA 18
ATOM 31407 C C . ASP A 1 11 ? -4.716 7.672 -13.272 1.00 0.00 637 ASP A C 18
ATOM 31408 O O . ASP A 1 11 ? -5.519 7.701 -12.341 1.00 0.00 637 ASP A O 18
ATOM 31417 N N . GLU A 1 12 ? -4.988 7.087 -14.437 1.00 0.00 638 GLU A N 18
ATOM 31418 C CA . GLU A 1 12 ? -6.281 6.440 -14.659 1.00 0.00 638 GLU A CA 18
ATOM 31419 C C . GLU A 1 12 ? -6.453 5.259 -13.711 1.00 0.00 638 GLU A C 18
ATOM 31420 O O . GLU A 1 12 ? -7.533 5.044 -13.160 1.00 0.00 638 GLU A O 18
ATOM 31432 N N . ALA A 1 13 ? -5.380 4.503 -13.517 1.00 0.00 639 ALA A N 18
ATOM 31433 C CA . ALA A 1 13 ? -5.424 3.354 -12.623 1.00 0.00 639 ALA A CA 18
ATOM 31434 C C . ALA A 1 13 ? -5.498 3.815 -11.174 1.00 0.00 639 ALA A C 18
ATOM 31435 O O . ALA A 1 13 ? -6.239 3.252 -10.368 1.00 0.00 639 ALA A O 18
ATOM 31442 N N . ALA A 1 14 ? -4.719 4.844 -10.852 1.00 0.00 640 ALA A N 18
ATOM 31443 C CA . ALA A 1 14 ? -4.695 5.378 -9.496 1.00 0.00 640 ALA A CA 18
ATOM 31444 C C . ALA A 1 14 ? -6.025 6.038 -9.142 1.00 0.00 640 ALA A C 18
ATOM 31445 O O . ALA A 1 14 ? -6.511 5.906 -8.020 1.00 0.00 640 ALA A O 18
ATOM 31452 N N . THR A 1 15 ? -6.608 6.755 -10.099 1.00 0.00 641 THR A N 18
ATOM 31453 C CA . THR A 1 15 ? -7.877 7.432 -9.853 1.00 0.00 641 THR A CA 18
ATOM 31454 C C . THR A 1 15 ? -8.975 6.424 -9.532 1.00 0.00 641 THR A C 18
ATOM 31455 O O . THR A 1 15 ? -9.766 6.625 -8.612 1.00 0.00 641 THR A O 18
ATOM 31466 N N . VAL A 1 16 ? -9.021 5.341 -10.301 1.00 0.00 642 VAL A N 18
ATOM 31467 C CA . VAL A 1 16 ? -10.030 4.312 -10.089 1.00 0.00 642 VAL A CA 18
ATOM 31468 C C . VAL A 1 16 ? -9.950 3.759 -8.669 1.00 0.00 642 VAL A C 18
ATOM 31469 O O . VAL A 1 16 ? -10.957 3.691 -7.960 1.00 0.00 642 VAL A O 18
ATOM 31482 N N . VAL A 1 17 ? -8.747 3.373 -8.254 1.00 0.00 643 VAL A N 18
ATOM 31483 C CA . VAL A 1 17 ? -8.557 2.837 -6.911 1.00 0.00 643 VAL A CA 18
ATOM 31484 C C . VAL A 1 17 ? -8.998 3.861 -5.871 1.00 0.00 643 VAL A C 18
ATOM 31485 O O . VAL A 1 17 ? -9.614 3.513 -4.864 1.00 0.00 643 VAL A O 18
ATOM 31498 N N . CYS A 1 18 ? -8.682 5.126 -6.129 1.00 0.00 644 CYS A N 18
ATOM 31499 C CA . CYS A 1 18 ? -9.053 6.200 -5.216 1.00 0.00 644 CYS A CA 18
ATOM 31500 C C . CYS A 1 18 ? -10.564 6.251 -5.030 1.00 0.00 644 CYS A C 18
ATOM 31501 O O . CYS A 1 18 ? -11.055 6.477 -3.924 1.00 0.00 644 CYS A O 18
ATOM 31509 N N . GLU A 1 19 ? -11.300 6.038 -6.115 1.00 0.00 645 GLU A N 18
ATOM 31510 C CA . GLU A 1 19 ? -12.755 6.065 -6.043 1.00 0.00 645 GLU A CA 18
ATOM 31511 C C . GLU A 1 19 ? -13.273 4.950 -5.140 1.00 0.00 645 GLU A C 18
ATOM 31512 O O . GLU A 1 19 ? -14.254 5.132 -4.419 1.00 0.00 645 GLU A O 18
ATOM 31524 N N . MET A 1 20 ? -12.615 3.794 -5.186 1.00 0.00 646 MET A N 18
ATOM 31525 C CA . MET A 1 20 ? -13.036 2.660 -4.364 1.00 0.00 646 MET A CA 18
ATOM 31526 C C . MET A 1 20 ? -12.784 2.931 -2.881 1.00 0.00 646 MET A C 18
ATOM 31527 O O . MET A 1 20 ? -13.693 2.824 -2.056 1.00 0.00 646 MET A O 18
ATOM 31541 N N . LEU A 1 21 ? -11.543 3.274 -2.547 1.00 0.00 647 LEU A N 18
ATOM 31542 C CA . LEU A 1 21 ? -11.187 3.544 -1.160 1.00 0.00 647 LEU A CA 18
ATOM 31543 C C . LEU A 1 21 ? -11.876 4.803 -0.647 1.00 0.00 647 LEU A C 18
ATOM 31544 O O . LEU A 1 21 ? -12.377 4.830 0.478 1.00 0.00 647 LEU A O 18
ATOM 31560 N N . THR A 1 22 ? -11.902 5.847 -1.470 1.00 0.00 648 THR A N 18
ATOM 31561 C CA . THR A 1 22 ? -12.538 7.094 -1.059 1.00 0.00 648 THR A CA 18
ATOM 31562 C C . THR A 1 22 ? -13.983 6.842 -0.637 1.00 0.00 648 THR A C 18
ATOM 31563 O O . THR A 1 22 ? -14.448 7.382 0.367 1.00 0.00 648 THR A O 18
ATOM 31574 N N . ALA A 1 23 ? -14.686 6.015 -1.405 1.00 0.00 649 ALA A N 18
ATOM 31575 C CA . ALA A 1 23 ? -16.076 5.695 -1.093 1.00 0.00 649 ALA A CA 18
ATOM 31576 C C . ALA A 1 23 ? -16.160 4.807 0.145 1.00 0.00 649 ALA A C 18
ATOM 31577 O O . ALA A 1 23 ? -17.172 4.797 0.845 1.00 0.00 649 ALA A O 18
ATOM 31584 N N . ALA A 1 24 ? -15.094 4.057 0.405 1.00 0.00 650 ALA A N 18
ATOM 31585 C CA . ALA A 1 24 ? -15.067 3.162 1.556 1.00 0.00 650 ALA A CA 18
ATOM 31586 C C . ALA A 1 24 ? -14.883 3.946 2.855 1.00 0.00 650 ALA A C 18
ATOM 31587 O O . ALA A 1 24 ? -14.935 3.376 3.945 1.00 0.00 650 ALA A O 18
ATOM 31594 N N . GLY A 1 25 ? -14.677 5.254 2.738 1.00 0.00 651 GLY A N 18
ATOM 31595 C CA . GLY A 1 25 ? -14.500 6.094 3.917 1.00 0.00 651 GLY A CA 18
ATOM 31596 C C . GLY A 1 25 ? -13.022 6.286 4.243 1.00 0.00 651 GLY A C 18
ATOM 31597 O O . GLY A 1 25 ? -12.664 7.102 5.091 1.00 0.00 651 GLY A O 18
ATOM 31601 N N . PHE A 1 26 ? -12.167 5.531 3.563 1.00 0.00 652 PHE A N 18
ATOM 31602 C CA . PHE A 1 26 ? -10.730 5.630 3.788 1.00 0.00 652 PHE A CA 18
ATOM 31603 C C . PHE A 1 26 ? -10.089 6.520 2.731 1.00 0.00 652 PHE A C 18
ATOM 31604 O O . PHE A 1 26 ? -10.373 6.384 1.540 1.00 0.00 652 PHE A O 18
ATOM 31621 N N . LYS A 1 27 ? -9.223 7.429 3.168 1.00 0.00 653 LYS A N 18
ATOM 31622 C CA . LYS A 1 27 ? -8.552 8.330 2.238 1.00 0.00 653 LYS A CA 18
ATOM 31623 C C . LYS A 1 27 ? -7.214 7.738 1.807 1.00 0.00 653 LYS A C 18
ATOM 31624 O O . LYS A 1 27 ? -6.394 7.355 2.641 1.00 0.00 653 LYS A O 18
ATOM 31643 N N . VAL A 1 28 ? -7.008 7.660 0.500 1.00 0.00 654 VAL A N 18
ATOM 31644 C CA . VAL A 1 28 ? -5.773 7.106 -0.039 1.00 0.00 654 VAL A CA 18
ATOM 31645 C C . VAL A 1 28 ? -5.092 8.128 -0.940 1.00 0.00 654 VAL A C 18
ATOM 31646 O O . VAL A 1 28 ? -5.752 8.836 -1.701 1.00 0.00 654 VAL A O 18
ATOM 31659 N N . ILE A 1 29 ? -3.770 8.209 -0.847 1.00 0.00 655 ILE A N 18
ATOM 31660 C CA . ILE A 1 29 ? -3.024 9.159 -1.661 1.00 0.00 655 ILE A CA 18
ATOM 31661 C C . ILE A 1 29 ? -2.259 8.439 -2.765 1.00 0.00 655 ILE A C 18
ATOM 31662 O O . ILE A 1 29 ? -1.560 7.457 -2.515 1.00 0.00 655 ILE A O 18
ATOM 31678 N N . TRP A 1 30 ? -2.399 8.941 -3.988 1.00 0.00 656 TRP A N 18
ATOM 31679 C CA . TRP A 1 30 ? -1.719 8.347 -5.132 1.00 0.00 656 TRP A CA 18
ATOM 31680 C C . TRP A 1 30 ? -0.401 9.064 -5.400 1.00 0.00 656 TRP A C 18
ATOM 31681 O O . TRP A 1 30 ? -0.382 10.256 -5.706 1.00 0.00 656 TRP A O 18
ATOM 31702 N N . LEU A 1 31 ? 0.699 8.332 -5.280 1.00 0.00 657 LEU A N 18
ATOM 31703 C CA . LEU A 1 31 ? 2.018 8.907 -5.509 1.00 0.00 657 LEU A CA 18
ATOM 31704 C C . LEU A 1 31 ? 2.694 8.238 -6.702 1.00 0.00 657 LEU A C 18
ATOM 31705 O O . LEU A 1 31 ? 2.451 7.064 -6.986 1.00 0.00 657 LEU A O 18
ATOM 31721 N N . VAL A 1 32 ? 3.537 8.995 -7.399 1.00 0.00 658 VAL A N 18
ATOM 31722 C CA . VAL A 1 32 ? 4.244 8.466 -8.560 1.00 0.00 658 VAL A CA 18
ATOM 31723 C C . VAL A 1 32 ? 5.737 8.321 -8.265 1.00 0.00 658 VAL A C 18
ATOM 31724 O O . VAL A 1 32 ? 6.566 8.390 -9.173 1.00 0.00 658 VAL A O 18
ATOM 31737 N N . ASP A 1 33 ? 6.074 8.125 -6.991 1.00 0.00 659 ASP A N 18
ATOM 31738 C CA . ASP A 1 33 ? 7.474 7.978 -6.595 1.00 0.00 659 ASP A CA 18
ATOM 31739 C C . ASP A 1 33 ? 7.610 7.059 -5.385 1.00 0.00 659 ASP A C 18
ATOM 31740 O O . ASP A 1 33 ? 6.632 6.771 -4.695 1.00 0.00 659 ASP A O 18
ATOM 31749 N N . GLY A 1 34 ? 8.835 6.603 -5.134 1.00 0.00 660 GLY A N 18
ATOM 31750 C CA . GLY A 1 34 ? 9.096 5.715 -4.006 1.00 0.00 660 GLY A CA 18
ATOM 31751 C C . GLY A 1 34 ? 9.889 6.426 -2.914 1.00 0.00 660 GLY A C 18
ATOM 31752 O O . GLY A 1 34 ? 9.404 6.599 -1.796 1.00 0.00 660 GLY A O 18
ATOM 31756 N N . SER A 1 35 ? 11.112 6.831 -3.241 1.00 0.00 661 SER A N 18
ATOM 31757 C CA . SER A 1 35 ? 11.961 7.517 -2.273 1.00 0.00 661 SER A CA 18
ATOM 31758 C C . SER A 1 35 ? 11.286 8.787 -1.768 1.00 0.00 661 SER A C 18
ATOM 31759 O O . SER A 1 35 ? 11.338 9.099 -0.575 1.00 0.00 661 SER A O 18
ATOM 31767 N N . THR A 1 36 ? 10.643 9.513 -2.678 1.00 0.00 662 THR A N 18
ATOM 31768 C CA . THR A 1 36 ? 9.955 10.743 -2.304 1.00 0.00 662 THR A CA 18
ATOM 31769 C C . THR A 1 36 ? 8.836 10.423 -1.324 1.00 0.00 662 THR A C 18
ATOM 31770 O O . THR A 1 36 ? 8.556 11.191 -0.399 1.00 0.00 662 THR A O 18
ATOM 31781 N N . ALA A 1 37 ? 8.207 9.272 -1.531 1.00 0.00 663 ALA A N 18
ATOM 31782 C CA . ALA A 1 37 ? 7.123 8.843 -0.663 1.00 0.00 663 ALA A CA 18
ATOM 31783 C C . ALA A 1 37 ? 7.613 8.703 0.766 1.00 0.00 663 ALA A C 18
ATOM 31784 O O . ALA A 1 37 ? 6.957 9.153 1.694 1.00 0.00 663 ALA A O 18
ATOM 31791 N N . LEU A 1 38 ? 8.770 8.070 0.932 1.00 0.00 664 LEU A N 18
ATOM 31792 C CA . LEU A 1 38 ? 9.338 7.861 2.258 1.00 0.00 664 LEU A CA 18
ATOM 31793 C C . LEU A 1 38 ? 9.549 9.189 2.981 1.00 0.00 664 LEU A C 18
ATOM 31794 O O . LEU A 1 38 ? 9.254 9.309 4.176 1.00 0.00 664 LEU A O 18
ATOM 31810 N N . ASP A 1 39 ? 10.055 10.183 2.261 1.00 0.00 665 ASP A N 18
ATOM 31811 C CA . ASP A 1 39 ? 10.299 11.484 2.868 1.00 0.00 665 ASP A CA 18
ATOM 31812 C C . ASP A 1 39 ? 9.010 12.036 3.462 1.00 0.00 665 ASP A C 18
ATOM 31813 O O . ASP A 1 39 ? 9.018 12.628 4.539 1.00 0.00 665 ASP A O 18
ATOM 31822 N N . GLN A 1 40 ? 7.903 11.838 2.758 1.00 0.00 666 GLN A N 18
ATOM 31823 C CA . GLN A 1 40 ? 6.619 12.322 3.243 1.00 0.00 666 GLN A CA 18
ATOM 31824 C C . GLN A 1 40 ? 5.871 11.231 4.011 1.00 0.00 666 GLN A C 18
ATOM 31825 O O . GLN A 1 40 ? 5.037 11.526 4.867 1.00 0.00 666 GLN A O 18
ATOM 31839 N N . LEU A 1 41 ? 6.166 9.972 3.695 1.00 0.00 667 LEU A N 18
ATOM 31840 C CA . LEU A 1 41 ? 5.502 8.852 4.357 1.00 0.00 667 LEU A CA 18
ATOM 31841 C C . LEU A 1 41 ? 5.612 8.969 5.868 1.00 0.00 667 LEU A C 18
ATOM 31842 O O . LEU A 1 41 ? 4.691 8.596 6.594 1.00 0.00 667 LEU A O 18
ATOM 31858 N N . ASP A 1 42 ? 6.738 9.484 6.345 1.00 0.00 668 ASP A N 18
ATOM 31859 C CA . ASP A 1 42 ? 6.926 9.625 7.780 1.00 0.00 668 ASP A CA 18
ATOM 31860 C C . ASP A 1 42 ? 5.770 10.425 8.365 1.00 0.00 668 ASP A C 18
ATOM 31861 O O . ASP A 1 42 ? 5.290 10.138 9.460 1.00 0.00 668 ASP A O 18
ATOM 31870 N N . LEU A 1 43 ? 5.322 11.425 7.614 1.00 0.00 669 LEU A N 18
ATOM 31871 C CA . LEU A 1 43 ? 4.211 12.264 8.049 1.00 0.00 669 LEU A CA 18
ATOM 31872 C C . LEU A 1 43 ? 2.877 11.544 7.872 1.00 0.00 669 LEU A C 18
ATOM 31873 O O . LEU A 1 43 ? 1.961 11.718 8.676 1.00 0.00 669 LEU A O 18
ATOM 31889 N N . LEU A 1 44 ? 2.763 10.751 6.806 1.00 0.00 670 LEU A N 18
ATOM 31890 C CA . LEU A 1 44 ? 1.517 10.038 6.536 1.00 0.00 670 LEU A CA 18
ATOM 31891 C C . LEU A 1 44 ? 1.292 8.923 7.551 1.00 0.00 670 LEU A C 18
ATOM 31892 O O . LEU A 1 44 ? 0.169 8.709 8.009 1.00 0.00 670 LEU A O 18
ATOM 31908 N N . GLN A 1 45 ? 2.359 8.202 7.889 1.00 0.00 671 GLN A N 18
ATOM 31909 C CA . GLN A 1 45 ? 2.243 7.102 8.839 1.00 0.00 671 GLN A CA 18
ATOM 31910 C C . GLN A 1 45 ? 0.967 6.317 8.552 1.00 0.00 671 GLN A C 18
ATOM 31911 O O . GLN A 1 45 ? 0.037 6.298 9.358 1.00 0.00 671 GLN A O 18
ATOM 31925 N N . PRO A 1 46 ? 0.907 5.698 7.401 1.00 0.00 672 PRO A N 18
ATOM 31926 C CA . PRO A 1 46 ? -0.280 4.919 6.959 1.00 0.00 672 PRO A CA 18
ATOM 31927 C C . PRO A 1 46 ? -0.372 3.537 7.598 1.00 0.00 672 PRO A C 18
ATOM 31928 O O . PRO A 1 46 ? 0.624 2.983 8.062 1.00 0.00 672 PRO A O 18
ATOM 31939 N N . ILE A 1 47 ? -1.584 2.989 7.609 1.00 0.00 673 ILE A N 18
ATOM 31940 C CA . ILE A 1 47 ? -1.821 1.671 8.183 1.00 0.00 673 ILE A CA 18
ATOM 31941 C C . ILE A 1 47 ? -1.740 0.594 7.104 1.00 0.00 673 ILE A C 18
ATOM 31942 O O . ILE A 1 47 ? -1.511 -0.578 7.401 1.00 0.00 673 ILE A O 18
ATOM 31958 N N . VAL A 1 48 ? -1.918 1.004 5.851 1.00 0.00 674 VAL A N 18
ATOM 31959 C CA . VAL A 1 48 ? -1.851 0.066 4.735 1.00 0.00 674 VAL A CA 18
ATOM 31960 C C . VAL A 1 48 ? -1.174 0.714 3.531 1.00 0.00 674 VAL A C 18
ATOM 31961 O O . VAL A 1 48 ? -1.429 1.876 3.213 1.00 0.00 674 VAL A O 18
ATOM 31974 N N . ILE A 1 49 ? -0.305 -0.042 2.869 1.00 0.00 675 ILE A N 18
ATOM 31975 C CA . ILE A 1 49 ? 0.403 0.478 1.709 1.00 0.00 675 ILE A CA 18
ATOM 31976 C C . ILE A 1 49 ? 0.237 -0.450 0.506 1.00 0.00 675 ILE A C 18
ATOM 31977 O O . ILE A 1 49 ? 0.632 -1.615 0.553 1.00 0.00 675 ILE A O 18
ATOM 31993 N N . LEU A 1 50 ? -0.334 0.076 -0.577 1.00 0.00 676 LEU A N 18
ATOM 31994 C CA . LEU A 1 50 ? -0.525 -0.716 -1.789 1.00 0.00 676 LEU A CA 18
ATOM 31995 C C . LEU A 1 50 ? 0.454 -0.262 -2.865 1.00 0.00 676 LEU A C 18
ATOM 31996 O O . LEU A 1 50 ? 0.618 0.934 -3.098 1.00 0.00 676 LEU A O 18
ATOM 32012 N N . MET A 1 51 ? 1.099 -1.214 -3.521 1.00 0.00 677 MET A N 18
ATOM 32013 C CA . MET A 1 51 ? 2.053 -0.873 -4.571 1.00 0.00 677 MET A CA 18
ATOM 32014 C C . MET A 1 51 ? 1.928 -1.816 -5.765 1.00 0.00 677 MET A C 18
ATOM 32015 O O . MET A 1 51 ? 1.821 -3.032 -5.604 1.00 0.00 677 MET A O 18
ATOM 32029 N N . ALA A 1 52 ? 1.957 -1.239 -6.964 1.00 0.00 678 ALA A N 18
ATOM 32030 C CA . ALA A 1 52 ? 1.863 -2.022 -8.191 1.00 0.00 678 ALA A CA 18
ATOM 32031 C C . ALA A 1 52 ? 3.099 -2.902 -8.356 1.00 0.00 678 ALA A C 18
ATOM 32032 O O . ALA A 1 52 ? 4.202 -2.505 -7.985 1.00 0.00 678 ALA A O 18
ATOM 32039 N N . TRP A 1 53 ? 2.913 -4.098 -8.910 1.00 0.00 679 TRP A N 18
ATOM 32040 C CA . TRP A 1 53 ? 4.034 -5.011 -9.103 1.00 0.00 679 TRP A CA 18
ATOM 32041 C C . TRP A 1 53 ? 4.339 -5.227 -10.586 1.00 0.00 679 TRP A C 18
ATOM 32042 O O . TRP A 1 53 ? 5.496 -5.415 -10.961 1.00 0.00 679 TRP A O 18
ATOM 32063 N N . PRO A 1 54 ? 3.338 -5.214 -11.431 1.00 0.00 680 PRO A N 18
ATOM 32064 C CA . PRO A 1 54 ? 3.536 -5.423 -12.895 1.00 0.00 680 PRO A CA 18
ATOM 32065 C C . PRO A 1 54 ? 4.530 -4.427 -13.506 1.00 0.00 680 PRO A C 18
ATOM 32066 O O . PRO A 1 54 ? 5.380 -4.810 -14.310 1.00 0.00 680 PRO A O 18
ATOM 32077 N N . PRO A 1 55 ? 4.446 -3.169 -13.145 1.00 0.00 681 PRO A N 18
ATOM 32078 C CA . PRO A 1 55 ? 5.362 -2.116 -13.671 1.00 0.00 681 PRO A CA 18
ATOM 32079 C C . PRO A 1 55 ? 6.675 -2.072 -12.895 1.00 0.00 681 PRO A C 18
ATOM 32080 O O . PRO A 1 55 ? 6.777 -2.641 -11.808 1.00 0.00 681 PRO A O 18
ATOM 32091 N N . PRO A 1 56 ? 7.672 -1.411 -13.421 1.00 0.00 682 PRO A N 18
ATOM 32092 C CA . PRO A 1 56 ? 8.995 -1.296 -12.749 1.00 0.00 682 PRO A CA 18
ATOM 32093 C C . PRO A 1 56 ? 8.852 -0.852 -11.297 1.00 0.00 682 PRO A C 18
ATOM 32094 O O . PRO A 1 56 ? 8.871 -1.674 -10.380 1.00 0.00 682 PRO A O 18
ATOM 32105 N N . ASP A 1 57 ? 8.708 0.451 -11.096 1.00 0.00 683 ASP A N 18
ATOM 32106 C CA . ASP A 1 57 ? 8.563 0.990 -9.752 1.00 0.00 683 ASP A CA 18
ATOM 32107 C C . ASP A 1 57 ? 9.746 0.561 -8.891 1.00 0.00 683 ASP A C 18
ATOM 32108 O O . ASP A 1 57 ? 9.578 0.151 -7.743 1.00 0.00 683 ASP A O 18
ATOM 32117 N N . GLN A 1 58 ? 10.940 0.649 -9.467 1.00 0.00 684 GLN A N 18
ATOM 32118 C CA . GLN A 1 58 ? 12.157 0.261 -8.763 1.00 0.00 684 GLN A CA 18
ATOM 32119 C C . GLN A 1 58 ? 12.305 1.062 -7.476 1.00 0.00 684 GLN A C 18
ATOM 32120 O O . GLN A 1 58 ? 12.869 0.581 -6.493 1.00 0.00 684 GLN A O 18
ATOM 32134 N N . SER A 1 59 ? 11.789 2.287 -7.490 1.00 0.00 685 SER A N 18
ATOM 32135 C CA . SER A 1 59 ? 11.859 3.153 -6.320 1.00 0.00 685 SER A CA 18
ATOM 32136 C C . SER A 1 59 ? 11.054 2.564 -5.165 1.00 0.00 685 SER A C 18
ATOM 32137 O O . SER A 1 59 ? 11.339 2.832 -3.998 1.00 0.00 685 SER A O 18
ATOM 32145 N N . CYS A 1 60 ? 10.049 1.763 -5.499 1.00 0.00 686 CYS A N 18
ATOM 32146 C CA . CYS A 1 60 ? 9.208 1.141 -4.481 1.00 0.00 686 CYS A CA 18
ATOM 32147 C C . CYS A 1 60 ? 10.044 0.261 -3.562 1.00 0.00 686 CYS A C 18
ATOM 32148 O O . CYS A 1 60 ? 9.702 0.063 -2.395 1.00 0.00 686 CYS A O 18
ATOM 32156 N N . LEU A 1 61 ? 11.138 -0.267 -4.095 1.00 0.00 687 LEU A N 18
ATOM 32157 C CA . LEU A 1 61 ? 12.005 -1.126 -3.304 1.00 0.00 687 LEU A CA 18
ATOM 32158 C C . LEU A 1 61 ? 12.587 -0.343 -2.136 1.00 0.00 687 LEU A C 18
ATOM 32159 O O . LEU A 1 61 ? 12.753 -0.880 -1.044 1.00 0.00 687 LEU A O 18
ATOM 32175 N N . LEU A 1 62 ? 12.887 0.933 -2.371 1.00 0.00 688 LEU A N 18
ATOM 32176 C CA . LEU A 1 62 ? 13.443 1.779 -1.321 1.00 0.00 688 LEU A CA 18
ATOM 32177 C C . LEU A 1 62 ? 12.406 2.044 -0.234 1.00 0.00 688 LEU A C 18
ATOM 32178 O O . LEU A 1 62 ? 12.737 2.082 0.950 1.00 0.00 688 LEU A O 18
ATOM 32194 N N . LEU A 1 63 ? 11.151 2.221 -0.632 1.00 0.00 689 LEU A N 18
ATOM 32195 C CA . LEU A 1 63 ? 10.098 2.472 0.341 1.00 0.00 689 LEU A CA 18
ATOM 32196 C C . LEU A 1 63 ? 10.063 1.342 1.358 1.00 0.00 689 LEU A C 18
ATOM 32197 O O . LEU A 1 63 ? 9.998 1.578 2.564 1.00 0.00 689 LEU A O 18
ATOM 32213 N N . LEU A 1 64 ? 10.114 0.110 0.862 1.00 0.00 690 LEU A N 18
ATOM 32214 C CA . LEU A 1 64 ? 10.094 -1.049 1.743 1.00 0.00 690 LEU A CA 18
ATOM 32215 C C . LEU A 1 64 ? 11.316 -1.053 2.659 1.00 0.00 690 LEU A C 18
ATOM 32216 O O . LEU A 1 64 ? 11.215 -1.404 3.834 1.00 0.00 690 LEU A O 18
ATOM 32232 N N . GLN A 1 65 ? 12.470 -0.663 2.121 1.00 0.00 691 GLN A N 18
ATOM 32233 C CA . GLN A 1 65 ? 13.691 -0.632 2.921 1.00 0.00 691 GLN A CA 18
ATOM 32234 C C . GLN A 1 65 ? 13.541 0.344 4.081 1.00 0.00 691 GLN A C 18
ATOM 32235 O O . GLN A 1 65 ? 13.967 0.063 5.201 1.00 0.00 691 GLN A O 18
ATOM 32249 N N . HIS A 1 66 ? 12.928 1.489 3.806 1.00 0.00 692 HIS A N 18
ATOM 32250 C CA . HIS A 1 66 ? 12.721 2.497 4.837 1.00 0.00 692 HIS A CA 18
ATOM 32251 C C . HIS A 1 66 ? 11.882 1.939 5.984 1.00 0.00 692 HIS A C 18
ATOM 32252 O O . HIS A 1 66 ? 12.240 2.081 7.157 1.00 0.00 692 HIS A O 18
ATOM 32267 N N . LEU A 1 67 ? 10.768 1.295 5.644 1.00 0.00 693 LEU A N 18
ATOM 32268 C CA . LEU A 1 67 ? 9.902 0.721 6.665 1.00 0.00 693 LEU A CA 18
ATOM 32269 C C . LEU A 1 67 ? 10.708 -0.200 7.572 1.00 0.00 693 LEU A C 18
ATOM 32270 O O . LEU A 1 67 ? 10.544 -0.187 8.792 1.00 0.00 693 LEU A O 18
ATOM 32286 N N . ARG A 1 68 ? 11.586 -0.991 6.967 1.00 0.00 694 ARG A N 18
ATOM 32287 C CA . ARG A 1 68 ? 12.424 -1.913 7.725 1.00 0.00 694 ARG A CA 18
ATOM 32288 C C . ARG A 1 68 ? 13.394 -1.143 8.618 1.00 0.00 694 ARG A C 18
ATOM 32289 O O . ARG A 1 68 ? 13.832 -1.641 9.655 1.00 0.00 694 ARG A O 18
ATOM 32310 N N . GLU A 1 69 ? 13.742 0.064 8.184 1.00 0.00 695 GLU A N 18
ATOM 32311 C CA . GLU A 1 69 ? 14.683 0.901 8.918 1.00 0.00 695 GLU A CA 18
ATOM 32312 C C . GLU A 1 69 ? 14.118 1.346 10.268 1.00 0.00 695 GLU A C 18
ATOM 32313 O O . GLU A 1 69 ? 14.850 1.398 11.259 1.00 0.00 695 GLU A O 18
ATOM 32325 N N . HIS A 1 70 ? 12.829 1.676 10.317 1.00 0.00 696 HIS A N 18
ATOM 32326 C CA . HIS A 1 70 ? 12.237 2.116 11.582 1.00 0.00 696 HIS A CA 18
ATOM 32327 C C . HIS A 1 70 ? 10.823 1.570 11.783 1.00 0.00 696 HIS A C 18
ATOM 32328 O O . HIS A 1 70 ? 10.447 1.217 12.900 1.00 0.00 696 HIS A O 18
ATOM 32343 N N . GLN A 1 71 ? 10.042 1.510 10.713 1.00 0.00 697 GLN A N 18
ATOM 32344 C CA . GLN A 1 71 ? 8.672 1.012 10.812 1.00 0.00 697 GLN A CA 18
ATOM 32345 C C . GLN A 1 71 ? 8.649 -0.427 11.329 1.00 0.00 697 GLN A C 18
ATOM 32346 O O . GLN A 1 71 ? 7.651 -0.873 11.893 1.00 0.00 697 GLN A O 18
ATOM 32360 N N . ALA A 1 72 ? 9.744 -1.156 11.121 1.00 0.00 698 ALA A N 18
ATOM 32361 C CA . ALA A 1 72 ? 9.823 -2.549 11.562 1.00 0.00 698 ALA A CA 18
ATOM 32362 C C . ALA A 1 72 ? 10.262 -2.651 13.023 1.00 0.00 698 ALA A C 18
ATOM 32363 O O . ALA A 1 72 ? 11.080 -1.857 13.490 1.00 0.00 698 ALA A O 18
ATOM 32370 N N . ASP A 1 73 ? 9.704 -3.645 13.727 1.00 0.00 699 ASP A N 18
ATOM 32371 C CA . ASP A 1 73 ? 10.012 -3.890 15.142 1.00 0.00 699 ASP A CA 18
ATOM 32372 C C . ASP A 1 73 ? 8.846 -3.496 16.063 1.00 0.00 699 ASP A C 18
ATOM 32373 O O . ASP A 1 73 ? 8.558 -4.211 17.024 1.00 0.00 699 ASP A O 18
ATOM 32382 N N . PRO A 1 74 ? 8.157 -2.409 15.802 1.00 0.00 700 PRO A N 18
ATOM 32383 C CA . PRO A 1 74 ? 7.005 -1.978 16.639 1.00 0.00 700 PRO A CA 18
ATOM 32384 C C . PRO A 1 74 ? 5.710 -2.660 16.204 1.00 0.00 700 PRO A C 18
ATOM 32385 O O . PRO A 1 74 ? 5.415 -3.781 16.618 1.00 0.00 700 PRO A O 18
ATOM 32396 N N . HIS A 1 75 ? 4.952 -1.977 15.352 1.00 0.00 701 HIS A N 18
ATOM 32397 C CA . HIS A 1 75 ? 3.700 -2.522 14.845 1.00 0.00 701 HIS A CA 18
ATOM 32398 C C . HIS A 1 75 ? 3.657 -2.389 13.325 1.00 0.00 701 HIS A C 18
ATOM 32399 O O . HIS A 1 75 ? 2.987 -1.511 12.785 1.00 0.00 701 HIS A O 18
ATOM 32414 N N . PRO A 1 76 ? 4.372 -3.235 12.637 1.00 0.00 702 PRO A N 18
ATOM 32415 C CA . PRO A 1 76 ? 4.437 -3.216 11.150 1.00 0.00 702 PRO A CA 18
ATOM 32416 C C . PRO A 1 76 ? 3.051 -3.136 10.506 1.00 0.00 702 PRO A C 18
ATOM 32417 O O . PRO A 1 76 ? 2.170 -3.937 10.820 1.00 0.00 702 PRO A O 18
ATOM 32428 N N . PRO A 1 77 ? 2.845 -2.197 9.614 1.00 0.00 703 PRO A N 18
ATOM 32429 C CA . PRO A 1 77 ? 1.539 -2.025 8.913 1.00 0.00 703 PRO A CA 18
ATOM 32430 C C . PRO A 1 77 ? 1.307 -3.107 7.862 1.00 0.00 703 PRO A C 18
ATOM 32431 O O . PRO A 1 77 ? 2.241 -3.794 7.447 1.00 0.00 703 PRO A O 18
ATOM 32442 N N . LEU A 1 78 ? 0.058 -3.250 7.433 1.00 0.00 704 LEU A N 18
ATOM 32443 C CA . LEU A 1 78 ? -0.285 -4.248 6.426 1.00 0.00 704 LEU A CA 18
ATOM 32444 C C . LEU A 1 78 ? 0.118 -3.752 5.035 1.00 0.00 704 LEU A C 18
ATOM 32445 O O . LEU A 1 78 ? -0.030 -2.571 4.723 1.00 0.00 704 LEU A O 18
ATOM 32461 N N . VAL A 1 79 ? 0.640 -4.655 4.207 1.00 0.00 705 VAL A N 18
ATOM 32462 C CA . VAL A 1 79 ? 1.071 -4.284 2.859 1.00 0.00 705 VAL A CA 18
ATOM 32463 C C . VAL A 1 79 ? 0.340 -5.105 1.803 1.00 0.00 705 VAL A C 18
ATOM 32464 O O . VAL A 1 79 ? 0.215 -6.325 1.925 1.00 0.00 705 VAL A O 18
ATOM 32477 N N . LEU A 1 80 ? -0.135 -4.430 0.761 1.00 0.00 706 LEU A N 18
ATOM 32478 C CA . LEU A 1 80 ? -0.843 -5.113 -0.315 1.00 0.00 706 LEU A CA 18
ATOM 32479 C C . LEU A 1 80 ? -0.074 -5.009 -1.628 1.00 0.00 706 LEU A C 18
ATOM 32480 O O . LEU A 1 80 ? 0.352 -3.924 -2.023 1.00 0.00 706 LEU A O 18
ATOM 32496 N N . PHE A 1 81 ? 0.078 -6.138 -2.313 1.00 0.00 707 PHE A N 18
ATOM 32497 C CA . PHE A 1 81 ? 0.774 -6.148 -3.595 1.00 0.00 707 PHE A CA 18
ATOM 32498 C C . PHE A 1 81 ? -0.205 -6.454 -4.721 1.00 0.00 707 PHE A C 18
ATOM 32499 O O . PHE A 1 81 ? -0.926 -7.451 -4.679 1.00 0.00 707 PHE A O 18
ATOM 32516 N N . LEU A 1 82 ? -0.231 -5.586 -5.722 1.00 0.00 708 LEU A N 18
ATOM 32517 C CA . LEU A 1 82 ? -1.131 -5.765 -6.852 1.00 0.00 708 LEU A CA 18
ATOM 32518 C C . LEU A 1 82 ? -0.417 -6.486 -7.991 1.00 0.00 708 LEU A C 18
ATOM 32519 O O . LEU A 1 82 ? 0.791 -6.335 -8.169 1.00 0.00 708 LEU A O 18
ATOM 32535 N N . GLY A 1 83 ? -1.167 -7.271 -8.758 1.00 0.00 709 GLY A N 18
ATOM 32536 C CA . GLY A 1 83 ? -0.584 -8.006 -9.875 1.00 0.00 709 GLY A CA 18
ATOM 32537 C C . GLY A 1 83 ? -0.102 -9.388 -9.443 1.00 0.00 709 GLY A C 18
ATOM 32538 O O . GLY A 1 83 ? -0.848 -10.156 -8.833 1.00 0.00 709 GLY A O 18
ATOM 32542 N N . GLU A 1 84 ? 1.147 -9.703 -9.775 1.00 0.00 710 GLU A N 18
ATOM 32543 C CA . GLU A 1 84 ? 1.718 -11.001 -9.430 1.00 0.00 710 GLU A CA 18
ATOM 32544 C C . GLU A 1 84 ? 2.359 -10.960 -8.039 1.00 0.00 710 GLU A C 18
ATOM 32545 O O . GLU A 1 84 ? 2.625 -9.879 -7.512 1.00 0.00 710 GLU A O 18
ATOM 32557 N N . PRO A 1 85 ? 2.618 -12.100 -7.431 1.00 0.00 711 PRO A N 18
ATOM 32558 C CA . PRO A 1 85 ? 3.245 -12.154 -6.076 1.00 0.00 711 PRO A CA 18
ATOM 32559 C C . PRO A 1 85 ? 4.703 -11.677 -6.097 1.00 0.00 711 PRO A C 18
ATOM 32560 O O . PRO A 1 85 ? 5.455 -12.008 -7.015 1.00 0.00 711 PRO A O 18
ATOM 32571 N N . PRO A 1 86 ? 5.118 -10.916 -5.111 1.00 0.00 712 PRO A N 18
ATOM 32572 C CA . PRO A 1 86 ? 6.519 -10.403 -5.031 1.00 0.00 712 PRO A CA 18
ATOM 32573 C C . PRO A 1 86 ? 7.557 -11.497 -5.276 1.00 0.00 712 PRO A C 18
ATOM 32574 O O . PRO A 1 86 ? 7.310 -12.673 -5.011 1.00 0.00 712 PRO A O 18
ATOM 32585 N N . VAL A 1 87 ? 8.719 -11.099 -5.789 1.00 0.00 713 VAL A N 18
ATOM 32586 C CA . VAL A 1 87 ? 9.788 -12.053 -6.072 1.00 0.00 713 VAL A CA 18
ATOM 32587 C C . VAL A 1 87 ? 10.616 -12.341 -4.818 1.00 0.00 713 VAL A C 18
ATOM 32588 O O . VAL A 1 87 ? 10.900 -13.499 -4.513 1.00 0.00 713 VAL A O 18
ATOM 32601 N N . ASP A 1 88 ? 11.004 -11.289 -4.092 1.00 0.00 714 ASP A N 18
ATOM 32602 C CA . ASP A 1 88 ? 11.798 -11.471 -2.876 1.00 0.00 714 ASP A CA 18
ATOM 32603 C C . ASP A 1 88 ? 10.935 -12.055 -1.758 1.00 0.00 714 ASP A C 18
ATOM 32604 O O . ASP A 1 88 ? 9.735 -11.786 -1.684 1.00 0.00 714 ASP A O 18
ATOM 32613 N N . PRO A 1 89 ? 11.521 -12.852 -0.900 1.00 0.00 715 PRO A N 18
ATOM 32614 C CA . PRO A 1 89 ? 10.794 -13.501 0.233 1.00 0.00 715 PRO A CA 18
ATOM 32615 C C . PRO A 1 89 ? 10.441 -12.528 1.357 1.00 0.00 715 PRO A C 18
ATOM 32616 O O . PRO A 1 89 ? 9.499 -12.763 2.114 1.00 0.00 715 PRO A O 18
ATOM 32627 N N . LEU A 1 90 ? 11.201 -11.446 1.474 1.00 0.00 716 LEU A N 18
ATOM 32628 C CA . LEU A 1 90 ? 10.945 -10.470 2.525 1.00 0.00 716 LEU A CA 18
ATOM 32629 C C . LEU A 1 90 ? 9.656 -9.704 2.254 1.00 0.00 716 LEU A C 18
ATOM 32630 O O . LEU A 1 90 ? 8.978 -9.270 3.185 1.00 0.00 716 LEU A O 18
ATOM 32646 N N . LEU A 1 91 ? 9.314 -9.543 0.979 1.00 0.00 717 LEU A N 18
ATOM 32647 C CA . LEU A 1 91 ? 8.094 -8.831 0.625 1.00 0.00 717 LEU A CA 18
ATOM 32648 C C . LEU A 1 91 ? 6.887 -9.736 0.833 1.00 0.00 717 LEU A C 18
ATOM 32649 O O . LEU A 1 91 ? 5.861 -9.304 1.358 1.00 0.00 717 LEU A O 18
ATOM 32665 N N . THR A 1 92 ? 7.023 -11.001 0.445 1.00 0.00 718 THR A N 18
ATOM 32666 C CA . THR A 1 92 ? 5.936 -11.952 0.627 1.00 0.00 718 THR A CA 18
ATOM 32667 C C . THR A 1 92 ? 5.667 -12.137 2.112 1.00 0.00 718 THR A C 18
ATOM 32668 O O . THR A 1 92 ? 4.517 -12.173 2.548 1.00 0.00 718 THR A O 18
ATOM 32679 N N . ALA A 1 93 ? 6.743 -12.247 2.887 1.00 0.00 719 ALA A N 18
ATOM 32680 C CA . ALA A 1 93 ? 6.618 -12.415 4.325 1.00 0.00 719 ALA A CA 18
ATOM 32681 C C . ALA A 1 93 ? 6.011 -11.161 4.945 1.00 0.00 719 ALA A C 18
ATOM 32682 O O . ALA A 1 93 ? 5.193 -11.242 5.860 1.00 0.00 719 ALA A O 18
ATOM 32689 N N . GLN A 1 94 ? 6.419 -9.999 4.435 1.00 0.00 720 GLN A N 18
ATOM 32690 C CA . GLN A 1 94 ? 5.908 -8.731 4.943 1.00 0.00 720 GLN A CA 18
ATOM 32691 C C . GLN A 1 94 ? 4.576 -8.377 4.288 1.00 0.00 720 GLN A C 18
ATOM 32692 O O . GLN A 1 94 ? 3.863 -7.489 4.753 1.00 0.00 720 GLN A O 18
ATOM 32706 N N . ALA A 1 95 ? 4.244 -9.071 3.205 1.00 0.00 721 ALA A N 18
ATOM 32707 C CA . ALA A 1 95 ? 2.994 -8.800 2.504 1.00 0.00 721 ALA A CA 18
ATOM 32708 C C . ALA A 1 95 ? 1.800 -9.282 3.320 1.00 0.00 721 ALA A C 18
ATOM 32709 O O . ALA A 1 95 ? 1.754 -10.432 3.760 1.00 0.00 721 ALA A O 18
ATOM 32716 N N . SER A 1 96 ? 0.831 -8.393 3.513 1.00 0.00 722 SER A N 18
ATOM 32717 C CA . SER A 1 96 ? -0.366 -8.732 4.272 1.00 0.00 722 SER A CA 18
ATOM 32718 C C . SER A 1 96 ? -1.400 -9.393 3.369 1.00 0.00 722 SER A C 18
ATOM 32719 O O . SER A 1 96 ? -2.256 -10.147 3.833 1.00 0.00 722 SER A O 18
ATOM 32727 N N . ALA A 1 97 ? -1.310 -9.104 2.077 1.00 0.00 723 ALA A N 18
ATOM 32728 C CA . ALA A 1 97 ? -2.238 -9.674 1.108 1.00 0.00 723 ALA A CA 18
ATOM 32729 C C . ALA A 1 97 ? -1.781 -9.353 -0.309 1.00 0.00 723 ALA A C 18
ATOM 32730 O O . ALA A 1 97 ? -1.003 -8.423 -0.525 1.00 0.00 723 ALA A O 18
ATOM 32737 N N . ILE A 1 98 ? -2.262 -10.133 -1.269 1.00 0.00 724 ILE A N 18
ATOM 32738 C CA . ILE A 1 98 ? -1.884 -9.927 -2.660 1.00 0.00 724 ILE A CA 18
ATOM 32739 C C . ILE A 1 98 ? -3.100 -10.033 -3.572 1.00 0.00 724 ILE A C 18
ATOM 32740 O O . ILE A 1 98 ? -3.822 -11.030 -3.548 1.00 0.00 724 ILE A O 18
ATOM 32756 N N . LEU A 1 99 ? -3.316 -9.001 -4.380 1.00 0.00 725 LEU A N 18
ATOM 32757 C CA . LEU A 1 99 ? -4.444 -8.994 -5.303 1.00 0.00 725 LEU A CA 18
ATOM 32758 C C . LEU A 1 99 ? -3.948 -9.184 -6.731 1.00 0.00 725 LEU A C 18
ATOM 32759 O O . LEU A 1 99 ? -3.073 -8.453 -7.192 1.00 0.00 725 LEU A O 18
ATOM 32775 N N . SER A 1 100 ? -4.510 -10.164 -7.431 1.00 0.00 726 SER A N 18
ATOM 32776 C CA . SER A 1 100 ? -4.108 -10.425 -8.808 1.00 0.00 726 SER A CA 18
ATOM 32777 C C . SER A 1 100 ? -4.574 -9.295 -9.720 1.00 0.00 726 SER A C 18
ATOM 32778 O O . SER A 1 100 ? -3.842 -8.336 -9.963 1.00 0.00 726 SER A O 18
ATOM 32786 N N . LYS A 1 101 ? -5.794 -9.420 -10.222 1.00 0.00 727 LYS A N 18
ATOM 32787 C CA . LYS A 1 101 ? -6.352 -8.406 -11.111 1.00 0.00 727 LYS A CA 18
ATOM 32788 C C . LYS A 1 101 ? -7.796 -8.051 -10.736 1.00 0.00 727 LYS A C 18
ATOM 32789 O O . LYS A 1 101 ? -8.213 -6.904 -10.893 1.00 0.00 727 LYS A O 18
ATOM 32808 N N . PRO A 1 102 ? -8.570 -9.000 -10.264 1.00 0.00 728 PRO A N 18
ATOM 32809 C CA . PRO A 1 102 ? -9.996 -8.755 -9.888 1.00 0.00 728 PRO A CA 18
ATOM 32810 C C . PRO A 1 102 ? -10.147 -7.658 -8.836 1.00 0.00 728 PRO A C 18
ATOM 32811 O O . PRO A 1 102 ? -9.268 -7.454 -7.999 1.00 0.00 728 PRO A O 18
ATOM 32822 N N . LEU A 1 103 ? -11.274 -6.954 -8.892 1.00 0.00 729 LEU A N 18
ATOM 32823 C CA . LEU A 1 103 ? -11.547 -5.877 -7.948 1.00 0.00 729 LEU A CA 18
ATOM 32824 C C . LEU A 1 103 ? -11.624 -6.413 -6.520 1.00 0.00 729 LEU A C 18
ATOM 32825 O O . LEU A 1 103 ? -10.659 -6.329 -5.760 1.00 0.00 729 LEU A O 18
ATOM 32841 N N . ASP A 1 104 ? -12.777 -6.970 -6.167 1.00 0.00 730 ASP A N 18
ATOM 32842 C CA . ASP A 1 104 ? -12.980 -7.527 -4.833 1.00 0.00 730 ASP A CA 18
ATOM 32843 C C . ASP A 1 104 ? -12.657 -6.495 -3.750 1.00 0.00 730 ASP A C 18
ATOM 32844 O O . ASP A 1 104 ? -11.802 -6.726 -2.896 1.00 0.00 730 ASP A O 18
ATOM 32853 N N . PRO A 1 105 ? -13.331 -5.376 -3.766 1.00 0.00 731 PRO A N 18
ATOM 32854 C CA . PRO A 1 105 ? -13.122 -4.293 -2.760 1.00 0.00 731 PRO A CA 18
ATOM 32855 C C . PRO A 1 105 ? -13.489 -4.741 -1.346 1.00 0.00 731 PRO A C 18
ATOM 32856 O O . PRO A 1 105 ? -13.116 -4.097 -0.363 1.00 0.00 731 PRO A O 18
ATOM 32867 N N . GLN A 1 106 ? -14.220 -5.847 -1.247 1.00 0.00 732 GLN A N 18
ATOM 32868 C CA . GLN A 1 106 ? -14.623 -6.358 0.056 1.00 0.00 732 GLN A CA 18
ATOM 32869 C C . GLN A 1 106 ? -13.419 -6.926 0.797 1.00 0.00 732 GLN A C 18
ATOM 32870 O O . GLN A 1 106 ? -13.326 -6.818 2.020 1.00 0.00 732 GLN A O 18
ATOM 32884 N N . LEU A 1 107 ? -12.493 -7.524 0.053 1.00 0.00 733 LEU A N 18
ATOM 32885 C CA . LEU A 1 107 ? -11.299 -8.091 0.666 1.00 0.00 733 LEU A CA 18
ATOM 32886 C C . LEU A 1 107 ? -10.403 -6.980 1.201 1.00 0.00 733 LEU A C 18
ATOM 32887 O O . LEU A 1 107 ? -9.891 -7.063 2.318 1.00 0.00 733 LEU A O 18
ATOM 32903 N N . LEU A 1 108 ? -10.232 -5.933 0.400 1.00 0.00 734 LEU A N 18
ATOM 32904 C CA . LEU A 1 108 ? -9.411 -4.802 0.807 1.00 0.00 734 LEU A CA 18
ATOM 32905 C C . LEU A 1 108 ? -9.880 -4.287 2.160 1.00 0.00 734 LEU A C 18
ATOM 32906 O O . LEU A 1 108 ? -9.075 -4.032 3.060 1.00 0.00 734 LEU A O 18
ATOM 32922 N N . LEU A 1 109 ? -11.194 -4.156 2.304 1.00 0.00 735 LEU A N 18
ATOM 32923 C CA . LEU A 1 109 ? -11.763 -3.692 3.559 1.00 0.00 735 LEU A CA 18
ATOM 32924 C C . LEU A 1 109 ? -11.441 -4.673 4.677 1.00 0.00 735 LEU A C 18
ATOM 32925 O O . LEU A 1 109 ? -11.126 -4.273 5.798 1.00 0.00 735 LEU A O 18
ATOM 32941 N N . THR A 1 110 ? -11.516 -5.964 4.362 1.00 0.00 736 THR A N 18
ATOM 32942 C CA . THR A 1 110 ? -11.225 -6.992 5.350 1.00 0.00 736 THR A CA 18
ATOM 32943 C C . THR A 1 110 ? -9.808 -6.818 5.878 1.00 0.00 736 THR A C 18
ATOM 32944 O O . THR A 1 110 ? -9.553 -6.989 7.070 1.00 0.00 736 THR A O 18
ATOM 32955 N N . THR A 1 111 ? -8.888 -6.464 4.985 1.00 0.00 737 THR A N 18
ATOM 32956 C CA . THR A 1 111 ? -7.503 -6.256 5.382 1.00 0.00 737 THR A CA 18
ATOM 32957 C C . THR A 1 111 ? -7.419 -5.138 6.412 1.00 0.00 737 THR A C 18
ATOM 32958 O O . THR A 1 111 ? -6.652 -5.220 7.373 1.00 0.00 737 THR A O 18
ATOM 32969 N N . LEU A 1 112 ? -8.216 -4.092 6.205 1.00 0.00 738 LEU A N 18
ATOM 32970 C CA . LEU A 1 112 ? -8.224 -2.960 7.126 1.00 0.00 738 LEU A CA 18
ATOM 32971 C C . LEU A 1 112 ? -8.705 -3.394 8.509 1.00 0.00 738 LEU A C 18
ATOM 32972 O O . LEU A 1 112 ? -8.152 -2.984 9.528 1.00 0.00 738 LEU A O 18
ATOM 32988 N N . GLN A 1 113 ? -9.747 -4.219 8.531 1.00 0.00 739 GLN A N 18
ATOM 32989 C CA . GLN A 1 113 ? -10.314 -4.701 9.788 1.00 0.00 739 GLN A CA 18
ATOM 32990 C C . GLN A 1 113 ? -9.328 -5.595 10.532 1.00 0.00 739 GLN A C 18
ATOM 32991 O O . GLN A 1 113 ? -9.363 -5.682 11.759 1.00 0.00 739 GLN A O 18
ATOM 33005 N N . GLY A 1 114 ? -8.462 -6.265 9.780 1.00 0.00 740 GLY A N 18
ATOM 33006 C CA . GLY A 1 114 ? -7.475 -7.164 10.373 1.00 0.00 740 GLY A CA 18
ATOM 33007 C C . GLY A 1 114 ? -7.202 -6.811 11.832 1.00 0.00 740 GLY A C 18
ATOM 33008 O O . GLY A 1 114 ? -7.168 -7.690 12.691 1.00 0.00 740 GLY A O 18
ATOM 33012 N N . LEU A 1 115 ? -7.014 -5.526 12.113 1.00 0.00 741 LEU A N 18
ATOM 33013 C CA . LEU A 1 115 ? -6.752 -5.096 13.482 1.00 0.00 741 LEU A CA 18
ATOM 33014 C C . LEU A 1 115 ? -8.066 -4.863 14.223 1.00 0.00 741 LEU A C 18
ATOM 33015 O O . LEU A 1 115 ? -8.792 -5.810 14.525 1.00 0.00 741 LEU A O 18
ATOM 33031 N N . CYS A 1 116 ? -8.372 -3.601 14.509 1.00 0.00 742 CYS A N 18
ATOM 33032 C CA . CYS A 1 116 ? -9.608 -3.266 15.210 1.00 0.00 742 CYS A CA 18
ATOM 33033 C C . CYS A 1 116 ? -9.680 -3.969 16.559 1.00 0.00 742 CYS A C 18
ATOM 33034 O O . CYS A 1 116 ? -10.599 -4.748 16.811 1.00 0.00 742 CYS A O 18
ATOM 33042 N N . PRO A 1 117 ? -8.749 -3.698 17.432 1.00 0.00 743 PRO A N 18
ATOM 33043 C CA . PRO A 1 117 ? -8.732 -4.310 18.784 1.00 0.00 743 PRO A CA 18
ATOM 33044 C C . PRO A 1 117 ? -9.683 -3.574 19.728 1.00 0.00 743 PRO A C 18
ATOM 33045 O O . PRO A 1 117 ? -9.493 -2.389 20.004 1.00 0.00 743 PRO A O 18
ATOM 33056 N N . PRO A 1 118 ? -10.697 -4.241 20.218 1.00 0.00 744 PRO A N 18
ATOM 33057 C CA . PRO A 1 118 ? -11.691 -3.627 21.139 1.00 0.00 744 PRO A CA 18
ATOM 33058 C C . PRO A 1 118 ? -11.258 -3.678 22.603 1.00 0.00 744 PRO A C 18
ATOM 33059 O O . PRO A 1 118 ? -10.672 -4.662 23.054 1.00 0.00 744 PRO A O 18
ATOM 33070 N N . ASN A 1 119 ? -11.568 -2.612 23.340 1.00 0.00 745 ASN A N 18
ATOM 33071 C CA . ASN A 1 119 ? -11.219 -2.534 24.755 1.00 0.00 745 ASN A CA 18
ATOM 33072 C C . ASN A 1 119 ? -12.312 -1.804 25.529 1.00 0.00 745 ASN A C 18
ATOM 33073 O O . ASN A 1 119 ? -13.329 -1.494 24.931 1.00 0.00 745 ASN A O 18
ATOM 33085 N N . ALA A 1 1 ? -11.301 8.689 9.148 1.00 0.00 627 ALA A N 19
ATOM 33086 C CA . ALA A 1 1 ? -10.844 8.325 7.777 1.00 0.00 627 ALA A CA 19
ATOM 33087 C C . ALA A 1 1 ? -9.356 7.981 7.805 1.00 0.00 627 ALA A C 19
ATOM 33088 O O . ALA A 1 1 ? -8.507 8.864 7.910 1.00 0.00 627 ALA A O 19
ATOM 33097 N N . GLY A 1 2 ? -9.050 6.690 7.705 1.00 0.00 628 GLY A N 19
ATOM 33098 C CA . GLY A 1 2 ? -7.663 6.239 7.717 1.00 0.00 628 GLY A CA 19
ATOM 33099 C C . GLY A 1 2 ? -6.910 6.777 6.508 1.00 0.00 628 GLY A C 19
ATOM 33100 O O . GLY A 1 2 ? -7.449 6.826 5.403 1.00 0.00 628 GLY A O 19
ATOM 33104 N N . HIS A 1 3 ? -5.662 7.179 6.722 1.00 0.00 629 HIS A N 19
ATOM 33105 C CA . HIS A 1 3 ? -4.852 7.712 5.637 1.00 0.00 629 HIS A CA 19
ATOM 33106 C C . HIS A 1 3 ? -4.161 6.582 4.878 1.00 0.00 629 HIS A C 19
ATOM 33107 O O . HIS A 1 3 ? -3.396 5.812 5.459 1.00 0.00 629 HIS A O 19
ATOM 33122 N N . ILE A 1 4 ? -4.437 6.481 3.579 1.00 0.00 630 ILE A N 19
ATOM 33123 C CA . ILE A 1 4 ? -3.836 5.428 2.762 1.00 0.00 630 ILE A CA 19
ATOM 33124 C C . ILE A 1 4 ? -2.958 6.012 1.653 1.00 0.00 630 ILE A C 19
ATOM 33125 O O . ILE A 1 4 ? -3.354 6.959 0.967 1.00 0.00 630 ILE A O 19
ATOM 33141 N N . LEU A 1 5 ? -1.771 5.432 1.466 1.00 0.00 631 LEU A N 19
ATOM 33142 C CA . LEU A 1 5 ? -0.867 5.908 0.423 1.00 0.00 631 LEU A CA 19
ATOM 33143 C C . LEU A 1 5 ? -0.804 4.904 -0.721 1.00 0.00 631 LEU A C 19
ATOM 33144 O O . LEU A 1 5 ? -0.562 3.715 -0.510 1.00 0.00 631 LEU A O 19
ATOM 33160 N N . LEU A 1 6 ? -1.032 5.395 -1.933 1.00 0.00 632 LEU A N 19
ATOM 33161 C CA . LEU A 1 6 ? -1.011 4.538 -3.111 1.00 0.00 632 LEU A CA 19
ATOM 33162 C C . LEU A 1 6 ? 0.196 4.832 -3.993 1.00 0.00 632 LEU A C 19
ATOM 33163 O O . LEU A 1 6 ? 0.397 5.965 -4.432 1.00 0.00 632 LEU A O 19
ATOM 33179 N N . LEU A 1 7 ? 0.978 3.796 -4.279 1.00 0.00 633 LEU A N 19
ATOM 33180 C CA . LEU A 1 7 ? 2.135 3.952 -5.147 1.00 0.00 633 LEU A CA 19
ATOM 33181 C C . LEU A 1 7 ? 1.894 3.201 -6.446 1.00 0.00 633 LEU A C 19
ATOM 33182 O O . LEU A 1 7 ? 1.863 1.969 -6.466 1.00 0.00 633 LEU A O 19
ATOM 33198 N N . GLU A 1 8 ? 1.719 3.949 -7.528 1.00 0.00 634 GLU A N 19
ATOM 33199 C CA . GLU A 1 8 ? 1.461 3.342 -8.829 1.00 0.00 634 GLU A CA 19
ATOM 33200 C C . GLU A 1 8 ? 1.878 4.275 -9.957 1.00 0.00 634 GLU A C 19
ATOM 33201 O O . GLU A 1 8 ? 2.125 5.463 -9.743 1.00 0.00 634 GLU A O 19
ATOM 33213 N N . GLU A 1 9 ? 1.949 3.721 -11.162 1.00 0.00 635 GLU A N 19
ATOM 33214 C CA . GLU A 1 9 ? 2.329 4.497 -12.333 1.00 0.00 635 GLU A CA 19
ATOM 33215 C C . GLU A 1 9 ? 1.143 4.643 -13.275 1.00 0.00 635 GLU A C 19
ATOM 33216 O O . GLU A 1 9 ? 0.148 3.930 -13.148 1.00 0.00 635 GLU A O 19
ATOM 33228 N N . GLU A 1 10 ? 1.257 5.566 -14.221 1.00 0.00 636 GLU A N 19
ATOM 33229 C CA . GLU A 1 10 ? 0.190 5.796 -15.187 1.00 0.00 636 GLU A CA 19
ATOM 33230 C C . GLU A 1 10 ? -1.062 6.343 -14.503 1.00 0.00 636 GLU A C 19
ATOM 33231 O O . GLU A 1 10 ? -1.625 5.713 -13.607 1.00 0.00 636 GLU A O 19
ATOM 33243 N N . ASP A 1 11 ? -1.486 7.525 -14.937 1.00 0.00 637 ASP A N 19
ATOM 33244 C CA . ASP A 1 11 ? -2.670 8.167 -14.373 1.00 0.00 637 ASP A CA 19
ATOM 33245 C C . ASP A 1 11 ? -3.900 7.279 -14.528 1.00 0.00 637 ASP A C 19
ATOM 33246 O O . ASP A 1 11 ? -4.764 7.240 -13.653 1.00 0.00 637 ASP A O 19
ATOM 33255 N N . GLU A 1 12 ? -3.980 6.583 -15.655 1.00 0.00 638 GLU A N 19
ATOM 33256 C CA . GLU A 1 12 ? -5.118 5.713 -15.922 1.00 0.00 638 GLU A CA 19
ATOM 33257 C C . GLU A 1 12 ? -5.150 4.539 -14.950 1.00 0.00 638 GLU A C 19
ATOM 33258 O O . GLU A 1 12 ? -6.202 4.209 -14.398 1.00 0.00 638 GLU A O 19
ATOM 33270 N N . ALA A 1 13 ? -3.998 3.916 -14.735 1.00 0.00 639 ALA A N 19
ATOM 33271 C CA . ALA A 1 13 ? -3.921 2.786 -13.818 1.00 0.00 639 ALA A CA 19
ATOM 33272 C C . ALA A 1 13 ? -4.064 3.260 -12.377 1.00 0.00 639 ALA A C 19
ATOM 33273 O O . ALA A 1 13 ? -4.714 2.608 -11.559 1.00 0.00 639 ALA A O 19
ATOM 33280 N N . ALA A 1 14 ? -3.450 4.400 -12.072 1.00 0.00 640 ALA A N 19
ATOM 33281 C CA . ALA A 1 14 ? -3.513 4.955 -10.726 1.00 0.00 640 ALA A CA 19
ATOM 33282 C C . ALA A 1 14 ? -4.924 5.430 -10.405 1.00 0.00 640 ALA A C 19
ATOM 33283 O O . ALA A 1 14 ? -5.435 5.193 -9.309 1.00 0.00 640 ALA A O 19
ATOM 33290 N N . THR A 1 15 ? -5.554 6.099 -11.366 1.00 0.00 641 THR A N 19
ATOM 33291 C CA . THR A 1 15 ? -6.906 6.599 -11.162 1.00 0.00 641 THR A CA 19
ATOM 33292 C C . THR A 1 15 ? -7.858 5.447 -10.889 1.00 0.00 641 THR A C 19
ATOM 33293 O O . THR A 1 15 ? -8.698 5.528 -9.996 1.00 0.00 641 THR A O 19
ATOM 33304 N N . VAL A 1 16 ? -7.719 4.374 -11.659 1.00 0.00 642 VAL A N 19
ATOM 33305 C CA . VAL A 1 16 ? -8.577 3.210 -11.481 1.00 0.00 642 VAL A CA 19
ATOM 33306 C C . VAL A 1 16 ? -8.497 2.693 -10.048 1.00 0.00 642 VAL A C 19
ATOM 33307 O O . VAL A 1 16 ? -9.517 2.557 -9.373 1.00 0.00 642 VAL A O 19
ATOM 33320 N N . VAL A 1 17 ? -7.280 2.420 -9.583 1.00 0.00 643 VAL A N 19
ATOM 33321 C CA . VAL A 1 17 ? -7.092 1.930 -8.223 1.00 0.00 643 VAL A CA 19
ATOM 33322 C C . VAL A 1 17 ? -7.632 2.943 -7.222 1.00 0.00 643 VAL A C 19
ATOM 33323 O O . VAL A 1 17 ? -8.334 2.588 -6.274 1.00 0.00 643 VAL A O 19
ATOM 33336 N N . CYS A 1 18 ? -7.299 4.208 -7.448 1.00 0.00 644 CYS A N 19
ATOM 33337 C CA . CYS A 1 18 ? -7.747 5.279 -6.572 1.00 0.00 644 CYS A CA 19
ATOM 33338 C C . CYS A 1 18 ? -9.259 5.466 -6.670 1.00 0.00 644 CYS A C 19
ATOM 33339 O O . CYS A 1 18 ? -9.930 5.675 -5.664 1.00 0.00 644 CYS A O 19
ATOM 33347 N N . GLU A 1 19 ? -9.789 5.388 -7.886 1.00 0.00 645 GLU A N 19
ATOM 33348 C CA . GLU A 1 19 ? -11.225 5.557 -8.095 1.00 0.00 645 GLU A CA 19
ATOM 33349 C C . GLU A 1 19 ? -12.018 4.536 -7.283 1.00 0.00 645 GLU A C 19
ATOM 33350 O O . GLU A 1 19 ? -13.052 4.863 -6.700 1.00 0.00 645 GLU A O 19
ATOM 33362 N N . MET A 1 20 ? -11.527 3.302 -7.240 1.00 0.00 646 MET A N 19
ATOM 33363 C CA . MET A 1 20 ? -12.205 2.255 -6.483 1.00 0.00 646 MET A CA 19
ATOM 33364 C C . MET A 1 20 ? -12.144 2.554 -4.989 1.00 0.00 646 MET A C 19
ATOM 33365 O O . MET A 1 20 ? -13.169 2.561 -4.301 1.00 0.00 646 MET A O 19
ATOM 33379 N N . LEU A 1 21 ? -10.935 2.806 -4.495 1.00 0.00 647 LEU A N 19
ATOM 33380 C CA . LEU A 1 21 ? -10.749 3.109 -3.082 1.00 0.00 647 LEU A CA 19
ATOM 33381 C C . LEU A 1 21 ? -11.350 4.467 -2.735 1.00 0.00 647 LEU A C 19
ATOM 33382 O O . LEU A 1 21 ? -12.015 4.616 -1.710 1.00 0.00 647 LEU A O 19
ATOM 33398 N N . THR A 1 22 ? -11.116 5.452 -3.599 1.00 0.00 648 THR A N 19
ATOM 33399 C CA . THR A 1 22 ? -11.647 6.793 -3.378 1.00 0.00 648 THR A CA 19
ATOM 33400 C C . THR A 1 22 ? -13.164 6.741 -3.221 1.00 0.00 648 THR A C 19
ATOM 33401 O O . THR A 1 22 ? -13.736 7.429 -2.377 1.00 0.00 648 THR A O 19
ATOM 33412 N N . ALA A 1 23 ? -13.806 5.917 -4.044 1.00 0.00 649 ALA A N 19
ATOM 33413 C CA . ALA A 1 23 ? -15.255 5.771 -3.995 1.00 0.00 649 ALA A CA 19
ATOM 33414 C C . ALA A 1 23 ? -15.679 5.021 -2.735 1.00 0.00 649 ALA A C 19
ATOM 33415 O O . ALA A 1 23 ? -16.801 5.183 -2.255 1.00 0.00 649 ALA A O 19
ATOM 33422 N N . ALA A 1 24 ? -14.776 4.195 -2.208 1.00 0.00 650 ALA A N 19
ATOM 33423 C CA . ALA A 1 24 ? -15.073 3.416 -1.008 1.00 0.00 650 ALA A CA 19
ATOM 33424 C C . ALA A 1 24 ? -15.122 4.311 0.228 1.00 0.00 650 ALA A C 19
ATOM 33425 O O . ALA A 1 24 ? -15.432 3.847 1.326 1.00 0.00 650 ALA A O 19
ATOM 33432 N N . GLY A 1 25 ? -14.826 5.593 0.044 1.00 0.00 651 GLY A N 19
ATOM 33433 C CA . GLY A 1 25 ? -14.853 6.536 1.157 1.00 0.00 651 GLY A CA 19
ATOM 33434 C C . GLY A 1 25 ? -13.477 6.697 1.809 1.00 0.00 651 GLY A C 19
ATOM 33435 O O . GLY A 1 25 ? -13.336 7.422 2.793 1.00 0.00 651 GLY A O 19
ATOM 33439 N N . PHE A 1 26 ? -12.463 6.026 1.271 1.00 0.00 652 PHE A N 19
ATOM 33440 C CA . PHE A 1 26 ? -11.119 6.126 1.837 1.00 0.00 652 PHE A CA 19
ATOM 33441 C C . PHE A 1 26 ? -10.292 7.164 1.081 1.00 0.00 652 PHE A C 19
ATOM 33442 O O . PHE A 1 26 ? -10.389 7.276 -0.142 1.00 0.00 652 PHE A O 19
ATOM 33459 N N . LYS A 1 27 ? -9.473 7.920 1.813 1.00 0.00 653 LYS A N 19
ATOM 33460 C CA . LYS A 1 27 ? -8.640 8.939 1.183 1.00 0.00 653 LYS A CA 19
ATOM 33461 C C . LYS A 1 27 ? -7.324 8.322 0.739 1.00 0.00 653 LYS A C 19
ATOM 33462 O O . LYS A 1 27 ? -6.492 7.936 1.559 1.00 0.00 653 LYS A O 19
ATOM 33481 N N . VAL A 1 28 ? -7.154 8.223 -0.572 1.00 0.00 654 VAL A N 19
ATOM 33482 C CA . VAL A 1 28 ? -5.948 7.637 -1.138 1.00 0.00 654 VAL A CA 19
ATOM 33483 C C . VAL A 1 28 ? -5.172 8.665 -1.950 1.00 0.00 654 VAL A C 19
ATOM 33484 O O . VAL A 1 28 ? -5.753 9.426 -2.724 1.00 0.00 654 VAL A O 19
ATOM 33497 N N . ILE A 1 29 ? -3.854 8.671 -1.777 1.00 0.00 655 ILE A N 19
ATOM 33498 C CA . ILE A 1 29 ? -3.003 9.601 -2.515 1.00 0.00 655 ILE A CA 19
ATOM 33499 C C . ILE A 1 29 ? -2.191 8.842 -3.561 1.00 0.00 655 ILE A C 19
ATOM 33500 O O . ILE A 1 29 ? -1.608 7.797 -3.270 1.00 0.00 655 ILE A O 19
ATOM 33516 N N . TRP A 1 30 ? -2.160 9.370 -4.780 1.00 0.00 656 TRP A N 19
ATOM 33517 C CA . TRP A 1 30 ? -1.422 8.726 -5.860 1.00 0.00 656 TRP A CA 19
ATOM 33518 C C . TRP A 1 30 ? -0.004 9.285 -5.955 1.00 0.00 656 TRP A C 19
ATOM 33519 O O . TRP A 1 30 ? 0.195 10.445 -6.315 1.00 0.00 656 TRP A O 19
ATOM 33540 N N . LEU A 1 31 ? 0.976 8.448 -5.621 1.00 0.00 657 LEU A N 19
ATOM 33541 C CA . LEU A 1 31 ? 2.376 8.861 -5.662 1.00 0.00 657 LEU A CA 19
ATOM 33542 C C . LEU A 1 31 ? 3.192 7.926 -6.560 1.00 0.00 657 LEU A C 19
ATOM 33543 O O . LEU A 1 31 ? 3.046 6.701 -6.501 1.00 0.00 657 LEU A O 19
ATOM 33559 N N . VAL A 1 32 ? 4.043 8.514 -7.398 1.00 0.00 658 VAL A N 19
ATOM 33560 C CA . VAL A 1 32 ? 4.873 7.731 -8.313 1.00 0.00 658 VAL A CA 19
ATOM 33561 C C . VAL A 1 32 ? 6.327 7.691 -7.846 1.00 0.00 658 VAL A C 19
ATOM 33562 O O . VAL A 1 32 ? 7.142 6.945 -8.392 1.00 0.00 658 VAL A O 19
ATOM 33575 N N . ASP A 1 33 ? 6.647 8.499 -6.838 1.00 0.00 659 ASP A N 19
ATOM 33576 C CA . ASP A 1 33 ? 8.008 8.553 -6.304 1.00 0.00 659 ASP A CA 19
ATOM 33577 C C . ASP A 1 33 ? 8.122 7.747 -5.011 1.00 0.00 659 ASP A C 19
ATOM 33578 O O . ASP A 1 33 ? 7.148 7.596 -4.273 1.00 0.00 659 ASP A O 19
ATOM 33587 N N . GLY A 1 34 ? 9.321 7.236 -4.739 1.00 0.00 660 GLY A N 19
ATOM 33588 C CA . GLY A 1 34 ? 9.549 6.451 -3.529 1.00 0.00 660 GLY A CA 19
ATOM 33589 C C . GLY A 1 34 ? 10.276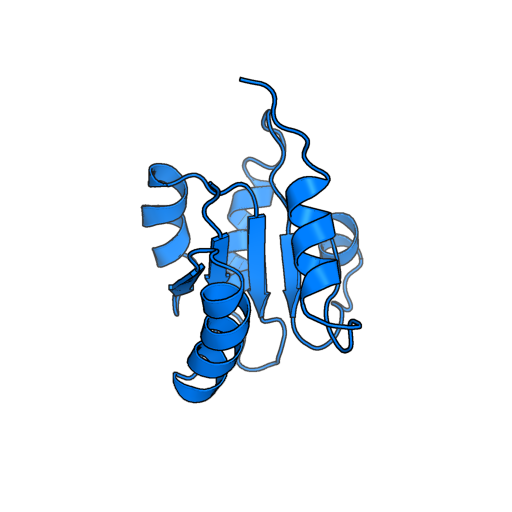 7.272 -2.461 1.00 0.00 660 GLY A C 19
ATOM 33590 O O . GLY A 1 34 ? 9.782 7.422 -1.343 1.00 0.00 660 GLY A O 19
ATOM 33594 N N . SER A 1 35 ? 11.447 7.803 -2.809 1.00 0.00 661 SER A N 19
ATOM 33595 C CA . SER A 1 35 ? 12.222 8.603 -1.862 1.00 0.00 661 SER A CA 19
ATOM 33596 C C . SER A 1 35 ? 11.411 9.805 -1.381 1.00 0.00 661 SER A C 19
ATOM 33597 O O . SER A 1 35 ? 11.433 10.151 -0.197 1.00 0.00 661 SER A O 19
ATOM 33605 N N . THR A 1 36 ? 10.689 10.430 -2.304 1.00 0.00 662 THR A N 19
ATOM 33606 C CA . THR A 1 36 ? 9.868 11.582 -1.962 1.00 0.00 662 THR A CA 19
ATOM 33607 C C . THR A 1 36 ? 8.819 11.176 -0.941 1.00 0.00 662 THR A C 19
ATOM 33608 O O . THR A 1 36 ? 8.510 11.925 -0.016 1.00 0.00 662 THR A O 19
ATOM 33619 N N . ALA A 1 37 ? 8.278 9.978 -1.121 1.00 0.00 663 ALA A N 19
ATOM 33620 C CA . ALA A 1 37 ? 7.263 9.464 -0.215 1.00 0.00 663 ALA A CA 19
ATOM 33621 C C . ALA A 1 37 ? 7.819 9.335 1.194 1.00 0.00 663 ALA A C 19
ATOM 33622 O O . ALA A 1 37 ? 7.141 9.640 2.167 1.00 0.00 663 ALA A O 19
ATOM 33629 N N . LEU A 1 38 ? 9.056 8.873 1.301 1.00 0.00 664 LEU A N 19
ATOM 33630 C CA . LEU A 1 38 ? 9.673 8.707 2.609 1.00 0.00 664 LEU A CA 19
ATOM 33631 C C . LEU A 1 38 ? 9.695 10.030 3.370 1.00 0.00 664 LEU A C 19
ATOM 33632 O O . LEU A 1 38 ? 9.346 10.082 4.552 1.00 0.00 664 LEU A O 19
ATOM 33648 N N . ASP A 1 39 ? 10.107 11.097 2.691 1.00 0.00 665 ASP A N 19
ATOM 33649 C CA . ASP A 1 39 ? 10.172 12.408 3.329 1.00 0.00 665 ASP A CA 19
ATOM 33650 C C . ASP A 1 39 ? 8.788 12.911 3.735 1.00 0.00 665 ASP A C 19
ATOM 33651 O O . ASP A 1 39 ? 8.612 13.456 4.827 1.00 0.00 665 ASP A O 19
ATOM 33660 N N . GLN A 1 40 ? 7.812 12.747 2.852 1.00 0.00 666 GLN A N 19
ATOM 33661 C CA . GLN A 1 40 ? 6.461 13.215 3.138 1.00 0.00 666 GLN A CA 19
ATOM 33662 C C . GLN A 1 40 ? 5.677 12.189 3.939 1.00 0.00 666 GLN A C 19
ATOM 33663 O O . GLN A 1 40 ? 4.997 12.527 4.906 1.00 0.00 666 GLN A O 19
ATOM 33677 N N . LEU A 1 41 ? 5.774 10.937 3.529 1.00 0.00 667 LEU A N 19
ATOM 33678 C CA . LEU A 1 41 ? 5.067 9.861 4.213 1.00 0.00 667 LEU A CA 19
ATOM 33679 C C . LEU A 1 41 ? 5.312 9.899 5.716 1.00 0.00 667 LEU A C 19
ATOM 33680 O O . LEU A 1 41 ? 4.427 9.565 6.509 1.00 0.00 667 LEU A O 19
ATOM 33696 N N . ASP A 1 42 ? 6.517 10.288 6.109 1.00 0.00 668 ASP A N 19
ATOM 33697 C CA . ASP A 1 42 ? 6.850 10.340 7.524 1.00 0.00 668 ASP A CA 19
ATOM 33698 C C . ASP A 1 42 ? 5.849 11.212 8.267 1.00 0.00 668 ASP A C 19
ATOM 33699 O O . ASP A 1 42 ? 5.417 10.875 9.372 1.00 0.00 668 ASP A O 19
ATOM 33708 N N . LEU A 1 43 ? 5.471 12.321 7.649 1.00 0.00 669 LEU A N 19
ATOM 33709 C CA . LEU A 1 43 ? 4.503 13.227 8.253 1.00 0.00 669 LEU A CA 19
ATOM 33710 C C . LEU A 1 43 ? 3.095 12.636 8.167 1.00 0.00 669 LEU A C 19
ATOM 33711 O O . LEU A 1 43 ? 2.242 12.912 9.011 1.00 0.00 669 LEU A O 19
ATOM 33727 N N . LEU A 1 44 ? 2.862 11.824 7.136 1.00 0.00 670 LEU A N 19
ATOM 33728 C CA . LEU A 1 44 ? 1.554 11.200 6.937 1.00 0.00 670 LEU A CA 19
ATOM 33729 C C . LEU A 1 44 ? 1.305 10.100 7.961 1.00 0.00 670 LEU A C 19
ATOM 33730 O O . LEU A 1 44 ? 0.171 9.882 8.384 1.00 0.00 670 LEU A O 19
ATOM 33746 N N . GLN A 1 45 ? 2.363 9.388 8.330 1.00 0.00 671 GLN A N 19
ATOM 33747 C CA . GLN A 1 45 ? 2.228 8.287 9.275 1.00 0.00 671 GLN A CA 19
ATOM 33748 C C . GLN A 1 45 ? 0.992 7.460 8.918 1.00 0.00 671 GLN A C 19
ATOM 33749 O O . GLN A 1 45 ? 0.042 7.375 9.696 1.00 0.00 671 GLN A O 19
ATOM 33763 N N . PRO A 1 46 ? 0.987 6.872 7.745 1.00 0.00 672 PRO A N 19
ATOM 33764 C CA . PRO A 1 46 ? -0.158 6.055 7.239 1.00 0.00 672 PRO A CA 19
ATOM 33765 C C . PRO A 1 46 ? -0.295 4.705 7.941 1.00 0.00 672 PRO A C 19
ATOM 33766 O O . PRO A 1 46 ? 0.674 4.171 8.482 1.00 0.00 672 PRO A O 19
ATOM 33777 N N . ILE A 1 47 ? -1.509 4.154 7.910 1.00 0.00 673 ILE A N 19
ATOM 33778 C CA . ILE A 1 47 ? -1.771 2.858 8.528 1.00 0.00 673 ILE A CA 19
ATOM 33779 C C . ILE A 1 47 ? -1.745 1.754 7.473 1.00 0.00 673 ILE A C 19
ATOM 33780 O O . ILE A 1 47 ? -1.449 0.598 7.776 1.00 0.00 673 ILE A O 19
ATOM 33796 N N . VAL A 1 48 ? -2.067 2.122 6.236 1.00 0.00 674 VAL A N 19
ATOM 33797 C CA . VAL A 1 48 ? -2.089 1.163 5.136 1.00 0.00 674 VAL A CA 19
ATOM 33798 C C . VAL A 1 48 ? -1.449 1.764 3.891 1.00 0.00 674 VAL A C 19
ATOM 33799 O O . VAL A 1 48 ? -1.750 2.898 3.511 1.00 0.00 674 VAL A O 19
ATOM 33812 N N . ILE A 1 49 ? -0.566 1.004 3.254 1.00 0.00 675 ILE A N 19
ATOM 33813 C CA . ILE A 1 49 ? 0.103 1.488 2.053 1.00 0.00 675 ILE A CA 19
ATOM 33814 C C . ILE A 1 49 ? -0.013 0.482 0.913 1.00 0.00 675 ILE A C 19
ATOM 33815 O O . ILE A 1 49 ? 0.378 -0.676 1.054 1.00 0.00 675 ILE A O 19
ATOM 33831 N N . LEU A 1 50 ? -0.526 0.938 -0.224 1.00 0.00 676 LEU A N 19
ATOM 33832 C CA . LEU A 1 50 ? -0.659 0.075 -1.394 1.00 0.00 676 LEU A CA 19
ATOM 33833 C C . LEU A 1 50 ? 0.432 0.406 -2.411 1.00 0.00 676 LEU A C 19
ATOM 33834 O O . LEU A 1 50 ? 0.630 1.571 -2.753 1.00 0.00 676 LEU A O 19
ATOM 33850 N N . MET A 1 51 ? 1.148 -0.610 -2.889 1.00 0.00 677 MET A N 19
ATOM 33851 C CA . MET A 1 51 ? 2.215 -0.364 -3.855 1.00 0.00 677 MET A CA 19
ATOM 33852 C C . MET A 1 51 ? 2.313 -1.470 -4.902 1.00 0.00 677 MET A C 19
ATOM 33853 O O . MET A 1 51 ? 2.196 -2.658 -4.589 1.00 0.00 677 MET A O 19
ATOM 33867 N N . ALA A 1 52 ? 2.558 -1.059 -6.145 1.00 0.00 678 ALA A N 19
ATOM 33868 C CA . ALA A 1 52 ? 2.715 -2.000 -7.247 1.00 0.00 678 ALA A CA 19
ATOM 33869 C C . ALA A 1 52 ? 3.990 -2.816 -7.039 1.00 0.00 678 ALA A C 19
ATOM 33870 O O . ALA A 1 52 ? 4.926 -2.345 -6.393 1.00 0.00 678 ALA A O 19
ATOM 33877 N N . TRP A 1 53 ? 4.029 -4.038 -7.570 1.00 0.00 679 TRP A N 19
ATOM 33878 C CA . TRP A 1 53 ? 5.213 -4.879 -7.395 1.00 0.00 679 TRP A CA 19
ATOM 33879 C C . TRP A 1 53 ? 6.024 -4.976 -8.689 1.00 0.00 679 TRP A C 19
ATOM 33880 O O . TRP A 1 53 ? 7.243 -5.157 -8.646 1.00 0.00 679 TRP A O 19
ATOM 33901 N N . PRO A 1 54 ? 5.392 -4.820 -9.827 1.00 0.00 680 PRO A N 19
ATOM 33902 C CA . PRO A 1 54 ? 6.070 -4.844 -11.151 1.00 0.00 680 PRO A CA 19
ATOM 33903 C C . PRO A 1 54 ? 6.313 -3.456 -11.772 1.00 0.00 680 PRO A C 19
ATOM 33904 O O . PRO A 1 54 ? 6.342 -3.338 -12.996 1.00 0.00 680 PRO A O 19
ATOM 33915 N N . PRO A 1 55 ? 6.485 -2.408 -10.994 1.00 0.00 681 PRO A N 19
ATOM 33916 C CA . PRO A 1 55 ? 6.720 -1.046 -11.556 1.00 0.00 681 PRO A CA 19
ATOM 33917 C C . PRO A 1 55 ? 8.152 -0.873 -12.053 1.00 0.00 681 PRO A C 19
ATOM 33918 O O . PRO A 1 55 ? 9.074 -1.503 -11.538 1.00 0.00 681 PRO A O 19
ATOM 33929 N N . PRO A 1 56 ? 8.351 -0.035 -13.032 1.00 0.00 682 PRO A N 19
ATOM 33930 C CA . PRO A 1 56 ? 9.704 0.221 -13.598 1.00 0.00 682 PRO A CA 19
ATOM 33931 C C . PRO A 1 56 ? 10.589 1.025 -12.648 1.00 0.00 682 PRO A C 19
ATOM 33932 O O . PRO A 1 56 ? 11.801 1.110 -12.843 1.00 0.00 682 PRO A O 19
ATOM 33943 N N . ASP A 1 57 ? 9.977 1.621 -11.627 1.00 0.00 683 ASP A N 19
ATOM 33944 C CA . ASP A 1 57 ? 10.729 2.425 -10.665 1.00 0.00 683 ASP A CA 19
ATOM 33945 C C . ASP A 1 57 ? 11.277 1.567 -9.526 1.00 0.00 683 ASP A C 19
ATOM 33946 O O . ASP A 1 57 ? 10.518 1.052 -8.703 1.00 0.00 683 ASP A O 19
ATOM 33955 N N . GLN A 1 58 ? 12.601 1.433 -9.476 1.00 0.00 684 GLN A N 19
ATOM 33956 C CA . GLN A 1 58 ? 13.245 0.652 -8.423 1.00 0.00 684 GLN A CA 19
ATOM 33957 C C . GLN A 1 58 ? 13.036 1.300 -7.061 1.00 0.00 684 GLN A C 19
ATOM 33958 O O . GLN A 1 58 ? 13.374 0.722 -6.028 1.00 0.00 684 GLN A O 19
ATOM 33972 N N . SER A 1 59 ? 12.496 2.509 -7.071 1.00 0.00 685 SER A N 19
ATOM 33973 C CA . SER A 1 59 ? 12.268 3.242 -5.836 1.00 0.00 685 SER A CA 19
ATOM 33974 C C . SER A 1 59 ? 11.244 2.527 -4.958 1.00 0.00 685 SER A C 19
ATOM 33975 O O . SER A 1 59 ? 11.229 2.711 -3.741 1.00 0.00 685 SER A O 19
ATOM 33983 N N . CYS A 1 60 ? 10.401 1.701 -5.572 1.00 0.00 686 CYS A N 19
ATOM 33984 C CA . CYS A 1 60 ? 9.401 0.959 -4.812 1.00 0.00 686 CYS A CA 19
ATOM 33985 C C . CYS A 1 60 ? 10.092 0.015 -3.829 1.00 0.00 686 CYS A C 19
ATOM 33986 O O . CYS A 1 60 ? 9.648 -0.155 -2.692 1.00 0.00 686 CYS A O 19
ATOM 33994 N N . LEU A 1 61 ? 11.194 -0.585 -4.274 1.00 0.00 687 LEU A N 19
ATOM 33995 C CA . LEU A 1 61 ? 11.951 -1.498 -3.426 1.00 0.00 687 LEU A CA 19
ATOM 33996 C C . LEU A 1 61 ? 12.565 -0.736 -2.258 1.00 0.00 687 LEU A C 19
ATOM 33997 O O . LEU A 1 61 ? 12.649 -1.245 -1.137 1.00 0.00 687 LEU A O 19
ATOM 34013 N N . LEU A 1 62 ? 12.979 0.497 -2.524 1.00 0.00 688 LEU A N 19
ATOM 34014 C CA . LEU A 1 62 ? 13.570 1.323 -1.487 1.00 0.00 688 LEU A CA 19
ATOM 34015 C C . LEU A 1 62 ? 12.520 1.657 -0.437 1.00 0.00 688 LEU A C 19
ATOM 34016 O O . LEU A 1 62 ? 12.818 1.705 0.756 1.00 0.00 688 LEU A O 19
ATOM 34032 N N . LEU A 1 63 ? 11.284 1.863 -0.884 1.00 0.00 689 LEU A N 19
ATOM 34033 C CA . LEU A 1 63 ? 10.203 2.164 0.043 1.00 0.00 689 LEU A CA 19
ATOM 34034 C C . LEU A 1 63 ? 10.058 1.014 1.029 1.00 0.00 689 LEU A C 19
ATOM 34035 O O . LEU A 1 63 ? 9.863 1.227 2.226 1.00 0.00 689 LEU A O 19
ATOM 34051 N N . LEU A 1 64 ? 10.177 -0.210 0.515 1.00 0.00 690 LEU A N 19
ATOM 34052 C CA . LEU A 1 64 ? 10.076 -1.389 1.365 1.00 0.00 690 LEU A CA 19
ATOM 34053 C C . LEU A 1 64 ? 11.153 -1.347 2.439 1.00 0.00 690 LEU A C 19
ATOM 34054 O O . LEU A 1 64 ? 10.905 -1.715 3.585 1.00 0.00 690 LEU A O 19
ATOM 34070 N N . GLN A 1 65 ? 12.347 -0.893 2.065 1.00 0.00 691 GLN A N 19
ATOM 34071 C CA . GLN A 1 65 ? 13.440 -0.810 3.026 1.00 0.00 691 GLN A CA 19
ATOM 34072 C C . GLN A 1 65 ? 13.069 0.119 4.186 1.00 0.00 691 GLN A C 19
ATOM 34073 O O . GLN A 1 65 ? 13.358 -0.180 5.348 1.00 0.00 691 GLN A O 19
ATOM 34087 N N . HIS A 1 66 ? 12.441 1.253 3.866 1.00 0.00 692 HIS A N 19
ATOM 34088 C CA . HIS A 1 66 ? 12.057 2.218 4.897 1.00 0.00 692 HIS A CA 19
ATOM 34089 C C . HIS A 1 66 ? 11.051 1.625 5.884 1.00 0.00 692 HIS A C 19
ATOM 34090 O O . HIS A 1 66 ? 11.325 1.539 7.080 1.00 0.00 692 HIS A O 19
ATOM 34105 N N . LEU A 1 67 ? 9.883 1.224 5.384 1.00 0.00 693 LEU A N 19
ATOM 34106 C CA . LEU A 1 67 ? 8.851 0.653 6.250 1.00 0.00 693 LEU A CA 19
ATOM 34107 C C . LEU A 1 67 ? 9.401 -0.519 7.048 1.00 0.00 693 LEU A C 19
ATOM 34108 O O . LEU A 1 67 ? 8.987 -0.759 8.182 1.00 0.00 693 LEU A O 19
ATOM 34124 N N . ARG A 1 68 ? 10.327 -1.255 6.450 1.00 0.00 694 ARG A N 19
ATOM 34125 C CA . ARG A 1 68 ? 10.912 -2.403 7.126 1.00 0.00 694 ARG A CA 19
ATOM 34126 C C . ARG A 1 68 ? 11.612 -1.956 8.401 1.00 0.00 694 ARG A C 19
ATOM 34127 O O . ARG A 1 68 ? 11.492 -2.594 9.446 1.00 0.00 694 ARG A O 19
ATOM 34148 N N . GLU A 1 69 ? 12.333 -0.846 8.305 1.00 0.00 695 GLU A N 19
ATOM 34149 C CA . GLU A 1 69 ? 13.042 -0.305 9.455 1.00 0.00 695 GLU A CA 19
ATOM 34150 C C . GLU A 1 69 ? 12.050 0.235 10.479 1.00 0.00 695 GLU A C 19
ATOM 34151 O O . GLU A 1 69 ? 12.233 0.069 11.685 1.00 0.00 695 GLU A O 19
ATOM 34163 N N . HIS A 1 70 ? 10.999 0.883 9.984 1.00 0.00 696 HIS A N 19
ATOM 34164 C CA . HIS A 1 70 ? 9.976 1.453 10.854 1.00 0.00 696 HIS A CA 19
ATOM 34165 C C . HIS A 1 70 ? 8.797 0.494 10.998 1.00 0.00 696 HIS A C 19
ATOM 34166 O O . HIS A 1 70 ? 7.724 0.880 11.460 1.00 0.00 696 HIS A O 19
ATOM 34181 N N . GLN A 1 71 ? 9.002 -0.755 10.592 1.00 0.00 697 GLN A N 19
ATOM 34182 C CA . GLN A 1 71 ? 7.945 -1.758 10.675 1.00 0.00 697 GLN A CA 19
ATOM 34183 C C . GLN A 1 71 ? 7.455 -1.921 12.108 1.00 0.00 697 GLN A C 19
ATOM 34184 O O . GLN A 1 71 ? 6.299 -2.268 12.341 1.00 0.00 697 GLN A O 19
ATOM 34198 N N . ALA A 1 72 ? 8.341 -1.686 13.069 1.00 0.00 698 ALA A N 19
ATOM 34199 C CA . ALA A 1 72 ? 7.976 -1.833 14.475 1.00 0.00 698 ALA A CA 19
ATOM 34200 C C . ALA A 1 72 ? 7.296 -0.572 14.999 1.00 0.00 698 ALA A C 19
ATOM 34201 O O . ALA A 1 72 ? 7.890 0.507 15.016 1.00 0.00 698 ALA A O 19
ATOM 34208 N N . ASP A 1 73 ? 6.045 -0.718 15.433 1.00 0.00 699 ASP A N 19
ATOM 34209 C CA . ASP A 1 73 ? 5.289 0.408 15.964 1.00 0.00 699 ASP A CA 19
ATOM 34210 C C . ASP A 1 73 ? 3.960 -0.069 16.545 1.00 0.00 699 ASP A C 19
ATOM 34211 O O . ASP A 1 73 ? 3.268 -0.876 15.926 1.00 0.00 699 ASP A O 19
ATOM 34220 N N . PRO A 1 74 ? 3.587 0.412 17.704 1.00 0.00 700 PRO A N 19
ATOM 34221 C CA . PRO A 1 74 ? 2.306 0.019 18.352 1.00 0.00 700 PRO A CA 19
ATOM 34222 C C . PRO A 1 74 ? 1.146 -0.011 17.354 1.00 0.00 700 PRO A C 19
ATOM 34223 O O . PRO A 1 74 ? 0.066 -0.517 17.661 1.00 0.00 700 PRO A O 19
ATOM 34234 N N . HIS A 1 75 ? 1.380 0.525 16.158 1.00 0.00 701 HIS A N 19
ATOM 34235 C CA . HIS A 1 75 ? 0.349 0.541 15.124 1.00 0.00 701 HIS A CA 19
ATOM 34236 C C . HIS A 1 75 ? 0.884 -0.083 13.835 1.00 0.00 701 HIS A C 19
ATOM 34237 O O . HIS A 1 75 ? 1.126 0.614 12.849 1.00 0.00 701 HIS A O 19
ATOM 34252 N N . PRO A 1 76 ? 1.076 -1.376 13.830 1.00 0.00 702 PRO A N 19
ATOM 34253 C CA . PRO A 1 76 ? 1.599 -2.110 12.643 1.00 0.00 702 PRO A CA 19
ATOM 34254 C C . PRO A 1 76 ? 0.884 -1.705 11.355 1.00 0.00 702 PRO A C 19
ATOM 34255 O O . PRO A 1 76 ? -0.312 -1.956 11.199 1.00 0.00 702 PRO A O 19
ATOM 34266 N N . PRO A 1 77 ? 1.583 -1.081 10.440 1.00 0.00 703 PRO A N 19
ATOM 34267 C CA . PRO A 1 77 ? 0.987 -0.632 9.153 1.00 0.00 703 PRO A CA 19
ATOM 34268 C C . PRO A 1 77 ? 0.771 -1.789 8.184 1.00 0.00 703 PRO A C 19
ATOM 34269 O O . PRO A 1 77 ? 1.600 -2.694 8.082 1.00 0.00 703 PRO A O 19
ATOM 34280 N N . LEU A 1 78 ? -0.354 -1.750 7.480 1.00 0.00 704 LEU A N 19
ATOM 34281 C CA . LEU A 1 78 ? -0.687 -2.795 6.522 1.00 0.00 704 LEU A CA 19
ATOM 34282 C C . LEU A 1 78 ? 0.042 -2.567 5.198 1.00 0.00 704 LEU A C 19
ATOM 34283 O O . LEU A 1 78 ? 0.198 -1.429 4.755 1.00 0.00 704 LEU A O 19
ATOM 34299 N N . VAL A 1 79 ? 0.478 -3.658 4.567 1.00 0.00 705 VAL A N 19
ATOM 34300 C CA . VAL A 1 79 ? 1.177 -3.567 3.288 1.00 0.00 705 VAL A CA 19
ATOM 34301 C C . VAL A 1 79 ? 0.492 -4.456 2.253 1.00 0.00 705 VAL A C 19
ATOM 34302 O O . VAL A 1 79 ? 0.293 -5.649 2.483 1.00 0.00 705 VAL A O 19
ATOM 34315 N N . LEU A 1 80 ? 0.129 -3.875 1.114 1.00 0.00 706 LEU A N 19
ATOM 34316 C CA . LEU A 1 80 ? -0.536 -4.638 0.063 1.00 0.00 706 LEU A CA 19
ATOM 34317 C C . LEU A 1 80 ? 0.250 -4.569 -1.248 1.00 0.00 706 LEU A C 19
ATOM 34318 O O . LEU A 1 80 ? 0.710 -3.500 -1.651 1.00 0.00 706 LEU A O 19
ATOM 34334 N N . PHE A 1 81 ? 0.399 -5.715 -1.910 1.00 0.00 707 PHE A N 19
ATOM 34335 C CA . PHE A 1 81 ? 1.130 -5.758 -3.178 1.00 0.00 707 PHE A CA 19
ATOM 34336 C C . PHE A 1 81 ? 0.193 -6.047 -4.342 1.00 0.00 707 PHE A C 19
ATOM 34337 O O . PHE A 1 81 ? -0.593 -6.992 -4.298 1.00 0.00 707 PHE A O 19
ATOM 34354 N N . LEU A 1 82 ? 0.290 -5.233 -5.390 1.00 0.00 708 LEU A N 19
ATOM 34355 C CA . LEU A 1 82 ? -0.550 -5.422 -6.568 1.00 0.00 708 LEU A CA 19
ATOM 34356 C C . LEU A 1 82 ? 0.201 -6.204 -7.641 1.00 0.00 708 LEU A C 19
ATOM 34357 O O . LEU A 1 82 ? 1.415 -6.063 -7.789 1.00 0.00 708 LEU A O 19
ATOM 34373 N N . GLY A 1 83 ? -0.532 -7.015 -8.395 1.00 0.00 709 GLY A N 19
ATOM 34374 C CA . GLY A 1 83 ? 0.071 -7.803 -9.462 1.00 0.00 709 GLY A CA 19
ATOM 34375 C C . GLY A 1 83 ? 0.575 -9.147 -8.951 1.00 0.00 709 GLY A C 19
ATOM 34376 O O . GLY A 1 83 ? -0.109 -9.830 -8.189 1.00 0.00 709 GLY A O 19
ATOM 34380 N N . GLU A 1 84 ? 1.773 -9.527 -9.385 1.00 0.00 710 GLU A N 19
ATOM 34381 C CA . GLU A 1 84 ? 2.353 -10.803 -8.977 1.00 0.00 710 GLU A CA 19
ATOM 34382 C C . GLU A 1 84 ? 3.122 -10.656 -7.667 1.00 0.00 710 GLU A C 19
ATOM 34383 O O . GLU A 1 84 ? 3.639 -9.586 -7.351 1.00 0.00 710 GLU A O 19
ATOM 34395 N N . PRO A 1 85 ? 3.187 -11.712 -6.901 1.00 0.00 711 PRO A N 19
ATOM 34396 C CA . PRO A 1 85 ? 3.887 -11.721 -5.581 1.00 0.00 711 PRO A CA 19
ATOM 34397 C C . PRO A 1 85 ? 5.405 -11.606 -5.711 1.00 0.00 711 PRO A C 19
ATOM 34398 O O . PRO A 1 85 ? 5.982 -11.955 -6.743 1.00 0.00 711 PRO A O 19
ATOM 34409 N N . PRO A 1 86 ? 6.054 -11.132 -4.678 1.00 0.00 712 PRO A N 19
ATOM 34410 C CA . PRO A 1 86 ? 7.539 -10.970 -4.658 1.00 0.00 712 PRO A CA 19
ATOM 34411 C C . PRO A 1 86 ? 8.267 -12.309 -4.677 1.00 0.00 712 PRO A C 19
ATOM 34412 O O . PRO A 1 86 ? 9.494 -12.357 -4.590 1.00 0.00 712 PRO A O 19
ATOM 34423 N N . VAL A 1 87 ? 7.506 -13.392 -4.784 1.00 0.00 713 VAL A N 19
ATOM 34424 C CA . VAL A 1 87 ? 8.092 -14.724 -4.807 1.00 0.00 713 VAL A CA 19
ATOM 34425 C C . VAL A 1 87 ? 8.865 -14.996 -3.517 1.00 0.00 713 VAL A C 19
ATOM 34426 O O . VAL A 1 87 ? 8.830 -16.106 -2.986 1.00 0.00 713 VAL A O 19
ATOM 34439 N N . ASP A 1 88 ? 9.561 -13.976 -3.020 1.00 0.00 714 ASP A N 19
ATOM 34440 C CA . ASP A 1 88 ? 10.337 -14.118 -1.795 1.00 0.00 714 ASP A CA 19
ATOM 34441 C C . ASP A 1 88 ? 9.406 -14.257 -0.587 1.00 0.00 714 ASP A C 19
ATOM 34442 O O . ASP A 1 88 ? 8.452 -13.495 -0.444 1.00 0.00 714 ASP A O 19
ATOM 34451 N N . PRO A 1 89 ? 9.659 -15.207 0.280 1.00 0.00 715 PRO A N 19
ATOM 34452 C CA . PRO A 1 89 ? 8.815 -15.428 1.489 1.00 0.00 715 PRO A CA 19
ATOM 34453 C C . PRO A 1 89 ? 9.030 -14.370 2.572 1.00 0.00 715 PRO A C 19
ATOM 34454 O O . PRO A 1 89 ? 8.189 -14.203 3.456 1.00 0.00 715 PRO A O 19
ATOM 34465 N N . LEU A 1 90 ? 10.155 -13.667 2.510 1.00 0.00 716 LEU A N 19
ATOM 34466 C CA . LEU A 1 90 ? 10.451 -12.645 3.508 1.00 0.00 716 LEU A CA 19
ATOM 34467 C C . LEU A 1 90 ? 9.553 -11.426 3.335 1.00 0.00 716 LEU A C 19
ATOM 34468 O O . LEU A 1 90 ? 9.072 -10.856 4.318 1.00 0.00 716 LEU A O 19
ATOM 34484 N N . LEU A 1 91 ? 9.321 -11.027 2.091 1.00 0.00 717 LEU A N 19
ATOM 34485 C CA . LEU A 1 91 ? 8.471 -9.874 1.833 1.00 0.00 717 LEU A CA 19
ATOM 34486 C C . LEU A 1 91 ? 7.010 -10.265 2.010 1.00 0.00 717 LEU A C 19
ATOM 34487 O O . LEU A 1 91 ? 6.203 -9.490 2.525 1.00 0.00 717 LEU A O 19
ATOM 34503 N N . THR A 1 92 ? 6.679 -11.487 1.600 1.00 0.00 718 THR A N 19
ATOM 34504 C CA . THR A 1 92 ? 5.317 -11.979 1.743 1.00 0.00 718 THR A CA 19
ATOM 34505 C C . THR A 1 92 ? 4.959 -12.060 3.219 1.00 0.00 718 THR A C 19
ATOM 34506 O O . THR A 1 92 ? 3.844 -11.727 3.618 1.00 0.00 718 THR A O 19
ATOM 34517 N N . ALA A 1 93 ? 5.921 -12.496 4.033 1.00 0.00 719 ALA A N 19
ATOM 34518 C CA . ALA A 1 93 ? 5.694 -12.599 5.467 1.00 0.00 719 ALA A CA 19
ATOM 34519 C C . ALA A 1 93 ? 5.427 -11.217 6.047 1.00 0.00 719 ALA A C 19
ATOM 34520 O O . ALA A 1 93 ? 4.583 -11.054 6.928 1.00 0.00 719 ALA A O 19
ATOM 34527 N N . GLN A 1 94 ? 6.152 -10.223 5.541 1.00 0.00 720 GLN A N 19
ATOM 34528 C CA . GLN A 1 94 ? 5.978 -8.854 6.013 1.00 0.00 720 GLN A CA 19
ATOM 34529 C C . GLN A 1 94 ? 4.743 -8.222 5.379 1.00 0.00 720 GLN A C 19
ATOM 34530 O O . GLN A 1 94 ? 4.205 -7.238 5.887 1.00 0.00 720 GLN A O 19
ATOM 34544 N N . ALA A 1 95 ? 4.304 -8.791 4.262 1.00 0.00 721 ALA A N 19
ATOM 34545 C CA . ALA A 1 95 ? 3.138 -8.274 3.561 1.00 0.00 721 ALA A CA 19
ATOM 34546 C C . ALA A 1 95 ? 1.868 -8.571 4.3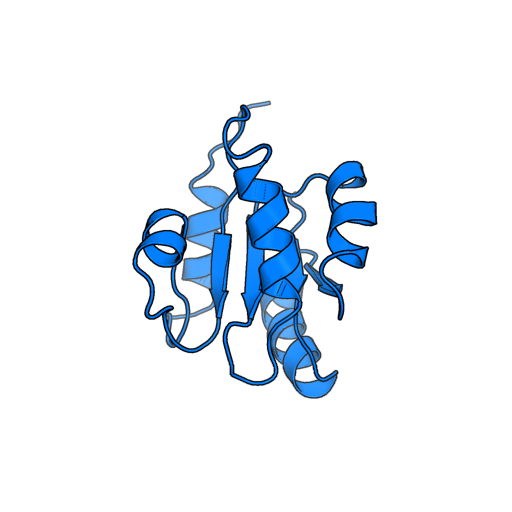46 1.00 0.00 721 ALA A C 19
ATOM 34547 O O . ALA A 1 95 ? 1.736 -9.633 4.954 1.00 0.00 721 ALA A O 19
ATOM 34554 N N . SER A 1 96 ? 0.931 -7.631 4.327 1.00 0.00 722 SER A N 19
ATOM 34555 C CA . SER A 1 96 ? -0.326 -7.818 5.040 1.00 0.00 722 SER A CA 19
ATOM 34556 C C . SER A 1 96 ? -1.323 -8.570 4.167 1.00 0.00 722 SER A C 19
ATOM 34557 O O . SER A 1 96 ? -2.189 -9.285 4.670 1.00 0.00 722 SER A O 19
ATOM 34565 N N . ALA A 1 97 ? -1.191 -8.402 2.855 1.00 0.00 723 ALA A N 19
ATOM 34566 C CA . ALA A 1 97 ? -2.086 -9.071 1.916 1.00 0.00 723 ALA A CA 19
ATOM 34567 C C . ALA A 1 97 ? -1.548 -8.978 0.492 1.00 0.00 723 ALA A C 19
ATOM 34568 O O . ALA A 1 97 ? -1.211 -7.894 0.007 1.00 0.00 723 ALA A O 19
ATOM 34575 N N . ILE A 1 98 ? -1.478 -10.123 -0.177 1.00 0.00 724 ILE A N 19
ATOM 34576 C CA . ILE A 1 98 ? -0.987 -10.159 -1.544 1.00 0.00 724 ILE A CA 19
ATOM 34577 C C . ILE A 1 98 ? -2.150 -10.175 -2.530 1.00 0.00 724 ILE A C 19
ATOM 34578 O O . ILE A 1 98 ? -3.058 -10.999 -2.418 1.00 0.00 724 ILE A O 19
ATOM 34594 N N . LEU A 1 99 ? -2.114 -9.263 -3.495 1.00 0.00 725 LEU A N 19
ATOM 34595 C CA . LEU A 1 99 ? -3.168 -9.186 -4.497 1.00 0.00 725 LEU A CA 19
ATOM 34596 C C . LEU A 1 99 ? -2.667 -9.687 -5.843 1.00 0.00 725 LEU A C 19
ATOM 34597 O O . LEU A 1 99 ? -1.503 -9.492 -6.199 1.00 0.00 725 LEU A O 19
ATOM 34613 N N . SER A 1 100 ? -3.556 -10.335 -6.585 1.00 0.00 726 SER A N 19
ATOM 34614 C CA . SER A 1 100 ? -3.207 -10.871 -7.892 1.00 0.00 726 SER A CA 19
ATOM 34615 C C . SER A 1 100 ? -4.471 -11.221 -8.668 1.00 0.00 726 SER A C 19
ATOM 34616 O O . SER A 1 100 ? -4.443 -11.400 -9.886 1.00 0.00 726 SER A O 19
ATOM 34624 N N . LYS A 1 101 ? -5.582 -11.311 -7.947 1.00 0.00 727 LYS A N 19
ATOM 34625 C CA . LYS A 1 101 ? -6.864 -11.633 -8.563 1.00 0.00 727 LYS A CA 19
ATOM 34626 C C . LYS A 1 101 ? -7.925 -10.629 -8.123 1.00 0.00 727 LYS A C 19
ATOM 34627 O O . LYS A 1 101 ? -8.778 -10.934 -7.290 1.00 0.00 727 LYS A O 19
ATOM 34646 N N . PRO A 1 102 ? -7.874 -9.438 -8.658 1.00 0.00 728 PRO A N 19
ATOM 34647 C CA . PRO A 1 102 ? -8.839 -8.351 -8.310 1.00 0.00 728 PRO A CA 19
ATOM 34648 C C . PRO A 1 102 ? -10.298 -8.805 -8.396 1.00 0.00 728 PRO A C 19
ATOM 34649 O O . PRO A 1 102 ? -10.669 -9.581 -9.277 1.00 0.00 728 PRO A O 19
ATOM 34660 N N . LEU A 1 103 ? -11.119 -8.306 -7.470 1.00 0.00 729 LEU A N 19
ATOM 34661 C CA . LEU A 1 103 ? -12.539 -8.654 -7.439 1.00 0.00 729 LEU A CA 19
ATOM 34662 C C . LEU A 1 103 ? -13.265 -7.838 -6.367 1.00 0.00 729 LEU A C 19
ATOM 34663 O O . LEU A 1 103 ? -13.319 -8.227 -5.200 1.00 0.00 729 LEU A O 19
ATOM 34679 N N . ASP A 1 104 ? -13.824 -6.705 -6.779 1.00 0.00 730 ASP A N 19
ATOM 34680 C CA . ASP A 1 104 ? -14.550 -5.830 -5.864 1.00 0.00 730 ASP A CA 19
ATOM 34681 C C . ASP A 1 104 ? -13.668 -5.383 -4.700 1.00 0.00 730 ASP A C 19
ATOM 34682 O O . ASP A 1 104 ? -12.807 -6.130 -4.232 1.00 0.00 730 ASP A O 19
ATOM 34691 N N . PRO A 1 105 ? -13.887 -4.184 -4.218 1.00 0.00 731 PRO A N 19
ATOM 34692 C CA . PRO A 1 105 ? -13.126 -3.616 -3.068 1.00 0.00 731 PRO A CA 19
ATOM 34693 C C . PRO A 1 105 ? -13.450 -4.320 -1.755 1.00 0.00 731 PRO A C 19
ATOM 34694 O O . PRO A 1 105 ? -12.970 -3.919 -0.694 1.00 0.00 731 PRO A O 19
ATOM 34705 N N . GLN A 1 106 ? -14.284 -5.351 -1.820 1.00 0.00 732 GLN A N 19
ATOM 34706 C CA . GLN A 1 106 ? -14.676 -6.068 -0.610 1.00 0.00 732 GLN A CA 19
ATOM 34707 C C . GLN A 1 106 ? -13.491 -6.812 -0.018 1.00 0.00 732 GLN A C 19
ATOM 34708 O O . GLN A 1 106 ? -13.403 -6.984 1.197 1.00 0.00 732 GLN A O 19
ATOM 34722 N N . LEU A 1 107 ? -12.584 -7.258 -0.872 1.00 0.00 733 LEU A N 19
ATOM 34723 C CA . LEU A 1 107 ? -11.423 -7.985 -0.388 1.00 0.00 733 LEU A CA 19
ATOM 34724 C C . LEU A 1 107 ? -10.504 -7.062 0.415 1.00 0.00 733 LEU A C 19
ATOM 34725 O O . LEU A 1 107 ? -10.162 -7.354 1.564 1.00 0.00 733 LEU A O 19
ATOM 34741 N N . LEU A 1 108 ? -10.116 -5.944 -0.189 1.00 0.00 734 LEU A N 19
ATOM 34742 C CA . LEU A 1 108 ? -9.242 -4.984 0.487 1.00 0.00 734 LEU A CA 19
ATOM 34743 C C . LEU A 1 108 ? -9.863 -4.517 1.793 1.00 0.00 734 LEU A C 19
ATOM 34744 O O . LEU A 1 108 ? -9.176 -4.371 2.808 1.00 0.00 734 LEU A O 19
ATOM 34760 N N . LEU A 1 109 ? -11.164 -4.271 1.760 1.00 0.00 735 LEU A N 19
ATOM 34761 C CA . LEU A 1 109 ? -11.858 -3.811 2.949 1.00 0.00 735 LEU A CA 19
ATOM 34762 C C . LEU A 1 109 ? -11.725 -4.838 4.060 1.00 0.00 735 LEU A C 19
ATOM 34763 O O . LEU A 1 109 ? -11.542 -4.486 5.222 1.00 0.00 735 LEU A O 19
ATOM 34779 N N . THR A 1 110 ? -11.811 -6.110 3.692 1.00 0.00 736 THR A N 19
ATOM 34780 C CA . THR A 1 110 ? -11.694 -7.183 4.668 1.00 0.00 736 THR A CA 19
ATOM 34781 C C . THR A 1 110 ? -10.353 -7.098 5.394 1.00 0.00 736 THR A C 19
ATOM 34782 O O . THR A 1 110 ? -10.274 -7.326 6.602 1.00 0.00 736 THR A O 19
ATOM 34793 N N . THR A 1 111 ? -9.297 -6.766 4.652 1.00 0.00 737 THR A N 19
ATOM 34794 C CA . THR A 1 111 ? -7.967 -6.655 5.251 1.00 0.00 737 THR A CA 19
ATOM 34795 C C . THR A 1 111 ? -7.946 -5.581 6.335 1.00 0.00 737 THR A C 19
ATOM 34796 O O . THR A 1 111 ? -7.377 -5.783 7.406 1.00 0.00 737 THR A O 19
ATOM 34807 N N . LEU A 1 112 ? -8.570 -4.443 6.054 1.00 0.00 738 LEU A N 19
ATOM 34808 C CA . LEU A 1 112 ? -8.612 -3.353 7.025 1.00 0.00 738 LEU A CA 19
ATOM 34809 C C . LEU A 1 112 ? -9.368 -3.786 8.278 1.00 0.00 738 LEU A C 19
ATOM 34810 O O . LEU A 1 112 ? -9.012 -3.413 9.397 1.00 0.00 738 LEU A O 19
ATOM 34826 N N . GLN A 1 113 ? -10.414 -4.575 8.071 1.00 0.00 739 GLN A N 19
ATOM 34827 C CA . GLN A 1 113 ? -11.233 -5.066 9.175 1.00 0.00 739 GLN A CA 19
ATOM 34828 C C . GLN A 1 113 ? -10.429 -5.984 10.088 1.00 0.00 739 GLN A C 19
ATOM 34829 O O . GLN A 1 113 ? -10.710 -6.091 11.281 1.00 0.00 739 GLN A O 19
ATOM 34843 N N . GLY A 1 114 ? -9.442 -6.661 9.518 1.00 0.00 740 GLY A N 19
ATOM 34844 C CA . GLY A 1 114 ? -8.616 -7.584 10.289 1.00 0.00 740 GLY A CA 19
ATOM 34845 C C . GLY A 1 114 ? -8.077 -6.930 11.558 1.00 0.00 740 GLY A C 19
ATOM 34846 O O . GLY A 1 114 ? -7.683 -7.619 12.501 1.00 0.00 740 GLY A O 19
ATOM 34850 N N . LEU A 1 115 ? -8.057 -5.604 11.577 1.00 0.00 741 LEU A N 19
ATOM 34851 C CA . LEU A 1 115 ? -7.555 -4.878 12.737 1.00 0.00 741 LEU A CA 19
ATOM 34852 C C . LEU A 1 115 ? -8.631 -4.781 13.810 1.00 0.00 741 LEU A C 19
ATOM 34853 O O . LEU A 1 115 ? -8.563 -5.470 14.827 1.00 0.00 741 LEU A O 19
ATOM 34869 N N . CYS A 1 116 ? -9.619 -3.927 13.583 1.00 0.00 742 CYS A N 19
ATOM 34870 C CA . CYS A 1 116 ? -10.701 -3.762 14.550 1.00 0.00 742 CYS A CA 19
ATOM 34871 C C . CYS A 1 116 ? -10.134 -3.506 15.937 1.00 0.00 742 CYS A C 19
ATOM 34872 O O . CYS A 1 116 ? -10.389 -4.264 16.873 1.00 0.00 742 CYS A O 19
ATOM 34880 N N . PRO A 1 117 ? -9.378 -2.456 16.083 1.00 0.00 743 PRO A N 19
ATOM 34881 C CA . PRO A 1 117 ? -8.764 -2.090 17.386 1.00 0.00 743 PRO A CA 19
ATOM 34882 C C . PRO A 1 117 ? -9.782 -1.436 18.319 1.00 0.00 743 PRO A C 19
ATOM 34883 O O . PRO A 1 117 ? -10.300 -0.362 18.021 1.00 0.00 743 PRO A O 19
ATOM 34894 N N . PRO A 1 118 ? -10.076 -2.053 19.433 1.00 0.00 744 PRO A N 19
ATOM 34895 C CA . PRO A 1 118 ? -11.051 -1.509 20.412 1.00 0.00 744 PRO A CA 19
ATOM 34896 C C . PRO A 1 118 ? -10.406 -0.538 21.401 1.00 0.00 744 PRO A C 19
ATOM 34897 O O . PRO A 1 118 ? -10.565 0.676 21.280 1.00 0.00 744 PRO A O 19
ATOM 34908 N N . ASN A 1 119 ? -9.670 -1.074 22.369 1.00 0.00 745 ASN A N 19
ATOM 34909 C CA . ASN A 1 119 ? -9.001 -0.239 23.360 1.00 0.00 745 ASN A CA 19
ATOM 34910 C C . ASN A 1 119 ? -7.600 0.127 22.876 1.00 0.00 745 ASN A C 19
ATOM 34911 O O . ASN A 1 119 ? -7.336 -0.063 21.700 1.00 0.00 745 ASN A O 19
ATOM 34923 N N . ALA A 1 1 ? -8.880 9.307 10.468 1.00 0.00 627 ALA A N 20
ATOM 34924 C CA . ALA A 1 1 ? -10.153 8.590 10.170 1.00 0.00 627 ALA A CA 20
ATOM 34925 C C . ALA A 1 1 ? -9.868 7.425 9.229 1.00 0.00 627 ALA A C 20
ATOM 34926 O O . ALA A 1 1 ? -10.787 6.829 8.669 1.00 0.00 627 ALA A O 20
ATOM 34935 N N . GLY A 1 2 ? -8.589 7.108 9.059 1.00 0.00 628 GLY A N 20
ATOM 34936 C CA . GLY A 1 2 ? -8.195 6.012 8.182 1.00 0.00 628 GLY A CA 20
ATOM 34937 C C . GLY A 1 2 ? -7.536 6.538 6.912 1.00 0.00 628 GLY A C 20
ATOM 34938 O O . GLY A 1 2 ? -8.162 6.595 5.854 1.00 0.00 628 GLY A O 20
ATOM 34942 N N . HIS A 1 3 ? -6.268 6.922 7.023 1.00 0.00 629 HIS A N 20
ATOM 34943 C CA . HIS A 1 3 ? -5.538 7.439 5.873 1.00 0.00 629 HIS A CA 20
ATOM 34944 C C . HIS A 1 3 ? -4.861 6.300 5.118 1.00 0.00 629 HIS A C 20
ATOM 34945 O O . HIS A 1 3 ? -4.190 5.458 5.715 1.00 0.00 629 HIS A O 20
ATOM 34960 N N . ILE A 1 4 ? -5.042 6.281 3.802 1.00 0.00 630 ILE A N 20
ATOM 34961 C CA . ILE A 1 4 ? -4.445 5.242 2.973 1.00 0.00 630 ILE A CA 20
ATOM 34962 C C . ILE A 1 4 ? -3.411 5.841 2.029 1.00 0.00 630 ILE A C 20
ATOM 34963 O O . ILE A 1 4 ? -3.615 6.927 1.486 1.00 0.00 630 ILE A O 20
ATOM 34979 N N . LEU A 1 5 ? -2.310 5.126 1.819 1.00 0.00 631 LEU A N 20
ATOM 34980 C CA . LEU A 1 5 ? -1.275 5.616 0.914 1.00 0.00 631 LEU A CA 20
ATOM 34981 C C . LEU A 1 5 ? -1.336 4.867 -0.409 1.00 0.00 631 LEU A C 20
ATOM 34982 O O . LEU A 1 5 ? -1.406 3.638 -0.437 1.00 0.00 631 LEU A O 20
ATOM 34998 N N . LEU A 1 6 ? -1.319 5.617 -1.506 1.00 0.00 632 LEU A N 20
ATOM 34999 C CA . LEU A 1 6 ? -1.382 5.014 -2.828 1.00 0.00 632 LEU A CA 20
ATOM 35000 C C . LEU A 1 6 ? -0.199 5.448 -3.683 1.00 0.00 632 LEU A C 20
ATOM 35001 O O . LEU A 1 6 ? -0.044 6.628 -3.998 1.00 0.00 632 LEU A O 20
ATOM 35017 N N . LEU A 1 7 ? 0.620 4.480 -4.072 1.00 0.00 633 LEU A N 20
ATOM 35018 C CA . LEU A 1 7 ? 1.775 4.759 -4.912 1.00 0.00 633 LEU A CA 20
ATOM 35019 C C . LEU A 1 7 ? 1.620 4.034 -6.241 1.00 0.00 633 LEU A C 20
ATOM 35020 O O . LEU A 1 7 ? 1.509 2.809 -6.276 1.00 0.00 633 LEU A O 20
ATOM 35036 N N . GLU A 1 8 ? 1.600 4.789 -7.332 1.00 0.00 634 GLU A N 20
ATOM 35037 C CA . GLU A 1 8 ? 1.442 4.182 -8.649 1.00 0.00 634 GLU A CA 20
ATOM 35038 C C . GLU A 1 8 ? 1.959 5.104 -9.746 1.00 0.00 634 GLU A C 20
ATOM 35039 O O . GLU A 1 8 ? 2.255 6.274 -9.506 1.00 0.00 634 GLU A O 20
ATOM 35051 N N . GLU A 1 9 ? 2.044 4.563 -10.955 1.00 0.00 635 GLU A N 20
ATOM 35052 C CA . GLU A 1 9 ? 2.503 5.333 -12.103 1.00 0.00 635 GLU A CA 20
ATOM 35053 C C . GLU A 1 9 ? 1.333 5.579 -13.046 1.00 0.00 635 GLU A C 20
ATOM 35054 O O . GLU A 1 9 ? 0.336 4.859 -13.006 1.00 0.00 635 GLU A O 20
ATOM 35066 N N . GLU A 1 10 ? 1.448 6.598 -13.886 1.00 0.00 636 GLU A N 20
ATOM 35067 C CA . GLU A 1 10 ? 0.374 6.914 -14.816 1.00 0.00 636 GLU A CA 20
ATOM 35068 C C . GLU A 1 10 ? -0.889 7.285 -14.045 1.00 0.00 636 GLU A C 20
ATOM 35069 O O . GLU A 1 10 ? -1.329 6.546 -13.164 1.00 0.00 636 GLU A O 20
ATOM 35081 N N . ASP A 1 11 ? -1.463 8.436 -14.376 1.00 0.00 637 ASP A N 20
ATOM 35082 C CA . ASP A 1 11 ? -2.671 8.897 -13.701 1.00 0.00 637 ASP A CA 20
ATOM 35083 C C . ASP A 1 11 ? -3.828 7.926 -13.916 1.00 0.00 637 ASP A C 20
ATOM 35084 O O . ASP A 1 11 ? -4.712 7.807 -13.068 1.00 0.00 637 ASP A O 20
ATOM 35093 N N . GLU A 1 12 ? -3.827 7.242 -15.055 1.00 0.00 638 GLU A N 20
ATOM 35094 C CA . GLU A 1 12 ? -4.894 6.298 -15.362 1.00 0.00 638 GLU A CA 20
ATOM 35095 C C . GLU A 1 12 ? -4.914 5.149 -14.360 1.00 0.00 638 GLU A C 20
ATOM 35096 O O . GLU A 1 12 ? -5.980 4.719 -13.921 1.00 0.00 638 GLU A O 20
ATOM 35108 N N . ALA A 1 13 ? -3.736 4.657 -13.995 1.00 0.00 639 ALA A N 20
ATOM 35109 C CA . ALA A 1 13 ? -3.651 3.561 -13.037 1.00 0.00 639 ALA A CA 20
ATOM 35110 C C . ALA A 1 13 ? -3.997 4.055 -11.637 1.00 0.00 639 ALA A C 20
ATOM 35111 O O . ALA A 1 13 ? -4.760 3.416 -10.910 1.00 0.00 639 ALA A O 20
ATOM 35118 N N . ALA A 1 14 ? -3.429 5.197 -11.267 1.00 0.00 640 ALA A N 20
ATOM 35119 C CA . ALA A 1 14 ? -3.677 5.775 -9.952 1.00 0.00 640 ALA A CA 20
ATOM 35120 C C . ALA A 1 14 ? -5.110 6.289 -9.840 1.00 0.00 640 ALA A C 20
ATOM 35121 O O . ALA A 1 14 ? -5.758 6.124 -8.806 1.00 0.00 640 ALA A O 20
ATOM 35128 N N . THR A 1 15 ? -5.598 6.921 -10.903 1.00 0.00 641 THR A N 20
ATOM 35129 C CA . THR A 1 15 ? -6.953 7.463 -10.897 1.00 0.00 641 THR A CA 20
ATOM 35130 C C . THR A 1 15 ? -7.986 6.355 -10.729 1.00 0.00 641 THR A C 20
ATOM 35131 O O . THR A 1 15 ? -8.913 6.478 -9.929 1.00 0.00 641 THR A O 20
ATOM 35142 N N . VAL A 1 16 ? -7.826 5.272 -11.484 1.00 0.00 642 VAL A N 20
ATOM 35143 C CA . VAL A 1 16 ? -8.762 4.158 -11.395 1.00 0.00 642 VAL A CA 20
ATOM 35144 C C . VAL A 1 16 ? -8.837 3.644 -9.962 1.00 0.00 642 VAL A C 20
ATOM 35145 O O . VAL A 1 16 ? -9.920 3.527 -9.389 1.00 0.00 642 VAL A O 20
ATOM 35158 N N . VAL A 1 17 ? -7.676 3.339 -9.390 1.00 0.00 643 VAL A N 20
ATOM 35159 C CA . VAL A 1 17 ? -7.617 2.840 -8.022 1.00 0.00 643 VAL A CA 20
ATOM 35160 C C . VAL A 1 17 ? -8.200 3.859 -7.048 1.00 0.00 643 VAL A C 20
ATOM 35161 O O . VAL A 1 17 ? -8.925 3.502 -6.121 1.00 0.00 643 VAL A O 20
ATOM 35174 N N . CYS A 1 18 ? -7.871 5.130 -7.261 1.00 0.00 644 CYS A N 20
ATOM 35175 C CA . CYS A 1 18 ? -8.363 6.190 -6.390 1.00 0.00 644 CYS A CA 20
ATOM 35176 C C . CYS A 1 18 ? -9.886 6.213 -6.374 1.00 0.00 644 CYS A C 20
ATOM 35177 O O . CYS A 1 18 ? -10.501 6.373 -5.320 1.00 0.00 644 CYS A O 20
ATOM 35185 N N . GLU A 1 19 ? -10.493 6.053 -7.545 1.00 0.00 645 GLU A N 20
ATOM 35186 C CA . GLU A 1 19 ? -11.946 6.059 -7.636 1.00 0.00 645 GLU A CA 20
ATOM 35187 C C . GLU A 1 19 ? -12.528 4.905 -6.828 1.00 0.00 645 GLU A C 20
ATOM 35188 O O . GLU A 1 19 ? -13.553 5.057 -6.164 1.00 0.00 645 GLU A O 20
ATOM 35200 N N . MET A 1 20 ? -11.865 3.753 -6.883 1.00 0.00 646 MET A N 20
ATOM 35201 C CA . MET A 1 20 ? -12.332 2.588 -6.142 1.00 0.00 646 MET A CA 20
ATOM 35202 C C . MET A 1 20 ? -12.206 2.835 -4.644 1.00 0.00 646 MET A C 20
ATOM 35203 O O . MET A 1 20 ? -13.155 2.635 -3.885 1.00 0.00 646 MET A O 20
ATOM 35217 N N . LEU A 1 21 ? -11.023 3.278 -4.229 1.00 0.00 647 LEU A N 20
ATOM 35218 C CA . LEU A 1 21 ? -10.777 3.555 -2.822 1.00 0.00 647 LEU A CA 20
ATOM 35219 C C . LEU A 1 21 ? -11.575 4.774 -2.376 1.00 0.00 647 LEU A C 20
ATOM 35220 O O . LEU A 1 21 ? -12.226 4.754 -1.332 1.00 0.00 647 LEU A O 20
ATOM 35236 N N . THR A 1 22 ? -11.535 5.830 -3.184 1.00 0.00 648 THR A N 20
ATOM 35237 C CA . THR A 1 22 ? -12.275 7.044 -2.867 1.00 0.00 648 THR A CA 20
ATOM 35238 C C . THR A 1 22 ? -13.751 6.717 -2.683 1.00 0.00 648 THR A C 20
ATOM 35239 O O . THR A 1 22 ? -14.405 7.221 -1.770 1.00 0.00 648 THR A O 20
ATOM 35250 N N . ALA A 1 23 ? -14.263 5.863 -3.562 1.00 0.00 649 ALA A N 20
ATOM 35251 C CA . ALA A 1 23 ? -15.660 5.456 -3.503 1.00 0.00 649 ALA A CA 20
ATOM 35252 C C . ALA A 1 23 ? -15.916 4.588 -2.275 1.00 0.00 649 ALA A C 20
ATOM 35253 O O . ALA A 1 23 ? -17.044 4.506 -1.786 1.00 0.00 649 ALA A O 20
ATOM 35260 N N . ALA A 1 24 ? -14.866 3.932 -1.788 1.00 0.00 650 ALA A N 20
ATOM 35261 C CA . ALA A 1 24 ? -14.997 3.063 -0.622 1.00 0.00 650 ALA A CA 20
ATOM 35262 C C . ALA A 1 24 ? -15.204 3.884 0.649 1.00 0.00 650 ALA A C 20
ATOM 35263 O O . ALA A 1 24 ? -15.461 3.331 1.719 1.00 0.00 650 ALA A O 20
ATOM 35270 N N . GLY A 1 25 ? -15.104 5.203 0.525 1.00 0.00 651 GLY A N 20
ATOM 35271 C CA . GLY A 1 25 ? -15.297 6.086 1.671 1.00 0.00 651 GLY A CA 20
ATOM 35272 C C . GLY A 1 25 ? -13.969 6.477 2.314 1.00 0.00 651 GLY A C 20
ATOM 35273 O O . GLY A 1 25 ? -13.917 7.393 3.135 1.00 0.00 651 GLY A O 20
ATOM 35277 N N . PHE A 1 26 ? -12.898 5.786 1.940 1.00 0.00 652 PHE A N 20
ATOM 35278 C CA . PHE A 1 26 ? -11.583 6.089 2.498 1.00 0.00 652 PHE A CA 20
ATOM 35279 C C . PHE A 1 26 ? -10.805 7.018 1.573 1.00 0.00 652 PHE A C 20
ATOM 35280 O O . PHE A 1 26 ? -10.875 6.896 0.350 1.00 0.00 652 PHE A O 20
ATOM 35297 N N . LYS A 1 27 ? -10.059 7.944 2.167 1.00 0.00 653 LYS A N 20
ATOM 35298 C CA . LYS A 1 27 ? -9.263 8.888 1.391 1.00 0.00 653 LYS A CA 20
ATOM 35299 C C . LYS A 1 27 ? -7.849 8.350 1.198 1.00 0.00 653 LYS A C 20
ATOM 35300 O O . LYS A 1 27 ? -7.230 7.855 2.140 1.00 0.00 653 LYS A O 20
ATOM 35319 N N . VAL A 1 28 ? -7.344 8.438 -0.030 1.00 0.00 654 VAL A N 20
ATOM 35320 C CA . VAL A 1 28 ? -6.005 7.941 -0.326 1.00 0.00 654 VAL A CA 20
ATOM 35321 C C . VAL A 1 28 ? -5.128 9.042 -0.912 1.00 0.00 654 VAL A C 20
ATOM 35322 O O . VAL A 1 28 ? -5.622 9.985 -1.531 1.00 0.00 654 VAL A O 20
ATOM 35335 N N . ILE A 1 29 ? -3.820 8.904 -0.720 1.00 0.00 655 ILE A N 20
ATOM 35336 C CA . ILE A 1 29 ? -2.867 9.879 -1.238 1.00 0.00 655 ILE A CA 20
ATOM 35337 C C . ILE A 1 29 ? -2.084 9.268 -2.396 1.00 0.00 655 ILE A C 20
ATOM 35338 O O . ILE A 1 29 ? -1.648 8.119 -2.322 1.00 0.00 655 ILE A O 20
ATOM 35354 N N . TRP A 1 30 ? -1.922 10.031 -3.473 1.00 0.00 656 TRP A N 20
ATOM 35355 C CA . TRP A 1 30 ? -1.205 9.532 -4.643 1.00 0.00 656 TRP A CA 20
ATOM 35356 C C . TRP A 1 30 ? 0.275 9.898 -4.582 1.00 0.00 656 TRP A C 20
ATOM 35357 O O . TRP A 1 30 ? 0.633 11.066 -4.432 1.00 0.00 656 TRP A O 20
ATOM 35378 N N . LEU A 1 31 ? 1.128 8.885 -4.710 1.00 0.00 657 LEU A N 20
ATOM 35379 C CA . LEU A 1 31 ? 2.571 9.097 -4.680 1.00 0.00 657 LEU A CA 20
ATOM 35380 C C . LEU A 1 31 ? 3.195 8.745 -6.026 1.00 0.00 657 LEU A C 20
ATOM 35381 O O . LEU A 1 31 ? 2.777 7.789 -6.685 1.00 0.00 657 LEU A O 20
ATOM 35397 N N . VAL A 1 32 ? 4.203 9.517 -6.421 1.00 0.00 658 VAL A N 20
ATOM 35398 C CA . VAL A 1 32 ? 4.888 9.274 -7.683 1.00 0.00 658 VAL A CA 20
ATOM 35399 C C . VAL A 1 32 ? 6.174 8.491 -7.441 1.00 0.00 658 VAL A C 20
ATOM 35400 O O . VAL A 1 32 ? 6.716 7.875 -8.357 1.00 0.00 658 VAL A O 20
ATOM 35413 N N . ASP A 1 33 ? 6.646 8.512 -6.195 1.00 0.00 659 ASP A N 20
ATOM 35414 C CA . ASP A 1 33 ? 7.867 7.797 -5.827 1.00 0.00 659 ASP A CA 20
ATOM 35415 C C . ASP A 1 33 ? 7.783 7.304 -4.384 1.00 0.00 659 ASP A C 20
ATOM 35416 O O . ASP A 1 33 ? 7.123 7.918 -3.545 1.00 0.00 659 ASP A O 20
ATOM 35425 N N . GLY A 1 34 ? 8.453 6.190 -4.106 1.00 0.00 660 GLY A N 20
ATOM 35426 C CA . GLY A 1 34 ? 8.447 5.615 -2.765 1.00 0.00 660 GLY A CA 20
ATOM 35427 C C . GLY A 1 34 ? 9.135 6.529 -1.754 1.00 0.00 660 GLY A C 20
ATOM 35428 O O . GLY A 1 34 ? 8.682 6.659 -0.616 1.00 0.00 660 GLY A O 20
ATOM 35432 N N . SER A 1 35 ? 10.235 7.151 -2.168 1.00 0.00 661 SER A N 20
ATOM 35433 C CA . SER A 1 35 ? 10.978 8.037 -1.275 1.00 0.00 661 SER A CA 20
ATOM 35434 C C . SER A 1 35 ? 10.087 9.166 -0.768 1.00 0.00 661 SER A C 20
ATOM 35435 O O . SER A 1 35 ? 10.151 9.541 0.402 1.00 0.00 661 SER A O 20
ATOM 35443 N N . THR A 1 36 ? 9.256 9.701 -1.653 1.00 0.00 662 THR A N 20
ATOM 35444 C CA . THR A 1 36 ? 8.357 10.784 -1.279 1.00 0.00 662 THR A CA 20
ATOM 35445 C C . THR A 1 36 ? 7.345 10.304 -0.245 1.00 0.00 662 THR A C 20
ATOM 35446 O O . THR A 1 36 ? 6.996 11.032 0.684 1.00 0.00 662 THR A O 20
ATOM 35457 N N . ALA A 1 37 ? 6.873 9.075 -0.423 1.00 0.00 663 ALA A N 20
ATOM 35458 C CA . ALA A 1 37 ? 5.892 8.498 0.491 1.00 0.00 663 ALA A CA 20
ATOM 35459 C C . ALA A 1 37 ? 6.461 8.343 1.895 1.00 0.00 663 ALA A C 20
ATOM 35460 O O . ALA A 1 37 ? 5.811 8.692 2.873 1.00 0.00 663 ALA A O 20
ATOM 35467 N N . LEU A 1 38 ? 7.670 7.810 1.992 1.00 0.00 664 LEU A N 20
ATOM 35468 C CA . LEU A 1 38 ? 8.297 7.611 3.295 1.00 0.00 664 LEU A CA 20
ATOM 35469 C C . LEU A 1 38 ? 8.447 8.935 4.042 1.00 0.00 664 LEU A C 20
ATOM 35470 O O . LEU A 1 38 ? 8.198 9.010 5.247 1.00 0.00 664 LEU A O 20
ATOM 35486 N N . ASP A 1 39 ? 8.853 9.978 3.323 1.00 0.00 665 ASP A N 20
ATOM 35487 C CA . ASP A 1 39 ? 9.030 11.291 3.937 1.00 0.00 665 ASP A CA 20
ATOM 35488 C C . ASP A 1 39 ? 7.705 11.820 4.476 1.00 0.00 665 ASP A C 20
ATOM 35489 O O . ASP A 1 39 ? 7.655 12.411 5.554 1.00 0.00 665 ASP A O 20
ATOM 35498 N N . GLN A 1 40 ? 6.634 11.603 3.720 1.00 0.00 666 GLN A N 20
ATOM 35499 C CA . GLN A 1 40 ? 5.313 12.062 4.134 1.00 0.00 666 GLN A CA 20
ATOM 35500 C C . GLN A 1 40 ? 4.658 11.047 5.065 1.00 0.00 666 GLN A C 20
ATOM 35501 O O . GLN A 1 40 ? 4.046 11.408 6.068 1.00 0.00 666 GLN A O 20
ATOM 35515 N N . LEU A 1 41 ? 4.788 9.776 4.705 1.00 0.00 667 LEU A N 20
ATOM 35516 C CA . LEU A 1 41 ? 4.199 8.689 5.481 1.00 0.00 667 LEU A CA 20
ATOM 35517 C C . LEU A 1 41 ? 4.442 8.851 6.975 1.00 0.00 667 LEU A C 20
ATOM 35518 O O . LEU A 1 41 ? 3.533 8.651 7.781 1.00 0.00 667 LEU A O 20
ATOM 35534 N N . ASP A 1 42 ? 5.665 9.197 7.348 1.00 0.00 668 ASP A N 20
ATOM 35535 C CA . ASP A 1 42 ? 5.989 9.355 8.759 1.00 0.00 668 ASP A CA 20
ATOM 35536 C C . ASP A 1 42 ? 5.094 10.410 9.399 1.00 0.00 668 ASP A C 20
ATOM 35537 O O . ASP A 1 42 ? 4.720 10.296 10.566 1.00 0.00 668 ASP A O 20
ATOM 35546 N N . LEU A 1 43 ? 4.760 11.438 8.631 1.00 0.00 669 LEU A N 20
ATOM 35547 C CA . LEU A 1 43 ? 3.913 12.511 9.136 1.00 0.00 669 LEU A CA 20
ATOM 35548 C C . LEU A 1 43 ? 2.441 12.093 9.206 1.00 0.00 669 LEU A C 20
ATOM 35549 O O . LEU A 1 43 ? 1.732 12.473 10.137 1.00 0.00 669 LEU A O 20
ATOM 35565 N N . LEU A 1 44 ? 1.974 11.332 8.215 1.00 0.00 670 LEU A N 20
ATOM 35566 C CA . LEU A 1 44 ? 0.571 10.913 8.198 1.00 0.00 670 LEU A CA 20
ATOM 35567 C C . LEU A 1 44 ? 0.312 9.767 9.173 1.00 0.00 670 LEU A C 20
ATOM 35568 O O . LEU A 1 44 ? -0.711 9.747 9.858 1.00 0.00 670 LEU A O 20
ATOM 35584 N N . GLN A 1 45 ? 1.228 8.806 9.220 1.00 0.00 671 GLN A N 20
ATOM 35585 C CA . GLN A 1 45 ? 1.060 7.657 10.104 1.00 0.00 671 GLN A CA 20
ATOM 35586 C C . GLN A 1 45 ? -0.234 6.921 9.760 1.00 0.00 671 GLN A C 20
ATOM 35587 O O . GLN A 1 45 ? -1.154 6.840 10.573 1.00 0.00 671 GLN A O 20
ATOM 35601 N N . PRO A 1 46 ? -0.310 6.400 8.566 1.00 0.00 672 PRO A N 20
ATOM 35602 C CA . PRO A 1 46 ? -1.504 5.662 8.069 1.00 0.00 672 PRO A CA 20
ATOM 35603 C C . PRO A 1 46 ? -1.549 4.217 8.566 1.00 0.00 672 PRO A C 20
ATOM 35604 O O . PRO A 1 46 ? -0.563 3.697 9.087 1.00 0.00 672 PRO A O 20
ATOM 35615 N N . ILE A 1 47 ? -2.710 3.585 8.417 1.00 0.00 673 ILE A N 20
ATOM 35616 C CA . ILE A 1 47 ? -2.889 2.208 8.869 1.00 0.00 673 ILE A CA 20
ATOM 35617 C C . ILE A 1 47 ? -2.657 1.197 7.744 1.00 0.00 673 ILE A C 20
ATOM 35618 O O . ILE A 1 47 ? -2.416 0.019 8.010 1.00 0.00 673 ILE A O 20
ATOM 35634 N N . VAL A 1 48 ? -2.733 1.645 6.494 1.00 0.00 674 VAL A N 20
ATOM 35635 C CA . VAL A 1 48 ? -2.529 0.734 5.369 1.00 0.00 674 VAL A CA 20
ATOM 35636 C C . VAL A 1 48 ? -1.740 1.405 4.248 1.00 0.00 674 VAL A C 20
ATOM 35637 O O . VAL A 1 48 ? -1.920 2.594 3.960 1.00 0.00 674 VAL A O 20
ATOM 35650 N N . ILE A 1 49 ? -0.858 0.630 3.619 1.00 0.00 675 ILE A N 20
ATOM 35651 C CA . ILE A 1 49 ? -0.036 1.152 2.536 1.00 0.00 675 ILE A CA 20
ATOM 35652 C C . ILE A 1 49 ? -0.285 0.388 1.239 1.00 0.00 675 ILE A C 20
ATOM 35653 O O . ILE A 1 49 ? -0.122 -0.831 1.185 1.00 0.00 675 ILE A O 20
ATOM 35669 N N . LEU A 1 50 ? -0.642 1.117 0.189 1.00 0.00 676 LEU A N 20
ATOM 35670 C CA . LEU A 1 50 ? -0.867 0.502 -1.113 1.00 0.00 676 LEU A CA 20
ATOM 35671 C C . LEU A 1 50 ? 0.293 0.867 -2.030 1.00 0.00 676 LEU A C 20
ATOM 35672 O O . LEU A 1 50 ? 0.628 2.043 -2.172 1.00 0.00 676 LEU A O 20
ATOM 35688 N N . MET A 1 51 ? 0.922 -0.132 -2.632 1.00 0.00 677 MET A N 20
ATOM 35689 C CA . MET A 1 51 ? 2.063 0.144 -3.504 1.00 0.00 677 MET A CA 20
ATOM 35690 C C . MET A 1 51 ? 2.088 -0.761 -4.732 1.00 0.00 677 MET A C 20
ATOM 35691 O O . MET A 1 51 ? 1.909 -1.975 -4.632 1.00 0.00 677 MET A O 20
ATOM 35705 N N . ALA A 1 52 ? 2.347 -0.153 -5.886 1.00 0.00 678 ALA A N 20
ATOM 35706 C CA . ALA A 1 52 ? 2.441 -0.896 -7.137 1.00 0.00 678 ALA A CA 20
ATOM 35707 C C . ALA A 1 52 ? 3.678 -1.787 -7.113 1.00 0.00 678 ALA A C 20
ATOM 35708 O O . ALA A 1 52 ? 4.656 -1.474 -6.433 1.00 0.00 678 ALA A O 20
ATOM 35715 N N . TRP A 1 53 ? 3.646 -2.896 -7.848 1.00 0.00 679 TRP A N 20
ATOM 35716 C CA . TRP A 1 53 ? 4.796 -3.793 -7.869 1.00 0.00 679 TRP A CA 20
ATOM 35717 C C . TRP A 1 53 ? 5.296 -4.063 -9.291 1.00 0.00 679 TRP A C 20
ATOM 35718 O O . TRP A 1 53 ? 5.525 -5.214 -9.662 1.00 0.00 679 TRP A O 20
ATOM 35739 N N . PRO A 1 54 ? 5.503 -3.035 -10.079 1.00 0.00 680 PRO A N 20
ATOM 35740 C CA . PRO A 1 54 ? 6.026 -3.181 -11.466 1.00 0.00 680 PRO A CA 20
ATOM 35741 C C . PRO A 1 54 ? 7.555 -3.271 -11.478 1.00 0.00 680 PRO A C 20
ATOM 35742 O O . PRO A 1 54 ? 8.228 -2.501 -10.794 1.00 0.00 680 PRO A O 20
ATOM 35753 N N . PRO A 1 55 ? 8.114 -4.186 -12.230 1.00 0.00 681 PRO A N 20
ATOM 35754 C CA . PRO A 1 55 ? 9.592 -4.351 -12.302 1.00 0.00 681 PRO A CA 20
ATOM 35755 C C . PRO A 1 55 ? 10.334 -3.044 -12.598 1.00 0.00 681 PRO A C 20
ATOM 35756 O O . PRO A 1 55 ? 11.320 -2.731 -11.930 1.00 0.00 681 PRO A O 20
ATOM 35767 N N . PRO A 1 56 ? 9.904 -2.279 -13.575 1.00 0.00 682 PRO A N 20
ATOM 35768 C CA . PRO A 1 56 ? 10.583 -0.999 -13.924 1.00 0.00 682 PRO A CA 20
ATOM 35769 C C . PRO A 1 56 ? 10.454 0.016 -12.798 1.00 0.00 682 PRO A C 20
ATOM 35770 O O . PRO A 1 56 ? 10.430 1.225 -13.034 1.00 0.00 682 PRO A O 20
ATOM 35781 N N . ASP A 1 57 ? 10.364 -0.489 -11.573 1.00 0.00 683 ASP A N 20
ATOM 35782 C CA . ASP A 1 57 ? 10.229 0.384 -10.411 1.00 0.00 683 ASP A CA 20
ATOM 35783 C C . ASP A 1 57 ? 10.830 -0.263 -9.167 1.00 0.00 683 ASP A C 20
ATOM 35784 O O . ASP A 1 57 ? 10.109 -0.675 -8.257 1.00 0.00 683 ASP A O 20
ATOM 35793 N N . GLN A 1 58 ? 12.155 -0.334 -9.132 1.00 0.00 684 GLN A N 20
ATOM 35794 C CA . GLN A 1 58 ? 12.858 -0.914 -7.992 1.00 0.00 684 GLN A CA 20
ATOM 35795 C C . GLN A 1 58 ? 12.605 -0.091 -6.732 1.00 0.00 684 GLN A C 20
ATOM 35796 O O . GLN A 1 58 ? 13.130 -0.400 -5.662 1.00 0.00 684 GLN A O 20
ATOM 35810 N N . SER A 1 59 ? 11.815 0.968 -6.871 1.00 0.00 685 SER A N 20
ATOM 35811 C CA . SER A 1 59 ? 11.517 1.845 -5.742 1.00 0.00 685 SER A CA 20
ATOM 35812 C C . SER A 1 59 ? 10.800 1.089 -4.627 1.00 0.00 685 SER A C 20
ATOM 35813 O O . SER A 1 59 ? 10.988 1.386 -3.447 1.00 0.00 685 SER A O 20
ATOM 35821 N N . CYS A 1 60 ? 9.979 0.114 -5.000 1.00 0.00 686 CYS A N 20
ATOM 35822 C CA . CYS A 1 60 ? 9.245 -0.667 -4.009 1.00 0.00 686 CYS A CA 20
ATOM 35823 C C . CYS A 1 60 ? 10.215 -1.359 -3.054 1.00 0.00 686 CYS A C 20
ATOM 35824 O O . CYS A 1 60 ? 9.8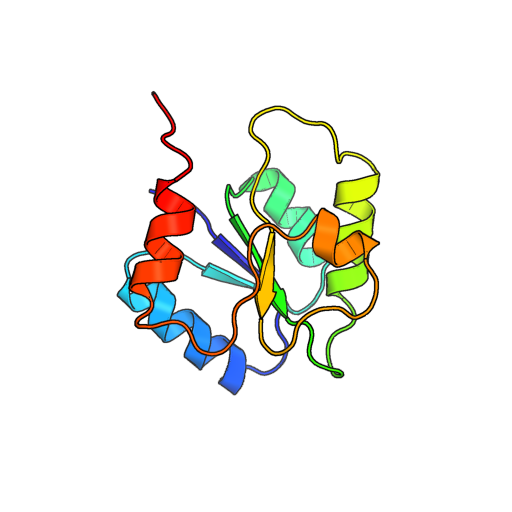80 -1.634 -1.901 1.00 0.00 686 CYS A O 20
ATOM 35832 N N . LEU A 1 61 ? 11.420 -1.633 -3.542 1.00 0.00 687 LEU A N 20
ATOM 35833 C CA . LEU A 1 61 ? 12.432 -2.289 -2.724 1.00 0.00 687 LEU A CA 20
ATOM 35834 C C . LEU A 1 61 ? 12.832 -1.393 -1.558 1.00 0.00 687 LEU A C 20
ATOM 35835 O O . LEU A 1 61 ? 13.147 -1.875 -0.470 1.00 0.00 687 LEU A O 20
ATOM 35851 N N . LEU A 1 62 ? 12.815 -0.085 -1.793 1.00 0.00 688 LEU A N 20
ATOM 35852 C CA . LEU A 1 62 ? 13.177 0.867 -0.752 1.00 0.00 688 LEU A CA 20
ATOM 35853 C C . LEU A 1 62 ? 12.136 0.854 0.362 1.00 0.00 688 LEU A C 20
ATOM 35854 O O . LEU A 1 62 ? 12.475 0.941 1.542 1.00 0.00 688 LEU A O 20
ATOM 35870 N N . LEU A 1 63 ? 10.867 0.738 -0.020 1.00 0.00 689 LEU A N 20
ATOM 35871 C CA . LEU A 1 63 ? 9.789 0.707 0.961 1.00 0.00 689 LEU A CA 20
ATOM 35872 C C . LEU A 1 63 ? 9.960 -0.481 1.902 1.00 0.00 689 LEU A C 20
ATOM 35873 O O . LEU A 1 63 ? 9.769 -0.359 3.112 1.00 0.00 689 LEU A O 20
ATOM 35889 N N . LEU A 1 64 ? 10.322 -1.630 1.338 1.00 0.00 690 LEU A N 20
ATOM 35890 C CA . LEU A 1 64 ? 10.516 -2.835 2.139 1.00 0.00 690 LEU A CA 20
ATOM 35891 C C . LEU A 1 64 ? 11.615 -2.627 3.176 1.00 0.00 690 LEU A C 20
ATOM 35892 O O . LEU A 1 64 ? 11.469 -3.014 4.335 1.00 0.00 690 LEU A O 20
ATOM 35908 N N . GLN A 1 65 ? 12.716 -2.017 2.750 1.00 0.00 691 GLN A N 20
ATOM 35909 C CA . GLN A 1 65 ? 13.835 -1.768 3.651 1.00 0.00 691 GLN A CA 20
ATOM 35910 C C . GLN A 1 65 ? 13.418 -0.852 4.796 1.00 0.00 691 GLN A C 20
ATOM 35911 O O . GLN A 1 65 ? 13.835 -1.044 5.938 1.00 0.00 691 GLN A O 20
ATOM 35925 N N . HIS A 1 66 ? 12.591 0.141 4.486 1.00 0.00 692 HIS A N 20
ATOM 35926 C CA . HIS A 1 66 ? 12.128 1.073 5.507 1.00 0.00 692 HIS A CA 20
ATOM 35927 C C . HIS A 1 66 ? 11.443 0.312 6.635 1.00 0.00 692 HIS A C 20
ATOM 35928 O O . HIS A 1 66 ? 11.759 0.503 7.809 1.00 0.00 692 HIS A O 20
ATOM 35943 N N . LEU A 1 67 ? 10.512 -0.561 6.266 1.00 0.00 693 LEU A N 20
ATOM 35944 C CA . LEU A 1 67 ? 9.795 -1.360 7.249 1.00 0.00 693 LEU A CA 20
ATOM 35945 C C . LEU A 1 67 ? 10.786 -2.128 8.121 1.00 0.00 693 LEU A C 20
ATOM 35946 O O . LEU A 1 67 ? 10.631 -2.208 9.339 1.00 0.00 693 LEU A O 20
ATOM 35962 N N . ARG A 1 68 ? 11.805 -2.689 7.476 1.00 0.00 694 ARG A N 20
ATOM 35963 C CA . ARG A 1 68 ? 12.833 -3.452 8.178 1.00 0.00 694 ARG A CA 20
ATOM 35964 C C . ARG A 1 68 ? 13.676 -2.548 9.072 1.00 0.00 694 ARG A C 20
ATOM 35965 O O . ARG A 1 68 ? 14.155 -2.969 10.124 1.00 0.00 694 ARG A O 20
ATOM 35986 N N . GLU A 1 69 ? 13.871 -1.311 8.633 1.00 0.00 695 GLU A N 20
ATOM 35987 C CA . GLU A 1 69 ? 14.680 -0.361 9.387 1.00 0.00 695 GLU A CA 20
ATOM 35988 C C . GLU A 1 69 ? 14.029 -0.008 10.722 1.00 0.00 695 GLU A C 20
ATOM 35989 O O . GLU A 1 69 ? 14.722 0.267 11.701 1.00 0.00 695 GLU A O 20
ATOM 36001 N N . HIS A 1 70 ? 12.701 -0.002 10.760 1.00 0.00 696 HIS A N 20
ATOM 36002 C CA . HIS A 1 70 ? 11.997 0.338 11.992 1.00 0.00 696 HIS A CA 20
ATOM 36003 C C . HIS A 1 70 ? 10.994 -0.745 12.384 1.00 0.00 696 HIS A C 20
ATOM 36004 O O . HIS A 1 70 ? 11.084 -1.316 13.469 1.00 0.00 696 HIS A O 20
ATOM 36019 N N . GLN A 1 71 ? 10.035 -1.013 11.502 1.00 0.00 697 GLN A N 20
ATOM 36020 C CA . GLN A 1 71 ? 9.012 -2.021 11.776 1.00 0.00 697 GLN A CA 20
ATOM 36021 C C . GLN A 1 71 ? 9.624 -3.414 11.906 1.00 0.00 697 GLN A C 20
ATOM 36022 O O . GLN A 1 71 ? 8.923 -4.419 11.785 1.00 0.00 697 GLN A O 20
ATOM 36036 N N . ALA A 1 72 ? 10.927 -3.472 12.155 1.00 0.00 698 ALA A N 20
ATOM 36037 C CA . ALA A 1 72 ? 11.607 -4.756 12.299 1.00 0.00 698 ALA A CA 20
ATOM 36038 C C . ALA A 1 72 ? 11.504 -5.259 13.736 1.00 0.00 698 ALA A C 20
ATOM 36039 O O . ALA A 1 72 ? 12.305 -6.084 14.176 1.00 0.00 698 ALA A O 20
ATOM 36046 N N . ASP A 1 73 ? 10.509 -4.756 14.460 1.00 0.00 699 ASP A N 20
ATOM 36047 C CA . ASP A 1 73 ? 10.302 -5.159 15.847 1.00 0.00 699 ASP A CA 20
ATOM 36048 C C . ASP A 1 73 ? 8.951 -4.658 16.356 1.00 0.00 699 ASP A C 20
ATOM 36049 O O . ASP A 1 73 ? 8.158 -5.428 16.901 1.00 0.00 699 ASP A O 20
ATOM 36058 N N . PRO A 1 74 ? 8.678 -3.390 16.187 1.00 0.00 700 PRO A N 20
ATOM 36059 C CA . PRO A 1 74 ? 7.394 -2.772 16.635 1.00 0.00 700 PRO A CA 20
ATOM 36060 C C . PRO A 1 74 ? 6.178 -3.532 16.110 1.00 0.00 700 PRO A C 20
ATOM 36061 O O . PRO A 1 74 ? 6.136 -4.761 16.152 1.00 0.00 700 PRO A O 20
ATOM 36072 N N . HIS A 1 75 ? 5.191 -2.791 15.616 1.00 0.00 701 HIS A N 20
ATOM 36073 C CA . HIS A 1 75 ? 3.980 -3.402 15.085 1.00 0.00 701 HIS A CA 20
ATOM 36074 C C . HIS A 1 75 ? 3.846 -3.098 13.595 1.00 0.00 701 HIS A C 20
ATOM 36075 O O . HIS A 1 75 ? 3.253 -2.091 13.208 1.00 0.00 701 HIS A O 20
ATOM 36090 N N . PRO A 1 76 ? 4.397 -3.942 12.762 1.00 0.00 702 PRO A N 20
ATOM 36091 C CA . PRO A 1 76 ? 4.355 -3.759 11.284 1.00 0.00 702 PRO A CA 20
ATOM 36092 C C . PRO A 1 76 ? 2.950 -3.428 10.773 1.00 0.00 702 PRO A C 20
ATOM 36093 O O . PRO A 1 76 ? 1.983 -4.110 11.113 1.00 0.00 702 PRO A O 20
ATOM 36104 N N . PRO A 1 77 ? 2.823 -2.406 9.962 1.00 0.00 703 PRO A N 20
ATOM 36105 C CA . PRO A 1 77 ? 1.510 -1.990 9.390 1.00 0.00 703 PRO A CA 20
ATOM 36106 C C . PRO A 1 77 ? 1.051 -2.933 8.279 1.00 0.00 703 PRO A C 20
ATOM 36107 O O . PRO A 1 77 ? 1.833 -3.741 7.779 1.00 0.00 703 PRO A O 20
ATOM 36118 N N . LEU A 1 78 ? -0.218 -2.826 7.895 1.00 0.00 704 LEU A N 20
ATOM 36119 C CA . LEU A 1 78 ? -0.756 -3.680 6.841 1.00 0.00 704 LEU A CA 20
ATOM 36120 C C . LEU A 1 78 ? -0.293 -3.171 5.478 1.00 0.00 704 LEU A C 20
ATOM 36121 O O . LEU A 1 78 ? -0.481 -1.999 5.150 1.00 0.00 704 LEU A O 20
ATOM 36137 N N . VAL A 1 79 ? 0.326 -4.050 4.693 1.00 0.00 705 VAL A N 20
ATOM 36138 C CA . VAL A 1 79 ? 0.824 -3.658 3.377 1.00 0.00 705 VAL A CA 20
ATOM 36139 C C . VAL A 1 79 ? 0.230 -4.524 2.267 1.00 0.00 705 VAL A C 20
ATOM 36140 O O . VAL A 1 79 ? 0.205 -5.753 2.362 1.00 0.00 705 VAL A O 20
ATOM 36153 N N . LEU A 1 80 ? -0.235 -3.863 1.209 1.00 0.00 706 LEU A N 20
ATOM 36154 C CA . LEU A 1 80 ? -0.818 -4.558 0.064 1.00 0.00 706 LEU A CA 20
ATOM 36155 C C . LEU A 1 80 ? -0.010 -4.283 -1.203 1.00 0.00 706 LEU A C 20
ATOM 36156 O O . LEU A 1 80 ? 0.366 -3.141 -1.474 1.00 0.00 706 LEU A O 20
ATOM 36172 N N . PHE A 1 81 ? 0.241 -5.332 -1.983 1.00 0.00 707 PHE A N 20
ATOM 36173 C CA . PHE A 1 81 ? 0.994 -5.183 -3.227 1.00 0.00 707 PHE A CA 20
ATOM 36174 C C . PHE A 1 81 ? 0.073 -5.334 -4.433 1.00 0.00 707 PHE A C 20
ATOM 36175 O O . PHE A 1 81 ? -0.570 -6.369 -4.608 1.00 0.00 707 PHE A O 20
ATOM 36192 N N . LEU A 1 82 ? 0.021 -4.304 -5.271 1.00 0.00 708 LEU A N 20
ATOM 36193 C CA . LEU A 1 82 ? -0.817 -4.351 -6.462 1.00 0.00 708 LEU A CA 20
ATOM 36194 C C . LEU A 1 82 ? 0.025 -4.708 -7.684 1.00 0.00 708 LEU A C 20
ATOM 36195 O O . LEU A 1 82 ? 1.108 -4.157 -7.882 1.00 0.00 708 LEU A O 20
ATOM 36211 N N . GLY A 1 83 ? -0.475 -5.627 -8.505 1.00 0.00 709 GLY A N 20
ATOM 36212 C CA . GLY A 1 83 ? 0.254 -6.033 -9.701 1.00 0.00 709 GLY A CA 20
ATOM 36213 C C . GLY A 1 83 ? 0.275 -7.551 -9.852 1.00 0.00 709 GLY A C 20
ATOM 36214 O O . GLY A 1 83 ? -0.735 -8.221 -9.639 1.00 0.00 709 GLY A O 20
ATOM 36218 N N . GLU A 1 84 ? 1.433 -8.082 -10.234 1.00 0.00 710 GLU A N 20
ATOM 36219 C CA . GLU A 1 84 ? 1.582 -9.521 -10.427 1.00 0.00 710 GLU A CA 20
ATOM 36220 C C . GLU A 1 84 ? 2.108 -10.193 -9.158 1.00 0.00 710 GLU A C 20
ATOM 36221 O O . GLU A 1 84 ? 2.284 -9.541 -8.129 1.00 0.00 710 GLU A O 20
ATOM 36233 N N . PRO A 1 85 ? 2.347 -11.479 -9.213 1.00 0.00 711 PRO A N 20
ATOM 36234 C CA . PRO A 1 85 ? 2.849 -12.258 -8.041 1.00 0.00 711 PRO A CA 20
ATOM 36235 C C . PRO A 1 85 ? 4.215 -11.771 -7.563 1.00 0.00 711 PRO A C 20
ATOM 36236 O O . PRO A 1 85 ? 4.963 -11.143 -8.311 1.00 0.00 711 PRO A O 20
ATOM 36247 N N . PRO A 1 86 ? 4.534 -12.045 -6.328 1.00 0.00 712 PRO A N 20
ATOM 36248 C CA . PRO A 1 86 ? 5.826 -11.626 -5.705 1.00 0.00 712 PRO A CA 20
ATOM 36249 C C . PRO A 1 86 ? 7.038 -12.303 -6.344 1.00 0.00 712 PRO A C 20
ATOM 36250 O O . PRO A 1 86 ? 6.969 -13.458 -6.766 1.00 0.00 712 PRO A O 20
ATOM 36261 N N . VAL A 1 87 ? 8.148 -11.572 -6.402 1.00 0.00 713 VAL A N 20
ATOM 36262 C CA . VAL A 1 87 ? 9.379 -12.102 -6.980 1.00 0.00 713 VAL A CA 20
ATOM 36263 C C . VAL A 1 87 ? 10.156 -12.911 -5.946 1.00 0.00 713 VAL A C 20
ATOM 36264 O O . VAL A 1 87 ? 11.060 -13.672 -6.291 1.00 0.00 713 VAL A O 20
ATOM 36277 N N . ASP A 1 88 ? 9.800 -12.743 -4.676 1.00 0.00 714 ASP A N 20
ATOM 36278 C CA . ASP A 1 88 ? 10.475 -13.465 -3.603 1.00 0.00 714 ASP A CA 20
ATOM 36279 C C . ASP A 1 88 ? 9.626 -13.449 -2.335 1.00 0.00 714 ASP A C 20
ATOM 36280 O O . ASP A 1 88 ? 8.861 -12.514 -2.098 1.00 0.00 714 ASP A O 20
ATOM 36289 N N . PRO A 1 89 ? 9.744 -14.470 -1.532 1.00 0.00 715 PRO A N 20
ATOM 36290 C CA . PRO A 1 89 ? 8.969 -14.597 -0.261 1.00 0.00 715 PRO A CA 20
ATOM 36291 C C . PRO A 1 89 ? 9.318 -13.515 0.760 1.00 0.00 715 PRO A C 20
ATOM 36292 O O . PRO A 1 89 ? 8.647 -13.384 1.784 1.00 0.00 715 PRO A O 20
ATOM 36303 N N . LEU A 1 90 ? 10.370 -12.749 0.489 1.00 0.00 716 LEU A N 20
ATOM 36304 C CA . LEU A 1 90 ? 10.781 -11.699 1.415 1.00 0.00 716 LEU A CA 20
ATOM 36305 C C . LEU A 1 90 ? 9.772 -10.558 1.420 1.00 0.00 716 LEU A C 20
ATOM 36306 O O . LEU A 1 90 ? 9.448 -10.010 2.474 1.00 0.00 716 LEU A O 20
ATOM 36322 N N . LEU A 1 91 ? 9.262 -10.214 0.246 1.00 0.00 717 LEU A N 20
ATOM 36323 C CA . LEU A 1 91 ? 8.277 -9.149 0.156 1.00 0.00 717 LEU A CA 20
ATOM 36324 C C . LEU A 1 91 ? 6.913 -9.703 0.533 1.00 0.00 717 LEU A C 20
ATOM 36325 O O . LEU A 1 91 ? 6.119 -9.037 1.197 1.00 0.00 717 LEU A O 20
ATOM 36341 N N . THR A 1 92 ? 6.661 -10.942 0.125 1.00 0.00 718 THR A N 20
ATOM 36342 C CA . THR A 1 92 ? 5.403 -11.594 0.448 1.00 0.00 718 THR A CA 20
ATOM 36343 C C . THR A 1 92 ? 5.290 -11.768 1.958 1.00 0.00 718 THR A C 20
ATOM 36344 O O . THR A 1 92 ? 4.224 -11.561 2.538 1.00 0.00 718 THR A O 20
ATOM 36355 N N . ALA A 1 93 ? 6.403 -12.140 2.594 1.00 0.00 719 ALA A N 20
ATOM 36356 C CA . ALA A 1 93 ? 6.411 -12.323 4.040 1.00 0.00 719 ALA A CA 20
ATOM 36357 C C . ALA A 1 93 ? 6.168 -10.990 4.735 1.00 0.00 719 ALA A C 20
ATOM 36358 O O . ALA A 1 93 ? 5.461 -10.918 5.739 1.00 0.00 719 ALA A O 20
ATOM 36365 N N . GLN A 1 94 ? 6.759 -9.935 4.184 1.00 0.00 720 GLN A N 20
ATOM 36366 C CA . GLN A 1 94 ? 6.603 -8.601 4.747 1.00 0.00 720 GLN A CA 20
ATOM 36367 C C . GLN A 1 94 ? 5.214 -8.054 4.439 1.00 0.00 720 GLN A C 20
ATOM 36368 O O . GLN A 1 94 ? 4.602 -7.379 5.267 1.00 0.00 720 GLN A O 20
ATOM 36382 N N . ALA A 1 95 ? 4.723 -8.350 3.241 1.00 0.00 721 ALA A N 20
ATOM 36383 C CA . ALA A 1 95 ? 3.406 -7.882 2.831 1.00 0.00 721 ALA A CA 20
ATOM 36384 C C . ALA A 1 95 ? 2.312 -8.637 3.578 1.00 0.00 721 ALA A C 20
ATOM 36385 O O . ALA A 1 95 ? 2.447 -9.828 3.859 1.00 0.00 721 ALA A O 20
ATOM 36392 N N . SER A 1 96 ? 1.230 -7.936 3.894 1.00 0.00 722 SER A N 20
ATOM 36393 C CA . SER A 1 96 ? 0.114 -8.547 4.606 1.00 0.00 722 SER A CA 20
ATOM 36394 C C . SER A 1 96 ? -0.838 -9.225 3.628 1.00 0.00 722 SER A C 20
ATOM 36395 O O . SER A 1 96 ? -1.585 -10.131 3.999 1.00 0.00 722 SER A O 20
ATOM 36403 N N . ALA A 1 97 ? -0.808 -8.779 2.376 1.00 0.00 723 ALA A N 20
ATOM 36404 C CA . ALA A 1 97 ? -1.676 -9.350 1.352 1.00 0.00 723 ALA A CA 20
ATOM 36405 C C . ALA A 1 97 ? -1.282 -8.832 -0.027 1.00 0.00 723 ALA A C 20
ATOM 36406 O O . ALA A 1 97 ? -0.553 -7.847 -0.145 1.00 0.00 723 ALA A O 20
ATOM 36413 N N . ILE A 1 98 ? -1.759 -9.507 -1.069 1.00 0.00 724 ILE A N 20
ATOM 36414 C CA . ILE A 1 98 ? -1.433 -9.103 -2.432 1.00 0.00 724 ILE A CA 20
ATOM 36415 C C . ILE A 1 98 ? -2.650 -9.230 -3.344 1.00 0.00 724 ILE A C 20
ATOM 36416 O O . ILE A 1 98 ? -3.291 -10.280 -3.395 1.00 0.00 724 ILE A O 20
ATOM 36432 N N . LEU A 1 99 ? -2.957 -8.160 -4.072 1.00 0.00 725 LEU A N 20
ATOM 36433 C CA . LEU A 1 99 ? -4.092 -8.174 -4.988 1.00 0.00 725 LEU A CA 20
ATOM 36434 C C . LEU A 1 99 ? -3.601 -8.235 -6.432 1.00 0.00 725 LEU A C 20
ATOM 36435 O O . LEU A 1 99 ? -2.798 -7.406 -6.859 1.00 0.00 725 LEU A O 20
ATOM 36451 N N . SER A 1 100 ? -4.082 -9.226 -7.176 1.00 0.00 726 SER A N 20
ATOM 36452 C CA . SER A 1 100 ? -3.676 -9.388 -8.568 1.00 0.00 726 SER A CA 20
ATOM 36453 C C . SER A 1 100 ? -4.288 -8.308 -9.456 1.00 0.00 726 SER A C 20
ATOM 36454 O O . SER A 1 100 ? -3.699 -7.245 -9.653 1.00 0.00 726 SER A O 20
ATOM 36462 N N . LYS A 1 101 ? -5.463 -8.598 -10.008 1.00 0.00 727 LYS A N 20
ATOM 36463 C CA . LYS A 1 101 ? -6.134 -7.652 -10.895 1.00 0.00 727 LYS A CA 20
ATOM 36464 C C . LYS A 1 101 ? -7.603 -7.438 -10.513 1.00 0.00 727 LYS A C 20
ATOM 36465 O O . LYS A 1 101 ? -8.140 -6.348 -10.711 1.00 0.00 727 LYS A O 20
ATOM 36484 N N . PRO A 1 102 ? -8.267 -8.441 -9.991 1.00 0.00 728 PRO A N 20
ATOM 36485 C CA . PRO A 1 102 ? -9.707 -8.330 -9.605 1.00 0.00 728 PRO A CA 20
ATOM 36486 C C . PRO A 1 102 ? -9.961 -7.151 -8.669 1.00 0.00 728 PRO A C 20
ATOM 36487 O O . PRO A 1 102 ? -9.077 -6.744 -7.915 1.00 0.00 728 PRO A O 20
ATOM 36498 N N . LEU A 1 103 ? -11.170 -6.602 -8.733 1.00 0.00 729 LEU A N 20
ATOM 36499 C CA . LEU A 1 103 ? -11.525 -5.462 -7.897 1.00 0.00 729 LEU A CA 20
ATOM 36500 C C . LEU A 1 103 ? -11.341 -5.799 -6.420 1.00 0.00 729 LEU A C 20
ATOM 36501 O O . LEU A 1 103 ? -10.685 -5.064 -5.682 1.00 0.00 729 LEU A O 20
ATOM 36517 N N . ASP A 1 104 ? -11.918 -6.919 -5.998 1.00 0.00 730 ASP A N 20
ATOM 36518 C CA . ASP A 1 104 ? -11.804 -7.352 -4.610 1.00 0.00 730 ASP A CA 20
ATOM 36519 C C . ASP A 1 104 ? -11.932 -6.166 -3.655 1.00 0.00 730 ASP A C 20
ATOM 36520 O O . ASP A 1 104 ? -11.037 -5.911 -2.849 1.00 0.00 730 ASP A O 20
ATOM 36529 N N . PRO A 1 105 ? -13.019 -5.443 -3.727 1.00 0.00 731 PRO A N 20
ATOM 36530 C CA . PRO A 1 105 ? -13.257 -4.266 -2.850 1.00 0.00 731 PRO A CA 20
ATOM 36531 C C . PRO A 1 105 ? -13.802 -4.671 -1.483 1.00 0.00 731 PRO A C 20
ATOM 36532 O O . PRO A 1 105 ? -13.577 -3.985 -0.482 1.00 0.00 731 PRO A O 20
ATOM 36543 N N . GLN A 1 106 ? -14.507 -5.798 -1.443 1.00 0.00 732 GLN A N 20
ATOM 36544 C CA . GLN A 1 106 ? -15.066 -6.285 -0.190 1.00 0.00 732 GLN A CA 20
ATOM 36545 C C . GLN A 1 106 ? -13.956 -6.847 0.682 1.00 0.00 732 GLN A C 20
ATOM 36546 O O . GLN A 1 106 ? -13.961 -6.678 1.902 1.00 0.00 732 GLN A O 20
ATOM 36560 N N . LEU A 1 107 ? -12.995 -7.504 0.044 1.00 0.00 733 LEU A N 20
ATOM 36561 C CA . LEU A 1 107 ? -11.870 -8.071 0.768 1.00 0.00 733 LEU A CA 20
ATOM 36562 C C . LEU A 1 107 ? -11.011 -6.955 1.345 1.00 0.00 733 LEU A C 20
ATOM 36563 O O . LEU A 1 107 ? -10.540 -7.042 2.478 1.00 0.00 733 LEU A O 20
ATOM 36579 N N . LEU A 1 108 ? -10.821 -5.899 0.558 1.00 0.00 734 LEU A N 20
ATOM 36580 C CA . LEU A 1 108 ? -10.026 -4.767 1.007 1.00 0.00 734 LEU A CA 20
ATOM 36581 C C . LEU A 1 108 ? -10.583 -4.229 2.320 1.00 0.00 734 LEU A C 20
ATOM 36582 O O . LEU A 1 108 ? -9.839 -3.996 3.272 1.00 0.00 734 LEU A O 20
ATOM 36598 N N . LEU A 1 109 ? -11.901 -4.045 2.368 1.00 0.00 735 LEU A N 20
ATOM 36599 C CA . LEU A 1 109 ? -12.543 -3.546 3.580 1.00 0.00 735 LEU A CA 20
ATOM 36600 C C . LEU A 1 109 ? -12.375 -4.548 4.718 1.00 0.00 735 LEU A C 20
ATOM 36601 O O . LEU A 1 109 ? -12.052 -4.177 5.846 1.00 0.00 735 LEU A O 20
ATOM 36617 N N . THR A 1 110 ? -12.590 -5.822 4.406 1.00 0.00 736 THR A N 20
ATOM 36618 C CA . THR A 1 110 ? -12.453 -6.880 5.399 1.00 0.00 736 THR A CA 20
ATOM 36619 C C . THR A 1 110 ? -11.027 -6.931 5.935 1.00 0.00 736 THR A C 20
ATOM 36620 O O . THR A 1 110 ? -10.806 -7.175 7.121 1.00 0.00 736 THR A O 20
ATOM 36631 N N . THR A 1 111 ? -10.063 -6.711 5.046 1.00 0.00 737 THR A N 20
ATOM 36632 C CA . THR A 1 111 ? -8.657 -6.745 5.429 1.00 0.00 737 THR A CA 20
ATOM 36633 C C . THR A 1 111 ? -8.346 -5.685 6.483 1.00 0.00 737 THR A C 20
ATOM 36634 O O . THR A 1 111 ? -7.626 -5.951 7.445 1.00 0.00 737 THR A O 20
ATOM 36645 N N . LEU A 1 112 ? -8.890 -4.486 6.301 1.00 0.00 738 LEU A N 20
ATOM 36646 C CA . LEU A 1 112 ? -8.652 -3.407 7.253 1.00 0.00 738 LEU A CA 20
ATOM 36647 C C . LEU A 1 112 ? -9.229 -3.766 8.618 1.00 0.00 738 LEU A C 20
ATOM 36648 O O . LEU A 1 112 ? -8.632 -3.472 9.654 1.00 0.00 738 LEU A O 20
ATOM 36664 N N . GLN A 1 113 ? -10.394 -4.406 8.608 1.00 0.00 739 GLN A N 20
ATOM 36665 C CA . GLN A 1 113 ? -11.050 -4.807 9.847 1.00 0.00 739 GLN A CA 20
ATOM 36666 C C . GLN A 1 113 ? -10.214 -5.841 10.597 1.00 0.00 739 GLN A C 20
ATOM 36667 O O . GLN A 1 113 ? -10.197 -5.864 11.827 1.00 0.00 739 GLN A O 20
ATOM 36681 N N . GLY A 1 114 ? -9.532 -6.700 9.847 1.00 0.00 740 GLY A N 20
ATOM 36682 C CA . GLY A 1 114 ? -8.706 -7.741 10.450 1.00 0.00 740 GLY A CA 20
ATOM 36683 C C . GLY A 1 114 ? -7.601 -7.143 11.314 1.00 0.00 740 GLY A C 20
ATOM 36684 O O . GLY A 1 114 ? -6.783 -7.869 11.880 1.00 0.00 740 GLY A O 20
ATOM 36688 N N . LEU A 1 115 ? -7.579 -5.819 11.413 1.00 0.00 741 LEU A N 20
ATOM 36689 C CA . LEU A 1 115 ? -6.565 -5.142 12.214 1.00 0.00 741 LEU A CA 20
ATOM 36690 C C . LEU A 1 115 ? -6.969 -5.121 13.686 1.00 0.00 741 LEU A C 20
ATOM 36691 O O . LEU A 1 115 ? -6.142 -4.872 14.563 1.00 0.00 741 LEU A O 20
ATOM 36707 N N . CYS A 1 116 ? -8.242 -5.391 13.952 1.00 0.00 742 CYS A N 20
ATOM 36708 C CA . CYS A 1 116 ? -8.736 -5.402 15.324 1.00 0.00 742 CYS A CA 20
ATOM 36709 C C . CYS A 1 116 ? -8.544 -4.039 15.973 1.00 0.00 742 CYS A C 20
ATOM 36710 O O . CYS A 1 116 ? -7.781 -3.893 16.928 1.00 0.00 742 CYS A O 20
ATOM 36718 N N . PRO A 1 117 ? -9.231 -3.043 15.481 1.00 0.00 743 PRO A N 20
ATOM 36719 C CA . PRO A 1 117 ? -9.140 -1.669 16.038 1.00 0.00 743 PRO A CA 20
ATOM 36720 C C . PRO A 1 117 ? -9.802 -1.602 17.413 1.00 0.00 743 PRO A C 20
ATOM 36721 O O . PRO A 1 117 ? -11.009 -1.811 17.533 1.00 0.00 743 PRO A O 20
ATOM 36732 N N . PRO A 1 118 ? -9.051 -1.318 18.446 1.00 0.00 744 PRO A N 20
ATOM 36733 C CA . PRO A 1 118 ? -9.593 -1.229 19.823 1.00 0.00 744 PRO A CA 20
ATOM 36734 C C . PRO A 1 118 ? -10.099 0.172 20.166 1.00 0.00 744 PRO A C 20
ATOM 36735 O O . PRO A 1 118 ? -11.306 0.401 20.248 1.00 0.00 744 PRO A O 20
ATOM 36746 N N . ASN A 1 119 ? -9.173 1.103 20.367 1.00 0.00 745 ASN A N 20
ATOM 36747 C CA . ASN A 1 119 ? -9.542 2.474 20.703 1.00 0.00 745 ASN A CA 20
ATOM 36748 C C . ASN A 1 119 ? -8.473 3.448 20.221 1.00 0.00 745 ASN A C 20
ATOM 36749 O O . ASN A 1 119 ? -8.557 4.612 20.577 1.00 0.00 745 ASN A O 20
#

Foldseek 3Di:
DAEEEAEDDDCVVVVVVQCLCVVLVYHYDYDPALVVCVVCCVVVVGQEYEYEDDPVHCRVVVVLVVCCVPVVPPPQGAYEYEADDDPDVSVVVSHNYYDHPDSCSVVVVVSSVVVPDDD